Protein AF-0000000066793832 (afdb_homodimer)

InterPro domains:
  IPR001433 Oxidoreductase FAD/NAD(P)-binding [PF00175] (1006-1115)
  IPR003374 ApbE-like superfamily [G3DSA:3.10.520.10] (37-363)
  IPR003374 ApbE-like superfamily [SSF143631] (43-341)
  IPR003953 FAD-dependent oxidoreductase 2, FAD-binding domain [PF00890] (384-854)
  IPR008333 Flavoprotein pyridine nucleotide cytochrome reductase-like, FAD-binding domain [PF00970] (902-981)
  IPR010960 Flavocytochrome c [TIGR01813] (384-866)
  IPR017927 FAD-binding domain, ferredoxin reductase-type [PS51384] (882-987)
  IPR017938 Riboflavin synthase-like beta-barrel [SSF63380] (889-982)
  IPR024932 Flavin transferase ApbE [PF02424] (70-334)
  IPR027477 Succinate dehydrogenase/fumarate reductase flavoprotein, catalytic domain superfamily [G3DSA:3.90.700.10] (637-801)
  IPR027477 Succinate dehydrogenase/fumarate reductase flavoprotein, catalytic domain superfamily [SSF56425] (640-804)
  IPR036188 FAD/NAD(P)-binding domain superfamily [G3DSA:3.50.50.60] (383-868)
  IPR036188 FAD/NAD(P)-binding domain superfamily [SSF51905] (378-875)
  IPR039261 Ferredoxin-NADP reductase (FNR), nucleotide-binding domain [G3DSA:3.40.50.80] (995-1128)
  IPR039261 Ferredoxin-NADP reductase (FNR), nucleotide-binding domain [SSF52343] (1002-1129)
  IPR050315 FAD-dependent oxidoreductase 2 [PTHR43400] (371-875)

Structure (mmCIF, N/CA/C/O backbone):
data_AF-0000000066793832-model_v1
#
loop_
_entity.id
_entity.type
_entity.pdbx_description
1 polymer 'fumarate reductase (NADH)'
#
loop_
_atom_site.group_PDB
_atom_site.id
_atom_site.type_symbol
_atom_site.label_atom_id
_atom_site.label_alt_id
_atom_site.label_comp_id
_atom_site.label_asym_id
_atom_site.label_entity_id
_atom_site.label_seq_id
_atom_site.pdbx_PDB_ins_code
_atom_site.Cartn_x
_atom_site.Cartn_y
_atom_site.Cartn_z
_atom_site.occupancy
_atom_site.B_iso_or_equiv
_atom_site.auth_seq_id
_atom_site.auth_comp_id
_atom_site.auth_asym_id
_atom_site.auth_atom_id
_atom_site.pdbx_PDB_model_num
ATOM 1 N N . MET A 1 1 ? -27.625 8.453 -8.961 1 19.08 1 MET A N 1
ATOM 2 C CA . MET A 1 1 ? -26.625 9.492 -8.75 1 19.08 1 MET A CA 1
ATOM 3 C C . MET A 1 1 ? -25.297 8.875 -8.312 1 19.08 1 MET A C 1
ATOM 5 O O . MET A 1 1 ? -25.25 8.141 -7.32 1 19.08 1 MET A O 1
ATOM 9 N N . VAL A 1 2 ? -24.359 8.586 -9.266 1 25.36 2 VAL A N 1
ATOM 10 C CA . VAL A 1 2 ? -23.109 7.848 -9.172 1 25.36 2 VAL A CA 1
ATOM 11 C C . VAL A 1 2 ? -22.25 8.438 -8.062 1 25.36 2 VAL A C 1
ATOM 13 O O . VAL A 1 2 ? -22.047 9.656 -8 1 25.36 2 VAL A O 1
ATOM 16 N N . ASP A 1 3 ? -22.203 7.953 -6.996 1 28.23 3 ASP A N 1
ATOM 17 C CA . ASP A 1 3 ? -21.391 8.445 -5.898 1 28.23 3 ASP A CA 1
ATOM 18 C C . ASP A 1 3 ? -20.047 8.977 -6.414 1 28.23 3 ASP A C 1
ATOM 20 O O . ASP A 1 3 ? -19.578 8.547 -7.469 1 28.23 3 ASP A O 1
ATOM 24 N N . GLY A 1 4 ? -19.797 10.164 -6.488 1 30.3 4 GLY A N 1
ATOM 25 C CA . GLY A 1 4 ? -18.625 10.82 -7.039 1 30.3 4 GLY A CA 1
ATOM 26 C C . GLY A 1 4 ? -17.391 9.938 -7.035 1 30.3 4 GLY A C 1
ATOM 27 O O . GLY A 1 4 ? -16.344 10.32 -7.566 1 30.3 4 GLY A O 1
ATOM 28 N N . ARG A 1 5 ? -17.172 9.188 -6 1 33.66 5 ARG A N 1
ATOM 29 C CA . ARG A 1 5 ? -15.984 8.336 -5.98 1 33.66 5 ARG A CA 1
ATOM 30 C C . ARG A 1 5 ? -16.141 7.148 -6.93 1 33.66 5 ARG A C 1
ATOM 32 O O . ARG A 1 5 ? -15.258 6.297 -7.023 1 33.66 5 ARG A O 1
ATOM 39 N N . SER A 1 6 ? -17.391 6.359 -6.961 1 34.69 6 SER A N 1
ATOM 40 C CA . SER A 1 6 ? -17.469 5.062 -7.625 1 34.69 6 SER A CA 1
ATOM 41 C C . SER A 1 6 ? -17.547 5.223 -9.141 1 34.69 6 SER A C 1
ATOM 43 O O . SER A 1 6 ? -18.266 6.098 -9.641 1 34.69 6 SER A O 1
ATOM 45 N N . SER A 1 7 ? -16.641 4.801 -9.742 1 38.62 7 SER A N 1
ATOM 46 C CA . SER A 1 7 ? -16.562 4.539 -11.172 1 38.62 7 SER A CA 1
ATOM 47 C C . SER A 1 7 ? -17.859 3.91 -11.688 1 38.62 7 SER A C 1
ATOM 49 O O . SER A 1 7 ? -18.578 3.262 -10.93 1 38.62 7 SER A O 1
ATOM 51 N N . ALA A 1 8 ? -18.359 4.309 -12.812 1 42.06 8 ALA A N 1
ATOM 52 C CA . ALA A 1 8 ? -19.469 4 -13.703 1 42.06 8 ALA A CA 1
ATOM 53 C C . ALA A 1 8 ? -19.578 2.5 -13.961 1 42.06 8 ALA A C 1
ATOM 55 O O . ALA A 1 8 ? -20.438 2.051 -14.719 1 42.06 8 ALA A O 1
ATOM 56 N N . SER A 1 9 ? -18.703 1.705 -13.484 1 43.22 9 SER A N 1
ATOM 57 C CA . SER A 1 9 ? -18.641 0.469 -14.258 1 43.22 9 SER A CA 1
ATOM 58 C C . SER A 1 9 ? -19.734 -0.501 -13.844 1 43.22 9 SER A C 1
ATOM 60 O O . SER A 1 9 ? -19.844 -1.6 -14.391 1 43.22 9 SER A O 1
ATOM 62 N N . ILE A 1 10 ? -20.906 -0.179 -13.469 1 51.84 10 ILE A N 1
ATOM 63 C CA . ILE A 1 10 ? -21.734 -1.341 -13.164 1 51.84 10 ILE A CA 1
ATOM 64 C C . ILE A 1 10 ? -22.719 -1.585 -14.297 1 51.84 10 ILE A C 1
ATOM 66 O O . ILE A 1 10 ? -23.359 -0.648 -14.789 1 51.84 10 ILE A O 1
ATOM 70 N N . VAL A 1 11 ? -22.453 -2.645 -15.109 1 49.75 11 VAL A N 1
ATOM 71 C CA . VAL A 1 11 ? -23.484 -3 -16.078 1 49.75 11 VAL A CA 1
ATOM 72 C C . VAL A 1 11 ? -24.594 -3.799 -15.391 1 49.75 11 VAL A C 1
ATOM 74 O O . VAL A 1 11 ? -24.312 -4.797 -14.719 1 49.75 11 VAL A O 1
ATOM 77 N N . ALA A 1 12 ? -25.672 -3.111 -15.43 1 54.78 12 ALA A N 1
ATOM 78 C CA . ALA A 1 12 ? -26.875 -3.766 -14.922 1 54.78 12 ALA A CA 1
ATOM 79 C C . ALA A 1 12 ? -27.391 -4.816 -15.906 1 54.78 12 ALA A C 1
ATOM 81 O O . ALA A 1 12 ? -27.359 -4.602 -17.125 1 54.78 12 ALA A O 1
ATOM 82 N N . VAL A 1 13 ? -27.359 -6.203 -15.594 1 52.56 13 VAL A N 1
ATOM 83 C CA . VAL A 1 13 ? -27.938 -7.34 -16.297 1 52.56 13 VAL A CA 1
ATOM 84 C C . VAL A 1 13 ? -29.469 -7.219 -16.297 1 52.56 13 VAL A C 1
ATOM 86 O O . VAL A 1 13 ? -30.062 -6.812 -15.305 1 52.56 13 VAL A O 1
ATOM 89 N N . ASP A 1 14 ? -30.062 -7.309 -17.562 1 59.12 14 ASP A N 1
ATOM 90 C CA . ASP A 1 14 ? -31.5 -7.547 -17.625 1 59.12 14 ASP A CA 1
ATOM 91 C C . ASP A 1 14 ? -31.859 -8.906 -17.031 1 59.12 14 ASP A C 1
ATOM 93 O O . ASP A 1 14 ? -31.609 -9.945 -17.641 1 59.12 14 ASP A O 1
ATOM 97 N N . PRO A 1 15 ? -32.438 -8.984 -15.945 1 71.38 15 PRO A N 1
ATOM 98 C CA . PRO A 1 15 ? -32.688 -10.25 -15.234 1 71.38 15 PRO A CA 1
ATOM 99 C C . PRO A 1 15 ? -33.562 -11.219 -16.016 1 71.38 15 PRO A C 1
ATOM 101 O O . PRO A 1 15 ? -33.281 -12.414 -16.062 1 71.38 15 PRO A O 1
ATOM 104 N N . GLU A 1 16 ? -34.625 -10.789 -16.688 1 70.5 16 GLU A N 1
ATOM 105 C CA . GLU A 1 16 ? -35.531 -11.656 -17.406 1 70.5 16 GLU A CA 1
ATOM 106 C C . GLU A 1 16 ? -34.875 -12.297 -18.625 1 70.5 16 GLU A C 1
ATOM 108 O O . GLU A 1 16 ? -35 -13.5 -18.859 1 70.5 16 GLU A O 1
ATOM 113 N N . ARG A 1 17 ? -34.219 -11.57 -19.328 1 69.06 17 ARG A N 1
ATOM 114 C CA . ARG A 1 17 ? -33.5 -12.086 -20.5 1 69.06 17 ARG A CA 1
ATOM 115 C C . ARG A 1 17 ? -32.438 -13.086 -20.109 1 69.06 17 ARG A C 1
ATOM 117 O O . ARG A 1 17 ? -32.281 -14.133 -20.734 1 69.06 17 ARG A O 1
ATOM 124 N N . ALA A 1 18 ? -31.781 -12.734 -19.141 1 72.12 18 ALA A N 1
ATOM 125 C CA . ALA A 1 18 ? -30.719 -13.609 -18.672 1 72.12 18 ALA A CA 1
ATOM 126 C C . ALA A 1 18 ? -31.266 -14.969 -18.234 1 72.12 18 ALA A C 1
ATOM 128 O O . ALA A 1 18 ? -30.688 -16.016 -18.547 1 72.12 18 ALA A O 1
ATOM 129 N N . ALA A 1 19 ? -32.375 -14.938 -17.562 1 75.81 19 ALA A N 1
ATOM 130 C CA . ALA A 1 19 ? -33 -16.172 -17.094 1 75.81 19 ALA A CA 1
ATOM 131 C C . ALA A 1 19 ? -33.438 -17.031 -18.266 1 75.81 19 ALA A C 1
ATOM 133 O O . ALA A 1 19 ? -33.25 -18.25 -18.266 1 75.81 19 ALA A O 1
ATOM 134 N N . ARG A 1 20 ? -34 -16.406 -19.188 1 73.5 20 ARG A N 1
ATOM 135 C CA . ARG A 1 20 ? -34.5 -17.125 -20.359 1 73.5 20 ARG A CA 1
ATOM 136 C C . ARG A 1 20 ? -33.375 -17.75 -21.141 1 73.5 20 ARG A C 1
ATOM 138 O O . ARG A 1 20 ? -33.469 -18.906 -21.578 1 73.5 20 ARG A O 1
ATOM 145 N N . GLU A 1 21 ? -32.344 -17.047 -21.375 1 73.19 21 GLU A N 1
ATOM 146 C CA . GLU A 1 21 ? -31.203 -17.531 -22.141 1 73.19 21 GLU A CA 1
ATOM 147 C C . GLU A 1 21 ? -30.5 -18.688 -21.422 1 73.19 21 GLU A C 1
ATOM 149 O O . GLU A 1 21 ? -30.094 -19.656 -22.062 1 73.19 21 GLU A O 1
ATOM 154 N N . ARG A 1 22 ? -30.438 -18.547 -20.219 1 74.81 22 ARG A N 1
ATOM 155 C CA . ARG A 1 22 ? -29.797 -19.609 -19.438 1 74.81 22 ARG A CA 1
ATOM 156 C C . ARG A 1 22 ? -30.625 -20.891 -19.484 1 74.81 22 ARG A C 1
ATOM 158 O O . ARG A 1 22 ? -30.094 -21.984 -19.609 1 74.81 22 ARG A O 1
ATOM 165 N N . ASP A 1 23 ? -31.922 -20.719 -19.312 1 77.19 23 ASP A N 1
ATOM 166 C CA . ASP A 1 23 ? -32.812 -21.875 -19.359 1 77.19 23 ASP A CA 1
ATOM 167 C C . ASP A 1 23 ? -32.75 -22.547 -20.719 1 77.19 23 ASP A C 1
ATOM 169 O O . ASP A 1 23 ? -32.688 -23.781 -20.812 1 77.19 23 ASP A O 1
ATOM 173 N N . ALA A 1 24 ? -32.75 -21.75 -21.703 1 74.69 24 ALA A N 1
ATOM 174 C CA . ALA A 1 24 ? -32.688 -22.281 -23.062 1 74.69 24 ALA A CA 1
ATOM 175 C C . ALA A 1 24 ? -31.391 -23.016 -23.312 1 74.69 24 ALA A C 1
ATOM 177 O O . ALA A 1 24 ? -31.375 -24.094 -23.891 1 74.69 24 ALA A O 1
ATOM 178 N N . ALA A 1 25 ? -30.328 -22.469 -22.953 1 73.62 25 ALA A N 1
ATOM 179 C CA . ALA A 1 25 ? -29.016 -23.094 -23.109 1 73.62 25 ALA A CA 1
ATOM 180 C C . ALA A 1 25 ? -28.938 -24.406 -22.328 1 73.62 25 ALA A C 1
ATOM 182 O O . ALA A 1 25 ? -28.359 -25.391 -22.828 1 73.62 25 ALA A O 1
ATOM 183 N N . ALA A 1 26 ? -29.469 -24.391 -21.172 1 75.88 26 ALA A N 1
ATOM 184 C CA . ALA A 1 26 ? -29.469 -25.594 -20.344 1 75.88 26 ALA A CA 1
ATOM 185 C C . ALA A 1 26 ? -30.266 -26.719 -21.016 1 75.88 26 ALA A C 1
ATOM 187 O O . ALA A 1 26 ? -29.797 -27.859 -21.062 1 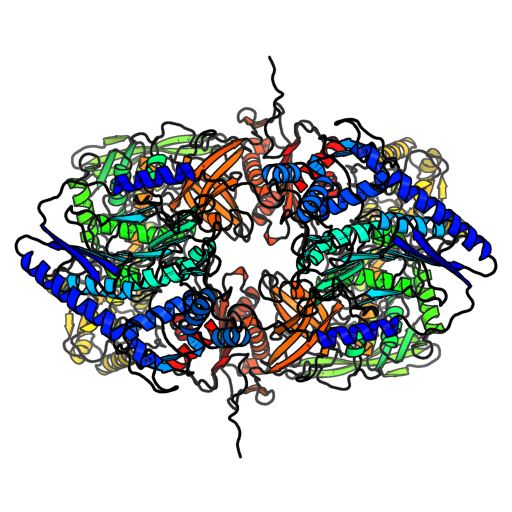75.88 26 ALA A O 1
ATOM 188 N N . ARG A 1 27 ? -31.422 -26.453 -21.453 1 74.06 27 ARG A N 1
ATOM 189 C CA . ARG A 1 27 ? -32.281 -27.453 -22.078 1 74.06 27 ARG A CA 1
ATOM 190 C C . ARG A 1 27 ? -31.625 -28.016 -23.344 1 74.06 27 ARG A C 1
ATOM 192 O O . ARG A 1 27 ? -31.75 -29.219 -23.625 1 74.06 27 ARG A O 1
ATOM 199 N N . ALA A 1 28 ? -30.922 -27.172 -24.047 1 71 28 ALA A N 1
ATOM 200 C CA . ALA A 1 28 ? -30.219 -27.609 -25.25 1 71 28 ALA A CA 1
ATOM 201 C C . ALA A 1 28 ? -29.125 -28.625 -24.906 1 71 28 ALA A C 1
ATOM 203 O O . ALA A 1 28 ? -28.906 -29.594 -25.625 1 71 28 ALA A O 1
ATOM 204 N N . LEU A 1 29 ? -28.422 -28.406 -23.844 1 70.94 29 LEU A N 1
ATOM 205 C CA . LEU A 1 29 ? -27.312 -29.266 -23.438 1 70.94 29 LEU A CA 1
ATOM 206 C C . LEU A 1 29 ? -27.844 -30.578 -22.875 1 70.94 29 LEU A C 1
ATOM 208 O O . LEU A 1 29 ? -27.156 -31.609 -22.969 1 70.94 29 LEU A O 1
ATOM 212 N N . LEU A 1 30 ? -29.016 -30.609 -22.203 1 70.62 30 LEU A N 1
ATOM 213 C CA . LEU A 1 30 ? -29.562 -31.797 -21.562 1 70.62 30 LEU A CA 1
ATOM 214 C C . LEU A 1 30 ? -30.188 -32.719 -22.594 1 70.62 30 LEU A C 1
ATOM 216 O O . LEU A 1 30 ? -30.328 -33.938 -22.344 1 70.62 30 LEU A O 1
ATOM 220 N N . GLN A 1 31 ? -30.828 -32.312 -23.688 1 58.56 31 GLN A N 1
ATOM 221 C CA . GLN A 1 31 ? -31.578 -33.094 -24.641 1 58.56 31 GLN A CA 1
ATOM 222 C C . GLN A 1 31 ? -30.672 -34.125 -25.328 1 58.56 31 GLN A C 1
ATOM 224 O O . GLN A 1 31 ? -29.438 -34.094 -25.156 1 58.56 31 GLN A O 1
ATOM 229 N N . ASP A 1 32 ? -30.484 -34.281 -26.938 1 49.19 32 ASP A N 1
ATOM 230 C CA . ASP A 1 32 ? -30.969 -35.219 -27.953 1 49.19 32 ASP A CA 1
ATOM 231 C C . ASP A 1 32 ? -29.875 -36.219 -28.328 1 49.19 32 ASP A C 1
ATOM 233 O O . ASP A 1 32 ? -29.969 -36.875 -29.375 1 49.19 32 ASP A O 1
ATOM 237 N N . SER A 1 33 ? -28.891 -36.594 -27.516 1 48.62 33 SER A N 1
ATOM 238 C CA . SER A 1 33 ? -28.062 -37.375 -28.422 1 48.62 33 SER A CA 1
ATOM 239 C C . SER A 1 33 ? -28.594 -38.812 -28.531 1 48.62 33 SER A C 1
ATOM 241 O O . SER A 1 33 ? -29.25 -39.312 -27.609 1 48.62 33 SER A O 1
ATOM 243 N N . PRO A 1 34 ? -28.547 -39.375 -29.641 1 49.44 34 PRO A N 1
ATOM 244 C CA . PRO A 1 34 ? -28.969 -40.75 -29.938 1 49.44 34 PRO A CA 1
ATOM 245 C C . PRO A 1 34 ? -28.266 -41.781 -29.078 1 49.44 34 PRO A C 1
ATOM 247 O O . PRO A 1 34 ? -27.109 -41.594 -28.672 1 49.44 34 PRO A O 1
ATOM 250 N N . LEU A 1 35 ? -29 -42.75 -28.438 1 49.69 35 LEU A N 1
ATOM 251 C CA . LEU A 1 35 ? -28.641 -43.875 -27.578 1 49.69 35 LEU A CA 1
ATOM 252 C C . LEU A 1 35 ? -27.656 -44.812 -28.266 1 49.69 35 LEU A C 1
ATOM 254 O O . LEU A 1 35 ? -27.875 -45.188 -29.422 1 49.69 35 LEU A O 1
ATOM 258 N N . HIS A 1 36 ? -26.422 -44.781 -27.922 1 54.53 36 HIS A N 1
ATOM 259 C CA . HIS A 1 36 ? -25.516 -45.844 -28.359 1 54.53 36 HIS A CA 1
ATOM 260 C C . HIS A 1 36 ? -25.891 -47.188 -27.719 1 54.53 36 HIS A C 1
ATOM 262 O O . HIS A 1 36 ? -26.734 -47.219 -26.812 1 54.53 36 HIS A O 1
ATOM 268 N N . THR A 1 37 ? -25.109 -48.344 -28.109 1 57.62 37 THR A N 1
ATOM 269 C CA . THR A 1 37 ? -25.25 -49.781 -27.938 1 57.62 37 THR A CA 1
ATOM 270 C C . THR A 1 37 ? -25.047 -50.156 -26.469 1 57.62 37 THR A C 1
ATOM 272 O O . THR A 1 37 ? -25.109 -51.344 -26.141 1 57.62 37 THR A O 1
ATOM 275 N N . THR A 1 38 ? -24.703 -49.375 -25.484 1 65.5 38 THR A N 1
ATOM 276 C CA . THR A 1 38 ? -24.453 -49.812 -24.109 1 65.5 38 THR A CA 1
ATOM 277 C C . THR A 1 38 ? -25.734 -49.812 -23.312 1 65.5 38 THR A C 1
ATOM 279 O O . THR A 1 38 ? -26.688 -49.094 -23.625 1 65.5 38 THR A O 1
ATOM 282 N N . MET A 1 39 ? -25.766 -50.938 -22.375 1 82.56 39 MET A N 1
ATOM 283 C CA . MET A 1 39 ? -26.938 -51.094 -21.531 1 82.56 39 MET A CA 1
ATOM 284 C C . MET A 1 39 ? -26.797 -50.312 -20.234 1 82.56 39 MET A C 1
ATOM 286 O O . MET A 1 39 ? -25.688 -50.188 -19.703 1 82.56 39 MET A O 1
ATOM 290 N N . GLN A 1 40 ? -27.828 -49.625 -19.812 1 89.94 40 GLN A N 1
ATOM 291 C CA . GLN A 1 40 ? -27.875 -48.844 -18.594 1 89.94 40 GLN A CA 1
ATOM 292 C C . GLN A 1 40 ? -28.859 -49.438 -17.594 1 89.94 40 GLN A C 1
ATOM 294 O O . GLN A 1 40 ? -30.016 -49.688 -17.922 1 89.94 40 GLN A O 1
ATOM 299 N N . TYR A 1 41 ? -28.328 -49.75 -16.406 1 91.69 41 TYR A N 1
ATOM 300 C CA . TYR A 1 41 ? -29.203 -50.062 -15.273 1 91.69 41 TYR A CA 1
ATOM 301 C C . TYR A 1 41 ? -29.609 -48.781 -14.555 1 91.69 41 TYR A C 1
ATOM 303 O O . TYR A 1 41 ? -28.766 -47.969 -14.188 1 91.69 41 TYR A O 1
ATOM 311 N N . ALA A 1 42 ? -30.875 -48.562 -14.422 1 92.44 42 ALA A N 1
ATOM 312 C CA . ALA A 1 42 ? -31.391 -47.375 -13.727 1 92.44 42 ALA A CA 1
ATOM 313 C C . ALA A 1 42 ? -32.375 -47.781 -12.641 1 92.44 42 ALA A C 1
ATOM 315 O O . ALA A 1 42 ? -33.219 -48.656 -12.844 1 92.44 42 ALA A O 1
ATOM 316 N N . THR A 1 43 ? -32.25 -47.281 -11.414 1 92.12 43 THR A N 1
ATOM 317 C CA . THR A 1 43 ? -33.188 -47.469 -10.312 1 92.12 43 THR A CA 1
ATOM 318 C C . THR A 1 43 ? -33.406 -46.156 -9.57 1 92.12 43 THR A C 1
ATOM 320 O O . THR A 1 43 ? -32.562 -45.25 -9.617 1 92.12 43 THR A O 1
ATOM 323 N N . SER A 1 44 ? -34.562 -45.938 -9.094 1 92.44 44 SER A N 1
ATOM 324 C CA . SER A 1 44 ? -34.938 -44.75 -8.328 1 92.44 44 SER A CA 1
ATOM 325 C C . SER A 1 44 ? -35.906 -45.094 -7.195 1 92.44 44 SER A C 1
ATOM 327 O O . SER A 1 44 ? -36.531 -46.156 -7.215 1 92.44 44 SER A O 1
ATOM 329 N N . GLY A 1 45 ? -35.969 -44.344 -6.18 1 90.25 45 GLY A N 1
ATOM 330 C CA . GLY A 1 45 ? -36.844 -44.562 -5.043 1 90.25 45 GLY A CA 1
ATOM 331 C C . GLY A 1 45 ? -36.719 -43.469 -3.984 1 90.25 45 GLY A C 1
ATOM 332 O O . GLY A 1 45 ? -36.25 -42.375 -4.273 1 90.25 45 GLY A O 1
ATOM 333 N N . LEU A 1 46 ? -37.312 -43.75 -2.881 1 88.12 46 LEU A N 1
ATOM 334 C CA . LEU A 1 46 ? -37.281 -42.875 -1.711 1 88.12 46 LEU A CA 1
ATOM 335 C C . LEU A 1 46 ? -36.594 -43.562 -0.537 1 88.12 46 LEU A C 1
ATOM 337 O O . LEU A 1 46 ? -36.938 -44.688 -0.181 1 88.12 46 LEU A O 1
ATOM 341 N N . GLU A 1 47 ? -35.625 -42.938 -0.094 1 84.44 47 GLU A N 1
ATOM 342 C CA . GLU A 1 47 ? -34.938 -43.469 1.089 1 84.44 47 GLU A CA 1
ATOM 343 C C . GLU A 1 47 ? -34.781 -42.375 2.15 1 84.44 47 GLU A C 1
ATOM 345 O O . GLU A 1 47 ? -34.281 -41.281 1.857 1 84.44 47 GLU A O 1
ATOM 350 N N . LEU A 1 48 ? -35.188 -42.656 3.377 1 87.25 48 LEU A N 1
ATOM 351 C CA . LEU A 1 48 ? -35.156 -41.688 4.48 1 87.25 48 LEU A CA 1
ATOM 352 C C . LEU A 1 48 ? -35.812 -40.375 4.086 1 87.25 48 LEU A C 1
ATOM 354 O O . LEU A 1 48 ? -35.281 -39.312 4.332 1 87.25 48 LEU A O 1
ATOM 358 N N . THR A 1 49 ? -36.781 -40.469 3.266 1 78.19 49 THR A N 1
ATOM 359 C CA . THR A 1 49 ? -37.688 -39.406 2.826 1 78.19 49 THR A CA 1
ATOM 360 C C . THR A 1 49 ? -37.031 -38.531 1.783 1 78.19 49 THR A C 1
ATOM 362 O O . THR A 1 49 ? -37.438 -37.375 1.563 1 78.19 49 THR A O 1
ATOM 365 N N . VAL A 1 50 ? -35.969 -39 1.224 1 88.81 50 VAL A N 1
ATOM 366 C CA . VAL A 1 50 ? -35.25 -38.25 0.208 1 88.81 50 VAL A CA 1
ATOM 367 C C . VAL A 1 50 ? -35.188 -39.062 -1.088 1 88.81 50 VAL A C 1
ATOM 369 O O . VAL A 1 50 ? -34.844 -40.25 -1.079 1 88.81 50 VAL A O 1
ATOM 372 N N . PRO A 1 51 ? -35.594 -38.562 -2.145 1 91.31 51 PRO A N 1
ATOM 373 C CA . PRO A 1 51 ? -35.562 -39.281 -3.42 1 91.31 51 PRO A CA 1
ATOM 374 C C . PRO A 1 51 ? -34.125 -39.562 -3.898 1 91.31 51 PRO A C 1
ATOM 376 O O . PRO A 1 51 ? -33.219 -38.75 -3.672 1 91.31 51 PRO A O 1
ATOM 379 N N . TYR A 1 52 ? -33.906 -40.719 -4.543 1 94.75 52 TYR A N 1
ATOM 380 C CA . TYR A 1 52 ? -32.594 -41.031 -5.117 1 94.75 52 TYR A CA 1
ATOM 381 C C . TYR A 1 52 ? -32.75 -41.594 -6.527 1 94.75 52 TYR A C 1
ATOM 383 O O . TYR A 1 52 ? -33.812 -42.031 -6.918 1 94.75 52 TYR A O 1
ATOM 391 N N . ALA A 1 53 ? -31.719 -41.469 -7.344 1 95.12 53 ALA A N 1
ATOM 392 C CA . ALA A 1 53 ? -31.609 -42.031 -8.68 1 95.12 53 ALA A CA 1
ATOM 393 C C . ALA A 1 53 ? -30.203 -42.562 -8.938 1 95.12 53 ALA A C 1
ATOM 395 O O . ALA A 1 53 ? -29.219 -41.906 -8.641 1 95.12 53 ALA A O 1
ATOM 396 N N . LEU A 1 54 ? -30.094 -43.812 -9.344 1 96.25 54 LEU A N 1
ATOM 397 C CA . LEU A 1 54 ? -28.828 -44.438 -9.664 1 96.25 54 LEU A CA 1
ATOM 398 C C . LEU A 1 54 ? -28.812 -44.938 -11.102 1 96.25 54 LEU A C 1
ATOM 400 O O . LEU A 1 54 ? -29.797 -45.531 -11.57 1 96.25 54 LEU A O 1
ATOM 404 N N . LYS A 1 55 ? -27.781 -44.625 -11.82 1 95.12 55 LYS A N 1
ATOM 405 C CA . LYS A 1 55 ? -27.562 -45.125 -13.172 1 95.12 55 LYS A CA 1
ATOM 406 C C . LYS A 1 55 ? -26.172 -45.75 -13.297 1 95.12 55 LYS A C 1
ATOM 408 O O . LYS A 1 55 ? -25.172 -45.156 -12.883 1 95.12 55 LYS A O 1
ATOM 413 N N . VAL A 1 56 ? -26.109 -47 -13.797 1 95.56 56 VAL A N 1
ATOM 414 C CA . VAL A 1 56 ? -24.859 -47.719 -14.023 1 95.56 56 VAL A CA 1
ATOM 415 C C . VAL A 1 56 ? -24.812 -48.219 -15.469 1 95.56 56 VAL A C 1
ATOM 417 O O . VAL A 1 56 ? -25.719 -48.938 -15.922 1 95.56 56 VAL A O 1
ATOM 420 N N . VAL A 1 57 ? -23.828 -47.781 -16.156 1 94.06 57 VAL A N 1
ATOM 421 C CA . VAL A 1 57 ? -23.641 -48.219 -17.531 1 94.06 57 VAL A CA 1
ATOM 422 C C . VAL A 1 57 ? -22.688 -49.438 -17.578 1 94.06 57 VAL A C 1
ATOM 424 O O . VAL A 1 57 ? -21.594 -49.375 -17 1 94.06 57 VAL A O 1
ATOM 427 N N . ALA A 1 58 ? -23.141 -50.5 -18.125 1 91.31 58 ALA A N 1
ATOM 428 C CA . ALA A 1 58 ? -22.344 -51.719 -18.203 1 91.31 58 ALA A CA 1
ATOM 429 C C . ALA A 1 58 ? -22.531 -52.406 -19.562 1 91.31 58 ALA A C 1
ATOM 431 O O . ALA A 1 58 ? -23.438 -52.062 -20.312 1 91.31 58 ALA A O 1
ATOM 432 N N . SER A 1 59 ? -21.609 -53.312 -19.875 1 87.56 59 SER A N 1
ATOM 433 C CA . SER A 1 59 ? -21.719 -54.125 -21.078 1 87.56 59 SER A CA 1
ATOM 434 C C . SER A 1 59 ? -22.766 -55.219 -20.906 1 87.56 59 SER A C 1
ATOM 436 O O . SER A 1 59 ? -23.172 -55.531 -19.781 1 87.56 59 SER A O 1
ATOM 438 N N . ALA A 1 60 ? -23.156 -55.844 -22.016 1 83.62 60 ALA A N 1
ATOM 439 C CA . ALA A 1 60 ? -24.188 -56.875 -22.016 1 83.62 60 ALA A CA 1
ATOM 440 C C . ALA A 1 60 ? -23.766 -58.094 -21.172 1 83.62 60 ALA A C 1
ATOM 442 O O . ALA A 1 60 ? -24.578 -58.688 -20.484 1 83.62 60 ALA A O 1
ATOM 443 N N . ASP A 1 61 ? -22.453 -58.344 -21.188 1 88 61 ASP A N 1
ATOM 444 C CA . ASP A 1 61 ? -21.938 -59.531 -20.5 1 88 61 ASP A CA 1
ATOM 445 C C . ASP A 1 61 ? -21.875 -59.312 -18.984 1 88 61 ASP A C 1
ATOM 447 O O . ASP A 1 61 ? -21.938 -60.25 -18.203 1 88 61 ASP A O 1
ATOM 451 N N . THR A 1 62 ? -21.781 -58.062 -18.547 1 91.25 62 THR A N 1
ATOM 452 C CA . THR A 1 62 ? -21.594 -57.75 -17.125 1 91.25 62 THR A CA 1
ATOM 453 C C . THR A 1 62 ? -22.828 -57.062 -16.562 1 91.25 62 THR A C 1
ATOM 455 O O . THR A 1 62 ? -22.828 -56.625 -15.406 1 91.25 62 THR A O 1
ATOM 458 N N . PHE A 1 63 ? -23.828 -56.969 -17.328 1 91.81 63 PHE A N 1
ATOM 459 C CA . PHE A 1 63 ? -25.016 -56.188 -16.969 1 91.81 63 PHE A CA 1
ATOM 460 C C . PHE A 1 63 ? -25.672 -56.719 -15.719 1 91.81 63 PHE A C 1
ATOM 462 O O . PHE A 1 63 ? -26.047 -55.969 -14.812 1 91.81 63 PHE A O 1
ATOM 469 N N . ASP A 1 64 ? -25.891 -58.062 -15.617 1 91.12 64 ASP A N 1
ATOM 470 C CA . ASP A 1 64 ? -26.531 -58.656 -14.461 1 91.12 64 ASP A CA 1
ATOM 471 C C . ASP A 1 64 ? -25.688 -58.5 -13.203 1 91.12 64 ASP A C 1
ATOM 473 O O . ASP A 1 64 ? -26.219 -58.281 -12.117 1 91.12 64 ASP A O 1
ATOM 477 N N . ARG A 1 65 ? -24.5 -58.594 -13.406 1 94.44 65 ARG A N 1
ATOM 478 C CA . ARG A 1 65 ? -23.609 -58.375 -12.281 1 94.44 65 ARG A CA 1
ATOM 479 C C . ARG A 1 65 ? -23.672 -56.938 -11.805 1 94.44 65 ARG A C 1
ATOM 481 O O . ARG A 1 65 ? -23.609 -56.656 -10.609 1 94.44 65 ARG A O 1
ATOM 488 N N . ALA A 1 66 ? -23.719 -56 -12.75 1 94.88 66 ALA A N 1
ATOM 489 C CA . ALA A 1 66 ? -23.844 -54.594 -12.422 1 94.88 66 ALA A CA 1
ATOM 490 C C . ALA A 1 66 ? -25.078 -54.312 -11.57 1 94.88 66 ALA A C 1
ATOM 492 O O . ALA A 1 66 ? -25.031 -53.531 -10.625 1 94.88 66 ALA A O 1
ATOM 493 N N . LYS A 1 67 ? -26.125 -54.906 -11.891 1 94.38 67 LYS A N 1
ATOM 494 C CA . LYS A 1 67 ? -27.391 -54.75 -11.156 1 94.38 67 LYS A CA 1
ATOM 495 C C . LYS A 1 67 ? -27.25 -55.312 -9.734 1 94.38 67 LYS A C 1
ATOM 497 O O . LYS A 1 67 ? -27.688 -54.656 -8.773 1 94.38 67 LYS A O 1
ATOM 502 N N . GLU A 1 68 ? -26.672 -56.438 -9.641 1 94.88 68 GLU A N 1
ATOM 503 C CA . GLU A 1 68 ? -26.484 -57.062 -8.336 1 94.88 68 GLU A CA 1
ATOM 504 C C . GLU A 1 68 ? -25.594 -56.219 -7.438 1 94.88 68 GLU A C 1
ATOM 506 O O . GLU A 1 68 ? -25.891 -56.031 -6.262 1 94.88 68 GLU A O 1
ATOM 511 N N . VAL A 1 69 ? -24.531 -55.812 -8.023 1 96.38 69 VAL A N 1
ATOM 512 C CA . VAL A 1 69 ? -23.594 -55 -7.281 1 96.38 69 VAL A CA 1
ATOM 513 C C . VAL A 1 69 ? -24.266 -53.688 -6.848 1 96.38 69 VAL A C 1
ATOM 515 O O . VAL A 1 69 ? -24.109 -53.25 -5.703 1 96.38 69 VAL A O 1
ATOM 518 N N . ALA A 1 70 ? -24.969 -53 -7.738 1 96.62 70 ALA A N 1
ATOM 519 C CA . ALA A 1 70 ? -25.656 -51.75 -7.449 1 96.62 70 ALA A CA 1
ATOM 520 C C . ALA A 1 70 ? -26.641 -51.938 -6.301 1 96.62 70 ALA A C 1
ATOM 522 O O . ALA A 1 70 ? -26.688 -51.094 -5.379 1 96.62 70 ALA A O 1
ATOM 523 N N . ASP A 1 71 ? -27.438 -52.969 -6.324 1 94.81 71 ASP A N 1
ATOM 524 C CA . ASP A 1 71 ? -28.438 -53.219 -5.297 1 94.81 71 ASP A CA 1
ATOM 525 C C . ASP A 1 71 ? -27.781 -53.5 -3.943 1 94.81 71 ASP A C 1
ATOM 527 O O . ASP A 1 71 ? -28.266 -53.031 -2.91 1 94.81 71 ASP A O 1
ATOM 531 N N . GLU A 1 72 ? -26.766 -54.219 -4.012 1 96.31 72 GLU A N 1
ATOM 532 C CA . GLU A 1 72 ? -26.062 -54.531 -2.775 1 96.31 72 GLU A CA 1
ATOM 533 C C . GLU A 1 72 ? -25.438 -53.281 -2.166 1 96.31 72 GLU A C 1
ATOM 535 O O . GLU A 1 72 ? -25.531 -53.062 -0.956 1 96.31 72 GLU A O 1
ATOM 540 N N . VAL A 1 73 ? -24.797 -52.531 -3.002 1 97.56 73 VAL A N 1
ATOM 541 C CA . VAL A 1 73 ? -24.141 -51.312 -2.529 1 97.56 73 VAL A CA 1
ATOM 542 C C . VAL A 1 73 ? -25.188 -50.375 -1.965 1 97.56 73 VAL A C 1
ATOM 544 O O . VAL A 1 73 ? -24.953 -49.719 -0.939 1 97.56 73 VAL A O 1
ATOM 547 N N . LEU A 1 74 ? -26.312 -50.188 -2.607 1 96.69 74 LEU A N 1
ATOM 548 C CA . LEU A 1 74 ? -27.375 -49.312 -2.135 1 96.69 74 LEU A CA 1
ATOM 549 C C . LEU A 1 74 ? -27.906 -49.781 -0.778 1 96.69 74 LEU A C 1
ATOM 551 O O . LEU A 1 74 ? -28.156 -48.938 0.107 1 96.69 74 LEU A O 1
ATOM 555 N N . ARG A 1 75 ? -28.094 -51.062 -0.633 1 94.94 75 ARG A N 1
ATOM 556 C CA . ARG A 1 75 ? -28.562 -51.625 0.638 1 94.94 75 ARG A CA 1
ATOM 557 C C . ARG A 1 75 ? -27.594 -51.281 1.767 1 94.94 75 ARG A C 1
ATOM 559 O O . ARG A 1 75 ? -28 -50.844 2.846 1 94.94 75 ARG A O 1
ATOM 566 N N . CYS A 1 76 ? -26.375 -51.5 1.458 1 96.62 76 CYS A N 1
ATOM 567 C CA . CYS A 1 76 ? -25.359 -51.188 2.453 1 96.62 76 CYS A CA 1
ATOM 568 C C . CYS A 1 76 ? -25.328 -49.719 2.758 1 96.62 76 CYS A C 1
ATOM 570 O O . CYS A 1 76 ? -25.141 -49.312 3.908 1 96.62 76 CYS A O 1
ATOM 572 N N . ALA A 1 77 ? -25.438 -48.938 1.716 1 97.5 77 ALA A N 1
ATOM 573 C CA . ALA A 1 77 ? -25.422 -47.469 1.866 1 97.5 77 ALA A CA 1
ATOM 574 C C . ALA A 1 77 ? -26.562 -47 2.773 1 97.5 77 ALA A C 1
ATOM 576 O O . ALA A 1 77 ? -26.359 -46.125 3.625 1 97.5 77 ALA A O 1
ATOM 577 N N . TRP A 1 78 ? -27.719 -47.531 2.633 1 96.38 78 TRP A N 1
ATOM 578 C CA . TRP A 1 78 ? -28.875 -47.156 3.439 1 96.38 78 TRP A CA 1
ATOM 579 C C . TRP A 1 78 ? -28.688 -47.562 4.895 1 96.38 78 TRP A C 1
ATOM 581 O O . TRP A 1 78 ? -29.078 -46.844 5.812 1 96.38 78 TRP A O 1
ATOM 591 N N . GLN A 1 79 ? -28.141 -48.688 5.035 1 95.25 79 GLN A N 1
ATOM 592 C CA . GLN A 1 79 ? -27.859 -49.156 6.387 1 95.25 79 GLN A CA 1
ATOM 593 C C . GLN A 1 79 ? -26.859 -48.219 7.086 1 95.25 79 GLN A C 1
ATOM 595 O O . GLN A 1 79 ? -27.031 -47.875 8.25 1 95.25 79 GLN A O 1
ATOM 600 N N . LEU A 1 80 ? -25.875 -47.969 6.367 1 96.5 80 LEU A N 1
ATOM 601 C CA . LEU A 1 80 ? -24.859 -47.062 6.891 1 96.5 80 LEU A CA 1
ATOM 602 C C . LEU A 1 80 ? -25.469 -45.719 7.246 1 96.5 80 LEU A C 1
ATOM 604 O O . LEU A 1 80 ? -25.188 -45.188 8.312 1 96.5 80 LEU A O 1
ATOM 608 N N . ALA A 1 81 ? -26.234 -45.125 6.363 1 96.31 81 ALA A N 1
ATOM 609 C CA . ALA A 1 81 ? -26.891 -43.812 6.582 1 96.31 81 ALA A CA 1
ATOM 610 C C . ALA A 1 81 ? -27.75 -43.844 7.84 1 96.31 81 ALA A C 1
ATOM 612 O O . ALA A 1 81 ? -27.719 -42.906 8.641 1 96.31 81 ALA A O 1
ATOM 613 N N . ASP A 1 82 ? -28.438 -44.906 8.062 1 95.06 82 ASP A N 1
ATOM 614 C CA . ASP A 1 82 ? -29.422 -45 9.148 1 95.06 82 ASP A CA 1
ATOM 615 C C . ASP A 1 82 ? -28.734 -45.312 10.469 1 95.06 82 ASP A C 1
ATOM 617 O O . ASP A 1 82 ? -29.062 -44.75 11.508 1 95.06 82 ASP A O 1
ATOM 621 N N . THR A 1 83 ? -27.766 -46.188 10.469 1 95.75 83 THR A N 1
ATOM 622 C CA . THR A 1 83 ? -27.219 -46.719 11.711 1 95.75 83 THR A CA 1
ATOM 623 C C . THR A 1 83 ? -26.078 -45.844 12.211 1 95.75 83 THR A C 1
ATOM 625 O O . THR A 1 83 ? -25.75 -45.875 13.398 1 95.75 83 THR A O 1
ATOM 628 N N . VAL A 1 84 ? -25.5 -45.094 11.359 1 96.81 84 VAL A N 1
ATOM 629 C CA . VAL A 1 84 ? -24.312 -44.375 11.781 1 96.81 84 VAL A CA 1
ATOM 630 C C . VAL A 1 84 ? -24.594 -42.875 11.758 1 96.81 84 VAL A C 1
ATOM 632 O O . VAL A 1 84 ? -24.266 -42.156 12.703 1 96.81 84 VAL A O 1
ATOM 635 N N . LEU A 1 85 ? -25.25 -42.312 10.719 1 95.62 85 LEU A N 1
ATOM 636 C CA . LEU A 1 85 ? -25.219 -40.875 10.461 1 95.62 85 LEU A CA 1
ATOM 637 C C . LEU A 1 85 ? -26.578 -40.25 10.703 1 95.62 85 LEU A C 1
ATOM 639 O O . LEU A 1 85 ? -26.719 -39 10.719 1 95.62 85 LEU A O 1
ATOM 643 N N . ASN A 1 86 ? -27.625 -40.938 10.938 1 92.75 86 ASN A N 1
ATOM 644 C CA . ASN A 1 86 ? -28.984 -40.438 11.094 1 92.75 86 ASN A CA 1
ATOM 645 C C . ASN A 1 86 ? -29.25 -39.969 12.516 1 92.75 86 ASN A C 1
ATOM 647 O O . ASN A 1 86 ? -29.406 -40.781 13.43 1 92.75 86 ASN A O 1
ATOM 651 N N . SER A 1 87 ? -29.391 -38.719 12.695 1 88.5 87 SER A N 1
ATOM 652 C CA . SER A 1 87 ? -29.625 -38.125 14.023 1 88.5 87 SER A CA 1
ATOM 653 C C . SER A 1 87 ? -31.047 -38.375 14.492 1 88.5 87 SER A C 1
ATOM 655 O O . SER A 1 87 ? -31.344 -38.219 15.68 1 88.5 87 SER A O 1
ATOM 657 N N . PHE A 1 88 ? -31.938 -38.812 13.625 1 87.06 88 PHE A N 1
ATOM 658 C CA . PHE A 1 88 ? -33.344 -39.062 13.977 1 87.06 88 PHE A CA 1
ATOM 659 C C . PHE A 1 88 ? -33.531 -40.5 14.469 1 87.06 88 PHE A C 1
ATOM 661 O O . PHE A 1 88 ? -34.531 -40.812 15.07 1 87.06 88 PHE A O 1
ATOM 668 N N . ASN A 1 89 ? -32.531 -41.312 14.125 1 93.06 89 ASN A N 1
ATOM 669 C CA . ASN A 1 89 ? -32.5 -42.656 14.68 1 93.06 89 ASN A CA 1
ATOM 670 C C . ASN A 1 89 ? -31.812 -42.688 16.047 1 93.06 89 ASN A C 1
ATOM 672 O O . ASN A 1 89 ? -30.594 -42.5 16.141 1 93.06 89 ASN A O 1
ATOM 676 N N . PRO A 1 90 ? -32.531 -42.906 17.047 1 92.44 90 PRO A N 1
ATOM 677 C CA . PRO A 1 90 ? -31.969 -42.844 18.406 1 92.44 90 PRO A CA 1
ATOM 678 C C . PRO A 1 90 ? -30.875 -43.906 18.625 1 92.44 90 PRO A C 1
ATOM 680 O O . PRO A 1 90 ? -30.062 -43.75 19.531 1 92.44 90 PRO A O 1
ATOM 683 N N . ASN A 1 91 ? -30.844 -44.906 17.797 1 93.56 91 ASN A N 1
ATOM 684 C CA . ASN A 1 91 ? -29.875 -45.969 17.969 1 93.56 91 ASN A CA 1
ATOM 685 C C . ASN A 1 91 ? -28.656 -45.781 17.078 1 93.56 91 ASN A C 1
ATOM 687 O O . ASN A 1 91 ? -27.734 -46.594 17.078 1 93.56 91 ASN A O 1
ATOM 691 N N . SER A 1 92 ? -28.688 -44.781 16.328 1 96.06 92 SER A N 1
ATOM 692 C CA . SER A 1 92 ? -27.547 -44.531 15.438 1 96.06 92 SER A CA 1
ATOM 693 C C . SER A 1 92 ? -26.312 -44.125 16.234 1 96.06 92 SER A C 1
ATOM 695 O O . SER A 1 92 ? -26.406 -43.719 17.391 1 96.06 92 SER A O 1
ATOM 697 N N . GLU A 1 93 ? -25.156 -44.219 15.641 1 97.06 93 GLU A N 1
ATOM 698 C CA . GLU A 1 93 ? -23.891 -43.875 16.297 1 97.06 93 GLU A CA 1
ATOM 699 C C . GLU A 1 93 ? -23.859 -42.375 16.672 1 97.06 93 GLU A C 1
ATOM 701 O O . GLU A 1 93 ? -23.422 -42.031 17.766 1 97.06 93 GLU A O 1
ATOM 706 N N . VAL A 1 94 ? -24.297 -41.5 15.789 1 95.81 94 VAL A N 1
ATOM 707 C CA . VAL A 1 94 ? -24.266 -40.062 16.016 1 95.81 94 VAL A CA 1
ATOM 708 C C . VAL A 1 94 ? -25.188 -39.719 17.203 1 95.81 94 VAL A C 1
ATOM 710 O O . VAL A 1 94 ? -24.844 -38.844 18.016 1 95.81 94 VAL A O 1
ATOM 713 N N . SER A 1 95 ? -26.359 -40.375 17.297 1 94.5 95 SER A N 1
ATOM 714 C CA . SER A 1 95 ? -27.266 -40.156 18.422 1 94.5 95 SER A CA 1
ATOM 715 C C . SER A 1 95 ? -26.672 -40.656 19.719 1 94.5 95 SER A C 1
ATOM 717 O O . SER A 1 95 ? -26.875 -40.031 20.781 1 94.5 95 SER A O 1
ATOM 719 N N . LEU A 1 96 ? -25.984 -41.688 19.625 1 94.88 96 LEU A N 1
ATOM 720 C CA . LEU A 1 96 ? -25.312 -42.219 20.797 1 94.88 96 LEU A CA 1
ATOM 721 C C . LEU A 1 96 ? -24.281 -41.25 21.328 1 94.88 96 LEU A C 1
ATOM 723 O O . LEU A 1 96 ? -24.172 -41.031 22.547 1 94.88 96 LEU A O 1
ATOM 727 N N . VAL A 1 97 ? -23.5 -40.688 20.5 1 95.62 97 VAL A N 1
ATOM 728 C CA . VAL A 1 97 ? -22.484 -39.688 20.875 1 95.62 97 VAL A CA 1
ATOM 729 C C . VAL A 1 97 ? -23.156 -38.531 21.609 1 95.62 97 VAL A C 1
ATOM 731 O O . VAL A 1 97 ? -22.578 -37.969 22.547 1 95.62 97 VAL A O 1
ATOM 734 N N . GLY A 1 98 ? -24.359 -38.156 21.203 1 93.25 98 GLY A N 1
ATOM 735 C CA . GLY A 1 98 ? -25.094 -37.031 21.781 1 93.25 98 GLY A CA 1
ATOM 736 C C . GLY A 1 98 ? -25.688 -37.344 23.141 1 93.25 98 GLY A C 1
ATOM 737 O O . GLY A 1 98 ? -26.125 -36.438 23.859 1 93.25 98 GLY A O 1
ATOM 738 N N . ARG A 1 99 ? -25.625 -38.625 23.562 1 92.06 99 ARG A N 1
ATOM 739 C CA . ARG A 1 99 ? -26.234 -39.031 24.828 1 92.06 99 ARG A CA 1
ATOM 740 C C . ARG A 1 99 ? -25.188 -39.531 25.812 1 92.06 99 ARG A C 1
ATOM 742 O O . ARG A 1 99 ? -25.5 -39.719 27 1 92.06 99 ARG A O 1
ATOM 749 N N . LEU A 1 100 ? -24.047 -39.594 25.406 1 94.19 100 LEU A N 1
ATOM 750 C CA . LEU A 1 100 ? -22.984 -40.062 26.297 1 94.19 100 LEU A CA 1
ATOM 751 C C . LEU A 1 100 ? -22.75 -39.094 27.438 1 94.19 100 LEU A C 1
ATOM 753 O O . LEU A 1 100 ? -22.984 -37.875 27.281 1 94.19 100 LEU A O 1
ATOM 757 N N . PRO A 1 101 ? -22.312 -39.562 28.578 1 94.62 101 PRO A N 1
ATOM 758 C CA . PRO A 1 101 ? -21.922 -38.625 29.641 1 94.62 101 PRO A CA 1
ATOM 759 C C . PRO A 1 101 ? -20.766 -37.719 29.25 1 94.62 101 PRO A C 1
ATOM 761 O O . PRO A 1 101 ? -19.906 -38.094 28.453 1 94.62 101 PRO A O 1
ATOM 764 N N . VAL A 1 102 ? -20.812 -36.531 29.812 1 95.69 102 VAL A N 1
ATOM 765 C CA . VAL A 1 102 ? -19.797 -35.531 29.531 1 95.69 102 VAL A CA 1
ATOM 766 C C . VAL A 1 102 ? -18.422 -36.094 29.859 1 95.69 102 VAL A C 1
ATOM 768 O O . VAL A 1 102 ? -18.219 -36.688 30.922 1 95.69 102 VAL A O 1
ATOM 771 N N . GLY A 1 103 ? -17.531 -36.062 28.938 1 94.31 103 GLY A N 1
ATOM 772 C CA . GLY A 1 103 ? -16.141 -36.5 29.172 1 94.31 103 GLY A CA 1
ATOM 773 C C . GLY A 1 103 ? -15.867 -37.906 28.688 1 94.31 103 GLY A C 1
ATOM 774 O O . GLY A 1 103 ? -14.703 -38.281 28.5 1 94.31 103 GLY A O 1
ATOM 775 N N . GLN A 1 104 ? -16.969 -38.75 28.516 1 95.81 104 GLN A N 1
ATOM 776 C CA . GLN A 1 104 ? -16.766 -40.125 28.094 1 95.81 104 GLN A CA 1
ATOM 777 C C . GLN A 1 104 ? -16.359 -40.188 26.625 1 95.81 104 GLN A C 1
ATOM 779 O O . GLN A 1 104 ? -17.047 -39.625 25.75 1 95.81 104 GLN A O 1
ATOM 784 N N . LYS A 1 105 ? -15.297 -40.906 26.344 1 96.31 105 LYS A N 1
ATOM 785 C CA . LYS A 1 105 ? -14.75 -41 24.984 1 96.31 105 LYS A CA 1
ATOM 786 C C . LYS A 1 105 ? -15.453 -42.094 24.203 1 96.31 105 LYS A C 1
ATOM 788 O O . LYS A 1 105 ? -15.695 -43.188 24.734 1 96.31 105 LYS A O 1
ATOM 793 N N . HIS A 1 106 ? -15.883 -41.812 23.062 1 97.12 106 HIS A N 1
ATOM 794 C CA . HIS A 1 106 ? -16.438 -42.781 22.109 1 97.12 106 HIS A CA 1
ATOM 795 C C . HIS A 1 106 ? -15.484 -43.031 20.953 1 97.12 106 HIS A C 1
ATOM 797 O O . HIS A 1 106 ? -14.984 -42.094 20.328 1 97.12 106 HIS A O 1
ATOM 803 N N . GLN A 1 107 ? -15.25 -44.281 20.734 1 97.25 107 GLN A N 1
ATOM 804 C CA . GLN A 1 107 ? -14.461 -44.656 19.562 1 97.25 107 GLN A CA 1
ATOM 805 C C . GLN A 1 107 ? -15.281 -44.531 18.281 1 97.25 107 GLN A C 1
ATOM 807 O O . GLN A 1 107 ? -16.203 -45.344 18.047 1 97.25 107 GLN A O 1
ATOM 812 N N . MET A 1 108 ? -14.93 -43.625 17.422 1 97.44 108 MET A N 1
ATOM 813 C CA . MET A 1 108 ? -15.719 -43.406 16.219 1 97.44 108 MET A CA 1
ATOM 814 C C . MET A 1 108 ? -15.508 -44.531 15.211 1 97.44 108 MET A C 1
ATOM 816 O O . MET A 1 108 ? -14.391 -45.031 15.047 1 97.44 108 MET A O 1
ATOM 820 N N . SER A 1 109 ? -16.594 -44.906 14.578 1 96.94 109 SER A N 1
ATOM 821 C CA . SER A 1 109 ? -16.469 -45.781 13.406 1 96.94 109 SER A CA 1
ATOM 822 C C . SER A 1 109 ? -15.734 -45.062 12.266 1 96.94 109 SER A C 1
ATOM 824 O O . SER A 1 109 ? -15.609 -43.844 12.281 1 96.94 109 SER A O 1
ATOM 826 N N . ALA A 1 110 ? -15.242 -45.844 11.32 1 95.5 110 ALA A N 1
ATOM 827 C CA . ALA A 1 110 ? -14.5 -45.281 10.211 1 95.5 110 ALA A CA 1
ATOM 828 C C . ALA A 1 110 ? -15.344 -44.25 9.453 1 95.5 110 ALA A C 1
ATOM 830 O O . ALA A 1 110 ? -14.867 -43.156 9.141 1 95.5 110 ALA A O 1
ATOM 831 N N . PRO A 1 111 ? -16.625 -44.531 9.172 1 96.38 111 PRO A N 1
ATOM 832 C CA . PRO A 1 111 ? -17.453 -43.531 8.477 1 96.38 111 PRO A CA 1
ATOM 833 C C . PRO A 1 111 ? -17.656 -42.25 9.289 1 96.38 111 PRO A C 1
ATOM 835 O O . PRO A 1 111 ? -17.516 -41.156 8.75 1 96.38 111 PRO A O 1
ATOM 838 N N . LEU A 1 112 ? -17.938 -42.375 10.547 1 97.12 112 LEU A N 1
ATOM 839 C CA . LEU A 1 112 ? -18.141 -41.219 11.367 1 97.12 112 LEU A CA 1
ATOM 840 C C . LEU A 1 112 ? -16.859 -40.375 11.477 1 97.12 112 LEU A C 1
ATOM 842 O O . LEU A 1 112 ? -16.922 -39.156 11.469 1 97.12 112 LEU A O 1
ATOM 846 N N . LYS A 1 113 ? -15.766 -41.094 11.641 1 97.06 113 LYS A N 1
ATOM 847 C CA . LYS A 1 113 ? -14.477 -40.375 11.703 1 97.06 113 LYS A CA 1
ATOM 848 C C . LYS A 1 113 ? -14.234 -39.562 10.438 1 97.06 113 LYS A C 1
ATOM 850 O O . LYS A 1 113 ? -13.781 -38.406 10.523 1 97.06 113 LYS A O 1
ATOM 855 N N . ARG A 1 114 ? -14.508 -40.094 9.281 1 96.44 114 ARG A N 1
ATOM 856 C CA . ARG A 1 114 ? -14.336 -39.406 8.016 1 96.44 114 ARG A CA 1
ATOM 857 C C . ARG A 1 114 ? -15.25 -38.188 7.934 1 96.44 114 ARG A C 1
ATOM 859 O O . ARG A 1 114 ? -14.844 -37.125 7.473 1 96.44 114 ARG A O 1
ATOM 866 N N . VAL A 1 115 ? -16.453 -38.375 8.32 1 97.62 115 VAL A N 1
ATOM 867 C CA . VAL A 1 115 ? -17.438 -37.281 8.266 1 97.62 115 VAL A CA 1
ATOM 868 C C . VAL A 1 115 ? -17.031 -36.156 9.219 1 97.62 115 VAL A C 1
ATOM 870 O O . VAL A 1 115 ? -17.094 -35 8.867 1 97.62 115 VAL A O 1
ATOM 873 N N . MET A 1 116 ? -16.594 -36.531 10.398 1 96.81 116 MET A N 1
ATOM 874 C CA . MET A 1 116 ? -16.203 -35.531 11.383 1 96.81 116 MET A CA 1
ATOM 875 C C . MET A 1 116 ? -14.945 -34.781 10.93 1 96.81 116 MET A C 1
ATOM 877 O O . MET A 1 116 ? -14.789 -33.594 11.195 1 96.81 116 MET A O 1
ATOM 881 N N . ALA A 1 117 ? -14.07 -35.5 10.297 1 96.06 117 ALA A N 1
ATOM 882 C CA . ALA A 1 117 ? -12.891 -34.844 9.727 1 96.06 117 ALA A CA 1
ATOM 883 C C . ALA A 1 117 ? -13.289 -33.781 8.711 1 96.06 117 ALA A C 1
ATOM 885 O O . ALA A 1 117 ? -12.695 -32.719 8.664 1 96.06 117 ALA A O 1
ATOM 886 N N . CYS A 1 118 ? -14.211 -34.125 7.887 1 97.19 118 CYS A N 1
ATOM 887 C CA . CYS A 1 118 ? -14.734 -33.156 6.922 1 97.19 118 CYS A CA 1
ATOM 888 C C . CYS A 1 118 ? -15.352 -31.953 7.629 1 97.19 118 CYS A C 1
ATOM 890 O O . CYS A 1 118 ? -15.086 -30.812 7.262 1 97.19 118 CYS A O 1
ATOM 892 N N . CYS A 1 119 ? -16.125 -32.188 8.664 1 97 119 CYS A N 1
ATOM 893 C CA . CYS A 1 119 ? -16.766 -31.141 9.414 1 97 119 CYS A CA 1
ATOM 894 C C . CYS A 1 119 ? -15.742 -30.203 10.031 1 97 119 CYS A C 1
ATOM 896 O O . CYS A 1 119 ? -15.898 -28.969 9.969 1 97 119 CYS A O 1
ATOM 898 N N . GLN A 1 120 ? -14.812 -30.797 10.594 1 94.75 120 GLN A N 1
ATOM 899 C CA . GLN A 1 120 ? -13.766 -29.969 11.211 1 94.75 120 GLN A CA 1
ATOM 900 C C . GLN A 1 120 ? -13.062 -29.109 10.172 1 94.75 120 GLN A C 1
ATOM 902 O O . GLN A 1 120 ? -12.82 -27.922 10.414 1 94.75 120 GLN A O 1
ATOM 907 N N . ARG A 1 121 ? -12.688 -29.641 9.086 1 94.44 121 ARG A N 1
ATOM 908 C CA . ARG A 1 121 ? -11.984 -28.922 8.031 1 94.44 121 ARG A CA 1
ATOM 909 C C . ARG A 1 121 ? -12.828 -27.766 7.504 1 94.44 121 ARG A C 1
ATOM 911 O O . ARG A 1 121 ? -12.336 -26.656 7.332 1 94.44 121 ARG A O 1
ATOM 918 N N . VAL A 1 122 ? -14.062 -28 7.227 1 96.75 122 VAL A N 1
ATOM 919 C CA . VAL A 1 122 ? -14.938 -26.984 6.668 1 96.75 122 VAL A CA 1
ATOM 920 C C . VAL A 1 122 ? -15.266 -25.938 7.738 1 96.75 122 VAL A C 1
ATOM 922 O O . VAL A 1 122 ? -15.398 -24.75 7.434 1 96.75 122 VAL A O 1
ATOM 925 N N . TYR A 1 123 ? -15.453 -26.391 9.023 1 94.75 123 TYR A N 1
ATOM 926 C CA . TYR A 1 123 ? -15.617 -25.453 10.133 1 94.75 123 TYR A CA 1
ATOM 927 C C . TYR A 1 123 ? -14.484 -24.438 10.164 1 94.75 123 TYR A C 1
ATOM 929 O O . TYR A 1 123 ? -14.727 -23.234 10.242 1 94.75 123 TYR A O 1
ATOM 937 N N . ASN A 1 124 ? -13.258 -24.875 10.039 1 90.38 124 ASN A N 1
ATOM 938 C CA . ASN A 1 124 ? -12.078 -24.016 10.055 1 90.38 124 ASN A CA 1
ATOM 939 C C . ASN A 1 124 ? -12.039 -23.109 8.836 1 90.38 124 ASN A C 1
ATOM 941 O O . ASN A 1 124 ? -11.797 -21.906 8.961 1 90.38 124 ASN A O 1
ATOM 945 N N . SER A 1 125 ? -12.273 -23.641 7.691 1 92.94 125 SER A N 1
ATOM 946 C CA . SER A 1 125 ? -12.188 -22.891 6.445 1 92.94 125 SER A CA 1
ATOM 947 C C . SER A 1 125 ? -13.273 -21.812 6.367 1 92.94 125 SER A C 1
ATOM 949 O O . SER A 1 125 ? -13.086 -20.781 5.734 1 92.94 125 SER A O 1
ATOM 951 N N . SER A 1 126 ? -14.414 -22.078 7.016 1 94.19 126 SER A N 1
ATOM 952 C CA . SER A 1 126 ? -15.547 -21.156 6.945 1 94.19 126 SER A CA 1
ATOM 953 C C . SER A 1 126 ? -15.547 -20.203 8.133 1 94.19 126 SER A C 1
ATOM 955 O O . SER A 1 126 ? -16.531 -19.484 8.344 1 94.19 126 SER A O 1
ATOM 957 N N . ALA A 1 127 ? -14.578 -20.25 8.883 1 87.31 127 ALA A N 1
ATOM 958 C CA . ALA A 1 127 ? -14.445 -19.391 10.062 1 87.31 127 ALA A CA 1
ATOM 959 C C . ALA A 1 127 ? -15.617 -19.594 11.023 1 87.31 127 ALA A C 1
ATOM 961 O O . ALA A 1 127 ? -16.188 -18.625 11.531 1 87.31 127 ALA A O 1
ATOM 962 N N . GLY A 1 128 ? -16.109 -20.844 11.094 1 89.56 128 GLY A N 1
ATOM 963 C CA . GLY A 1 128 ? -17.078 -21.219 12.109 1 89.56 128 GLY A CA 1
ATOM 964 C C . GLY A 1 128 ? -18.516 -21.141 11.633 1 89.56 128 GLY A C 1
ATOM 965 O O . GLY A 1 128 ? -19.438 -21.484 12.367 1 89.56 128 GLY A O 1
ATOM 966 N N . CYS A 1 129 ? -18.703 -20.75 10.406 1 91.19 129 CYS A N 1
ATOM 967 C CA . CYS A 1 129 ? -20.094 -20.609 9.969 1 91.19 129 CYS A CA 1
ATOM 968 C C . CYS A 1 129 ? -20.734 -21.984 9.781 1 91.19 129 CYS A C 1
ATOM 970 O O . CYS A 1 129 ? -21.922 -22.172 10.094 1 91.19 129 CYS A O 1
ATOM 972 N N . PHE A 1 130 ? -20.016 -22.953 9.195 1 95.06 130 PHE A N 1
ATOM 973 C CA . PHE A 1 130 ? -20.484 -24.344 9.148 1 95.06 130 PHE A CA 1
ATOM 974 C C . PHE A 1 130 ? -20.156 -25.062 10.453 1 95.06 130 PHE A C 1
ATOM 976 O O . PHE A 1 130 ? -19 -25.359 10.727 1 95.06 130 PHE A O 1
ATOM 983 N N . ASP A 1 131 ? -21.203 -25.391 11.234 1 94.88 131 ASP A N 1
ATOM 984 C CA . ASP A 1 131 ? -21 -25.953 12.562 1 94.88 131 ASP A CA 1
ATOM 985 C C . ASP A 1 131 ? -22.062 -27.016 12.875 1 94.88 131 ASP A C 1
ATOM 987 O O . ASP A 1 131 ? -23.219 -26.688 13.117 1 94.88 131 ASP A O 1
ATOM 991 N N . PRO A 1 132 ? -21.641 -28.25 12.859 1 95.06 132 PRO A N 1
ATOM 992 C CA . PRO A 1 132 ? -22.594 -29.328 13.102 1 95.06 132 PRO A CA 1
ATOM 993 C C . PRO A 1 132 ? -23.062 -29.391 14.555 1 95.06 132 PRO A C 1
ATOM 995 O O . PRO A 1 132 ? -23.984 -30.125 14.875 1 95.06 132 PRO A O 1
ATOM 998 N N . SER A 1 133 ? -22.516 -28.578 15.438 1 94.69 133 SER A N 1
ATOM 999 C CA . SER A 1 133 ? -22.844 -28.625 16.859 1 94.69 133 SER A CA 1
ATOM 1000 C C . SER A 1 133 ? -23.969 -27.656 17.188 1 94.69 133 SER A C 1
ATOM 1002 O O . SER A 1 133 ? -24.344 -27.516 18.359 1 94.69 133 SER A O 1
ATOM 1004 N N . THR A 1 134 ? -24.562 -27.047 16.25 1 92.88 134 THR A N 1
ATOM 1005 C CA . THR A 1 134 ? -25.562 -26.016 16.516 1 92.88 134 THR A CA 1
ATOM 1006 C C . THR A 1 134 ? -26.953 -26.625 16.594 1 92.88 134 THR A C 1
ATOM 1008 O O . THR A 1 134 ? -27.953 -25.906 16.594 1 92.88 134 THR A O 1
ATOM 1011 N N . ALA A 1 135 ? -27.094 -27.922 16.641 1 90.62 135 ALA A N 1
ATOM 1012 C CA . ALA A 1 135 ? -28.375 -28.625 16.625 1 90.62 135 ALA A CA 1
ATOM 1013 C C . ALA A 1 135 ? -29.297 -28.141 17.75 1 90.62 135 ALA A C 1
ATOM 1015 O O . ALA A 1 135 ? -30.469 -27.859 17.516 1 90.62 135 ALA A O 1
ATOM 1016 N N . PRO A 1 136 ? -28.781 -27.953 18.984 1 91.62 136 PRO A N 1
ATOM 1017 C CA . PRO A 1 136 ? -29.656 -27.469 20.047 1 91.62 136 PRO A CA 1
ATOM 1018 C C . PRO A 1 136 ? -30.172 -26.047 19.797 1 91.62 136 PRO A C 1
ATOM 1020 O O . PRO A 1 136 ? -31.312 -25.734 20.141 1 91.62 136 PRO A O 1
ATOM 1023 N N . VAL A 1 137 ? -29.344 -25.234 19.312 1 93.38 137 VAL A N 1
ATOM 1024 C CA . VAL A 1 137 ? -29.703 -23.859 19.031 1 93.38 137 VAL A CA 1
ATOM 1025 C C . VAL A 1 137 ? -30.781 -23.812 17.953 1 93.38 137 VAL A C 1
ATOM 1027 O O . VAL A 1 137 ? -31.797 -23.125 18.094 1 93.38 137 VAL A O 1
ATOM 1030 N N . ALA A 1 138 ? -30.547 -24.531 16.859 1 91 138 ALA A N 1
ATOM 1031 C CA . ALA A 1 138 ? -31.5 -24.594 15.75 1 91 138 ALA A CA 1
ATOM 1032 C C . ALA A 1 138 ? -32.844 -25.125 16.219 1 91 138 ALA A C 1
ATOM 1034 O O . ALA A 1 138 ? -33.906 -24.641 15.812 1 91 138 ALA A O 1
ATOM 1035 N N . LYS A 1 139 ? -32.844 -26.141 17.031 1 90.31 139 LYS A N 1
ATOM 1036 C CA . LYS A 1 139 ? -34.062 -26.703 17.562 1 90.31 139 LYS A CA 1
ATOM 1037 C C . LYS A 1 139 ? -34.844 -25.672 18.406 1 90.31 139 LYS A C 1
ATOM 1039 O O . LYS A 1 139 ? -36.031 -25.516 18.25 1 90.31 139 LYS A O 1
ATOM 1044 N N . ALA A 1 140 ? -34.094 -25 19.234 1 92.75 140 ALA A N 1
ATOM 1045 C CA . ALA A 1 140 ? -34.719 -23.984 20.078 1 92.75 140 ALA A CA 1
ATOM 1046 C C . ALA A 1 140 ? -35.344 -22.875 19.219 1 92.75 140 ALA A C 1
ATOM 1048 O O . ALA A 1 140 ? -36.438 -22.422 19.5 1 92.75 140 ALA A O 1
ATOM 1049 N N . LEU A 1 141 ? -34.688 -22.469 18.25 1 91.81 141 LEU A N 1
ATOM 1050 C CA . LEU A 1 141 ? -35.156 -21.406 17.359 1 91.81 141 LEU A CA 1
ATOM 1051 C C . LEU A 1 141 ? -36.375 -21.875 16.578 1 91.81 141 LEU A C 1
ATOM 1053 O O . LEU A 1 141 ? -37.312 -21.078 16.328 1 91.81 141 LEU A O 1
ATOM 1057 N N . ARG A 1 142 ? -36.375 -23.141 16.156 1 90.19 142 ARG A N 1
ATOM 1058 C CA . ARG A 1 142 ? -37.531 -23.703 15.461 1 90.19 142 ARG A CA 1
ATOM 1059 C C . ARG A 1 142 ? -38.75 -23.719 16.359 1 90.19 142 ARG A C 1
ATOM 1061 O O . ARG A 1 142 ? -39.875 -23.406 15.914 1 90.19 142 ARG A O 1
ATOM 1068 N N . GLU A 1 143 ? -38.531 -24.062 17.562 1 90 143 GLU A N 1
ATOM 1069 C CA . GLU A 1 143 ? -39.625 -24.078 18.516 1 90 143 GLU A CA 1
ATOM 1070 C C . GLU A 1 143 ? -40.188 -22.688 18.766 1 90 143 GLU A C 1
ATOM 1072 O O . GLU A 1 143 ? -41.406 -22.5 18.875 1 90 143 GLU A O 1
ATOM 1077 N N . ILE A 1 144 ? -39.312 -21.844 18.828 1 89 144 ILE A N 1
ATOM 1078 C CA . ILE A 1 144 ? -39.719 -20.453 19.016 1 89 144 ILE A CA 1
ATOM 1079 C C . ILE A 1 144 ? -40.531 -19.984 17.797 1 89 144 ILE A C 1
ATOM 1081 O O . ILE A 1 144 ? -41.562 -19.297 17.953 1 89 144 ILE A O 1
ATOM 1085 N N . ALA A 1 145 ? -40.094 -20.359 16.656 1 87 145 ALA A N 1
ATOM 1086 C CA . ALA A 1 145 ? -40.781 -19.984 15.43 1 87 145 ALA A CA 1
ATOM 1087 C C . ALA A 1 145 ? -42.188 -20.578 15.383 1 87 145 ALA A C 1
ATOM 1089 O O . ALA A 1 145 ? -43.094 -19.984 14.82 1 87 145 ALA A O 1
ATOM 1090 N N . LEU A 1 146 ? -42.312 -21.734 16.047 1 86.38 146 LEU A N 1
ATOM 1091 C CA . LEU A 1 146 ? -43.594 -22.438 16.031 1 86.38 146 LEU A CA 1
ATOM 1092 C C . LEU A 1 146 ? -44.469 -21.969 17.188 1 86.38 146 LEU A C 1
ATOM 1094 O O . LEU A 1 146 ? -45.562 -22.5 17.391 1 86.38 146 LEU A O 1
ATOM 1098 N N . GLY A 1 147 ? -44 -21.062 18.016 1 82.12 147 GLY A N 1
ATOM 1099 C CA . GLY A 1 147 ? -44.906 -20.422 18.984 1 82.12 147 GLY A CA 1
ATOM 1100 C C . GLY A 1 147 ? -44.375 -20.5 20.406 1 82.12 147 GLY A C 1
ATOM 1101 O O . GLY A 1 147 ? -44.969 -19.906 21.312 1 82.12 147 GLY A O 1
ATOM 1102 N N . LYS A 1 148 ? -43.312 -21.109 20.609 1 85.56 148 LYS A N 1
ATOM 1103 C CA . LYS A 1 148 ? -42.781 -21.188 21.969 1 85.56 148 LYS A CA 1
ATOM 1104 C C . LYS A 1 148 ? -42.219 -19.844 22.422 1 85.56 148 LYS A C 1
ATOM 1106 O O . LYS A 1 148 ? -41.688 -19.078 21.594 1 85.56 148 LYS A O 1
ATOM 1111 N N . GLU A 1 149 ? -42.281 -19.578 23.688 1 82 149 GLU A N 1
ATOM 1112 C CA . GLU A 1 149 ? -41.812 -18.312 24.25 1 82 149 GLU A CA 1
ATOM 1113 C C . GLU A 1 149 ? -40.281 -18.188 24.109 1 82 149 GLU A C 1
ATOM 1115 O O . GLU A 1 149 ? -39.562 -19.156 24.312 1 82 149 GLU A O 1
ATOM 1120 N N . ARG A 1 150 ? -39.938 -17.016 23.656 1 82.31 150 ARG A N 1
ATOM 1121 C CA . ARG A 1 150 ? -38.531 -16.734 23.438 1 82.31 150 ARG A CA 1
ATOM 1122 C C . ARG A 1 150 ? -37.844 -16.328 24.734 1 82.31 150 ARG A C 1
ATOM 1124 O O . ARG A 1 150 ? -38.281 -15.375 25.391 1 82.31 150 ARG A O 1
ATOM 1131 N N . ASN A 1 151 ? -36.906 -17.141 25.203 1 80.56 151 ASN A N 1
ATOM 1132 C CA . ASN A 1 151 ? -36.031 -16.812 26.328 1 80.56 151 ASN A CA 1
ATOM 1133 C C . ASN A 1 151 ? -34.625 -16.422 25.859 1 80.56 151 ASN A C 1
ATOM 1135 O O . ASN A 1 151 ? -33.781 -17.281 25.625 1 80.56 151 ASN A O 1
ATOM 1139 N N . ASN A 1 152 ? -34.406 -15.141 25.844 1 75.75 152 ASN A N 1
ATOM 1140 C CA . ASN A 1 152 ? -33.156 -14.609 25.266 1 75.75 152 ASN A CA 1
ATOM 1141 C C . ASN A 1 152 ? -31.938 -15.055 26.047 1 75.75 152 ASN A C 1
ATOM 1143 O O . ASN A 1 152 ? -30.891 -15.32 25.469 1 75.75 152 ASN A O 1
ATOM 1147 N N . ALA A 1 153 ? -32.031 -15.023 27.391 1 75.38 153 ALA A N 1
ATOM 1148 C CA . ALA A 1 153 ? -30.906 -15.43 28.219 1 75.38 153 ALA A CA 1
ATOM 1149 C C . ALA A 1 153 ? -30.5 -16.875 27.938 1 75.38 153 ALA A C 1
ATOM 1151 O O . ALA A 1 153 ? -29.312 -17.172 27.812 1 75.38 153 ALA A O 1
ATOM 1152 N N . CYS A 1 154 ? -31.516 -17.641 27.812 1 81 154 CYS A N 1
ATOM 1153 C CA . CYS A 1 154 ? -31.281 -19.047 27.531 1 81 154 CYS A CA 1
ATOM 1154 C C . CYS A 1 154 ? -30.688 -19.234 26.141 1 81 154 CYS A C 1
ATOM 1156 O O . CYS A 1 154 ? -29.766 -20.016 25.938 1 81 154 CYS A O 1
ATOM 1158 N N . LEU A 1 155 ? -31.188 -18.547 25.266 1 86.38 155 LEU A N 1
ATOM 1159 C CA . LEU A 1 155 ? -30.734 -18.641 23.891 1 86.38 155 LEU A CA 1
ATOM 1160 C C . LEU A 1 155 ? -29.297 -18.156 23.75 1 86.38 155 LEU A C 1
ATOM 1162 O O . LEU A 1 155 ? -28.5 -18.75 23.016 1 86.38 155 LEU A O 1
ATOM 1166 N N . GLU A 1 156 ? -28.969 -17.156 24.406 1 85.19 156 GLU A N 1
ATOM 1167 C CA . GLU A 1 156 ? -27.594 -16.641 24.391 1 85.19 156 GLU A CA 1
ATOM 1168 C C . GLU A 1 156 ? -26.625 -17.641 25 1 85.19 156 GLU A C 1
ATOM 1170 O O . GLU A 1 156 ? -25.516 -17.828 24.484 1 85.19 156 GLU A O 1
ATOM 1175 N N . ALA A 1 157 ? -27.031 -18.203 26.078 1 86.56 157 ALA A N 1
ATOM 1176 C CA . ALA A 1 157 ? -26.203 -19.203 26.719 1 86.56 157 ALA A CA 1
ATOM 1177 C C . ALA A 1 157 ? -25.969 -20.406 25.797 1 86.56 157 ALA A C 1
ATOM 1179 O O . ALA A 1 157 ? -24.859 -20.922 25.719 1 86.56 157 ALA A O 1
ATOM 1180 N N . LEU A 1 158 ? -27.016 -20.844 25.172 1 90.62 158 LEU A N 1
ATOM 1181 C CA . LEU A 1 158 ? -26.922 -21.969 24.234 1 90.62 158 LEU A CA 1
ATOM 1182 C C . LEU A 1 158 ? -26.016 -21.625 23.062 1 90.62 158 LEU A C 1
ATOM 1184 O O . LEU A 1 158 ? -25.203 -22.469 22.641 1 90.62 158 LEU A O 1
ATOM 1188 N N . THR A 1 159 ? -26.172 -20.453 22.562 1 89.5 159 THR A N 1
ATOM 1189 C CA . THR A 1 159 ? -25.391 -20.031 21.391 1 89.5 159 THR A CA 1
ATOM 1190 C C . THR A 1 159 ? -23.906 -19.969 21.734 1 89.5 159 THR A C 1
ATOM 1192 O O . THR A 1 159 ? -23.062 -20.266 20.891 1 89.5 159 THR A O 1
ATOM 1195 N N . GLN A 1 160 ? -23.562 -19.609 22.875 1 85.81 160 GLN A N 1
ATOM 1196 C CA . GLN A 1 160 ? -22.172 -19.516 23.297 1 85.81 160 GLN A CA 1
ATOM 1197 C C . GLN A 1 160 ? -21.578 -20.891 23.562 1 85.81 160 GLN A C 1
ATOM 1199 O O . GLN A 1 160 ? -20.422 -21.141 23.25 1 85.81 160 GLN A O 1
ATOM 1204 N N . ALA A 1 161 ? -22.375 -21.766 24.016 1 90.94 161 ALA A N 1
ATOM 1205 C CA . ALA A 1 161 ? -21.906 -23.094 24.422 1 90.94 161 ALA A CA 1
ATOM 1206 C C . ALA A 1 161 ? -21.844 -24.047 23.234 1 90.94 161 ALA A C 1
ATOM 1208 O O . ALA A 1 161 ? -20.953 -24.891 23.172 1 90.94 161 ALA A O 1
ATOM 1209 N N . CYS A 1 162 ? -22.734 -23.906 22.328 1 92.94 162 CYS A N 1
ATOM 1210 C CA . CYS A 1 162 ? -22.922 -24.922 21.312 1 92.94 162 CYS A CA 1
ATOM 1211 C C . CYS A 1 162 ? -22.156 -24.578 20.031 1 92.94 162 CYS A C 1
ATOM 1213 O O . CYS A 1 162 ? -22.766 -24.406 18.969 1 92.94 162 CYS A O 1
ATOM 1215 N N . THR A 1 163 ? -20.906 -24.516 20.078 1 93.06 163 THR A N 1
ATOM 1216 C CA . THR A 1 163 ? -19.969 -24.5 18.953 1 93.06 163 THR A CA 1
ATOM 1217 C C . THR A 1 163 ? -19.094 -25.734 18.969 1 93.06 163 THR A C 1
ATOM 1219 O O . THR A 1 163 ? -18.922 -26.375 20 1 93.06 163 THR A O 1
ATOM 1222 N N . LEU A 1 164 ? -18.562 -26.031 17.812 1 93.69 164 LEU A N 1
ATOM 1223 C CA . LEU A 1 164 ? -17.828 -27.297 17.672 1 93.69 164 LEU A CA 1
ATOM 1224 C C . LEU A 1 164 ? -16.703 -27.375 18.688 1 93.69 164 LEU A C 1
ATOM 1226 O O . LEU A 1 164 ? -16.594 -28.359 19.422 1 93.69 164 LEU A O 1
ATOM 1230 N N . PRO A 1 165 ? -15.844 -26.328 18.828 1 89.38 165 PRO A N 1
ATOM 1231 C CA . PRO A 1 165 ? -14.742 -26.422 19.781 1 89.38 165 PRO A CA 1
ATOM 1232 C C . PRO A 1 165 ? -15.227 -26.406 21.234 1 89.38 165 PRO A C 1
ATOM 1234 O O . PRO A 1 165 ? -14.57 -26.984 22.109 1 89.38 165 PRO A O 1
ATOM 1237 N N . ASN A 1 166 ? -16.391 -25.812 21.562 1 93 166 ASN A N 1
ATOM 1238 C CA . ASN A 1 166 ? -16.906 -25.719 22.938 1 93 166 ASN A CA 1
ATOM 1239 C C . ASN A 1 166 ? -17.75 -26.938 23.297 1 93 166 ASN A C 1
ATOM 1241 O O . ASN A 1 166 ? -18 -27.188 24.469 1 93 166 ASN A O 1
ATOM 1245 N N . SER A 1 167 ? -18.188 -27.688 22.344 1 95.44 167 SER A N 1
ATOM 1246 C CA . SER A 1 167 ? -19.109 -28.797 22.594 1 95.44 167 SER A CA 1
ATOM 1247 C C . SER A 1 167 ? -18.391 -30.125 22.641 1 95.44 167 SER A C 1
ATOM 1249 O O . SER A 1 167 ? -18.844 -31.062 23.312 1 95.44 167 SER A O 1
ATOM 1251 N N . PHE A 1 168 ? -17.25 -30.234 21.891 1 96 168 PHE A N 1
ATOM 1252 C CA . PHE A 1 168 ? -16.672 -31.562 21.75 1 96 168 PHE A CA 1
ATOM 1253 C C . PHE A 1 168 ? -15.148 -31.5 21.844 1 96 168 PHE A C 1
ATOM 1255 O O . PHE A 1 168 ? -14.539 -30.484 21.484 1 96 168 PHE A O 1
ATOM 1262 N N . VAL A 1 169 ? -14.555 -32.531 22.312 1 94.81 169 VAL A N 1
ATOM 1263 C CA . VAL A 1 169 ? -13.133 -32.844 22.156 1 94.81 169 VAL A CA 1
ATOM 1264 C C . VAL A 1 169 ? -12.953 -33.969 21.141 1 94.81 169 VAL A C 1
ATOM 1266 O O . VAL A 1 169 ? -13.469 -35.062 21.328 1 94.81 169 VAL A O 1
ATOM 1269 N N . ILE A 1 170 ? -12.391 -33.625 20.062 1 94.94 170 ILE A N 1
ATOM 1270 C CA . ILE A 1 170 ? -12.211 -34.594 18.984 1 94.94 170 ILE A CA 1
ATOM 1271 C C . ILE A 1 170 ? -10.727 -34.875 18.781 1 94.94 170 ILE A C 1
ATOM 1273 O O . ILE A 1 170 ? -9.93 -33.969 18.594 1 94.94 170 ILE A O 1
ATOM 1277 N N . ASP A 1 171 ? -10.336 -36.094 18.844 1 93.88 171 ASP A N 1
ATOM 1278 C CA . ASP A 1 171 ? -8.984 -36.562 18.562 1 93.88 171 ASP A CA 1
ATOM 1279 C C . ASP A 1 171 ? -8.977 -37.469 17.344 1 93.88 171 ASP A C 1
ATOM 1281 O O . ASP A 1 171 ? -9.289 -38.656 17.438 1 93.88 171 ASP A O 1
ATOM 1285 N N . PHE A 1 172 ? -8.609 -37.062 16.281 1 90.81 172 PHE A N 1
ATOM 1286 C CA . PHE A 1 172 ? -8.68 -37.844 15.047 1 90.81 172 PHE A CA 1
ATOM 1287 C C . PHE A 1 172 ? -7.586 -38.906 15 1 90.81 172 PHE A C 1
ATOM 1289 O O . PHE A 1 172 ? -7.734 -39.906 14.32 1 90.81 172 PHE A O 1
ATOM 1296 N N . GLU A 1 173 ? -6.504 -38.656 15.688 1 87.5 173 GLU A N 1
ATOM 1297 C CA . GLU A 1 173 ? -5.453 -39.656 15.758 1 87.5 173 GLU A CA 1
ATOM 1298 C C . GLU A 1 173 ? -5.91 -40.875 16.562 1 87.5 173 GLU A C 1
ATOM 1300 O O . GLU A 1 173 ? -5.766 -42 16.109 1 87.5 173 GLU A O 1
ATOM 1305 N N . ALA A 1 174 ? -6.523 -40.562 17.719 1 92.38 174 ALA A N 1
ATOM 1306 C CA . ALA A 1 174 ? -7.039 -41.656 18.562 1 92.38 174 ALA A CA 1
ATOM 1307 C C . ALA A 1 174 ? -8.391 -42.125 18.047 1 92.38 174 ALA A C 1
ATOM 1309 O O . ALA A 1 174 ? -8.844 -43.219 18.406 1 92.38 174 ALA A O 1
ATOM 1310 N N . GLY A 1 175 ? -9.016 -41.25 17.188 1 95.25 175 GLY A N 1
ATOM 1311 C CA . GLY A 1 175 ? -10.336 -41.562 16.656 1 95.25 175 GLY A CA 1
ATOM 1312 C C . GLY A 1 175 ? -11.445 -41.469 17.672 1 95.25 175 GLY A C 1
ATOM 1313 O O . GLY A 1 175 ? -12.406 -42.25 17.641 1 95.25 175 GLY A O 1
ATOM 1314 N N . THR A 1 176 ? -11.297 -40.594 18.641 1 96.75 176 THR A N 1
ATOM 1315 C CA . THR A 1 176 ? -12.281 -40.531 19.703 1 96.75 176 THR A CA 1
ATOM 1316 C C . THR A 1 176 ? -12.984 -39.156 19.703 1 96.75 176 THR A C 1
ATOM 1318 O O . THR A 1 176 ? -12.445 -38.188 19.172 1 96.75 176 THR A O 1
ATOM 1321 N N . ILE A 1 177 ? -14.148 -39.125 20.219 1 97.25 177 ILE A N 1
ATOM 1322 C CA . ILE A 1 177 ? -14.945 -37.906 20.391 1 97.25 177 ILE A CA 1
ATOM 1323 C C . ILE A 1 177 ? -15.641 -37.938 21.75 1 97.25 177 ILE A C 1
ATOM 1325 O O . ILE A 1 177 ? -16.062 -39 22.219 1 97.25 177 ILE A O 1
ATOM 1329 N N . SER A 1 178 ? -15.656 -36.875 22.484 1 97 178 SER A N 1
ATOM 1330 C CA . SER A 1 178 ? -16.344 -36.75 23.766 1 97 178 SER A CA 1
ATOM 1331 C C . SER A 1 178 ? -17.047 -35.406 23.891 1 97 178 SER A C 1
ATOM 1333 O O . SER A 1 178 ? -16.625 -34.406 23.297 1 97 178 SER A O 1
ATOM 1335 N N . ARG A 1 179 ? -18.109 -35.406 24.656 1 96.12 179 ARG A N 1
ATOM 1336 C CA . ARG A 1 179 ? -18.875 -34.188 24.891 1 96.12 179 ARG A CA 1
ATOM 1337 C C . ARG A 1 179 ? -18.234 -33.344 26 1 96.12 179 ARG A C 1
ATOM 1339 O O . ARG A 1 179 ? -17.734 -33.875 26.984 1 96.12 179 ARG A O 1
ATOM 1346 N N . LYS A 1 180 ? -18.281 -32.062 25.922 1 95.25 180 LYS A N 1
ATOM 1347 C CA . LYS A 1 180 ? -17.734 -31.156 26.922 1 95.25 180 LYS A CA 1
ATOM 1348 C C . LYS A 1 180 ? -18.828 -30.641 27.859 1 95.25 180 LYS A C 1
ATOM 1350 O O . LYS A 1 180 ? -18.531 -30.141 28.938 1 95.25 180 LYS A O 1
ATOM 1355 N N . HIS A 1 181 ? -20.109 -30.641 27.438 1 94.69 181 HIS A N 1
ATOM 1356 C CA . HIS A 1 181 ? -21.25 -30.25 28.266 1 94.69 181 HIS A CA 1
ATOM 1357 C C . HIS A 1 181 ? -22.484 -31.062 27.922 1 94.69 181 HIS A C 1
ATOM 1359 O O . HIS A 1 181 ? -22.516 -31.781 26.922 1 94.69 181 HIS A O 1
ATOM 1365 N N . GLU A 1 182 ? -23.578 -30.969 28.656 1 92.19 182 GLU A N 1
ATOM 1366 C CA . GLU A 1 182 ? -24.75 -31.844 28.594 1 92.19 182 GLU A CA 1
ATOM 1367 C C . GLU A 1 182 ? -25.578 -31.578 27.344 1 92.19 182 GLU A C 1
ATOM 1369 O O . GLU A 1 182 ? -26.266 -32.469 26.844 1 92.19 182 GLU A O 1
ATOM 1374 N N . HIS A 1 183 ? -25.453 -30.453 26.75 1 92.88 183 HIS A N 1
ATOM 1375 C CA . HIS A 1 183 ? -26.297 -30.078 25.625 1 92.88 183 HIS A CA 1
ATOM 1376 C C . HIS A 1 183 ? -25.594 -30.375 24.297 1 92.88 183 HIS A C 1
ATOM 1378 O O . HIS A 1 183 ? -26.188 -30.219 23.234 1 92.88 183 HIS A O 1
ATOM 1384 N N . ALA A 1 184 ? -24.391 -30.844 24.391 1 95.44 184 ALA A N 1
ATOM 1385 C CA . ALA A 1 184 ? -23.609 -31.078 23.172 1 95.44 184 ALA A CA 1
ATOM 1386 C C . ALA A 1 184 ? -24.219 -32.188 22.328 1 95.44 184 ALA A C 1
ATOM 1388 O O . ALA A 1 184 ? -24.406 -33.312 22.797 1 95.44 184 ALA A O 1
ATOM 1389 N N . SER A 1 185 ? -24.656 -31.922 21.125 1 94.06 185 SER A N 1
ATOM 1390 C CA . SER A 1 185 ? -25.188 -32.875 20.141 1 94.06 185 SER A CA 1
ATOM 1391 C C . SER A 1 185 ? -24.797 -32.469 18.719 1 94.06 185 SER A C 1
ATOM 1393 O O . SER A 1 185 ? -24.422 -31.328 18.469 1 94.06 185 SER A O 1
ATOM 1395 N N . LEU A 1 186 ? -24.859 -33.438 17.812 1 94.69 186 LEU A N 1
ATOM 1396 C CA . LEU A 1 186 ? -24.422 -33.219 16.438 1 94.69 186 LEU A CA 1
ATOM 1397 C C . LEU A 1 186 ? -25.594 -33.281 15.469 1 94.69 186 LEU A C 1
ATOM 1399 O O . LEU A 1 186 ? -26.5 -34.094 15.648 1 94.69 186 LEU A O 1
ATOM 1403 N N . ASP A 1 187 ? -25.609 -32.406 14.562 1 91.19 187 ASP A N 1
ATOM 1404 C CA . ASP A 1 187 ? -26.453 -32.5 13.375 1 91.19 187 ASP A CA 1
ATOM 1405 C C . ASP A 1 187 ? -25.609 -32.594 12.102 1 91.19 187 ASP A C 1
ATOM 1407 O O . ASP A 1 187 ? -24.938 -31.625 11.727 1 91.19 187 ASP A O 1
ATOM 1411 N N . LEU A 1 188 ? -25.719 -33.688 11.422 1 94.31 188 LEU A N 1
ATOM 1412 C CA . LEU A 1 188 ? -24.875 -33.938 10.266 1 94.31 188 LEU A CA 1
ATOM 1413 C C . LEU A 1 188 ? -25.656 -33.812 8.969 1 94.31 188 LEU A C 1
ATOM 1415 O O . LEU A 1 188 ? -25.266 -34.344 7.938 1 94.31 188 LEU A O 1
ATOM 1419 N N . GLY A 1 189 ? -26.734 -33.094 8.938 1 89.25 189 GLY A N 1
ATOM 1420 C CA . GLY A 1 189 ? -27.594 -32.938 7.777 1 89.25 189 GLY A CA 1
ATOM 1421 C C . GLY A 1 189 ? -26.906 -32.281 6.609 1 89.25 189 GLY A C 1
ATOM 1422 O O . GLY A 1 189 ? -27.25 -32.531 5.453 1 89.25 189 GLY A O 1
ATOM 1423 N N . GLY A 1 190 ? -25.922 -31.469 6.812 1 92.06 190 GLY A N 1
ATOM 1424 C CA . GLY A 1 190 ? -25.25 -30.719 5.758 1 92.06 190 GLY A CA 1
ATOM 1425 C C . GLY A 1 190 ? -24.078 -31.453 5.16 1 92.06 190 GLY A C 1
ATOM 1426 O O . GLY A 1 190 ? -23.375 -30.922 4.301 1 92.06 190 GLY A O 1
ATOM 1427 N N . VAL A 1 191 ? -23.812 -32.781 5.539 1 95.44 191 VAL A N 1
ATOM 1428 C CA . VAL A 1 191 ? -22.625 -33.469 5.07 1 95.44 191 VAL A CA 1
ATOM 1429 C C . VAL A 1 191 ? -22.922 -34.938 4.848 1 95.44 191 VAL A C 1
ATOM 1431 O O . VAL A 1 191 ? -22.297 -35.594 4.02 1 95.44 191 VAL A O 1
ATOM 1434 N N . SER A 1 192 ? -23.922 -35.531 5.484 1 94.81 192 SER A N 1
ATOM 1435 C CA . SER A 1 192 ? -24.172 -36.969 5.512 1 94.81 192 SER A CA 1
ATOM 1436 C C . SER A 1 192 ? -24.609 -37.469 4.141 1 94.81 192 SER A C 1
ATOM 1438 O O . SER A 1 192 ? -24.172 -38.562 3.703 1 94.81 192 SER A O 1
ATOM 1440 N N . LYS A 1 193 ? -25.469 -36.781 3.473 1 95.06 193 LYS A N 1
ATOM 1441 C CA . LYS A 1 193 ? -25.922 -37.219 2.152 1 95.06 193 LYS A CA 1
ATOM 1442 C C . LYS A 1 193 ? -24.75 -37.312 1.175 1 95.06 193 LYS A C 1
ATOM 1444 O O . LYS A 1 193 ? -24.641 -38.25 0.416 1 95.06 193 LYS A O 1
ATOM 1449 N N . GLY A 1 194 ? -23.938 -36.219 1.206 1 97.56 194 GLY A N 1
ATOM 1450 C CA . GLY A 1 194 ? -22.766 -36.219 0.343 1 97.56 194 GLY A CA 1
ATOM 1451 C C . GLY A 1 194 ? -21.859 -37.406 0.579 1 97.56 194 GLY A C 1
ATOM 1452 O O . GLY A 1 194 ? -21.297 -37.969 -0.368 1 97.56 194 GLY A O 1
ATOM 1453 N N . TYR A 1 195 ? -21.688 -37.781 1.816 1 97.81 195 TYR A N 1
ATOM 1454 C CA . TYR A 1 195 ? -20.844 -38.938 2.143 1 97.81 195 TYR A CA 1
ATOM 1455 C C . TYR A 1 195 ? -21.406 -40.219 1.533 1 97.81 195 TYR A C 1
ATOM 1457 O O . TYR A 1 195 ? -20.656 -41.031 1.006 1 97.81 195 TYR A O 1
ATOM 1465 N N . ILE A 1 196 ? -22.688 -40.406 1.685 1 97.5 196 ILE A N 1
ATOM 1466 C CA . ILE A 1 196 ? -23.328 -41.594 1.182 1 97.5 196 ILE A CA 1
ATOM 1467 C C . ILE A 1 196 ? -23.219 -41.656 -0.34 1 97.5 196 ILE A C 1
ATOM 1469 O O . ILE A 1 196 ? -23.016 -42.719 -0.914 1 97.5 196 ILE A O 1
ATOM 1473 N N . VAL A 1 197 ? -23.344 -40.5 -0.971 1 98.19 197 VAL A N 1
ATOM 1474 C CA . VAL A 1 197 ? -23.188 -40.438 -2.418 1 98.19 197 VAL A CA 1
ATOM 1475 C C . VAL A 1 197 ? -21.781 -40.875 -2.797 1 98.19 197 VAL A C 1
ATOM 1477 O O . VAL A 1 197 ? -21.594 -41.688 -3.727 1 98.19 197 VAL A O 1
ATOM 1480 N N . ASP A 1 198 ? -20.75 -40.375 -2.145 1 98.06 198 ASP A N 1
ATOM 1481 C CA . ASP A 1 198 ? -19.375 -40.812 -2.381 1 98.06 198 ASP A CA 1
ATOM 1482 C C . ASP A 1 198 ? -19.203 -42.312 -2.154 1 98.06 198 ASP A C 1
ATOM 1484 O O . ASP A 1 198 ? -18.531 -43 -2.93 1 98.06 198 ASP A O 1
ATOM 1488 N N . TYR A 1 199 ? -19.828 -42.812 -1.069 1 97.94 199 TYR A N 1
ATOM 1489 C CA . TYR A 1 199 ? -19.75 -44.219 -0.716 1 97.94 199 TYR A CA 1
ATOM 1490 C C . TYR A 1 199 ? -20.266 -45.094 -1.847 1 97.94 199 TYR A C 1
ATOM 1492 O O . TYR A 1 199 ? -19.641 -46.094 -2.221 1 97.94 199 TYR A O 1
ATOM 1500 N N . VAL A 1 200 ? -21.359 -44.719 -2.398 1 98 200 VAL A N 1
ATOM 1501 C CA . VAL A 1 200 ? -22.016 -45.531 -3.441 1 98 200 VAL A CA 1
ATOM 1502 C C . VAL A 1 200 ? -21.125 -45.562 -4.684 1 98 200 VAL A C 1
ATOM 1504 O O . VAL A 1 200 ? -20.844 -46.656 -5.211 1 98 200 VAL A O 1
ATOM 1507 N N . ILE A 1 201 ? -20.688 -44.438 -5.156 1 98.12 201 ILE A N 1
ATOM 1508 C CA . ILE A 1 201 ? -19.875 -44.344 -6.367 1 98.12 201 ILE A CA 1
ATOM 1509 C C . ILE A 1 201 ? -18.562 -45.094 -6.164 1 98.12 201 ILE A C 1
ATOM 1511 O O . ILE A 1 201 ? -18.156 -45.875 -7.02 1 98.12 201 ILE A O 1
ATOM 1515 N N . ASP A 1 202 ? -17.906 -44.938 -5.07 1 97.19 202 ASP A N 1
ATOM 1516 C CA . ASP A 1 202 ? -16.609 -45.531 -4.809 1 97.19 202 ASP A CA 1
ATOM 1517 C C . ASP A 1 202 ? -16.703 -47.062 -4.758 1 97.19 202 ASP A C 1
ATOM 1519 O O . ASP A 1 202 ? -15.805 -47.75 -5.25 1 97.19 202 ASP A O 1
ATOM 1523 N N . ASN A 1 203 ? -17.734 -47.562 -4.125 1 97.38 203 ASN A N 1
ATOM 1524 C CA . ASN A 1 203 ? -17.859 -49 -3.973 1 97.38 203 ASN A CA 1
ATOM 1525 C C . ASN A 1 203 ? -18.281 -49.688 -5.281 1 97.38 203 ASN A C 1
ATOM 1527 O O . ASN A 1 203 ? -17.859 -50.812 -5.566 1 97.38 203 ASN A O 1
ATOM 1531 N N . ILE A 1 204 ? -19.125 -48.969 -6.023 1 97.5 204 ILE A N 1
ATOM 1532 C CA . ILE A 1 204 ? -19.484 -49.531 -7.328 1 97.5 204 ILE A CA 1
ATOM 1533 C C . ILE A 1 204 ? -18.25 -49.5 -8.242 1 97.5 204 ILE A C 1
ATOM 1535 O O . ILE A 1 204 ? -18 -50.469 -8.977 1 97.5 204 ILE A O 1
ATOM 1539 N N . ASN A 1 205 ? -17.5 -48.438 -8.273 1 96.75 205 ASN A N 1
ATOM 1540 C CA . ASN A 1 205 ? -16.25 -48.375 -9.023 1 96.75 205 ASN A CA 1
ATOM 1541 C C . ASN A 1 205 ? -15.258 -49.438 -8.586 1 96.75 205 ASN A C 1
ATOM 1543 O O . ASN A 1 205 ? -14.586 -50.062 -9.414 1 96.75 205 ASN A O 1
ATOM 1547 N N . ALA A 1 206 ? -15.156 -49.656 -7.273 1 95 206 ALA A N 1
ATOM 1548 C CA . ALA A 1 206 ? -14.25 -50.656 -6.727 1 95 206 ALA A CA 1
ATOM 1549 C C . ALA A 1 206 ? -14.633 -52.062 -7.199 1 95 206 ALA A C 1
ATOM 1551 O O . ALA A 1 206 ? -13.773 -52.938 -7.328 1 95 206 ALA A O 1
ATOM 1552 N N . ALA A 1 207 ? -15.953 -52.219 -7.477 1 95.31 207 ALA A N 1
ATOM 1553 C CA . ALA A 1 207 ? -16.453 -53.5 -7.941 1 95.31 207 ALA A CA 1
ATOM 1554 C C . ALA A 1 207 ? -16.219 -53.656 -9.438 1 95.31 207 ALA A C 1
ATOM 1556 O O . ALA A 1 207 ? -16.547 -54.719 -10.008 1 95.31 207 ALA A O 1
ATOM 1557 N N . GLY A 1 208 ? -15.672 -52.594 -10.055 1 92.81 208 GLY A N 1
ATOM 1558 C CA . GLY A 1 208 ? -15.234 -52.781 -11.43 1 92.81 208 GLY A CA 1
ATOM 1559 C C . GLY A 1 208 ? -16.078 -52 -12.422 1 92.81 208 GLY A C 1
ATOM 1560 O O . GLY A 1 208 ? -15.836 -52.062 -13.633 1 92.81 208 GLY A O 1
ATOM 1561 N N . PHE A 1 209 ? -17.094 -51.312 -12.016 1 94.5 209 PHE A N 1
ATOM 1562 C CA . PHE A 1 209 ? -17.953 -50.531 -12.891 1 94.5 209 PHE A CA 1
ATOM 1563 C C . PHE A 1 209 ? -17.609 -49.062 -12.797 1 94.5 209 PHE A C 1
ATOM 1565 O O . PHE A 1 209 ? -17.828 -48.406 -11.766 1 94.5 209 PHE A O 1
ATOM 1572 N N . GLN A 1 210 ? -17.188 -48.469 -13.93 1 93.94 210 GLN A N 1
ATOM 1573 C CA . GLN A 1 210 ? -16.609 -47.125 -13.883 1 93.94 210 GLN A CA 1
ATOM 1574 C C . GLN A 1 210 ? -17.625 -46.094 -14.359 1 93.94 210 GLN A C 1
ATOM 1576 O O . GLN A 1 210 ? -17.469 -44.906 -14.078 1 93.94 210 GLN A O 1
ATOM 1581 N N . ASN A 1 211 ? -18.656 -46.406 -15.07 1 95.38 211 ASN A N 1
ATOM 1582 C CA . ASN A 1 211 ? -19.641 -45.5 -15.594 1 95.38 211 ASN A CA 1
ATOM 1583 C C . ASN A 1 211 ? -20.891 -45.469 -14.727 1 95.38 211 ASN A C 1
ATOM 1585 O O . ASN A 1 211 ? -21.828 -46.219 -14.953 1 95.38 211 ASN A O 1
ATOM 1589 N N . VAL A 1 212 ? -20.891 -44.594 -13.75 1 96.81 212 VAL A N 1
ATOM 1590 C CA . VAL A 1 212 ? -21.938 -44.594 -12.742 1 96.81 212 VAL A CA 1
ATOM 1591 C C . VAL A 1 212 ? -22.391 -43.156 -12.445 1 96.81 212 VAL A C 1
ATOM 1593 O O . VAL A 1 212 ? -21.562 -42.25 -12.438 1 96.81 212 VAL A O 1
ATOM 1596 N N . PHE A 1 213 ? -23.625 -42.906 -12.32 1 96.81 213 PHE A N 1
ATOM 1597 C CA . PHE A 1 213 ? -24.219 -41.656 -11.844 1 96.81 213 PHE A CA 1
ATOM 1598 C C . PHE A 1 213 ? -25.156 -41.938 -10.672 1 96.81 213 PHE A C 1
ATOM 1600 O O . PHE A 1 213 ? -26.016 -42.812 -10.742 1 96.81 213 PHE A O 1
ATOM 1607 N N . PHE A 1 214 ? -25.031 -41.25 -9.562 1 97.62 214 PHE A N 1
ATOM 1608 C CA . PHE A 1 214 ? -25.906 -41.406 -8.406 1 97.62 214 PHE A CA 1
ATOM 1609 C C . PHE A 1 214 ? -26.312 -40.062 -7.844 1 97.62 214 PHE A C 1
ATOM 1611 O O . PHE A 1 214 ? -25.469 -39.188 -7.645 1 97.62 214 PHE A O 1
ATOM 1618 N N . ASP A 1 215 ? -27.531 -39.875 -7.648 1 96.38 215 ASP A N 1
ATOM 1619 C CA . ASP A 1 215 ? -28.125 -38.656 -7.066 1 96.38 215 ASP A CA 1
ATOM 1620 C C . ASP A 1 215 ? -28.984 -39 -5.852 1 96.38 215 ASP A C 1
ATOM 1622 O O . ASP A 1 215 ? -29.766 -39.969 -5.883 1 96.38 215 ASP A O 1
ATOM 1626 N N . TRP A 1 216 ? -28.781 -38.344 -4.789 1 96.12 216 TRP A N 1
ATOM 1627 C CA . TRP A 1 216 ? -29.609 -38.5 -3.596 1 96.12 216 TRP A CA 1
ATOM 1628 C C . TRP A 1 216 ? -29.984 -37.125 -3.025 1 96.12 216 TRP A C 1
ATOM 1630 O O . TRP A 1 216 ? -29.156 -36.469 -2.404 1 96.12 216 TRP A O 1
ATOM 1640 N N . GLY A 1 217 ? -31.203 -36.688 -3.219 1 90.44 217 GLY A N 1
ATOM 1641 C CA . GLY A 1 217 ? -31.703 -35.406 -2.686 1 90.44 217 GLY A CA 1
ATOM 1642 C C . GLY A 1 217 ? -31.062 -34.188 -3.32 1 90.44 217 GLY A C 1
ATOM 1643 O O . GLY A 1 217 ? -30.844 -33.188 -2.646 1 90.44 217 GLY A O 1
ATOM 1644 N N . GLY A 1 218 ? -30.578 -34.281 -4.422 1 88.5 218 GLY A N 1
ATOM 1645 C CA . GLY A 1 218 ? -29.984 -33.125 -5.09 1 88.5 218 GLY A CA 1
ATOM 1646 C C . GLY A 1 218 ? -28.469 -33.156 -5.047 1 88.5 218 GLY A C 1
ATOM 1647 O O . GLY A 1 218 ? -27.812 -32.406 -5.781 1 88.5 218 GLY A O 1
ATOM 1648 N N . ASP A 1 219 ? -27.859 -33.969 -4.207 1 94.81 219 ASP A N 1
ATOM 1649 C CA . ASP A 1 219 ? -26.406 -34.188 -4.184 1 94.81 219 ASP A CA 1
ATOM 1650 C C . ASP A 1 219 ? -26.016 -35.344 -5.102 1 94.81 219 ASP A C 1
ATOM 1652 O O . ASP A 1 219 ? -26.609 -36.438 -5.023 1 94.81 219 ASP A O 1
ATOM 1656 N N . CYS A 1 220 ? -25.141 -35.094 -5.973 1 97.12 220 CYS A N 1
ATOM 1657 C CA . CYS A 1 220 ? -24.859 -36.156 -6.934 1 97.12 220 CYS A CA 1
ATOM 1658 C C . CYS A 1 220 ? -23.375 -36.219 -7.234 1 97.12 220 CYS A C 1
ATOM 1660 O O . CYS A 1 220 ? -22.625 -35.281 -6.941 1 97.12 220 CYS A O 1
ATOM 1662 N N . ARG A 1 221 ? -22.922 -37.312 -7.703 1 98.06 221 ARG A N 1
ATOM 1663 C CA . ARG A 1 221 ? -21.594 -37.562 -8.219 1 98.06 221 ARG A CA 1
ATOM 1664 C C . ARG A 1 221 ? -21.641 -38.562 -9.383 1 98.06 221 ARG A C 1
ATOM 1666 O O . ARG A 1 221 ? -22.531 -39.406 -9.445 1 98.06 221 ARG A O 1
ATOM 1673 N N . ALA A 1 222 ? -20.781 -38.312 -10.312 1 97.44 222 ALA A N 1
ATOM 1674 C CA . ALA A 1 222 ? -20.703 -39.188 -11.477 1 97.44 222 ALA A CA 1
ATOM 1675 C C . ALA A 1 222 ? -19.266 -39.625 -11.758 1 97.44 222 ALA A C 1
ATOM 1677 O O . ALA A 1 222 ? -18.328 -38.875 -11.461 1 97.44 222 ALA A O 1
ATOM 1678 N N . SER A 1 223 ? -19.141 -40.812 -12.234 1 96.19 223 SER A N 1
ATOM 1679 C CA . SER A 1 223 ? -17.859 -41.312 -12.719 1 96.19 223 SER A CA 1
ATOM 1680 C C . SER A 1 223 ? -17.969 -41.875 -14.133 1 96.19 223 SER A C 1
ATOM 1682 O O . SER A 1 223 ? -19.016 -42.406 -14.516 1 96.19 223 SER A O 1
ATOM 1684 N N . GLY A 1 224 ? -16.969 -41.594 -14.914 1 92.38 224 GLY A N 1
ATOM 1685 C CA . GLY A 1 224 ? -16.938 -42.125 -16.266 1 92.38 224 GLY A CA 1
ATOM 1686 C C . GLY A 1 224 ? -17.875 -41.375 -17.219 1 92.38 224 GLY A C 1
ATOM 1687 O O . GLY A 1 224 ? -18 -40.156 -17.141 1 92.38 224 GLY A O 1
ATOM 1688 N N . MET A 1 225 ? -18.438 -42.188 -18.172 1 91.19 225 MET A N 1
ATOM 1689 C CA . MET A 1 225 ? -19.281 -41.625 -19.219 1 91.19 225 MET A CA 1
ATOM 1690 C C . MET A 1 225 ? -20.703 -42.188 -19.156 1 91.19 225 MET A C 1
ATOM 1692 O O . MET A 1 225 ? -20.906 -43.25 -18.578 1 91.19 225 MET A O 1
ATOM 1696 N N . ASN A 1 226 ? -21.562 -41.5 -19.703 1 89.06 226 ASN A N 1
ATOM 1697 C CA . ASN A 1 226 ? -22.938 -42 -19.766 1 89.06 226 ASN A CA 1
ATOM 1698 C C . ASN A 1 226 ? -23.109 -43.031 -20.891 1 89.06 226 ASN A C 1
ATOM 1700 O O . ASN A 1 226 ? -22.141 -43.438 -21.516 1 89.06 226 ASN A O 1
ATOM 1704 N N . ALA A 1 227 ? -24.344 -43.469 -21 1 86.31 227 ALA A N 1
ATOM 1705 C CA . ALA A 1 227 ? -24.625 -44.562 -21.953 1 86.31 227 ALA A CA 1
ATOM 1706 C C . ALA A 1 227 ? -24.375 -44.094 -23.391 1 86.31 227 ALA A C 1
ATOM 1708 O O . ALA A 1 227 ? -24.219 -44.938 -24.281 1 86.31 227 ALA A O 1
ATOM 1709 N N . ARG A 1 228 ? -24.234 -42.781 -23.578 1 82.75 228 ARG A N 1
ATOM 1710 C CA . ARG A 1 228 ? -23.969 -42.219 -24.891 1 82.75 228 ARG A CA 1
ATOM 1711 C C . ARG A 1 228 ? -22.469 -41.969 -25.078 1 82.75 228 ARG A C 1
ATOM 1713 O O . ARG A 1 228 ? -22.062 -41.375 -26.078 1 82.75 228 ARG A O 1
ATOM 1720 N N . ASN A 1 229 ? -21.781 -42.281 -24.188 1 82.94 229 ASN A N 1
ATOM 1721 C CA . ASN A 1 229 ? -20.328 -42.094 -24.203 1 82.94 229 ASN A CA 1
ATOM 1722 C C . ASN A 1 229 ? -19.953 -40.625 -24.172 1 82.94 229 ASN A C 1
ATOM 1724 O O . ASN A 1 229 ? -19.047 -40.219 -24.891 1 82.94 229 ASN A O 1
ATOM 1728 N N . THR A 1 230 ? -20.719 -39.906 -23.516 1 83.94 230 THR A N 1
ATOM 1729 C CA . THR A 1 230 ? -20.438 -38.5 -23.219 1 83.94 230 THR A CA 1
ATOM 1730 C C . THR A 1 230 ? -20.391 -38.25 -21.719 1 83.94 230 THR A C 1
ATOM 1732 O O . THR A 1 230 ? -20.891 -39.062 -20.938 1 83.94 230 THR A O 1
ATOM 1735 N N . PRO A 1 231 ? -19.812 -37.188 -21.391 1 87 231 PRO A N 1
ATOM 1736 C CA . PRO A 1 231 ? -19.797 -36.875 -19.953 1 87 231 PRO A CA 1
ATOM 1737 C C . PRO A 1 231 ? -21.188 -36.719 -19.375 1 87 231 PRO A C 1
ATOM 1739 O O . PRO A 1 231 ? -22.109 -36.281 -20.078 1 87 231 PRO A O 1
ATOM 1742 N N . TRP A 1 232 ? -21.328 -37.094 -18.125 1 92.5 232 TRP A N 1
ATOM 1743 C CA . TRP A 1 232 ? -22.578 -36.844 -17.406 1 92.5 232 TRP A CA 1
ATOM 1744 C C . TRP A 1 232 ? -22.875 -35.375 -17.281 1 92.5 232 TRP A C 1
ATOM 1746 O O . TRP A 1 232 ? -21.969 -34.562 -17.094 1 92.5 232 TRP A O 1
ATOM 1756 N N . VAL A 1 233 ? -24.109 -34.969 -17.484 1 91.06 233 VAL A N 1
ATOM 1757 C CA . VAL A 1 233 ? -24.5 -33.562 -17.359 1 91.06 233 VAL A CA 1
ATOM 1758 C C . VAL A 1 233 ? -25.656 -33.438 -16.359 1 91.06 233 VAL A C 1
ATOM 1760 O O . VAL A 1 233 ? -26.516 -34.312 -16.281 1 91.06 233 VAL A O 1
ATOM 1763 N N . VAL A 1 234 ? -25.594 -32.438 -15.539 1 91.75 234 VAL A N 1
ATOM 1764 C CA . VAL A 1 234 ? -26.609 -32.188 -14.531 1 91.75 234 VAL A CA 1
ATOM 1765 C C . VAL A 1 234 ? -27.125 -30.734 -14.664 1 91.75 234 VAL A C 1
ATOM 1767 O O . VAL A 1 234 ? -26.344 -29.812 -14.836 1 91.75 234 VAL A O 1
ATOM 1770 N N . GLY A 1 235 ? -28.453 -30.578 -14.617 1 90.56 235 GLY A N 1
ATOM 1771 C CA . GLY A 1 235 ? -29.047 -29.25 -14.617 1 90.56 235 GLY A CA 1
ATOM 1772 C C . GLY A 1 235 ? -29.266 -28.688 -13.227 1 90.56 235 GLY A C 1
ATOM 1773 O O . GLY A 1 235 ? -29.625 -29.438 -12.305 1 90.56 235 GLY A O 1
ATOM 1774 N N . ILE A 1 236 ? -29.016 -27.453 -12.992 1 93.31 236 ILE A N 1
ATOM 1775 C CA . ILE A 1 236 ? -29.297 -26.734 -11.758 1 93.31 236 ILE A CA 1
ATOM 1776 C C . ILE A 1 236 ? -30.594 -25.938 -11.898 1 93.31 236 ILE A C 1
ATOM 1778 O O . ILE A 1 236 ? -30.672 -25 -12.695 1 93.31 236 ILE A O 1
ATOM 1782 N N . THR A 1 237 ? -31.5 -26.234 -11.086 1 91.06 237 THR A N 1
ATOM 1783 C CA . THR A 1 237 ? -32.844 -25.641 -11.188 1 91.06 237 THR A CA 1
ATOM 1784 C C . THR A 1 237 ? -32.844 -24.25 -10.555 1 91.06 237 THR A C 1
ATOM 1786 O O . THR A 1 237 ? -32.156 -24 -9.57 1 91.06 237 THR A O 1
ATOM 1789 N N . ARG A 1 238 ? -33.688 -23.375 -11.109 1 91.19 238 ARG A N 1
ATOM 1790 C CA . ARG A 1 238 ? -33.875 -22.016 -10.578 1 91.19 238 ARG A CA 1
ATOM 1791 C C . ARG A 1 238 ? -34.75 -22.031 -9.344 1 91.19 238 ARG A C 1
ATOM 1793 O O . ARG A 1 238 ? -35.844 -22.578 -9.367 1 91.19 238 ARG A O 1
ATOM 1800 N N . PRO A 1 239 ? -34.312 -21.391 -8.25 1 92.94 239 PRO A N 1
ATOM 1801 C CA . PRO A 1 239 ? -35.188 -21.266 -7.082 1 92.94 239 PRO A CA 1
ATOM 1802 C C . PRO A 1 239 ? -36.438 -20.422 -7.363 1 92.94 239 PRO A C 1
ATOM 1804 O O . PRO A 1 239 ? -36.375 -19.453 -8.109 1 92.94 239 PRO A O 1
ATOM 1807 N N . PRO A 1 240 ? -37.5 -20.781 -6.684 1 91.31 240 PRO A N 1
ATOM 1808 C CA . PRO A 1 240 ? -38.719 -19.984 -6.875 1 91.31 240 PRO A CA 1
ATOM 1809 C C . PRO A 1 240 ? -38.594 -18.578 -6.316 1 91.31 240 PRO A C 1
ATOM 1811 O O . PRO A 1 240 ? -37.781 -18.328 -5.426 1 91.31 240 PRO A O 1
ATOM 1814 N N . SER A 1 241 ? -39.438 -17.703 -6.824 1 89 241 SER A N 1
ATOM 1815 C CA . SER A 1 241 ? -39.531 -16.359 -6.262 1 89 241 SER A CA 1
ATOM 1816 C C . SER A 1 241 ? -40.125 -16.391 -4.863 1 89 241 SER A C 1
ATOM 1818 O O . SER A 1 241 ? -40.719 -17.391 -4.453 1 89 241 SER A O 1
ATOM 1820 N N . LEU A 1 242 ? -40 -15.328 -4.121 1 88.31 242 LEU A N 1
ATOM 1821 C CA . LEU A 1 242 ? -40.438 -15.297 -2.732 1 88.31 242 LEU A CA 1
ATOM 1822 C C . LEU A 1 242 ? -41.938 -15.57 -2.633 1 88.31 242 LEU A C 1
ATOM 1824 O O . LEU A 1 242 ? -42.375 -16.203 -1.682 1 88.31 242 LEU A O 1
ATOM 1828 N N . ASP A 1 243 ? -42.625 -15.109 -3.625 1 84.38 243 ASP A N 1
ATOM 1829 C CA . ASP A 1 243 ? -44.094 -15.25 -3.615 1 84.38 243 ASP A CA 1
ATOM 1830 C C . ASP A 1 243 ? -44.5 -16.672 -3.963 1 84.38 243 ASP A C 1
ATOM 1832 O O . ASP A 1 243 ? -45.625 -17.078 -3.684 1 84.38 243 ASP A O 1
ATOM 1836 N N . MET A 1 244 ? -43.562 -17.422 -4.477 1 89.44 244 MET A N 1
ATOM 1837 C CA . MET A 1 244 ? -43.906 -18.766 -4.949 1 89.44 244 MET A CA 1
ATOM 1838 C C . MET A 1 244 ? -43.281 -19.828 -4.039 1 89.44 244 MET A C 1
ATOM 1840 O O . MET A 1 244 ? -43.25 -21 -4.391 1 89.44 244 MET A O 1
ATOM 1844 N N . LEU A 1 245 ? -42.844 -19.469 -2.938 1 90.88 245 LEU A N 1
ATOM 1845 C CA . LEU A 1 245 ? -42.156 -20.391 -2.045 1 90.88 245 LEU A CA 1
ATOM 1846 C C . LEU A 1 245 ? -43.125 -21.438 -1.506 1 90.88 245 LEU A C 1
ATOM 1848 O O . LEU A 1 245 ? -42.781 -22.609 -1.371 1 90.88 245 LEU A O 1
ATOM 1852 N N . ARG A 1 246 ? -44.281 -21.016 -1.246 1 85.88 246 ARG A N 1
ATOM 1853 C CA . ARG A 1 246 ? -45.281 -21.938 -0.683 1 85.88 246 ARG A CA 1
ATOM 1854 C C . ARG A 1 246 ? -45.781 -22.906 -1.741 1 85.88 246 ARG A C 1
ATOM 1856 O O . ARG A 1 246 ? -46.094 -24.062 -1.438 1 85.88 246 ARG A O 1
ATOM 1863 N N . ASN A 1 247 ? -45.875 -22.328 -2.967 1 84.5 247 ASN A N 1
ATOM 1864 C CA . ASN A 1 247 ? -46.344 -23.125 -4.102 1 84.5 247 ASN A CA 1
ATOM 1865 C C . ASN A 1 247 ? -45.406 -22.984 -5.297 1 84.5 247 ASN A C 1
ATOM 1867 O O . ASN A 1 247 ? -45.688 -22.234 -6.23 1 84.5 247 ASN A O 1
ATOM 1871 N N . PRO A 1 248 ? -44.406 -23.797 -5.215 1 85.25 248 PRO A N 1
ATOM 1872 C CA . PRO A 1 248 ? -43.438 -23.656 -6.305 1 85.25 248 PRO A CA 1
ATOM 1873 C C . PRO A 1 248 ? -44 -24.125 -7.648 1 85.25 248 PRO A C 1
ATOM 1875 O O . PRO A 1 248 ? -44.906 -24.953 -7.695 1 85.25 248 PRO A O 1
ATOM 1878 N N . PRO A 1 249 ? -43.469 -23.562 -8.656 1 78.94 249 PRO A N 1
ATOM 1879 C CA . PRO A 1 249 ? -43.938 -23.953 -9.984 1 78.94 249 PRO A CA 1
ATOM 1880 C C . PRO A 1 249 ? -43.688 -25.438 -10.289 1 78.94 249 PRO A C 1
ATOM 1882 O O . PRO A 1 249 ? -42.688 -26 -9.844 1 78.94 249 PRO A O 1
ATOM 1885 N N . LYS A 1 250 ? -44.688 -26 -11.117 1 76.94 250 LYS A N 1
ATOM 1886 C CA . LYS A 1 250 ? -44.625 -27.406 -11.484 1 76.94 250 LYS A CA 1
ATOM 1887 C C . LYS A 1 250 ? -43.5 -27.656 -12.484 1 76.94 250 LYS A C 1
ATOM 1889 O O . LYS A 1 250 ? -42.812 -28.672 -12.406 1 76.94 250 LYS A O 1
ATOM 1894 N N . GLU A 1 251 ? -43.312 -26.672 -13.406 1 77.25 251 GLU A N 1
ATOM 1895 C CA . GLU A 1 251 ? -42.219 -26.781 -14.375 1 77.25 251 GLU A CA 1
ATOM 1896 C C . GLU A 1 251 ? -41 -25.984 -13.914 1 77.25 251 GLU A C 1
ATOM 1898 O O . GLU A 1 251 ? -41.062 -24.781 -13.695 1 77.25 251 GLU A O 1
ATOM 1903 N N . ALA A 1 252 ? -39.906 -26.812 -13.805 1 78.25 252 ALA A N 1
ATOM 1904 C CA . ALA A 1 252 ? -38.688 -26.203 -13.289 1 78.25 252 ALA A CA 1
ATOM 1905 C C . ALA A 1 252 ? -37.938 -25.469 -14.398 1 78.25 252 ALA A C 1
ATOM 1907 O O . ALA A 1 252 ? -37.938 -25.906 -15.547 1 78.25 252 ALA A O 1
ATOM 1908 N N . SER A 1 253 ? -37.469 -24.266 -14.172 1 86.62 253 SER A N 1
ATOM 1909 C CA . SER A 1 253 ? -36.469 -23.562 -15 1 86.62 253 SER A CA 1
ATOM 1910 C C . SER A 1 253 ? -35.062 -23.766 -14.477 1 86.62 253 SER A C 1
ATOM 1912 O O . SER A 1 253 ? -34.875 -24.109 -13.305 1 86.62 253 SER A O 1
ATOM 1914 N N . TYR A 1 254 ? -34.062 -23.719 -15.43 1 89.94 254 TYR A N 1
ATOM 1915 C CA . TYR A 1 254 ? -32.688 -24 -15.055 1 89.94 254 TYR A CA 1
ATOM 1916 C C . TYR A 1 254 ? -31.844 -22.734 -15.07 1 89.94 254 TYR A C 1
ATOM 1918 O O . TYR A 1 254 ? -32.031 -21.859 -15.922 1 89.94 254 TYR A O 1
ATOM 1926 N N . ILE A 1 255 ? -30.969 -22.625 -14.203 1 89.81 255 ILE A N 1
ATOM 1927 C CA . ILE A 1 255 ? -30.062 -21.5 -14.195 1 89.81 255 ILE A CA 1
ATOM 1928 C C . ILE A 1 255 ? -28.75 -21.875 -14.898 1 89.81 255 ILE A C 1
ATOM 1930 O O . ILE A 1 255 ? -28.016 -21 -15.359 1 89.81 255 ILE A O 1
ATOM 1934 N N . SER A 1 256 ? -28.391 -23.219 -14.938 1 90.12 256 SER A N 1
ATOM 1935 C CA . SER A 1 256 ? -27.156 -23.672 -15.57 1 90.12 256 SER A CA 1
ATOM 1936 C C . SER A 1 256 ? -27.172 -25.188 -15.773 1 90.12 256 SER A C 1
ATOM 1938 O O . SER A 1 256 ? -28 -25.891 -15.203 1 90.12 256 SER A O 1
ATOM 1940 N N . VAL A 1 257 ? -26.281 -25.625 -16.609 1 89.44 257 VAL A N 1
ATOM 1941 C CA . VAL A 1 257 ? -25.984 -27.047 -16.781 1 89.44 257 VAL A CA 1
ATOM 1942 C C . VAL A 1 257 ? -24.5 -27.297 -16.578 1 89.44 257 VAL A C 1
ATOM 1944 O O . VAL A 1 257 ? -23.656 -26.547 -17.078 1 89.44 257 VAL A O 1
ATOM 1947 N N . ILE A 1 258 ? -24.203 -28.297 -15.836 1 91.56 258 ILE A N 1
ATOM 1948 C CA . ILE A 1 258 ? -22.812 -28.578 -15.492 1 91.56 258 ILE A CA 1
ATOM 1949 C C . ILE A 1 258 ? -22.453 -30 -15.867 1 91.56 258 ILE A C 1
ATOM 1951 O O . ILE A 1 258 ? -23.234 -30.922 -15.648 1 91.56 258 ILE A O 1
ATOM 1955 N N . SER A 1 259 ? -21.359 -30.188 -16.516 1 91.62 259 SER A N 1
ATOM 1956 C CA . SER A 1 259 ? -20.844 -31.531 -16.812 1 91.62 259 SER A CA 1
ATOM 1957 C C . SER A 1 259 ? -20.031 -32.062 -15.633 1 91.62 259 SER A C 1
ATOM 1959 O O . SER A 1 259 ? -19.328 -31.312 -14.953 1 91.62 259 SER A O 1
ATOM 1961 N N . LEU A 1 260 ? -20.109 -33.344 -15.367 1 94.44 260 LEU A N 1
ATOM 1962 C CA . LEU A 1 260 ? -19.375 -34 -14.289 1 94.44 260 LEU A CA 1
ATOM 1963 C C . LEU A 1 260 ? -18.391 -35.031 -14.844 1 94.44 260 LEU A C 1
ATOM 1965 O O . LEU A 1 260 ? -18.797 -36 -15.461 1 94.44 260 LEU A O 1
ATOM 1969 N N . ASP A 1 261 ? -17.156 -34.812 -14.727 1 91.56 261 ASP A N 1
ATOM 1970 C CA . ASP A 1 261 ? -16.078 -35.75 -15.102 1 91.56 261 ASP A CA 1
ATOM 1971 C C . ASP A 1 261 ? -15.375 -36.281 -13.859 1 91.56 261 ASP A C 1
ATOM 1973 O O . ASP A 1 261 ? -14.312 -35.781 -13.477 1 91.56 261 ASP A O 1
ATOM 1977 N N . ASN A 1 262 ? -15.977 -37.438 -13.336 1 93.62 262 ASN A N 1
ATOM 1978 C CA . ASN A 1 262 ? -15.516 -37.969 -12.047 1 93.62 262 ASN A CA 1
ATOM 1979 C C . ASN A 1 262 ? -15.555 -36.875 -10.969 1 93.62 262 ASN A C 1
ATOM 1981 O O . ASN A 1 262 ? -14.555 -36.625 -10.289 1 93.62 262 ASN A O 1
ATOM 1985 N N . GLU A 1 263 ? -16.641 -36.188 -10.945 1 96.69 263 GLU A N 1
ATOM 1986 C CA . GLU A 1 263 ? -16.859 -35.031 -10.062 1 96.69 263 GLU A CA 1
ATOM 1987 C C . GLU A 1 263 ? -18.234 -35.094 -9.414 1 96.69 263 GLU A C 1
ATOM 1989 O O . GLU A 1 263 ? -19.062 -35.938 -9.766 1 96.69 263 GLU A O 1
ATOM 1994 N N . ALA A 1 264 ? -18.422 -34.25 -8.422 1 98.12 264 ALA A N 1
ATOM 1995 C CA . ALA A 1 264 ? -19.672 -34.219 -7.664 1 98.12 264 ALA A CA 1
ATOM 1996 C C . ALA A 1 264 ? -20.281 -32.812 -7.711 1 98.12 264 ALA A C 1
ATOM 1998 O O . ALA A 1 264 ? -19.594 -31.844 -8.078 1 98.12 264 ALA A O 1
ATOM 1999 N N . LEU A 1 265 ? -21.516 -32.719 -7.469 1 97.62 265 LEU A N 1
ATOM 2000 C CA . LEU A 1 265 ? -22.25 -31.453 -7.359 1 97.62 265 LEU A CA 1
ATOM 2001 C C . LEU A 1 265 ? -23.25 -31.5 -6.211 1 97.62 265 LEU A C 1
ATOM 2003 O O . LEU A 1 265 ? -23.984 -32.469 -6.07 1 97.62 265 LEU A O 1
ATOM 2007 N N . ALA A 1 266 ? -23.219 -30.547 -5.367 1 97.88 266 ALA A N 1
ATOM 2008 C CA . ALA A 1 266 ? -24.188 -30.422 -4.281 1 97.88 266 ALA A CA 1
ATOM 2009 C C . ALA A 1 266 ? -24.766 -29.016 -4.219 1 97.88 266 ALA A C 1
ATOM 2011 O O . ALA A 1 266 ? -24.094 -28.047 -4.562 1 97.88 266 ALA A O 1
ATOM 2012 N N . THR A 1 267 ? -26.016 -28.922 -3.758 1 95.94 267 THR A N 1
ATOM 2013 C CA . THR A 1 267 ? -26.719 -27.641 -3.764 1 95.94 267 THR A CA 1
ATOM 2014 C C . THR A 1 267 ? -27.391 -27.375 -2.418 1 95.94 267 THR A C 1
ATOM 2016 O O . THR A 1 267 ? -27.938 -28.297 -1.805 1 95.94 267 THR A O 1
ATOM 2019 N N . SER A 1 268 ? -27.266 -26.203 -1.896 1 95.38 268 SER A N 1
ATOM 2020 C CA . SER A 1 268 ? -27.984 -25.703 -0.736 1 95.38 268 SER A CA 1
ATOM 2021 C C . SER A 1 268 ? -28.766 -24.422 -1.076 1 95.38 268 SER A C 1
ATOM 2023 O O . SER A 1 268 ? -28.344 -23.641 -1.919 1 95.38 268 SER A O 1
ATOM 2025 N N . GLY A 1 269 ? -30 -24.266 -0.436 1 93.81 269 GLY A N 1
ATOM 2026 C CA . GLY A 1 269 ? -30.812 -23.094 -0.763 1 93.81 269 GLY A CA 1
ATOM 2027 C C . GLY A 1 269 ? -31.828 -22.766 0.308 1 93.81 269 GLY A C 1
ATOM 2028 O O . GLY A 1 269 ? -31.922 -23.453 1.323 1 93.81 269 GLY A O 1
ATOM 2029 N N . ASP A 1 270 ? -32.625 -21.734 0.058 1 94.5 270 ASP A N 1
ATOM 2030 C CA . ASP A 1 270 ? -33.594 -21.234 1.047 1 94.5 270 ASP A CA 1
ATOM 2031 C C . ASP A 1 270 ? -35.031 -21.578 0.652 1 94.5 270 ASP A C 1
ATOM 2033 O O . ASP A 1 270 ? -35.969 -20.922 1.087 1 94.5 270 ASP A O 1
ATOM 2037 N N . TYR A 1 271 ? -35.281 -22.531 -0.142 1 92.75 271 TYR A N 1
ATOM 2038 C CA . TYR A 1 271 ? -36.625 -22.75 -0.705 1 92.75 271 TYR A CA 1
ATOM 2039 C C . TYR A 1 271 ? -37.094 -24.156 -0.386 1 92.75 271 TYR A C 1
ATOM 2041 O O . TYR A 1 271 ? -38.219 -24.516 -0.73 1 92.75 271 TYR A O 1
ATOM 2049 N N . GLU A 1 272 ? -36.281 -24.875 0.28 1 87.94 272 GLU A N 1
ATOM 2050 C CA . GLU A 1 272 ? -36.688 -26.219 0.658 1 87.94 272 GLU A CA 1
ATOM 2051 C C . GLU A 1 272 ? -36.812 -26.359 2.172 1 87.94 272 GLU A C 1
ATOM 2053 O O . GLU A 1 272 ? -36.125 -25.672 2.922 1 87.94 272 GLU A O 1
ATOM 2058 N N . ASN A 1 273 ? -37.688 -27.234 2.625 1 85.44 273 ASN A N 1
ATOM 2059 C CA . ASN A 1 273 ? -37.875 -27.562 4.035 1 85.44 273 ASN A CA 1
ATOM 2060 C C . ASN A 1 273 ? -38.125 -26.297 4.863 1 85.44 273 ASN A C 1
ATOM 2062 O O . ASN A 1 273 ? -37.469 -26.062 5.871 1 85.44 273 ASN A O 1
ATOM 2066 N N . LEU A 1 274 ? -39.062 -25.547 4.445 1 91.62 274 LEU A N 1
ATOM 2067 C CA . LEU A 1 274 ? -39.375 -24.281 5.09 1 91.62 274 LEU A CA 1
ATOM 2068 C C . LEU A 1 274 ? -40.344 -24.484 6.246 1 91.62 274 LEU A C 1
ATOM 2070 O O . LEU A 1 274 ? -41.188 -25.375 6.195 1 91.62 274 LEU A O 1
ATOM 2074 N N . ILE A 1 275 ? -40.094 -23.688 7.199 1 89.31 275 ILE A N 1
ATOM 2075 C CA . ILE A 1 275 ? -41.062 -23.609 8.297 1 89.31 275 ILE A CA 1
ATOM 2076 C C . ILE A 1 275 ? -41.719 -22.234 8.305 1 89.31 275 ILE A C 1
ATOM 2078 O O . ILE A 1 275 ? -41.062 -21.219 7.988 1 89.31 275 ILE A O 1
ATOM 2082 N N . TYR A 1 276 ? -42.938 -22.266 8.625 1 90 276 TYR A N 1
ATOM 2083 C CA . TYR A 1 276 ? -43.656 -20.984 8.648 1 90 276 TYR A CA 1
ATOM 2084 C C . TYR A 1 276 ? -44 -20.578 10.078 1 90 276 TYR A C 1
ATOM 2086 O O . TYR A 1 276 ? -44.531 -21.391 10.852 1 90 276 TYR A O 1
ATOM 2094 N N . THR A 1 277 ? -43.656 -19.438 10.359 1 88.44 277 THR A N 1
ATOM 2095 C CA . THR A 1 277 ? -43.938 -18.906 11.688 1 88.44 277 THR A CA 1
ATOM 2096 C C . THR A 1 277 ? -45.438 -18.688 11.891 1 88.44 277 THR A C 1
ATOM 2098 O O . THR A 1 277 ? -46.219 -18.875 10.961 1 88.44 277 THR A O 1
ATOM 2101 N N . ALA A 1 278 ? -45.656 -18.25 13.117 1 76 278 ALA A N 1
ATOM 2102 C CA . ALA A 1 278 ? -47.062 -17.969 13.453 1 76 278 ALA A CA 1
ATOM 2103 C C . ALA A 1 278 ? -47.625 -16.859 12.578 1 76 278 ALA A C 1
ATOM 2105 O O . ALA A 1 278 ? -48.812 -16.875 12.242 1 76 278 ALA A O 1
ATOM 2106 N N . ASP A 1 279 ? -46.75 -15.961 12.133 1 74.88 279 ASP A N 1
ATOM 2107 C CA . ASP A 1 279 ? -47.188 -14.867 11.266 1 74.88 279 ASP A CA 1
ATOM 2108 C C . ASP A 1 279 ? -47 -15.234 9.789 1 74.88 279 ASP A C 1
ATOM 2110 O O . ASP A 1 279 ? -46.969 -14.352 8.93 1 74.88 279 ASP A O 1
ATOM 2114 N N . ASP A 1 280 ? -46.812 -16.438 9.586 1 81.19 280 ASP A N 1
ATOM 2115 C CA . ASP A 1 280 ? -46.781 -17.031 8.258 1 81.19 280 ASP A CA 1
ATOM 2116 C C . ASP A 1 280 ? -45.562 -16.562 7.469 1 81.19 280 ASP A C 1
ATOM 2118 O O . ASP A 1 280 ? -45.656 -16.281 6.273 1 81.19 280 ASP A O 1
ATOM 2122 N N . LYS A 1 281 ? -44.562 -16.219 8.125 1 85.81 281 LYS A N 1
ATOM 2123 C CA . LYS A 1 281 ? -43.281 -15.883 7.477 1 85.81 281 LYS A CA 1
ATOM 2124 C C . LYS A 1 281 ? -42.406 -17.109 7.32 1 85.81 281 LYS A C 1
ATOM 2126 O O . LYS A 1 281 ? -42.25 -17.906 8.258 1 85.81 281 LYS A O 1
ATOM 2131 N N . PRO A 1 282 ? -41.875 -17.344 6.141 1 91 282 PRO A N 1
ATOM 2132 C CA . PRO A 1 282 ? -41.062 -18.531 5.91 1 91 282 PRO A CA 1
ATOM 2133 C C . PRO A 1 282 ? -39.688 -18.422 6.57 1 91 282 PRO A C 1
ATOM 2135 O O . PRO A 1 282 ? -39.062 -17.359 6.57 1 91 282 PRO A O 1
ATOM 2138 N N . LEU A 1 283 ? -39.25 -19.516 7.168 1 92.88 283 LEU A N 1
ATOM 2139 C CA . LEU A 1 283 ? -37.906 -19.672 7.742 1 92.88 283 LEU A CA 1
ATOM 2140 C C . LEU A 1 283 ? -37.25 -20.953 7.25 1 92.88 283 LEU A C 1
ATOM 2142 O O . LEU A 1 283 ? -37.906 -21.969 7.094 1 92.88 283 LEU A O 1
ATOM 2146 N N . THR A 1 284 ? -36 -20.812 7.059 1 91.75 284 THR A N 1
ATOM 2147 C CA . THR A 1 284 ? -35.281 -22.016 6.684 1 91.75 284 THR A CA 1
ATOM 2148 C C . THR A 1 284 ? -34.844 -22.812 7.926 1 91.75 284 THR A C 1
ATOM 2150 O O . THR A 1 284 ? -35 -22.328 9.047 1 91.75 284 THR A O 1
ATOM 2153 N N . CYS A 1 285 ? -34.281 -23.938 7.695 1 88.06 285 CYS A N 1
ATOM 2154 C CA . CYS A 1 285 ? -33.781 -24.766 8.797 1 88.06 285 CYS A CA 1
ATOM 2155 C C . CYS A 1 285 ? -32.312 -24.5 9.062 1 88.06 285 CYS A C 1
ATOM 2157 O O . CYS A 1 285 ? -31.734 -25.047 10 1 88.06 285 CYS A O 1
ATOM 2159 N N . THR A 1 286 ? -31.734 -23.625 8.352 1 91.44 286 THR A N 1
ATOM 2160 C CA . THR A 1 286 ? -30.312 -23.344 8.461 1 91.44 286 THR A CA 1
ATOM 2161 C C . THR A 1 286 ? -30.078 -22.203 9.461 1 91.44 286 THR A C 1
ATOM 2163 O O . THR A 1 286 ? -30.734 -21.172 9.414 1 91.44 286 THR A O 1
ATOM 2166 N N . TYR A 1 287 ? -29.172 -22.359 10.32 1 90.94 287 TYR A N 1
ATOM 2167 C CA . TYR A 1 287 ? -28.812 -21.422 11.383 1 90.94 287 TYR A CA 1
ATOM 2168 C C . TYR A 1 287 ? -27.766 -20.422 10.906 1 90.94 287 TYR A C 1
ATOM 2170 O O . TYR A 1 287 ? -26.734 -20.812 10.383 1 90.94 287 TYR A O 1
ATOM 2178 N N . ASP A 1 288 ? -28.094 -19.156 11.102 1 88.5 288 ASP A N 1
ATOM 2179 C CA . ASP A 1 288 ? -27.156 -18.078 10.852 1 88.5 288 ASP A CA 1
ATOM 2180 C C . ASP A 1 288 ? -26.344 -17.75 12.094 1 88.5 288 ASP A C 1
ATOM 2182 O O . ASP A 1 288 ? -26.859 -17.156 13.047 1 88.5 288 ASP A O 1
ATOM 2186 N N . TRP A 1 289 ? -25.078 -17.938 12.039 1 83.31 289 TRP A N 1
ATOM 2187 C CA . TRP A 1 289 ? -24.203 -17.812 13.203 1 83.31 289 TRP A CA 1
ATOM 2188 C C . TRP A 1 289 ? -23.984 -16.359 13.57 1 83.31 289 TRP A C 1
ATOM 2190 O O . TRP A 1 289 ? -23.719 -16.031 14.734 1 83.31 289 TRP A O 1
ATOM 2200 N N . LYS A 1 290 ? -24 -15.453 12.594 1 78.75 290 LYS A N 1
ATOM 2201 C CA . LYS A 1 290 ? -23.75 -14.039 12.859 1 78.75 290 LYS A CA 1
ATOM 2202 C C . LYS A 1 290 ? -25 -13.359 13.422 1 78.75 290 LYS A C 1
ATOM 2204 O O . LYS A 1 290 ? -24.906 -12.609 14.398 1 78.75 290 LYS A O 1
ATOM 2209 N N . ALA A 1 291 ? -26.188 -13.711 12.836 1 79.75 291 ALA A N 1
ATOM 2210 C CA . ALA A 1 291 ? -27.438 -13.078 13.25 1 79.75 291 ALA A CA 1
ATOM 2211 C C . ALA A 1 291 ? -28.047 -13.812 14.445 1 79.75 291 ALA A C 1
ATOM 2213 O O . ALA A 1 291 ? -28.938 -13.281 15.117 1 79.75 291 ALA A O 1
ATOM 2214 N N . LYS A 1 292 ? -27.625 -15.039 14.711 1 85.06 292 LYS A N 1
ATOM 2215 C CA . LYS A 1 292 ? -28.141 -15.898 15.781 1 85.06 292 LYS A CA 1
ATOM 2216 C C . LYS A 1 292 ? -29.625 -16.156 15.609 1 85.06 292 LYS A C 1
ATOM 2218 O O . LYS A 1 292 ? -30.391 -16.078 16.578 1 85.06 292 LYS A O 1
ATOM 2223 N N . GLU A 1 293 ? -29.984 -16.312 14.383 1 88.94 293 GLU A N 1
ATOM 2224 C CA . GLU A 1 293 ? -31.344 -16.656 13.977 1 88.94 293 GLU A CA 1
ATOM 2225 C C . GLU A 1 293 ? -31.344 -17.641 12.805 1 88.94 293 GLU A C 1
ATOM 2227 O O . GLU A 1 293 ? -30.281 -17.938 12.242 1 88.94 293 GLU A O 1
ATOM 2232 N N . LEU A 1 294 ? -32.5 -18.25 12.594 1 91.5 294 LEU A N 1
ATOM 2233 C CA . LEU A 1 294 ? -32.625 -19.047 11.375 1 91.5 294 LEU A CA 1
ATOM 2234 C C . LEU A 1 294 ? -32.688 -18.141 10.141 1 91.5 294 LEU A C 1
ATOM 2236 O O . LEU A 1 294 ? -33.25 -17.047 10.18 1 91.5 294 LEU A O 1
ATOM 2240 N N . MET A 1 295 ? -32.062 -18.594 9.102 1 91.75 295 MET A N 1
ATOM 2241 C CA . MET A 1 295 ? -31.969 -17.812 7.875 1 91.75 295 MET A CA 1
ATOM 2242 C C . MET A 1 295 ? -33.375 -17.562 7.297 1 91.75 295 MET A C 1
ATOM 2244 O O . MET A 1 295 ? -34.219 -18.438 7.363 1 91.75 295 MET A O 1
ATOM 2248 N N . LYS A 1 296 ? -33.562 -16.375 6.773 1 90.81 296 LYS A N 1
ATOM 2249 C CA . LYS A 1 296 ? -34.812 -15.977 6.141 1 90.81 296 LYS A CA 1
ATOM 2250 C C . LYS A 1 296 ? -34.625 -15.75 4.645 1 90.81 296 LYS A C 1
ATOM 2252 O O . LYS A 1 296 ? -33.656 -15.133 4.223 1 90.81 296 LYS A O 1
ATOM 2257 N N . PRO A 1 297 ? -35.562 -16.391 3.863 1 92.44 297 PRO A N 1
ATOM 2258 C CA . PRO A 1 297 ? -35.5 -16.062 2.438 1 92.44 297 PRO A CA 1
ATOM 2259 C C . PRO A 1 297 ? -35.625 -14.562 2.172 1 92.44 297 PRO A C 1
ATOM 2261 O O . PRO A 1 297 ? -36.406 -13.883 2.84 1 92.44 297 PRO A O 1
ATOM 2264 N N . SER A 1 298 ? -34.844 -14.078 1.317 1 88.44 298 SER A N 1
ATOM 2265 C CA . SER A 1 298 ? -34.906 -12.656 0.995 1 88.44 298 SER A CA 1
ATOM 2266 C C . SER A 1 298 ? -34.531 -12.414 -0.469 1 88.44 298 SER A C 1
ATOM 2268 O O . SER A 1 298 ? -34.094 -13.32 -1.162 1 88.44 298 SER A O 1
ATOM 2270 N N . GLN A 1 299 ? -34.781 -11.18 -0.86 1 84.56 299 GLN A N 1
ATOM 2271 C CA . GLN A 1 299 ? -34.5 -10.797 -2.238 1 84.56 299 GLN A CA 1
ATOM 2272 C C . GLN A 1 299 ? -33 -10.539 -2.445 1 84.56 299 GLN A C 1
ATOM 2274 O O . GLN A 1 299 ? -32.469 -10.836 -3.512 1 84.56 299 GLN A O 1
ATOM 2279 N N . SER A 1 300 ? -32.344 -10.031 -1.468 1 83.56 300 SER A N 1
ATOM 2280 C CA . SER A 1 300 ? -31 -9.5 -1.646 1 83.56 300 SER A CA 1
ATOM 2281 C C . SER A 1 300 ? -29.953 -10.5 -1.181 1 83.56 300 SER A C 1
ATOM 2283 O O . SER A 1 300 ? -28.781 -10.375 -1.529 1 83.56 300 SER A O 1
ATOM 2285 N N . ASN A 1 301 ? -30.375 -11.523 -0.449 1 89.56 301 ASN A N 1
ATOM 2286 C CA . ASN A 1 301 ? -29.406 -12.523 0.014 1 89.56 301 ASN A CA 1
ATOM 2287 C C . ASN A 1 301 ? -29.344 -13.719 -0.935 1 89.56 301 ASN A C 1
ATOM 2289 O O . ASN A 1 301 ? -30.172 -13.852 -1.832 1 89.56 301 ASN A O 1
ATOM 2293 N N . ILE A 1 302 ? -28.391 -14.578 -0.726 1 94.88 302 ILE A N 1
ATOM 2294 C CA . ILE A 1 302 ? -28.188 -15.766 -1.546 1 94.88 302 ILE A CA 1
ATOM 2295 C C . ILE A 1 302 ? -29.391 -16.703 -1.398 1 94.88 302 ILE A C 1
ATOM 2297 O O . ILE A 1 302 ? -29.797 -17.016 -0.28 1 94.88 302 ILE A O 1
ATOM 2301 N N . ALA A 1 303 ? -29.922 -17.125 -2.5 1 96 303 ALA A N 1
ATOM 2302 C CA . ALA A 1 303 ? -31.062 -18.031 -2.504 1 96 303 ALA A CA 1
ATOM 2303 C C . ALA A 1 303 ? -30.609 -19.484 -2.691 1 96 303 ALA A C 1
ATOM 2305 O O . ALA A 1 303 ? -31.297 -20.422 -2.27 1 96 303 ALA A O 1
ATOM 2306 N N . GLN A 1 304 ? -29.469 -19.609 -3.371 1 95.62 304 GLN A N 1
ATOM 2307 C CA . GLN A 1 304 ? -29 -20.953 -3.688 1 95.62 304 GLN A CA 1
ATOM 2308 C C . GLN A 1 304 ? -27.5 -20.953 -3.982 1 95.62 304 GLN A C 1
ATOM 2310 O O . GLN A 1 304 ? -26.984 -20.016 -4.594 1 95.62 304 GLN A O 1
ATOM 2315 N N . VAL A 1 305 ? -26.797 -22 -3.609 1 97.5 305 VAL A N 1
ATOM 2316 C CA . VAL A 1 305 ? -25.391 -22.219 -3.955 1 97.5 305 VAL A CA 1
ATOM 2317 C C . VAL A 1 305 ? -25.188 -23.672 -4.375 1 97.5 305 VAL A C 1
ATOM 2319 O O . VAL A 1 305 ? -25.609 -24.594 -3.666 1 97.5 305 VAL A O 1
ATOM 2322 N N . SER A 1 306 ? -24.625 -23.906 -5.492 1 97.5 306 SER A N 1
ATOM 2323 C CA . SER A 1 306 ? -24.172 -25.219 -5.957 1 97.5 306 SER A CA 1
ATOM 2324 C C . SER A 1 306 ? -22.656 -25.281 -6.043 1 97.5 306 SER A C 1
ATOM 2326 O O . SER A 1 306 ? -22.016 -24.375 -6.602 1 97.5 306 SER A O 1
ATOM 2328 N N . VAL A 1 307 ? -22.047 -26.297 -5.492 1 98.12 307 VAL A N 1
ATOM 2329 C CA . VAL A 1 307 ? -20.609 -26.438 -5.492 1 98.12 307 VAL A CA 1
ATOM 2330 C C . VAL A 1 307 ? -20.203 -27.719 -6.223 1 98.12 307 VAL A C 1
ATOM 2332 O O . VAL A 1 307 ? -20.734 -28.797 -5.93 1 98.12 307 VAL A O 1
ATOM 2335 N N . LYS A 1 308 ? -19.375 -27.609 -7.227 1 97.81 308 LYS A N 1
ATOM 2336 C CA . LYS A 1 308 ? -18.781 -28.734 -7.938 1 97.81 308 LYS A CA 1
ATOM 2337 C C . LYS A 1 308 ? -17.422 -29.109 -7.34 1 97.81 308 LYS A C 1
ATOM 2339 O O . LYS A 1 308 ? -16.547 -28.25 -7.219 1 97.81 308 LYS A O 1
ATOM 2344 N N . CYS A 1 309 ? -17.266 -30.344 -6.945 1 97.75 309 CYS A N 1
ATOM 2345 C CA . CYS A 1 309 ? -16.094 -30.812 -6.227 1 97.75 309 CYS A CA 1
ATOM 2346 C C . CYS A 1 309 ? -15.742 -32.25 -6.625 1 97.75 309 CYS A C 1
ATOM 2348 O O . CYS A 1 309 ? -16.547 -32.938 -7.254 1 97.75 309 CYS A O 1
ATOM 2350 N N . TYR A 1 310 ? -14.492 -32.719 -6.301 1 96.75 310 TYR A N 1
ATOM 2351 C CA . TYR A 1 310 ? -14.125 -34.094 -6.531 1 96.75 310 TYR A CA 1
ATOM 2352 C C . TYR A 1 310 ? -14.898 -35.031 -5.613 1 96.75 310 TYR A C 1
ATOM 2354 O O . TYR A 1 310 ? -15.125 -36.219 -5.949 1 96.75 310 TYR A O 1
ATOM 2362 N N . SER A 1 311 ? -15.367 -34.5 -4.453 1 97.5 311 SER A N 1
ATOM 2363 C CA . SER A 1 311 ? -16.094 -35.25 -3.449 1 97.5 311 SER A CA 1
ATOM 2364 C C . SER A 1 311 ? -17.484 -34.656 -3.191 1 97.5 311 SER A C 1
ATOM 2366 O O . SER A 1 311 ? -17.609 -33.438 -3.041 1 97.5 311 SER A O 1
ATOM 2368 N N . ALA A 1 312 ? -18.453 -35.562 -3.164 1 98.19 312 ALA A N 1
ATOM 2369 C CA . ALA A 1 312 ? -19.812 -35.094 -2.865 1 98.19 312 ALA A CA 1
ATOM 2370 C C . ALA A 1 312 ? -19.922 -34.656 -1.406 1 98.19 312 ALA A C 1
ATOM 2372 O O . ALA A 1 312 ? -20.656 -33.719 -1.088 1 98.19 312 ALA A O 1
ATOM 2373 N N . MET A 1 313 ? -19.266 -35.312 -0.563 1 98.12 313 MET A N 1
ATOM 2374 C CA . MET A 1 313 ? -19.266 -35 0.856 1 98.12 313 MET A CA 1
ATOM 2375 C C . MET A 1 313 ? -18.812 -33.562 1.076 1 98.12 313 MET A C 1
ATOM 2377 O O . MET A 1 313 ? -19.484 -32.781 1.74 1 98.12 313 MET A O 1
ATOM 2381 N N . TYR A 1 314 ? -17.656 -33.25 0.511 1 98.12 314 TYR A N 1
ATOM 2382 C CA . TYR A 1 314 ? -17.125 -31.891 0.674 1 98.12 314 TYR A CA 1
ATOM 2383 C C . TYR A 1 314 ? -17.953 -30.875 -0.08 1 98.12 314 TYR A C 1
ATOM 2385 O O . TYR A 1 314 ? -18.141 -29.734 0.383 1 98.12 314 TYR A O 1
ATOM 2393 N N . ALA A 1 315 ? -18.469 -31.219 -1.233 1 98.38 315 ALA A N 1
ATOM 2394 C CA . ALA A 1 315 ? -19.359 -30.328 -1.957 1 98.38 315 ALA A CA 1
ATOM 2395 C C . ALA A 1 315 ? -20.578 -29.969 -1.109 1 98.38 315 ALA A C 1
ATOM 2397 O O . ALA A 1 315 ? -21 -28.812 -1.087 1 98.38 315 ALA A O 1
ATOM 2398 N N . ASP A 1 316 ? -21.141 -30.953 -0.481 1 97.69 316 ASP A N 1
ATOM 2399 C CA . ASP A 1 316 ? -22.328 -30.781 0.359 1 97.69 316 ASP A CA 1
ATOM 2400 C C . ASP A 1 316 ? -22.047 -29.828 1.52 1 97.69 316 ASP A C 1
ATOM 2402 O O . ASP A 1 316 ? -22.766 -28.859 1.718 1 97.69 316 ASP A O 1
ATOM 2406 N N . ALA A 1 317 ? -21 -30.094 2.199 1 97.94 317 ALA A N 1
ATOM 2407 C CA . ALA A 1 317 ? -20.625 -29.25 3.336 1 97.94 317 ALA A CA 1
ATOM 2408 C C . ALA A 1 317 ? -20.328 -27.828 2.891 1 97.94 317 ALA A C 1
ATOM 2410 O O . ALA A 1 317 ? -20.75 -26.875 3.537 1 97.94 317 ALA A O 1
ATOM 2411 N N . LEU A 1 318 ? -19.562 -27.672 1.814 1 98.06 318 LEU A N 1
ATOM 2412 C CA . LEU A 1 318 ? -19.156 -26.344 1.329 1 98.06 318 LEU A CA 1
ATOM 2413 C C . LEU A 1 318 ? -20.359 -25.578 0.782 1 98.06 318 LEU A C 1
ATOM 2415 O O . LEU A 1 318 ? -20.422 -24.359 0.901 1 98.06 318 LEU A O 1
ATOM 2419 N N . ALA A 1 319 ? -21.281 -26.266 0.178 1 97.69 319 ALA A N 1
ATOM 2420 C CA . ALA A 1 319 ? -22.484 -25.609 -0.307 1 97.69 319 ALA A CA 1
ATOM 2421 C C . ALA A 1 319 ? -23.266 -24.969 0.843 1 97.69 319 ALA A C 1
ATOM 2423 O O . ALA A 1 319 ? -23.734 -23.844 0.736 1 97.69 319 ALA A O 1
ATOM 2424 N N . THR A 1 320 ? -23.422 -25.703 1.874 1 95.62 320 THR A N 1
ATOM 2425 C CA . THR A 1 320 ? -24.125 -25.188 3.049 1 95.62 320 THR A CA 1
ATOM 2426 C C . THR A 1 320 ? -23.375 -24.016 3.658 1 95.62 320 THR A C 1
ATOM 2428 O O . THR A 1 320 ? -23.969 -22.984 3.982 1 95.62 320 THR A O 1
ATOM 2431 N N . ALA A 1 321 ? -22.047 -24.203 3.818 1 96.38 321 ALA A N 1
ATOM 2432 C CA . ALA A 1 321 ? -21.234 -23.125 4.355 1 96.38 321 ALA A CA 1
ATOM 2433 C C . ALA A 1 321 ? -21.375 -21.859 3.518 1 96.38 321 ALA A C 1
ATOM 2435 O O . ALA A 1 321 ? -21.516 -20.75 4.062 1 96.38 321 ALA A O 1
ATOM 2436 N N . CYS A 1 322 ? -21.328 -22 2.238 1 96.94 322 CYS A N 1
ATOM 2437 C CA . CYS A 1 322 ? -21.422 -20.875 1.316 1 96.94 322 CYS A CA 1
ATOM 2438 C C . CYS A 1 322 ? -22.781 -20.219 1.394 1 96.94 322 CYS A C 1
ATOM 2440 O O . CYS A 1 322 ? -22.891 -18.984 1.319 1 96.94 322 CYS A O 1
ATOM 2442 N N . PHE A 1 323 ? -23.828 -21 1.605 1 94.56 323 PHE A N 1
ATOM 2443 C CA . PHE A 1 323 ? -25.188 -20.469 1.725 1 94.56 323 PHE A CA 1
ATOM 2444 C C . PHE A 1 323 ? -25.312 -19.562 2.936 1 94.56 323 PHE A C 1
ATOM 2446 O O . PHE A 1 323 ? -25.953 -18.516 2.865 1 94.56 323 PHE A O 1
ATOM 2453 N N . ILE A 1 324 ? -24.594 -19.891 3.869 1 93.81 324 ILE A N 1
ATOM 2454 C CA . ILE A 1 324 ? -24.672 -19.141 5.113 1 93.81 324 ILE A CA 1
ATOM 2455 C C . ILE A 1 324 ? -23.922 -17.812 4.969 1 93.81 324 ILE A C 1
ATOM 2457 O O . ILE A 1 324 ? -24.203 -16.844 5.68 1 93.81 324 ILE A O 1
ATOM 2461 N N . LYS A 1 325 ? -22.859 -17.609 4.117 1 90.31 325 LYS A N 1
ATOM 2462 C CA . LYS A 1 325 ? -22.031 -16.422 3.938 1 90.31 325 LYS A CA 1
ATOM 2463 C C . LYS A 1 325 ? -22.875 -15.258 3.414 1 90.31 325 LYS A C 1
ATOM 2465 O O . LYS A 1 325 ? -22.531 -14.094 3.623 1 90.31 325 LYS A O 1
ATOM 2470 N N . ARG A 1 326 ? -24.047 -15.391 2.809 1 86.12 326 ARG A N 1
ATOM 2471 C CA . ARG A 1 326 ? -25.047 -14.414 2.383 1 86.12 326 ARG A CA 1
ATOM 2472 C C . ARG A 1 326 ? -24.531 -13.562 1.234 1 86.12 326 ARG A C 1
ATOM 2474 O O . ARG A 1 326 ? -25.281 -12.82 0.604 1 86.12 326 ARG A O 1
ATOM 2481 N N . ASP A 1 327 ? -23.172 -13.555 0.971 1 91 327 ASP A N 1
ATOM 2482 C CA . ASP A 1 327 ? -22.531 -12.656 0.011 1 91 327 ASP A CA 1
ATOM 2483 C C . ASP A 1 327 ? -21.688 -13.445 -0.992 1 91 327 ASP A C 1
ATOM 2485 O O . ASP A 1 327 ? -20.797 -14.188 -0.604 1 91 327 ASP A O 1
ATOM 2489 N N . PRO A 1 328 ? -21.984 -13.172 -2.309 1 93.44 328 PRO A N 1
ATOM 2490 C CA . PRO A 1 328 ? -21.219 -13.898 -3.33 1 93.44 328 PRO A CA 1
ATOM 2491 C C . PRO A 1 328 ? -19.719 -13.68 -3.211 1 93.44 328 PRO A C 1
ATOM 2493 O O . PRO A 1 328 ? -18.938 -14.586 -3.492 1 93.44 328 PRO A O 1
ATOM 2496 N N . ALA A 1 329 ? -19.266 -12.5 -2.877 1 92.69 329 ALA A N 1
ATOM 2497 C CA . ALA A 1 329 ? -17.844 -12.227 -2.73 1 92.69 329 ALA A CA 1
ATOM 2498 C C . ALA A 1 329 ? -17.234 -13.086 -1.625 1 92.69 329 ALA A C 1
ATOM 2500 O O . ALA A 1 329 ? -16.109 -13.562 -1.754 1 92.69 329 ALA A O 1
ATOM 2501 N N . LYS A 1 330 ? -17.938 -13.289 -0.542 1 94.44 330 LYS A N 1
ATOM 2502 C CA . LYS A 1 330 ? -17.469 -14.117 0.56 1 94.44 330 LYS A CA 1
ATOM 2503 C C . LYS A 1 330 ? -17.406 -15.594 0.158 1 94.44 330 LYS A C 1
ATOM 2505 O O . LYS A 1 330 ? -16.547 -16.328 0.621 1 94.44 330 LYS A O 1
ATOM 2510 N N . VAL A 1 331 ? -18.359 -15.992 -0.659 1 96.5 331 VAL A N 1
ATOM 2511 C CA . VAL A 1 331 ? -18.344 -17.359 -1.187 1 96.5 331 VAL A CA 1
ATOM 2512 C C . VAL A 1 331 ? -17.078 -17.578 -2.012 1 96.5 331 VAL A C 1
ATOM 2514 O O . VAL A 1 331 ? -16.406 -18.594 -1.85 1 96.5 331 VAL A O 1
ATOM 2517 N N . ARG A 1 332 ? -16.781 -16.656 -2.891 1 95.38 332 ARG A N 1
ATOM 2518 C CA . ARG A 1 332 ? -15.578 -16.75 -3.709 1 95.38 332 ARG A CA 1
ATOM 2519 C C . ARG A 1 332 ? -14.336 -16.859 -2.836 1 95.38 332 ARG A C 1
ATOM 2521 O O . ARG A 1 332 ? -13.477 -17.719 -3.072 1 95.38 332 ARG A O 1
ATOM 2528 N N . GLN A 1 333 ? -14.273 -15.984 -1.859 1 93.19 333 GLN A N 1
ATOM 2529 C CA . GLN A 1 333 ? -13.109 -15.969 -0.981 1 93.19 333 GLN A CA 1
ATOM 2530 C C . GLN A 1 333 ? -12.938 -17.312 -0.272 1 93.19 333 GLN A C 1
ATOM 2532 O O . GLN A 1 333 ? -11.82 -17.812 -0.138 1 93.19 333 GLN A O 1
ATOM 2537 N N . LEU A 1 334 ? -14.031 -17.891 0.165 1 95.25 334 LEU A N 1
ATOM 2538 C CA . LEU A 1 334 ? -13.984 -19.188 0.832 1 95.25 334 LEU A CA 1
ATOM 2539 C C . LEU A 1 334 ? -13.539 -20.281 -0.132 1 95.25 334 LEU A C 1
ATOM 2541 O O . LEU A 1 334 ? -12.609 -21.031 0.168 1 95.25 334 LEU A O 1
ATOM 2545 N N . LEU A 1 335 ? -14.117 -20.297 -1.264 1 96.81 335 LEU A N 1
ATOM 2546 C CA . LEU A 1 335 ? -13.906 -21.406 -2.184 1 96.81 335 LEU A CA 1
ATOM 2547 C C . LEU A 1 335 ? -12.578 -21.266 -2.916 1 96.81 335 LEU A C 1
ATOM 2549 O O . LEU A 1 335 ? -12.055 -22.234 -3.449 1 96.81 335 LEU A O 1
ATOM 2553 N N . ASP A 1 336 ? -12.016 -20.094 -3.01 1 93.12 336 ASP A N 1
ATOM 2554 C CA . ASP A 1 336 ? -10.688 -19.906 -3.576 1 93.12 336 ASP A CA 1
ATOM 2555 C C . ASP A 1 336 ? -9.641 -20.703 -2.799 1 93.12 336 ASP A C 1
ATOM 2557 O O . ASP A 1 336 ? -8.641 -21.156 -3.367 1 93.12 336 ASP A O 1
ATOM 2561 N N . GLY A 1 337 ? -9.93 -20.969 -1.535 1 91.31 337 GLY A N 1
ATOM 2562 C CA . GLY A 1 337 ? -9.016 -21.75 -0.712 1 91.31 337 GLY A CA 1
ATOM 2563 C C . GLY A 1 337 ? -9.086 -23.234 -0.998 1 91.31 337 GLY A C 1
ATOM 2564 O O . GLY A 1 337 ? -8.227 -24 -0.55 1 91.31 337 GLY A O 1
ATOM 2565 N N . TRP A 1 338 ? -9.977 -23.641 -1.841 1 95.69 338 TRP A N 1
ATOM 2566 C CA . TRP A 1 338 ? -10.195 -25.062 -2.104 1 95.69 338 TRP A CA 1
ATOM 2567 C C . TRP A 1 338 ? -9.82 -25.406 -3.541 1 95.69 338 TRP A C 1
ATOM 2569 O O . TRP A 1 338 ? -10.117 -26.516 -4.016 1 95.69 338 TRP A O 1
ATOM 2579 N N . ARG A 1 339 ? -9.102 -24.609 -4.336 1 93.44 339 ARG A N 1
ATOM 2580 C CA . ARG A 1 339 ? -8.797 -24.812 -5.75 1 93.44 339 ARG A CA 1
ATOM 2581 C C . ARG A 1 339 ? -7.727 -25.875 -5.941 1 93.44 339 ARG A C 1
ATOM 2583 O O . ARG A 1 339 ? -7.691 -26.547 -6.977 1 93.44 339 ARG A O 1
ATOM 2590 N N . TYR A 1 340 ? -6.871 -26.047 -5.047 1 91.56 340 TYR A N 1
ATOM 2591 C CA . TYR A 1 340 ? -5.695 -26.875 -5.301 1 91.56 340 TYR A CA 1
ATOM 2592 C C . TYR A 1 340 ? -5.426 -27.812 -4.129 1 91.56 340 TYR A C 1
ATOM 2594 O O . TYR A 1 340 ? -4.27 -28.031 -3.75 1 91.56 340 TYR A O 1
ATOM 2602 N N . VAL A 1 341 ? -6.52 -28.359 -3.604 1 92.94 341 VAL A N 1
ATOM 2603 C CA . VAL A 1 341 ? -6.414 -29.312 -2.508 1 92.94 341 VAL A CA 1
ATOM 2604 C C . VAL A 1 341 ? -6.969 -30.672 -2.949 1 92.94 341 VAL A C 1
ATOM 2606 O O . VAL A 1 341 ? -7.395 -30.828 -4.098 1 92.94 341 VAL A O 1
ATOM 2609 N N . ARG A 1 342 ? -6.863 -31.641 -2.135 1 92.56 342 ARG A N 1
ATOM 2610 C CA . ARG A 1 342 ? -7.281 -33 -2.443 1 92.56 342 ARG A CA 1
ATOM 2611 C C . ARG A 1 342 ? -8.727 -33.062 -2.93 1 92.56 342 ARG A C 1
ATOM 2613 O O . ARG A 1 342 ? -9.031 -33.688 -3.943 1 92.56 342 ARG A O 1
ATOM 2620 N N . ASP A 1 343 ? -9.609 -32.406 -2.072 1 94.62 343 ASP A N 1
ATOM 2621 C CA . ASP A 1 343 ? -11.016 -32.312 -2.436 1 94.62 343 ASP A CA 1
ATOM 2622 C C . ASP A 1 343 ? -11.305 -30.984 -3.162 1 94.62 343 ASP A C 1
ATOM 2624 O O . ASP A 1 343 ? -12.055 -30.141 -2.664 1 94.62 343 ASP A O 1
ATOM 2628 N N . THR A 1 344 ? -10.758 -30.922 -4.387 1 95.94 344 THR A N 1
ATOM 2629 C CA . THR A 1 344 ? -10.695 -29.672 -5.152 1 95.94 344 THR A CA 1
ATOM 2630 C C . THR A 1 344 ? -12.086 -29.219 -5.574 1 95.94 344 THR A C 1
ATOM 2632 O O . THR A 1 344 ? -12.875 -30.016 -6.094 1 95.94 344 THR A O 1
ATOM 2635 N N . VAL A 1 345 ? -12.367 -27.969 -5.27 1 97.25 345 VAL A N 1
ATOM 2636 C CA . VAL A 1 345 ? -13.539 -27.328 -5.859 1 97.25 345 VAL A CA 1
ATOM 2637 C C . VAL A 1 345 ? -13.219 -26.891 -7.285 1 97.25 345 VAL A C 1
ATOM 2639 O O . VAL A 1 345 ? -12.258 -26.156 -7.516 1 97.25 345 VAL A O 1
ATOM 2642 N N . ARG A 1 346 ? -14.055 -27.328 -8.211 1 95.44 346 ARG A N 1
ATOM 2643 C CA . ARG A 1 346 ? -13.758 -27.094 -9.625 1 95.44 346 ARG A CA 1
ATOM 2644 C C . ARG A 1 346 ? -14.633 -25.969 -10.188 1 95.44 346 ARG A C 1
ATOM 2646 O O . ARG A 1 346 ? -14.281 -25.359 -11.195 1 95.44 346 ARG A O 1
ATOM 2653 N N . ASP A 1 347 ? -15.727 -25.781 -9.562 1 95.69 347 ASP A N 1
ATOM 2654 C CA . ASP A 1 347 ? -16.656 -24.75 -10.008 1 95.69 347 ASP A CA 1
ATOM 2655 C C . ASP A 1 347 ? -17.766 -24.516 -8.977 1 95.69 347 ASP A C 1
ATOM 2657 O O . ASP A 1 347 ? -17.859 -25.266 -8 1 95.69 347 ASP A O 1
ATOM 2661 N N . TYR A 1 348 ? -18.516 -23.453 -9.125 1 97.44 348 TYR A N 1
ATOM 2662 C CA . TYR A 1 348 ? -19.703 -23.219 -8.312 1 97.44 348 TYR A CA 1
ATOM 2663 C C . TYR A 1 348 ? -20.672 -22.297 -9.016 1 97.44 348 TYR A C 1
ATOM 2665 O O . TYR A 1 348 ? -20.328 -21.656 -10.016 1 97.44 348 TYR A O 1
ATOM 2673 N N . ARG A 1 349 ? -21.984 -22.297 -8.562 1 96.12 349 ARG A N 1
ATOM 2674 C CA . ARG A 1 349 ? -23 -21.328 -8.93 1 96.12 349 ARG A CA 1
ATOM 2675 C C . ARG A 1 349 ? -23.656 -20.719 -7.695 1 96.12 349 ARG A C 1
ATOM 2677 O O . ARG A 1 349 ? -24.047 -21.438 -6.777 1 96.12 349 ARG A O 1
ATOM 2684 N N . VAL A 1 350 ? -23.656 -19.391 -7.652 1 96.69 350 VAL A N 1
ATOM 2685 C CA . VAL A 1 350 ? -24.359 -18.672 -6.594 1 96.69 350 VAL A CA 1
ATOM 2686 C C . VAL A 1 350 ? -25.484 -17.828 -7.195 1 96.69 350 VAL A C 1
ATOM 2688 O O . VAL A 1 350 ? -25.266 -17.031 -8.094 1 96.69 350 VAL A O 1
ATOM 2691 N N . TYR A 1 351 ? -26.688 -18.031 -6.695 1 95.31 351 TYR A N 1
ATOM 2692 C C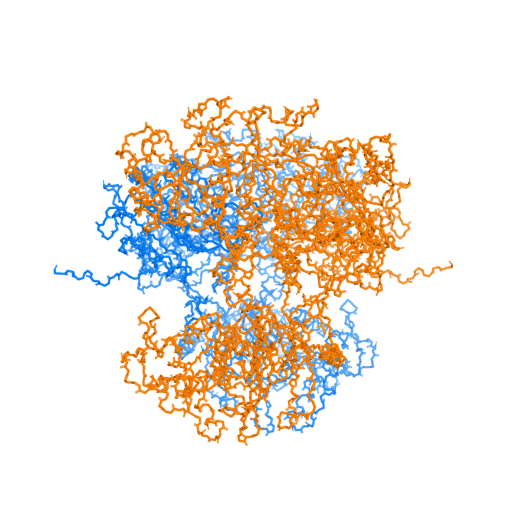A . TYR A 1 351 ? -27.859 -17.359 -7.242 1 95.31 351 TYR A CA 1
ATOM 2693 C C . TYR A 1 351 ? -28.469 -16.406 -6.223 1 95.31 351 TYR A C 1
ATOM 2695 O O . TYR A 1 351 ? -28.719 -16.781 -5.082 1 95.31 351 TYR A O 1
ATOM 2703 N N . VAL A 1 352 ? -28.656 -15.164 -6.605 1 92.38 352 VAL A N 1
ATOM 2704 C CA . VAL A 1 352 ? -29.375 -14.141 -5.844 1 92.38 352 VAL A CA 1
ATOM 2705 C C . VAL A 1 352 ? -30.594 -13.68 -6.621 1 92.38 352 VAL A C 1
ATOM 2707 O O . VAL A 1 352 ? -30.5 -13.352 -7.809 1 92.38 352 VAL A O 1
ATOM 2710 N N . ARG A 1 353 ? -31.75 -13.641 -5.988 1 89.94 353 ARG A N 1
ATOM 2711 C CA . ARG A 1 353 ? -33 -13.297 -6.664 1 89.94 353 ARG A CA 1
ATOM 2712 C C . ARG A 1 353 ? -32.938 -11.883 -7.219 1 89.94 353 ARG A C 1
ATOM 2714 O O . ARG A 1 353 ? -33.406 -11.633 -8.336 1 89.94 353 ARG A O 1
ATOM 2721 N N . GLU A 1 354 ? -32.344 -11.023 -6.371 1 85.12 354 GLU A N 1
ATOM 2722 C CA . GLU A 1 354 ? -32.25 -9.625 -6.797 1 85.12 354 GLU A CA 1
ATOM 2723 C C . GLU A 1 354 ? -31.391 -9.5 -8.062 1 85.12 354 GLU A C 1
ATOM 2725 O O . GLU A 1 354 ? -30.25 -9.961 -8.102 1 85.12 354 GLU A O 1
ATOM 2730 N N . ASN A 1 355 ? -31.922 -8.961 -9.188 1 78.31 355 ASN A N 1
ATOM 2731 C CA . ASN A 1 355 ? -31.266 -8.695 -10.469 1 78.31 355 ASN A CA 1
ATOM 2732 C C . ASN A 1 355 ? -30.875 -9.992 -11.172 1 78.31 355 ASN A C 1
ATOM 2734 O O . ASN A 1 355 ? -30.062 -9.984 -12.094 1 78.31 355 ASN A O 1
ATOM 2738 N N . GLU A 1 356 ? -31.453 -11.164 -10.641 1 86.75 356 GLU A N 1
ATOM 2739 C CA . GLU A 1 356 ? -31.156 -12.461 -11.258 1 86.75 356 GLU A CA 1
ATOM 2740 C C . GLU A 1 356 ? -29.656 -12.688 -11.375 1 86.75 356 GLU A C 1
ATOM 2742 O O . GLU A 1 356 ? -29.156 -12.984 -12.469 1 86.75 356 GLU A O 1
ATOM 2747 N N . ARG A 1 357 ? -28.969 -12.469 -10.352 1 88.62 357 ARG A N 1
ATOM 2748 C CA . ARG A 1 357 ? -27.516 -12.547 -10.336 1 88.62 357 ARG A CA 1
ATOM 2749 C C . ARG A 1 357 ? -27.031 -13.984 -10.188 1 88.62 357 ARG A C 1
ATOM 2751 O O . ARG A 1 357 ? -27.453 -14.695 -9.273 1 88.62 357 ARG A O 1
ATOM 2758 N N . VAL A 1 358 ? -26.234 -14.453 -11.102 1 92.69 358 VAL A N 1
ATOM 2759 C CA . VAL A 1 358 ? -25.625 -15.773 -11.039 1 92.69 358 VAL A CA 1
ATOM 2760 C C . VAL A 1 358 ? -24.109 -15.648 -11.062 1 92.69 358 VAL A C 1
ATOM 2762 O O . VAL A 1 358 ? -23.531 -15.273 -12.086 1 92.69 358 VAL A O 1
ATOM 2765 N N . ALA A 1 359 ? -23.484 -16 -10 1 93.69 359 ALA A N 1
ATOM 2766 C CA . ALA A 1 359 ? -22.031 -15.969 -9.922 1 93.69 359 ALA A CA 1
ATOM 2767 C C . ALA A 1 359 ? -21.438 -17.359 -10.164 1 93.69 359 ALA A C 1
ATOM 2769 O O . ALA A 1 359 ? -22 -18.359 -9.727 1 93.69 359 ALA A O 1
ATOM 2770 N N . LYS A 1 360 ? -20.391 -17.453 -10.883 1 93.44 360 LYS A N 1
ATOM 2771 C CA . LYS A 1 360 ? -19.656 -18.688 -11.117 1 93.44 360 LYS A CA 1
ATOM 2772 C C . LYS A 1 360 ? -18.172 -18.5 -10.797 1 93.44 360 LYS A C 1
ATOM 2774 O O . LYS A 1 360 ? -17.703 -17.391 -10.578 1 93.44 360 LYS A O 1
ATOM 2779 N N . MET A 1 361 ? -17.5 -19.578 -10.766 1 94.5 361 MET A N 1
ATOM 2780 C CA . MET A 1 361 ? -16.062 -19.547 -10.477 1 94.5 361 MET A CA 1
ATOM 2781 C C . MET A 1 361 ? -15.297 -18.906 -11.625 1 94.5 361 MET A C 1
ATOM 2783 O O . MET A 1 361 ? -15.547 -19.219 -12.789 1 94.5 361 MET A O 1
ATOM 2787 N N . PHE A 1 362 ? -14.43 -18.016 -11.289 1 91.44 362 PHE A N 1
ATOM 2788 C CA . PHE A 1 362 ? -13.555 -17.406 -12.289 1 91.44 362 PHE A CA 1
ATOM 2789 C C . PHE A 1 362 ? -12.398 -18.328 -12.617 1 91.44 362 PHE A C 1
ATOM 2791 O O . PHE A 1 362 ? -11.531 -18.594 -11.773 1 91.44 362 PHE A O 1
ATOM 2798 N N . GLU A 1 363 ? -12.43 -18.812 -13.812 1 88.81 363 GLU A N 1
ATOM 2799 C CA . GLU A 1 363 ? -11.328 -19.672 -14.234 1 88.81 363 GLU A CA 1
ATOM 2800 C C . GLU A 1 363 ? -10.117 -18.844 -14.656 1 88.81 363 GLU A C 1
ATOM 2802 O O . GLU A 1 363 ? -10.203 -18.047 -15.586 1 88.81 363 GLU A O 1
ATOM 2807 N N . ILE A 1 364 ? -9.062 -19.078 -14.07 1 88 364 ILE A N 1
ATOM 2808 C CA . ILE A 1 364 ? -7.859 -18.281 -14.273 1 88 364 ILE A CA 1
ATOM 2809 C C . ILE A 1 364 ? -7.082 -18.828 -15.469 1 88 364 ILE A C 1
ATOM 2811 O O . ILE A 1 364 ? -6.984 -20.031 -15.664 1 88 364 ILE A O 1
ATOM 2815 N N . ALA A 1 365 ? -6.488 -17.859 -16.297 1 91.38 365 ALA A N 1
ATOM 2816 C CA . ALA A 1 365 ? -5.574 -18.125 -17.406 1 91.38 365 ALA A CA 1
ATOM 2817 C C . ALA A 1 365 ? -6.238 -19 -18.469 1 91.38 365 ALA A C 1
ATOM 2819 O O . ALA A 1 365 ? -5.609 -19.906 -19.016 1 91.38 365 ALA A O 1
ATOM 2820 N N . THR A 1 366 ? -7.508 -18.766 -18.672 1 88.31 366 THR A N 1
ATOM 2821 C CA . THR A 1 366 ? -8.227 -19.594 -19.625 1 88.31 366 THR A CA 1
ATOM 2822 C C . THR A 1 366 ? -9.094 -18.75 -20.547 1 88.31 366 THR A C 1
ATOM 2824 O O . THR A 1 366 ? -9.656 -17.734 -20.125 1 88.31 366 THR A O 1
ATOM 2827 N N . GLU A 1 367 ? -9.047 -19.125 -21.766 1 92 367 GLU A N 1
ATOM 2828 C CA . GLU A 1 367 ? -10.008 -18.656 -22.766 1 92 367 GLU A CA 1
ATOM 2829 C C . GLU A 1 367 ? -11.078 -19.703 -23.047 1 92 367 GLU A C 1
ATOM 2831 O O . GLU A 1 367 ? -10.789 -20.75 -23.625 1 92 367 GLU A O 1
ATOM 2836 N N . ASP A 1 368 ? -12.273 -19.422 -22.672 1 87.38 368 ASP A N 1
ATOM 2837 C CA . ASP A 1 368 ? -13.297 -20.438 -22.875 1 87.38 368 ASP A CA 1
ATOM 2838 C C . ASP A 1 368 ? -13.633 -20.594 -24.359 1 87.38 368 ASP A C 1
ATOM 2840 O O . ASP A 1 368 ? -13.203 -19.797 -25.188 1 87.38 368 ASP A O 1
ATOM 2844 N N . ALA A 1 369 ? -14.336 -21.578 -24.672 1 87.44 369 ALA A N 1
ATOM 2845 C CA . ALA A 1 369 ? -14.594 -21.969 -26.062 1 87.44 369 ALA A CA 1
ATOM 2846 C C . ALA A 1 369 ? -15.383 -20.891 -26.797 1 87.44 369 ALA A C 1
ATOM 2848 O O . ALA A 1 369 ? -15.133 -20.625 -27.984 1 87.44 369 ALA A O 1
ATOM 2849 N N . GLU A 1 370 ? -16.266 -20.281 -26.125 1 86.5 370 GLU A N 1
ATOM 2850 C CA . GLU A 1 370 ? -17.078 -19.25 -26.766 1 86.5 370 GLU A CA 1
ATOM 2851 C C . GLU A 1 370 ? -16.25 -18.016 -27.094 1 86.5 370 GLU A C 1
ATOM 2853 O O . GLU A 1 370 ? -16.391 -17.438 -28.172 1 86.5 370 GLU A O 1
ATOM 2858 N N . MET A 1 371 ? -15.508 -17.625 -26.156 1 92.75 371 MET A N 1
ATOM 2859 C CA . MET A 1 371 ? -14.648 -16.469 -26.375 1 92.75 371 MET A CA 1
ATOM 2860 C C . MET A 1 371 ? -13.625 -16.734 -27.469 1 92.75 371 MET A C 1
ATOM 2862 O O . MET A 1 371 ? -13.312 -15.852 -28.266 1 92.75 371 MET A O 1
ATOM 2866 N N . ARG A 1 372 ? -13.102 -17.922 -27.469 1 94.62 372 ARG A N 1
ATOM 2867 C CA . ARG A 1 372 ? -12.164 -18.297 -28.516 1 94.62 372 ARG A CA 1
ATOM 2868 C C . ARG A 1 372 ? -12.82 -18.234 -29.891 1 94.62 372 ARG A C 1
ATOM 2870 O O . ARG A 1 372 ? -12.234 -17.703 -30.844 1 94.62 372 ARG A O 1
ATOM 2877 N N . LYS A 1 373 ? -14 -18.766 -29.984 1 93.81 373 LYS A N 1
ATOM 2878 C CA . LYS A 1 373 ? -14.742 -18.719 -31.234 1 93.81 373 LYS A CA 1
ATOM 2879 C C . LYS A 1 373 ? -14.961 -17.297 -31.703 1 93.81 373 LYS A C 1
ATOM 2881 O O . LYS A 1 373 ? -14.789 -16.984 -32.875 1 93.81 373 LYS A O 1
ATOM 2886 N N . ARG A 1 374 ? -15.25 -16.469 -30.766 1 92.75 374 ARG A N 1
ATOM 2887 C CA . ARG A 1 374 ? -15.453 -15.062 -31.094 1 92.75 374 ARG A CA 1
ATOM 2888 C C . ARG A 1 374 ? -14.141 -14.414 -31.531 1 92.75 374 ARG A C 1
ATOM 2890 O O . ARG A 1 374 ? -14.117 -13.617 -32.469 1 92.75 374 ARG A O 1
ATOM 2897 N N . ARG A 1 375 ? -13.164 -14.734 -30.828 1 95.56 375 ARG A N 1
ATOM 2898 C CA . ARG A 1 375 ? -11.867 -14.125 -31.094 1 95.56 375 ARG A CA 1
ATOM 2899 C C . ARG A 1 375 ? -11.383 -14.453 -32.5 1 95.56 375 ARG A C 1
ATOM 2901 O O . ARG A 1 375 ? -10.836 -13.602 -33.188 1 95.56 375 ARG A O 1
ATOM 2908 N N . ILE A 1 376 ? -11.586 -15.711 -33 1 95.44 376 ILE A N 1
ATOM 2909 C CA . ILE A 1 376 ? -11 -16.141 -34.25 1 95.44 376 ILE A CA 1
ATOM 2910 C C . ILE A 1 376 ? -12.031 -16.016 -35.375 1 95.44 376 ILE A C 1
ATOM 2912 O O . ILE A 1 376 ? -11.828 -16.516 -36.469 1 95.44 376 ILE A O 1
ATOM 2916 N N . SER A 1 377 ? -13.141 -15.445 -35.125 1 92.88 377 SER A N 1
ATOM 2917 C CA . SER A 1 377 ? -14.234 -15.359 -36.094 1 92.88 377 SER A CA 1
ATOM 2918 C C . SER A 1 377 ? -13.82 -14.57 -37.312 1 92.88 377 SER A C 1
ATOM 2920 O O . SER A 1 377 ? -14.297 -14.844 -38.438 1 92.88 377 SER A O 1
ATOM 2922 N N . ASN A 1 378 ? -12.906 -13.641 -37.156 1 93.06 378 ASN A N 1
ATOM 2923 C CA . ASN A 1 378 ? -12.492 -12.805 -38.25 1 93.06 378 ASN A CA 1
ATOM 2924 C C . ASN A 1 378 ? -11.141 -13.234 -38.812 1 93.06 378 ASN A C 1
ATOM 2926 O O . ASN A 1 378 ? -10.516 -12.5 -39.594 1 93.06 378 ASN A O 1
ATOM 2930 N N . THR A 1 379 ? -10.703 -14.367 -38.438 1 94.81 379 THR A N 1
ATOM 2931 C CA . THR A 1 379 ? -9.43 -14.906 -38.875 1 94.81 379 THR A CA 1
ATOM 2932 C C . THR A 1 379 ? -9.578 -15.562 -40.25 1 94.81 379 THR A C 1
ATOM 2934 O O . THR A 1 379 ? -10.539 -16.312 -40.5 1 94.81 379 THR A O 1
ATOM 2937 N N . LEU A 1 380 ? -8.664 -15.195 -41.156 1 93.88 380 LEU A N 1
ATOM 2938 C CA . LEU A 1 380 ? -8.586 -15.852 -42.438 1 93.88 380 LEU A CA 1
ATOM 2939 C C . LEU A 1 380 ? -7.648 -17.047 -42.406 1 93.88 380 LEU A C 1
ATOM 2941 O O . LEU A 1 380 ? -6.707 -17.078 -41.594 1 93.88 380 LEU A O 1
ATOM 2945 N N . PRO A 1 381 ? -7.895 -18.047 -43.219 1 91.94 381 PRO A N 1
ATOM 2946 C CA . PRO A 1 381 ? -6.992 -19.203 -43.188 1 91.94 381 PRO A CA 1
ATOM 2947 C C . PRO A 1 381 ? -5.566 -18.828 -43.594 1 91.94 381 PRO A C 1
ATOM 2949 O O . PRO A 1 381 ? -5.348 -18.312 -44.719 1 91.94 381 PRO A O 1
ATOM 2952 N N . ALA A 1 382 ? -4.68 -19.156 -42.844 1 95.88 382 ALA A N 1
ATOM 2953 C CA . ALA A 1 382 ? -3.268 -18.875 -43.094 1 95.88 382 ALA A CA 1
ATOM 2954 C C . ALA A 1 382 ? -2.5 -20.141 -43.438 1 95.88 382 ALA A C 1
ATOM 2956 O O . ALA A 1 382 ? -2.928 -21.25 -43.094 1 95.88 382 ALA A O 1
ATOM 2957 N N . ARG A 1 383 ? -1.433 -19.953 -44.156 1 97.75 383 ARG A N 1
ATOM 2958 C CA . ARG A 1 383 ? -0.435 -21 -44.344 1 97.75 383 ARG A CA 1
ATOM 2959 C C . ARG A 1 383 ? 0.706 -20.844 -43.344 1 97.75 383 ARG A C 1
ATOM 2961 O O . ARG A 1 383 ? 1.408 -19.828 -43.344 1 97.75 383 ARG A O 1
ATOM 2968 N N . VAL A 1 384 ? 0.799 -21.859 -42.5 1 98.69 384 VAL A N 1
ATOM 2969 C CA . VAL A 1 384 ? 1.819 -21.812 -41.438 1 98.69 384 VAL A CA 1
ATOM 2970 C C . VAL A 1 384 ? 2.85 -22.922 -41.688 1 98.69 384 VAL A C 1
ATOM 2972 O O . VAL A 1 384 ? 2.49 -24.078 -41.938 1 98.69 384 VAL A O 1
ATOM 2975 N N . ILE A 1 385 ? 4.129 -22.562 -41.688 1 98.81 385 ILE A N 1
ATOM 2976 C CA . ILE A 1 385 ? 5.203 -23.547 -41.781 1 98.81 385 ILE A CA 1
ATOM 2977 C C . ILE A 1 385 ? 5.82 -23.75 -40.406 1 98.81 385 ILE A C 1
ATOM 2979 O O . ILE A 1 385 ? 6.191 -22.781 -39.719 1 98.81 385 ILE A O 1
ATOM 2983 N N . VAL A 1 386 ? 5.832 -24.969 -39.938 1 98.88 386 VAL A N 1
ATOM 2984 C CA . VAL A 1 386 ? 6.508 -25.344 -38.719 1 98.88 386 VAL A CA 1
ATOM 2985 C C . VAL A 1 386 ? 7.812 -26.062 -39.031 1 98.88 386 VAL A C 1
ATOM 2987 O O . VAL A 1 386 ? 7.805 -27.094 -39.719 1 98.88 386 VAL A O 1
ATOM 2990 N N . VAL A 1 387 ? 8.969 -25.547 -38.562 1 98.81 387 VAL A N 1
ATOM 2991 C CA . VAL A 1 387 ? 10.273 -26.141 -38.812 1 98.81 387 VAL A CA 1
ATOM 2992 C C . VAL A 1 387 ? 10.734 -26.922 -37.594 1 98.81 387 VAL A C 1
ATOM 2994 O O . VAL A 1 387 ? 11.148 -26.344 -36.594 1 98.81 387 VAL A O 1
ATOM 2997 N N . GLY A 1 388 ? 10.734 -28.234 -37.688 1 98.44 388 GLY A N 1
ATOM 2998 C CA . GLY A 1 388 ? 11.062 -29.141 -36.594 1 98.44 388 GLY A CA 1
ATOM 2999 C C . GLY A 1 388 ? 9.867 -29.953 -36.094 1 98.44 388 GLY A C 1
ATOM 3000 O O . GLY A 1 388 ? 8.812 -29.391 -35.781 1 98.44 388 GLY A O 1
ATOM 3001 N N . GLY A 1 389 ? 10.039 -31.203 -36.062 1 98.06 389 GLY A N 1
ATOM 3002 C CA . GLY A 1 389 ? 8.953 -32.094 -35.719 1 98.06 389 GLY A CA 1
ATOM 3003 C C . GLY A 1 389 ? 9.086 -32.688 -34.312 1 98.06 389 GLY A C 1
ATOM 3004 O O . GLY A 1 389 ? 8.758 -33.844 -34.062 1 98.06 389 GLY A O 1
ATOM 3005 N N . GLY A 1 390 ? 9.664 -31.922 -33.375 1 98.06 390 GLY A N 1
ATOM 3006 C CA . GLY A 1 390 ? 9.633 -32.281 -31.953 1 98.06 390 GLY A CA 1
ATOM 3007 C C . GLY A 1 390 ? 8.312 -31.922 -31.281 1 98.06 390 GLY A C 1
ATOM 3008 O O . GLY A 1 390 ? 7.336 -31.609 -31.953 1 98.06 390 GLY A O 1
ATOM 3009 N N . LEU A 1 391 ? 8.312 -31.984 -29.953 1 98.56 391 LEU A N 1
ATOM 3010 C CA . LEU A 1 391 ? 7.082 -31.734 -29.203 1 98.56 391 LEU A CA 1
ATOM 3011 C C . LEU A 1 391 ? 6.59 -30.312 -29.438 1 98.56 391 LEU A C 1
ATOM 3013 O O . LEU A 1 391 ? 5.387 -30.078 -29.562 1 98.56 391 LEU A O 1
ATOM 3017 N N . ALA A 1 392 ? 7.508 -29.344 -29.453 1 98.75 392 ALA A N 1
ATOM 3018 C CA . ALA A 1 392 ? 7.125 -27.953 -29.703 1 98.75 392 ALA A CA 1
ATOM 3019 C C . ALA A 1 392 ? 6.461 -27.797 -31.062 1 98.75 392 ALA A C 1
ATOM 3021 O O . ALA A 1 392 ? 5.434 -27.125 -31.188 1 98.75 392 ALA A O 1
ATOM 3022 N N . GLY A 1 393 ? 7.059 -28.406 -32.062 1 98.81 393 GLY A N 1
ATOM 3023 C CA . GLY A 1 393 ? 6.52 -28.312 -33.406 1 98.81 393 GLY A CA 1
ATOM 3024 C C . GLY A 1 393 ? 5.156 -28.969 -33.562 1 98.81 393 GLY A C 1
ATOM 3025 O O . GLY A 1 393 ? 4.258 -28.406 -34.188 1 98.81 393 GLY A O 1
ATOM 3026 N N . LEU A 1 394 ? 5.016 -30.125 -33.031 1 98.75 394 LEU A N 1
ATOM 3027 C CA . LEU A 1 394 ? 3.734 -30.812 -33.094 1 98.75 394 LEU A CA 1
ATOM 3028 C C . LEU A 1 394 ? 2.658 -30.062 -32.344 1 98.75 394 LEU A C 1
ATOM 3030 O O . LEU A 1 394 ? 1.508 -29.984 -32.781 1 98.75 394 LEU A O 1
ATOM 3034 N N . SER A 1 395 ? 3.016 -29.578 -31.141 1 98.81 395 SER A N 1
ATOM 3035 C CA . SER A 1 395 ? 2.07 -28.766 -30.375 1 98.81 395 SER A CA 1
ATOM 3036 C C . SER A 1 395 ? 1.615 -27.547 -31.172 1 98.81 395 SER A C 1
ATOM 3038 O O . SER A 1 395 ? 0.425 -27.234 -31.188 1 98.81 395 SER A O 1
ATOM 3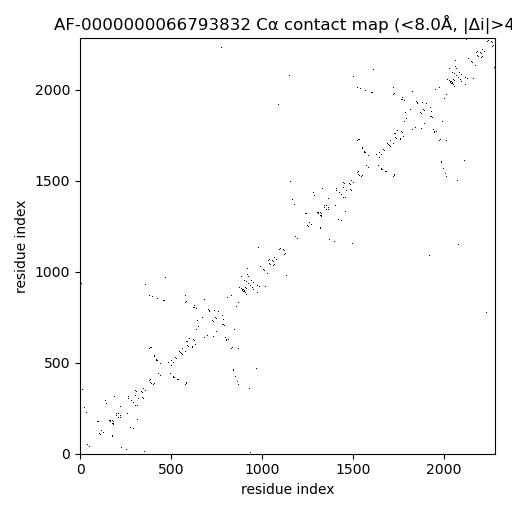040 N N . ALA A 1 396 ? 2.568 -26.891 -31.781 1 98.88 396 ALA A N 1
ATOM 3041 C CA . ALA A 1 396 ? 2.262 -25.719 -32.594 1 98.88 396 ALA A CA 1
ATOM 3042 C C . ALA A 1 396 ? 1.368 -26.094 -33.781 1 98.88 396 ALA A C 1
ATOM 3044 O O . ALA A 1 396 ? 0.4 -25.391 -34.062 1 98.88 396 ALA A O 1
ATOM 3045 N N . ALA A 1 397 ? 1.703 -27.172 -34.438 1 98.81 397 ALA A N 1
ATOM 3046 C CA . ALA A 1 397 ? 0.969 -27.594 -35.625 1 98.81 397 ALA A CA 1
ATOM 3047 C C . ALA A 1 397 ? -0.48 -27.938 -35.281 1 98.81 397 ALA A C 1
ATOM 3049 O O . ALA A 1 397 ? -1.402 -27.516 -36 1 98.81 397 ALA A O 1
ATOM 3050 N N . ILE A 1 398 ? -0.671 -28.688 -34.25 1 98.62 398 ILE A N 1
ATOM 3051 C CA . ILE A 1 398 ? -2.006 -29.094 -33.844 1 98.62 398 ILE A CA 1
ATOM 3052 C C . ILE A 1 398 ? -2.844 -27.875 -33.469 1 98.62 398 ILE A C 1
ATOM 3054 O O . ILE A 1 398 ? -4.004 -27.766 -33.875 1 98.62 398 ILE A O 1
ATOM 3058 N N . GLU A 1 399 ? -2.213 -26.984 -32.688 1 97.94 399 GLU A N 1
ATOM 3059 C CA . GLU A 1 399 ? -2.932 -25.781 -32.281 1 97.94 399 GLU A CA 1
ATOM 3060 C C . GLU A 1 399 ? -3.279 -24.922 -33.5 1 97.94 399 GLU A C 1
ATOM 3062 O O . GLU A 1 399 ? -4.383 -24.375 -33.594 1 97.94 399 GLU A O 1
ATOM 3067 N N . ALA A 1 400 ? -2.318 -24.703 -34.406 1 98.31 400 ALA A N 1
ATOM 3068 C CA . ALA A 1 400 ? -2.543 -23.906 -35.625 1 98.31 400 ALA A CA 1
ATOM 3069 C C . ALA A 1 400 ? -3.678 -24.484 -36.438 1 98.31 400 ALA A C 1
ATOM 3071 O O . ALA A 1 400 ? -4.531 -23.75 -36.938 1 98.31 400 ALA A O 1
ATOM 3072 N N . ALA A 1 401 ? -3.641 -25.766 -36.625 1 97.56 401 ALA A N 1
ATOM 3073 C CA . ALA A 1 401 ? -4.703 -26.438 -37.375 1 97.56 401 ALA A CA 1
ATOM 3074 C C . ALA A 1 401 ? -6.059 -26.219 -36.719 1 97.56 401 ALA A C 1
ATOM 3076 O O . ALA A 1 401 ? -7.07 -26.031 -37.375 1 97.56 401 ALA A O 1
ATOM 3077 N N . GLY A 1 402 ? -6.059 -26.281 -35.406 1 93.88 402 GLY A N 1
ATOM 3078 C CA . GLY A 1 402 ? -7.277 -26.062 -34.656 1 93.88 402 GLY A CA 1
ATOM 3079 C C . GLY A 1 402 ? -7.859 -24.672 -34.844 1 93.88 402 GLY A C 1
ATOM 3080 O O . GLY A 1 402 ? -9.062 -24.469 -34.688 1 93.88 402 GLY A O 1
ATOM 3081 N N . CYS A 1 403 ? -7.012 -23.766 -35.219 1 93.75 403 CYS A N 1
ATOM 3082 C CA . CYS A 1 403 ? -7.461 -22.391 -35.438 1 93.75 403 CYS A CA 1
ATOM 3083 C C . CYS A 1 403 ? -7.82 -22.172 -36.906 1 93.75 403 CYS A C 1
ATOM 3085 O O . CYS A 1 403 ? -8.133 -21.062 -37.312 1 93.75 403 CYS A O 1
ATOM 3087 N N . GLY A 1 404 ? -7.668 -23.188 -37.719 1 92.12 404 GLY A N 1
ATOM 3088 C CA . GLY A 1 404 ? -8.148 -23.141 -39.094 1 92.12 404 GLY A CA 1
ATOM 3089 C C . GLY A 1 404 ? -7.039 -22.969 -40.125 1 92.12 404 GLY A C 1
ATOM 3090 O O . GLY A 1 404 ? -7.301 -22.812 -41.312 1 92.12 404 GLY A O 1
ATOM 3091 N N . ALA A 1 405 ? -5.812 -23.078 -39.719 1 97.25 405 ALA A N 1
ATOM 3092 C CA . ALA A 1 405 ? -4.688 -22.875 -40.625 1 97.25 405 ALA A CA 1
ATOM 3093 C C . ALA A 1 405 ? -4.371 -24.156 -41.406 1 97.25 405 ALA A C 1
ATOM 3095 O O . ALA A 1 405 ? -4.77 -25.25 -41 1 97.25 405 ALA A O 1
ATOM 3096 N N . GLN A 1 406 ? -3.766 -23.938 -42.531 1 97.44 406 GLN A N 1
ATOM 3097 C CA . GLN A 1 406 ? -3.064 -25.016 -43.219 1 97.44 406 GLN A CA 1
ATOM 3098 C C . GLN A 1 406 ? -1.593 -25.062 -42.812 1 97.44 406 GLN A C 1
ATOM 3100 O O . GLN A 1 406 ? -0.881 -24.062 -42.938 1 97.44 406 GLN A O 1
ATOM 3105 N N . VAL A 1 407 ? -1.184 -26.281 -42.375 1 98.75 407 VAL A N 1
ATOM 3106 C CA . VAL A 1 407 ? 0.138 -26.359 -41.781 1 98.75 407 VAL A CA 1
ATOM 3107 C C . VAL A 1 407 ? 1.039 -27.281 -42.594 1 98.75 407 VAL A C 1
ATOM 3109 O O . VAL A 1 407 ? 0.604 -28.344 -43.031 1 98.75 407 VAL A O 1
ATOM 3112 N N . VAL A 1 408 ? 2.264 -26.828 -42.875 1 98.44 408 VAL A N 1
ATOM 3113 C CA . VAL A 1 408 ? 3.332 -27.672 -43.375 1 98.44 408 VAL A CA 1
ATOM 3114 C C . VAL A 1 408 ? 4.41 -27.859 -42.312 1 98.44 408 VAL A C 1
ATOM 3116 O O . VAL A 1 408 ? 5.039 -26.875 -41.906 1 98.44 408 VAL A O 1
ATOM 3119 N N . LEU A 1 409 ? 4.516 -29.078 -41.812 1 98.62 409 LEU A N 1
ATOM 3120 C CA . LEU A 1 409 ? 5.531 -29.391 -40.812 1 98.62 409 LEU A CA 1
ATOM 3121 C C . LEU A 1 409 ? 6.762 -30.016 -41.469 1 98.62 409 LEU A C 1
ATOM 3123 O O . LEU A 1 409 ? 6.664 -31.062 -42.125 1 98.62 409 LEU A O 1
ATOM 3127 N N . MET A 1 410 ? 7.938 -29.359 -41.344 1 98.06 410 MET A N 1
ATOM 3128 C CA . MET A 1 410 ? 9.172 -29.797 -41.969 1 98.06 410 MET A CA 1
ATOM 3129 C C . MET A 1 410 ? 10.141 -30.375 -40.938 1 98.06 410 MET A C 1
ATOM 3131 O O . MET A 1 410 ? 10.438 -29.734 -39.938 1 98.06 410 MET A O 1
ATOM 3135 N N . GLU A 1 411 ? 10.555 -31.578 -41.156 1 97.5 411 GLU A N 1
ATOM 3136 C CA . GLU A 1 411 ? 11.516 -32.281 -40.312 1 97.5 411 GLU A CA 1
ATOM 3137 C C . GLU A 1 411 ? 12.719 -32.75 -41.094 1 97.5 411 GLU A C 1
ATOM 3139 O O . GLU A 1 411 ? 12.562 -33.406 -42.125 1 97.5 411 GLU A O 1
ATOM 3144 N N . LYS A 1 412 ? 13.945 -32.375 -40.594 1 96.12 412 LYS A N 1
ATOM 3145 C CA . LYS A 1 412 ? 15.133 -32.719 -41.375 1 96.12 412 LYS A CA 1
ATOM 3146 C C . LYS A 1 412 ? 15.469 -34.188 -41.219 1 96.12 412 LYS A C 1
ATOM 3148 O O . LYS A 1 412 ? 16.125 -34.781 -42.094 1 96.12 412 LYS A O 1
ATOM 3153 N N . GLU A 1 413 ? 15.047 -34.875 -40.188 1 95.94 413 GLU A N 1
ATOM 3154 C CA . GLU A 1 413 ? 15.289 -36.312 -39.969 1 95.94 413 GLU A CA 1
ATOM 3155 C C . GLU A 1 413 ? 14.234 -37.156 -40.656 1 95.94 413 GLU A C 1
ATOM 3157 O O . GLU A 1 413 ? 13.219 -36.656 -41.125 1 95.94 413 GLU A O 1
ATOM 3162 N N . ALA A 1 414 ? 14.422 -38.469 -40.688 1 94.62 414 ALA A N 1
ATOM 3163 C CA . ALA A 1 414 ? 13.531 -39.406 -41.375 1 94.62 414 ALA A CA 1
ATOM 3164 C C . ALA A 1 414 ? 12.273 -39.656 -40.531 1 94.62 414 ALA A C 1
ATOM 3166 O O . ALA A 1 414 ? 11.25 -40.094 -41.094 1 94.62 414 ALA A O 1
ATOM 3167 N N . LYS A 1 415 ? 12.383 -39.375 -39.25 1 95.06 415 LYS A N 1
ATOM 3168 C CA . LYS A 1 415 ? 11.258 -39.562 -38.375 1 95.06 415 LYS A CA 1
ATOM 3169 C C . LYS A 1 415 ? 11.062 -38.344 -37.469 1 95.06 415 LYS A C 1
ATOM 3171 O O . LYS A 1 415 ? 12.016 -37.594 -37.188 1 95.06 415 LYS A O 1
ATOM 3176 N N . LEU A 1 416 ? 9.812 -38.188 -37.062 1 96.19 416 LEU A N 1
ATOM 3177 C CA . LEU A 1 416 ? 9.508 -37.125 -36.094 1 96.19 416 LEU A CA 1
ATOM 3178 C C . LEU A 1 416 ? 9.977 -37.531 -34.688 1 96.19 416 LEU A C 1
ATOM 3180 O O . LEU A 1 416 ? 10.188 -38.688 -34.406 1 96.19 416 LEU A O 1
ATOM 3184 N N . GLY A 1 417 ? 10.172 -36.562 -33.812 1 93.75 417 GLY A N 1
ATOM 3185 C CA . GLY A 1 417 ? 10.391 -36.844 -32.406 1 93.75 417 GLY A CA 1
ATOM 3186 C C . GLY A 1 417 ? 11.57 -36.062 -31.828 1 93.75 417 GLY A C 1
ATOM 3187 O O . GLY A 1 417 ? 11.461 -35.469 -30.75 1 93.75 417 GLY A O 1
ATOM 3188 N N . GLY A 1 418 ? 12.727 -36.188 -32.469 1 92.38 418 GLY A N 1
ATOM 3189 C CA . GLY A 1 418 ? 13.914 -35.5 -31.984 1 92.38 418 GLY A CA 1
ATOM 3190 C C . GLY A 1 418 ? 14.242 -35.844 -30.531 1 92.38 418 GLY A C 1
ATOM 3191 O O . GLY A 1 418 ? 14.07 -37 -30.109 1 92.38 418 GLY A O 1
ATOM 3192 N N . ASN A 1 419 ? 14.758 -34.875 -29.75 1 93.69 419 ASN A N 1
ATOM 3193 C CA . ASN A 1 419 ? 15.156 -35.094 -28.375 1 93.69 419 ASN A CA 1
ATOM 3194 C C . ASN A 1 419 ? 13.945 -35.219 -27.453 1 93.69 419 ASN A C 1
ATOM 3196 O O . ASN A 1 419 ? 14.047 -35.719 -26.344 1 93.69 419 ASN A O 1
ATOM 3200 N N . SER A 1 420 ? 12.75 -34.75 -27.891 1 96.31 420 SER A N 1
ATOM 3201 C CA . SER A 1 420 ? 11.531 -34.875 -27.094 1 96.31 420 SER A CA 1
ATOM 3202 C C . SER A 1 420 ? 11.164 -36.312 -26.859 1 96.31 420 SER A C 1
ATOM 3204 O O . SER A 1 420 ? 10.734 -36.688 -25.766 1 96.31 420 SER A O 1
ATOM 3206 N N . ALA A 1 421 ? 11.391 -37.094 -27.828 1 94.12 421 ALA A N 1
ATOM 3207 C CA . ALA A 1 421 ? 11.07 -38.5 -27.734 1 94.12 421 ALA A CA 1
ATOM 3208 C C . ALA A 1 421 ? 12.016 -39.219 -26.766 1 94.12 421 ALA A C 1
ATOM 3210 O O . ALA A 1 421 ? 11.672 -40.25 -26.203 1 94.12 421 ALA A O 1
ATOM 3211 N N . LYS A 1 422 ? 13.148 -38.656 -26.531 1 90.69 422 LYS A N 1
ATOM 3212 C CA . LYS A 1 422 ? 14.164 -39.25 -25.672 1 90.69 422 LYS A CA 1
ATOM 3213 C C . LYS A 1 422 ? 13.977 -38.844 -24.219 1 90.69 422 LYS A C 1
ATOM 3215 O O . LYS A 1 422 ? 14.562 -39.438 -23.312 1 90.69 422 LYS A O 1
ATOM 3220 N N . ALA A 1 423 ? 13.094 -37.844 -24.031 1 89.62 423 ALA A N 1
ATOM 3221 C CA . ALA A 1 423 ? 12.875 -37.375 -22.672 1 89.62 423 ALA A CA 1
ATOM 3222 C C . ALA A 1 423 ? 12.234 -38.438 -21.797 1 89.62 423 ALA A C 1
ATOM 3224 O O . ALA A 1 423 ? 11.352 -39.156 -22.25 1 89.62 423 ALA A O 1
ATOM 3225 N N . THR A 1 424 ? 12.695 -38.531 -20.547 1 83.88 424 THR A N 1
ATOM 3226 C CA . THR A 1 424 ? 12.219 -39.656 -19.75 1 83.88 424 THR A CA 1
ATOM 3227 C C . THR A 1 424 ? 11.805 -39.219 -18.359 1 83.88 424 THR A C 1
ATOM 3229 O O . THR A 1 424 ? 11.188 -39.969 -17.609 1 83.88 424 THR A O 1
ATOM 3232 N N . SER A 1 425 ? 12.062 -38.031 -17.938 1 86.94 425 SER A N 1
ATOM 3233 C CA . SER A 1 425 ? 11.812 -37.688 -16.547 1 86.94 425 SER A CA 1
ATOM 3234 C C . SER A 1 425 ? 10.383 -37.156 -16.359 1 86.94 425 SER A C 1
ATOM 3236 O O . SER A 1 425 ? 9.828 -37.25 -15.266 1 86.94 425 SER A O 1
ATOM 3238 N N . GLY A 1 426 ? 9.797 -36.531 -17.344 1 93.31 426 GLY A N 1
ATOM 3239 C CA . GLY A 1 426 ? 8.414 -36.094 -17.219 1 93.31 426 GLY A CA 1
ATOM 3240 C C . GLY A 1 426 ? 8.195 -34.625 -17.547 1 93.31 426 GLY A C 1
ATOM 3241 O O . GLY A 1 426 ? 9.109 -33.969 -18.031 1 93.31 426 GLY A O 1
ATOM 3242 N N . ILE A 1 427 ? 6.984 -34.188 -17.391 1 97.62 427 ILE A N 1
ATOM 3243 C CA . ILE A 1 427 ? 6.555 -32.812 -17.703 1 97.62 427 ILE A CA 1
ATOM 3244 C C . ILE A 1 427 ? 5.957 -32.156 -16.469 1 97.62 427 ILE A C 1
ATOM 3246 O O . ILE A 1 427 ? 5.207 -32.812 -15.719 1 97.62 427 ILE A O 1
ATOM 3250 N N . ASN A 1 428 ? 6.363 -30.922 -16.172 1 98.19 428 ASN A N 1
ATOM 3251 C CA . ASN A 1 428 ? 5.941 -30.25 -14.953 1 98.19 428 ASN A CA 1
ATOM 3252 C C . ASN A 1 428 ? 4.555 -29.625 -15.109 1 98.19 428 ASN A C 1
ATOM 3254 O O . ASN A 1 428 ? 4.141 -29.297 -16.219 1 98.19 428 ASN A O 1
ATOM 3258 N N . GLY A 1 429 ? 3.832 -29.5 -14.008 1 97.81 429 GLY A N 1
ATOM 3259 C CA . GLY A 1 429 ? 2.578 -28.781 -13.875 1 97.81 429 GLY A CA 1
ATOM 3260 C C . GLY A 1 429 ? 2.088 -28.688 -12.445 1 97.81 429 GLY A C 1
ATOM 3261 O O . GLY A 1 429 ? 2.258 -29.625 -11.664 1 97.81 429 GLY A O 1
ATOM 3262 N N . TRP A 1 430 ? 1.534 -27.547 -12.109 1 96.94 430 TRP A N 1
ATOM 3263 C CA . TRP A 1 430 ? 0.932 -27.438 -10.781 1 96.94 430 TRP A CA 1
ATOM 3264 C C . TRP A 1 430 ? -0.579 -27.266 -10.883 1 96.94 430 TRP A C 1
ATOM 3266 O O . TRP A 1 430 ? -1.092 -26.844 -11.93 1 96.94 430 TRP A O 1
ATOM 3276 N N . GLY A 1 431 ? -1.261 -27.625 -9.844 1 94.75 431 GLY A N 1
ATOM 3277 C CA . GLY A 1 431 ? -2.709 -27.5 -9.812 1 94.75 431 GLY A CA 1
ATOM 3278 C C . GLY A 1 431 ? -3.424 -28.562 -10.625 1 94.75 431 GLY A C 1
ATOM 3279 O O . GLY A 1 431 ? -4.453 -28.281 -11.242 1 94.75 431 GLY A O 1
ATOM 3280 N N . THR A 1 432 ? -2.859 -29.75 -10.68 1 95.88 432 THR A N 1
ATOM 3281 C CA . THR A 1 432 ? -3.416 -30.812 -11.508 1 95.88 432 THR A CA 1
ATOM 3282 C C . THR A 1 432 ? -4.195 -31.812 -10.656 1 95.88 432 THR A C 1
ATOM 3284 O O . THR A 1 432 ? -4.066 -31.828 -9.43 1 95.88 432 THR A O 1
ATOM 3287 N N . ARG A 1 433 ? -4.996 -32.625 -11.25 1 94.12 433 ARG A N 1
ATOM 3288 C CA . ARG A 1 433 ? -5.758 -33.656 -10.57 1 94.12 433 ARG A CA 1
ATOM 3289 C C . ARG A 1 433 ? -4.828 -34.688 -9.93 1 94.12 433 ARG A C 1
ATOM 3291 O O . ARG A 1 433 ? -5.117 -35.219 -8.852 1 94.12 433 ARG A O 1
ATOM 3298 N N . ALA A 1 434 ? -3.736 -35.031 -10.617 1 95.5 434 ALA A N 1
ATOM 3299 C CA . ALA A 1 434 ? -2.76 -35.969 -10.07 1 95.5 434 ALA A CA 1
ATOM 3300 C C . ALA A 1 434 ? -2.203 -35.469 -8.742 1 95.5 434 ALA A C 1
ATOM 3302 O O . ALA A 1 434 ? -2.062 -36.25 -7.793 1 95.5 434 ALA A O 1
ATOM 3303 N N . GLN A 1 435 ? -1.851 -34.219 -8.703 1 96.12 435 GLN A N 1
ATOM 3304 C CA . GLN A 1 435 ? -1.347 -33.656 -7.461 1 96.12 435 GLN A CA 1
ATOM 3305 C C . GLN A 1 435 ? -2.41 -33.688 -6.367 1 96.12 435 GLN A C 1
ATOM 3307 O O . GLN A 1 435 ? -2.113 -34.031 -5.219 1 96.12 435 GLN A O 1
ATOM 3312 N N . ALA A 1 436 ? -3.607 -33.312 -6.719 1 94.81 436 ALA A N 1
ATOM 3313 C CA . ALA A 1 436 ? -4.711 -33.312 -5.758 1 94.81 436 ALA A CA 1
ATOM 3314 C C . ALA A 1 436 ? -4.926 -34.719 -5.168 1 94.81 436 ALA A C 1
ATOM 3316 O O . ALA A 1 436 ? -5.07 -34.875 -3.953 1 94.81 436 ALA A O 1
ATOM 3317 N N . LYS A 1 437 ? -4.977 -35.688 -5.977 1 92.5 437 LYS A N 1
ATOM 3318 C CA . LYS A 1 437 ? -5.191 -37.062 -5.543 1 92.5 437 LYS A CA 1
ATOM 3319 C C . LYS A 1 437 ? -4.082 -37.5 -4.598 1 92.5 437 LYS A C 1
ATOM 3321 O O . LYS A 1 437 ? -4.324 -38.312 -3.691 1 92.5 437 LYS A O 1
ATOM 3326 N N . ALA A 1 438 ? -2.92 -37 -4.859 1 93.69 438 ALA A N 1
ATOM 3327 C CA . ALA A 1 438 ? -1.778 -37.344 -4.023 1 93.69 438 ALA A CA 1
ATOM 3328 C C . ALA A 1 438 ? -1.655 -36.406 -2.83 1 93.69 438 ALA A C 1
ATOM 3330 O O . ALA A 1 438 ? -0.705 -36.5 -2.051 1 93.69 438 ALA A O 1
ATOM 3331 N N . SER A 1 439 ? -2.562 -35.438 -2.629 1 93.12 439 SER A N 1
ATOM 3332 C CA . SER A 1 439 ? -2.598 -34.469 -1.544 1 93.12 439 SER A CA 1
ATOM 3333 C C . SER A 1 439 ? -1.339 -33.594 -1.534 1 93.12 439 SER A C 1
ATOM 3335 O O . SER A 1 439 ? -0.766 -33.344 -0.474 1 93.12 439 SER A O 1
ATOM 3337 N N . ILE A 1 440 ? -0.863 -33.312 -2.748 1 93.38 440 ILE A N 1
ATOM 3338 C CA . ILE A 1 440 ? 0.293 -32.438 -2.881 1 93.38 440 ILE A CA 1
ATOM 3339 C C . ILE A 1 440 ? -0.174 -30.984 -3.018 1 93.38 440 ILE A C 1
ATOM 3341 O O . ILE A 1 440 ? -0.889 -30.641 -3.963 1 93.38 440 ILE A O 1
ATOM 3345 N N . VAL A 1 441 ? 0.225 -30.172 -2.01 1 89.19 441 VAL A N 1
ATOM 3346 C CA . VAL A 1 441 ? -0.094 -28.75 -2.068 1 89.19 441 VAL A CA 1
ATOM 3347 C C . VAL A 1 441 ? 0.989 -28 -2.852 1 89.19 441 VAL A C 1
ATOM 3349 O O . VAL A 1 441 ? 2.16 -28.016 -2.467 1 89.19 441 VAL A O 1
ATOM 3352 N N . ASP A 1 442 ? 0.664 -27.406 -3.996 1 94.25 442 ASP A N 1
ATOM 3353 C CA . ASP A 1 442 ? 1.561 -26.672 -4.883 1 94.25 442 ASP A CA 1
ATOM 3354 C C . ASP A 1 442 ? 0.929 -25.359 -5.332 1 94.25 442 ASP A C 1
ATOM 3356 O O . ASP A 1 442 ? -0.082 -24.922 -4.773 1 94.25 442 ASP A O 1
ATOM 3360 N N . GLY A 1 443 ? 1.599 -24.625 -6.145 1 93.62 443 GLY A N 1
ATOM 3361 C CA . GLY A 1 443 ? 1.113 -23.359 -6.656 1 93.62 443 GLY A CA 1
ATOM 3362 C C . GLY A 1 443 ? 2.125 -22.641 -7.531 1 93.62 443 GLY A C 1
ATOM 3363 O O . GLY A 1 443 ? 3.301 -23.016 -7.562 1 93.62 443 GLY A O 1
ATOM 3364 N N . GLY A 1 444 ? 1.575 -21.609 -8.195 1 95.44 444 GLY A N 1
ATOM 3365 C CA . GLY A 1 444 ? 2.43 -20.859 -9.094 1 95.44 444 GLY A CA 1
ATOM 3366 C C . GLY A 1 444 ? 3.604 -20.203 -8.383 1 95.44 444 GLY A C 1
ATOM 3367 O O . GLY A 1 444 ? 4.703 -20.125 -8.938 1 95.44 444 GLY A O 1
ATOM 3368 N N . LYS A 1 445 ? 3.344 -19.766 -7.164 1 94.81 445 LYS A N 1
ATOM 3369 C CA . LYS A 1 445 ? 4.391 -19.062 -6.43 1 94.81 445 LYS A CA 1
ATOM 3370 C C . LYS A 1 445 ? 5.574 -19.984 -6.148 1 94.81 445 LYS A C 1
ATOM 3372 O O . LYS A 1 445 ? 6.73 -19.562 -6.195 1 94.81 445 LYS A O 1
ATOM 3377 N N . TYR A 1 446 ? 5.324 -21.266 -5.852 1 96.06 446 TYR A N 1
ATOM 3378 C CA . TYR A 1 446 ? 6.395 -22.234 -5.602 1 96.06 446 TYR A CA 1
ATOM 3379 C C . TYR A 1 446 ? 7.129 -22.578 -6.891 1 96.06 446 TYR A C 1
ATOM 3381 O O . TYR A 1 446 ? 8.359 -22.609 -6.922 1 96.06 446 TYR A O 1
ATOM 3389 N N . PHE A 1 447 ? 6.312 -22.812 -7.934 1 97.5 447 PHE A N 1
ATOM 3390 C CA . PHE A 1 447 ? 6.875 -23.203 -9.227 1 97.5 447 PHE A CA 1
ATOM 3391 C C . PHE A 1 447 ? 7.73 -22.078 -9.797 1 97.5 447 PHE A C 1
ATOM 3393 O O . PHE A 1 447 ? 8.844 -22.312 -10.266 1 97.5 447 PHE A O 1
ATOM 3400 N N . GLU A 1 448 ? 7.25 -20.875 -9.781 1 97.75 448 GLU A N 1
ATOM 3401 C CA . GLU A 1 448 ? 7.98 -19.734 -10.297 1 97.75 448 GLU A CA 1
ATOM 3402 C C . GLU A 1 448 ? 9.258 -19.484 -9.492 1 97.75 448 GLU A C 1
ATOM 3404 O O . GLU A 1 448 ? 10.32 -19.234 -10.07 1 97.75 448 GLU A O 1
ATOM 3409 N N . ARG A 1 449 ? 9.117 -19.5 -8.188 1 97.19 449 ARG A N 1
ATOM 3410 C CA . ARG A 1 449 ? 10.289 -19.328 -7.336 1 97.19 449 ARG A CA 1
ATOM 3411 C C . ARG A 1 449 ? 11.352 -20.375 -7.652 1 97.19 449 ARG A C 1
ATOM 3413 O O . ARG A 1 449 ? 12.539 -20.047 -7.738 1 97.19 449 ARG A O 1
ATOM 3420 N N . ASP A 1 450 ? 10.953 -21.703 -7.809 1 97.19 450 ASP A N 1
ATOM 3421 C CA . ASP A 1 450 ? 11.906 -22.75 -8.133 1 97.19 450 ASP A CA 1
ATOM 3422 C C . ASP A 1 450 ? 12.578 -22.5 -9.477 1 97.19 450 ASP A C 1
ATOM 3424 O O . ASP A 1 450 ? 13.766 -22.781 -9.648 1 97.19 450 ASP A O 1
ATOM 3428 N N . THR A 1 451 ? 11.812 -22.016 -10.398 1 98.06 451 THR A N 1
ATOM 3429 C CA . THR A 1 451 ? 12.344 -21.703 -11.719 1 98.06 451 THR A CA 1
ATOM 3430 C C . THR A 1 451 ? 13.336 -20.547 -11.648 1 98.06 451 THR A C 1
ATOM 3432 O O . THR A 1 451 ? 14.414 -20.609 -12.258 1 98.06 451 THR A O 1
ATOM 3435 N N . TYR A 1 452 ? 13.016 -19.484 -10.891 1 97.25 452 TYR A N 1
ATOM 3436 C CA . TYR A 1 452 ? 13.914 -18.344 -10.719 1 97.25 452 TYR A CA 1
ATOM 3437 C C . TYR A 1 452 ? 15.203 -18.781 -10.023 1 97.25 452 TYR A C 1
ATOM 3439 O O . TYR A 1 452 ? 16.297 -18.359 -10.414 1 97.25 452 TYR A O 1
ATOM 3447 N N . LYS A 1 453 ? 15.031 -19.547 -8.961 1 96.31 453 LYS A N 1
ATOM 3448 C CA . LYS A 1 453 ? 16.203 -20.016 -8.219 1 96.31 453 LYS A CA 1
ATOM 3449 C C . LYS A 1 453 ? 17.141 -20.812 -9.102 1 96.31 453 LYS A C 1
ATOM 3451 O O . LYS A 1 453 ? 18.359 -20.641 -9.047 1 96.31 453 LYS A O 1
ATOM 3456 N N . SER A 1 454 ? 16.562 -21.688 -9.914 1 96.81 454 SER A N 1
ATOM 3457 C CA . SER A 1 454 ? 17.359 -22.5 -10.844 1 96.81 454 SER A CA 1
ATOM 3458 C C . SER A 1 454 ? 18.031 -21.609 -11.891 1 96.81 454 SER A C 1
ATOM 3460 O O . SER A 1 454 ? 19.125 -21.953 -12.383 1 96.81 454 SER A O 1
ATOM 3462 N N . GLY A 1 455 ? 17.453 -20.516 -12.25 1 97.06 455 GLY A N 1
ATOM 3463 C CA . GLY A 1 455 ? 17.922 -19.672 -13.344 1 97.06 455 GLY A CA 1
ATOM 3464 C C . GLY A 1 455 ? 18.922 -18.625 -12.914 1 97.06 455 GLY A C 1
ATOM 3465 O O . GLY A 1 455 ? 19.406 -17.844 -13.742 1 97.06 455 GLY A O 1
ATOM 3466 N N . ILE A 1 456 ? 19.359 -18.578 -11.609 1 95.62 456 ILE A N 1
ATOM 3467 C CA . ILE A 1 456 ? 20.312 -17.594 -11.117 1 95.62 456 ILE A CA 1
ATOM 3468 C C . ILE A 1 456 ? 21.594 -17.656 -11.953 1 95.62 456 ILE A C 1
ATOM 3470 O O . ILE A 1 456 ? 22.078 -18.734 -12.297 1 95.62 456 ILE A O 1
ATOM 3474 N N . GLY A 1 457 ? 22.094 -16.5 -12.312 1 94.69 457 GLY A N 1
ATOM 3475 C CA . GLY A 1 457 ? 23.297 -16.406 -13.125 1 94.69 457 GLY A CA 1
ATOM 3476 C C . GLY A 1 457 ? 23 -16.156 -14.594 1 94.69 457 GLY A C 1
ATOM 3477 O O . GLY A 1 457 ? 23.922 -15.867 -15.367 1 94.69 457 GLY A O 1
ATOM 3478 N N . GLY A 1 458 ? 21.672 -16.297 -14.969 1 96.62 458 GLY A N 1
ATOM 3479 C CA . GLY A 1 458 ? 21.234 -16 -16.328 1 96.62 458 GLY A CA 1
ATOM 3480 C C . GLY A 1 458 ? 20.078 -15.023 -16.391 1 96.62 458 GLY A C 1
ATOM 3481 O O . GLY A 1 458 ? 19.859 -14.258 -15.445 1 96.62 458 GLY A O 1
ATOM 3482 N N . ASN A 1 459 ? 19.453 -15.047 -17.578 1 94.31 459 ASN A N 1
ATOM 3483 C CA . ASN A 1 459 ? 18.344 -14.125 -17.797 1 94.31 459 ASN A CA 1
ATOM 3484 C C . ASN A 1 459 ? 17 -14.859 -17.812 1 94.31 459 ASN A C 1
ATOM 3486 O O . ASN A 1 459 ? 16.656 -15.523 -18.797 1 94.31 459 ASN A O 1
ATOM 3490 N N . THR A 1 460 ? 16.297 -14.711 -16.75 1 95.81 460 THR A N 1
ATOM 3491 C CA . THR A 1 460 ? 14.945 -15.25 -16.672 1 95.81 460 THR A CA 1
ATOM 3492 C C . THR A 1 460 ? 13.914 -14.133 -16.781 1 95.81 460 THR A C 1
ATOM 3494 O O . THR A 1 460 ? 13.805 -13.289 -15.891 1 95.81 460 THR A O 1
ATOM 3497 N N . ASP A 1 461 ? 13.203 -14.094 -17.844 1 95 461 ASP A N 1
ATOM 3498 C CA . ASP A 1 461 ? 12.156 -13.094 -18.016 1 95 461 ASP A CA 1
ATOM 3499 C C . ASP A 1 461 ? 10.922 -13.445 -17.188 1 95 461 ASP A C 1
ATOM 3501 O O . ASP A 1 461 ? 10.32 -14.5 -17.375 1 95 461 ASP A O 1
ATOM 3505 N N . PRO A 1 462 ? 10.523 -12.555 -16.281 1 94.94 462 PRO A N 1
ATOM 3506 C CA . PRO A 1 462 ? 9.406 -12.859 -15.391 1 94.94 462 PRO A CA 1
ATOM 3507 C C . PRO A 1 462 ? 8.102 -13.141 -16.141 1 94.94 462 PRO A C 1
ATOM 3509 O O . PRO A 1 462 ? 7.289 -13.945 -15.695 1 94.94 462 PRO A O 1
ATOM 3512 N N . ALA A 1 463 ? 7.84 -12.469 -17.219 1 95.44 463 ALA A N 1
ATOM 3513 C CA . ALA A 1 463 ? 6.605 -12.68 -17.969 1 95.44 463 ALA A CA 1
ATOM 3514 C C . ALA A 1 463 ? 6.586 -14.055 -18.625 1 95.44 463 ALA A C 1
ATOM 3516 O O . ALA A 1 463 ? 5.539 -14.703 -18.688 1 95.44 463 ALA A O 1
ATOM 3517 N N . LEU A 1 464 ? 7.727 -14.492 -19.156 1 97.12 464 LEU A N 1
ATOM 3518 C CA . LEU A 1 464 ? 7.824 -15.82 -19.75 1 97.12 464 LEU A CA 1
ATOM 3519 C C . LEU A 1 464 ? 7.617 -16.906 -18.703 1 97.12 464 LEU A C 1
ATOM 3521 O O . LEU A 1 464 ? 6.887 -17.875 -18.938 1 97.12 464 LEU A O 1
ATOM 3525 N N . VAL A 1 465 ? 8.234 -16.719 -17.547 1 97.5 465 VAL A N 1
ATOM 3526 C CA . VAL A 1 465 ? 8.133 -17.703 -16.469 1 97.5 465 VAL A CA 1
ATOM 3527 C C . VAL A 1 465 ? 6.691 -17.766 -15.969 1 97.5 465 VAL A C 1
ATOM 3529 O O . VAL A 1 465 ? 6.164 -18.859 -15.719 1 97.5 465 VAL A O 1
ATOM 3532 N N . LYS A 1 466 ? 6.09 -16.641 -15.828 1 96.88 466 LYS A N 1
ATOM 3533 C CA . LYS A 1 466 ? 4.703 -16.609 -15.375 1 96.88 466 LYS A CA 1
ATOM 3534 C C . LYS A 1 466 ? 3.783 -17.312 -16.375 1 96.88 466 LYS A C 1
ATOM 3536 O O . LYS A 1 466 ? 2.891 -18.062 -15.969 1 96.88 466 LYS A O 1
ATOM 3541 N N . THR A 1 467 ? 3.955 -17.031 -17.609 1 97.31 467 THR A N 1
ATOM 3542 C CA . THR A 1 467 ? 3.158 -17.688 -18.641 1 97.31 467 THR A CA 1
ATOM 3543 C C . THR A 1 467 ? 3.35 -19.203 -18.594 1 97.31 467 THR A C 1
ATOM 3545 O O . THR A 1 467 ? 2.377 -19.953 -18.625 1 97.31 467 THR A O 1
ATOM 3548 N N . LEU A 1 468 ? 4.602 -19.594 -18.469 1 97.88 468 LEU A N 1
ATOM 3549 C CA . LEU A 1 468 ? 4.906 -21.016 -18.359 1 97.88 468 LEU A CA 1
ATOM 3550 C C . LEU A 1 468 ? 4.191 -21.641 -17.156 1 97.88 468 LEU A C 1
ATOM 3552 O O . LEU A 1 468 ? 3.578 -22.703 -17.281 1 97.88 468 LEU A O 1
ATOM 3556 N N . SER A 1 469 ? 4.273 -20.953 -16.078 1 97.44 469 SER A N 1
ATOM 3557 C CA . SER A 1 469 ? 3.688 -21.422 -14.828 1 97.44 469 SER A CA 1
ATOM 3558 C C . SER A 1 469 ? 2.166 -21.484 -14.922 1 97.44 469 SER A C 1
ATOM 3560 O O . SER A 1 469 ? 1.572 -22.547 -14.695 1 97.44 469 SER A O 1
ATOM 3562 N N . MET A 1 470 ? 1.569 -20.469 -15.375 1 96.31 470 MET A N 1
ATOM 3563 C CA . MET A 1 470 ? 0.114 -20.344 -15.352 1 96.31 470 MET A CA 1
ATOM 3564 C C . MET A 1 470 ? -0.526 -21.297 -16.359 1 96.31 470 MET A C 1
ATOM 3566 O O . MET A 1 470 ? -1.646 -21.766 -16.141 1 96.31 470 MET A O 1
ATOM 3570 N N . LYS A 1 471 ? 0.186 -21.641 -17.375 1 97.06 471 LYS A N 1
ATOM 3571 C CA . LYS A 1 471 ? -0.38 -22.484 -18.422 1 97.06 471 LYS A CA 1
ATOM 3572 C C . LYS A 1 471 ? -0.002 -23.953 -18.219 1 97.06 471 LYS A C 1
ATOM 3574 O O . LYS A 1 471 ? -0.408 -24.812 -19 1 97.06 471 LYS A O 1
ATOM 3579 N N . SER A 1 472 ? 0.688 -24.266 -17.156 1 97.5 472 SER A N 1
ATOM 3580 C CA . SER A 1 472 ? 1.224 -25.609 -16.953 1 97.5 472 SER A CA 1
ATOM 3581 C C . SER A 1 472 ? 0.105 -26.625 -16.766 1 97.5 472 SER A C 1
ATOM 3583 O O . SER A 1 472 ? 0.15 -27.719 -17.312 1 97.5 472 SER A O 1
ATOM 3585 N N . ALA A 1 473 ? -0.888 -26.281 -15.969 1 95.88 473 ALA A N 1
ATOM 3586 C CA . ALA A 1 473 ? -1.999 -27.203 -15.742 1 95.88 473 ALA A CA 1
ATOM 3587 C C . ALA A 1 473 ? -2.77 -27.453 -17.031 1 95.88 473 ALA A C 1
ATOM 3589 O O . ALA A 1 473 ? -3.199 -28.578 -17.297 1 95.88 473 ALA A O 1
ATOM 3590 N N . ASP A 1 474 ? -2.961 -26.422 -17.781 1 95.12 474 ASP A N 1
ATOM 3591 C CA . ASP A 1 474 ? -3.646 -26.547 -19.062 1 95.12 474 ASP A CA 1
ATOM 3592 C C . ASP A 1 474 ? -2.863 -27.438 -20.016 1 95.12 474 ASP A C 1
ATOM 3594 O O . ASP A 1 474 ? -3.453 -28.188 -20.797 1 95.12 474 ASP A O 1
ATOM 3598 N N . ALA A 1 475 ? -1.574 -27.312 -20 1 97.5 475 ALA A N 1
ATOM 3599 C CA . ALA A 1 475 ? -0.724 -28.156 -20.828 1 97.5 475 ALA A CA 1
ATOM 3600 C C . ALA A 1 475 ? -0.904 -29.641 -20.469 1 97.5 475 ALA A C 1
ATOM 3602 O O . ALA A 1 475 ? -1.032 -30.484 -21.359 1 97.5 475 ALA A O 1
ATOM 3603 N N . ILE A 1 476 ? -0.898 -29.906 -19.188 1 97.5 476 ILE A N 1
ATOM 3604 C CA . ILE A 1 476 ? -1.1 -31.281 -18.719 1 97.5 476 ILE A CA 1
ATOM 3605 C C . ILE A 1 476 ? -2.48 -31.766 -19.141 1 97.5 476 ILE A C 1
ATOM 3607 O O . ILE A 1 476 ? -2.621 -32.906 -19.641 1 97.5 476 ILE A O 1
ATOM 3611 N N . GLY A 1 477 ? -3.451 -30.922 -18.953 1 94.56 477 GLY A N 1
ATOM 3612 C CA . GLY A 1 477 ? -4.805 -31.281 -19.359 1 94.56 477 GLY A CA 1
ATOM 3613 C C . GLY A 1 477 ? -4.934 -31.531 -20.844 1 94.56 477 GLY A C 1
ATOM 3614 O O . GLY A 1 477 ? -5.648 -32.438 -21.266 1 94.56 477 GLY A O 1
ATOM 3615 N N . TRP A 1 478 ? -4.309 -30.75 -21.641 1 96 478 TRP A N 1
ATOM 3616 C CA . TRP A 1 478 ? -4.336 -30.875 -23.094 1 96 478 TRP A CA 1
ATOM 3617 C C . TRP A 1 478 ? -3.746 -32.219 -23.516 1 96 478 TRP A C 1
ATOM 3619 O O . TRP A 1 478 ? -4.34 -32.938 -24.328 1 96 478 TRP A O 1
ATOM 3629 N N . LEU A 1 479 ? -2.619 -32.594 -23 1 97.81 479 LEU A N 1
ATOM 3630 C CA . LEU A 1 479 ? -1.988 -33.844 -23.328 1 97.81 479 LEU A CA 1
ATOM 3631 C C . LEU A 1 479 ? -2.861 -35.031 -22.875 1 97.81 479 LEU A C 1
ATOM 3633 O O . LEU A 1 479 ? -2.994 -36 -23.594 1 97.81 479 LEU A O 1
ATOM 3637 N N . THR A 1 480 ? -3.406 -34.906 -21.703 1 95.44 480 THR A N 1
ATOM 3638 C CA . THR A 1 480 ? -4.273 -35.938 -21.172 1 95.44 480 THR A CA 1
ATOM 3639 C C . THR A 1 480 ? -5.508 -36.125 -22.047 1 95.44 480 THR A C 1
ATOM 3641 O O . THR A 1 480 ? -5.973 -37.25 -22.25 1 95.44 480 THR A O 1
ATOM 3644 N N . SER A 1 481 ? -6.039 -35.062 -22.531 1 92.06 481 SER A N 1
ATOM 3645 C CA . SER A 1 481 ? -7.223 -35.125 -23.391 1 92.06 481 SER A CA 1
ATOM 3646 C C . SER A 1 481 ? -6.93 -35.844 -24.703 1 92.06 481 SER A C 1
ATOM 3648 O O . SER A 1 481 ? -7.84 -36.375 -25.328 1 92.06 481 SER A O 1
ATOM 3650 N N . LEU A 1 482 ? -5.711 -35.812 -25.109 1 95.31 482 LEU A N 1
ATOM 3651 C CA . LEU A 1 482 ? -5.309 -36.5 -26.328 1 95.31 482 LEU A CA 1
ATOM 3652 C C . LEU A 1 482 ? -4.996 -37.969 -26.047 1 95.31 482 LEU A C 1
ATOM 3654 O O . LEU A 1 482 ? -4.762 -38.75 -26.969 1 95.31 482 LEU A O 1
ATOM 3658 N N . GLY A 1 483 ? -4.918 -38.25 -24.719 1 92.69 483 GLY A N 1
ATOM 3659 C CA . GLY A 1 483 ? -4.793 -39.688 -24.391 1 92.69 483 GLY A CA 1
ATOM 3660 C C . GLY A 1 483 ? -3.516 -40 -23.641 1 92.69 483 GLY A C 1
ATOM 3661 O O . GLY A 1 483 ? -3.238 -41.156 -23.359 1 92.69 483 GLY A O 1
ATOM 3662 N N . VAL A 1 484 ? -2.656 -39.062 -23.328 1 95.56 484 VAL A N 1
ATOM 3663 C CA . VAL A 1 484 ? -1.428 -39.344 -22.578 1 95.56 484 VAL A CA 1
ATOM 3664 C C . VAL A 1 484 ? -1.748 -39.5 -21.094 1 95.56 484 VAL A C 1
ATOM 3666 O O . VAL A 1 484 ? -2.305 -38.594 -20.469 1 95.56 484 VAL A O 1
ATOM 3669 N N . PRO A 1 485 ? -1.481 -40.594 -20.453 1 93.94 485 PRO A N 1
ATOM 3670 C CA . PRO A 1 485 ? -1.825 -40.812 -19.047 1 93.94 485 PRO A CA 1
ATOM 3671 C C . PRO A 1 485 ? -0.813 -40.188 -18.094 1 93.94 485 PRO A C 1
ATOM 3673 O O . PRO A 1 485 ? 0.069 -40.875 -17.578 1 93.94 485 PRO A O 1
ATOM 3676 N N . LEU A 1 486 ? -0.91 -39 -17.734 1 95.38 486 LEU A N 1
ATOM 3677 C CA . LEU A 1 486 ? 0.008 -38.281 -16.875 1 95.38 486 LEU A CA 1
ATOM 3678 C C . LEU A 1 486 ? -0.464 -38.312 -15.422 1 95.38 486 LEU A C 1
ATOM 3680 O O . LEU A 1 486 ? -0.791 -37.25 -14.852 1 95.38 486 LEU A O 1
ATOM 3684 N N . THR A 1 487 ? -0.4 -39.5 -14.719 1 93.12 487 THR A N 1
ATOM 3685 C CA . THR A 1 487 ? -1.05 -39.656 -13.43 1 93.12 487 THR A CA 1
ATOM 3686 C C . THR A 1 487 ? -0.018 -39.938 -12.336 1 93.12 487 THR A C 1
ATOM 3688 O O . THR A 1 487 ? -0.351 -39.938 -11.148 1 93.12 487 THR A O 1
ATOM 3691 N N . VAL A 1 488 ? 1.256 -40.188 -12.688 1 91.38 488 VAL A N 1
ATOM 3692 C CA . VAL A 1 488 ? 2.309 -40.469 -11.719 1 91.38 488 VAL A CA 1
ATOM 3693 C C . VAL A 1 488 ? 3.168 -39.219 -11.531 1 91.38 488 VAL A C 1
ATOM 3695 O O . VAL A 1 488 ? 3.461 -38.5 -12.5 1 91.38 488 VAL A O 1
ATOM 3698 N N . LEU A 1 489 ? 3.543 -39 -10.258 1 92.25 489 LEU A N 1
ATOM 3699 C CA . LEU A 1 489 ? 4.297 -37.781 -9.961 1 92.25 489 LEU A CA 1
ATOM 3700 C C . LEU A 1 489 ? 5.668 -38.125 -9.391 1 92.25 489 LEU A C 1
ATOM 3702 O O . LEU A 1 489 ? 5.816 -39.094 -8.641 1 92.25 489 LEU A O 1
ATOM 3706 N N . SER A 1 490 ? 6.656 -37.344 -9.75 1 91.44 490 SER A N 1
ATOM 3707 C CA . SER A 1 490 ? 8 -37.375 -9.18 1 91.44 490 SER A CA 1
ATOM 3708 C C . SER A 1 490 ? 8.484 -35.969 -8.812 1 91.44 490 SER A C 1
ATOM 3710 O O . SER A 1 490 ? 8 -35 -9.359 1 91.44 490 SER A O 1
ATOM 3712 N N . GLN A 1 491 ? 9.312 -35.906 -7.805 1 92.94 491 GLN A N 1
ATOM 3713 C CA . GLN A 1 491 ? 9.992 -34.656 -7.477 1 92.94 491 GLN A CA 1
ATOM 3714 C C . GLN A 1 491 ? 11.453 -34.719 -7.934 1 92.94 491 GLN A C 1
ATOM 3716 O O . GLN A 1 491 ? 12.242 -35.5 -7.43 1 92.94 491 GLN A O 1
ATOM 3721 N N . LEU A 1 492 ? 11.781 -33.844 -8.867 1 94.62 492 LEU A N 1
ATOM 3722 C CA . LEU A 1 492 ? 13.141 -33.812 -9.406 1 94.62 492 LEU A CA 1
ATOM 3723 C C . LEU A 1 492 ? 13.992 -32.781 -8.664 1 94.62 492 LEU A C 1
ATOM 3725 O O . LEU A 1 492 ? 13.492 -32.094 -7.77 1 94.62 492 LEU A O 1
ATOM 3729 N N . GLY A 1 493 ? 15.32 -32.781 -9.023 1 92.94 493 GLY A N 1
ATOM 3730 C CA . GLY A 1 493 ? 16.25 -31.875 -8.375 1 92.94 493 GLY A CA 1
ATOM 3731 C C . GLY A 1 493 ? 15.875 -30.422 -8.555 1 92.94 493 GLY A C 1
ATOM 3732 O O . GLY A 1 493 ? 15.492 -30.016 -9.648 1 92.94 493 GLY A O 1
ATOM 3733 N N . GLY A 1 494 ? 15.945 -29.688 -7.469 1 93.5 494 GLY A N 1
ATOM 3734 C CA . GLY A 1 494 ? 15.695 -28.266 -7.5 1 93.5 494 GLY A CA 1
ATOM 3735 C C . GLY A 1 494 ? 14.242 -27.906 -7.219 1 93.5 494 GLY A C 1
ATOM 3736 O O . GLY A 1 494 ? 13.938 -26.75 -6.91 1 93.5 494 GLY A O 1
ATOM 3737 N N . HIS A 1 495 ? 13.336 -28.875 -7.285 1 94.94 495 HIS A N 1
ATOM 3738 C CA . HIS A 1 495 ? 11.922 -28.609 -7.031 1 94.94 495 HIS A CA 1
ATOM 3739 C C . HIS A 1 495 ? 11.625 -28.578 -5.535 1 94.94 495 HIS A C 1
ATOM 3741 O O . HIS A 1 495 ? 12.203 -29.344 -4.766 1 94.94 495 HIS A O 1
ATOM 3747 N N . SER A 1 496 ? 10.766 -27.688 -5.188 1 92.06 496 SER A N 1
ATOM 3748 C CA . SER A 1 496 ? 10.32 -27.625 -3.799 1 92.06 496 SER A CA 1
ATOM 3749 C C . SER A 1 496 ? 9.078 -28.484 -3.58 1 92.06 496 SER A C 1
ATOM 3751 O O . SER A 1 496 ? 8.727 -28.797 -2.439 1 92.06 496 SER A O 1
ATOM 3753 N N . ARG A 1 497 ? 8.43 -28.844 -4.703 1 93.38 497 ARG A N 1
ATOM 3754 C CA . ARG A 1 497 ? 7.215 -29.656 -4.652 1 93.38 497 ARG A CA 1
ATOM 3755 C C . ARG A 1 497 ? 7.25 -30.766 -5.703 1 93.38 497 ARG A C 1
ATOM 3757 O O . ARG A 1 497 ? 7.926 -30.625 -6.727 1 93.38 497 ARG A O 1
ATOM 3764 N N . LYS A 1 498 ? 6.535 -31.797 -5.387 1 94 498 LYS A N 1
ATOM 3765 C CA . LYS A 1 498 ? 6.355 -32.875 -6.363 1 94 498 LYS A CA 1
ATOM 3766 C C . LYS A 1 498 ? 5.387 -32.438 -7.465 1 94 498 LYS A 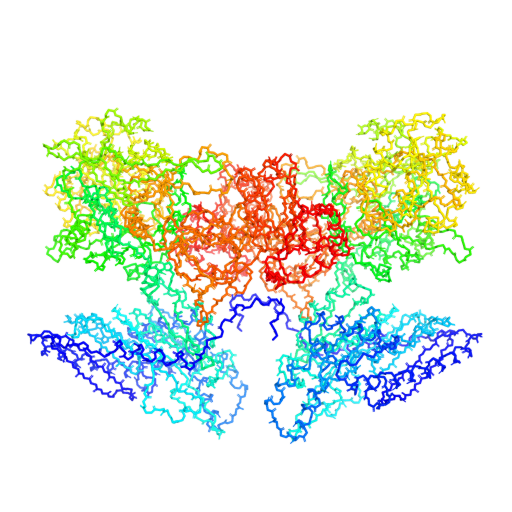C 1
ATOM 3768 O O . LYS A 1 498 ? 4.172 -32.406 -7.246 1 94 498 LYS A O 1
ATOM 3773 N N . ARG A 1 499 ? 5.93 -32.188 -8.758 1 96.88 499 ARG A N 1
ATOM 3774 C CA . ARG A 1 499 ? 5.023 -31.672 -9.773 1 96.88 499 ARG A CA 1
ATOM 3775 C C . ARG A 1 499 ? 5.379 -32.219 -11.148 1 96.88 499 ARG A C 1
ATOM 3777 O O . ARG A 1 499 ? 4.75 -31.875 -12.148 1 96.88 499 ARG A O 1
ATOM 3784 N N . THR A 1 500 ? 6.383 -33.125 -11.258 1 96.88 500 THR A N 1
ATOM 3785 C CA . THR A 1 500 ? 6.75 -33.688 -12.547 1 96.88 500 THR A CA 1
ATOM 3786 C C . THR A 1 500 ? 5.883 -34.906 -12.867 1 96.88 500 THR A C 1
ATOM 3788 O O . THR A 1 500 ? 5.965 -35.938 -12.188 1 96.88 500 THR A O 1
ATOM 3791 N N . HIS A 1 501 ? 5.09 -34.812 -13.875 1 96.69 501 HIS A N 1
ATOM 3792 C CA . HIS A 1 501 ? 4.117 -35.812 -14.25 1 96.69 501 HIS A CA 1
ATOM 3793 C C . HIS A 1 501 ? 4.734 -36.844 -15.195 1 96.69 501 HIS A C 1
ATOM 3795 O O . HIS A 1 501 ? 5.488 -36.5 -16.109 1 96.69 501 HIS A O 1
ATOM 3801 N N . ARG A 1 502 ? 4.465 -38.031 -14.969 1 93.12 502 ARG A N 1
ATOM 3802 C CA . ARG A 1 502 ? 4.887 -39.188 -15.773 1 93.12 502 ARG A CA 1
ATOM 3803 C C . ARG A 1 502 ? 3.719 -40.125 -16.031 1 93.12 502 ARG A C 1
ATOM 3805 O O . ARG A 1 502 ? 2.598 -39.875 -15.594 1 93.12 502 ARG A O 1
ATOM 3812 N N . ALA A 1 503 ? 3.973 -41.125 -16.844 1 90.69 503 ALA A N 1
ATOM 3813 C CA . ALA A 1 503 ? 2.979 -42.156 -17.141 1 90.69 503 ALA A CA 1
ATOM 3814 C C . ALA A 1 503 ? 3.227 -43.406 -16.312 1 90.69 503 ALA A C 1
ATOM 3816 O O . ALA A 1 503 ? 4.375 -43.812 -16.078 1 90.69 503 ALA A O 1
ATOM 3817 N N . PRO A 1 504 ? 2.164 -44.031 -15.836 1 87.19 504 PRO A N 1
ATOM 3818 C CA . PRO A 1 504 ? 2.34 -45.312 -15.156 1 87.19 504 PRO A CA 1
ATOM 3819 C C . PRO A 1 504 ? 2.701 -46.438 -16.125 1 87.19 504 PRO A C 1
ATOM 3821 O O . PRO A 1 504 ? 2.408 -46.344 -17.328 1 87.19 504 PRO A O 1
ATOM 3824 N N . ASP A 1 505 ? 3.336 -47.469 -15.523 1 82.94 505 ASP A N 1
ATOM 3825 C CA . ASP A 1 505 ? 3.57 -48.656 -16.328 1 82.94 505 ASP A CA 1
ATOM 3826 C C . ASP A 1 505 ? 2.252 -49.25 -16.812 1 82.94 505 ASP A C 1
ATOM 3828 O O . ASP A 1 505 ? 1.215 -49.094 -16.172 1 82.94 505 ASP A O 1
ATOM 3832 N N . LYS A 1 506 ? 2.348 -49.875 -17.938 1 83 506 LYS A N 1
ATOM 3833 C CA . LYS A 1 506 ? 1.17 -50.594 -18.391 1 83 506 LYS A CA 1
ATOM 3834 C C . LYS A 1 506 ? 0.841 -51.75 -17.422 1 83 506 LYS A C 1
ATOM 3836 O O . LYS A 1 506 ? 1.685 -52.156 -16.625 1 83 506 LYS A O 1
ATOM 3841 N N . LYS A 1 507 ? -0.375 -52.281 -17.516 1 79 507 LYS A N 1
ATOM 3842 C CA . LYS A 1 507 ? -0.846 -53.375 -16.641 1 79 507 LYS A CA 1
ATOM 3843 C C . LYS A 1 507 ? 0.019 -54.625 -16.797 1 79 507 LYS A C 1
ATOM 3845 O O . LYS A 1 507 ? 0.224 -55.344 -15.828 1 79 507 LYS A O 1
ATOM 3850 N N . ASP A 1 508 ? 0.567 -54.75 -17.969 1 79.56 508 ASP A N 1
ATOM 3851 C CA . ASP A 1 508 ? 1.374 -55.938 -18.234 1 79.56 508 ASP A CA 1
ATOM 3852 C C . ASP A 1 508 ? 2.822 -55.719 -17.797 1 79.56 508 ASP A C 1
ATOM 3854 O O . ASP A 1 508 ? 3.674 -56.594 -18.016 1 79.56 508 ASP A O 1
ATOM 3858 N N . GLY A 1 509 ? 3.072 -54.562 -17.219 1 72.94 509 GLY A N 1
ATOM 3859 C CA . GLY A 1 509 ? 4.402 -54.281 -16.703 1 72.94 509 GLY A CA 1
ATOM 3860 C C . GLY A 1 509 ? 5.289 -53.562 -17.703 1 72.94 509 GLY A C 1
ATOM 3861 O O . GLY A 1 509 ? 6.402 -53.156 -17.359 1 72.94 509 GLY A O 1
ATOM 3862 N N . THR A 1 510 ? 4.824 -53.375 -18.891 1 78.5 510 THR A N 1
ATOM 3863 C CA . THR A 1 510 ? 5.609 -52.688 -19.891 1 78.5 510 THR A CA 1
ATOM 3864 C C . THR A 1 510 ? 5.785 -51.219 -19.516 1 78.5 510 THR A C 1
ATOM 3866 O O . THR A 1 510 ? 4.809 -50.531 -19.219 1 78.5 510 THR A O 1
ATOM 3869 N N . PRO A 1 511 ? 7.082 -50.781 -19.531 1 79.19 511 PRO A N 1
ATOM 3870 C CA . PRO A 1 511 ? 7.297 -49.375 -19.203 1 79.19 511 PRO A CA 1
ATOM 3871 C C . PRO A 1 511 ? 6.777 -48.438 -20.297 1 79.19 511 PRO A C 1
ATOM 3873 O O . PRO A 1 511 ? 6.754 -48.812 -21.469 1 79.19 511 PRO A O 1
ATOM 3876 N N . LEU A 1 512 ? 6.289 -47.344 -19.969 1 85.19 512 LEU A N 1
ATOM 3877 C CA . LEU A 1 512 ? 5.871 -46.312 -20.906 1 85.19 512 LEU A CA 1
ATOM 3878 C C . LEU A 1 512 ? 6.805 -45.094 -20.844 1 85.19 512 LEU A C 1
ATOM 3880 O O . LEU A 1 512 ? 6.574 -44.188 -20.047 1 85.19 512 LEU A O 1
ATOM 3884 N N . PRO A 1 513 ? 7.859 -45.094 -21.703 1 87.12 513 PRO A N 1
ATOM 3885 C CA . PRO A 1 513 ? 8.695 -43.906 -21.719 1 87.12 513 PRO A CA 1
ATOM 3886 C C . PRO A 1 513 ? 7.902 -42.625 -22.062 1 87.12 513 PRO A C 1
ATOM 3888 O O . PRO A 1 513 ? 7.305 -42.531 -23.125 1 87.12 513 PRO A O 1
ATOM 3891 N N . ILE A 1 514 ? 7.918 -41.719 -21.281 1 90.25 514 ILE A N 1
ATOM 3892 C CA . ILE A 1 514 ? 6.98 -40.594 -21.297 1 90.25 514 ILE A CA 1
ATOM 3893 C C . ILE A 1 514 ? 7.188 -39.781 -22.578 1 90.25 514 ILE A C 1
ATOM 3895 O O . ILE A 1 514 ? 6.219 -39.406 -23.234 1 90.25 514 ILE A O 1
ATOM 3899 N N . GLY A 1 515 ? 8.5 -39.406 -22.938 1 93.5 515 GLY A N 1
ATOM 3900 C CA . GLY A 1 515 ? 8.758 -38.625 -24.141 1 93.5 515 GLY A CA 1
ATOM 3901 C C . GLY A 1 515 ? 8.242 -39.281 -25.406 1 93.5 515 GLY A C 1
ATOM 3902 O O . GLY A 1 515 ? 7.594 -38.656 -26.234 1 93.5 515 GLY A O 1
ATOM 3903 N N . PHE A 1 516 ? 8.531 -40.562 -25.531 1 93.56 516 PHE A N 1
ATOM 3904 C CA . PHE A 1 516 ? 8.094 -41.312 -26.688 1 93.56 516 PHE A CA 1
ATOM 3905 C C . PHE A 1 516 ? 6.574 -41.438 -26.719 1 93.56 516 PHE A C 1
ATOM 3907 O O . PHE A 1 516 ? 5.957 -41.312 -27.781 1 93.56 516 PHE A O 1
ATOM 3914 N N . THR A 1 517 ? 5.965 -41.688 -25.562 1 94.75 517 THR A N 1
ATOM 3915 C CA . THR A 1 517 ? 4.516 -41.812 -25.469 1 94.75 517 THR A CA 1
ATOM 3916 C C . THR A 1 517 ? 3.822 -40.531 -25.906 1 94.75 517 THR A C 1
ATOM 3918 O O . THR A 1 517 ? 2.848 -40.562 -26.656 1 94.75 517 THR A O 1
ATOM 3921 N N . ILE A 1 518 ? 4.297 -39.406 -25.453 1 97.19 518 ILE A N 1
ATOM 3922 C CA . ILE A 1 518 ? 3.738 -38.094 -25.844 1 97.19 518 ILE A CA 1
ATOM 3923 C C . ILE A 1 518 ? 3.863 -37.906 -27.344 1 97.19 518 ILE A C 1
ATOM 3925 O O . ILE A 1 518 ? 2.883 -37.594 -28.031 1 97.19 518 ILE A O 1
ATOM 3929 N N . MET A 1 519 ? 5.102 -38.156 -27.875 1 97.44 519 MET A N 1
ATOM 3930 C CA . MET A 1 519 ? 5.375 -37.938 -29.281 1 97.44 519 MET A CA 1
ATOM 3931 C C . MET A 1 519 ? 4.523 -38.844 -30.156 1 97.44 519 MET A C 1
ATOM 3933 O O . MET A 1 519 ? 3.939 -38.406 -31.141 1 97.44 519 MET A O 1
ATOM 3937 N N . LYS A 1 520 ? 4.418 -40.062 -29.75 1 96.62 520 LYS A N 1
ATOM 3938 C CA . LYS A 1 520 ? 3.645 -41.031 -30.516 1 96.62 520 LYS A CA 1
ATOM 3939 C C . LYS A 1 520 ? 2.162 -40.688 -30.516 1 96.62 520 LYS A C 1
ATOM 3941 O O . LYS A 1 520 ? 1.503 -40.75 -31.562 1 96.62 520 LYS A O 1
ATOM 3946 N N . THR A 1 521 ? 1.672 -40.375 -29.406 1 97.12 521 THR A N 1
ATOM 3947 C CA . THR A 1 521 ? 0.268 -40 -29.281 1 97.12 521 THR A CA 1
ATOM 3948 C C . THR A 1 521 ? -0.052 -38.781 -30.172 1 97.12 521 THR A C 1
ATOM 3950 O O . THR A 1 521 ? -1.064 -38.781 -30.875 1 97.12 521 THR A O 1
ATOM 3953 N N . LEU A 1 522 ? 0.806 -37.781 -30.156 1 98.19 522 LEU A N 1
ATOM 3954 C CA . LEU A 1 522 ? 0.572 -36.562 -30.953 1 98.19 522 LEU A CA 1
ATOM 3955 C C . LEU A 1 522 ? 0.708 -36.875 -32.438 1 98.19 522 LEU A C 1
ATOM 3957 O O . LEU A 1 522 ? -0.083 -36.375 -33.25 1 98.19 522 LEU A O 1
ATOM 3961 N N . GLU A 1 523 ? 1.768 -37.625 -32.781 1 97.69 523 GLU A N 1
ATOM 3962 C CA . GLU A 1 523 ? 1.949 -38 -34.188 1 97.69 523 GLU A CA 1
ATOM 3963 C C . GLU A 1 523 ? 0.74 -38.75 -34.719 1 97.69 523 GLU A C 1
ATOM 3965 O O . GLU A 1 523 ? 0.269 -38.5 -35.812 1 97.69 523 GLU A O 1
ATOM 3970 N N . ASP A 1 524 ? 0.233 -39.688 -33.906 1 97.44 524 ASP A N 1
ATOM 3971 C CA . ASP A 1 524 ? -0.94 -40.469 -34.312 1 97.44 524 ASP A CA 1
ATOM 3972 C C . ASP A 1 524 ? -2.16 -39.562 -34.5 1 97.44 524 ASP A C 1
ATOM 3974 O O . ASP A 1 524 ? -2.957 -39.75 -35.406 1 97.44 524 ASP A O 1
ATOM 3978 N N . HIS A 1 525 ? -2.268 -38.656 -33.625 1 97.31 525 HIS A N 1
ATOM 3979 C CA . HIS A 1 525 ? -3.377 -37.719 -33.719 1 97.31 525 HIS A CA 1
ATOM 3980 C C . HIS A 1 525 ? -3.299 -36.906 -35 1 97.31 525 HIS A C 1
ATOM 3982 O O . HIS A 1 525 ? -4.312 -36.688 -35.688 1 97.31 525 HIS A O 1
ATOM 3988 N N . VAL A 1 526 ? -2.09 -36.406 -35.375 1 97.69 526 VAL A N 1
ATOM 3989 C CA . VAL A 1 526 ? -1.894 -35.625 -36.562 1 97.69 526 VAL A CA 1
ATOM 3990 C C . VAL A 1 526 ? -2.17 -36.469 -37.812 1 97.69 526 VAL A C 1
ATOM 3992 O O . VAL A 1 526 ? -2.92 -36.031 -38.688 1 97.69 526 VAL A O 1
ATOM 3995 N N . ARG A 1 527 ? -1.61 -37.625 -37.906 1 96.81 527 ARG A N 1
ATOM 3996 C CA . ARG A 1 527 ? -1.733 -38.5 -39.062 1 96.81 527 ARG A CA 1
ATOM 3997 C C . ARG A 1 527 ? -3.143 -39.062 -39.188 1 96.81 527 ARG A C 1
ATOM 3999 O O . ARG A 1 527 ? -3.646 -39.281 -40.281 1 96.81 527 ARG A O 1
ATOM 4006 N N . GLY A 1 528 ? -3.756 -39.25 -38.062 1 96 528 GLY A N 1
ATOM 4007 C CA . GLY A 1 528 ? -5.078 -39.844 -38.062 1 96 528 GLY A CA 1
ATOM 4008 C C . GLY A 1 528 ? -6.199 -38.844 -38.188 1 96 528 GLY A C 1
ATOM 4009 O O . GLY A 1 528 ? -7.117 -39.031 -39 1 96 528 GLY A O 1
ATOM 4010 N N . ASN A 1 529 ? -6.148 -37.844 -37.438 1 94.12 529 ASN A N 1
ATOM 4011 C CA . ASN A 1 529 ? -7.293 -36.938 -37.312 1 94.12 529 ASN A CA 1
ATOM 4012 C C . ASN A 1 529 ? -7.066 -35.625 -38.062 1 94.12 529 ASN A C 1
ATOM 4014 O O . ASN A 1 529 ? -8.023 -34.938 -38.406 1 94.12 529 ASN A O 1
ATOM 4018 N N . LEU A 1 530 ? -5.824 -35.25 -38.344 1 96.75 530 LEU A N 1
ATOM 4019 C CA . LEU A 1 530 ? -5.574 -33.906 -38.875 1 96.75 530 LEU A CA 1
ATOM 4020 C C . LEU A 1 530 ? -4.793 -33.969 -40.156 1 96.75 530 LEU A C 1
ATOM 4022 O O . LEU A 1 530 ? -4.141 -33 -40.562 1 96.75 530 LEU A O 1
ATOM 4026 N N . SER A 1 531 ? -4.785 -35.031 -40.812 1 94.31 531 SER A N 1
ATOM 4027 C CA . SER A 1 531 ? -4.016 -35.25 -42.031 1 94.31 531 SER A CA 1
ATOM 4028 C C . SER A 1 531 ? -4.477 -34.281 -43.125 1 94.31 531 SER A C 1
ATOM 4030 O O . SER A 1 531 ? -3.711 -33.969 -44.031 1 94.31 531 SER A O 1
ATOM 4032 N N . GLY A 1 532 ? -5.688 -33.812 -43.062 1 94.25 532 GLY A N 1
ATOM 4033 C CA . GLY A 1 532 ? -6.203 -32.875 -44.062 1 94.25 532 GLY A CA 1
ATOM 4034 C C . GLY A 1 532 ? -5.691 -31.453 -43.844 1 94.25 532 GLY A C 1
ATOM 4035 O O . GLY A 1 532 ? -5.691 -30.656 -44.812 1 94.25 532 GLY A O 1
ATOM 4036 N N . ARG A 1 533 ? -5.207 -31.125 -42.719 1 96.56 533 ARG A N 1
ATOM 4037 C CA . ARG A 1 533 ? -4.809 -29.766 -42.406 1 96.56 533 ARG A CA 1
ATOM 4038 C C . ARG A 1 533 ? -3.303 -29.672 -42.188 1 96.56 533 ARG A C 1
ATOM 4040 O O . ARG A 1 533 ? -2.717 -28.594 -42.312 1 96.56 533 ARG A O 1
ATOM 4047 N N . ILE A 1 534 ? -2.693 -30.781 -41.812 1 98.44 534 ILE A N 1
ATOM 4048 C CA . ILE A 1 534 ? -1.264 -30.781 -41.531 1 98.44 534 ILE A CA 1
ATOM 4049 C C . ILE A 1 534 ? -0.542 -31.719 -42.5 1 98.44 534 ILE A C 1
ATOM 4051 O O . ILE A 1 534 ? -0.821 -32.906 -42.531 1 98.44 534 ILE A O 1
ATOM 4055 N N . THR A 1 535 ? 0.341 -31.141 -43.281 1 97.81 535 THR A N 1
ATOM 4056 C CA . THR A 1 535 ? 1.213 -31.922 -44.156 1 97.81 535 THR A CA 1
ATOM 4057 C C . THR A 1 535 ? 2.598 -32.094 -43.531 1 97.81 535 THR A C 1
ATOM 4059 O O . THR A 1 535 ? 3.266 -31.094 -43.219 1 97.81 535 THR A O 1
ATOM 4062 N N . ILE A 1 536 ? 3.039 -33.344 -43.312 1 97.81 536 ILE A N 1
ATOM 4063 C CA . ILE A 1 536 ? 4.352 -33.625 -42.75 1 97.81 536 ILE A CA 1
ATOM 4064 C C . ILE A 1 536 ? 5.355 -33.906 -43.875 1 97.81 536 ILE A C 1
ATOM 4066 O O . ILE A 1 536 ? 5.113 -34.75 -44.719 1 97.81 536 ILE A O 1
ATOM 4070 N N . MET A 1 537 ? 6.445 -33.094 -43.875 1 96.44 537 MET A N 1
ATOM 4071 C CA . MET A 1 537 ? 7.551 -33.312 -44.812 1 96.44 537 MET A CA 1
ATOM 4072 C C . MET A 1 537 ? 8.812 -33.75 -44.062 1 96.44 537 MET A C 1
ATOM 4074 O O . MET A 1 537 ? 9.523 -32.906 -43.5 1 96.44 537 MET A O 1
ATOM 4078 N N . GLU A 1 538 ? 9.148 -35.031 -44.125 1 95.69 538 GLU A N 1
ATOM 4079 C CA . GLU A 1 538 ? 10.359 -35.594 -43.5 1 95.69 538 GLU A CA 1
ATOM 4080 C C . GLU A 1 538 ? 11.555 -35.469 -44.438 1 95.69 538 GLU A C 1
ATOM 4082 O O . GLU A 1 538 ? 11.383 -35.219 -45.656 1 95.69 538 GLU A O 1
ATOM 4087 N N . ASN A 1 539 ? 12.781 -35.625 -43.969 1 94.81 539 ASN A N 1
ATOM 4088 C CA . ASN A 1 539 ? 14.008 -35.5 -44.75 1 94.81 539 ASN A CA 1
ATOM 4089 C C . ASN A 1 539 ? 14.07 -34.156 -45.5 1 94.81 539 ASN A C 1
ATOM 4091 O O . ASN A 1 539 ? 14.469 -34.094 -46.656 1 94.81 539 ASN A O 1
ATOM 4095 N N . CYS A 1 540 ? 13.586 -33.188 -44.875 1 95.12 540 CYS A N 1
ATOM 4096 C CA . CYS A 1 540 ? 13.531 -31.828 -45.406 1 95.12 540 CYS A CA 1
ATOM 4097 C C . CYS A 1 540 ? 14.273 -30.844 -44.5 1 95.12 540 CYS A C 1
ATOM 4099 O O . CYS A 1 540 ? 13.914 -30.672 -43.344 1 95.12 540 CYS A O 1
ATOM 4101 N N . SER A 1 541 ? 15.32 -30.203 -45 1 95.75 541 SER A N 1
ATOM 4102 C CA . SER A 1 541 ? 16.125 -29.266 -44.25 1 95.75 541 SER A CA 1
ATOM 4103 C C . SER A 1 541 ? 15.906 -27.828 -44.719 1 95.75 541 SER A C 1
ATOM 4105 O O . SER A 1 541 ? 16.172 -27.516 -45.875 1 95.75 541 SER A O 1
ATOM 4107 N N . VAL A 1 542 ? 15.398 -26.984 -43.812 1 97.88 542 VAL A N 1
ATOM 4108 C CA . VAL A 1 542 ? 15.234 -25.562 -44.156 1 97.88 542 VAL A CA 1
ATOM 4109 C C . VAL A 1 542 ? 16.594 -24.859 -44.094 1 97.88 542 VAL A C 1
ATOM 4111 O O . VAL A 1 542 ? 17.312 -24.984 -43.094 1 97.88 542 VAL A O 1
ATOM 4114 N N . THR A 1 543 ? 16.922 -24.047 -45.094 1 95.81 543 THR A N 1
ATOM 4115 C CA . THR A 1 543 ? 18.266 -23.5 -45.219 1 95.81 543 THR A CA 1
ATOM 4116 C C . THR A 1 543 ? 18.25 -21.969 -45.062 1 95.81 543 THR A C 1
ATOM 4118 O O . THR A 1 543 ? 19.266 -21.359 -44.75 1 95.81 543 THR A O 1
ATOM 4121 N N . SER A 1 544 ? 17.078 -21.422 -45.344 1 97.12 544 SER A N 1
ATOM 4122 C CA . SER A 1 544 ? 16.984 -19.984 -45.188 1 97.12 544 SER A CA 1
ATOM 4123 C C . SER A 1 544 ? 15.539 -19.547 -44.969 1 97.12 544 SER A C 1
ATOM 4125 O O . SER A 1 544 ? 14.609 -20.25 -45.375 1 97.12 544 SER A O 1
ATOM 4127 N N . LEU A 1 545 ? 15.43 -18.391 -44.281 1 98.44 545 LEU A N 1
ATOM 4128 C CA . LEU A 1 545 ? 14.141 -17.734 -44.156 1 98.44 545 LEU A CA 1
ATOM 4129 C C . LEU A 1 545 ? 13.984 -16.641 -45.219 1 98.44 545 LEU A C 1
ATOM 4131 O O . LEU A 1 545 ? 14.875 -15.812 -45.375 1 98.44 545 LEU A O 1
ATOM 4135 N N . LEU A 1 546 ? 12.891 -16.672 -45.906 1 98.12 546 LEU A N 1
ATOM 4136 C CA . LEU A 1 546 ? 12.57 -15.594 -46.844 1 98.12 546 LEU A CA 1
ATOM 4137 C C . LEU A 1 546 ? 11.977 -14.406 -46.094 1 98.12 546 LEU A C 1
ATOM 4139 O O . LEU A 1 546 ? 11.188 -14.578 -45.156 1 98.12 546 LEU A O 1
ATOM 4143 N N . SER A 1 547 ? 12.469 -13.188 -46.406 1 97.44 547 SER A N 1
ATOM 4144 C CA . SER A 1 547 ? 11.992 -12.039 -45.625 1 97.44 547 SER A CA 1
ATOM 4145 C C . SER A 1 547 ? 11.961 -10.781 -46.5 1 97.44 547 SER A C 1
ATOM 4147 O O . SER A 1 547 ? 12.625 -10.711 -47.531 1 97.44 547 SER A O 1
ATOM 4149 N N . GLU A 1 548 ? 11.117 -9.883 -46.094 1 96.31 548 GLU A N 1
ATOM 4150 C CA . GLU A 1 548 ? 11.055 -8.516 -46.625 1 96.31 548 GLU A CA 1
ATOM 4151 C C . GLU A 1 548 ? 11.375 -7.492 -45.531 1 96.31 548 GLU A C 1
ATOM 4153 O O . GLU A 1 548 ? 11.031 -7.688 -44.375 1 96.31 548 GLU A O 1
ATOM 4158 N N . THR A 1 549 ? 12.102 -6.488 -45.875 1 93.75 549 THR A N 1
ATOM 4159 C CA . THR A 1 549 ? 12.469 -5.441 -44.938 1 93.75 549 THR A CA 1
ATOM 4160 C C . THR A 1 549 ? 11.844 -4.109 -45.344 1 93.75 549 THR A C 1
ATOM 4162 O O . THR A 1 549 ? 11.859 -3.74 -46.5 1 93.75 549 THR A O 1
ATOM 4165 N N . LYS A 1 550 ? 11.234 -3.545 -44.344 1 89.94 550 LYS A N 1
ATOM 4166 C CA . LYS A 1 550 ? 10.68 -2.205 -44.531 1 89.94 550 LYS A CA 1
ATOM 4167 C C . LYS A 1 550 ? 11.203 -1.245 -43.469 1 89.94 550 LYS A C 1
ATOM 4169 O O . LYS A 1 550 ? 11.469 -1.65 -42.312 1 89.94 550 LYS A O 1
ATOM 4174 N N . GLU A 1 551 ? 11.445 -0.029 -43.875 1 86.44 551 GLU A N 1
ATOM 4175 C CA . GLU A 1 551 ? 11.859 1 -42.906 1 86.44 551 GLU A CA 1
ATOM 4176 C C . GLU A 1 551 ? 10.664 1.796 -42.406 1 86.44 551 GLU A C 1
ATOM 4178 O O . GLU A 1 551 ? 9.844 2.273 -43.188 1 86.44 551 GLU A O 1
ATOM 4183 N N . ARG A 1 552 ? 10.57 2.01 -41.094 1 78.75 552 ARG A N 1
ATOM 4184 C CA . ARG A 1 552 ? 9.508 2.811 -40.469 1 78.75 552 ARG A CA 1
ATOM 4185 C C . ARG A 1 552 ? 9.867 4.293 -40.5 1 78.75 552 ARG A C 1
ATOM 4187 O O . ARG A 1 552 ? 11.031 4.656 -40.688 1 78.75 552 ARG A O 1
ATOM 4194 N N . PRO A 1 553 ? 8.844 5.059 -40.375 1 71.62 553 PRO A N 1
ATOM 4195 C CA . PRO A 1 553 ? 9.109 6.496 -40.406 1 71.62 553 PRO A CA 1
ATOM 4196 C C . PRO A 1 553 ? 10.094 6.938 -39.312 1 71.62 553 PRO A C 1
ATOM 4198 O O . PRO A 1 553 ? 10.766 7.961 -39.469 1 71.62 553 PRO A O 1
ATOM 4201 N N . ASP A 1 554 ? 10.203 6.199 -38.281 1 70.75 554 ASP A N 1
ATOM 4202 C CA . ASP A 1 554 ? 11.109 6.566 -37.188 1 70.75 554 ASP A CA 1
ATOM 4203 C C . ASP A 1 554 ? 12.523 6.059 -37.469 1 70.75 554 ASP A C 1
ATOM 4205 O O . ASP A 1 554 ? 13.422 6.262 -36.656 1 70.75 554 ASP A O 1
ATOM 4209 N N . GLY A 1 555 ? 12.742 5.418 -38.562 1 71.5 555 GLY A N 1
ATOM 4210 C CA . GLY A 1 555 ? 14.062 4.961 -38.938 1 71.5 555 GLY A CA 1
ATOM 4211 C C . GLY A 1 555 ? 14.336 3.523 -38.562 1 71.5 555 GLY A C 1
ATOM 4212 O O . GLY A 1 555 ? 15.367 2.957 -38.938 1 71.5 555 GLY A O 1
ATOM 4213 N N . THR A 1 556 ? 13.383 2.92 -37.906 1 77.38 556 THR A N 1
ATOM 4214 C CA . THR A 1 556 ? 13.617 1.546 -37.469 1 77.38 556 THR A CA 1
ATOM 4215 C C . THR A 1 556 ? 13.258 0.56 -38.594 1 77.38 556 THR A C 1
ATOM 4217 O O . THR A 1 556 ? 12.344 0.809 -39.375 1 77.38 556 THR A O 1
ATOM 4220 N N . LYS A 1 557 ? 14.094 -0.496 -38.656 1 84.56 557 LYS A N 1
ATOM 4221 C CA . LYS A 1 557 ? 13.875 -1.54 -39.656 1 84.56 557 LYS A CA 1
ATOM 4222 C C . LYS A 1 557 ? 12.844 -2.555 -39.156 1 84.56 557 LYS A C 1
ATOM 4224 O O . LYS A 1 557 ? 12.867 -2.969 -38 1 84.56 557 LYS A O 1
ATOM 4229 N N . GLN A 1 558 ? 11.914 -2.84 -40.062 1 89.94 558 GLN A N 1
ATOM 4230 C CA . GLN A 1 558 ? 10.93 -3.891 -39.812 1 89.94 558 GLN A CA 1
ATOM 4231 C C . GLN A 1 558 ? 11.125 -5.059 -40.781 1 89.94 558 GLN A C 1
ATOM 4233 O O . GLN A 1 558 ? 11.172 -4.867 -42 1 89.94 558 GLN A O 1
ATOM 4238 N N . ILE A 1 559 ? 11.312 -6.246 -40.188 1 95.31 559 ILE A N 1
ATOM 4239 C CA . ILE A 1 559 ? 11.523 -7.445 -41 1 95.31 559 ILE A CA 1
ATOM 4240 C C . ILE A 1 559 ? 10.289 -8.344 -40.906 1 95.31 559 ILE A C 1
ATOM 4242 O O . ILE A 1 559 ? 9.758 -8.586 -39.844 1 95.31 559 ILE A O 1
ATOM 4246 N N . ARG A 1 560 ? 9.82 -8.805 -42.094 1 96.81 560 ARG A N 1
ATOM 4247 C CA . ARG A 1 560 ? 8.695 -9.734 -42.188 1 96.81 560 ARG A CA 1
ATOM 4248 C C . ARG A 1 560 ? 9.094 -11.016 -42.906 1 96.81 560 ARG A C 1
ATOM 4250 O O . ARG A 1 560 ? 9.562 -10.969 -44.031 1 96.81 560 ARG A O 1
ATOM 4257 N N . VAL A 1 561 ? 8.93 -12.109 -42.219 1 98.44 561 VAL A N 1
ATOM 4258 C CA . VAL A 1 561 ? 9.203 -13.406 -42.844 1 98.44 561 VAL A CA 1
ATOM 4259 C C . VAL A 1 561 ? 8.039 -13.812 -43.75 1 98.44 561 VAL A C 1
ATOM 4261 O O . VAL A 1 561 ? 6.875 -13.711 -43.344 1 98.44 561 VAL A O 1
ATOM 4264 N N . THR A 1 562 ? 8.375 -14.352 -44.969 1 97.88 562 THR A N 1
ATOM 4265 C CA . THR A 1 562 ? 7.34 -14.625 -45.969 1 97.88 562 THR A CA 1
ATOM 4266 C C . THR A 1 562 ? 7.41 -16.078 -46.438 1 97.88 562 THR A C 1
ATOM 4268 O O . THR A 1 562 ? 6.648 -16.5 -47.312 1 97.88 562 THR A O 1
ATOM 4271 N N . GLY A 1 563 ? 8.312 -16.781 -45.906 1 98 563 GLY A N 1
ATOM 4272 C CA . GLY A 1 563 ? 8.445 -18.188 -46.312 1 98 563 GLY A CA 1
ATOM 4273 C C . GLY A 1 563 ? 9.797 -18.766 -45.969 1 98 563 GLY A C 1
ATOM 4274 O O . GLY A 1 563 ? 10.523 -18.234 -45.125 1 98 563 GLY A O 1
ATOM 4275 N N . VAL A 1 564 ? 10.047 -20.016 -46.594 1 98.5 564 VAL A N 1
ATOM 4276 C CA . VAL A 1 564 ? 11.32 -20.672 -46.344 1 98.5 564 VAL A CA 1
ATOM 4277 C C . VAL A 1 564 ? 11.906 -21.234 -47.625 1 98.5 564 VAL A C 1
ATOM 4279 O O . VAL A 1 564 ? 11.18 -21.453 -48.594 1 98.5 564 VAL A O 1
ATOM 4282 N N . GLU A 1 565 ? 13.219 -21.266 -47.625 1 97.69 565 GLU A N 1
ATOM 4283 C CA . GLU A 1 565 ? 13.969 -22.078 -48.594 1 97.69 565 GLU A CA 1
ATOM 4284 C C . GLU A 1 565 ? 14.414 -23.391 -47.938 1 97.69 565 GLU A C 1
ATOM 4286 O O . GLU A 1 565 ? 14.852 -23.422 -46.781 1 97.69 565 GLU A O 1
ATOM 4291 N N . PHE A 1 566 ? 14.188 -24.562 -48.625 1 97 566 PHE A N 1
ATOM 4292 C CA . PHE A 1 566 ? 14.555 -25.844 -48.062 1 97 566 PHE A CA 1
ATOM 4293 C C . PHE A 1 566 ? 15.125 -26.781 -49.125 1 97 566 PHE A C 1
ATOM 4295 O O . PHE A 1 566 ? 15.023 -26.5 -50.312 1 97 566 PHE A O 1
ATOM 4302 N N . THR A 1 567 ? 15.859 -27.781 -48.656 1 95.31 567 THR A N 1
ATOM 4303 C CA . THR A 1 567 ? 16.391 -28.859 -49.5 1 95.31 567 THR A CA 1
ATOM 4304 C C . THR A 1 567 ? 15.797 -30.203 -49.094 1 95.31 567 THR A C 1
ATOM 4306 O O . THR A 1 567 ? 15.609 -30.469 -47.906 1 95.31 567 THR A O 1
ATOM 4309 N N . GLN A 1 568 ? 15.352 -30.906 -50.031 1 88.19 568 GLN A N 1
ATOM 4310 C CA . GLN A 1 568 ? 14.883 -32.281 -49.781 1 88.19 568 GLN A CA 1
ATOM 4311 C C . GLN A 1 568 ? 15.82 -33.281 -50.438 1 88.19 568 GLN A C 1
ATOM 4313 O O . GLN A 1 568 ? 16.406 -33.031 -51.469 1 88.19 568 GLN A O 1
ATOM 4318 N N . ALA A 1 569 ? 16.031 -34.406 -49.812 1 76.38 569 ALA A N 1
ATOM 4319 C CA . ALA A 1 569 ? 16.938 -35.438 -50.344 1 76.38 569 ALA A CA 1
ATOM 4320 C C . ALA A 1 569 ? 16.734 -35.625 -51.844 1 76.38 569 ALA A C 1
ATOM 4322 O O . ALA A 1 569 ? 15.625 -35.906 -52.312 1 76.38 569 ALA A O 1
ATOM 4323 N N . GLY A 1 570 ? 17.797 -35.5 -52.594 1 69.88 570 GLY A N 1
ATOM 4324 C CA . GLY A 1 570 ? 17.859 -35.781 -54.031 1 69.88 570 GLY A CA 1
ATOM 4325 C C . GLY A 1 570 ? 17.344 -34.656 -54.875 1 69.88 570 GLY A C 1
ATOM 4326 O O . GLY A 1 570 ? 17.422 -34.688 -56.094 1 69.88 570 GLY A O 1
ATOM 4327 N N . SER A 1 571 ? 16.719 -33.625 -54.156 1 78.38 571 SER A N 1
ATOM 4328 C CA . SER A 1 571 ? 16.188 -32.531 -54.969 1 78.38 571 SER A CA 1
ATOM 4329 C C . SER A 1 571 ? 16.922 -31.234 -54.688 1 78.38 571 SER A C 1
ATOM 4331 O O . SER A 1 571 ? 17.625 -31.125 -53.656 1 78.38 571 SER A O 1
ATOM 4333 N N . GLY A 1 572 ? 17.109 -30.266 -55.562 1 82.25 572 GLY A N 1
ATOM 4334 C CA . GLY A 1 572 ? 17.734 -28.969 -55.438 1 82.25 572 GLY A CA 1
ATOM 4335 C C . GLY A 1 572 ? 16.984 -28.047 -54.469 1 82.25 572 GLY A C 1
ATOM 4336 O O . GLY A 1 572 ? 16.047 -28.484 -53.812 1 82.25 572 GLY A O 1
ATOM 4337 N N . LYS A 1 573 ? 17.391 -26.859 -54.188 1 91.12 573 LYS A N 1
ATOM 4338 C CA . LYS A 1 573 ? 16.781 -25.828 -53.375 1 91.12 573 LYS A CA 1
ATOM 4339 C C . LYS A 1 573 ? 15.414 -25.438 -53.875 1 91.12 573 LYS A C 1
ATOM 4341 O O . LYS A 1 573 ? 15.227 -25.266 -55.094 1 91.12 573 LYS A O 1
ATOM 4346 N N . THR A 1 574 ? 14.43 -25.484 -53 1 94.19 574 THR A N 1
ATOM 4347 C CA . THR A 1 574 ? 13.062 -25.078 -53.312 1 94.19 574 THR A CA 1
ATOM 4348 C C . THR A 1 574 ? 12.547 -24.078 -52.281 1 94.19 574 THR A C 1
ATOM 4350 O O . THR A 1 574 ? 13.047 -24.016 -51.156 1 94.19 574 THR A O 1
ATOM 4353 N N . THR A 1 575 ? 11.609 -23.266 -52.719 1 95.69 575 THR A N 1
ATOM 4354 C CA . THR A 1 575 ? 11.031 -22.266 -51.812 1 95.69 575 THR A CA 1
ATOM 4355 C C . THR A 1 575 ? 9.531 -22.5 -51.656 1 95.69 575 THR A C 1
ATOM 4357 O O . THR A 1 575 ? 8.867 -23 -52.562 1 95.69 575 THR A O 1
ATOM 4360 N N . ILE A 1 576 ? 9.016 -22.219 -50.5 1 96.38 576 ILE A N 1
ATOM 4361 C CA . ILE A 1 576 ? 7.582 -22.203 -50.219 1 96.38 576 ILE A CA 1
ATOM 4362 C C . ILE A 1 576 ? 7.219 -20.953 -49.438 1 96.38 576 ILE A C 1
ATOM 4364 O O . ILE A 1 576 ? 7.93 -20.578 -48.5 1 96.38 576 ILE A O 1
ATOM 4368 N N . LEU A 1 577 ? 6.215 -20.281 -49.938 1 97.06 577 LEU A N 1
ATOM 4369 C CA . LEU A 1 577 ? 5.746 -19.078 -49.25 1 97.06 577 LEU A CA 1
ATOM 4370 C C . LEU A 1 577 ? 4.801 -19.422 -48.094 1 97.06 577 LEU A C 1
ATOM 4372 O O . LEU A 1 577 ? 4.137 -20.469 -48.125 1 97.06 577 LEU A O 1
ATOM 4376 N N . ALA A 1 578 ? 4.82 -18.625 -47.094 1 98.06 578 ALA A N 1
ATOM 4377 C CA . ALA A 1 578 ? 3.955 -18.797 -45.906 1 98.06 578 ALA A CA 1
ATOM 4378 C C . ALA A 1 578 ? 3.596 -17.453 -45.312 1 98.06 578 ALA A C 1
ATOM 4380 O O . ALA A 1 578 ? 4.281 -16.453 -45.531 1 98.06 578 ALA A O 1
ATOM 4381 N N . ASP A 1 579 ? 2.459 -17.438 -44.625 1 97.81 579 ASP A N 1
ATOM 4382 C CA . ASP A 1 579 ? 2.043 -16.234 -43.906 1 97.81 579 ASP A CA 1
ATOM 4383 C C . ASP A 1 579 ? 2.779 -16.109 -42.594 1 97.81 579 ASP A C 1
ATOM 4385 O O . ASP A 1 579 ? 2.953 -15.008 -42.062 1 97.81 579 ASP A O 1
ATOM 4389 N N . ALA A 1 580 ? 3.189 -17.234 -42 1 98.5 580 ALA A N 1
ATOM 4390 C CA . ALA A 1 580 ? 3.969 -17.281 -40.75 1 98.5 580 ALA A CA 1
ATOM 4391 C C . ALA A 1 580 ? 4.855 -18.531 -40.719 1 98.5 580 ALA A C 1
ATOM 4393 O O . ALA A 1 580 ? 4.531 -19.547 -41.344 1 98.5 580 ALA A O 1
ATOM 4394 N N . VAL A 1 581 ? 5.98 -18.406 -40 1 98.88 581 VAL A N 1
ATOM 4395 C CA . VAL A 1 581 ? 6.906 -19.516 -39.781 1 98.88 581 VAL A CA 1
ATOM 4396 C C . VAL A 1 581 ? 7.168 -19.688 -38.281 1 98.88 581 VAL A C 1
ATOM 4398 O O . VAL A 1 581 ? 7.332 -18.703 -37.562 1 98.88 581 VAL A O 1
ATOM 4401 N N . ILE A 1 582 ? 7.074 -20.938 -37.812 1 98.94 582 ILE A N 1
ATOM 4402 C CA . ILE A 1 582 ? 7.395 -21.266 -36.406 1 98.94 582 ILE A CA 1
ATOM 4403 C C . ILE A 1 582 ? 8.672 -22.094 -36.375 1 98.94 582 ILE A C 1
ATOM 4405 O O . ILE A 1 582 ? 8.742 -23.172 -36.938 1 98.94 582 ILE A O 1
ATOM 4409 N N . LEU A 1 583 ? 9.695 -21.594 -35.719 1 98.88 583 LEU A N 1
ATOM 4410 C CA . LEU A 1 583 ? 10.922 -22.344 -35.5 1 98.88 583 LEU A CA 1
ATOM 4411 C C . LEU A 1 583 ? 10.812 -23.219 -34.281 1 98.88 583 LEU A C 1
ATOM 4413 O O . LEU A 1 583 ? 10.602 -22.719 -33.156 1 98.88 583 LEU A O 1
ATOM 4417 N N . ALA A 1 584 ? 10.867 -24.469 -34.375 1 98.75 584 ALA A N 1
ATOM 4418 C CA . ALA A 1 584 ? 10.852 -25.469 -33.312 1 98.75 584 ALA A CA 1
ATOM 4419 C C . ALA A 1 584 ? 11.945 -26.516 -33.531 1 98.75 584 ALA A C 1
ATOM 4421 O O . ALA A 1 584 ? 11.695 -27.719 -33.469 1 98.75 584 ALA A O 1
ATOM 4422 N N . THR A 1 585 ? 13.211 -26.078 -33.75 1 98.19 585 THR A N 1
ATOM 4423 C CA . THR A 1 585 ? 14.281 -26.922 -34.281 1 98.19 585 THR A CA 1
ATOM 4424 C C . THR A 1 585 ? 15.141 -27.5 -33.156 1 98.19 585 THR A C 1
ATOM 4426 O O . THR A 1 585 ? 16.078 -28.266 -33.406 1 98.19 585 THR A O 1
ATOM 4429 N N . GLY A 1 586 ? 14.852 -27.141 -31.891 1 97.12 586 GLY A N 1
ATOM 4430 C CA . GLY A 1 586 ? 15.711 -27.562 -30.797 1 97.12 586 GLY A CA 1
ATOM 4431 C C . GLY A 1 586 ? 16.953 -26.703 -30.656 1 97.12 586 GLY A C 1
ATOM 4432 O O . GLY A 1 586 ? 17.062 -25.641 -31.281 1 97.12 586 GLY A O 1
ATOM 4433 N N . GLY A 1 587 ? 17.891 -27.188 -29.797 1 97.44 587 GLY A N 1
ATOM 4434 C CA . GLY A 1 587 ? 19.062 -26.391 -29.469 1 97.44 587 GLY A CA 1
ATOM 4435 C C . GLY A 1 587 ? 20.312 -26.828 -30.203 1 97.44 587 GLY A C 1
ATOM 4436 O O . GLY A 1 587 ? 20.234 -27.281 -31.359 1 97.44 587 GLY A O 1
ATOM 4437 N N . PHE A 1 588 ? 21.469 -26.531 -29.578 1 98.12 588 PHE A N 1
ATOM 4438 C CA . PHE A 1 588 ? 22.734 -26.781 -30.25 1 98.12 588 PHE A CA 1
ATOM 4439 C C . PHE A 1 588 ? 23.656 -27.625 -29.359 1 98.12 588 PHE A C 1
ATOM 4441 O O . PHE A 1 588 ? 24.859 -27.438 -29.359 1 98.12 588 PHE A O 1
ATOM 4448 N N . SER A 1 589 ? 23.062 -28.531 -28.641 1 96.75 589 SER A N 1
ATOM 4449 C CA . SER A 1 589 ? 23.75 -29.344 -27.641 1 96.75 589 SER A CA 1
ATOM 4450 C C . SER A 1 589 ? 24.672 -30.359 -28.297 1 96.75 589 SER A C 1
ATOM 4452 O O . SER A 1 589 ? 25.516 -30.969 -27.625 1 96.75 589 SER A O 1
ATOM 4454 N N . ASN A 1 590 ? 24.547 -30.641 -29.562 1 97.06 590 ASN A N 1
ATOM 4455 C CA . ASN A 1 590 ? 25.406 -31.547 -30.312 1 97.06 590 ASN A CA 1
ATOM 4456 C C . ASN A 1 590 ? 25.875 -30.906 -31.625 1 97.06 590 ASN A C 1
ATOM 4458 O O . ASN A 1 590 ? 25.906 -31.578 -32.656 1 97.06 590 ASN A O 1
ATOM 4462 N N . ASP A 1 591 ? 26.125 -29.672 -31.562 1 96.62 591 ASP A N 1
ATOM 4463 C CA . ASP A 1 591 ? 26.531 -28.922 -32.75 1 96.62 591 ASP A CA 1
ATOM 4464 C C . ASP A 1 591 ? 28.016 -29.125 -33.031 1 96.62 591 ASP A C 1
ATOM 4466 O O . ASP A 1 591 ? 28.875 -28.484 -32.438 1 96.62 591 ASP A O 1
ATOM 4470 N N . LYS A 1 592 ? 28.312 -29.938 -34 1 92.75 592 LYS A N 1
ATOM 4471 C CA . LYS A 1 592 ? 29.688 -30.219 -34.406 1 92.75 592 LYS A CA 1
ATOM 4472 C C . LYS A 1 592 ? 29.953 -29.688 -35.812 1 92.75 592 LYS A C 1
ATOM 4474 O O . LYS A 1 592 ? 30.938 -30.078 -36.469 1 92.75 592 LYS A O 1
ATOM 4479 N N . THR A 1 593 ? 29.141 -28.875 -36.219 1 94.25 593 THR A N 1
ATOM 4480 C CA . THR A 1 593 ? 29.281 -28.297 -37.562 1 94.25 593 THR A CA 1
ATOM 4481 C C . THR A 1 593 ? 30.406 -27.25 -37.562 1 94.25 593 THR A C 1
ATOM 4483 O O . THR A 1 593 ? 30.984 -26.953 -36.531 1 94.25 593 THR A O 1
ATOM 4486 N N . ALA A 1 594 ? 30.672 -26.688 -38.781 1 93.25 594 ALA A N 1
ATOM 4487 C CA . ALA A 1 594 ? 31.766 -25.734 -38.938 1 93.25 594 ALA A CA 1
ATOM 4488 C C . ALA A 1 594 ? 31.438 -24.422 -38.219 1 93.25 594 ALA A C 1
ATOM 4490 O O . ALA A 1 594 ? 32.344 -23.766 -37.688 1 93.25 594 ALA A O 1
ATOM 4491 N N . ASP A 1 595 ? 30.281 -24.047 -38.188 1 95.44 595 ASP A N 1
ATOM 4492 C CA . ASP A 1 595 ? 29.844 -22.844 -37.5 1 95.44 595 ASP A CA 1
ATOM 4493 C C . ASP A 1 595 ? 29.141 -23.203 -36.188 1 95.44 595 ASP A C 1
ATOM 4495 O O . ASP A 1 595 ? 28.094 -22.625 -35.844 1 95.44 595 ASP A O 1
ATOM 4499 N N . SER A 1 596 ? 29.781 -23.984 -35.438 1 96.88 596 SER A N 1
ATOM 4500 C CA . SER A 1 596 ? 29.203 -24.547 -34.219 1 96.88 596 SER A CA 1
ATOM 4501 C C . SER A 1 596 ? 28.922 -23.469 -33.188 1 96.88 596 SER A C 1
ATOM 4503 O O . SER A 1 596 ? 29.828 -22.734 -32.781 1 96.88 596 SER A O 1
ATOM 4505 N N . LEU A 1 597 ? 27.641 -23.391 -32.781 1 97.94 597 LEU A N 1
ATOM 4506 C CA . LEU A 1 597 ? 27.234 -22.484 -31.703 1 97.94 597 LEU A CA 1
ATOM 4507 C C . LEU A 1 597 ? 27.828 -22.922 -30.359 1 97.94 597 LEU A C 1
ATOM 4509 O O . LEU A 1 597 ? 28.125 -22.078 -29.516 1 97.94 597 LEU A O 1
ATOM 4513 N N . LEU A 1 598 ? 27.969 -24.234 -30.141 1 97.5 598 LEU A N 1
ATOM 4514 C CA . LEU A 1 598 ? 28.547 -24.766 -28.906 1 97.5 598 LEU A CA 1
ATOM 4515 C C . LEU A 1 598 ? 30 -24.328 -28.766 1 97.5 598 LEU A C 1
ATOM 4517 O O . LEU A 1 598 ? 30.422 -23.891 -27.703 1 97.5 598 LEU A O 1
ATOM 4521 N N . ARG A 1 599 ? 30.75 -24.438 -29.781 1 96.88 599 ARG A N 1
ATOM 4522 C CA . ARG A 1 599 ? 32.156 -24.047 -29.766 1 96.88 599 ARG A CA 1
ATOM 4523 C C . ARG A 1 599 ? 32.312 -22.547 -29.578 1 96.88 599 ARG A C 1
ATOM 4525 O O . ARG A 1 599 ? 33.219 -22.078 -28.891 1 96.88 599 ARG A O 1
ATOM 4532 N N . GLU A 1 600 ? 31.453 -21.891 -30.172 1 97.25 600 GLU A N 1
ATOM 4533 C CA . GLU A 1 600 ? 31.516 -20.422 -30.125 1 97.25 600 GLU A CA 1
ATOM 4534 C C . GLU A 1 600 ? 31.188 -19.906 -28.734 1 97.25 600 GLU A C 1
ATOM 4536 O O . GLU A 1 600 ? 31.875 -19.016 -28.219 1 97.25 600 GLU A O 1
ATOM 4541 N N . HIS A 1 601 ? 30.172 -20.438 -28.094 1 97.38 601 HIS A N 1
ATOM 4542 C CA . HIS A 1 601 ? 29.625 -19.797 -26.906 1 97.38 601 HIS A CA 1
ATOM 4543 C C . HIS A 1 601 ? 30 -20.562 -25.641 1 97.38 601 HIS A C 1
ATOM 4545 O O . HIS A 1 601 ? 30 -20 -24.547 1 97.38 601 HIS A O 1
ATOM 4551 N N . ALA A 1 602 ? 30.266 -21.828 -25.781 1 96.81 602 ALA A N 1
ATOM 4552 C CA . ALA A 1 602 ? 30.641 -22.656 -24.625 1 96.81 602 ALA A CA 1
ATOM 4553 C C . ALA A 1 602 ? 31.781 -23.609 -24.984 1 96.81 602 ALA A C 1
ATOM 4555 O O . ALA A 1 602 ? 31.641 -24.828 -24.844 1 96.81 602 ALA A O 1
ATOM 4556 N N . PRO A 1 603 ? 32.906 -23.062 -25.297 1 95.94 603 PRO A N 1
ATOM 4557 C CA . PRO A 1 603 ? 34.031 -23.891 -25.75 1 95.94 603 PRO A CA 1
ATOM 4558 C C . PRO A 1 603 ? 34.531 -24.875 -24.703 1 95.94 603 PRO A C 1
ATOM 4560 O O . PRO A 1 603 ? 35 -25.953 -25.031 1 95.94 603 PRO A O 1
ATOM 4563 N N . HIS A 1 604 ? 34.375 -24.578 -23.453 1 94.25 604 HIS A N 1
ATOM 4564 C CA . HIS A 1 604 ? 34.875 -25.422 -22.375 1 94.25 604 HIS A CA 1
ATOM 4565 C C . HIS A 1 604 ? 34.062 -26.703 -22.25 1 94.25 604 HIS A C 1
ATOM 4567 O O . HIS A 1 604 ? 34.5 -27.656 -21.578 1 94.25 604 HIS A O 1
ATOM 4573 N N . LEU A 1 605 ? 32.906 -26.844 -22.969 1 94.94 605 LEU A N 1
ATOM 4574 C CA . LEU A 1 605 ? 32 -27.984 -22.812 1 94.94 605 LEU A CA 1
ATOM 4575 C C . LEU A 1 605 ? 32.062 -28.891 -24.047 1 94.94 605 LEU A C 1
ATOM 4577 O O . LEU A 1 605 ? 31.484 -29.969 -24.062 1 94.94 605 LEU A O 1
ATOM 4581 N N . VAL A 1 606 ? 32.781 -28.547 -25.031 1 92.69 606 VAL A N 1
ATOM 4582 C CA . VAL A 1 606 ? 32.75 -29.203 -26.328 1 92.69 606 VAL A CA 1
ATOM 4583 C C . VAL A 1 606 ? 33.188 -30.656 -26.188 1 92.69 606 VAL A C 1
ATOM 4585 O O . VAL A 1 606 ? 32.719 -31.516 -26.938 1 92.69 606 VAL A O 1
ATOM 4588 N N . ASN A 1 607 ? 34.031 -30.969 -25.172 1 91 607 ASN A N 1
ATOM 4589 C CA . ASN A 1 607 ? 34.594 -32.312 -25.047 1 91 607 ASN A CA 1
ATOM 4590 C C . ASN A 1 607 ? 33.75 -33.188 -24.125 1 91 607 ASN A C 1
ATOM 4592 O O . ASN A 1 607 ? 34.062 -34.375 -23.953 1 91 607 ASN A O 1
ATOM 4596 N N . PHE A 1 608 ? 32.688 -32.719 -23.609 1 95.62 608 PHE A N 1
ATOM 4597 C CA . PHE A 1 608 ? 31.797 -33.531 -22.797 1 95.62 608 PHE A CA 1
ATOM 4598 C C . PHE A 1 608 ? 30.922 -34.406 -23.672 1 95.62 608 PHE A C 1
ATOM 4600 O O . PHE A 1 608 ? 30.594 -34.062 -24.812 1 95.62 608 PHE A O 1
ATOM 4607 N N . PRO A 1 609 ? 30.625 -35.594 -23.219 1 96 609 PRO A N 1
ATOM 4608 C CA . PRO A 1 609 ? 29.594 -36.375 -23.938 1 96 609 PRO A CA 1
ATOM 4609 C C . PRO A 1 609 ? 28.234 -35.688 -23.906 1 96 609 PRO A C 1
ATOM 4611 O O . PRO A 1 609 ? 28.016 -34.75 -23.125 1 96 609 PRO A O 1
ATOM 4614 N N . THR A 1 610 ? 27.344 -36.062 -24.812 1 96.5 610 THR A N 1
ATOM 4615 C CA . THR A 1 610 ? 26.016 -35.469 -24.875 1 96.5 610 THR A CA 1
ATOM 4616 C C . THR A 1 610 ? 24.938 -36.562 -24.859 1 96.5 610 THR A C 1
ATOM 4618 O O . THR A 1 610 ? 25.234 -37.75 -25.141 1 96.5 610 THR A O 1
ATOM 4621 N N . THR A 1 611 ? 23.797 -36.219 -24.359 1 95.25 611 THR A N 1
ATOM 4622 C CA . THR A 1 611 ? 22.656 -37.125 -24.422 1 95.25 611 THR A CA 1
ATOM 4623 C C . THR A 1 611 ? 21.781 -36.812 -25.641 1 95.25 611 THR A C 1
ATOM 4625 O O . THR A 1 611 ? 20.734 -37.438 -25.828 1 95.25 611 THR A O 1
ATOM 4628 N N . ASN A 1 612 ? 22.141 -35.844 -26.453 1 96.31 612 ASN A N 1
ATOM 4629 C CA . ASN A 1 612 ? 21.344 -35.406 -27.594 1 96.31 612 ASN A CA 1
ATOM 4630 C C . ASN A 1 612 ? 21.703 -36.156 -28.859 1 96.31 612 ASN A C 1
ATOM 4632 O O . ASN A 1 612 ? 22.812 -36.719 -28.969 1 96.31 612 ASN A O 1
ATOM 4636 N N . GLY A 1 613 ? 20.766 -36.25 -29.797 1 93.5 613 GLY A N 1
ATOM 4637 C CA . GLY A 1 613 ? 21.031 -36.812 -31.109 1 93.5 613 GLY A CA 1
ATOM 4638 C C . GLY A 1 613 ? 21.859 -35.875 -32 1 93.5 613 GLY A C 1
ATOM 4639 O O . GLY A 1 613 ? 22.016 -34.688 -31.688 1 93.5 613 GLY A O 1
ATOM 4640 N N . PRO A 1 614 ? 22.438 -36.406 -33.031 1 93.38 614 PRO A N 1
ATOM 4641 C CA . PRO A 1 614 ? 23.312 -35.625 -33.906 1 93.38 614 PRO A CA 1
ATOM 4642 C C . PRO A 1 614 ? 22.578 -34.5 -34.625 1 93.38 614 PRO A C 1
ATOM 4644 O O . PRO A 1 614 ? 23.203 -33.625 -35.188 1 93.38 614 PRO A O 1
ATOM 4647 N N . TRP A 1 615 ? 21.266 -34.531 -34.562 1 93.88 615 TRP A N 1
ATOM 4648 C CA . TRP A 1 615 ? 20.453 -33.531 -35.25 1 93.88 615 TRP A CA 1
ATOM 4649 C C . TRP A 1 615 ? 20.422 -32.219 -34.469 1 93.88 615 TRP A C 1
ATOM 4651 O O . TRP A 1 615 ? 19.984 -31.188 -35 1 93.88 615 TRP A O 1
ATOM 4661 N N . ALA A 1 616 ? 20.828 -32.156 -33.219 1 96.62 616 ALA A N 1
ATOM 4662 C CA . ALA A 1 616 ? 20.766 -30.938 -32.406 1 96.62 616 ALA A CA 1
ATOM 4663 C C . ALA A 1 616 ? 21.891 -29.969 -32.75 1 96.62 616 ALA A C 1
ATOM 4665 O O . ALA A 1 616 ? 22.781 -29.719 -31.938 1 96.62 616 ALA A O 1
ATOM 4666 N N . THR A 1 617 ? 21.812 -29.328 -33.938 1 97 617 THR A N 1
ATOM 4667 C CA . THR A 1 617 ? 22.906 -28.531 -34.469 1 97 617 THR A CA 1
ATOM 4668 C C . THR A 1 617 ? 22.578 -27.031 -34.406 1 97 617 THR A C 1
ATOM 4670 O O . THR A 1 617 ? 23.312 -26.203 -34.938 1 97 617 THR A O 1
ATOM 4673 N N . GLY A 1 618 ? 21.469 -26.656 -33.812 1 97.88 618 GLY A N 1
ATOM 4674 C CA . GLY A 1 618 ? 21.125 -25.25 -33.594 1 97.88 618 GLY A CA 1
ATOM 4675 C C . GLY A 1 618 ? 20.703 -24.547 -34.875 1 97.88 618 GLY A C 1
ATOM 4676 O O . GLY A 1 618 ? 20.859 -23.328 -35 1 97.88 618 GLY A O 1
ATOM 4677 N N . ASP A 1 619 ? 20.078 -25.234 -35.812 1 97.69 619 ASP A N 1
ATOM 4678 C CA . ASP A 1 619 ? 19.766 -24.703 -37.156 1 97.69 619 ASP A CA 1
ATOM 4679 C C . ASP A 1 619 ? 18.828 -23.5 -37.062 1 97.69 619 ASP A C 1
ATOM 4681 O O . ASP A 1 619 ? 19.016 -22.5 -37.75 1 97.69 619 ASP A O 1
ATOM 4685 N N . GLY A 1 620 ? 17.766 -23.656 -36.25 1 98.38 620 GLY A N 1
ATOM 4686 C CA . GLY A 1 620 ? 16.812 -22.562 -36.125 1 98.38 620 GLY A CA 1
ATOM 4687 C C . GLY A 1 620 ? 17.438 -21.297 -35.562 1 98.38 620 GLY A C 1
ATOM 4688 O O . GLY A 1 620 ? 17.094 -20.203 -36 1 98.38 620 GLY A O 1
ATOM 4689 N N . VAL A 1 621 ? 18.297 -21.438 -34.531 1 98.44 621 VAL A N 1
ATOM 4690 C CA . VAL A 1 621 ? 18.984 -20.297 -33.938 1 98.44 621 VAL A CA 1
ATOM 4691 C C . VAL A 1 621 ? 19.844 -19.594 -35 1 98.44 621 VAL A C 1
ATOM 4693 O O . VAL A 1 621 ? 19.828 -18.375 -35.125 1 98.44 621 VAL A O 1
ATOM 4696 N N . LYS A 1 622 ? 20.531 -20.391 -35.812 1 98.19 622 LYS A N 1
ATOM 4697 C CA . LYS A 1 622 ? 21.375 -19.859 -36.906 1 98.19 622 LYS A CA 1
ATOM 4698 C C . LYS A 1 622 ? 20.547 -19.125 -37.938 1 98.19 622 LYS A C 1
ATOM 4700 O O . LYS A 1 622 ? 20.938 -18.047 -38.406 1 98.19 622 LYS A O 1
ATOM 4705 N N . LEU A 1 623 ? 19.406 -19.703 -38.344 1 98.19 623 LEU A N 1
ATOM 4706 C CA . LEU A 1 623 ? 18.5 -19.078 -39.281 1 98.19 623 LEU A CA 1
ATOM 4707 C C . LEU A 1 623 ? 18.031 -17.719 -38.781 1 98.19 623 LEU A C 1
ATOM 4709 O O . LEU A 1 623 ? 18.094 -16.734 -39.531 1 98.19 623 LEU A O 1
ATOM 4713 N N . ALA A 1 624 ? 17.578 -17.641 -37.531 1 98.19 624 ALA A N 1
ATOM 4714 C CA . ALA A 1 624 ? 17.031 -16.422 -36.969 1 98.19 624 ALA A CA 1
ATOM 4715 C C . ALA A 1 624 ? 18.125 -15.383 -36.75 1 98.19 624 ALA A C 1
ATOM 4717 O O . ALA A 1 624 ? 17.891 -14.18 -36.906 1 98.19 624 ALA A O 1
ATOM 4718 N N . GLN A 1 625 ? 19.281 -15.875 -36.312 1 96.69 625 GLN A N 1
ATOM 4719 C CA . GLN A 1 625 ? 20.406 -14.984 -36.094 1 96.69 625 GLN A CA 1
ATOM 4720 C C . GLN A 1 625 ? 20.766 -14.211 -37.344 1 96.69 625 GLN A C 1
ATOM 4722 O O . GLN A 1 625 ? 21.094 -13.023 -37.281 1 96.69 625 GLN A O 1
ATOM 4727 N N . ARG A 1 626 ? 20.688 -14.812 -38.5 1 96.06 626 ARG A N 1
ATOM 4728 C CA . ARG A 1 626 ? 21 -14.188 -39.781 1 96.06 626 ARG A CA 1
ATOM 4729 C C . ARG A 1 626 ? 20 -13.07 -40.094 1 96.06 626 ARG A C 1
ATOM 4731 O O . ARG A 1 626 ? 20.344 -12.117 -40.812 1 96.06 626 ARG A O 1
ATOM 4738 N N . LEU A 1 627 ? 18.828 -13.18 -39.531 1 95.19 627 LEU A N 1
ATOM 4739 C CA . LEU A 1 627 ? 17.797 -12.164 -39.75 1 95.19 627 LEU A CA 1
ATOM 4740 C C . LEU A 1 627 ? 17.891 -11.062 -38.688 1 95.19 627 LEU A C 1
ATOM 4742 O O . LEU A 1 627 ? 17.109 -10.117 -38.719 1 95.19 627 LEU A O 1
ATOM 4746 N N . GLY A 1 628 ? 18.781 -11.234 -37.75 1 93.31 628 GLY A N 1
ATOM 4747 C CA . GLY A 1 628 ? 18.984 -10.203 -36.75 1 93.31 628 GLY A CA 1
ATOM 4748 C C . GLY A 1 628 ? 18.25 -10.484 -35.469 1 93.31 628 GLY A C 1
ATOM 4749 O O . GLY A 1 628 ? 18.031 -9.578 -34.656 1 93.31 628 GLY A O 1
ATOM 4750 N N . ALA A 1 629 ? 17.891 -11.695 -35.156 1 96 629 ALA A N 1
ATOM 4751 C CA . ALA A 1 629 ? 17.203 -12.07 -33.906 1 96 629 ALA A CA 1
ATOM 4752 C C . ALA A 1 629 ? 18.078 -11.828 -32.688 1 96 629 ALA A C 1
ATOM 4754 O O . ALA A 1 629 ? 19.297 -12.062 -32.75 1 96 629 ALA A O 1
ATOM 4755 N N . GLN A 1 630 ? 17.516 -11.305 -31.625 1 94.88 630 GLN A N 1
ATOM 4756 C CA . GLN A 1 630 ? 18.203 -11.164 -30.344 1 94.88 630 GLN A CA 1
ATOM 4757 C C . GLN A 1 630 ? 18.391 -12.523 -29.672 1 94.88 630 GLN A C 1
ATOM 4759 O O . GLN A 1 630 ? 17.438 -13.266 -29.484 1 94.88 630 GLN A O 1
ATOM 4764 N N . LEU A 1 631 ? 19.625 -12.883 -29.391 1 96.81 631 LEU A N 1
ATOM 4765 C CA . LEU A 1 631 ? 19.938 -14.109 -28.656 1 96.81 631 LEU A CA 1
ATOM 4766 C C . LEU A 1 631 ? 20.188 -13.82 -27.188 1 96.81 631 LEU A C 1
ATOM 4768 O O . LEU A 1 631 ? 20.594 -12.719 -26.828 1 96.81 631 LEU A O 1
ATOM 4772 N N . VAL A 1 632 ? 19.859 -14.789 -26.406 1 96.75 632 VAL A N 1
ATOM 4773 C CA . VAL A 1 632 ? 20.047 -14.617 -24.969 1 96.75 632 VAL A CA 1
ATOM 4774 C C . VAL A 1 632 ? 20.641 -15.883 -24.359 1 96.75 632 VAL A C 1
ATOM 4776 O O . VAL A 1 632 ? 20.375 -16.984 -24.828 1 96.75 632 VAL A O 1
ATOM 4779 N N . ASP A 1 633 ? 21.578 -15.789 -23.438 1 97.69 633 ASP A N 1
ATOM 4780 C CA . ASP A 1 633 ? 22.125 -16.828 -22.578 1 97.69 633 ASP A CA 1
ATOM 4781 C C . ASP A 1 633 ? 22.781 -17.938 -23.406 1 97.69 633 ASP A C 1
ATOM 4783 O O . ASP A 1 633 ? 22.656 -19.125 -23.094 1 97.69 633 ASP A O 1
ATOM 4787 N N . MET A 1 634 ? 23.484 -17.531 -24.406 1 97.81 634 MET A N 1
ATOM 4788 C CA . MET A 1 634 ? 24.078 -18.5 -25.328 1 97.81 634 MET A CA 1
ATOM 4789 C C . MET A 1 634 ? 25.188 -19.281 -24.656 1 97.81 634 MET A C 1
ATOM 4791 O O . MET A 1 634 ? 25.484 -20.422 -25.047 1 97.81 634 MET A O 1
ATOM 4795 N N . ASP A 1 635 ? 25.75 -18.703 -23.641 1 97.56 635 ASP A N 1
ATOM 4796 C CA . ASP A 1 635 ? 26.844 -19.344 -22.922 1 97.56 635 ASP A CA 1
ATOM 4797 C C . ASP A 1 635 ? 26.312 -20.266 -21.828 1 97.56 635 ASP A C 1
ATOM 4799 O O . ASP A 1 635 ? 27.078 -20.922 -21.125 1 97.56 635 ASP A O 1
ATOM 4803 N N . LYS A 1 636 ? 25.047 -20.375 -21.625 1 98.06 636 LYS A N 1
ATOM 4804 C CA . LYS A 1 636 ? 24.438 -21.203 -20.594 1 98.06 636 LYS A CA 1
ATOM 4805 C C . LYS A 1 636 ? 24 -22.562 -21.141 1 98.06 636 LYS A C 1
ATOM 4807 O O . LYS A 1 636 ? 22.938 -22.672 -21.734 1 98.06 636 LYS A O 1
ATOM 4812 N N . VAL A 1 637 ? 24.781 -23.594 -20.953 1 97.69 637 VAL A N 1
ATOM 4813 C CA . VAL A 1 637 ? 24.547 -24.969 -21.406 1 97.69 637 VAL A CA 1
ATOM 4814 C C . VAL A 1 637 ? 24.5 -25.891 -20.188 1 97.69 637 VAL A C 1
ATOM 4816 O O . VAL A 1 637 ? 25.391 -25.859 -19.344 1 97.69 637 VAL A O 1
ATOM 4819 N N . GLN A 1 638 ? 23.531 -26.719 -20.156 1 96.81 638 GLN A N 1
ATOM 4820 C CA . GLN A 1 638 ? 23.312 -27.531 -18.969 1 96.81 638 GLN A CA 1
ATOM 4821 C C . GLN A 1 638 ? 23.969 -28.906 -19.109 1 96.81 638 GLN A C 1
ATOM 4823 O O . GLN A 1 638 ? 23.812 -29.562 -20.141 1 96.81 638 GLN A O 1
ATOM 4828 N N . LEU A 1 639 ? 24.688 -29.297 -18.078 1 96.75 639 LEU A N 1
ATOM 4829 C CA . LEU A 1 639 ? 25.156 -30.672 -17.891 1 96.75 639 LEU A CA 1
ATOM 4830 C C . LEU A 1 639 ? 24.188 -31.453 -17.016 1 96.75 639 LEU A C 1
ATOM 4832 O O . LEU A 1 639 ? 23.844 -31.016 -15.922 1 96.75 639 LEU A O 1
ATOM 4836 N N . HIS A 1 640 ? 23.672 -32.5 -17.578 1 96.62 640 HIS A N 1
ATOM 4837 C CA . HIS A 1 640 ? 22.922 -33.438 -16.75 1 96.62 640 HIS A CA 1
ATOM 4838 C C . HIS A 1 640 ? 23.844 -34.375 -15.992 1 96.62 640 HIS A C 1
ATOM 4840 O O . HIS A 1 640 ? 24.766 -34.938 -16.578 1 96.62 640 HIS A O 1
ATOM 4846 N N . PRO A 1 641 ? 23.625 -34.594 -14.742 1 96.75 641 PRO A N 1
ATOM 4847 C CA . PRO A 1 641 ? 24.562 -35.375 -13.93 1 96.75 641 PRO A CA 1
ATOM 4848 C C . PRO A 1 641 ? 24.531 -36.875 -14.258 1 96.75 641 PRO A C 1
ATOM 4850 O O . PRO A 1 641 ? 25.484 -37.594 -13.969 1 96.75 641 PRO A O 1
ATOM 4853 N N . THR A 1 642 ? 23.438 -37.312 -14.867 1 96.06 642 THR A N 1
ATOM 4854 C CA . THR A 1 642 ? 23.25 -38.75 -14.961 1 96.06 642 THR A CA 1
ATOM 4855 C C . THR A 1 642 ? 23.281 -39.219 -16.406 1 96.06 642 THR A C 1
ATOM 4857 O O . THR A 1 642 ? 22.328 -39.844 -16.891 1 96.06 642 THR A O 1
ATOM 4860 N N . GLY A 1 643 ? 24.344 -38.938 -17.125 1 95.75 643 GLY A N 1
ATOM 4861 C CA . GLY A 1 643 ? 24.641 -39.688 -18.344 1 95.75 643 GLY A CA 1
ATOM 4862 C C . GLY A 1 643 ? 25.141 -41.094 -18.078 1 95.75 643 GLY A C 1
ATOM 4863 O O . GLY A 1 643 ? 26.125 -41.281 -17.359 1 95.75 643 GLY A O 1
ATOM 4864 N N . LEU A 1 644 ? 24.516 -42.125 -18.625 1 96.62 644 LEU A N 1
ATOM 4865 C CA . LEU A 1 644 ? 24.859 -43.5 -18.297 1 96.62 644 LEU A CA 1
ATOM 4866 C C . LEU A 1 644 ? 26.047 -43.969 -19.125 1 96.62 644 LEU A C 1
ATOM 4868 O O . LEU A 1 644 ? 26.016 -43.938 -20.359 1 96.62 644 LEU A O 1
ATOM 4872 N N . ILE A 1 645 ? 27.047 -44.438 -18.453 1 96.44 645 ILE A N 1
ATOM 4873 C CA . ILE A 1 645 ? 28.219 -44.969 -19.125 1 96.44 645 ILE A CA 1
ATOM 4874 C C . ILE A 1 645 ? 27.984 -46.469 -19.422 1 96.44 645 ILE A C 1
ATOM 4876 O O . ILE A 1 645 ? 27.688 -47.25 -18.516 1 96.44 645 ILE A O 1
ATOM 4880 N N . ASN A 1 646 ? 28.047 -46.781 -20.625 1 95.19 646 ASN A N 1
ATOM 4881 C CA . ASN A 1 646 ? 28.047 -48.188 -21.016 1 95.19 646 ASN A CA 1
ATOM 4882 C C . ASN A 1 646 ? 29.422 -48.812 -20.844 1 95.19 646 ASN A C 1
ATOM 4884 O O . ASN A 1 646 ? 30.359 -48.438 -21.578 1 95.19 646 ASN A O 1
ATOM 4888 N N . PRO A 1 647 ? 29.516 -49.75 -19.953 1 92.81 647 PRO A N 1
ATOM 4889 C CA . PRO A 1 647 ? 30.828 -50.344 -19.703 1 92.81 647 PRO A CA 1
ATOM 4890 C C . PRO A 1 647 ? 31.406 -51 -20.969 1 92.81 647 PRO A C 1
ATOM 4892 O O . PRO A 1 647 ? 32.625 -51.094 -21.094 1 92.81 647 PRO A O 1
ATOM 4895 N N . LYS A 1 648 ? 30.625 -51.344 -21.922 1 93.56 648 LYS A N 1
ATOM 4896 C CA . LYS A 1 648 ? 31.094 -51.969 -23.156 1 93.56 648 LYS A CA 1
ATOM 4897 C C . LYS A 1 648 ? 31.594 -50.938 -24.156 1 93.56 648 LYS A C 1
ATOM 4899 O O . LYS A 1 648 ? 32.312 -51.281 -25.094 1 93.56 648 LYS A O 1
ATOM 4904 N N . ASP A 1 649 ? 31.188 -49.75 -23.953 1 94.81 649 ASP A N 1
ATOM 4905 C CA . ASP A 1 649 ? 31.594 -48.656 -24.828 1 94.81 649 ASP A CA 1
ATOM 4906 C C . ASP A 1 649 ? 31.703 -47.344 -24.062 1 94.81 649 ASP A C 1
ATOM 4908 O O . ASP A 1 649 ? 30.969 -46.375 -24.344 1 94.81 649 ASP A O 1
ATOM 4912 N N . PRO A 1 650 ? 32.594 -47.281 -23.141 1 95.19 650 PRO A N 1
ATOM 4913 C CA . PRO A 1 650 ? 32.656 -46.156 -22.203 1 95.19 650 PRO A CA 1
ATOM 4914 C C . PRO A 1 650 ? 33.031 -44.844 -22.906 1 95.19 650 PRO A C 1
ATOM 4916 O O . PRO A 1 650 ? 32.688 -43.75 -22.422 1 95.19 650 PRO A O 1
ATOM 4919 N N . ALA A 1 651 ? 33.688 -44.844 -24.031 1 94.5 651 ALA A N 1
ATOM 4920 C CA . ALA A 1 651 ? 34.188 -43.656 -24.688 1 94.5 651 ALA A CA 1
ATOM 4921 C C . ALA A 1 651 ? 33.125 -43.094 -25.656 1 94.5 651 ALA A C 1
ATOM 4923 O O . ALA A 1 651 ? 33.344 -42.031 -26.266 1 94.5 651 ALA A O 1
ATOM 4924 N N . ASN A 1 652 ? 32.031 -43.781 -25.766 1 94.5 652 ASN A N 1
ATOM 4925 C CA . ASN A 1 652 ? 30.984 -43.281 -26.656 1 94.5 652 ASN A CA 1
ATOM 4926 C C . ASN A 1 652 ? 30.641 -41.812 -26.344 1 94.5 652 ASN A C 1
ATOM 4928 O O . ASN A 1 652 ? 30.297 -41.5 -25.219 1 94.5 652 ASN A O 1
ATOM 4932 N N . PRO A 1 653 ? 30.719 -40.938 -27.328 1 92.88 653 PRO A N 1
ATOM 4933 C CA . PRO A 1 653 ? 30.438 -39.531 -27.078 1 92.88 653 PRO A CA 1
ATOM 4934 C C . PRO A 1 653 ? 28.953 -39.25 -26.828 1 92.88 653 PRO A C 1
ATOM 4936 O O . PRO A 1 653 ? 28.594 -38.188 -26.344 1 92.88 653 PRO A O 1
ATOM 4939 N N . THR A 1 654 ? 28.109 -40.125 -27.219 1 93.56 654 THR A N 1
ATOM 4940 C CA . THR A 1 654 ? 26.688 -40.031 -26.938 1 93.56 654 THR A CA 1
ATOM 4941 C C . THR A 1 654 ? 26.281 -41 -25.828 1 93.56 654 THR A C 1
ATOM 4943 O O . THR A 1 654 ? 26.406 -42.219 -25.984 1 93.56 654 THR A O 1
ATOM 4946 N N . LYS A 1 655 ? 25.828 -40.469 -24.734 1 94.94 655 LYS A N 1
ATOM 4947 C CA . LYS A 1 655 ? 25.422 -41.281 -23.594 1 94.94 655 LYS A CA 1
ATOM 4948 C C . LYS A 1 655 ? 23.906 -41.438 -23.562 1 94.94 655 LYS A C 1
ATOM 4950 O O . LYS A 1 655 ? 23.156 -40.594 -24.047 1 94.94 655 LYS A O 1
ATOM 4955 N N . PHE A 1 656 ? 23.484 -42.562 -23.016 1 92.94 656 PHE A N 1
ATOM 4956 C CA . PHE A 1 656 ? 22.078 -42.719 -22.688 1 92.94 656 PHE A CA 1
ATOM 4957 C C . PHE A 1 656 ? 21.719 -41.875 -21.453 1 92.94 656 PHE A C 1
ATOM 4959 O O . PHE A 1 656 ? 22.484 -41.812 -20.5 1 92.94 656 PHE A O 1
ATOM 4966 N N . LEU A 1 657 ? 20.641 -41.281 -21.562 1 92.12 657 LEU A N 1
ATOM 4967 C CA . LEU A 1 657 ? 20.188 -40.438 -20.438 1 92.12 657 LEU A CA 1
ATOM 4968 C C . LEU A 1 657 ? 19.625 -41.312 -19.328 1 92.12 657 LEU A C 1
ATOM 4970 O O . LEU A 1 657 ? 18.734 -42.125 -19.547 1 92.12 657 LEU A O 1
ATOM 4974 N N . GLY A 1 658 ? 20.297 -41.281 -18.156 1 92.12 658 GLY A N 1
ATOM 4975 C CA . GLY A 1 658 ? 19.609 -41.75 -16.953 1 92.12 658 GLY A CA 1
ATOM 4976 C C . GLY A 1 658 ? 18.609 -40.719 -16.438 1 92.12 658 GLY A C 1
ATOM 4977 O O . GLY A 1 658 ? 18.984 -39.625 -16.016 1 92.12 658 GLY A O 1
ATOM 4978 N N . PRO A 1 659 ? 17.312 -41.062 -16.484 1 89.94 659 PRO A N 1
ATOM 4979 C CA . PRO A 1 659 ? 16.312 -40.094 -16.047 1 89.94 659 PRO A CA 1
ATOM 4980 C C . PRO A 1 659 ? 16.609 -39.531 -14.648 1 89.94 659 PRO A C 1
ATOM 4982 O O . PRO A 1 659 ? 17.047 -40.281 -13.766 1 89.94 659 PRO A O 1
ATOM 4985 N N . GLU A 1 660 ? 16.375 -38.25 -14.523 1 91.94 660 GLU A N 1
ATOM 4986 C CA . GLU A 1 660 ? 16.547 -37.656 -13.203 1 91.94 660 GLU A CA 1
ATOM 4987 C C . GLU A 1 660 ? 15.617 -38.281 -12.18 1 91.94 660 GLU A C 1
ATOM 4989 O O . GLU A 1 660 ? 15.859 -38.219 -10.969 1 91.94 660 GLU A O 1
ATOM 4994 N N . ALA A 1 661 ? 14.633 -38.906 -12.664 1 88.88 661 ALA A N 1
ATOM 4995 C CA . ALA A 1 661 ? 13.711 -39.656 -11.812 1 88.88 661 ALA A CA 1
ATOM 4996 C C . ALA A 1 661 ? 14.43 -40.781 -11.062 1 88.88 661 ALA A C 1
ATOM 4998 O O . ALA A 1 661 ? 13.953 -41.25 -10.023 1 88.88 661 ALA A O 1
ATOM 4999 N N . LEU A 1 662 ? 15.609 -41.219 -11.547 1 92.69 662 LEU A N 1
ATOM 5000 C CA . LEU A 1 662 ? 16.406 -42.188 -10.797 1 92.69 662 LEU A CA 1
ATOM 5001 C C . LEU A 1 662 ? 16.781 -41.625 -9.422 1 92.69 662 LEU A C 1
ATOM 5003 O O . LEU A 1 662 ? 16.562 -42.281 -8.406 1 92.69 662 LEU A O 1
ATOM 5007 N N . ARG A 1 663 ? 17.297 -40.469 -9.469 1 94.25 663 ARG A N 1
ATOM 5008 C CA . ARG A 1 663 ? 17.625 -39.781 -8.219 1 94.25 663 ARG A CA 1
ATOM 5009 C C . ARG A 1 663 ? 16.359 -39.344 -7.477 1 94.25 663 ARG A C 1
ATOM 5011 O O . ARG A 1 663 ? 16.312 -39.438 -6.246 1 94.25 663 ARG A O 1
ATOM 5018 N N . GLY A 1 664 ? 15.367 -38.938 -8.211 1 91.31 664 GLY A N 1
ATOM 5019 C CA . GLY A 1 664 ? 14.094 -38.531 -7.629 1 91.31 664 GLY A CA 1
ATOM 5020 C C . GLY A 1 664 ? 13.367 -39.656 -6.945 1 91.31 664 GLY A C 1
ATOM 5021 O O . GLY A 1 664 ? 12.484 -39.438 -6.121 1 91.31 664 GLY A O 1
ATOM 5022 N N . SER A 1 665 ? 13.789 -40.906 -7.258 1 91.56 665 SER A N 1
ATOM 5023 C CA . SER A 1 665 ? 13.164 -42.062 -6.68 1 91.56 665 SER A CA 1
ATOM 5024 C C . SER A 1 665 ? 13.992 -42.656 -5.539 1 91.56 665 SER A C 1
ATOM 5026 O O . SER A 1 665 ? 13.625 -43.656 -4.934 1 91.56 665 SER A O 1
ATOM 5028 N N . GLY A 1 666 ? 15.156 -42.062 -5.289 1 93.56 666 GLY A N 1
ATOM 5029 C CA . GLY A 1 666 ? 15.922 -42.469 -4.121 1 93.56 666 GLY A CA 1
ATOM 5030 C C . GLY A 1 666 ? 17.344 -42.906 -4.457 1 93.56 666 GLY A C 1
ATOM 5031 O O . GLY A 1 666 ? 18.094 -43.312 -3.578 1 93.56 666 GLY A O 1
ATOM 5032 N N . GLY A 1 667 ? 17.75 -42.75 -5.695 1 95.5 667 GLY A N 1
ATOM 5033 C CA . GLY A 1 667 ? 19.125 -43.031 -6.051 1 95.5 667 GLY A CA 1
ATOM 5034 C C . GLY A 1 667 ? 20.125 -42.125 -5.344 1 95.5 667 GLY A C 1
ATOM 5035 O O . GLY A 1 667 ? 19.906 -40.938 -5.238 1 95.5 667 GLY A O 1
ATOM 5036 N N . VAL A 1 668 ? 21.188 -42.75 -4.793 1 96.94 668 VAL A N 1
ATOM 5037 C CA . VAL A 1 668 ? 22.219 -41.969 -4.125 1 96.94 668 VAL A CA 1
ATOM 5038 C C . VAL A 1 668 ? 23.531 -42.031 -4.922 1 96.94 668 VAL A C 1
ATOM 5040 O O . VAL A 1 668 ? 23.766 -43 -5.637 1 96.94 668 VAL A O 1
ATOM 5043 N N . LEU A 1 669 ? 24.328 -41.031 -4.879 1 97.88 669 LEU A N 1
ATOM 5044 C CA . LEU A 1 669 ? 25.594 -40.969 -5.582 1 97.88 669 LEU A CA 1
ATOM 5045 C C . LEU A 1 669 ? 26.766 -41.219 -4.625 1 97.88 669 LEU A C 1
ATOM 5047 O O . LEU A 1 669 ? 26.891 -40.531 -3.607 1 97.88 669 LEU A O 1
ATOM 5051 N N . LEU A 1 670 ? 27.547 -42.188 -4.949 1 97.88 670 LEU A N 1
ATOM 5052 C CA . LEU A 1 670 ? 28.734 -42.5 -4.164 1 97.88 670 LEU A CA 1
ATOM 5053 C C . LEU A 1 670 ? 30 -42.25 -4.977 1 97.88 670 LEU A C 1
ATOM 5055 O O . LEU A 1 670 ? 30 -42.438 -6.199 1 97.88 670 LEU A O 1
ATOM 5059 N N . ASN A 1 671 ? 31.062 -41.875 -4.293 1 97.75 671 ASN A N 1
ATOM 5060 C CA . ASN A 1 671 ? 32.344 -41.719 -4.945 1 97.75 671 ASN A CA 1
ATOM 5061 C C . ASN A 1 671 ? 33.188 -42.969 -4.816 1 97.75 671 ASN A C 1
ATOM 5063 O O . ASN A 1 671 ? 32.719 -44 -4.359 1 97.75 671 ASN A O 1
ATOM 5067 N N . LYS A 1 672 ? 34.438 -42.938 -5.223 1 96.56 672 LYS A N 1
ATOM 5068 C CA . LYS A 1 672 ? 35.344 -44.094 -5.25 1 96.56 672 LYS A CA 1
ATOM 5069 C C . LYS A 1 672 ? 35.656 -44.562 -3.838 1 96.56 672 LYS A C 1
ATOM 5071 O O . LYS A 1 672 ? 36.156 -45.656 -3.65 1 96.56 672 LYS A O 1
ATOM 5076 N N . GLN A 1 673 ? 35.344 -43.719 -2.848 1 96.38 673 GLN A N 1
ATOM 5077 C CA . GLN A 1 673 ? 35.594 -44.062 -1.454 1 96.38 673 GLN A CA 1
ATOM 5078 C C . GLN A 1 673 ? 34.344 -44.625 -0.792 1 96.38 673 GLN A C 1
ATOM 5080 O O . GLN A 1 673 ? 34.312 -44.875 0.412 1 96.38 673 GLN A O 1
ATOM 5085 N N . GLY A 1 674 ? 33.281 -44.781 -1.598 1 96.88 674 GLY A N 1
ATOM 5086 C CA . GLY A 1 674 ? 32.031 -45.281 -1.056 1 96.88 674 GLY A CA 1
ATOM 5087 C C . GLY A 1 674 ? 31.281 -44.281 -0.21 1 96.88 674 GLY A C 1
ATOM 5088 O O . GLY A 1 674 ? 30.453 -44.656 0.612 1 96.88 674 GLY A O 1
ATOM 5089 N N . LYS A 1 675 ? 31.609 -43 -0.426 1 96.69 675 LYS A N 1
ATOM 5090 C CA . LYS A 1 675 ? 31.031 -41.938 0.386 1 96.69 675 LYS A CA 1
ATOM 5091 C C . LYS A 1 675 ? 30.078 -41.062 -0.439 1 96.69 675 LYS A C 1
ATOM 5093 O O . LYS A 1 675 ? 30.312 -40.844 -1.625 1 96.69 675 LYS A O 1
ATOM 5098 N N . ARG A 1 676 ? 28.984 -40.594 0.181 1 96.31 676 ARG A N 1
ATOM 5099 C CA . ARG A 1 676 ? 28.109 -39.594 -0.433 1 96.31 676 ARG A CA 1
ATOM 5100 C C . ARG A 1 676 ? 28.734 -38.219 -0.395 1 96.31 676 ARG A C 1
ATOM 5102 O O . ARG A 1 676 ? 29.422 -37.875 0.568 1 96.31 676 ARG A O 1
ATOM 5109 N N . PHE A 1 677 ? 28.453 -37.312 -1.344 1 96.25 677 PHE A N 1
ATOM 5110 C CA . PHE A 1 677 ? 29.203 -36.062 -1.426 1 96.25 677 PHE A CA 1
ATOM 5111 C C . PHE A 1 677 ? 28.281 -34.906 -1.835 1 96.25 677 PHE A C 1
ATOM 5113 O O . PHE A 1 677 ? 28.719 -33.75 -1.893 1 96.25 677 PHE A O 1
ATOM 5120 N N . VAL A 1 678 ? 26.969 -35.156 -2.123 1 96.62 678 VAL A N 1
ATOM 5121 C CA . VAL A 1 678 ? 26.094 -34.094 -2.586 1 96.62 678 VAL A CA 1
ATOM 5122 C C . VAL A 1 678 ? 24.641 -34.469 -2.312 1 96.62 678 VAL A C 1
ATOM 5124 O O . VAL A 1 678 ? 24.328 -35.625 -2.092 1 96.62 678 VAL A O 1
ATOM 5127 N N . ASN A 1 679 ? 23.781 -33.469 -2.182 1 95.5 679 ASN A N 1
ATOM 5128 C CA . ASN A 1 679 ? 22.344 -33.656 -2.258 1 95.5 679 ASN A CA 1
ATOM 5129 C C . ASN A 1 679 ? 21.906 -34.062 -3.67 1 95.5 679 ASN A C 1
ATOM 5131 O O . ASN A 1 679 ? 21.922 -33.219 -4.574 1 95.5 679 ASN A O 1
ATOM 5135 N N . GLU A 1 680 ? 21.547 -35.312 -3.826 1 96.38 680 GLU A N 1
ATOM 5136 C CA . GLU A 1 680 ? 21.234 -35.844 -5.148 1 96.38 680 GLU A CA 1
ATOM 5137 C C . GLU A 1 680 ? 20.062 -35.094 -5.789 1 96.38 680 GLU A C 1
ATOM 5139 O O . GLU A 1 680 ? 19.844 -35.188 -6.996 1 96.38 680 GLU A O 1
ATOM 5144 N N . LEU A 1 681 ? 19.297 -34.344 -5.012 1 94.44 681 LEU A N 1
ATOM 5145 C CA . LEU A 1 681 ? 18.125 -33.625 -5.535 1 94.44 681 LEU A CA 1
ATOM 5146 C C . LEU A 1 681 ? 18.344 -32.125 -5.566 1 94.44 681 LEU A C 1
ATOM 5148 O O . LEU A 1 681 ? 17.391 -31.359 -5.562 1 94.44 681 LEU A O 1
ATOM 5152 N N . ASP A 1 682 ? 19.609 -31.719 -5.508 1 94.69 682 ASP A N 1
ATOM 5153 C CA . ASP A 1 682 ? 19.938 -30.312 -5.746 1 94.69 682 ASP A CA 1
ATOM 5154 C C . ASP A 1 682 ? 19.891 -29.984 -7.234 1 94.69 682 ASP A C 1
ATOM 5156 O O . ASP A 1 682 ? 19.531 -30.844 -8.055 1 94.69 682 ASP A O 1
ATOM 5160 N N . LEU A 1 683 ? 20.125 -28.766 -7.605 1 94.62 683 LEU A N 1
ATOM 5161 C CA . LEU A 1 683 ? 20.141 -28.328 -8.992 1 94.62 683 LEU A CA 1
ATOM 5162 C C . LEU A 1 683 ? 21.109 -29.172 -9.82 1 94.62 683 LEU A C 1
ATOM 5164 O O . LEU A 1 683 ? 22.172 -29.578 -9.32 1 94.62 683 LEU A O 1
ATOM 5168 N N . ARG A 1 684 ? 20.75 -29.375 -11.039 1 95.06 684 ARG A N 1
ATOM 5169 C CA . ARG A 1 684 ? 21.594 -30.172 -11.93 1 95.06 684 ARG A CA 1
ATOM 5170 C C . ARG A 1 684 ? 23.016 -29.609 -12 1 95.06 684 ARG A C 1
ATOM 5172 O O . ARG A 1 684 ? 23.984 -30.359 -12.031 1 95.06 684 ARG A O 1
ATOM 5179 N N . SER A 1 685 ? 23.109 -28.297 -12.016 1 94.44 685 SER A N 1
ATOM 5180 C CA . SER A 1 685 ? 24.406 -27.656 -12.07 1 94.44 685 SER A CA 1
ATOM 5181 C C . SER A 1 685 ? 25.25 -27.969 -10.836 1 94.44 685 SER A C 1
ATOM 5183 O O . SER A 1 685 ? 26.453 -28.219 -10.938 1 94.44 685 SER A O 1
ATOM 5185 N N . VAL A 1 686 ? 24.625 -28.016 -9.695 1 95.56 686 VAL A N 1
ATOM 5186 C CA . VAL A 1 686 ? 25.297 -28.281 -8.43 1 95.56 686 VAL A CA 1
ATOM 5187 C C . VAL A 1 686 ? 25.75 -29.734 -8.375 1 95.56 686 VAL A C 1
ATOM 5189 O O . VAL A 1 686 ? 26.891 -30.031 -8.008 1 95.56 686 VAL A O 1
ATOM 5192 N N . VAL A 1 687 ? 24.922 -30.672 -8.789 1 97.12 687 VAL A N 1
ATOM 5193 C CA . VAL A 1 687 ? 25.219 -32.094 -8.734 1 97.12 687 VAL A CA 1
ATOM 5194 C C . VAL A 1 687 ? 26.312 -32.438 -9.75 1 97.12 687 VAL A C 1
ATOM 5196 O O . VAL A 1 687 ? 27.234 -33.188 -9.445 1 97.12 687 VAL A O 1
ATOM 5199 N N . SER A 1 688 ? 26.219 -31.906 -10.945 1 97.44 688 SER A N 1
ATOM 5200 C CA . SER A 1 688 ? 27.234 -32.125 -11.977 1 97.44 688 SER A CA 1
ATOM 5201 C C . SER A 1 688 ? 28.609 -31.625 -11.516 1 97.44 688 SER A C 1
ATOM 5203 O O . SER A 1 688 ? 29.609 -32.312 -11.688 1 97.44 688 SER A O 1
ATOM 5205 N N . LYS A 1 689 ? 28.594 -30.438 -10.992 1 96.56 689 LYS A N 1
ATOM 5206 C CA . LYS A 1 689 ? 29.844 -29.891 -10.484 1 96.56 689 LYS A CA 1
ATOM 5207 C C . LYS A 1 689 ? 30.422 -30.75 -9.375 1 96.56 689 LYS A C 1
ATOM 5209 O O . LYS A 1 689 ? 31.641 -30.984 -9.328 1 96.56 689 LYS A O 1
ATOM 5214 N N . ALA A 1 690 ? 29.609 -31.234 -8.5 1 97.38 690 ALA A N 1
ATOM 5215 C CA . ALA A 1 690 ? 30.047 -32.062 -7.387 1 97.38 690 ALA A CA 1
ATOM 5216 C C . ALA A 1 690 ? 30.672 -33.375 -7.891 1 97.38 690 ALA A C 1
ATOM 5218 O O . ALA A 1 690 ? 31.672 -33.844 -7.328 1 97.38 690 ALA A O 1
ATOM 5219 N N . ILE A 1 691 ? 30.125 -34 -8.961 1 97.88 691 ILE A N 1
ATOM 5220 C CA . ILE A 1 691 ? 30.672 -35.219 -9.547 1 97.88 691 ILE A CA 1
ATOM 5221 C C . ILE A 1 691 ? 32.062 -34.938 -10.117 1 97.88 691 ILE A C 1
ATOM 5223 O O . ILE A 1 691 ? 33 -35.719 -9.867 1 97.88 691 ILE A O 1
ATOM 5227 N N . MET A 1 692 ? 32.188 -33.875 -10.805 1 96.88 692 MET A N 1
ATOM 5228 C CA . MET A 1 692 ? 33.469 -33.5 -11.414 1 96.88 692 MET A CA 1
ATOM 5229 C C . MET A 1 692 ? 34.531 -33.25 -10.352 1 96.88 692 MET A C 1
ATOM 5231 O O . MET A 1 692 ? 35.719 -33.594 -10.531 1 96.88 692 MET A O 1
ATOM 5235 N N . GLU A 1 693 ? 34.125 -32.719 -9.281 1 96.38 693 GLU A N 1
ATOM 5236 C CA . GLU A 1 693 ? 35.031 -32.312 -8.219 1 96.38 693 GLU A CA 1
ATOM 5237 C C . GLU A 1 693 ? 35.594 -33.531 -7.477 1 96.38 693 GLU A C 1
ATOM 5239 O O . GLU A 1 693 ? 36.594 -33.438 -6.762 1 96.38 693 GLU A O 1
ATOM 5244 N N . GLN A 1 694 ? 34.906 -34.688 -7.668 1 95.94 694 GLN A N 1
ATOM 5245 C CA . GLN A 1 694 ? 35.406 -35.906 -7.051 1 95.94 694 GLN A CA 1
ATOM 5246 C C . GLN A 1 694 ? 36.719 -36.344 -7.719 1 95.94 694 GLN A C 1
ATOM 5248 O O . GLN A 1 694 ? 37.5 -37.062 -7.125 1 95.94 694 GLN A O 1
ATOM 5253 N N . GLY A 1 695 ? 36.938 -36.031 -9.016 1 94.19 695 GLY A N 1
ATOM 5254 C CA . GLY A 1 695 ? 38.188 -36.25 -9.711 1 94.19 695 GLY A CA 1
ATOM 5255 C C . GLY A 1 695 ? 38.406 -37.688 -10.141 1 94.19 695 GLY A C 1
ATOM 5256 O O . GLY A 1 695 ? 39.5 -38.062 -10.492 1 94.19 695 GLY A O 1
ATOM 5257 N N . ALA A 1 696 ? 37.344 -38.531 -10.164 1 95.25 696 ALA A N 1
ATOM 5258 C CA . ALA A 1 696 ? 37.469 -39.938 -10.578 1 95.25 696 ALA A CA 1
ATOM 5259 C C . ALA A 1 696 ? 37.094 -40.094 -12.047 1 95.25 696 ALA A C 1
ATOM 5261 O O . ALA A 1 696 ? 35.938 -39.812 -12.438 1 95.25 696 ALA A O 1
ATOM 5262 N N . GLU A 1 697 ? 38 -40.531 -12.836 1 95.69 697 GLU A N 1
ATOM 5263 C CA . GLU A 1 697 ? 37.75 -40.781 -14.25 1 95.69 697 GLU A CA 1
ATOM 5264 C C . GLU A 1 697 ? 37.375 -42.25 -14.5 1 95.69 697 GLU A C 1
ATOM 5266 O O . GLU A 1 697 ? 38 -43.156 -13.953 1 95.69 697 GLU A O 1
ATOM 5271 N N . TYR A 1 698 ? 36.312 -42.469 -15.281 1 96.12 698 TYR A N 1
ATOM 5272 C CA . TYR A 1 698 ? 35.969 -43.844 -15.641 1 96.12 698 TYR A CA 1
ATOM 5273 C C . TYR A 1 698 ? 36.938 -44.438 -16.641 1 96.12 698 TYR A C 1
ATOM 5275 O O . TYR A 1 698 ? 37.25 -43.812 -17.656 1 96.12 698 TYR A O 1
ATOM 5283 N N . PRO A 1 699 ? 37.406 -45.625 -16.406 1 94 699 PRO A N 1
ATOM 5284 C CA . PRO A 1 699 ? 38.438 -46.219 -17.281 1 94 699 PRO A CA 1
ATOM 5285 C C . PRO A 1 699 ? 37.969 -46.375 -18.719 1 94 699 PRO A C 1
ATOM 5287 O O . PRO A 1 699 ? 36.875 -46.906 -18.969 1 94 699 PRO A O 1
ATOM 5290 N N . GLY A 1 700 ? 38.781 -45.906 -19.656 1 94.12 700 GLY A N 1
ATOM 5291 C CA . GLY A 1 700 ? 38.531 -46.062 -21.078 1 94.12 700 GLY A CA 1
ATOM 5292 C C . GLY A 1 700 ? 37.469 -45.094 -21.609 1 94.12 700 GLY A C 1
ATOM 5293 O O . GLY A 1 700 ? 37.031 -45.25 -22.734 1 94.12 700 GLY A O 1
ATOM 5294 N N . SER A 1 701 ? 37.094 -44.156 -20.812 1 93.12 701 SER A N 1
ATOM 5295 C CA . SER A 1 701 ? 36 -43.281 -21.188 1 93.12 701 SER A CA 1
ATOM 5296 C C . SER A 1 701 ? 36.469 -42.062 -21.922 1 93.12 701 SER A C 1
ATOM 5298 O O . SER A 1 701 ? 35.688 -41.25 -22.438 1 93.12 701 SER A O 1
ATOM 5300 N N . GLY A 1 702 ? 37.719 -41.844 -22.109 1 88.88 702 GLY A N 1
ATOM 5301 C CA . GLY A 1 702 ? 38.25 -40.656 -22.75 1 88.88 702 GLY A CA 1
ATOM 5302 C C . GLY A 1 702 ? 38.125 -39.406 -21.906 1 88.88 702 GLY A C 1
ATOM 5303 O O . GLY A 1 702 ? 37.875 -38.312 -22.422 1 88.88 702 GLY A O 1
ATOM 5304 N N . GLY A 1 703 ? 38.125 -39.5 -20.516 1 91.12 703 GLY A N 1
ATOM 5305 C CA . GLY A 1 703 ? 38.188 -38.344 -19.641 1 91.12 703 GLY A CA 1
ATOM 5306 C C . GLY A 1 703 ? 36.875 -38.094 -18.922 1 91.12 703 GLY A C 1
ATOM 5307 O O . GLY A 1 703 ? 36.719 -37.031 -18.281 1 91.12 703 GLY A O 1
ATOM 5308 N N . SER A 1 704 ? 35.906 -38.969 -18.922 1 95.19 704 SER A N 1
ATOM 5309 C CA . SER A 1 704 ? 34.625 -38.75 -18.25 1 95.19 704 SER A CA 1
ATOM 5310 C C . SER A 1 704 ? 34.719 -39 -16.75 1 95.19 704 SER A C 1
ATOM 5312 O O . SER A 1 704 ? 35.031 -40.094 -16.312 1 95.19 704 SER A O 1
ATOM 5314 N N . MET A 1 705 ? 34.562 -37.844 -16 1 96.62 705 MET A N 1
ATOM 5315 C CA . MET A 1 705 ? 34.438 -38 -14.562 1 96.62 705 MET A CA 1
ATOM 5316 C C . MET A 1 705 ? 33.125 -38.688 -14.211 1 96.62 705 MET A C 1
ATOM 5318 O O . MET A 1 705 ? 32.094 -38.469 -14.883 1 96.62 705 MET A O 1
ATOM 5322 N N . PHE A 1 706 ? 33.156 -39.594 -13.211 1 97.69 706 PHE A N 1
ATOM 5323 C CA . PHE A 1 706 ? 31.922 -40.344 -13.008 1 97.69 706 PHE A CA 1
ATOM 5324 C C . PHE A 1 706 ? 31.672 -40.594 -11.523 1 97.69 706 PHE A C 1
ATOM 5326 O O . PHE A 1 706 ? 32.531 -40.312 -10.695 1 97.69 706 PHE A O 1
ATOM 5333 N N . ALA A 1 707 ? 30.484 -41 -11.125 1 98.25 707 ALA A N 1
ATOM 5334 C CA . ALA A 1 707 ? 30.031 -41.438 -9.805 1 98.25 707 ALA A CA 1
ATOM 5335 C C . ALA A 1 707 ? 29.156 -42.688 -9.914 1 98.25 707 ALA A C 1
ATOM 5337 O O . ALA A 1 707 ? 28.734 -43.031 -11.008 1 98.25 707 ALA A O 1
ATOM 5338 N N . TYR A 1 708 ? 29.016 -43.406 -8.805 1 98 708 TYR A N 1
ATOM 5339 C CA . TYR A 1 708 ? 28.125 -44.562 -8.734 1 98 708 TYR A CA 1
ATOM 5340 C C . TYR A 1 708 ? 26.734 -44.156 -8.297 1 98 708 TYR A C 1
ATOM 5342 O O . TYR A 1 708 ? 26.547 -43.594 -7.223 1 98 708 TYR A O 1
ATOM 5350 N N . CYS A 1 709 ? 25.781 -44.312 -9.164 1 98.19 709 CYS A N 1
ATOM 5351 C CA . CYS A 1 709 ? 24.391 -44.125 -8.773 1 98.19 709 CYS A CA 1
ATOM 5352 C C . CYS A 1 709 ? 23.781 -45.406 -8.25 1 98.19 709 CYS A C 1
ATOM 5354 O O . CYS A 1 709 ? 23.609 -46.375 -9.008 1 98.19 709 CYS A O 1
ATOM 5356 N N . VAL A 1 710 ? 23.422 -45.469 -7 1 97.75 710 VAL A N 1
ATOM 5357 C CA . VAL A 1 710 ? 23.062 -46.688 -6.324 1 97.75 710 VAL A CA 1
ATOM 5358 C C . VAL A 1 710 ? 21.578 -46.656 -5.949 1 97.75 710 VAL A C 1
ATOM 5360 O O . VAL A 1 710 ? 21.125 -45.719 -5.277 1 97.75 710 VAL A O 1
ATOM 5363 N N . LEU A 1 711 ? 20.812 -47.625 -6.367 1 97 711 LEU A N 1
ATOM 5364 C CA . LEU A 1 711 ? 19.422 -47.812 -6.008 1 97 711 LEU A CA 1
ATOM 5365 C C . LEU A 1 711 ? 19.219 -49.125 -5.23 1 97 711 LEU A C 1
ATOM 5367 O O . LEU A 1 711 ? 19.859 -50.125 -5.539 1 97 711 LEU A O 1
ATOM 5371 N N . ASN A 1 712 ? 18.375 -49.094 -4.242 1 96.12 712 ASN A N 1
ATOM 5372 C CA . ASN A 1 712 ? 17.938 -50.344 -3.631 1 96.12 712 ASN A CA 1
ATOM 5373 C C . ASN A 1 712 ? 16.578 -50.781 -4.172 1 96.12 712 ASN A C 1
ATOM 5375 O O . ASN A 1 712 ? 16.094 -50.219 -5.16 1 96.12 712 ASN A O 1
ATOM 5379 N N . ALA A 1 713 ? 15.922 -51.75 -3.6 1 94.06 713 ALA A N 1
ATOM 5380 C CA . ALA A 1 713 ? 14.656 -52.312 -4.078 1 94.06 713 ALA A CA 1
ATOM 5381 C C . ALA A 1 713 ? 13.531 -51.281 -3.963 1 94.06 713 ALA A C 1
ATOM 5383 O O . ALA A 1 713 ? 12.656 -51.188 -4.832 1 94.06 713 ALA A O 1
ATOM 5384 N N . ALA A 1 714 ? 13.602 -50.562 -2.904 1 93.94 714 ALA A N 1
ATOM 5385 C CA . ALA A 1 714 ? 12.578 -49.531 -2.686 1 93.94 714 ALA A CA 1
ATOM 5386 C C . ALA A 1 714 ? 12.648 -48.438 -3.748 1 93.94 714 ALA A C 1
ATOM 5388 O O . ALA A 1 714 ? 11.625 -48 -4.262 1 93.94 714 ALA A O 1
ATOM 5389 N N . ALA A 1 715 ? 13.859 -48 -4.02 1 94 715 ALA A N 1
ATOM 5390 C CA . ALA A 1 715 ? 14.062 -47 -5.047 1 94 715 ALA A CA 1
ATOM 5391 C C . ALA A 1 715 ? 13.664 -47.531 -6.422 1 94 715 ALA A C 1
ATOM 5393 O O . ALA A 1 715 ? 13.102 -46.781 -7.234 1 94 715 ALA A O 1
ATOM 5394 N N . GLN A 1 716 ? 13.977 -48.719 -6.668 1 92.81 716 GLN A N 1
ATOM 5395 C CA . GLN A 1 716 ? 13.602 -49.344 -7.934 1 92.81 716 GLN A CA 1
ATOM 5396 C C . GLN A 1 716 ? 12.086 -49.344 -8.117 1 92.81 716 GLN A C 1
ATOM 5398 O O . GLN A 1 716 ? 11.594 -49.062 -9.219 1 92.81 716 GLN A O 1
ATOM 5403 N N . LYS A 1 717 ? 11.422 -49.688 -7.121 1 88.56 717 LYS A N 1
ATOM 5404 C CA . LYS A 1 717 ? 9.969 -49.719 -7.168 1 88.56 717 LYS A CA 1
ATOM 5405 C C . LYS A 1 717 ? 9.391 -48.344 -7.477 1 88.56 717 LYS A C 1
ATOM 5407 O O . LYS A 1 717 ? 8.453 -48.219 -8.266 1 88.56 717 LYS A O 1
ATOM 5412 N N . LEU A 1 718 ? 9.961 -47.375 -6.848 1 87.81 718 LEU A N 1
ATOM 5413 C CA . LEU A 1 718 ? 9.484 -46.031 -7.07 1 87.81 718 LEU A CA 1
ATOM 5414 C C . LEU A 1 718 ? 9.789 -45.562 -8.492 1 87.81 718 LEU A C 1
ATOM 5416 O O . LEU A 1 718 ? 9.008 -44.812 -9.086 1 87.81 718 LEU A O 1
ATOM 5420 N N . PHE A 1 719 ? 10.961 -45.938 -9.047 1 87.69 719 PHE A N 1
ATOM 5421 C CA . PHE A 1 719 ? 11.352 -45.594 -10.406 1 87.69 719 PHE A CA 1
ATOM 5422 C C . PHE A 1 719 ? 10.5 -46.344 -11.422 1 87.69 719 PHE A C 1
ATOM 5424 O O . PHE A 1 719 ? 10.188 -45.812 -12.492 1 87.69 719 PHE A O 1
ATOM 5431 N N . GLY A 1 720 ? 10.133 -47.5 -11.133 1 85.25 720 GLY A N 1
ATOM 5432 C CA . GLY A 1 720 ? 9.453 -48.438 -12.016 1 85.25 720 GLY A CA 1
ATOM 5433 C C . GLY A 1 720 ? 10.297 -49.656 -12.344 1 85.25 720 GLY A C 1
ATOM 5434 O O . GLY A 1 720 ? 11.328 -49.531 -13 1 85.25 720 GLY A O 1
ATOM 5435 N N . VAL A 1 721 ? 9.828 -50.688 -11.938 1 88.12 721 VAL A N 1
ATOM 5436 C CA . VAL A 1 721 ? 10.594 -51.938 -12.055 1 88.12 721 VAL A CA 1
ATOM 5437 C C . VAL A 1 721 ? 10.836 -52.25 -13.523 1 88.12 721 VAL A C 1
ATOM 5439 O O . VAL A 1 721 ? 11.961 -52.562 -13.922 1 88.12 721 VAL A O 1
ATOM 5442 N N . SER A 1 722 ? 9.852 -52.062 -14.289 1 86 722 SER A N 1
ATOM 5443 C CA . SER A 1 722 ? 9.984 -52.375 -15.703 1 86 722 SER A CA 1
ATOM 5444 C C . SER A 1 722 ? 10.898 -51.375 -16.422 1 86 722 SER A C 1
ATOM 5446 O O . SER A 1 722 ? 11.68 -51.781 -17.281 1 86 722 SER A O 1
ATOM 5448 N N . SER A 1 723 ? 10.75 -50.188 -16.094 1 86.06 723 SER A N 1
ATOM 5449 C CA . SER A 1 723 ? 11.617 -49.188 -16.656 1 86.06 723 SER A CA 1
ATOM 5450 C C . SER A 1 723 ? 13.078 -49.438 -16.312 1 86.06 723 SER A C 1
ATOM 5452 O O . SER A 1 723 ? 13.961 -49.344 -17.172 1 86.06 723 SER A O 1
ATOM 5454 N N . HIS A 1 724 ? 13.32 -49.781 -15.086 1 89.5 724 HIS A N 1
ATOM 5455 C CA . HIS A 1 724 ? 14.68 -50.094 -14.641 1 89.5 724 HIS A CA 1
ATOM 5456 C C . HIS A 1 724 ? 15.234 -51.312 -15.367 1 89.5 724 HIS A C 1
ATOM 5458 O O . HIS A 1 724 ? 16.406 -51.344 -15.742 1 89.5 724 HIS A O 1
ATOM 5464 N N . GLU A 1 725 ? 14.391 -52.312 -15.516 1 89 725 GLU A N 1
ATOM 5465 C CA . GLU A 1 725 ? 14.82 -53.531 -16.156 1 89 725 GLU A CA 1
ATOM 5466 C C . GLU A 1 725 ? 15.188 -53.312 -17.625 1 89 725 GLU A C 1
ATOM 5468 O O . GLU A 1 725 ? 16.078 -53.969 -18.156 1 89 725 GLU A O 1
ATOM 5473 N N . PHE A 1 726 ? 14.523 -52.375 -18.156 1 84.81 726 PHE A N 1
ATOM 5474 C CA . PHE A 1 726 ? 14.891 -52 -19.516 1 84.81 726 PHE A CA 1
ATOM 5475 C C . PHE A 1 726 ? 16.328 -51.5 -19.578 1 84.81 726 PHE A C 1
ATOM 5477 O O . PHE A 1 726 ? 17.125 -51.969 -20.391 1 84.81 726 PHE A O 1
ATOM 5484 N N . TYR A 1 727 ? 16.75 -50.594 -18.703 1 89.38 727 TYR A N 1
ATOM 5485 C CA . TYR A 1 727 ? 18.094 -50.062 -18.656 1 89.38 727 TYR A CA 1
ATOM 5486 C C . TYR A 1 727 ? 19.109 -51.094 -18.219 1 89.38 727 TYR A C 1
ATOM 5488 O O . TYR A 1 727 ? 20.234 -51.156 -18.734 1 89.38 727 TYR A O 1
ATOM 5496 N N . TRP A 1 728 ? 18.656 -51.969 -17.375 1 92.31 728 TRP A N 1
ATOM 5497 C CA . TRP A 1 728 ? 19.547 -52.938 -16.766 1 92.31 728 TRP A CA 1
ATOM 5498 C C . TRP A 1 728 ? 19.719 -54.156 -17.672 1 92.31 728 TRP A C 1
ATOM 5500 O O . TRP A 1 728 ? 20.812 -54.375 -18.203 1 92.31 728 TRP A O 1
ATOM 5510 N N . LYS A 1 729 ? 18.641 -54.781 -17.984 1 90.81 729 LYS A N 1
ATOM 5511 C CA . LYS A 1 729 ? 18.703 -56.062 -18.656 1 90.81 729 LYS A CA 1
ATOM 5512 C C . LYS A 1 729 ? 18.797 -55.875 -20.172 1 90.81 729 LYS A C 1
ATOM 5514 O O . LYS A 1 729 ? 19.547 -56.594 -20.844 1 90.81 729 LYS A O 1
ATOM 5519 N N . LYS A 1 730 ? 18.094 -55 -20.641 1 86.88 730 LYS A N 1
ATOM 5520 C CA . LYS A 1 730 ? 18.062 -54.812 -22.094 1 86.88 730 LYS A CA 1
ATOM 5521 C C . LYS A 1 730 ? 19.266 -54 -22.578 1 86.88 730 LYS A C 1
ATOM 5523 O O . LYS A 1 730 ? 19.859 -54.344 -23.594 1 86.88 730 LYS A O 1
ATOM 5528 N N . MET A 1 731 ? 19.656 -53.062 -21.875 1 90.75 731 MET A N 1
ATOM 5529 C CA . MET A 1 731 ? 20.688 -52.156 -22.375 1 90.75 731 MET A CA 1
ATOM 5530 C C . MET A 1 731 ? 22.016 -52.406 -21.688 1 90.75 731 MET A C 1
ATOM 5532 O O . MET A 1 731 ? 23.062 -51.969 -22.141 1 90.75 731 MET A O 1
ATOM 5536 N N . GLY A 1 732 ? 21.984 -53.094 -20.547 1 92.5 732 GLY A N 1
ATOM 5537 C CA . GLY A 1 732 ? 23.203 -53.469 -19.828 1 92.5 732 GLY A CA 1
ATOM 5538 C C . GLY A 1 732 ? 23.859 -52.281 -19.125 1 92.5 732 GLY A C 1
ATOM 5539 O O . GLY A 1 732 ? 25.094 -52.25 -18.984 1 92.5 732 GLY A O 1
ATOM 5540 N N . LEU A 1 733 ? 23.078 -51.344 -18.609 1 95.56 733 LEU A N 1
ATOM 5541 C CA . LEU A 1 733 ? 23.641 -50.094 -18.094 1 95.56 733 LEU A CA 1
ATOM 5542 C C . LEU A 1 733 ? 23.672 -50.125 -16.578 1 95.56 733 LEU A C 1
ATOM 5544 O O . LEU A 1 733 ? 24.109 -49.125 -15.953 1 95.56 733 LEU A O 1
ATOM 5548 N N . PHE A 1 734 ? 23.25 -51.219 -15.922 1 96.5 734 PHE A N 1
ATOM 5549 C CA . PHE A 1 734 ? 23.312 -51.375 -14.477 1 96.5 734 PHE A CA 1
ATOM 5550 C C . PHE A 1 734 ? 24.047 -52.656 -14.109 1 96.5 734 PHE A C 1
ATOM 5552 O O . PHE A 1 734 ? 24.109 -53.594 -14.906 1 96.5 734 PHE A O 1
ATOM 5559 N N . VAL A 1 735 ? 24.625 -52.656 -12.945 1 96.44 735 VAL A N 1
ATOM 5560 C CA . VAL A 1 735 ? 25.234 -53.844 -12.336 1 96.44 735 VAL A CA 1
ATOM 5561 C C . VAL A 1 735 ? 24.547 -54.125 -11 1 96.44 735 VAL A C 1
ATOM 5563 O O . VAL A 1 735 ? 24.312 -53.219 -10.195 1 96.44 735 VAL A O 1
ATOM 5566 N N . LYS A 1 736 ? 24.172 -55.375 -10.82 1 96.75 736 LYS A N 1
ATOM 5567 C CA . LYS A 1 736 ? 23.516 -55.75 -9.578 1 96.75 736 LYS A CA 1
ATOM 5568 C C . LYS A 1 736 ? 24.531 -56.219 -8.531 1 96.75 736 LYS A C 1
ATOM 5570 O O . LYS A 1 736 ? 25.469 -56.969 -8.844 1 96.75 736 LYS A O 1
ATOM 5575 N N . ALA A 1 737 ? 24.469 -55.656 -7.355 1 97.5 737 ALA A N 1
ATOM 5576 C CA . ALA A 1 737 ? 25.203 -56.094 -6.172 1 97.5 737 ALA A CA 1
ATOM 5577 C C . ALA A 1 737 ? 24.25 -56.656 -5.121 1 97.5 737 ALA A C 1
ATOM 5579 O O . ALA A 1 737 ? 23.406 -55.906 -4.574 1 97.5 737 ALA A O 1
ATOM 5580 N N . ASP A 1 738 ? 24.422 -57.875 -4.73 1 96.31 738 ASP A N 1
ATOM 5581 C CA . ASP A 1 738 ? 23.453 -58.562 -3.879 1 96.31 738 ASP A CA 1
ATOM 5582 C C . ASP A 1 738 ? 23.594 -58.125 -2.424 1 96.31 738 ASP A C 1
ATOM 5584 O O . ASP A 1 738 ? 22.609 -58.062 -1.685 1 96.31 738 ASP A O 1
ATOM 5588 N N . THR A 1 739 ? 24.875 -57.844 -2.064 1 95.69 739 THR A N 1
ATOM 5589 C CA . THR A 1 739 ? 25.141 -57.469 -0.682 1 95.69 739 THR A CA 1
ATOM 5590 C C . THR A 1 739 ? 25.969 -56.188 -0.625 1 95.69 739 THR A C 1
ATOM 5592 O O . THR A 1 739 ? 26.516 -55.75 -1.64 1 95.69 739 THR A O 1
ATOM 5595 N N . MET A 1 740 ? 26.031 -55.688 0.522 1 95.56 740 MET A N 1
ATOM 5596 C CA . MET A 1 740 ? 26.859 -54.5 0.741 1 95.56 740 MET A CA 1
ATOM 5597 C C . MET A 1 740 ? 28.328 -54.781 0.432 1 95.56 740 MET A C 1
ATOM 5599 O O . MET A 1 740 ? 29.047 -53.938 -0.073 1 95.56 740 MET A O 1
ATOM 5603 N N . ARG A 1 741 ? 28.719 -56.031 0.723 1 95.94 741 ARG A N 1
ATOM 5604 C CA . ARG A 1 741 ? 30.094 -56.469 0.413 1 95.94 741 ARG A CA 1
ATOM 5605 C C . ARG A 1 741 ? 30.328 -56.469 -1.093 1 95.94 741 ARG A C 1
ATOM 5607 O O . ARG A 1 741 ? 31.391 -56.031 -1.556 1 95.94 741 ARG A O 1
ATOM 5614 N N . ASP A 1 742 ? 29.328 -56.906 -1.807 1 97.44 742 ASP A N 1
ATOM 5615 C CA . ASP A 1 742 ? 29.422 -56.906 -3.264 1 97.44 742 ASP A CA 1
ATOM 5616 C C . ASP A 1 742 ? 29.5 -55.5 -3.803 1 97.44 742 ASP A C 1
ATOM 5618 O O . ASP A 1 742 ? 30.188 -55.219 -4.789 1 97.44 742 ASP A O 1
ATOM 5622 N N . LEU A 1 743 ? 28.75 -54.594 -3.18 1 97.75 743 LEU A N 1
ATOM 5623 C CA . LEU A 1 743 ? 28.75 -53.188 -3.584 1 97.75 743 LEU A CA 1
ATOM 5624 C C . LEU A 1 743 ? 30.109 -52.562 -3.35 1 97.75 743 LEU A C 1
ATOM 5626 O O . LEU A 1 743 ? 30.625 -51.844 -4.211 1 97.75 743 LEU A O 1
ATOM 5630 N N . ALA A 1 744 ? 30.688 -52.844 -2.215 1 97.75 744 ALA A N 1
ATOM 5631 C CA . ALA A 1 744 ? 32.031 -52.344 -1.898 1 97.75 744 ALA A CA 1
ATOM 5632 C C . ALA A 1 744 ? 33.062 -52.844 -2.891 1 97.75 744 ALA A C 1
ATOM 5634 O O . ALA A 1 744 ? 33.969 -52.125 -3.297 1 97.75 744 ALA A O 1
ATOM 5635 N N . ALA A 1 745 ? 32.906 -54.125 -3.225 1 97.06 745 ALA A N 1
ATOM 5636 C CA . ALA A 1 745 ? 33.812 -54.75 -4.188 1 97.06 745 ALA A CA 1
ATOM 5637 C C . ALA A 1 745 ? 33.688 -54.094 -5.559 1 97.06 745 ALA A C 1
ATOM 5639 O O . ALA A 1 745 ? 34.688 -53.875 -6.246 1 97.06 745 ALA A O 1
ATOM 5640 N N . LEU A 1 746 ? 32.469 -53.844 -5.918 1 96.44 746 LEU A N 1
ATOM 5641 C CA . LEU A 1 746 ? 32.219 -53.188 -7.195 1 96.44 746 LEU A CA 1
ATOM 5642 C C . LEU A 1 746 ? 32.844 -51.812 -7.234 1 96.44 746 LEU A C 1
ATOM 5644 O O . LEU A 1 746 ? 33.375 -51.406 -8.25 1 96.44 746 LEU A O 1
ATOM 5648 N N . ILE A 1 747 ? 32.719 -51.031 -6.168 1 97 747 ILE A N 1
ATOM 5649 C CA . ILE A 1 747 ? 33.25 -49.688 -6.078 1 97 747 ILE A CA 1
ATOM 5650 C C . ILE A 1 747 ? 34.781 -49.719 -5.918 1 97 747 ILE A C 1
ATOM 5652 O O . ILE A 1 747 ? 35.469 -48.812 -6.391 1 97 747 ILE A O 1
ATOM 5656 N N . GLY A 1 748 ? 35.312 -50.812 -5.301 1 95.5 748 GLY A N 1
ATOM 5657 C CA . GLY A 1 748 ? 36.719 -50.938 -5.031 1 95.5 748 GLY A CA 1
ATOM 5658 C C . GLY A 1 748 ? 37.156 -50.219 -3.773 1 95.5 748 GLY A C 1
ATOM 5659 O O . GLY A 1 748 ? 38.25 -49.594 -3.75 1 95.5 748 GLY A O 1
ATOM 5660 N N . CYS A 1 749 ? 36.281 -50.188 -2.781 1 96.06 749 CYS A N 1
ATOM 5661 C CA . CYS A 1 749 ? 36.594 -49.5 -1.525 1 96.06 749 CYS A CA 1
ATOM 5662 C C . CYS A 1 749 ? 36.375 -50.438 -0.337 1 96.06 749 CYS A C 1
ATOM 5664 O O . CYS A 1 749 ? 35.812 -51.531 -0.492 1 96.06 749 CYS A O 1
ATOM 5666 N N . PRO A 1 750 ? 36.781 -49.969 0.889 1 96.31 750 PRO A N 1
ATOM 5667 C CA . PRO A 1 750 ? 36.562 -50.812 2.076 1 96.31 750 PRO A CA 1
ATOM 5668 C C . PRO A 1 750 ? 35.062 -50.906 2.428 1 96.31 750 PRO A C 1
ATOM 5670 O O . PRO A 1 750 ? 34.312 -49.938 2.305 1 96.31 750 PRO A O 1
ATOM 5673 N N . VAL A 1 751 ? 34.719 -52.156 2.805 1 96.56 751 VAL A N 1
ATOM 5674 C CA . VAL A 1 751 ? 33.344 -52.438 3.139 1 96.56 751 VAL A CA 1
ATOM 5675 C C . VAL A 1 751 ? 32.875 -51.5 4.27 1 96.56 751 VAL A C 1
ATOM 5677 O O . VAL A 1 751 ? 31.734 -51.094 4.301 1 96.56 751 VAL A O 1
ATOM 5680 N N . GLU A 1 752 ? 33.781 -51.094 5.141 1 95.94 752 GLU A N 1
ATOM 5681 C CA . GLU A 1 752 ? 33.469 -50.219 6.281 1 95.94 752 GLU A CA 1
ATOM 5682 C C . GLU A 1 752 ? 33 -48.844 5.828 1 95.94 752 GLU A C 1
ATOM 5684 O O . GLU A 1 752 ? 32.125 -48.219 6.453 1 95.94 752 GLU A O 1
ATOM 5689 N N . SER A 1 753 ? 33.562 -48.438 4.793 1 96.38 753 SER A N 1
ATOM 5690 C CA . SER A 1 753 ? 33.219 -47.094 4.277 1 96.38 753 SER A CA 1
ATOM 5691 C C . SER A 1 753 ? 31.797 -47.062 3.752 1 96.38 753 SER A C 1
ATOM 5693 O O . SER A 1 753 ? 31.031 -46.156 4.059 1 96.38 753 SER A O 1
ATOM 5695 N N . VAL A 1 754 ? 31.422 -48.062 2.982 1 96.88 754 VAL A N 1
ATOM 5696 C CA . VAL A 1 754 ? 30.078 -48.156 2.43 1 96.88 754 VAL A CA 1
ATOM 5697 C C . VAL A 1 754 ? 29.062 -48.375 3.557 1 96.88 754 VAL A C 1
ATOM 5699 O O . VAL A 1 754 ? 27.969 -47.812 3.529 1 96.88 754 VAL A O 1
ATOM 5702 N N . GLN A 1 755 ? 29.484 -49.156 4.504 1 96.31 755 GLN A N 1
ATOM 5703 C CA . GLN A 1 755 ? 28.625 -49.406 5.645 1 96.31 755 GLN A CA 1
ATOM 5704 C C . GLN A 1 755 ? 28.312 -48.156 6.418 1 96.31 755 GLN A C 1
ATOM 5706 O O . GLN A 1 755 ? 27.156 -47.875 6.742 1 96.31 755 GLN A O 1
ATOM 5711 N N . GLN A 1 756 ? 29.297 -47.406 6.684 1 95.88 756 GLN A N 1
ATOM 5712 C CA . GLN A 1 756 ? 29.109 -46.125 7.402 1 95.88 756 GLN A CA 1
ATOM 5713 C C . GLN A 1 756 ? 28.188 -45.188 6.629 1 95.88 756 GLN A C 1
ATOM 5715 O O . GLN A 1 756 ? 27.312 -44.562 7.207 1 95.88 756 GLN A O 1
ATOM 5720 N N . THR A 1 757 ? 28.453 -45.094 5.348 1 96.19 757 THR A N 1
ATOM 5721 C CA . THR A 1 757 ? 27.672 -44.219 4.484 1 96.19 757 THR A CA 1
ATOM 5722 C C . THR A 1 757 ? 26.203 -44.625 4.465 1 96.19 757 THR A C 1
ATOM 5724 O O . THR A 1 757 ? 25.312 -43.781 4.645 1 96.19 757 THR A O 1
ATOM 5727 N N . LEU A 1 758 ? 25.922 -45.875 4.305 1 96.5 758 LEU A N 1
ATOM 5728 C CA . LEU A 1 758 ? 24.562 -46.375 4.152 1 96.5 758 LEU A CA 1
ATOM 5729 C C . LEU A 1 758 ? 23.828 -46.375 5.492 1 96.5 758 LEU A C 1
ATOM 5731 O O . LEU A 1 758 ? 22.609 -46.156 5.543 1 96.5 758 LEU A O 1
ATOM 5735 N N . GLU A 1 759 ? 24.516 -46.594 6.578 1 95.81 759 GLU A N 1
ATOM 5736 C CA . GLU A 1 759 ? 23.906 -46.531 7.906 1 95.81 759 GLU A CA 1
ATOM 5737 C C . GLU A 1 759 ? 23.484 -45.094 8.25 1 95.81 759 GLU A C 1
ATOM 5739 O O . GLU A 1 759 ? 22.391 -44.906 8.797 1 95.81 759 GLU A O 1
ATOM 5744 N N . GLU A 1 760 ? 24.375 -44.25 7.945 1 94.5 760 GLU A N 1
ATOM 5745 C CA . GLU A 1 760 ? 24.047 -42.844 8.188 1 94.5 760 GLU A CA 1
ATOM 5746 C C . GLU A 1 760 ? 22.844 -42.406 7.355 1 94.5 760 GLU A C 1
ATOM 5748 O O . GLU A 1 760 ? 21.969 -41.688 7.848 1 94.5 760 GLU A O 1
ATOM 5753 N N . TYR A 1 761 ? 22.812 -42.75 6.113 1 94.94 761 TYR A N 1
ATOM 5754 C CA . TYR A 1 761 ? 21.703 -42.375 5.234 1 94.94 761 TYR A CA 1
ATOM 5755 C C . TYR A 1 761 ? 20.406 -43.031 5.695 1 94.94 761 TYR A C 1
ATOM 5757 O O . TYR A 1 761 ? 19.344 -42.406 5.629 1 94.94 761 TYR A O 1
ATOM 5765 N N . GLU A 1 762 ? 20.5 -44.25 6.098 1 95.06 762 GLU A N 1
ATOM 5766 C CA . GLU A 1 762 ? 19.328 -44.969 6.602 1 95.06 762 GLU A CA 1
ATOM 5767 C C . GLU A 1 762 ? 18.734 -44.281 7.824 1 95.06 762 GLU A C 1
ATOM 5769 O O . GLU A 1 762 ? 17.516 -44.156 7.938 1 95.06 762 GLU A O 1
ATOM 5774 N N . ARG A 1 763 ? 19.562 -43.875 8.672 1 92.56 763 ARG A N 1
ATOM 5775 C CA . ARG A 1 763 ? 19.125 -43.156 9.867 1 92.56 763 ARG A CA 1
ATOM 5776 C C . ARG A 1 763 ? 18.422 -41.875 9.508 1 92.56 763 ARG A C 1
ATOM 5778 O O . ARG A 1 763 ? 17.344 -41.594 10.016 1 92.56 763 ARG A O 1
ATOM 5785 N N . LEU A 1 764 ? 19.016 -41.125 8.648 1 89.31 764 LEU A N 1
ATOM 5786 C CA . LEU A 1 764 ? 18.484 -39.812 8.258 1 89.31 764 LEU A CA 1
ATOM 5787 C C . LEU A 1 764 ? 17.188 -39.969 7.473 1 89.31 764 LEU A C 1
ATOM 5789 O O . LEU A 1 764 ? 16.234 -39.188 7.68 1 89.31 764 LEU A O 1
ATOM 5793 N N . SER A 1 765 ? 17.125 -40.844 6.555 1 91.44 765 SER A N 1
ATOM 5794 C CA . SER A 1 765 ? 15.945 -41.062 5.711 1 91.44 765 SER A CA 1
ATOM 5795 C C . SER A 1 765 ? 14.766 -41.594 6.523 1 91.44 765 SER A C 1
ATOM 5797 O O . SER A 1 765 ? 13.609 -41.281 6.227 1 91.44 765 SER A O 1
ATOM 5799 N N . THR A 1 766 ? 15.07 -42.312 7.484 1 89.19 766 THR A N 1
ATOM 5800 C CA . THR A 1 766 ? 14.016 -42.844 8.359 1 89.19 766 THR A CA 1
ATOM 5801 C C . THR A 1 766 ? 13.461 -41.719 9.242 1 89.19 766 THR A C 1
ATOM 5803 O O . THR A 1 766 ? 12.242 -41.594 9.391 1 89.19 766 THR A O 1
ATOM 5806 N N . SER A 1 767 ? 14.398 -40.938 9.758 1 80.56 767 SER A N 1
ATOM 5807 C CA . SER A 1 767 ? 13.969 -39.875 10.656 1 80.56 767 SER A CA 1
ATOM 5808 C C . SER A 1 767 ? 13.562 -38.625 9.883 1 80.56 767 SER A C 1
ATOM 5810 O O . SER A 1 767 ? 13.016 -37.688 10.461 1 80.56 767 SER A O 1
ATOM 5812 N N . GLN A 1 768 ? 13.805 -38.688 8.602 1 79.81 768 GLN A N 1
ATOM 5813 C CA . GLN A 1 768 ? 13.484 -37.562 7.73 1 79.81 768 GLN A CA 1
ATOM 5814 C C . GLN A 1 768 ? 14.156 -36.281 8.219 1 79.81 768 GLN A C 1
ATOM 5816 O O . GLN A 1 768 ? 13.508 -35.25 8.312 1 79.81 768 GLN A O 1
ATOM 5821 N N . ARG A 1 769 ? 15.367 -36.312 8.609 1 78.69 769 ARG A N 1
ATOM 5822 C CA . ARG A 1 769 ? 16.156 -35.188 9.062 1 78.69 769 ARG A CA 1
ATOM 5823 C C . ARG A 1 769 ? 17.125 -34.719 7.977 1 78.69 769 ARG A C 1
ATOM 5825 O O . ARG A 1 769 ? 17.547 -35.531 7.141 1 78.69 769 ARG A O 1
ATOM 5832 N N . SER A 1 770 ? 17.453 -33.469 8.078 1 83.5 770 SER A N 1
ATOM 5833 C CA . SER A 1 770 ? 18.375 -32.906 7.098 1 83.5 770 SER A CA 1
ATOM 5834 C C . SER A 1 770 ? 19.797 -33.469 7.297 1 83.5 770 SER A C 1
ATOM 5836 O O . SER A 1 770 ? 20.25 -33.625 8.43 1 83.5 770 SER A O 1
ATOM 5838 N N . CYS A 1 771 ? 20.422 -33.75 6.176 1 88.38 771 CYS A N 1
ATOM 5839 C CA . CYS A 1 771 ? 21.797 -34.188 6.223 1 88.38 771 CYS A CA 1
ATOM 5840 C C . CYS A 1 771 ? 22.75 -33.031 6.527 1 88.38 771 CYS A C 1
ATOM 5842 O O . CYS A 1 771 ? 22.734 -32.031 5.832 1 88.38 771 CYS A O 1
ATOM 5844 N N . PRO A 1 772 ? 23.438 -33.062 7.516 1 82.31 772 PRO A N 1
ATOM 5845 C CA . PRO A 1 772 ? 24.328 -31.953 7.887 1 82.31 772 PRO A CA 1
ATOM 5846 C C . PRO A 1 772 ? 25.438 -31.719 6.863 1 82.31 772 PRO A C 1
ATOM 5848 O O . PRO A 1 772 ? 25.969 -30.625 6.77 1 82.31 772 PRO A O 1
ATOM 5851 N N . ILE A 1 773 ? 25.734 -32.781 6.117 1 84.81 773 ILE A N 1
ATOM 5852 C CA . ILE A 1 773 ? 26.859 -32.719 5.195 1 84.81 773 ILE A CA 1
ATOM 5853 C C . ILE A 1 773 ? 26.391 -32.188 3.844 1 84.81 773 ILE A C 1
ATOM 5855 O O . ILE A 1 773 ? 26.969 -31.234 3.301 1 84.81 773 ILE A O 1
ATOM 5859 N N . THR A 1 774 ? 25.297 -32.781 3.32 1 90.94 774 THR A N 1
ATOM 5860 C CA . THR A 1 774 ? 24.875 -32.438 1.968 1 90.94 774 THR A CA 1
ATOM 5861 C C . THR A 1 774 ? 23.672 -31.484 2 1 90.94 774 THR A C 1
ATOM 5863 O O . THR A 1 774 ? 23.266 -30.969 0.963 1 90.94 774 THR A O 1
ATOM 5866 N N . ARG A 1 775 ? 23.062 -31.328 3.16 1 82.69 775 ARG A N 1
ATOM 5867 C CA . ARG A 1 775 ? 21.891 -30.484 3.373 1 82.69 775 ARG A CA 1
ATOM 5868 C C . ARG A 1 775 ? 20.656 -31.078 2.691 1 82.69 775 ARG A C 1
ATOM 5870 O O . ARG A 1 775 ? 19.703 -30.359 2.414 1 82.69 775 ARG A O 1
ATOM 5877 N N . LYS A 1 776 ? 20.719 -32.375 2.357 1 90.5 776 LYS A N 1
ATOM 5878 C CA . LYS A 1 776 ? 19.547 -33.062 1.813 1 90.5 776 LYS A CA 1
ATOM 5879 C C . LYS A 1 776 ? 18.422 -33.156 2.846 1 90.5 776 LYS A C 1
ATOM 5881 O O . LYS A 1 776 ? 18.672 -33.438 4.016 1 90.5 776 LYS A O 1
ATOM 5886 N N . SER A 1 777 ? 17.203 -32.812 2.402 1 85.25 777 SER A N 1
ATOM 5887 C CA . SER A 1 777 ? 16.094 -32.844 3.34 1 85.25 777 SER A CA 1
ATOM 5888 C C . SER A 1 777 ? 14.922 -33.656 2.795 1 85.25 777 SER A C 1
ATOM 5890 O O . SER A 1 777 ? 13.938 -33.875 3.5 1 85.25 777 SER A O 1
ATOM 5892 N N . VAL A 1 778 ? 14.984 -34.094 1.565 1 87 778 VAL A N 1
ATOM 5893 C CA . VAL A 1 778 ? 13.922 -34.875 0.946 1 87 778 VAL A CA 1
ATOM 5894 C C . VAL A 1 778 ? 14.43 -36.281 0.644 1 87 778 VAL A C 1
ATOM 5896 O O . VAL A 1 778 ? 15.422 -36.469 -0.068 1 87 778 VAL A O 1
ATOM 5899 N N . TYR A 1 779 ? 13.82 -37.281 1.226 1 91.5 779 TYR A N 1
ATOM 5900 C CA . TYR A 1 779 ? 14.172 -38.688 1.035 1 91.5 779 TYR A CA 1
ATOM 5901 C C . TYR A 1 779 ? 13.023 -39.469 0.402 1 91.5 779 TYR A C 1
ATOM 5903 O O . TYR A 1 779 ? 12.094 -39.875 1.095 1 91.5 779 TYR A O 1
ATOM 5911 N N . PRO A 1 780 ? 13.102 -39.719 -0.875 1 89.44 780 PRO A N 1
ATOM 5912 C CA . PRO A 1 780 ? 12 -40.406 -1.543 1 89.44 780 PRO A CA 1
ATOM 5913 C C . PRO A 1 780 ? 11.742 -41.812 -0.968 1 89.44 780 PRO A C 1
ATOM 5915 O O . PRO A 1 780 ? 10.617 -42.281 -1.024 1 89.44 780 PRO A O 1
ATOM 5918 N N . CYS A 1 781 ? 12.82 -42.438 -0.433 1 91.44 781 CYS A N 1
ATOM 5919 C CA . CYS A 1 781 ? 12.719 -43.719 0.231 1 91.44 781 CYS A CA 1
ATOM 5920 C C . CYS A 1 781 ? 13.867 -43.938 1.211 1 91.44 781 CYS A C 1
ATOM 5922 O O . CYS A 1 781 ? 14.773 -43.094 1.297 1 91.44 781 CYS A O 1
ATOM 5924 N N . VAL A 1 782 ? 13.75 -45.062 1.972 1 93.69 782 VAL A N 1
ATOM 5925 C CA . VAL A 1 782 ? 14.82 -45.438 2.891 1 93.69 782 VAL A CA 1
ATOM 5926 C C . VAL A 1 782 ? 15.805 -46.375 2.191 1 93.69 782 VAL A C 1
ATOM 5928 O O . VAL A 1 782 ? 15.398 -47.344 1.563 1 93.69 782 VAL A O 1
ATOM 5931 N N . LEU A 1 783 ? 17 -45.969 2.1 1 92.94 783 LEU A N 1
ATOM 5932 C CA . LEU A 1 783 ? 18.094 -46.781 1.568 1 92.94 783 LEU A CA 1
ATOM 5933 C C . LEU A 1 783 ? 19.094 -47.125 2.662 1 92.94 783 LEU A C 1
ATOM 5935 O O . LEU A 1 783 ? 19.672 -46.25 3.291 1 92.94 783 LEU A O 1
ATOM 5939 N N . GLY A 1 784 ? 19.234 -48.469 2.963 1 93.69 784 GLY A N 1
ATOM 5940 C CA . GLY A 1 784 ? 20.094 -48.906 4.055 1 93.69 784 GLY A CA 1
ATOM 5941 C C . GLY A 1 784 ? 21.094 -49.969 3.639 1 93.69 784 GLY A C 1
ATOM 5942 O O . GLY A 1 784 ? 21.562 -49.969 2.502 1 93.69 784 GLY A O 1
ATOM 5943 N N . THR A 1 785 ? 21.484 -50.844 4.602 1 94.31 785 THR A N 1
ATOM 5944 C CA . THR A 1 785 ? 22.594 -51.781 4.414 1 94.31 785 THR A CA 1
ATOM 5945 C C . THR A 1 785 ? 22.094 -53.125 3.855 1 94.31 785 THR A C 1
ATOM 5947 O O . THR A 1 785 ? 22.891 -54 3.564 1 94.31 785 THR A O 1
ATOM 5950 N N . LYS A 1 786 ? 20.844 -53.156 3.621 1 92.94 786 LYS A N 1
ATOM 5951 C CA . LYS A 1 786 ? 20.281 -54.406 3.082 1 92.94 786 LYS A CA 1
ATOM 5952 C C . LYS A 1 786 ? 20.109 -54.312 1.568 1 92.94 786 LYS A C 1
ATOM 5954 O O . LYS A 1 786 ? 19.406 -53.438 1.072 1 92.94 786 LYS A O 1
ATOM 5959 N N . GLY A 1 787 ? 20.875 -55.125 0.803 1 90.56 787 GLY A N 1
ATOM 5960 C CA . GLY A 1 787 ? 20.688 -55.219 -0.639 1 90.56 787 GLY A CA 1
ATOM 5961 C C . GLY A 1 787 ? 19.422 -55.906 -1.05 1 90.56 787 GLY A C 1
ATOM 5962 O O . GLY A 1 787 ? 18.578 -56.219 -0.208 1 90.56 787 GLY A O 1
ATOM 5963 N N . PRO A 1 788 ? 19.297 -56.25 -2.35 1 95.88 788 PRO A N 1
ATOM 5964 C CA . PRO A 1 788 ? 20.25 -56 -3.438 1 95.88 788 PRO A CA 1
ATOM 5965 C C . PRO A 1 788 ? 20.328 -54.531 -3.824 1 95.88 788 PRO A C 1
ATOM 5967 O O . PRO A 1 788 ? 19.438 -53.75 -3.471 1 95.88 788 PRO A O 1
ATOM 5970 N N . TYR A 1 789 ? 21.422 -54.125 -4.414 1 97.62 789 TYR A N 1
ATOM 5971 C CA . TYR A 1 789 ? 21.656 -52.812 -4.965 1 97.62 789 TYR A CA 1
ATOM 5972 C C . TYR A 1 789 ? 21.812 -52.875 -6.48 1 97.62 789 TYR A C 1
ATOM 5974 O O . TYR A 1 789 ? 22.328 -53.844 -7.023 1 97.62 789 TYR A O 1
ATOM 5982 N N . TYR A 1 790 ? 21.312 -51.938 -7.148 1 97.38 790 TYR A N 1
ATOM 5983 C CA . TYR A 1 790 ? 21.484 -51.719 -8.578 1 97.38 790 TYR A CA 1
ATOM 5984 C C . TYR A 1 790 ? 22.328 -50.469 -8.852 1 97.38 790 TYR A C 1
ATOM 5986 O O . TYR A 1 790 ? 21.953 -49.375 -8.445 1 97.38 790 TYR A O 1
ATOM 5994 N N . VAL A 1 791 ? 23.438 -50.688 -9.531 1 97.81 791 VAL A N 1
ATOM 5995 C CA . VAL A 1 791 ? 24.422 -49.594 -9.609 1 97.81 791 VAL A CA 1
ATOM 5996 C C . VAL A 1 791 ? 24.609 -49.188 -11.07 1 97.81 791 VAL A C 1
ATOM 5998 O O . VAL A 1 791 ? 24.859 -50.031 -11.93 1 97.81 791 VAL A O 1
ATOM 6001 N N . ALA A 1 792 ? 24.422 -47.938 -11.383 1 97.44 792 ALA A N 1
ATOM 6002 C CA . ALA A 1 792 ? 24.766 -47.344 -12.68 1 97.44 792 ALA A CA 1
ATOM 6003 C C . ALA A 1 792 ? 25.984 -46.438 -12.57 1 97.44 792 ALA A C 1
ATOM 6005 O O . ALA A 1 792 ? 26.219 -45.844 -11.523 1 97.44 792 ALA A O 1
ATOM 6006 N N . PHE A 1 793 ? 26.812 -46.375 -13.586 1 97.56 793 PHE A N 1
ATOM 6007 C CA . PHE A 1 793 ? 27.906 -45.438 -13.703 1 97.56 793 PHE A CA 1
ATOM 6008 C C . PHE A 1 793 ? 27.484 -44.188 -14.461 1 97.56 793 PHE A C 1
ATOM 6010 O O . PHE A 1 793 ? 27.094 -44.281 -15.633 1 97.56 793 PHE A O 1
ATOM 6017 N N . VAL A 1 794 ? 27.516 -43.062 -13.734 1 98.06 794 VAL A N 1
ATOM 6018 C CA . VAL A 1 794 ? 26.922 -41.875 -14.328 1 98.06 794 VAL A CA 1
ATOM 6019 C C . VAL A 1 794 ? 27.984 -40.812 -14.508 1 98.06 794 VAL A C 1
ATOM 6021 O O . VAL A 1 794 ? 28.906 -40.688 -13.695 1 98.06 794 VAL A O 1
ATOM 6024 N N . THR A 1 795 ? 27.906 -39.969 -15.562 1 97.69 795 THR A N 1
ATOM 6025 C CA . THR A 1 795 ? 28.828 -38.875 -15.867 1 97.69 795 THR A CA 1
ATOM 6026 C C . THR A 1 795 ? 28.062 -37.656 -16.344 1 97.69 795 THR A C 1
ATOM 6028 O O . THR A 1 795 ? 27.047 -37.781 -17.016 1 97.69 795 THR A O 1
ATOM 6031 N N . PRO A 1 796 ? 28.484 -36.438 -15.875 1 97.56 796 PRO A N 1
ATOM 6032 C CA . PRO A 1 796 ? 27.875 -35.25 -16.422 1 97.56 796 PRO A CA 1
ATOM 6033 C C . PRO A 1 796 ? 27.953 -35.188 -17.938 1 97.56 796 PRO A C 1
ATOM 6035 O O . PRO A 1 796 ? 29.016 -35.406 -18.516 1 97.56 796 PRO A O 1
ATOM 6038 N N . SER A 1 797 ? 26.844 -34.906 -18.609 1 97.38 797 SER A N 1
ATOM 6039 C CA . SER A 1 797 ? 26.75 -34.875 -20.062 1 97.38 797 SER A CA 1
ATOM 6040 C C . SER A 1 797 ? 25.906 -33.688 -20.547 1 97.38 797 SER A C 1
ATOM 6042 O O . SER A 1 797 ? 24.922 -33.344 -19.906 1 97.38 797 SER A O 1
ATOM 6044 N N . ILE A 1 798 ? 26.297 -33.094 -21.656 1 97.31 798 ILE A N 1
ATOM 6045 C CA . ILE A 1 798 ? 25.531 -32 -22.219 1 97.31 798 ILE A CA 1
ATOM 6046 C C . ILE A 1 798 ? 24.109 -32.469 -22.531 1 97.31 798 ILE A C 1
ATOM 6048 O O . ILE A 1 798 ? 23.906 -33.469 -23.203 1 97.31 798 ILE A O 1
ATOM 6052 N N . HIS A 1 799 ? 23.156 -31.672 -22.016 1 95.94 799 HIS A N 1
ATOM 6053 C CA . HIS A 1 799 ? 21.781 -32.156 -22.094 1 95.94 799 HIS A CA 1
ATOM 6054 C C . HIS A 1 799 ? 20.859 -31.109 -22.703 1 95.94 799 HIS A C 1
ATOM 6056 O O . HIS A 1 799 ? 19.875 -31.453 -23.359 1 95.94 799 HIS A O 1
ATOM 6062 N N . TYR A 1 800 ? 21.078 -29.875 -22.438 1 96.56 800 TYR A N 1
ATOM 6063 C CA . TYR A 1 800 ? 20.156 -28.812 -22.812 1 96.56 800 TYR A CA 1
ATOM 6064 C C . TYR A 1 800 ? 20.875 -27.484 -23 1 96.56 800 TYR A C 1
ATOM 6066 O O . TYR A 1 800 ? 21.859 -27.203 -22.297 1 96.56 800 TYR A O 1
ATOM 6074 N N . THR A 1 801 ? 20.453 -26.672 -23.922 1 97.88 801 THR A N 1
ATOM 6075 C CA . THR A 1 801 ? 20.969 -25.312 -24.078 1 97.88 801 THR A CA 1
ATOM 6076 C C . THR A 1 801 ? 19.906 -24.297 -23.656 1 97.88 801 THR A C 1
ATOM 6078 O O . THR A 1 801 ? 18.875 -24.156 -24.312 1 97.88 801 THR A O 1
ATOM 6081 N N . MET A 1 802 ? 20.188 -23.516 -22.578 1 97.75 802 MET A N 1
ATOM 6082 C CA . MET A 1 802 ? 19.219 -22.531 -22.078 1 97.75 802 MET A CA 1
ATOM 6083 C C . MET A 1 802 ? 19.109 -21.344 -23.016 1 97.75 802 MET A C 1
ATOM 6085 O O . MET A 1 802 ? 18.078 -20.672 -23.062 1 97.75 802 MET A O 1
ATOM 6089 N N . GLY A 1 803 ? 20.141 -21.078 -23.734 1 97 803 GLY A N 1
ATOM 6090 C CA . GLY A 1 803 ? 20.188 -19.922 -24.625 1 97 803 GLY A CA 1
ATOM 6091 C C . GLY A 1 803 ? 19.562 -20.188 -25.969 1 97 803 GLY A C 1
ATOM 6092 O O . GLY A 1 803 ? 19.562 -21.328 -26.453 1 97 803 GLY A O 1
ATOM 6093 N N . GLY A 1 804 ? 19.094 -19.188 -26.641 1 98 804 GLY A N 1
ATOM 6094 C CA . GLY A 1 804 ? 18.469 -19.203 -27.953 1 98 804 GLY A CA 1
ATOM 6095 C C . GLY A 1 804 ? 17.859 -17.859 -28.328 1 98 804 GLY A C 1
ATOM 6096 O O . GLY A 1 804 ? 18.281 -16.812 -27.828 1 98 804 GLY A O 1
ATOM 6097 N N . CYS A 1 805 ? 16.938 -17.938 -29.266 1 98 805 CYS A N 1
ATOM 6098 C CA . CYS A 1 805 ? 16.234 -16.734 -29.703 1 98 805 CYS A CA 1
ATOM 6099 C C . CYS A 1 805 ? 15.352 -16.188 -28.594 1 98 805 CYS A C 1
ATOM 6101 O O . CYS A 1 805 ? 14.523 -16.906 -28.031 1 98 805 CYS A O 1
ATOM 6103 N N . LEU A 1 806 ? 15.562 -14.914 -28.312 1 95.94 806 LEU A N 1
ATOM 6104 C CA . LEU A 1 806 ? 14.656 -14.289 -27.359 1 95.94 806 LEU A CA 1
ATOM 6105 C C . LEU A 1 806 ? 13.242 -14.219 -27.922 1 95.94 806 LEU A C 1
ATOM 6107 O O . LEU A 1 806 ? 13.047 -13.852 -29.078 1 95.94 806 LEU A O 1
ATOM 6111 N N . ILE A 1 807 ? 12.281 -14.602 -27.109 1 96.62 807 ILE A N 1
ATOM 6112 C CA . ILE A 1 807 ? 10.891 -14.508 -27.547 1 96.62 807 ILE A CA 1
ATOM 6113 C C . ILE A 1 807 ? 10.078 -13.695 -26.547 1 96.62 807 ILE A C 1
ATOM 6115 O O . ILE A 1 807 ? 10.492 -13.531 -25.391 1 96.62 807 ILE A O 1
ATOM 6119 N N . SER A 1 808 ? 8.938 -13.148 -27.016 1 95.56 808 SER A N 1
ATOM 6120 C CA . SER A 1 808 ? 7.922 -12.602 -26.125 1 95.56 808 SER A CA 1
ATOM 6121 C C . SER A 1 808 ? 7.027 -13.695 -25.562 1 95.56 808 SER A C 1
ATOM 6123 O O . SER A 1 808 ? 7.066 -14.836 -26.031 1 95.56 808 SER A O 1
ATOM 6125 N N . PRO A 1 809 ? 6.164 -13.43 -24.578 1 96.5 809 PRO A N 1
ATOM 6126 C CA . PRO A 1 809 ? 5.227 -14.422 -24.047 1 96.5 809 PRO A CA 1
ATOM 6127 C C . PRO A 1 809 ? 4.191 -14.867 -25.078 1 96.5 809 PRO A C 1
ATOM 6129 O O . PRO A 1 809 ? 3.459 -15.836 -24.844 1 96.5 809 PRO A O 1
ATOM 6132 N N . SER A 1 810 ? 4.203 -14.227 -26.25 1 97 810 SER A N 1
ATOM 6133 C CA . SER A 1 810 ? 3.371 -14.656 -27.359 1 97 810 SER A CA 1
ATOM 6134 C C . SER A 1 810 ? 4.188 -15.43 -28.391 1 97 810 SER A C 1
ATOM 6136 O O . SER A 1 810 ? 3.76 -15.594 -29.531 1 97 810 SER A O 1
ATOM 6138 N N . ALA A 1 811 ? 5.383 -15.766 -28.031 1 98.06 811 ALA A N 1
ATOM 6139 C CA . ALA A 1 811 ? 6.27 -16.641 -28.797 1 98.06 811 ALA A CA 1
ATOM 6140 C C . ALA A 1 811 ? 6.828 -15.938 -30.016 1 98.06 811 ALA A C 1
ATOM 6142 O O . ALA A 1 811 ? 7.223 -16.594 -31 1 98.06 811 ALA A O 1
ATOM 6143 N N . GLU A 1 812 ? 6.828 -14.641 -30.062 1 97.69 812 GLU A N 1
ATOM 6144 C CA . GLU A 1 812 ? 7.387 -13.852 -31.156 1 97.69 812 GLU A CA 1
ATOM 6145 C C . GLU A 1 812 ? 8.898 -13.688 -31.016 1 97.69 812 GLU A C 1
ATOM 6147 O O . GLU A 1 812 ? 9.367 -13.172 -30 1 97.69 812 GLU A O 1
ATOM 6152 N N . ILE A 1 813 ? 9.633 -14.047 -31.984 1 97.69 813 ILE A N 1
ATOM 6153 C CA . ILE A 1 813 ? 11.078 -13.867 -31.922 1 97.69 813 ILE A CA 1
ATOM 6154 C C . ILE A 1 813 ? 11.422 -12.391 -32.062 1 97.69 813 ILE A C 1
ATOM 6156 O O . ILE A 1 813 ? 10.93 -11.703 -32.969 1 97.69 813 ILE A O 1
ATOM 6160 N N . GLN A 1 814 ? 12.219 -11.922 -31.156 1 95 814 GLN A N 1
ATOM 6161 C CA . GLN A 1 814 ? 12.508 -10.5 -31.047 1 95 814 GLN A CA 1
ATOM 6162 C C . GLN A 1 814 ? 13.773 -10.141 -31.812 1 95 814 GLN A C 1
ATOM 6164 O O . GLN A 1 814 ? 14.703 -10.945 -31.906 1 95 814 GLN A O 1
ATOM 6169 N N . MET A 1 815 ? 13.781 -8.992 -32.25 1 92.19 815 MET A N 1
ATOM 6170 C CA . MET A 1 815 ? 14.969 -8.469 -32.938 1 92.19 815 MET A CA 1
ATOM 6171 C C . MET A 1 815 ? 15.922 -7.812 -31.938 1 92.19 815 MET A C 1
ATOM 6173 O O . MET A 1 815 ? 15.5 -7.367 -30.859 1 92.19 815 MET A O 1
ATOM 6177 N N . LYS A 1 816 ? 17.203 -7.766 -32.25 1 85.19 816 LYS A N 1
ATOM 6178 C CA . LYS A 1 816 ? 18.203 -7.074 -31.438 1 85.19 816 LYS A CA 1
ATOM 6179 C C . LYS A 1 816 ? 17.922 -5.574 -31.375 1 85.19 816 LYS A C 1
ATOM 6181 O O . LYS A 1 816 ? 17.547 -4.969 -32.406 1 85.19 816 LYS A O 1
ATOM 6186 N N . ASN A 1 817 ? 17.766 -5.105 -30.094 1 65.44 817 ASN A N 1
ATOM 6187 C CA . ASN A 1 817 ? 17.438 -3.695 -29.906 1 65.44 817 ASN A CA 1
ATOM 6188 C C . ASN A 1 817 ? 18.594 -2.787 -30.328 1 65.44 817 ASN A C 1
ATOM 6190 O O . ASN A 1 817 ? 19.656 -2.787 -29.688 1 65.44 817 ASN A O 1
ATOM 6194 N N . THR A 1 818 ? 18.797 -2.414 -31.594 1 55.12 818 THR A N 1
ATOM 6195 C CA . THR A 1 818 ? 19.859 -1.5 -31.969 1 55.12 818 THR A CA 1
ATOM 6196 C C . THR A 1 818 ? 19.5 -0.059 -31.641 1 55.12 818 THR A C 1
ATOM 6198 O O . THR A 1 818 ? 20.344 0.828 -31.641 1 55.12 818 THR A O 1
ATOM 6201 N N . SER A 1 819 ? 18.266 0.258 -31.734 1 51.34 819 SER A N 1
ATOM 6202 C CA . SER A 1 819 ? 17.922 1.669 -31.609 1 51.34 819 SER A CA 1
ATOM 6203 C C . SER A 1 819 ? 17.641 2.043 -30.156 1 51.34 819 SER A C 1
ATOM 6205 O O . SER A 1 819 ? 17.391 1.172 -29.328 1 51.34 819 SER A O 1
ATOM 6207 N N . SER A 1 820 ? 18.078 3.326 -29.875 1 45.88 820 SER A N 1
ATOM 6208 C CA . SER A 1 820 ? 17.875 4.102 -28.656 1 45.88 820 SER A CA 1
ATOM 6209 C C . SER A 1 820 ? 16.453 3.973 -28.141 1 45.88 820 SER A C 1
ATOM 6211 O O . SER A 1 820 ? 15.914 4.906 -27.531 1 45.88 820 SER A O 1
ATOM 6213 N N . ARG A 1 821 ? 15.906 2.984 -28.672 1 47.47 821 ARG A N 1
ATOM 6214 C CA . ARG A 1 821 ? 14.516 3.016 -28.266 1 47.47 821 ARG A CA 1
ATOM 6215 C C . ARG A 1 821 ? 14.398 3.094 -26.734 1 47.47 821 ARG A C 1
ATOM 6217 O O . ARG A 1 821 ? 15.297 2.658 -26.016 1 47.47 821 ARG A O 1
ATOM 6224 N N . ALA A 1 822 ? 13.289 3.596 -26.281 1 49.34 822 ALA A N 1
ATOM 6225 C CA . ALA A 1 822 ? 12.789 4.078 -25 1 49.34 822 ALA A CA 1
ATOM 6226 C C . ALA A 1 822 ? 12.875 2.99 -23.938 1 49.34 822 ALA A C 1
ATOM 6228 O O . ALA A 1 822 ? 12.672 1.81 -24.219 1 49.34 822 ALA A O 1
ATOM 6229 N N . PRO A 1 823 ? 13.547 3.193 -22.984 1 45.88 823 PRO A N 1
ATOM 6230 C CA . PRO A 1 823 ? 13.656 2.324 -21.812 1 45.88 823 PRO A CA 1
ATOM 6231 C C . PRO A 1 823 ? 12.453 1.396 -21.641 1 45.88 823 PRO A C 1
ATOM 6233 O O . PRO A 1 823 ? 12.57 0.342 -21.016 1 45.88 823 PRO A O 1
ATOM 6236 N N . LEU A 1 824 ? 11.344 1.754 -22.172 1 53.5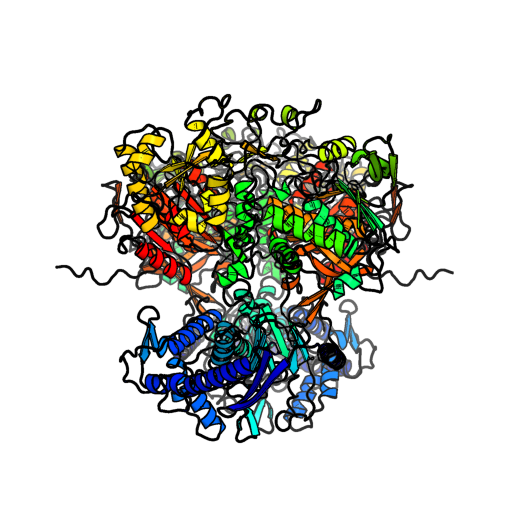6 824 LEU A N 1
ATOM 6237 C CA . LEU A 1 824 ? 10.188 0.955 -21.797 1 53.56 824 LEU A CA 1
ATOM 6238 C C . LEU A 1 824 ? 9.711 0.101 -22.969 1 53.56 824 LEU A C 1
ATOM 6240 O O . LEU A 1 824 ? 8.664 -0.552 -22.875 1 53.56 824 LEU A O 1
ATOM 6244 N N . SER A 1 825 ? 10.414 0.247 -24.266 1 53.88 825 SER A N 1
ATOM 6245 C CA . SER A 1 825 ? 9.836 -0.511 -25.359 1 53.88 825 SER A CA 1
ATOM 6246 C C . SER A 1 825 ? 10.336 -1.95 -25.375 1 53.88 825 SER A C 1
ATOM 6248 O O . SER A 1 825 ? 11.539 -2.193 -25.5 1 53.88 825 SER A O 1
ATOM 6250 N N . HIS A 1 826 ? 9.586 -2.92 -24.859 1 58.34 826 HIS A N 1
ATOM 6251 C CA . HIS A 1 826 ? 10.039 -4.289 -24.656 1 58.34 826 HIS A CA 1
ATOM 6252 C C . HIS A 1 826 ? 9.766 -5.156 -25.891 1 58.34 826 HIS A C 1
ATOM 6254 O O . HIS A 1 826 ? 10.195 -6.309 -25.953 1 58.34 826 HIS A O 1
ATOM 6260 N N . SER A 1 827 ? 9.078 -4.641 -26.984 1 71.19 827 SER A N 1
ATOM 6261 C CA . SER A 1 827 ? 8.781 -5.688 -27.953 1 71.19 827 SER A CA 1
ATOM 6262 C C . SER A 1 827 ? 9.117 -5.246 -29.375 1 71.19 827 SER A C 1
ATOM 6264 O O . SER A 1 827 ? 8.594 -4.238 -29.859 1 71.19 827 SER A O 1
ATOM 6266 N N . ASN A 1 828 ? 10.133 -5.766 -30.031 1 84.38 828 ASN A N 1
ATOM 6267 C CA . ASN A 1 828 ? 10.5 -5.609 -31.438 1 84.38 828 ASN A CA 1
ATOM 6268 C C . ASN A 1 828 ? 10.555 -6.953 -32.156 1 84.38 828 ASN A C 1
ATOM 6270 O O . ASN A 1 828 ? 11.633 -7.434 -32.5 1 84.38 828 ASN A O 1
ATOM 6274 N N . PRO A 1 829 ? 9.391 -7.402 -32.531 1 93.88 829 PRO A N 1
ATOM 6275 C CA . PRO A 1 829 ? 9.344 -8.75 -33.125 1 93.88 829 PRO A CA 1
ATOM 6276 C C . PRO A 1 829 ? 9.734 -8.766 -34.594 1 93.88 829 PRO A C 1
ATOM 6278 O O . PRO A 1 829 ? 9.562 -7.762 -35.281 1 93.88 829 PRO A O 1
ATOM 6281 N N . ILE A 1 830 ? 10.367 -9.812 -35.031 1 96.5 830 ILE A N 1
ATOM 6282 C CA . ILE A 1 830 ? 10.398 -10.148 -36.469 1 96.5 830 ILE A CA 1
ATOM 6283 C C . ILE A 1 830 ? 9.016 -10.633 -36.906 1 96.5 830 ILE A C 1
ATOM 6285 O O . ILE A 1 830 ? 8.562 -11.703 -36.5 1 96.5 830 ILE A O 1
ATOM 6289 N N . LEU A 1 831 ? 8.383 -9.867 -37.781 1 96.81 831 LEU A N 1
ATOM 6290 C CA . LEU A 1 831 ? 6.98 -10.102 -38.094 1 96.81 831 LEU A CA 1
ATOM 6291 C C . LEU A 1 831 ? 6.805 -11.438 -38.812 1 96.81 831 LEU A C 1
ATOM 6293 O O . LEU A 1 831 ? 7.543 -11.742 -39.75 1 96.81 831 LEU A O 1
ATOM 6297 N N . GLY A 1 832 ? 5.898 -12.25 -38.281 1 98 832 GLY A N 1
ATOM 6298 C CA . GLY A 1 832 ? 5.578 -13.523 -38.906 1 98 832 GLY A CA 1
ATOM 6299 C C . GLY A 1 832 ? 6.52 -14.641 -38.5 1 98 832 GLY A C 1
ATOM 6300 O O . GLY A 1 832 ? 6.453 -15.742 -39.031 1 98 832 GLY A O 1
ATOM 6301 N N . LEU A 1 833 ? 7.434 -14.391 -37.625 1 98.62 833 LEU A N 1
ATOM 6302 C CA . LEU A 1 833 ? 8.367 -15.398 -37.125 1 98.62 833 LEU A CA 1
ATOM 6303 C C . LEU A 1 833 ? 8.141 -15.688 -35.656 1 98.62 833 LEU A C 1
ATOM 6305 O O . LEU A 1 833 ? 8.227 -14.789 -34.812 1 98.62 833 LEU A O 1
ATOM 6309 N N . PHE A 1 834 ? 7.812 -16.922 -35.406 1 98.75 834 PHE A N 1
ATOM 6310 C CA . PHE A 1 834 ? 7.562 -17.375 -34.062 1 98.75 834 PHE A CA 1
ATOM 6311 C C . PHE A 1 834 ? 8.539 -18.469 -33.656 1 98.75 834 PHE A C 1
ATOM 6313 O O . PHE A 1 834 ? 9.203 -19.062 -34.5 1 98.75 834 PHE A O 1
ATOM 6320 N N . GLY A 1 835 ? 8.734 -18.672 -32.375 1 98.75 835 GLY A N 1
ATOM 6321 C CA . GLY A 1 835 ? 9.617 -19.703 -31.859 1 98.75 835 GLY A CA 1
ATOM 6322 C C . GLY A 1 835 ? 9.062 -20.438 -30.656 1 98.75 835 GLY A C 1
ATOM 6323 O O . GLY A 1 835 ? 8.359 -19.828 -29.828 1 98.75 835 GLY A O 1
ATOM 6324 N N . ALA A 1 836 ? 9.383 -21.719 -30.516 1 98.75 836 ALA A N 1
ATOM 6325 C CA . ALA A 1 836 ? 8.977 -22.531 -29.375 1 98.75 836 ALA A CA 1
ATOM 6326 C C . ALA A 1 836 ? 9.961 -23.672 -29.141 1 98.75 836 ALA A C 1
ATOM 6328 O O . ALA A 1 836 ? 10.477 -24.25 -30.094 1 98.75 836 ALA A O 1
ATOM 6329 N N . GLY A 1 837 ? 10.156 -23.984 -27.859 1 98 837 GLY A N 1
ATOM 6330 C CA . GLY A 1 837 ? 11.07 -25.062 -27.5 1 98 837 GLY A CA 1
ATOM 6331 C C . GLY A 1 837 ? 12.5 -24.578 -27.297 1 98 837 GLY A C 1
ATOM 6332 O O . GLY A 1 837 ? 12.734 -23.391 -27.062 1 98 837 GLY A O 1
ATOM 6333 N N . GLU A 1 838 ? 13.445 -25.5 -27.484 1 97.88 838 GLU A N 1
ATOM 6334 C CA . GLU A 1 838 ? 14.828 -25.25 -27.094 1 97.88 838 GLU A CA 1
ATOM 6335 C C . GLU A 1 838 ? 15.508 -24.266 -28.047 1 97.88 838 GLU A C 1
ATOM 6337 O O . GLU A 1 838 ? 16.594 -23.75 -27.734 1 97.88 838 GLU A O 1
ATOM 6342 N N . VAL A 1 839 ? 14.883 -23.953 -29.188 1 98.5 839 VAL A N 1
ATOM 6343 C CA . VAL A 1 839 ? 15.414 -22.938 -30.094 1 98.5 839 VAL A CA 1
ATOM 6344 C C . VAL A 1 839 ? 15.336 -21.562 -29.438 1 98.5 839 VAL A C 1
ATOM 6346 O O . VAL A 1 839 ? 16.062 -20.641 -29.828 1 98.5 839 VAL A O 1
ATOM 6349 N N . THR A 1 840 ? 14.531 -21.406 -28.422 1 98.31 840 THR A N 1
ATOM 6350 C CA . THR A 1 840 ? 14.273 -20.125 -27.781 1 98.31 840 THR A CA 1
ATOM 6351 C C . THR A 1 840 ? 15.039 -20 -26.469 1 98.31 840 THR A C 1
ATOM 6353 O O . THR A 1 840 ? 15.57 -21 -25.969 1 98.31 840 THR A O 1
ATOM 6356 N N . GLY A 1 841 ? 15.188 -18.781 -25.969 1 96.62 841 GLY A N 1
ATOM 6357 C CA . GLY A 1 841 ? 15.766 -18.453 -24.672 1 96.62 841 GLY A CA 1
ATOM 6358 C C . GLY A 1 841 ? 14.945 -17.438 -23.906 1 96.62 841 GLY A C 1
ATOM 6359 O O . GLY A 1 841 ? 14.008 -16.844 -24.438 1 96.62 841 GLY A O 1
ATOM 6360 N N . GLY A 1 842 ? 15.289 -17.359 -22.609 1 95.12 842 GLY A N 1
ATOM 6361 C CA . GLY A 1 842 ? 14.664 -16.344 -21.781 1 95.12 842 GLY A CA 1
ATOM 6362 C C . GLY A 1 842 ? 13.906 -16.922 -20.594 1 95.12 842 GLY A C 1
ATOM 6363 O O . GLY A 1 842 ? 13.633 -16.203 -19.625 1 95.12 842 GLY A O 1
ATOM 6364 N N . VAL A 1 843 ? 13.602 -18.188 -20.562 1 96.19 843 VAL A N 1
ATOM 6365 C CA . VAL A 1 843 ? 12.781 -18.797 -19.516 1 96.19 843 VAL A CA 1
ATOM 6366 C C . VAL A 1 843 ? 13.68 -19.344 -18.406 1 96.19 843 VAL A C 1
ATOM 6368 O O . VAL A 1 843 ? 13.438 -19.094 -17.234 1 96.19 843 VAL A O 1
ATOM 6371 N N . HIS A 1 844 ? 14.82 -19.984 -18.766 1 97.62 844 HIS A N 1
ATOM 6372 C CA . HIS A 1 844 ? 15.5 -20.859 -17.812 1 97.62 844 HIS A CA 1
ATOM 6373 C C . HIS A 1 844 ? 16.734 -20.188 -17.219 1 97.62 844 HIS A C 1
ATOM 6375 O O . HIS A 1 844 ? 17.25 -20.641 -16.188 1 97.62 844 HIS A O 1
ATOM 6381 N N . GLY A 1 845 ? 17.203 -19.172 -17.781 1 96.62 845 GLY A N 1
ATOM 6382 C CA . GLY A 1 845 ? 18.359 -18.453 -17.234 1 96.62 845 GLY A CA 1
ATOM 6383 C C . GLY A 1 845 ? 19.594 -19.312 -17.141 1 96.62 845 GLY A C 1
ATOM 6384 O O . GLY A 1 845 ? 20 -19.953 -18.109 1 96.62 845 GLY A O 1
ATOM 6385 N N . GLY A 1 846 ? 20.203 -19.516 -15.953 1 96.62 846 GLY A N 1
ATOM 6386 C CA . GLY A 1 846 ? 21.484 -20.156 -15.758 1 96.62 846 GLY A CA 1
ATOM 6387 C C . GLY A 1 846 ? 21.391 -21.672 -15.734 1 96.62 846 GLY A C 1
ATOM 6388 O O . GLY A 1 846 ? 22.391 -22.359 -15.945 1 96.62 846 GLY A O 1
ATOM 6389 N N . ASN A 1 847 ? 20.219 -22.156 -15.484 1 96.69 847 ASN A N 1
ATOM 6390 C CA . ASN A 1 847 ? 19.953 -23.594 -15.367 1 96.69 847 ASN A CA 1
ATOM 6391 C C . ASN A 1 847 ? 18.484 -23.906 -15.555 1 96.69 847 ASN A C 1
ATOM 6393 O O . ASN A 1 847 ? 17.609 -23.125 -15.164 1 96.69 847 ASN A O 1
ATOM 6397 N N . ARG A 1 848 ? 18.297 -25.047 -16.188 1 96.12 848 ARG A N 1
ATOM 6398 C CA . ARG A 1 848 ? 16.906 -25.453 -16.422 1 96.12 848 ARG A CA 1
ATOM 6399 C C . ARG A 1 848 ? 16.422 -26.422 -15.352 1 96.12 848 ARG A C 1
ATOM 6401 O O . ARG A 1 848 ? 17.125 -27.391 -15.039 1 96.12 848 ARG A O 1
ATOM 6408 N N . LEU A 1 849 ? 15.25 -26.172 -14.859 1 95.38 849 LEU A N 1
ATOM 6409 C CA . LEU A 1 849 ? 14.594 -27.094 -13.93 1 95.38 849 LEU A CA 1
ATOM 6410 C C . LEU A 1 849 ? 14.078 -28.328 -14.656 1 95.38 849 LEU A C 1
ATOM 6412 O O . LEU A 1 849 ? 13.453 -28.219 -15.719 1 95.38 849 LEU A O 1
ATOM 6416 N N . GLY A 1 850 ? 14.352 -29.469 -14.078 1 94.69 850 GLY A N 1
ATOM 6417 C CA . GLY A 1 850 ? 13.891 -30.688 -14.711 1 94.69 850 GLY A CA 1
ATOM 6418 C C . GLY A 1 850 ? 12.398 -30.703 -14.984 1 94.69 850 GLY A C 1
ATOM 6419 O O . GLY A 1 850 ? 11.609 -30.266 -14.141 1 94.69 850 GLY A O 1
ATOM 6420 N N . GLY A 1 851 ? 12.016 -31.109 -16.203 1 95.75 851 GLY A N 1
ATOM 6421 C CA . GLY A 1 851 ? 10.609 -31.203 -16.594 1 95.75 851 GLY A CA 1
ATOM 6422 C C . GLY A 1 851 ? 10.109 -29.953 -17.312 1 95.75 851 GLY A C 1
ATOM 6423 O O . GLY A 1 851 ? 9.062 -30 -17.969 1 95.75 851 GLY A O 1
ATOM 6424 N N . ASN A 1 852 ? 10.82 -28.828 -17.234 1 97.56 852 ASN A N 1
ATOM 6425 C CA . ASN A 1 852 ? 10.391 -27.562 -17.828 1 97.56 852 ASN A CA 1
ATOM 6426 C C . ASN A 1 852 ? 10.57 -27.562 -19.344 1 97.56 852 ASN A C 1
ATOM 6428 O O . ASN A 1 852 ? 9.961 -26.766 -20.047 1 97.56 852 ASN A O 1
ATOM 6432 N N . SER A 1 853 ? 11.453 -28.469 -19.875 1 96.5 853 SER A N 1
ATOM 6433 C CA . SER A 1 853 ? 11.68 -28.5 -21.312 1 96.5 853 SER A CA 1
ATOM 6434 C C . SER A 1 853 ? 10.43 -28.969 -22.062 1 96.5 853 SER A C 1
ATOM 6436 O O . SER A 1 853 ? 9.969 -28.312 -22.984 1 96.5 853 SER A O 1
ATOM 6438 N N . LEU A 1 854 ? 9.891 -30.109 -21.625 1 97.62 854 LEU A N 1
ATOM 6439 C CA . LEU A 1 854 ? 8.672 -30.594 -22.266 1 97.62 854 LEU A CA 1
ATOM 6440 C C . LEU A 1 854 ? 7.527 -29.609 -22.062 1 97.62 854 LEU A C 1
ATOM 6442 O O . LEU A 1 854 ? 6.723 -29.391 -22.984 1 97.62 854 LEU A O 1
ATOM 6446 N N . LEU A 1 855 ? 7.488 -29.047 -20.875 1 98.38 855 LEU A N 1
ATOM 6447 C CA . LEU A 1 855 ? 6.418 -28.094 -20.578 1 98.38 855 LEU A CA 1
ATOM 6448 C C . LEU A 1 855 ? 6.492 -26.891 -21.5 1 98.38 855 LEU A C 1
ATOM 6450 O O . LEU A 1 855 ? 5.477 -26.453 -22.047 1 98.38 855 LEU A O 1
ATOM 6454 N N . GLU A 1 856 ? 7.684 -26.328 -21.625 1 98.25 856 GLU A N 1
ATOM 6455 C CA . GLU A 1 856 ? 7.836 -25.141 -22.484 1 98.25 856 GLU A CA 1
ATOM 6456 C C . GLU A 1 856 ? 7.461 -25.453 -23.922 1 98.25 856 GLU A C 1
ATOM 6458 O O . GLU A 1 856 ? 6.902 -24.609 -24.625 1 98.25 856 GLU A O 1
ATOM 6463 N N . CYS A 1 857 ? 7.809 -26.688 -24.359 1 98.56 857 CYS A N 1
ATOM 6464 C CA . CYS A 1 857 ? 7.453 -27.094 -25.719 1 98.56 857 CYS A CA 1
ATOM 6465 C C . CYS A 1 857 ? 5.945 -27.031 -25.922 1 98.56 857 CYS A C 1
ATOM 6467 O O . CYS A 1 857 ? 5.477 -26.469 -26.922 1 98.56 857 CYS A O 1
ATOM 6469 N N . VAL A 1 858 ? 5.227 -27.547 -24.969 1 98.62 858 VAL A N 1
ATOM 6470 C CA . VAL A 1 858 ? 3.775 -27.609 -25.125 1 98.62 858 VAL A CA 1
ATOM 6471 C C . VAL A 1 858 ? 3.184 -26.203 -25 1 98.62 858 VAL A C 1
ATOM 6473 O O . VAL A 1 858 ? 2.389 -25.781 -25.844 1 98.62 858 VAL A O 1
ATOM 6476 N N . VAL A 1 859 ? 3.586 -25.453 -23.938 1 98.44 859 VAL A N 1
ATOM 6477 C CA . VAL A 1 859 ? 2.996 -24.156 -23.641 1 98.44 859 VAL A CA 1
ATOM 6478 C C . VAL A 1 859 ? 3.281 -23.172 -24.766 1 98.44 859 VAL A C 1
ATOM 6480 O O . VAL A 1 859 ? 2.357 -22.641 -25.391 1 98.44 859 VAL A O 1
ATOM 6483 N N . PHE A 1 860 ? 4.523 -22.984 -25.094 1 98.69 860 PHE A N 1
ATOM 6484 C CA . PHE A 1 860 ? 4.867 -21.969 -26.094 1 98.69 860 PHE A CA 1
ATOM 6485 C C . PHE A 1 860 ? 4.641 -22.5 -27.5 1 98.69 860 PHE A C 1
ATOM 6487 O O . PHE A 1 860 ? 4.457 -21.719 -28.438 1 98.69 860 PHE A O 1
ATOM 6494 N N . GLY A 1 861 ? 4.695 -23.875 -27.703 1 98.88 861 GLY A N 1
ATOM 6495 C CA . GLY A 1 861 ? 4.27 -24.422 -28.984 1 98.88 861 GLY A CA 1
ATOM 6496 C C . GLY A 1 861 ? 2.83 -24.094 -29.328 1 98.88 861 GLY A C 1
ATOM 6497 O O . GLY A 1 861 ? 2.539 -23.641 -30.438 1 98.88 861 GLY A O 1
ATOM 6498 N N . ARG A 1 862 ? 1.987 -24.281 -28.375 1 98.44 862 ARG A N 1
ATOM 6499 C CA . ARG A 1 862 ? 0.573 -24 -28.594 1 98.44 862 ARG A CA 1
ATOM 6500 C C . ARG A 1 862 ? 0.342 -22.5 -28.781 1 98.44 862 ARG A C 1
ATOM 6502 O O . ARG A 1 862 ? -0.47 -22.094 -29.625 1 98.44 862 ARG A O 1
ATOM 6509 N N . ILE A 1 863 ? 1.035 -21.672 -28 1 98.31 863 ILE A N 1
ATOM 6510 C CA . ILE A 1 863 ? 0.904 -20.219 -28.141 1 98.31 863 ILE A CA 1
ATOM 6511 C C . ILE A 1 863 ? 1.372 -19.781 -29.531 1 98.31 863 ILE A C 1
ATOM 6513 O O . ILE A 1 863 ? 0.703 -19 -30.203 1 98.31 863 ILE A O 1
ATOM 6517 N N . ALA A 1 864 ? 2.555 -20.328 -29.984 1 98.81 864 ALA A N 1
ATOM 6518 C CA . ALA A 1 864 ? 3.068 -20.016 -31.312 1 98.81 864 ALA A CA 1
ATOM 6519 C C . ALA A 1 864 ? 2.076 -20.438 -32.406 1 98.81 864 ALA A C 1
ATOM 6521 O O . ALA A 1 864 ? 1.856 -19.703 -33.375 1 98.81 864 ALA A O 1
ATOM 6522 N N . GLY A 1 865 ? 1.529 -21.625 -32.25 1 98.75 865 GLY A N 1
ATOM 6523 C CA . GLY A 1 865 ? 0.54 -22.094 -33.219 1 98.75 865 GLY A CA 1
ATOM 6524 C C . GLY A 1 865 ? -0.673 -21.188 -33.312 1 98.75 865 GLY A C 1
ATOM 6525 O O . GLY A 1 865 ? -1.137 -20.875 -34.406 1 98.75 865 GLY A O 1
ATOM 6526 N N . ASP A 1 866 ? -1.166 -20.812 -32.156 1 97.75 866 ASP A N 1
ATOM 6527 C CA . ASP A 1 866 ? -2.324 -19.922 -32.094 1 97.75 866 ASP A CA 1
ATOM 6528 C C . ASP A 1 866 ? -2.023 -18.578 -32.75 1 97.75 866 ASP A C 1
ATOM 6530 O O . ASP A 1 866 ? -2.797 -18.109 -33.562 1 97.75 866 ASP A O 1
ATOM 6534 N N . ARG A 1 867 ? -0.914 -17.969 -32.438 1 98 867 ARG A N 1
ATOM 6535 C CA . ARG A 1 867 ? -0.558 -16.625 -32.938 1 98 867 ARG A CA 1
ATOM 6536 C C . ARG A 1 867 ? -0.25 -16.656 -34.406 1 98 867 ARG A C 1
ATOM 6538 O O . ARG A 1 867 ? -0.603 -15.719 -35.156 1 98 867 ARG A O 1
ATOM 6545 N N . ALA A 1 868 ? 0.427 -17.719 -34.844 1 98.56 868 ALA A N 1
ATOM 6546 C CA . ALA A 1 868 ? 0.77 -17.859 -36.25 1 98.56 868 ALA A CA 1
ATOM 6547 C C . ALA A 1 868 ? -0.481 -18.047 -37.094 1 98.56 868 ALA A C 1
ATOM 6549 O O . ALA A 1 868 ? -0.593 -17.5 -38.188 1 98.56 868 ALA A O 1
ATOM 6550 N N . SER A 1 869 ? -1.389 -18.797 -36.625 1 97.75 869 SER A N 1
ATOM 6551 C CA . SER A 1 869 ? -2.574 -19.156 -37.406 1 97.75 869 SER A CA 1
ATOM 6552 C C . SER A 1 869 ? -3.541 -17.969 -37.5 1 97.75 869 SER A C 1
ATOM 6554 O O . SER A 1 869 ? -4.348 -17.906 -38.438 1 97.75 869 SER A O 1
ATOM 6556 N N . THR A 1 870 ? -3.48 -17.047 -36.625 1 96.75 870 THR A N 1
ATOM 6557 C CA . THR A 1 870 ? -4.426 -15.93 -36.594 1 96.75 870 THR A CA 1
ATOM 6558 C C . THR A 1 870 ? -3.791 -14.664 -37.156 1 96.75 870 THR A C 1
ATOM 6560 O O . THR A 1 870 ? -4.312 -13.562 -36.938 1 96.75 870 THR A O 1
ATOM 6563 N N . ILE A 1 871 ? -2.721 -14.797 -37.812 1 96.88 871 ILE A N 1
ATOM 6564 C CA . ILE A 1 871 ? -1.931 -13.656 -38.25 1 96.88 871 ILE A CA 1
ATOM 6565 C C . ILE A 1 871 ? -2.676 -12.914 -39.344 1 96.88 871 ILE A C 1
ATOM 6567 O O . ILE A 1 871 ? -2.555 -11.688 -39.469 1 96.88 871 ILE A O 1
ATOM 6571 N N . LEU A 1 872 ? -3.494 -13.602 -40.219 1 95.56 872 LEU A N 1
ATOM 6572 C CA . LEU A 1 872 ? -4.281 -12.984 -41.25 1 95.56 872 LEU A CA 1
ATOM 6573 C C . LEU A 1 872 ? -5.688 -12.656 -40.781 1 95.56 872 LEU A C 1
ATOM 6575 O O . LEU A 1 872 ? -6.41 -13.539 -40.312 1 95.56 872 LEU A O 1
ATOM 6579 N N . GLN A 1 873 ? -6.039 -11.414 -40.875 1 96.38 873 GLN A N 1
ATOM 6580 C CA . GLN A 1 873 ? -7.332 -10.961 -40.375 1 96.38 873 GLN A CA 1
ATOM 6581 C C . GLN A 1 873 ? -8.109 -10.219 -41.469 1 96.38 873 GLN A C 1
ATOM 6583 O O . GLN A 1 873 ? -7.52 -9.617 -42.375 1 96.38 873 GLN A O 1
ATOM 6588 N N . ARG A 1 874 ? -9.391 -10.188 -41.312 1 94.56 874 ARG A N 1
ATOM 6589 C CA . ARG A 1 874 ? -10.266 -9.508 -42.281 1 94.56 874 ARG A CA 1
ATOM 6590 C C . ARG A 1 874 ? -10.094 -7.992 -42.188 1 94.56 874 ARG A C 1
ATOM 6592 O O . ARG A 1 874 ? -10.258 -7.289 -43.188 1 94.56 874 ARG A O 1
ATOM 6599 N N . LYS A 1 875 ? -9.844 -7.582 -41 1 93.94 875 LYS A N 1
ATOM 6600 C CA . LYS A 1 875 ? -9.664 -6.152 -40.75 1 93.94 875 LYS A CA 1
ATOM 6601 C C . LYS A 1 875 ? -8.258 -5.852 -40.25 1 93.94 875 LYS A C 1
ATOM 6603 O O . LYS A 1 875 ? -7.672 -6.645 -39.5 1 93.94 875 LYS A O 1
ATOM 6608 N N . SER A 1 876 ? -7.828 -4.715 -40.656 1 93.5 876 SER A N 1
ATOM 6609 C CA . SER A 1 876 ? -6.504 -4.305 -40.188 1 93.5 876 SER A CA 1
ATOM 6610 C C . SER A 1 876 ? -6.539 -3.787 -38.75 1 93.5 876 SER A C 1
ATOM 6612 O O . SER A 1 876 ? -5.527 -3.828 -38.062 1 93.5 876 SER A O 1
ATOM 6614 N N . SER A 1 877 ? -7.691 -3.242 -38.375 1 95.75 877 SER A N 1
ATOM 6615 C CA . SER A 1 877 ? -7.883 -2.781 -37 1 95.75 877 SER A CA 1
ATOM 6616 C C . SER A 1 877 ? -8.625 -3.822 -36.188 1 95.75 877 SER A C 1
ATOM 6618 O O . SER A 1 877 ? -9.586 -4.426 -36.656 1 95.75 877 SER A O 1
ATOM 6620 N N . ALA A 1 878 ? -8.164 -4.031 -35 1 97.12 878 ALA A N 1
ATOM 6621 C CA . ALA A 1 878 ? -8.719 -5.09 -34.156 1 97.12 878 ALA A CA 1
ATOM 6622 C C . ALA A 1 878 ? -9.953 -4.605 -33.406 1 97.12 878 ALA A C 1
ATOM 6624 O O . ALA A 1 878 ? -10.953 -5.324 -33.281 1 97.12 878 ALA A O 1
ATOM 6625 N N . LEU A 1 879 ? -9.914 -3.363 -32.812 1 97.5 879 LEU A N 1
ATOM 6626 C CA . LEU A 1 879 ? -11 -2.9 -31.969 1 97.5 879 LEU A CA 1
ATOM 6627 C C . LEU A 1 879 ? -12.031 -2.123 -32.781 1 97.5 879 LEU A C 1
ATOM 6629 O O . LEU A 1 879 ? -11.711 -1.545 -33.812 1 97.5 879 LEU A O 1
ATOM 6633 N N . SER A 1 880 ? -13.25 -2.16 -32.281 1 94.94 880 SER A N 1
ATOM 6634 C CA . SER A 1 880 ? -14.391 -1.473 -32.875 1 94.94 880 SER A CA 1
ATOM 6635 C C . SER A 1 880 ? -15.062 -0.535 -31.891 1 94.94 880 SER A C 1
ATOM 6637 O O . SER A 1 880 ? -15 -0.767 -30.672 1 94.94 880 SER A O 1
ATOM 6639 N N . PHE A 1 881 ? -15.641 0.56 -32.406 1 93.94 881 PHE A N 1
ATOM 6640 C CA . PHE A 1 881 ? -16.359 1.493 -31.547 1 93.94 881 PHE A CA 1
ATOM 6641 C C . PHE A 1 881 ? -17.766 0.971 -31.234 1 93.94 881 PHE A C 1
ATOM 6643 O O . PHE A 1 881 ? -18.438 1.485 -30.344 1 93.94 881 PHE A O 1
ATOM 6650 N N . LYS A 1 882 ? -18.156 -0.087 -31.828 1 91.75 882 LYS A N 1
ATOM 6651 C CA . LYS A 1 882 ? -19.547 -0.541 -31.734 1 91.75 882 LYS A CA 1
ATOM 6652 C C . LYS A 1 882 ? -19.625 -1.925 -31.094 1 91.75 882 LYS A C 1
ATOM 6654 O O . LYS A 1 882 ? -20.547 -2.207 -30.344 1 91.75 882 LYS A O 1
ATOM 6659 N N . VAL A 1 883 ? -18.688 -2.756 -31.484 1 93.25 883 VAL A N 1
ATOM 6660 C CA . VAL A 1 883 ? -18.781 -4.148 -31.062 1 93.25 883 VAL A CA 1
ATOM 6661 C C . VAL A 1 883 ? -17.625 -4.496 -30.141 1 93.25 883 VAL A C 1
ATOM 6663 O O . VAL A 1 883 ? -16.516 -3.953 -30.281 1 93.25 883 VAL A O 1
ATOM 6666 N N . TRP A 1 884 ? -17.891 -5.398 -29.188 1 95 884 TRP A N 1
ATOM 6667 C CA . TRP A 1 884 ? -16.859 -5.883 -28.281 1 95 884 TRP A CA 1
ATOM 6668 C C . TRP A 1 884 ? -15.961 -6.895 -28.969 1 95 884 TRP A C 1
ATOM 6670 O O . TRP A 1 884 ? -16.438 -7.738 -29.734 1 95 884 TRP A O 1
ATOM 6680 N N . THR A 1 885 ? -14.664 -6.773 -28.75 1 96.81 885 THR A N 1
ATOM 6681 C CA . THR A 1 885 ? -13.664 -7.676 -29.312 1 96.81 885 THR A CA 1
ATOM 6682 C C . THR A 1 885 ? -12.984 -8.484 -28.203 1 96.81 885 THR A C 1
ATOM 6684 O O . THR A 1 885 ? -12.578 -7.93 -27.188 1 96.81 885 THR A O 1
ATOM 6687 N N . THR A 1 886 ? -12.852 -9.828 -28.453 1 97.06 886 THR A N 1
ATOM 6688 C CA . THR A 1 886 ? -12.164 -10.672 -27.484 1 97.06 886 THR A CA 1
ATOM 6689 C C . THR A 1 886 ? -10.648 -10.531 -27.625 1 97.06 886 THR A C 1
ATOM 6691 O O . THR A 1 886 ? -10.109 -10.656 -28.719 1 97.06 886 THR A O 1
ATOM 6694 N N . VAL A 1 887 ? -9.992 -10.188 -26.531 1 97.69 887 VAL A N 1
ATOM 6695 C CA . VAL A 1 887 ? -8.539 -10.125 -26.469 1 97.69 887 VAL A CA 1
ATOM 6696 C C . VAL A 1 887 ? -8.023 -11.031 -25.359 1 97.69 887 VAL A C 1
ATOM 6698 O O . VAL A 1 887 ? -8.781 -11.406 -24.453 1 97.69 887 VAL A O 1
ATOM 6701 N N . VAL A 1 888 ? -6.789 -11.422 -25.406 1 97.88 888 VAL A N 1
ATOM 6702 C CA . VAL A 1 888 ? -6.23 -12.367 -24.453 1 97.88 888 VAL A CA 1
ATOM 6703 C C . VAL A 1 888 ? -5.035 -11.734 -23.734 1 97.88 888 VAL A C 1
ATOM 6705 O O . VAL A 1 888 ? -4.152 -11.164 -24.391 1 97.88 888 VAL A O 1
ATOM 6708 N N . LEU A 1 889 ? -5.023 -11.812 -22.422 1 97.38 889 LEU A N 1
ATOM 6709 C CA . LEU A 1 889 ? -3.922 -11.273 -21.641 1 97.38 889 LEU A CA 1
ATOM 6710 C C . LEU A 1 889 ? -2.637 -12.055 -21.891 1 97.38 889 LEU A C 1
ATOM 6712 O O . LEU A 1 889 ? -2.588 -13.266 -21.672 1 97.38 889 LEU A O 1
ATOM 6716 N N . ARG A 1 890 ? -1.696 -11.352 -22.359 1 95.75 890 ARG A N 1
ATOM 6717 C CA . ARG A 1 890 ? -0.414 -11.922 -22.781 1 95.75 890 ARG A CA 1
ATOM 6718 C C . ARG A 1 890 ? 0.569 -11.945 -21.609 1 95.75 890 ARG A C 1
ATOM 6720 O O . ARG A 1 890 ? 1.344 -12.891 -21.469 1 95.75 890 ARG A O 1
ATOM 6727 N N . GLU A 1 891 ? 0.66 -10.859 -20.969 1 94.94 891 GLU A N 1
ATOM 6728 C CA . GLU A 1 891 ? 1.61 -10.766 -19.859 1 94.94 891 GLU A CA 1
ATOM 6729 C C . GLU A 1 891 ? 1.222 -9.656 -18.891 1 94.94 891 GLU A C 1
ATOM 6731 O O . GLU A 1 891 ? 0.449 -8.758 -19.25 1 94.94 891 GLU A O 1
ATOM 6736 N N . VAL A 1 892 ? 1.716 -9.867 -17.703 1 92.81 892 VAL A N 1
ATOM 6737 C CA . VAL A 1 892 ? 1.554 -8.883 -16.625 1 92.81 892 VAL A CA 1
ATOM 6738 C C . VAL A 1 892 ? 2.924 -8.438 -16.125 1 92.81 892 VAL A C 1
ATOM 6740 O O . VAL A 1 892 ? 3.787 -9.273 -15.836 1 92.81 892 VAL A O 1
ATOM 6743 N N . ARG A 1 893 ? 3.18 -7.188 -16.109 1 90.62 893 ARG A N 1
ATOM 6744 C CA . ARG A 1 893 ? 4.395 -6.633 -15.523 1 90.62 893 ARG A CA 1
ATOM 6745 C C . ARG A 1 893 ? 4.07 -5.703 -14.359 1 90.62 893 ARG A C 1
ATOM 6747 O O . ARG A 1 893 ? 3.162 -4.875 -14.461 1 90.62 893 ARG A O 1
ATOM 6754 N N . GLU A 1 894 ? 4.688 -5.922 -13.242 1 87.69 894 GLU A N 1
ATOM 6755 C CA . GLU A 1 894 ? 4.371 -5.148 -12.039 1 87.69 894 GLU A CA 1
ATOM 6756 C C . GLU A 1 894 ? 5.613 -4.93 -11.18 1 87.69 894 GLU A C 1
ATOM 6758 O O . GLU A 1 894 ? 6.594 -5.66 -11.305 1 87.69 894 GLU A O 1
ATOM 6763 N N . GLY A 1 895 ? 5.613 -3.824 -10.328 1 77 895 GLY A N 1
ATOM 6764 C CA . GLY A 1 895 ? 6.688 -3.527 -9.398 1 77 895 GLY A CA 1
ATOM 6765 C C . GLY A 1 895 ? 7.895 -2.893 -10.062 1 77 895 GLY A C 1
ATOM 6766 O O . GLY A 1 895 ? 7.891 -2.65 -11.266 1 77 895 GLY A O 1
ATOM 6767 N N . GLY A 1 896 ? 8.859 -2.533 -9.352 1 78.56 896 GLY A N 1
ATOM 6768 C CA . GLY A 1 896 ? 10.094 -1.96 -9.859 1 78.56 896 GLY A CA 1
ATOM 6769 C C . GLY A 1 896 ? 9.898 -0.612 -10.523 1 78.56 896 GLY A C 1
ATOM 6770 O O . GLY A 1 896 ? 9.336 0.309 -9.922 1 78.56 896 GLY A O 1
ATOM 6771 N N . VAL A 1 897 ? 10.102 -0.606 -11.812 1 79.5 897 VAL A N 1
ATOM 6772 C CA . VAL A 1 897 ? 10.102 0.642 -12.57 1 79.5 897 VAL A CA 1
ATOM 6773 C C . VAL A 1 897 ? 8.664 1.093 -12.828 1 79.5 897 VAL A C 1
ATOM 6775 O O . VAL A 1 897 ? 8.414 2.273 -13.078 1 79.5 897 VAL A O 1
ATOM 6778 N N . TYR A 1 898 ? 7.699 0.158 -12.656 1 86.62 898 TYR A N 1
ATOM 6779 C CA . TYR A 1 898 ? 6.305 0.474 -12.953 1 86.62 898 TYR A CA 1
ATOM 6780 C C . TYR A 1 898 ? 5.625 1.111 -11.75 1 86.62 898 TYR A C 1
ATOM 6782 O O . TYR A 1 898 ? 4.574 1.743 -11.883 1 86.62 898 TYR A O 1
ATOM 6790 N N . GLY A 1 899 ? 6.316 0.992 -10.594 1 82.81 899 GLY A N 1
ATOM 6791 C CA . GLY A 1 899 ? 5.77 1.599 -9.391 1 82.81 899 GLY A CA 1
ATOM 6792 C C . GLY A 1 899 ? 5.047 0.607 -8.5 1 82.81 899 GLY A C 1
ATOM 6793 O O . GLY A 1 899 ? 4.52 -0.398 -8.977 1 82.81 899 GLY A O 1
ATOM 6794 N N . ALA A 1 900 ? 4.945 0.904 -7.203 1 78 900 ALA A N 1
ATOM 6795 C CA . ALA A 1 900 ? 4.27 0.067 -6.215 1 78 900 ALA A CA 1
ATOM 6796 C C . ALA A 1 900 ? 2.77 0.012 -6.477 1 78 900 ALA A C 1
ATOM 6798 O O . ALA A 1 900 ? 2.129 1.047 -6.676 1 78 900 ALA A O 1
ATOM 6799 N N . GLY A 1 901 ? 2.219 -1.155 -6.555 1 79.94 901 GLY A N 1
ATOM 6800 C CA . GLY A 1 901 ? 0.788 -1.352 -6.719 1 79.94 901 GLY A CA 1
ATOM 6801 C C . GLY A 1 901 ? 0.323 -1.206 -8.156 1 79.94 901 GLY A C 1
ATOM 6802 O O . GLY A 1 901 ? -0.858 -1.394 -8.453 1 79.94 901 GLY A O 1
ATOM 6803 N N . SER A 1 902 ? 1.238 -0.828 -9.062 1 87.94 902 SER A N 1
ATOM 6804 C CA . SER A 1 902 ? 0.884 -0.65 -10.469 1 87.94 902 SER A CA 1
ATOM 6805 C C . SER A 1 902 ? 1.131 -1.926 -11.266 1 87.94 902 SER A C 1
ATOM 6807 O O . SER A 1 902 ? 2.105 -2.641 -11.023 1 87.94 902 SER A O 1
ATOM 6809 N N . ARG A 1 903 ? 0.193 -2.211 -12.211 1 90.12 903 ARG A N 1
ATOM 6810 C CA . ARG A 1 903 ? 0.283 -3.363 -13.102 1 90.12 903 ARG A CA 1
ATOM 6811 C C . ARG A 1 903 ? 0.107 -2.943 -14.555 1 90.12 903 ARG A C 1
ATOM 6813 O O . ARG A 1 903 ? -0.82 -2.201 -14.883 1 90.12 903 ARG A O 1
ATOM 6820 N N . VAL A 1 904 ? 0.999 -3.354 -15.32 1 93.38 904 VAL A N 1
ATOM 6821 C CA . VAL A 1 904 ? 0.833 -3.209 -16.766 1 93.38 904 VAL A CA 1
ATOM 6822 C C . VAL A 1 904 ? 0.33 -4.523 -17.359 1 93.38 904 VAL A C 1
ATOM 6824 O O . VAL A 1 904 ? 0.982 -5.562 -17.234 1 93.38 904 VAL A O 1
ATOM 6827 N N . LEU A 1 905 ? -0.867 -4.441 -17.844 1 96 905 LEU A N 1
ATOM 6828 C CA . LEU A 1 905 ? -1.457 -5.598 -18.516 1 96 905 LEU A CA 1
ATOM 6829 C C . LEU A 1 905 ? -1.328 -5.477 -20.031 1 96 905 LEU A C 1
ATOM 6831 O O . LEU A 1 905 ? -1.813 -4.508 -20.625 1 96 905 LEU A O 1
ATOM 6835 N N . ARG A 1 906 ? -0.658 -6.289 -20.688 1 96.38 906 ARG A N 1
ATOM 6836 C CA . ARG A 1 906 ? -0.528 -6.336 -22.141 1 96.38 906 ARG A CA 1
ATOM 6837 C C . ARG A 1 906 ? -1.418 -7.426 -22.734 1 96.38 906 ARG A C 1
ATOM 6839 O O . ARG A 1 906 ? -1.302 -8.594 -22.375 1 96.38 906 ARG A O 1
ATOM 6846 N N . PHE A 1 907 ? -2.232 -7.074 -23.625 1 97.88 907 PHE A N 1
ATOM 6847 C CA . PHE A 1 907 ? -3.164 -8 -24.266 1 97.88 907 PHE A CA 1
ATOM 6848 C C . PHE A 1 907 ? -2.766 -8.266 -25.703 1 97.88 907 PHE A C 1
ATOM 6850 O O . PHE A 1 907 ? -2.273 -7.363 -26.391 1 97.88 907 PHE A O 1
ATOM 6857 N N . ASN A 1 908 ? -3.012 -9.5 -26.172 1 97.75 908 ASN A N 1
ATOM 6858 C CA . ASN A 1 908 ? -2.951 -9.82 -27.594 1 97.75 908 ASN A CA 1
ATOM 6859 C C . ASN A 1 908 ? -4.23 -9.406 -28.312 1 97.75 908 ASN A C 1
ATOM 6861 O O . ASN A 1 908 ? -5.328 -9.812 -27.922 1 97.75 908 ASN A O 1
ATOM 6865 N N . LEU A 1 909 ? -4 -8.633 -29.312 1 98 909 LEU A N 1
ATOM 6866 C CA . LEU A 1 909 ? -5.105 -8.484 -30.266 1 98 909 LEU A CA 1
ATOM 6867 C C . LEU A 1 909 ? -5.352 -9.781 -31.016 1 98 909 LEU A C 1
ATOM 6869 O O . LEU A 1 909 ? -4.512 -10.688 -31 1 98 909 LEU A O 1
ATOM 6873 N N . PRO A 1 910 ? -6.504 -9.938 -31.625 1 97.25 910 PRO A N 1
ATOM 6874 C CA . PRO A 1 910 ? -6.77 -11.203 -32.312 1 97.25 910 PRO A CA 1
ATOM 6875 C C . PRO A 1 910 ? -5.684 -11.578 -33.312 1 97.25 910 PRO A C 1
ATOM 6877 O O . PRO A 1 910 ? -5.273 -12.734 -33.375 1 97.25 910 PRO A O 1
ATOM 6880 N N . GLY A 1 911 ? -5.227 -10.648 -34.062 1 96.88 911 GLY A N 1
ATOM 6881 C CA . GLY A 1 911 ? -4.16 -10.898 -35.031 1 96.88 911 GLY A CA 1
ATOM 6882 C C . GLY A 1 911 ? -2.836 -10.273 -34.625 1 96.88 911 GLY A C 1
ATOM 6883 O O . GLY A 1 911 ? -2.807 -9.172 -34.062 1 96.88 911 GLY A O 1
ATOM 6884 N N . ALA A 1 912 ? -1.725 -10.93 -34.969 1 95.75 912 ALA A N 1
ATOM 6885 C CA . ALA A 1 912 ? -0.393 -10.484 -34.562 1 95.75 912 ALA A CA 1
ATOM 6886 C C . ALA A 1 912 ? 0.027 -9.242 -35.344 1 95.75 912 ALA A C 1
ATOM 6888 O O . ALA A 1 912 ? 0.937 -8.516 -34.938 1 95.75 912 ALA A O 1
ATOM 6889 N N . LEU A 1 913 ? -0.607 -8.945 -36.469 1 96 913 LEU A N 1
ATOM 6890 C CA . LEU A 1 913 ? -0.213 -7.82 -37.281 1 96 913 LEU A CA 1
ATOM 6891 C C . LEU A 1 913 ? -1.288 -6.738 -37.281 1 96 913 LEU A C 1
ATOM 6893 O O . LEU A 1 913 ? -1.204 -5.766 -38.031 1 96 913 LEU A O 1
ATOM 6897 N N . GLN A 1 914 ? -2.234 -6.852 -36.438 1 96.69 914 GLN A N 1
ATOM 6898 C CA . GLN A 1 914 ? -3.305 -5.863 -36.375 1 96.69 914 GLN A CA 1
ATOM 6899 C C . GLN A 1 914 ? -2.891 -4.668 -35.531 1 96.69 914 GLN A C 1
ATOM 6901 O O . GLN A 1 914 ? -2.127 -4.812 -34.562 1 96.69 914 GLN A O 1
ATOM 6906 N N . ARG A 1 915 ? -3.377 -3.572 -35.906 1 96.19 915 ARG A N 1
ATOM 6907 C CA . ARG A 1 915 ? -3.324 -2.396 -35.062 1 96.19 915 ARG A CA 1
ATOM 6908 C C . ARG A 1 915 ? -4.566 -2.309 -34.156 1 96.19 915 ARG A C 1
ATOM 6910 O O . ARG A 1 915 ? -5.555 -3.004 -34.406 1 96.19 915 ARG A O 1
ATOM 6917 N N . SER A 1 916 ? -4.496 -1.509 -33.125 1 96.81 916 SER A N 1
ATOM 6918 C CA . SER A 1 916 ? -5.641 -1.379 -32.25 1 96.81 916 SER A CA 1
ATOM 6919 C C . SER A 1 916 ? -6.824 -0.722 -32.938 1 96.81 916 SER A C 1
ATOM 6921 O O . SER A 1 916 ? -7.973 -1.104 -32.719 1 96.81 916 SER A O 1
ATOM 6923 N N . GLY A 1 917 ? -6.559 0.232 -33.844 1 96.31 917 GLY A N 1
ATOM 6924 C CA . GLY A 1 917 ? -7.598 1.025 -34.5 1 96.31 917 GLY A CA 1
ATOM 6925 C C . GLY A 1 917 ? -7.867 2.338 -33.781 1 96.31 917 GLY A C 1
ATOM 6926 O O . GLY A 1 917 ? -8.688 3.139 -34.25 1 96.31 917 GLY A O 1
ATOM 6927 N N . LEU A 1 918 ? -7.156 2.637 -32.75 1 96.31 918 LEU A N 1
ATOM 6928 C CA . LEU A 1 918 ? -7.301 3.863 -31.969 1 96.31 918 LEU A CA 1
ATOM 6929 C C . LEU A 1 918 ? -6.359 4.945 -32.5 1 96.31 918 LEU A C 1
ATOM 6931 O O . LEU A 1 918 ? -5.328 4.645 -33.094 1 96.31 918 LEU A O 1
ATOM 6935 N N . SER A 1 919 ? -6.75 6.18 -32.281 1 94.75 919 SER A N 1
ATOM 6936 C CA . SER A 1 919 ? -5.844 7.309 -32.469 1 94.75 919 SER A CA 1
ATOM 6937 C C . SER A 1 919 ? -5.141 7.664 -31.156 1 94.75 919 SER A C 1
ATOM 6939 O O . SER A 1 919 ? -5.547 7.215 -30.078 1 94.75 919 SER A O 1
ATOM 6941 N N . LEU A 1 920 ? -4.07 8.438 -31.344 1 95.69 920 LEU A N 1
ATOM 6942 C CA . LEU A 1 920 ? -3.348 8.891 -30.156 1 95.69 920 LEU A CA 1
ATOM 6943 C C . LEU A 1 920 ? -4.258 9.695 -29.234 1 95.69 920 LEU A C 1
ATOM 6945 O O . LEU A 1 920 ? -4.867 10.68 -29.672 1 95.69 920 LEU A O 1
ATOM 6949 N N . GLY A 1 921 ? -4.406 9.273 -27.984 1 95.5 921 GLY A N 1
ATOM 6950 C CA . GLY A 1 921 ? -5.211 9.992 -27.016 1 95.5 921 GLY A CA 1
ATOM 6951 C C . GLY A 1 921 ? -6.57 9.367 -26.781 1 95.5 921 GLY A C 1
ATOM 6952 O O . GLY A 1 921 ? -7.266 9.727 -25.828 1 95.5 921 GLY A O 1
ATOM 6953 N N . GLN A 1 922 ? -6.945 8.359 -27.578 1 95.31 922 GLN A N 1
ATOM 6954 C CA . GLN A 1 922 ? -8.211 7.66 -27.375 1 95.31 922 GLN A CA 1
ATOM 6955 C C . GLN A 1 922 ? -8.062 6.547 -26.344 1 95.31 922 GLN A C 1
ATOM 6957 O O . GLN A 1 922 ? -6.953 6.117 -26.047 1 95.31 922 GLN A O 1
ATOM 6962 N N . PHE A 1 923 ? -9.211 6.148 -25.703 1 96 923 PHE A N 1
ATOM 6963 C CA . PHE A 1 923 ? -9.156 5.141 -24.641 1 96 923 PHE A CA 1
ATOM 6964 C C . PHE A 1 923 ? -10.047 3.955 -24.984 1 96 923 PHE A C 1
ATOM 6966 O O . PHE A 1 923 ? -10.594 3.875 -26.094 1 96 923 PHE A O 1
ATOM 6973 N N . ILE A 1 924 ? -10.055 2.918 -24.125 1 96.38 924 ILE A N 1
ATOM 6974 C CA . ILE A 1 924 ? -10.812 1.7 -24.391 1 96.38 924 ILE A CA 1
ATOM 6975 C C . ILE A 1 924 ? -11.734 1.403 -23.203 1 96.38 924 ILE A C 1
ATOM 6977 O O . ILE A 1 924 ? -11.516 1.911 -22.094 1 96.38 924 ILE A O 1
ATOM 6981 N N . ALA A 1 925 ? -12.797 0.678 -23.516 1 94.62 925 ALA A N 1
ATOM 6982 C CA . ALA A 1 925 ? -13.602 0.013 -22.484 1 94.62 925 ALA A CA 1
ATOM 6983 C C . ALA A 1 925 ? -13.242 -1.467 -22.391 1 94.62 925 ALA A C 1
ATOM 6985 O O . ALA A 1 925 ? -12.977 -2.119 -23.406 1 94.62 925 ALA A O 1
ATOM 6986 N N . ILE A 1 926 ? -13.117 -1.992 -21.25 1 95.19 926 ILE A N 1
ATOM 6987 C CA . ILE A 1 926 ? -12.867 -3.406 -21 1 95.19 926 ILE A CA 1
ATOM 6988 C C . ILE A 1 926 ? -13.969 -3.977 -20.109 1 95.19 926 ILE A C 1
ATOM 6990 O O . ILE A 1 926 ? -14.445 -3.303 -19.203 1 95.19 926 ILE A O 1
ATOM 6994 N N . ARG A 1 927 ? -14.453 -5.129 -20.391 1 92.75 927 ARG A N 1
ATOM 6995 C CA . ARG A 1 927 ? -15.492 -5.699 -19.547 1 92.75 927 ARG A CA 1
ATOM 6996 C C . ARG A 1 927 ? -15.234 -7.18 -19.281 1 92.75 927 ARG A C 1
ATOM 6998 O O . ARG A 1 927 ? -14.523 -7.836 -20.047 1 92.75 927 ARG A O 1
ATOM 7005 N N . GLY A 1 928 ? -15.695 -7.703 -18.219 1 88.62 928 GLY A N 1
ATOM 7006 C CA . GLY A 1 928 ? -15.656 -9.086 -17.781 1 88.62 928 GLY A CA 1
ATOM 7007 C C . GLY A 1 928 ? -16.625 -9.383 -16.641 1 88.62 928 GLY A C 1
ATOM 7008 O O . GLY A 1 928 ? -17.219 -8.469 -16.078 1 88.62 928 GLY A O 1
ATOM 7009 N N . ASP A 1 929 ? -16.828 -10.641 -16.391 1 87 929 ASP A N 1
ATOM 7010 C CA . ASP A 1 929 ? -17.734 -11.086 -15.352 1 87 929 ASP A CA 1
ATOM 7011 C C . ASP A 1 929 ? -17 -11.32 -14.031 1 87 929 ASP A C 1
ATOM 7013 O O . ASP A 1 929 ? -15.945 -11.945 -14.008 1 87 929 ASP A O 1
ATOM 7017 N N . TRP A 1 930 ? -17.484 -10.734 -12.992 1 89.75 930 TRP A N 1
ATOM 7018 C CA . TRP A 1 930 ? -16.906 -10.906 -11.656 1 89.75 930 TRP A CA 1
ATOM 7019 C C . TRP A 1 930 ? -18 -11.031 -10.602 1 89.75 930 TRP A C 1
ATOM 7021 O O . TRP A 1 930 ? -18.812 -10.117 -10.438 1 89.75 930 TRP A O 1
ATOM 7031 N N . ASP A 1 931 ? -18.125 -12.18 -9.922 1 90.88 931 ASP A N 1
ATOM 7032 C CA . ASP A 1 931 ? -19.094 -12.461 -8.875 1 90.88 931 ASP A CA 1
ATOM 7033 C C . ASP A 1 931 ? -20.531 -12.266 -9.383 1 90.88 931 ASP A C 1
ATOM 7035 O O . ASP A 1 931 ? -21.375 -11.734 -8.664 1 90.88 931 ASP A O 1
ATOM 7039 N N . GLY A 1 932 ? -20.797 -12.562 -10.617 1 87.69 932 GLY A N 1
ATOM 7040 C CA . GLY A 1 932 ? -22.125 -12.539 -11.188 1 87.69 932 GLY A CA 1
ATOM 7041 C C . GLY A 1 932 ? -22.516 -11.188 -11.742 1 87.69 932 GLY A C 1
ATOM 7042 O O . GLY A 1 932 ? -23.656 -10.984 -12.172 1 87.69 932 GLY A O 1
ATOM 7043 N N . GLN A 1 933 ? -21.547 -10.297 -11.75 1 83.75 933 GLN A N 1
ATOM 7044 C CA . GLN A 1 933 ? -21.781 -8.969 -12.312 1 83.75 933 GLN A CA 1
ATOM 7045 C C . GLN A 1 933 ? -20.828 -8.695 -13.469 1 83.75 933 GLN A C 1
ATOM 7047 O O . GLN A 1 933 ? -19.656 -9.086 -13.43 1 83.75 933 GLN A O 1
ATOM 7052 N N . GLN A 1 934 ? -21.375 -8.094 -14.5 1 85.5 934 GLN A N 1
ATOM 7053 C CA . GLN A 1 934 ? -20.516 -7.66 -15.594 1 85.5 934 GLN A CA 1
ATOM 7054 C C . GLN A 1 934 ? -19.859 -6.312 -15.281 1 85.5 934 GLN A C 1
ATOM 7056 O O . GLN A 1 934 ? -20.562 -5.312 -15.094 1 85.5 934 GLN A O 1
ATOM 7061 N N . LEU A 1 935 ? -18.656 -6.297 -15.18 1 87.31 935 LEU A N 1
ATOM 7062 C CA . LEU A 1 935 ? -17.906 -5.082 -14.883 1 87.31 935 LEU A CA 1
ATOM 7063 C C . LEU A 1 935 ? -17.391 -4.43 -16.172 1 87.31 935 LEU A C 1
ATOM 7065 O O . LEU A 1 935 ? -16.969 -5.121 -17.094 1 87.31 935 LEU A O 1
ATOM 7069 N N . ILE A 1 936 ? -17.547 -3.135 -16.234 1 90.88 936 ILE A N 1
ATOM 7070 C CA . ILE A 1 936 ? -17 -2.371 -17.344 1 90.88 936 ILE A CA 1
ATOM 7071 C C . ILE A 1 936 ? -16.062 -1.283 -16.828 1 90.88 936 ILE A C 1
ATOM 7073 O O . ILE A 1 936 ? -16.422 -0.54 -15.906 1 90.88 936 ILE A O 1
ATOM 7077 N N . GLY A 1 937 ? -14.906 -1.277 -17.266 1 89.62 937 GLY A N 1
ATOM 7078 C CA . GLY A 1 937 ? -13.945 -0.248 -16.922 1 89.62 937 GLY A CA 1
ATOM 7079 C C . GLY A 1 937 ? -13.375 0.467 -18.125 1 89.62 937 GLY A C 1
ATOM 7080 O O . GLY A 1 937 ? -13.484 -0.025 -19.25 1 89.62 937 GLY A O 1
ATOM 7081 N N . TYR A 1 938 ? -12.875 1.647 -17.938 1 91.94 938 TYR A N 1
ATOM 7082 C CA . TYR A 1 938 ? -12.289 2.461 -19 1 91.94 938 TYR A CA 1
ATOM 7083 C C . TYR A 1 938 ? -10.812 2.727 -18.734 1 91.94 938 TYR A C 1
ATOM 7085 O O . TYR A 1 938 ? -10.43 3.082 -17.609 1 91.94 938 TYR A O 1
ATOM 7093 N N . TYR A 1 939 ? -9.992 2.455 -19.703 1 94.06 939 TYR A N 1
ATOM 7094 C CA . TYR A 1 939 ? -8.547 2.615 -19.562 1 94.06 939 TYR A CA 1
ATOM 7095 C C . TYR A 1 939 ? -7.945 3.248 -20.812 1 94.06 939 TYR A C 1
ATOM 7097 O O . TYR A 1 939 ? -8.391 2.977 -21.938 1 94.06 939 TYR A O 1
ATOM 7105 N N . SER A 1 940 ? -6.965 4.113 -20.609 1 95.31 940 SER A N 1
ATOM 7106 C CA . SER A 1 940 ? -6.16 4.598 -21.734 1 95.31 940 SER A CA 1
ATOM 7107 C C . SER A 1 940 ? -4.98 3.674 -22 1 95.31 940 SER A C 1
ATOM 7109 O O . SER A 1 940 ? -4.238 3.314 -21.094 1 95.31 940 SER A O 1
ATOM 7111 N N . PRO A 1 941 ? -4.84 3.268 -23.281 1 96.25 941 PRO A N 1
ATOM 7112 C CA . PRO A 1 941 ? -3.67 2.445 -23.594 1 96.25 941 PRO A CA 1
ATOM 7113 C C . PRO A 1 941 ? -2.354 3.193 -23.406 1 96.25 941 PRO A C 1
ATOM 7115 O O . PRO A 1 941 ? -2.307 4.418 -23.547 1 96.25 941 PRO A O 1
ATOM 7118 N N . ILE A 1 942 ? -1.309 2.475 -23.094 1 94.88 942 ILE A N 1
ATOM 7119 C CA . ILE A 1 942 ? 0.008 3.098 -23.016 1 94.88 942 ILE A CA 1
ATOM 7120 C C . ILE A 1 942 ? 0.841 2.707 -24.234 1 94.88 942 ILE A C 1
ATOM 7122 O O . ILE A 1 942 ? 1.941 3.227 -24.438 1 94.88 942 ILE A O 1
ATOM 7126 N N . THR A 1 943 ? 0.325 1.776 -25.062 1 93.94 943 THR A N 1
ATOM 7127 C CA . THR A 1 943 ? 0.909 1.466 -26.359 1 93.94 943 THR A CA 1
ATOM 7128 C C . THR A 1 943 ? 0.514 2.514 -27.391 1 93.94 943 THR A C 1
ATOM 7130 O O . THR A 1 943 ? -0.486 3.217 -27.219 1 93.94 943 THR A O 1
ATOM 7133 N N . LEU A 1 944 ? 1.249 2.562 -28.438 1 93 944 LEU A N 1
ATOM 7134 C CA . LEU A 1 944 ? 0.959 3.496 -29.516 1 93 944 LEU A CA 1
ATOM 7135 C C . LEU A 1 944 ? -0.045 2.896 -30.5 1 93 944 LEU A C 1
ATOM 7137 O O . LEU A 1 944 ? -0.164 1.674 -30.594 1 93 944 LEU A O 1
ATOM 7141 N N . PRO A 1 945 ? -0.734 3.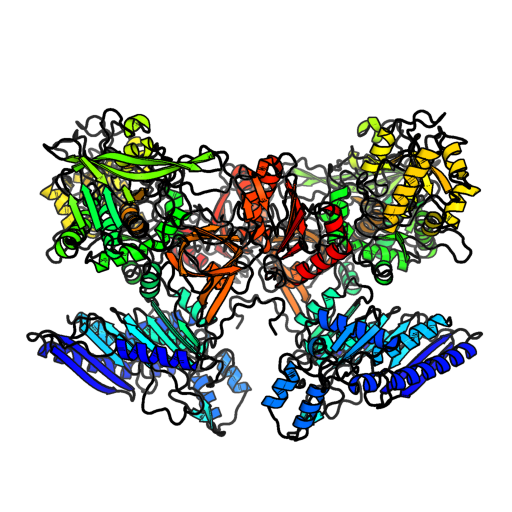73 -31.188 1 92.88 945 PRO A N 1
ATOM 7142 C CA . PRO A 1 945 ? -1.7 3.252 -32.188 1 92.88 945 PRO A CA 1
ATOM 7143 C C . PRO A 1 945 ? -1.057 2.383 -33.25 1 92.88 945 PRO A C 1
ATOM 7145 O O . PRO A 1 945 ? -1.722 1.521 -33.844 1 92.88 945 PRO A O 1
ATOM 7148 N N . ASP A 1 946 ? 0.224 2.535 -33.5 1 88.94 946 ASP A N 1
ATOM 7149 C CA . ASP A 1 946 ? 0.87 1.807 -34.594 1 88.94 946 ASP A CA 1
ATOM 7150 C C . ASP A 1 946 ? 1.578 0.558 -34.062 1 88.94 946 ASP A C 1
ATOM 7152 O O . ASP A 1 946 ? 2.225 -0.159 -34.844 1 88.94 946 ASP A O 1
ATOM 7156 N N . ASP A 1 947 ? 1.535 0.308 -32.812 1 91.44 947 ASP A N 1
ATOM 7157 C CA . ASP A 1 947 ? 2.045 -0.959 -32.312 1 91.44 947 ASP A CA 1
ATOM 7158 C C . ASP A 1 947 ? 1.214 -2.135 -32.812 1 91.44 947 ASP A C 1
ATOM 7160 O O . ASP A 1 947 ? -0.011 -2.037 -32.906 1 91.44 947 ASP A O 1
ATOM 7164 N N . LEU A 1 948 ? 1.896 -3.182 -33.156 1 93.56 948 LEU A N 1
ATOM 7165 C CA . LEU A 1 948 ? 1.207 -4.285 -33.812 1 93.56 948 LEU A CA 1
ATOM 7166 C C . LEU A 1 948 ? 0.927 -5.418 -32.844 1 93.56 948 LEU A C 1
ATOM 7168 O O . LEU A 1 948 ? 1.791 -5.773 -32.031 1 93.56 948 LEU A O 1
ATOM 7172 N N . GLY A 1 949 ? -0.304 -5.934 -32.875 1 95.62 949 GLY A N 1
ATOM 7173 C CA . GLY A 1 949 ? -0.683 -7.207 -32.281 1 95.62 949 GLY A CA 1
ATOM 7174 C C . GLY A 1 949 ? -0.92 -7.133 -30.781 1 95.62 949 GLY A C 1
ATOM 7175 O O . GLY A 1 949 ? -1.184 -8.148 -30.141 1 95.62 949 GLY A O 1
ATOM 7176 N N . MET A 1 950 ? -0.793 -5.914 -30.203 1 96.19 950 MET A N 1
ATOM 7177 C CA . MET A 1 950 ? -0.886 -5.848 -28.75 1 96.19 950 MET A CA 1
ATOM 7178 C C . MET A 1 950 ? -1.482 -4.516 -28.297 1 96.19 950 MET A C 1
ATOM 7180 O O . MET A 1 950 ? -1.538 -3.562 -29.078 1 96.19 950 MET A O 1
ATOM 7184 N N . ILE A 1 951 ? -1.924 -4.457 -27.125 1 97.06 951 ILE A N 1
ATOM 7185 C CA . ILE A 1 951 ? -2.406 -3.246 -26.469 1 97.06 951 ILE A CA 1
ATOM 7186 C C . ILE A 1 951 ? -2.146 -3.33 -24.969 1 97.06 951 ILE A C 1
ATOM 7188 O O . ILE A 1 951 ? -2.467 -4.336 -24.344 1 97.06 951 ILE A O 1
ATOM 7192 N N . ASP A 1 952 ? -1.519 -2.311 -24.359 1 95.62 952 ASP A N 1
ATOM 7193 C CA . ASP A 1 952 ? -1.17 -2.264 -22.938 1 95.62 952 ASP A CA 1
ATOM 7194 C C . ASP A 1 952 ? -2.062 -1.281 -22.188 1 95.62 952 ASP A C 1
ATOM 7196 O O . ASP A 1 952 ? -2.383 -0.206 -22.703 1 95.62 952 ASP A O 1
ATOM 7200 N N . ILE A 1 953 ? -2.473 -1.683 -21.062 1 95.62 953 ILE A N 1
ATOM 7201 C CA . ILE A 1 953 ? -3.141 -0.735 -20.172 1 95.62 953 ILE A CA 1
ATOM 7202 C C . ILE A 1 953 ? -2.424 -0.693 -18.828 1 95.62 953 ILE A C 1
ATOM 7204 O O . ILE A 1 953 ? -1.744 -1.65 -18.453 1 95.62 953 ILE A O 1
ATOM 7208 N N . LEU A 1 954 ? -2.49 0.393 -18.219 1 93.25 954 LEU A N 1
ATOM 7209 C CA . LEU A 1 954 ? -1.978 0.596 -16.859 1 93.25 954 LEU A CA 1
ATOM 7210 C C . LEU A 1 954 ? -3.105 0.537 -15.836 1 93.25 954 LEU A C 1
ATOM 7212 O O . LEU A 1 954 ? -4.094 1.265 -15.953 1 93.25 954 LEU A O 1
ATOM 7216 N N . ALA A 1 955 ? -2.994 -0.383 -14.891 1 90.44 955 ALA A N 1
ATOM 7217 C CA . ALA A 1 955 ? -4 -0.528 -13.836 1 90.44 955 ALA A CA 1
ATOM 7218 C C . ALA A 1 955 ? -3.354 -0.559 -12.461 1 90.44 955 ALA A C 1
ATOM 7220 O O . ALA A 1 955 ? -2.148 -0.792 -12.336 1 90.44 955 ALA A O 1
ATOM 7221 N N . ARG A 1 956 ? -4.098 -0.202 -11.453 1 86.06 956 ARG A N 1
ATOM 7222 C CA . ARG A 1 956 ? -3.637 -0.306 -10.07 1 86.06 956 ARG A CA 1
ATOM 7223 C C . ARG A 1 956 ? -4.32 -1.464 -9.352 1 86.06 956 ARG A C 1
ATOM 7225 O O . ARG A 1 956 ? -5.508 -1.72 -9.562 1 86.06 956 ARG A O 1
ATOM 7232 N N . SER A 1 957 ? -3.58 -2.094 -8.523 1 80.69 957 SER A N 1
ATOM 7233 C CA . SER A 1 957 ? -4.098 -3.252 -7.801 1 80.69 957 SER A CA 1
ATOM 7234 C C . SER A 1 957 ? -4.723 -2.842 -6.469 1 80.69 957 SER A C 1
ATOM 7236 O O . SER A 1 957 ? -5.48 -3.609 -5.871 1 80.69 957 SER A O 1
ATOM 7238 N N . ASP A 1 958 ? -4.496 -1.673 -6.039 1 76.25 958 ASP A N 1
ATOM 7239 C CA . ASP A 1 958 ? -4.895 -1.307 -4.684 1 76.25 958 ASP A CA 1
ATOM 7240 C C . ASP A 1 958 ? -6.051 -0.308 -4.699 1 76.25 958 ASP A C 1
ATOM 7242 O O . ASP A 1 958 ? -6.637 -0.013 -3.656 1 76.25 958 ASP A O 1
ATOM 7246 N N . LYS A 1 959 ? -6.426 0.23 -5.848 1 76.62 959 LYS A N 1
ATOM 7247 C CA . LYS A 1 959 ? -7.488 1.229 -5.918 1 76.62 959 LYS A CA 1
ATOM 7248 C C . LYS A 1 959 ? -8.398 0.986 -7.121 1 76.62 959 LYS A C 1
ATOM 7250 O O . LYS A 1 959 ? -8 0.308 -8.07 1 76.62 959 LYS A O 1
ATOM 7255 N N . GLY A 1 960 ? -9.609 1.391 -7.035 1 75.75 960 GLY A N 1
ATOM 7256 C CA . GLY A 1 960 ? -10.539 1.332 -8.156 1 75.75 960 GLY A CA 1
ATOM 7257 C C . GLY A 1 960 ? -11.648 0.316 -7.957 1 75.75 960 GLY A C 1
ATOM 7258 O O . GLY A 1 960 ? -11.484 -0.649 -7.207 1 75.75 960 GLY A O 1
ATOM 7259 N N . THR A 1 961 ? -12.703 0.469 -8.672 1 76.19 961 THR A N 1
ATOM 7260 C CA . THR A 1 961 ? -13.883 -0.389 -8.57 1 76.19 961 THR A CA 1
ATOM 7261 C C . THR A 1 961 ? -13.602 -1.762 -9.172 1 76.19 961 THR A C 1
ATOM 7263 O O . THR A 1 961 ? -14.219 -2.756 -8.781 1 76.19 961 THR A O 1
ATOM 7266 N N . LEU A 1 962 ? -12.648 -1.805 -10.211 1 87.5 962 LEU A N 1
ATOM 7267 C CA . LEU A 1 962 ? -12.359 -3.062 -10.891 1 87.5 962 LEU A CA 1
ATOM 7268 C C . LEU A 1 962 ? -11.117 -3.723 -10.312 1 87.5 962 LEU A C 1
ATOM 7270 O O . LEU A 1 962 ? -10.609 -4.703 -10.867 1 87.5 962 LEU A O 1
ATOM 7274 N N . ARG A 1 963 ? -10.641 -3.189 -9.203 1 87.06 963 ARG A N 1
ATOM 7275 C CA . ARG A 1 963 ? -9.336 -3.576 -8.688 1 87.06 963 ARG A CA 1
ATOM 7276 C C . ARG A 1 963 ? -9.258 -5.078 -8.445 1 87.06 963 ARG A C 1
ATOM 7278 O O . ARG A 1 963 ? -8.258 -5.719 -8.766 1 87.06 963 ARG A O 1
ATOM 7285 N N . GLU A 1 964 ? -10.305 -5.676 -7.938 1 87.81 964 GLU A N 1
ATOM 7286 C CA . GLU A 1 964 ? -10.258 -7.102 -7.613 1 87.81 964 GLU A CA 1
ATOM 7287 C C . GLU A 1 964 ? -10.188 -7.949 -8.883 1 87.81 964 GLU A C 1
ATOM 7289 O O . GLU A 1 964 ? -9.391 -8.883 -8.961 1 87.81 964 GLU A O 1
ATOM 7294 N N . TRP A 1 965 ? -11.016 -7.633 -9.836 1 90.75 965 TRP A N 1
ATOM 7295 C CA . TRP A 1 965 ? -11.062 -8.398 -11.078 1 90.75 965 TRP A CA 1
ATOM 7296 C C . TRP A 1 965 ? -9.773 -8.234 -11.867 1 90.75 965 TRP A C 1
ATOM 7298 O O . TRP A 1 965 ? -9.18 -9.219 -12.312 1 90.75 965 TRP A O 1
ATOM 7308 N N . ILE A 1 966 ? -9.328 -7.02 -12.016 1 89.69 966 ILE A N 1
ATOM 7309 C CA . ILE A 1 966 ? -8.141 -6.723 -12.805 1 89.69 966 ILE A CA 1
ATOM 7310 C C . ILE A 1 966 ? -6.914 -7.367 -12.164 1 89.69 966 ILE A C 1
ATOM 7312 O O . ILE A 1 966 ? -6.004 -7.824 -12.859 1 89.69 966 ILE A O 1
ATOM 7316 N N . SER A 1 967 ? -6.926 -7.406 -10.805 1 89.94 967 SER A N 1
ATOM 7317 C CA . SER A 1 967 ? -5.809 -8.008 -10.086 1 89.94 967 SER A CA 1
ATOM 7318 C C . SER A 1 967 ? -5.82 -9.523 -10.211 1 89.94 967 SER A C 1
ATOM 7320 O O . SER A 1 967 ? -4.785 -10.172 -10.055 1 89.94 967 SER A O 1
ATOM 7322 N N . ALA A 1 968 ? -6.953 -10.047 -10.523 1 92.44 968 ALA A N 1
ATOM 7323 C CA . ALA A 1 968 ? -7.086 -11.5 -10.609 1 92.44 968 ALA A CA 1
ATOM 7324 C C . ALA A 1 968 ? -6.672 -12.008 -11.984 1 92.44 968 ALA A C 1
ATOM 7326 O O . ALA A 1 968 ? -6.438 -13.203 -12.164 1 92.44 968 ALA A O 1
ATOM 7327 N N . LEU A 1 969 ? -6.527 -11.18 -12.969 1 94.5 969 LEU A N 1
ATOM 7328 C CA . LEU A 1 969 ? -6.203 -11.586 -14.336 1 94.5 969 LEU A CA 1
ATOM 7329 C C . LEU A 1 969 ? -4.781 -12.141 -14.414 1 94.5 969 LEU A C 1
ATOM 7331 O O . LEU A 1 969 ? -3.871 -11.617 -13.773 1 94.5 969 LEU A O 1
ATOM 7335 N N . GLU A 1 970 ? -4.645 -13.211 -15.125 1 95.25 970 GLU A N 1
ATOM 7336 C CA . GLU A 1 970 ? -3.361 -13.859 -15.375 1 95.25 970 GLU A CA 1
ATOM 7337 C C . GLU A 1 970 ? -3.174 -14.156 -16.859 1 95.25 970 GLU A C 1
ATOM 7339 O O . GLU A 1 970 ? -4.145 -14.195 -17.625 1 95.25 970 GLU A O 1
ATOM 7344 N N . PRO A 1 971 ? -1.914 -14.336 -17.312 1 96.5 971 PRO A N 1
ATOM 7345 C CA . PRO A 1 971 ? -1.685 -14.633 -18.719 1 96.5 971 PRO A CA 1
ATOM 7346 C C . PRO A 1 971 ? -2.51 -15.82 -19.219 1 96.5 971 PRO A C 1
ATOM 7348 O O . PRO A 1 971 ? -2.463 -16.906 -18.625 1 96.5 971 PRO A O 1
ATOM 7351 N N . GLY A 1 972 ? -3.217 -15.57 -20.297 1 96.56 972 GLY A N 1
ATOM 7352 C CA . GLY A 1 972 ? -4.102 -16.594 -20.844 1 96.56 972 GLY A CA 1
ATOM 7353 C C . GLY A 1 972 ? -5.57 -16.25 -20.672 1 96.56 972 GLY A C 1
ATOM 7354 O O . GLY A 1 972 ? -6.422 -16.812 -21.359 1 96.56 972 GLY A O 1
ATOM 7355 N N . ASP A 1 973 ? -5.883 -15.273 -19.812 1 96.56 973 ASP A N 1
ATOM 7356 C CA . ASP A 1 973 ? -7.27 -14.867 -19.594 1 96.56 973 ASP A CA 1
ATOM 7357 C C . ASP A 1 973 ? -7.793 -14.07 -20.797 1 96.56 973 ASP A C 1
ATOM 7359 O O . ASP A 1 973 ? -7.07 -13.25 -21.359 1 96.56 973 ASP A O 1
ATOM 7363 N N . ALA A 1 974 ? -9.016 -14.367 -21.203 1 96.81 974 ALA A N 1
ATOM 7364 C CA . ALA A 1 974 ? -9.672 -13.609 -22.266 1 96.81 974 ALA A CA 1
ATOM 7365 C C . ALA A 1 974 ? -10.656 -12.594 -21.688 1 96.81 974 ALA A C 1
ATOM 7367 O O . ALA A 1 974 ? -11.352 -12.883 -20.703 1 96.81 974 ALA A O 1
ATOM 7368 N N . VAL A 1 975 ? -10.625 -11.398 -22.203 1 96.06 975 VAL A N 1
ATOM 7369 C CA . VAL A 1 975 ? -11.57 -10.344 -21.859 1 96.06 975 VAL A CA 1
ATOM 7370 C C . VAL A 1 975 ? -12.086 -9.68 -23.141 1 96.06 975 VAL A C 1
ATOM 7372 O O . VAL A 1 975 ? -11.695 -10.047 -24.25 1 96.06 975 VAL A O 1
ATOM 7375 N N . GLU A 1 976 ? -13.031 -8.797 -22.984 1 96.31 976 GLU A N 1
ATOM 7376 C CA . GLU A 1 976 ? -13.562 -8.086 -24.156 1 96.31 976 GLU A CA 1
ATOM 7377 C C . GLU A 1 976 ? -13.258 -6.594 -24.078 1 96.31 976 GLU A C 1
ATOM 7379 O O . GLU A 1 976 ? -13.305 -6 -23 1 96.31 976 GLU A O 1
ATOM 7384 N N . MET A 1 977 ? -12.875 -6.016 -25.219 1 97.19 977 MET A N 1
ATOM 7385 C CA . MET A 1 977 ? -12.516 -4.602 -25.297 1 97.19 977 MET A CA 1
ATOM 7386 C C . MET A 1 977 ? -13.289 -3.91 -26.422 1 97.19 977 MET A C 1
ATOM 7388 O O . MET A 1 977 ? -13.68 -4.551 -27.391 1 97.19 977 MET A O 1
ATOM 7392 N N . LYS A 1 978 ? -13.516 -2.664 -26.219 1 96.56 978 LYS A N 1
ATOM 7393 C CA . LYS A 1 978 ? -14.156 -1.802 -27.203 1 96.56 978 LYS A CA 1
ATOM 7394 C C . LYS A 1 978 ? -13.461 -0.442 -27.281 1 96.56 978 LYS A C 1
ATOM 7396 O O . LYS A 1 978 ? -13 0.075 -26.266 1 96.56 978 LYS A O 1
ATOM 7401 N N . ALA A 1 979 ? -13.266 0.079 -28.516 1 96.19 979 ALA A N 1
ATOM 7402 C CA . ALA A 1 979 ? -12.688 1.41 -28.688 1 96.19 979 ALA A CA 1
ATOM 7403 C C . ALA A 1 979 ? -13.648 2.49 -28.188 1 96.19 979 ALA A C 1
ATOM 7405 O O . ALA A 1 979 ? -14.867 2.346 -28.312 1 96.19 979 ALA A O 1
ATOM 7406 N N . CYS A 1 980 ? -13.164 3.465 -27.609 1 94.38 980 CYS A N 1
ATOM 7407 C CA . CYS A 1 980 ? -13.93 4.625 -27.141 1 94.38 980 CYS A CA 1
ATOM 7408 C C . CYS A 1 980 ? -13.328 5.918 -27.688 1 94.38 980 CYS A C 1
ATOM 7410 O O . CYS A 1 980 ? -12.305 5.891 -28.375 1 94.38 980 CYS A O 1
ATOM 7412 N N . GLY A 1 981 ? -14.008 7.023 -27.516 1 91.25 981 GLY A N 1
ATOM 7413 C CA . GLY A 1 981 ? -13.547 8.305 -28.031 1 91.25 981 GLY A CA 1
ATOM 7414 C C . GLY A 1 981 ? -12.336 8.844 -27.297 1 91.25 981 GLY A C 1
ATOM 7415 O O . GLY A 1 981 ? -11.445 8.086 -26.922 1 91.25 981 GLY A O 1
ATOM 7416 N N . GLY A 1 982 ? -12.102 10.078 -27.156 1 91.88 982 GLY A N 1
ATOM 7417 C CA . GLY A 1 982 ? -10.992 10.734 -26.484 1 91.88 982 GLY A CA 1
ATOM 7418 C C . GLY A 1 982 ? -10.453 11.922 -27.25 1 91.88 982 GLY A C 1
ATOM 7419 O O . GLY A 1 982 ? -11.203 12.625 -27.922 1 91.88 982 GLY A O 1
ATOM 7420 N N . LEU A 1 983 ? -9.141 12.43 -27.078 1 90.75 983 LEU A N 1
ATOM 7421 C CA . LEU A 1 983 ? -8.523 13.633 -27.625 1 90.75 983 LEU A CA 1
ATOM 7422 C C . LEU A 1 983 ? -8.305 13.484 -29.125 1 90.75 983 LEU A C 1
ATOM 7424 O O . LEU A 1 983 ? -8.586 14.406 -29.891 1 90.75 983 LEU A O 1
ATOM 7428 N N . VAL A 1 984 ? -8.062 12.578 -29.766 1 93.75 984 VAL A N 1
ATOM 7429 C CA . VAL A 1 984 ? -7.633 12.273 -31.125 1 93.75 984 VAL A CA 1
ATOM 7430 C C . VAL A 1 984 ? -6.531 13.242 -31.547 1 93.75 984 VAL A C 1
ATOM 7432 O O . VAL A 1 984 ? -6.809 14.266 -32.188 1 93.75 984 VAL A O 1
ATOM 7435 N N . ILE A 1 985 ? -5.371 13.016 -31.359 1 95.81 985 ILE A N 1
ATOM 7436 C CA . ILE A 1 985 ? -4.203 13.797 -31.75 1 95.81 985 ILE A CA 1
ATOM 7437 C C . ILE A 1 985 ? -3.623 13.25 -33.031 1 95.81 985 ILE A C 1
ATOM 7439 O O . ILE A 1 985 ? -3.104 12.125 -33.062 1 95.81 985 ILE A O 1
ATOM 7443 N N . GLU A 1 986 ? -3.625 14.023 -34.062 1 94.56 986 GLU A N 1
ATOM 7444 C CA . GLU A 1 986 ? -3.137 13.578 -35.344 1 94.56 986 GLU A CA 1
ATOM 7445 C C . GLU A 1 986 ? -1.616 13.688 -35.438 1 94.56 986 GLU A C 1
ATOM 7447 O O . GLU A 1 986 ? -1.037 14.695 -35.031 1 94.56 986 GLU A O 1
ATOM 7452 N N . ARG A 1 987 ? -1.025 12.648 -35.875 1 92 987 ARG A N 1
ATOM 7453 C CA . ARG A 1 987 ? 0.409 12.625 -36.125 1 92 987 ARG A CA 1
ATOM 7454 C C . ARG A 1 987 ? 0.686 12.711 -37.625 1 92 987 ARG A C 1
ATOM 7456 O O . ARG A 1 987 ? 0.555 11.719 -38.344 1 92 987 ARG A O 1
ATOM 7463 N N . ARG A 1 988 ? 1.078 13.797 -38 1 90.06 988 ARG A N 1
ATOM 7464 C CA . ARG A 1 988 ? 1.428 13.977 -39.406 1 90.06 988 ARG A CA 1
ATOM 7465 C C . ARG A 1 988 ? 2.916 13.734 -39.625 1 90.06 988 ARG A C 1
ATOM 7467 O O . ARG A 1 988 ? 3.734 14.633 -39.438 1 90.06 988 ARG A O 1
ATOM 7474 N N . LEU A 1 989 ? 3.211 12.625 -40.094 1 83.12 989 LEU A N 1
ATOM 7475 C CA . LEU A 1 989 ? 4.586 12.164 -40.25 1 83.12 989 LEU A CA 1
ATOM 7476 C C . LEU A 1 989 ? 5.32 12.984 -41.312 1 83.12 989 LEU A C 1
ATOM 7478 O O . LEU A 1 989 ? 6.512 13.273 -41.156 1 83.12 989 LEU A O 1
ATOM 7482 N N . SER A 1 990 ? 4.555 13.438 -42.375 1 80 990 SER A N 1
ATOM 7483 C CA . SER A 1 990 ? 5.168 14.188 -43.469 1 80 990 SER A CA 1
ATOM 7484 C C . SER A 1 990 ? 5.637 15.562 -43 1 80 990 SER A C 1
ATOM 7486 O O . SER A 1 990 ? 6.738 16 -43.344 1 80 990 SER A O 1
ATOM 7488 N N . ASP A 1 991 ? 4.852 16.156 -42.219 1 82.12 991 ASP A N 1
ATOM 7489 C CA . ASP A 1 991 ? 5.145 17.5 -41.719 1 82.12 991 ASP A CA 1
ATOM 7490 C C . ASP A 1 991 ? 5.875 17.438 -40.375 1 82.12 991 ASP A C 1
ATOM 7492 O O . ASP A 1 991 ? 6.402 18.453 -39.906 1 82.12 991 ASP A O 1
ATOM 7496 N N . LYS A 1 992 ? 5.992 16.219 -39.781 1 87.56 992 LYS A N 1
ATOM 7497 C CA . LYS A 1 992 ? 6.691 15.961 -38.531 1 87.56 992 LYS A CA 1
ATOM 7498 C C . LYS A 1 992 ? 6.07 16.75 -37.375 1 87.56 992 LYS A C 1
ATOM 7500 O O . LYS A 1 992 ? 6.785 17.297 -36.531 1 87.56 992 LYS A O 1
ATOM 7505 N N . HIS A 1 993 ? 4.672 17 -37.5 1 91.38 993 HIS A N 1
ATOM 7506 C CA . HIS A 1 993 ? 4.012 17.75 -36.469 1 91.38 993 HIS A CA 1
ATOM 7507 C C . HIS A 1 993 ? 2.777 17.031 -35.938 1 91.38 993 HIS A C 1
ATOM 7509 O O . HIS A 1 993 ? 2.199 16.203 -36.656 1 91.38 993 HIS A O 1
ATOM 7515 N N . PHE A 1 994 ? 2.477 17.344 -34.688 1 95 994 PHE A N 1
ATOM 7516 C CA . PHE A 1 994 ? 1.165 16.984 -34.156 1 95 994 PHE A CA 1
ATOM 7517 C C . PHE A 1 994 ? 0.118 18.016 -34.562 1 95 994 PHE A C 1
ATOM 7519 O O . PHE A 1 994 ? 0.42 19.188 -34.719 1 95 994 PHE A O 1
ATOM 7526 N N . VAL A 1 995 ? -0.983 17.531 -34.906 1 95.31 995 VAL A N 1
ATOM 7527 C CA . VAL A 1 995 ? -2.105 18.406 -35.219 1 95.31 995 VAL A CA 1
ATOM 7528 C C . VAL A 1 995 ? -3.307 18.062 -34.344 1 95.31 995 VAL A C 1
ATOM 7530 O O . VAL A 1 995 ? -3.598 16.891 -34.125 1 95.31 995 VAL A O 1
ATOM 7533 N N . PHE A 1 996 ? -3.906 19.078 -33.812 1 95.38 996 PHE A N 1
ATOM 7534 C CA . PHE A 1 996 ? -5.105 18.906 -33 1 95.38 996 PHE A CA 1
ATOM 7535 C C . PHE A 1 996 ? -6.156 19.953 -33.344 1 95.38 996 PHE A C 1
ATOM 7537 O O . PHE A 1 996 ? -5.898 21.156 -33.25 1 95.38 996 PHE A O 1
ATOM 7544 N N . MET A 1 997 ? -7.277 19.484 -33.75 1 92.19 997 MET A N 1
ATOM 7545 C CA . MET A 1 997 ? -8.375 20.359 -34.156 1 92.19 997 MET A CA 1
ATOM 7546 C C . MET A 1 997 ? -7.895 21.422 -35.125 1 92.19 997 MET A C 1
ATOM 7548 O O . MET A 1 997 ? -8.164 22.609 -34.938 1 92.19 997 MET A O 1
ATOM 7552 N N . GLY A 1 998 ? -7.039 21.031 -35.969 1 89.75 998 GLY A N 1
ATOM 7553 C CA . GLY A 1 998 ? -6.594 21.891 -37.062 1 89.75 998 GLY A CA 1
ATOM 7554 C C . GLY A 1 998 ? -5.395 22.75 -36.688 1 89.75 998 GLY A C 1
ATOM 7555 O O . GLY A 1 998 ? -4.832 23.438 -37.531 1 89.75 998 GLY A O 1
ATOM 7556 N N . HIS A 1 999 ? -4.914 22.719 -35.5 1 94.69 999 HIS A N 1
ATOM 7557 C CA . HIS A 1 999 ? -3.773 23.5 -35.031 1 94.69 999 HIS A CA 1
ATOM 7558 C C . HIS A 1 999 ? -2.5 22.672 -35 1 94.69 999 HIS A C 1
ATOM 7560 O O . HIS A 1 999 ? -2.531 21.5 -34.594 1 94.69 999 HIS A O 1
ATOM 7566 N N . ILE A 1 1000 ? -1.458 23.266 -35.438 1 95.5 1000 ILE A N 1
ATOM 7567 C CA . ILE A 1 1000 ? -0.153 22.641 -35.281 1 95.5 1000 ILE A CA 1
ATOM 7568 C C . ILE A 1 1000 ? 0.296 22.734 -33.812 1 95.5 1000 ILE A C 1
ATOM 7570 O O . ILE A 1 1000 ? 0.292 23.812 -33.25 1 95.5 1000 ILE A O 1
ATOM 7574 N N . ILE A 1 1001 ? 0.675 21.656 -33.281 1 96.44 1001 ILE A N 1
ATOM 7575 C CA . ILE A 1 1001 ? 1.028 21.609 -31.859 1 96.44 1001 ILE A CA 1
ATOM 7576 C C . ILE A 1 1001 ? 2.527 21.359 -31.703 1 96.44 1001 ILE A C 1
ATOM 7578 O O . ILE A 1 1001 ? 3.029 20.297 -32.125 1 96.44 1001 ILE A O 1
ATOM 7582 N N . ASN A 1 1002 ? 3.262 22.281 -31.156 1 95.12 1002 ASN A N 1
ATOM 7583 C CA . ASN A 1 1002 ? 4.68 22.094 -30.875 1 95.12 1002 ASN A CA 1
ATOM 7584 C C . ASN A 1 1002 ? 4.969 22.172 -29.375 1 95.12 1002 ASN A C 1
ATOM 7586 O O . ASN A 1 1002 ? 6.113 22.016 -28.953 1 95.12 1002 ASN A O 1
ATOM 7590 N N . LYS A 1 1003 ? 3.949 22.484 -28.594 1 96.94 1003 LYS A N 1
ATOM 7591 C CA . LYS A 1 1003 ? 4.027 22.453 -27.141 1 96.94 1003 LYS A CA 1
ATOM 7592 C C . LYS A 1 1003 ? 2.924 21.594 -26.531 1 96.94 1003 LYS A C 1
ATOM 7594 O O . LYS A 1 1003 ? 1.771 21.672 -26.969 1 96.94 1003 LYS A O 1
ATOM 7599 N N . LEU A 1 1004 ? 3.332 20.781 -25.547 1 97.5 1004 LEU A N 1
ATOM 7600 C CA . LEU A 1 1004 ? 2.375 19.922 -24.844 1 97.5 1004 LEU A CA 1
ATOM 7601 C C . LEU A 1 1004 ? 2.436 20.141 -23.344 1 97.5 1004 LEU A C 1
ATOM 7603 O O . LEU A 1 1004 ? 3.523 20.234 -22.766 1 97.5 1004 LEU A O 1
ATOM 7607 N N . CYS A 1 1005 ? 1.342 20.375 -22.734 1 98.25 1005 CYS A N 1
ATOM 7608 C CA . CYS A 1 1005 ? 1.225 20.312 -21.281 1 98.25 1005 CYS A CA 1
ATOM 7609 C C . CYS A 1 1005 ? 0.264 19.203 -20.859 1 98.25 1005 CYS A C 1
ATOM 7611 O O . CYS A 1 1005 ? -0.92 19.234 -21.188 1 98.25 1005 CYS A O 1
ATOM 7613 N N . LEU A 1 1006 ? 0.796 18.266 -20.141 1 98.38 1006 LEU A N 1
ATOM 7614 C CA . LEU A 1 1006 ? 0.036 17.094 -19.719 1 98.38 1006 LEU A CA 1
ATOM 7615 C C . LEU A 1 1006 ? -0.212 17.125 -18.203 1 98.38 1006 LEU A C 1
ATOM 7617 O O . LEU A 1 1006 ? 0.735 17.156 -17.422 1 98.38 1006 LEU A O 1
ATOM 7621 N N . ILE A 1 1007 ? -1.46 17.125 -17.828 1 98.5 1007 ILE A N 1
ATOM 7622 C CA . ILE A 1 1007 ? -1.833 17.203 -16.406 1 98.5 1007 ILE A CA 1
ATOM 7623 C C . ILE A 1 1007 ? -2.539 15.906 -16 1 98.5 1007 ILE A C 1
ATOM 7625 O O . ILE A 1 1007 ? -3.596 15.57 -16.547 1 98.5 1007 ILE A O 1
ATOM 7629 N N . ALA A 1 1008 ? -1.928 15.211 -15.016 1 97.69 1008 ALA A N 1
ATOM 7630 C CA . ALA A 1 1008 ? -2.428 13.891 -14.664 1 97.69 1008 ALA A CA 1
ATOM 7631 C C . ALA A 1 1008 ? -2.684 13.781 -13.164 1 97.69 1008 ALA A C 1
ATOM 7633 O O . ALA A 1 1008 ? -1.928 14.328 -12.359 1 97.69 1008 ALA A O 1
ATOM 7634 N N . GLY A 1 1009 ? -3.787 13.102 -12.781 1 95.19 1009 GLY A N 1
ATOM 7635 C CA . GLY A 1 1009 ? -4.074 12.688 -11.414 1 95.19 1009 GLY A CA 1
ATOM 7636 C C . GLY A 1 1009 ? -4.207 11.188 -11.266 1 95.19 1009 GLY A C 1
ATOM 7637 O O . GLY A 1 1009 ? -5.062 10.562 -11.898 1 95.19 1009 GLY A O 1
ATOM 7638 N N . GLY A 1 1010 ? -3.352 10.586 -10.391 1 91.12 1010 GLY A N 1
ATOM 7639 C CA . GLY A 1 1010 ? -3.418 9.148 -10.164 1 91.12 1010 GLY A CA 1
ATOM 7640 C C . GLY A 1 1010 ? -3.195 8.336 -11.422 1 91.12 1010 GLY A C 1
ATOM 7641 O O . GLY A 1 1010 ? -2.193 8.516 -12.117 1 91.12 1010 GLY A O 1
ATOM 7642 N N . THR A 1 1011 ? -4.148 7.539 -11.797 1 88.62 1011 THR A N 1
ATOM 7643 C CA . THR A 1 1011 ? -4.035 6.664 -12.953 1 88.62 1011 THR A CA 1
ATOM 7644 C C . THR A 1 1011 ? -4.266 7.449 -14.25 1 88.62 1011 THR A C 1
ATOM 7646 O O . THR A 1 1011 ? -4.051 6.926 -15.344 1 88.62 1011 THR A O 1
ATOM 7649 N N . GLY A 1 1012 ? -4.633 8.695 -14.086 1 93.75 1012 GLY A N 1
ATOM 7650 C CA . GLY A 1 1012 ? -4.781 9.555 -15.25 1 93.75 1012 GLY A CA 1
ATOM 7651 C C . GLY A 1 1012 ? -3.475 9.797 -15.977 1 93.75 1012 GLY A C 1
ATOM 7652 O O . GLY A 1 1012 ? -3.463 10.391 -17.062 1 93.75 1012 GLY A O 1
ATOM 7653 N N . VAL A 1 1013 ? -2.361 9.219 -15.477 1 95.88 1013 VAL A N 1
ATOM 7654 C CA . VAL A 1 1013 ? -1.054 9.383 -16.109 1 95.88 1013 VAL A CA 1
ATOM 7655 C C . VAL A 1 1013 ? -0.949 8.484 -17.328 1 95.88 1013 VAL A C 1
ATOM 7657 O O . VAL A 1 1013 ? -0.099 8.703 -18.203 1 95.88 1013 VAL A O 1
ATOM 7660 N N . ALA A 1 1014 ? -1.805 7.492 -17.484 1 94.94 1014 ALA A N 1
ATOM 7661 C CA . ALA A 1 1014 ? -1.714 6.477 -18.531 1 94.94 1014 ALA A CA 1
ATOM 7662 C C . ALA A 1 1014 ? -1.74 7.117 -19.922 1 94.94 1014 ALA A C 1
ATOM 7664 O O . ALA A 1 1014 ? -0.833 6.902 -20.719 1 94.94 1014 ALA A O 1
ATOM 7665 N N . PRO A 1 1015 ? -2.758 7.973 -20.25 1 96.69 1015 PRO A N 1
ATOM 7666 C CA . PRO A 1 1015 ? -2.727 8.594 -21.578 1 96.69 1015 PRO A CA 1
ATOM 7667 C C . PRO A 1 1015 ? -1.527 9.523 -21.766 1 96.69 1015 PRO A C 1
ATOM 7669 O O . PRO A 1 1015 ? -1.026 9.672 -22.891 1 96.69 1015 PRO A O 1
ATOM 7672 N N . MET A 1 1016 ? -1.082 10.133 -20.656 1 97.56 1016 MET A N 1
ATOM 7673 C CA . MET A 1 1016 ? 0.076 11.016 -20.734 1 97.56 1016 MET A CA 1
ATOM 7674 C C . MET A 1 1016 ? 1.329 10.242 -21.125 1 97.56 1016 MET A C 1
ATOM 7676 O O . MET A 1 1016 ? 2.16 10.734 -21.891 1 97.56 1016 MET A O 1
ATOM 7680 N N . LEU A 1 1017 ? 1.454 9.023 -20.547 1 95.44 1017 LEU A N 1
ATOM 7681 C CA . LEU A 1 1017 ? 2.598 8.18 -20.891 1 95.44 1017 LEU A CA 1
ATOM 7682 C C . LEU A 1 1017 ? 2.611 7.84 -22.375 1 95.44 1017 LEU A C 1
ATOM 7684 O O . LEU A 1 1017 ? 3.672 7.816 -23 1 95.44 1017 LEU A O 1
ATOM 7688 N N . GLN A 1 1018 ? 1.475 7.559 -22.906 1 95.38 1018 GLN A N 1
ATOM 7689 C CA . GLN A 1 1018 ? 1.374 7.277 -24.328 1 95.38 1018 GLN A CA 1
ATOM 7690 C C . GLN A 1 1018 ? 1.785 8.492 -25.156 1 95.38 1018 GLN A C 1
ATOM 7692 O O . GLN A 1 1018 ? 2.533 8.359 -26.141 1 95.38 1018 GLN A O 1
ATOM 7697 N N . ILE A 1 1019 ? 1.242 9.68 -24.828 1 96.25 1019 ILE A N 1
ATOM 7698 C CA . ILE A 1 1019 ? 1.518 10.914 -25.562 1 96.25 1019 ILE A CA 1
ATOM 7699 C C . ILE A 1 1019 ? 3.004 11.242 -25.469 1 96.25 1019 ILE A C 1
ATOM 7701 O O . ILE A 1 1019 ? 3.619 11.648 -26.453 1 96.25 1019 ILE A O 1
ATOM 7705 N N . ILE A 1 1020 ? 3.578 11.102 -24.281 1 95 1020 ILE A N 1
ATOM 7706 C CA . ILE A 1 1020 ? 5 11.352 -24.078 1 95 1020 ILE A CA 1
ATOM 7707 C C . ILE A 1 1020 ? 5.82 10.422 -24.969 1 95 1020 ILE A C 1
ATOM 7709 O O . ILE A 1 1020 ? 6.789 10.844 -25.609 1 95 1020 ILE A O 1
ATOM 7713 N N . LYS A 1 1021 ? 5.434 9.133 -24.969 1 90.81 1021 LYS A N 1
ATOM 7714 C CA . LYS A 1 1021 ? 6.109 8.164 -25.828 1 90.81 1021 LYS A CA 1
ATOM 7715 C C . LYS A 1 1021 ? 6.066 8.594 -27.281 1 90.81 1021 LYS A C 1
ATOM 7717 O O . LYS A 1 1021 ? 7.082 8.539 -27.984 1 90.81 1021 LYS A O 1
ATOM 7722 N N . ALA A 1 1022 ? 4.926 9.016 -27.75 1 92.25 1022 ALA A N 1
ATOM 7723 C CA . ALA A 1 1022 ? 4.762 9.461 -29.125 1 92.25 1022 ALA A CA 1
ATOM 7724 C C . ALA A 1 1022 ? 5.602 10.711 -29.406 1 92.25 1022 ALA A C 1
ATOM 7726 O O . ALA A 1 1022 ? 6.199 10.844 -30.469 1 92.25 1022 ALA A O 1
ATOM 7727 N N . ALA A 1 1023 ? 5.605 11.609 -28.453 1 91.81 1023 ALA A N 1
ATOM 7728 C CA . ALA A 1 1023 ? 6.301 12.891 -28.594 1 91.81 1023 ALA A CA 1
ATOM 7729 C C . ALA A 1 1023 ? 7.809 12.688 -28.719 1 91.81 1023 ALA A C 1
ATOM 7731 O O . ALA A 1 1023 ? 8.492 13.438 -29.422 1 91.81 1023 ALA A O 1
ATOM 7732 N N . PHE A 1 1024 ? 8.305 11.688 -28.141 1 88.56 1024 PHE A N 1
ATOM 7733 C CA . PHE A 1 1024 ? 9.75 11.516 -28.078 1 88.56 1024 PHE A CA 1
ATOM 7734 C C . PHE A 1 1024 ? 10.227 10.562 -29.172 1 88.56 1024 PHE A C 1
ATOM 7736 O O . PHE A 1 1024 ? 11.406 10.188 -29.203 1 88.56 1024 PHE A O 1
ATOM 7743 N N . MET A 1 1025 ? 9.328 10.211 -29.984 1 85.06 1025 MET A N 1
ATOM 7744 C CA . MET A 1 1025 ? 9.695 9.406 -31.141 1 85.06 1025 MET A CA 1
ATOM 7745 C C . MET A 1 1025 ? 10 10.297 -32.344 1 85.06 1025 MET A C 1
ATOM 7747 O O . MET A 1 1025 ? 9.312 11.297 -32.562 1 85.06 1025 MET A O 1
ATOM 7751 N N . LYS A 1 1026 ? 10.992 9.898 -33.062 1 84.06 1026 LYS A N 1
ATOM 7752 C CA . LYS A 1 1026 ? 11.25 10.578 -34.312 1 84.06 1026 LYS A CA 1
ATOM 7753 C C . LYS A 1 1026 ? 10.086 10.375 -35.281 1 84.06 1026 LYS A C 1
ATOM 7755 O O . LYS A 1 1026 ? 9.477 9.305 -35.312 1 84.06 1026 LYS A O 1
ATOM 7760 N N . PRO A 1 1027 ? 9.734 11.414 -36 1 85.62 1027 PRO A N 1
ATOM 7761 C CA . PRO A 1 1027 ? 10.422 12.695 -36.156 1 85.62 1027 PRO A CA 1
ATOM 7762 C C . PRO A 1 1027 ? 9.867 13.797 -35.281 1 85.62 1027 PRO A C 1
ATOM 7764 O O . PRO A 1 1027 ? 10.312 14.945 -35.375 1 85.62 1027 PRO A O 1
ATOM 7767 N N . PHE A 1 1028 ? 8.977 13.523 -34.5 1 87.62 1028 PHE A N 1
ATOM 7768 C CA . PHE A 1 1028 ? 8.219 14.539 -33.781 1 87.62 1028 PHE A CA 1
ATOM 7769 C C . PHE A 1 1028 ? 9.078 15.219 -32.719 1 87.62 1028 PHE A C 1
ATOM 7771 O O . PHE A 1 1028 ? 8.898 16.406 -32.438 1 87.62 1028 PHE A O 1
ATOM 7778 N N . ILE A 1 1029 ? 10.047 14.531 -32.188 1 87.44 1029 ILE A N 1
ATOM 7779 C CA . ILE A 1 1029 ? 10.914 15.062 -31.141 1 87.44 1029 ILE A CA 1
ATOM 7780 C C . ILE A 1 1029 ? 11.711 16.25 -31.672 1 87.44 1029 ILE A C 1
ATOM 7782 O O . ILE A 1 1029 ? 12.078 17.156 -30.922 1 87.44 1029 ILE A O 1
ATOM 7786 N N . ASP A 1 1030 ? 11.883 16.234 -32.969 1 86.12 1030 ASP A N 1
ATOM 7787 C CA . ASP A 1 1030 ? 12.711 17.266 -33.594 1 86.12 1030 ASP A CA 1
ATOM 7788 C C . ASP A 1 1030 ? 11.953 18.594 -33.688 1 86.12 1030 ASP A C 1
ATOM 7790 O O . ASP A 1 1030 ? 12.562 19.656 -33.688 1 86.12 1030 ASP A O 1
ATOM 7794 N N . THR A 1 1031 ? 10.68 18.547 -33.812 1 89.69 1031 THR A N 1
ATOM 7795 C CA . THR A 1 1031 ? 9.891 19.766 -34.031 1 89.69 1031 THR A CA 1
ATOM 7796 C C . THR A 1 1031 ? 9.219 20.203 -32.75 1 89.69 1031 THR A C 1
ATOM 7798 O O . THR A 1 1031 ? 8.727 21.328 -32.625 1 89.69 1031 THR A O 1
ATOM 7801 N N . LEU A 1 1032 ? 9.25 19.391 -31.766 1 92.06 1032 LEU A N 1
ATOM 7802 C CA . LEU A 1 1032 ? 8.633 19.719 -30.484 1 92.06 1032 LEU A CA 1
ATOM 7803 C C . LEU A 1 1032 ? 9.484 20.719 -29.703 1 92.06 1032 LEU A C 1
ATOM 7805 O O . LEU A 1 1032 ? 10.711 20.578 -29.656 1 92.06 1032 LEU A O 1
ATOM 7809 N N . GLU A 1 1033 ? 8.859 21.719 -29.172 1 94.25 1033 GLU A N 1
ATOM 7810 C CA . GLU A 1 1033 ? 9.562 22.75 -28.406 1 94.25 1033 GLU A CA 1
ATOM 7811 C C . GLU A 1 1033 ? 9.648 22.359 -26.922 1 94.25 1033 GLU A C 1
ATOM 7813 O O . GLU A 1 1033 ? 10.695 22.531 -26.297 1 94.25 1033 GLU A O 1
ATOM 7818 N N . SER A 1 1034 ? 8.508 21.953 -26.391 1 95.19 1034 SER A N 1
ATOM 7819 C CA . SER A 1 1034 ? 8.523 21.625 -24.969 1 95.19 1034 SER A CA 1
ATOM 7820 C C . SER A 1 1034 ? 7.359 20.703 -24.609 1 95.19 1034 SER A C 1
ATOM 7822 O O . SER A 1 1034 ? 6.285 20.781 -25.203 1 95.19 1034 SER A O 1
ATOM 7824 N N . VAL A 1 1035 ? 7.594 19.781 -23.641 1 96.88 1035 VAL A N 1
ATOM 7825 C CA . VAL A 1 1035 ? 6.59 18.906 -23.016 1 96.88 1035 VAL A CA 1
ATOM 7826 C C . VAL A 1 1035 ? 6.641 19.047 -21.5 1 96.88 1035 VAL A C 1
ATOM 7828 O O . VAL A 1 1035 ? 7.668 18.781 -20.875 1 96.88 1035 VAL A O 1
ATOM 7831 N N . HIS A 1 1036 ? 5.539 19.562 -20.938 1 97.56 1036 HIS A N 1
ATOM 7832 C CA . HIS A 1 1036 ? 5.438 19.656 -19.484 1 97.56 1036 HIS A CA 1
ATOM 7833 C C . HIS A 1 1036 ? 4.461 18.625 -18.938 1 97.56 1036 HIS A C 1
ATOM 7835 O O . HIS A 1 1036 ? 3.402 18.391 -19.516 1 97.56 1036 HIS A O 1
ATOM 7841 N N . LEU A 1 1037 ? 4.867 17.938 -17.844 1 98 1037 LEU A N 1
ATOM 7842 C CA . LEU A 1 1037 ? 3.98 17.016 -17.141 1 98 1037 LEU A CA 1
ATOM 7843 C C . LEU A 1 1037 ? 3.754 17.469 -15.703 1 98 1037 LEU A C 1
ATOM 7845 O O . LEU A 1 1037 ? 4.711 17.688 -14.961 1 98 1037 LEU A O 1
ATOM 7849 N N . ILE A 1 1038 ? 2.549 17.719 -15.328 1 98.12 1038 ILE A N 1
ATOM 7850 C CA . ILE A 1 1038 ? 2.15 17.891 -13.938 1 98.12 1038 ILE A CA 1
ATOM 7851 C C . ILE A 1 1038 ? 1.414 16.656 -13.453 1 98.12 1038 ILE A C 1
ATOM 7853 O O . ILE A 1 1038 ? 0.33 16.328 -13.945 1 98.12 1038 ILE A O 1
ATOM 7857 N N . TYR A 1 1039 ? 2.008 15.898 -12.531 1 97.38 1039 TYR A N 1
ATOM 7858 C CA . TYR A 1 1039 ? 1.513 14.602 -12.094 1 97.38 1039 TYR A CA 1
ATOM 7859 C C . TYR A 1 1039 ? 1.191 14.617 -10.609 1 97.38 1039 TYR A C 1
ATOM 7861 O O . TYR A 1 1039 ? 2.096 14.648 -9.766 1 97.38 1039 TYR A O 1
ATOM 7869 N N . ALA A 1 1040 ? -0.117 14.609 -10.297 1 97.56 1040 ALA A N 1
ATOM 7870 C CA . ALA A 1 1040 ? -0.582 14.656 -8.914 1 97.56 1040 ALA A CA 1
ATOM 7871 C C . ALA A 1 1040 ? -0.967 13.266 -8.414 1 97.56 1040 ALA A C 1
ATOM 7873 O O . ALA A 1 1040 ? -1.53 12.461 -9.172 1 97.56 1040 ALA A O 1
ATOM 7874 N N . ALA A 1 1041 ? -0.636 12.93 -7.215 1 94.44 1041 ALA A N 1
ATOM 7875 C CA . ALA A 1 1041 ? -0.994 11.672 -6.566 1 94.44 1041 ALA A CA 1
ATOM 7876 C C . ALA A 1 1041 ? -1.192 11.859 -5.066 1 94.44 1041 ALA A C 1
ATOM 7878 O O . ALA A 1 1041 ? -0.843 12.906 -4.516 1 94.44 1041 ALA A O 1
ATOM 7879 N N . GLU A 1 1042 ? -1.831 10.883 -4.383 1 91.62 1042 GLU A N 1
ATOM 7880 C CA . GLU A 1 1042 ? -2.059 10.945 -2.943 1 91.62 1042 GLU A CA 1
ATOM 7881 C C . GLU A 1 1042 ? -0.747 10.852 -2.172 1 91.62 1042 GLU A C 1
ATOM 7883 O O . GLU A 1 1042 ? -0.506 11.633 -1.248 1 91.62 1042 GLU A O 1
ATOM 7888 N N . ASP A 1 1043 ? 0.082 9.891 -2.506 1 90.5 1043 ASP A N 1
ATOM 7889 C CA . ASP A 1 1043 ? 1.395 9.727 -1.889 1 90.5 1043 ASP A CA 1
ATOM 7890 C C . ASP A 1 1043 ? 2.424 9.234 -2.904 1 90.5 1043 ASP A C 1
ATOM 7892 O O . ASP A 1 1043 ? 2.088 8.984 -4.062 1 90.5 1043 ASP A O 1
ATOM 7896 N N . VAL A 1 1044 ? 3.635 9.141 -2.455 1 89.62 1044 VAL A N 1
ATOM 7897 C CA . VAL A 1 1044 ? 4.754 8.883 -3.355 1 89.62 1044 VAL A CA 1
ATOM 7898 C C . VAL A 1 1044 ? 4.625 7.492 -3.961 1 89.62 1044 VAL A C 1
ATOM 7900 O O . VAL A 1 1044 ? 5.066 7.254 -5.09 1 89.62 1044 VAL A O 1
ATOM 7903 N N . THR A 1 1045 ? 3.965 6.551 -3.273 1 85.19 1045 THR A N 1
ATOM 7904 C CA . THR A 1 1045 ? 3.828 5.18 -3.75 1 85.19 1045 THR A CA 1
ATOM 7905 C C . THR A 1 1045 ? 2.863 5.113 -4.93 1 85.19 1045 THR A C 1
ATOM 7907 O O . THR A 1 1045 ? 2.865 4.137 -5.684 1 85.19 1045 THR A O 1
ATOM 7910 N N . GLU A 1 1046 ? 2.107 6.172 -5.18 1 89.44 1046 GLU A N 1
ATOM 7911 C CA . GLU A 1 1046 ? 1.113 6.176 -6.25 1 89.44 1046 GLU A CA 1
ATOM 7912 C C . GLU A 1 1046 ? 1.68 6.793 -7.523 1 89.44 1046 GLU A C 1
ATOM 7914 O O . GLU A 1 1046 ? 1.039 6.754 -8.578 1 89.44 1046 GLU A O 1
ATOM 7919 N N . LEU A 1 1047 ? 2.896 7.332 -7.422 1 92.44 1047 LEU A N 1
ATOM 7920 C CA . LEU A 1 1047 ? 3.541 7.855 -8.625 1 92.44 1047 LEU A CA 1
ATOM 7921 C C . LEU A 1 1047 ? 4.082 6.727 -9.492 1 92.44 1047 LEU A C 1
ATOM 7923 O O . LEU A 1 1047 ? 5.242 6.328 -9.352 1 92.44 1047 LEU A O 1
ATOM 7927 N N . THR A 1 1048 ? 3.229 6.34 -10.375 1 91.12 1048 THR A N 1
ATOM 7928 C CA . THR A 1 1048 ? 3.613 5.277 -11.297 1 91.12 1048 THR A CA 1
ATOM 7929 C C . THR A 1 1048 ? 4.633 5.781 -12.312 1 91.12 1048 THR A C 1
ATOM 7931 O O . THR A 1 1048 ? 4.539 6.918 -12.781 1 91.12 1048 THR A O 1
ATOM 7934 N N . TYR A 1 1049 ? 5.727 5.035 -12.688 1 91.31 1049 TYR A N 1
ATOM 7935 C CA . TYR A 1 1049 ? 6.762 5.32 -13.672 1 91.31 1049 TYR A CA 1
ATOM 7936 C C . TYR A 1 1049 ? 7.629 6.488 -13.227 1 91.31 1049 TYR A C 1
ATOM 7938 O O . TYR A 1 1049 ? 8.18 7.219 -14.055 1 91.31 1049 TYR A O 1
ATOM 7946 N N . ARG A 1 1050 ? 7.637 6.734 -11.914 1 90.94 1050 ARG A N 1
ATOM 7947 C CA . ARG A 1 1050 ? 8.359 7.887 -11.391 1 90.94 1050 ARG A CA 1
ATOM 7948 C C . ARG A 1 1050 ? 9.805 7.887 -11.867 1 90.94 1050 ARG A C 1
ATOM 7950 O O . ARG A 1 1050 ? 10.305 8.898 -12.367 1 90.94 1050 ARG A O 1
ATOM 7957 N N . GLU A 1 1051 ? 10.539 6.773 -11.781 1 87.69 1051 GLU A N 1
ATOM 7958 C CA . GLU A 1 1051 ? 11.945 6.68 -12.156 1 87.69 1051 GLU A CA 1
ATOM 7959 C C . GLU A 1 1051 ? 12.133 6.844 -13.664 1 87.69 1051 GLU A C 1
ATOM 7961 O O . GLU A 1 1051 ? 13.094 7.465 -14.109 1 87.69 1051 GLU A O 1
ATOM 7966 N N . VAL A 1 1052 ? 11.211 6.32 -14.406 1 88.31 1052 VAL A N 1
ATOM 7967 C CA . VAL A 1 1052 ? 11.258 6.418 -15.859 1 88.31 1052 VAL A CA 1
ATOM 7968 C C . VAL A 1 1052 ? 11.07 7.867 -16.281 1 88.31 1052 VAL A C 1
ATOM 7970 O O . VAL A 1 1052 ? 11.742 8.352 -17.203 1 88.31 1052 VAL A O 1
ATOM 7973 N N . LEU A 1 1053 ? 10.172 8.547 -15.648 1 92.62 1053 LEU A N 1
ATOM 7974 C CA . LEU A 1 1053 ? 9.898 9.945 -15.961 1 92.62 1053 LEU A CA 1
ATOM 7975 C C . LEU A 1 1053 ? 11.086 10.828 -15.578 1 92.62 1053 LEU A C 1
ATOM 7977 O O . LEU A 1 1053 ? 11.398 11.789 -16.281 1 92.62 1053 LEU A O 1
ATOM 7981 N N . GLU A 1 1054 ? 11.742 10.453 -14.477 1 90.31 1054 GLU A N 1
ATOM 7982 C CA . GLU A 1 1054 ? 12.938 11.18 -14.07 1 90.31 1054 GLU A CA 1
ATOM 7983 C C . GLU A 1 1054 ? 14.07 10.977 -15.07 1 90.31 1054 GLU A C 1
ATOM 7985 O O . GLU A 1 1054 ? 14.844 11.898 -15.344 1 90.31 1054 GLU A O 1
ATOM 7990 N N . GLU A 1 1055 ? 14.164 9.758 -15.555 1 85.5 1055 GLU A N 1
ATOM 7991 C CA . GLU A 1 1055 ? 15.188 9.445 -16.562 1 85.5 1055 GLU A CA 1
ATOM 7992 C C . GLU A 1 1055 ? 14.914 10.18 -17.875 1 85.5 1055 GLU A C 1
ATOM 7994 O O . GLU A 1 1055 ? 15.844 10.656 -18.516 1 85.5 1055 GLU A O 1
ATOM 7999 N N . ARG A 1 1056 ? 13.664 10.211 -18.219 1 87.19 1056 ARG A N 1
ATOM 8000 C CA . ARG A 1 1056 ? 13.273 10.922 -19.422 1 87.19 1056 ARG A CA 1
ATOM 8001 C C . ARG A 1 1056 ? 13.617 12.406 -19.328 1 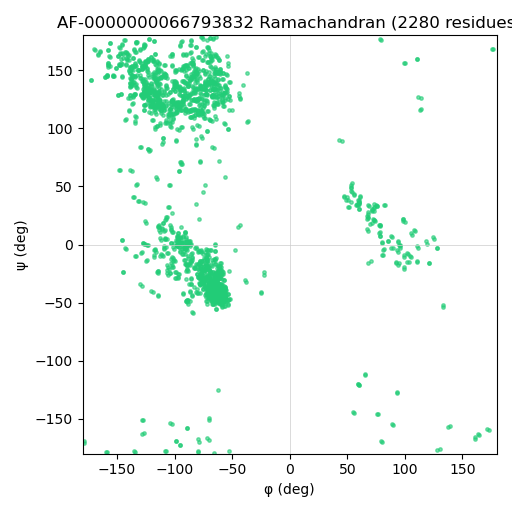87.19 1056 ARG A C 1
ATOM 8003 O O . ARG A 1 1056 ? 14.016 13.023 -20.312 1 87.19 1056 ARG A O 1
ATOM 8010 N N . ARG A 1 1057 ? 13.453 12.969 -18.188 1 88.38 1057 ARG A N 1
ATOM 8011 C CA . ARG A 1 1057 ? 13.812 14.367 -17.953 1 88.38 1057 ARG A CA 1
ATOM 8012 C C . ARG A 1 1057 ? 15.305 14.594 -18.172 1 88.38 1057 ARG A C 1
ATOM 8014 O O . ARG A 1 1057 ? 15.703 15.555 -18.828 1 88.38 1057 ARG A O 1
ATOM 8021 N N . ARG A 1 1058 ? 16.094 13.656 -17.766 1 85.31 1058 ARG A N 1
ATOM 8022 C CA . ARG A 1 1058 ? 17.531 13.781 -17.875 1 85.31 1058 ARG A CA 1
ATOM 8023 C C . ARG A 1 1058 ? 17.984 13.641 -19.328 1 85.31 1058 ARG A C 1
ATOM 8025 O O . ARG A 1 1058 ? 18.891 14.344 -19.781 1 85.31 1058 ARG A O 1
ATOM 8032 N N . GLU A 1 1059 ? 17.203 12.867 -20.078 1 82.5 1059 GLU A N 1
ATOM 8033 C CA . GLU A 1 1059 ? 17.578 12.555 -21.453 1 82.5 1059 GLU A CA 1
ATOM 8034 C C . GLU A 1 1059 ? 17.109 13.633 -22.406 1 82.5 1059 GLU A C 1
ATOM 8036 O O . GLU A 1 1059 ? 17.672 13.812 -23.484 1 82.5 1059 GLU A O 1
ATOM 8041 N N . SER A 1 1060 ? 16.062 14.297 -22.125 1 85.06 1060 SER A N 1
ATOM 8042 C CA . SER A 1 1060 ? 15.422 15.234 -23.031 1 85.06 1060 SER A CA 1
ATOM 8043 C C . SER A 1 1060 ? 16.234 16.516 -23.172 1 85.06 1060 SER A C 1
ATOM 8045 O O . SER A 1 1060 ? 15.977 17.328 -24.078 1 85.06 1060 SER A O 1
ATOM 8047 N N . ARG A 1 1061 ? 17.281 16.812 -22.562 1 77.56 1061 ARG A N 1
ATOM 8048 C CA . ARG A 1 1061 ? 18.156 17.984 -22.625 1 77.56 1061 ARG A CA 1
ATOM 8049 C C . ARG A 1 1061 ? 17.344 19.266 -22.578 1 77.56 1061 ARG A C 1
ATOM 8051 O O . ARG A 1 1061 ? 17.516 20.156 -23.422 1 77.56 1061 ARG A O 1
ATOM 8058 N N . GLY A 1 1062 ? 16.219 19.266 -21.625 1 86.81 1062 GLY A N 1
ATOM 8059 C CA . GLY A 1 1062 ? 15.508 20.484 -21.312 1 86.81 1062 GLY A CA 1
ATOM 8060 C C . GLY A 1 1062 ? 14.141 20.578 -21.969 1 86.81 1062 GLY A C 1
ATOM 8061 O O . GLY A 1 1062 ? 13.336 21.453 -21.625 1 86.81 1062 GLY A O 1
ATOM 8062 N N . LYS A 1 1063 ? 13.789 19.672 -22.906 1 92.06 1063 LYS A N 1
ATOM 8063 C CA . LYS A 1 1063 ? 12.508 19.719 -23.594 1 92.06 1063 LYS A CA 1
ATOM 8064 C C . LYS A 1 1063 ? 11.383 19.172 -22.719 1 92.06 1063 LYS A C 1
ATOM 8066 O O . LYS A 1 1063 ? 10.211 19.484 -22.922 1 92.06 1063 LYS A O 1
ATOM 8071 N N . PHE A 1 1064 ? 11.797 18.266 -21.75 1 94.69 1064 PHE A N 1
ATOM 8072 C CA . PHE A 1 1064 ? 10.797 17.625 -20.891 1 94.69 1064 PHE A CA 1
ATOM 8073 C C . PHE A 1 1064 ? 10.945 18.078 -19.453 1 94.69 1064 PHE A C 1
ATOM 8075 O O . PHE A 1 1064 ? 12.016 17.938 -18.859 1 94.69 1064 PHE A O 1
ATOM 8082 N N . LYS A 1 1065 ? 9.898 18.641 -18.953 1 95.25 1065 LYS A N 1
ATOM 8083 C CA . LYS A 1 1065 ? 9.859 19.016 -17.547 1 95.25 1065 LYS A CA 1
ATOM 8084 C C . LYS A 1 1065 ? 8.727 18.297 -16.812 1 95.25 1065 LYS A C 1
ATOM 8086 O O . LYS A 1 1065 ? 7.633 18.125 -17.375 1 95.25 1065 LYS A O 1
ATOM 8091 N N . LYS A 1 1066 ? 8.977 17.797 -15.633 1 95.56 1066 LYS A N 1
ATOM 8092 C CA . LYS A 1 1066 ? 7.953 17.125 -14.844 1 95.56 1066 LYS A CA 1
ATOM 8093 C C . LYS A 1 1066 ? 7.844 17.719 -13.445 1 95.56 1066 LYS A C 1
ATOM 8095 O O . LYS A 1 1066 ? 8.852 18.125 -12.852 1 95.56 1066 LYS A O 1
ATOM 8100 N N . THR A 1 1067 ? 6.668 17.891 -12.977 1 96 1067 THR A N 1
ATOM 8101 C CA . THR A 1 1067 ? 6.375 18.328 -11.617 1 96 1067 THR A CA 1
ATOM 8102 C C . THR A 1 1067 ? 5.438 17.344 -10.914 1 96 1067 THR A C 1
ATOM 8104 O O . THR A 1 1067 ? 4.32 17.109 -11.375 1 96 1067 THR A O 1
ATOM 8107 N N . PHE A 1 1068 ? 5.883 16.781 -9.805 1 97 1068 PHE A N 1
ATOM 8108 C CA . PHE A 1 1068 ? 5.043 15.906 -9 1 97 1068 PHE A CA 1
ATOM 8109 C C . PHE A 1 1068 ? 4.32 16.688 -7.914 1 97 1068 PHE A C 1
ATOM 8111 O O . PHE A 1 1068 ? 4.898 17.594 -7.312 1 97 1068 PHE A O 1
ATOM 8118 N N . VAL A 1 1069 ? 3.086 16.516 -7.711 1 97.5 1069 VAL A N 1
ATOM 8119 C CA . VAL A 1 1069 ? 2.291 17.125 -6.656 1 97.5 1069 VAL A CA 1
ATOM 8120 C C . VAL A 1 1069 ? 1.696 16.047 -5.754 1 97.5 1069 VAL A C 1
ATOM 8122 O O . VAL A 1 1069 ? 0.945 15.188 -6.219 1 97.5 1069 VAL A O 1
ATOM 8125 N N . LEU A 1 1070 ? 2.049 16.047 -4.48 1 96.19 1070 LEU A N 1
ATOM 8126 C CA . LEU A 1 1070 ? 1.581 15.016 -3.564 1 96.19 1070 LEU A CA 1
ATOM 8127 C C . LEU A 1 1070 ? 0.67 15.609 -2.494 1 96.19 1070 LEU A C 1
ATOM 8129 O O . LEU A 1 1070 ? 0.955 16.672 -1.953 1 96.19 1070 LEU A O 1
ATOM 8133 N N . ASN A 1 1071 ? -0.448 14.93 -2.184 1 94.75 1071 ASN A N 1
ATOM 8134 C CA . ASN A 1 1071 ? -1.31 15.328 -1.077 1 94.75 1071 ASN A CA 1
ATOM 8135 C C . ASN A 1 1071 ? -0.704 14.953 0.271 1 94.75 1071 ASN A C 1
ATOM 8137 O O . ASN A 1 1071 ? -0.888 15.664 1.261 1 94.75 1071 ASN A O 1
ATOM 8141 N N . ARG A 1 1072 ? -0.068 13.805 0.35 1 92.25 1072 ARG A N 1
ATOM 8142 C CA . ARG A 1 1072 ? 0.638 13.336 1.537 1 92.25 1072 ARG A CA 1
ATOM 8143 C C . ARG A 1 1072 ? 2.102 13.039 1.224 1 92.25 1072 ARG A C 1
ATOM 8145 O O . ARG A 1 1072 ? 2.484 11.883 1.05 1 92.25 1072 ARG A O 1
ATOM 8152 N N . PRO A 1 1073 ? 2.922 14.047 1.215 1 94.31 1073 PRO A N 1
ATOM 8153 C CA . PRO A 1 1073 ? 4.332 13.867 0.862 1 94.31 1073 PRO A CA 1
ATOM 8154 C C . PRO A 1 1073 ? 5.133 13.172 1.961 1 94.31 1073 PRO A C 1
ATOM 8156 O O . PRO A 1 1073 ? 4.801 13.297 3.143 1 94.31 1073 PRO A O 1
ATOM 8159 N N . PRO A 1 1074 ? 6.121 12.398 1.591 1 90.88 1074 PRO A N 1
ATOM 8160 C CA . PRO A 1 1074 ? 7.051 11.852 2.578 1 90.88 1074 PRO A CA 1
ATOM 8161 C C . PRO A 1 1074 ? 7.992 12.906 3.156 1 90.88 1074 PRO A C 1
ATOM 8163 O O . PRO A 1 1074 ? 8.039 14.039 2.66 1 90.88 1074 PRO A O 1
ATOM 8166 N N . PRO A 1 1075 ? 8.742 12.578 4.203 1 90.5 1075 PRO A N 1
ATOM 8167 C CA . PRO A 1 1075 ? 9.742 13.516 4.711 1 90.5 1075 PRO A CA 1
ATOM 8168 C C . PRO A 1 1075 ? 10.781 13.898 3.658 1 90.5 1075 PRO A C 1
ATOM 8170 O O . PRO A 1 1075 ? 11.117 13.086 2.797 1 90.5 1075 PRO A O 1
ATOM 8173 N N . LEU A 1 1076 ? 11.211 15.203 3.658 1 93.19 1076 LEU A N 1
ATOM 8174 C CA . LEU A 1 1076 ? 12.273 15.742 2.814 1 93.19 1076 LEU A CA 1
ATOM 8175 C C . LEU A 1 1076 ? 11.773 16 1.399 1 93.19 1076 LEU A C 1
ATOM 8177 O O . LEU A 1 1076 ? 12.562 16.281 0.495 1 93.19 1076 LEU A O 1
ATOM 8181 N N . TRP A 1 1077 ? 10.414 15.852 1.175 1 94.19 1077 TRP A N 1
ATOM 8182 C CA . TRP A 1 1077 ? 9.805 16.172 -0.114 1 94.19 1077 TRP A CA 1
ATOM 8183 C C . TRP A 1 1077 ? 9.914 17.656 -0.418 1 94.19 1077 TRP A C 1
ATOM 8185 O O . TRP A 1 1077 ? 9.68 18.5 0.455 1 94.19 1077 TRP A O 1
ATOM 8195 N N . THR A 1 1078 ? 10.312 18.094 -1.668 1 95.5 1078 THR A N 1
ATOM 8196 C CA . THR A 1 1078 ? 10.531 19.5 -1.963 1 95.5 1078 THR A CA 1
ATOM 8197 C C . THR A 1 1078 ? 9.742 19.922 -3.201 1 95.5 1078 THR A C 1
ATOM 8199 O O . THR A 1 1078 ? 9.82 21.078 -3.631 1 95.5 1078 THR A O 1
ATOM 8202 N N . ASP A 1 1079 ? 8.93 18.969 -3.854 1 94.38 1079 ASP A N 1
ATOM 8203 C CA . ASP A 1 1079 ? 8.133 19.297 -5.035 1 94.38 1079 ASP A CA 1
ATOM 8204 C C . ASP A 1 1079 ? 6.75 19.797 -4.641 1 94.38 1079 ASP A C 1
ATOM 8206 O O . ASP A 1 1079 ? 6.566 20.344 -3.553 1 94.38 1079 ASP A O 1
ATOM 8210 N N . GLY A 1 1080 ? 5.844 19.672 -5.574 1 95 1080 GLY A N 1
ATOM 8211 C CA . GLY A 1 1080 ? 4.512 20.188 -5.324 1 95 1080 GLY A CA 1
ATOM 8212 C C . GLY A 1 1080 ? 3.781 19.453 -4.215 1 95 1080 GLY A C 1
ATOM 8213 O O . GLY A 1 1080 ? 3.988 18.25 -4.02 1 95 1080 GLY A O 1
ATOM 8214 N N . VAL A 1 1081 ? 2.943 20.203 -3.494 1 95.44 1081 VAL A N 1
ATOM 8215 C CA . VAL A 1 1081 ? 2.184 19.625 -2.385 1 95.44 1081 VAL A CA 1
ATOM 8216 C C . VAL A 1 1081 ? 0.726 20.078 -2.473 1 95.44 1081 VAL A C 1
ATOM 8218 O O . VAL A 1 1081 ? 0.44 21.203 -2.896 1 95.44 1081 VAL A O 1
ATOM 8221 N N . GLY A 1 1082 ? -0.125 19.109 -2.064 1 92.62 1082 GLY A N 1
ATOM 8222 C CA . GLY A 1 1082 ? -1.543 19.422 -2.051 1 92.62 1082 GLY A CA 1
ATOM 8223 C C . GLY A 1 1082 ? -2.256 19.031 -3.332 1 92.62 1082 GLY A C 1
ATOM 8224 O O . GLY A 1 1082 ? -2.172 17.891 -3.77 1 92.62 1082 GLY A O 1
ATOM 8225 N N . PHE A 1 1083 ? -2.982 20.062 -3.924 1 90.81 1083 PHE A N 1
ATOM 8226 C CA . PHE A 1 1083 ? -3.721 19.875 -5.164 1 90.81 1083 PHE A CA 1
ATOM 8227 C C . PHE A 1 1083 ? -3.168 20.766 -6.27 1 90.81 1083 PHE A C 1
ATOM 8229 O O . PHE A 1 1083 ? -2.363 21.656 -6.008 1 90.81 1083 PHE A O 1
ATOM 8236 N N . ILE A 1 1084 ? -3.533 20.438 -7.473 1 94.5 1084 ILE A N 1
ATOM 8237 C CA . ILE A 1 1084 ? -3.146 21.297 -8.578 1 94.5 1084 ILE A CA 1
ATOM 8238 C C . ILE A 1 1084 ? -3.963 22.594 -8.531 1 94.5 1084 ILE A C 1
ATOM 8240 O O . ILE A 1 1084 ? -5.102 22.641 -9 1 94.5 1084 ILE A O 1
ATOM 8244 N N . ASP A 1 1085 ? -3.352 23.578 -7.969 1 88.81 1085 ASP A N 1
ATOM 8245 C CA . ASP A 1 1085 ? -4.051 24.844 -7.773 1 88.81 1085 ASP A CA 1
ATOM 8246 C C . ASP A 1 1085 ? -3.527 25.906 -8.734 1 88.81 1085 ASP A C 1
ATOM 8248 O O . ASP A 1 1085 ? -2.768 25.609 -9.656 1 88.81 1085 ASP A O 1
ATOM 8252 N N . ARG A 1 1086 ? -4.039 27.125 -8.625 1 87.31 1086 ARG A N 1
ATOM 8253 C CA . ARG A 1 1086 ? -3.699 28.234 -9.508 1 87.31 1086 ARG A CA 1
ATOM 8254 C C . ARG A 1 1086 ? -2.197 28.5 -9.5 1 87.31 1086 ARG A C 1
ATOM 8256 O O . ARG A 1 1086 ? -1.61 28.812 -10.547 1 87.31 1086 ARG A O 1
ATOM 8263 N N . GLY A 1 1087 ? -1.555 28.344 -8.289 1 85 1087 GLY A N 1
ATOM 8264 C CA . GLY A 1 1087 ? -0.121 28.562 -8.188 1 85 1087 GLY A CA 1
ATOM 8265 C C . GLY A 1 1087 ? 0.696 27.578 -9.008 1 85 1087 GLY A C 1
ATOM 8266 O O . GLY A 1 1087 ? 1.624 27.984 -9.719 1 85 1087 GLY A O 1
ATOM 8267 N N . ILE A 1 1088 ? 0.353 26.344 -8.93 1 91.19 1088 ILE A N 1
ATOM 8268 C CA . ILE A 1 1088 ? 1.065 25.297 -9.656 1 91.19 1088 ILE A CA 1
ATOM 8269 C C . ILE A 1 1088 ? 0.867 25.5 -11.164 1 91.19 1088 ILE A C 1
ATOM 8271 O O . ILE A 1 1088 ? 1.818 25.391 -11.938 1 91.19 1088 ILE A O 1
ATOM 8275 N N . LEU A 1 1089 ? -0.335 25.766 -11.594 1 93.44 1089 LEU A N 1
ATOM 8276 C CA . LEU A 1 1089 ? -0.638 25.922 -13.008 1 93.44 1089 LEU A CA 1
ATOM 8277 C C . LEU A 1 1089 ? 0.084 27.141 -13.586 1 93.44 1089 LEU A C 1
ATOM 8279 O O . LEU A 1 1089 ? 0.647 27.062 -14.68 1 93.44 1089 LEU A O 1
ATOM 8283 N N . THR A 1 1090 ? 0.084 28.234 -12.883 1 87.62 1090 THR A N 1
ATOM 8284 C CA . THR A 1 1090 ? 0.729 29.453 -13.344 1 87.62 1090 THR A CA 1
ATOM 8285 C C . THR A 1 1090 ? 2.234 29.25 -13.484 1 87.62 1090 THR A C 1
ATOM 8287 O O . THR A 1 1090 ? 2.855 29.781 -14.406 1 87.62 1090 THR A O 1
ATOM 8290 N N . ASN A 1 1091 ? 2.793 28.406 -12.617 1 86.19 1091 ASN A N 1
ATOM 8291 C CA . ASN A 1 1091 ? 4.242 28.25 -12.578 1 86.19 1091 ASN A CA 1
ATOM 8292 C C . ASN A 1 1091 ? 4.719 27.156 -13.531 1 86.19 1091 ASN A C 1
ATOM 8294 O O . ASN A 1 1091 ? 5.875 27.156 -13.961 1 86.19 1091 ASN A O 1
ATOM 8298 N N . HIS A 1 1092 ? 3.812 26.234 -13.898 1 92.19 1092 HIS A N 1
ATOM 8299 C CA . HIS A 1 1092 ? 4.367 25.047 -14.539 1 92.19 1092 HIS A CA 1
ATOM 8300 C C . HIS A 1 1092 ? 3.727 24.812 -15.906 1 92.19 1092 HIS A C 1
ATOM 8302 O O . HIS A 1 1092 ? 4.219 24 -16.688 1 92.19 1092 HIS A O 1
ATOM 8308 N N . VAL A 1 1093 ? 2.672 25.453 -16.188 1 94.12 1093 VAL A N 1
ATOM 8309 C CA . VAL A 1 1093 ? 2.117 25.391 -17.531 1 94.12 1093 VAL A CA 1
ATOM 8310 C C . VAL A 1 1093 ? 2.748 26.469 -18.406 1 94.12 1093 VAL A C 1
ATOM 8312 O O . VAL A 1 1093 ? 2.975 27.594 -17.953 1 94.12 1093 VAL A O 1
ATOM 8315 N N . GLN A 1 1094 ? 3.049 26.156 -19.594 1 92.81 1094 GLN A N 1
ATOM 8316 C CA . GLN A 1 1094 ? 3.6 27.141 -20.531 1 92.81 1094 GLN A CA 1
ATOM 8317 C C . GLN A 1 1094 ? 2.621 28.281 -20.766 1 92.81 1094 GLN A C 1
ATOM 8319 O O . GLN A 1 1094 ? 1.413 28.125 -20.578 1 92.81 1094 GLN A O 1
ATOM 8324 N N . PRO A 1 1095 ? 3.094 29.438 -21.219 1 89.44 1095 PRO A N 1
ATOM 8325 C CA . PRO A 1 1095 ? 2.203 30.562 -21.5 1 89.44 1095 PRO A CA 1
ATOM 8326 C C . PRO A 1 1095 ? 1.167 30.25 -22.578 1 89.44 1095 PRO A C 1
ATOM 8328 O O . PRO A 1 1095 ? 1.439 29.453 -23.484 1 89.44 1095 PRO A O 1
ATOM 8331 N N . PRO A 1 1096 ? -0.003 30.844 -22.516 1 92.44 1096 PRO A N 1
ATOM 8332 C CA . PRO A 1 1096 ? -1.062 30.562 -23.484 1 92.44 1096 PRO A CA 1
ATOM 8333 C C . PRO A 1 1096 ? -0.63 30.859 -24.922 1 92.44 1096 PRO A C 1
ATOM 8335 O O . PRO A 1 1096 ? 0.009 31.875 -25.188 1 92.44 1096 PRO A O 1
ATOM 8338 N N . SER A 1 1097 ? -0.848 29.938 -25.828 1 93.81 1097 SER A N 1
ATOM 8339 C CA . SER A 1 1097 ? -0.575 30.062 -27.266 1 93.81 1097 SER A CA 1
ATOM 8340 C C . SER A 1 1097 ? -1.426 29.078 -28.062 1 93.81 1097 SER A C 1
ATOM 8342 O O . SER A 1 1097 ? -1.997 28.141 -27.516 1 93.81 1097 SER A O 1
ATOM 8344 N N . ASP A 1 1098 ? -1.461 29.266 -29.359 1 94.06 1098 ASP A N 1
ATOM 8345 C CA . ASP A 1 1098 ? -2.301 28.438 -30.219 1 94.06 1098 ASP A CA 1
ATOM 8346 C C . ASP A 1 1098 ? -1.547 27.188 -30.688 1 94.06 1098 ASP A C 1
ATOM 8348 O O . ASP A 1 1098 ? -2.109 26.344 -31.391 1 94.06 1098 ASP A O 1
ATOM 8352 N N . ASN A 1 1099 ? -0.354 27.031 -30.312 1 96 1099 ASN A N 1
ATOM 8353 C CA . ASN A 1 1099 ? 0.402 25.828 -30.625 1 96 1099 ASN A CA 1
ATOM 8354 C C . ASN A 1 1099 ? 0.625 24.969 -29.375 1 96 1099 ASN A C 1
ATOM 8356 O O . ASN A 1 1099 ? 1.485 24.094 -29.375 1 96 1099 ASN A O 1
ATOM 8360 N N . LEU A 1 1100 ? -0.103 25.297 -28.25 1 97.12 1100 LEU A N 1
ATOM 8361 C CA . LEU A 1 1100 ? -0.025 24.547 -27 1 97.12 1100 LEU A CA 1
ATOM 8362 C C . LEU A 1 1100 ? -1.29 23.734 -26.781 1 97.12 1100 LEU A C 1
ATOM 8364 O O . LEU A 1 1100 ? -2.393 24.281 -26.734 1 97.12 1100 LEU A O 1
ATOM 8368 N N . LEU A 1 1101 ? -1.121 22.438 -26.703 1 97.62 1101 LEU A N 1
ATOM 8369 C CA . LEU A 1 1101 ? -2.215 21.562 -26.297 1 97.62 1101 LEU A CA 1
ATOM 8370 C C . LEU A 1 1101 ? -2.084 21.172 -24.828 1 97.62 1101 LEU A C 1
ATOM 8372 O O . LEU A 1 1101 ? -1.046 20.656 -24.406 1 97.62 1101 LEU A O 1
ATOM 8376 N N . VAL A 1 1102 ? -3.098 21.469 -24.031 1 98.31 1102 VAL A N 1
ATOM 8377 C CA . VAL A 1 1102 ? -3.158 21.047 -22.641 1 98.31 1102 VAL A CA 1
ATOM 8378 C C . VAL A 1 1102 ? -4.121 19.875 -22.5 1 98.31 1102 VAL A C 1
ATOM 8380 O O . VAL A 1 1102 ? -5.332 20.031 -22.688 1 98.31 1102 VAL A O 1
ATOM 8383 N N . ALA A 1 1103 ? -3.592 18.688 -22.188 1 97.94 1103 ALA A N 1
ATOM 8384 C CA . ALA A 1 1103 ? -4.398 17.484 -21.969 1 97.94 1103 ALA A CA 1
ATOM 8385 C C . ALA A 1 1103 ? -4.516 17.172 -20.484 1 97.94 1103 ALA A C 1
ATOM 8387 O O . ALA A 1 1103 ? -3.521 17.203 -19.75 1 97.94 1103 ALA A O 1
ATOM 8388 N N . ILE A 1 1104 ? -5.758 16.922 -20.016 1 97.81 1104 ILE A N 1
ATOM 8389 C CA . ILE A 1 1104 ? -6.023 16.703 -18.594 1 97.81 1104 ILE A CA 1
ATOM 8390 C C . ILE A 1 1104 ? -6.695 15.352 -18.406 1 97.81 1104 ILE A C 1
ATOM 8392 O O . ILE A 1 1104 ? -7.617 14.992 -19.141 1 97.81 1104 ILE A O 1
ATOM 8396 N N . CYS A 1 1105 ? -6.199 14.539 -17.422 1 96.5 1105 CYS A N 1
ATOM 8397 C CA . CYS A 1 1105 ? -6.848 13.281 -17.078 1 96.5 1105 CYS A CA 1
ATOM 8398 C C . CYS A 1 1105 ? -6.695 12.992 -15.586 1 96.5 1105 CYS A C 1
ATOM 8400 O O . CYS A 1 1105 ? -5.59 13.078 -15.047 1 96.5 1105 CYS A O 1
ATOM 8402 N N . GLY A 1 1106 ? -7.715 12.68 -14.867 1 92.44 1106 GLY A N 1
ATOM 8403 C CA . GLY A 1 1106 ? -7.738 12.406 -13.438 1 92.44 1106 GLY A CA 1
ATOM 8404 C C . GLY A 1 1106 ? -9.133 12.453 -12.844 1 92.44 1106 GLY A C 1
ATOM 8405 O O . GLY A 1 1106 ? -10.125 12.398 -13.57 1 92.44 1106 GLY A O 1
ATOM 8406 N N . PRO A 1 1107 ? -9.25 12.562 -11.555 1 87.31 1107 PRO A N 1
ATOM 8407 C CA . PRO A 1 1107 ? -10.578 12.656 -10.945 1 87.31 1107 PRO A CA 1
ATOM 8408 C C . PRO A 1 1107 ? -11.391 13.844 -11.469 1 87.31 1107 PRO A C 1
ATOM 8410 O O . PRO A 1 1107 ? -10.828 14.914 -11.711 1 87.31 1107 PRO A O 1
ATOM 8413 N N . PRO A 1 1108 ? -12.648 13.742 -11.547 1 84.31 1108 PRO A N 1
ATOM 8414 C CA . PRO A 1 1108 ? -13.5 14.781 -12.133 1 84.31 1108 PRO A CA 1
ATOM 8415 C C . PRO A 1 1108 ? -13.367 16.125 -11.414 1 84.31 1108 PRO A C 1
ATOM 8417 O O . PRO A 1 1108 ? -13.359 17.172 -12.062 1 84.31 1108 PRO A O 1
ATOM 8420 N N . VAL A 1 1109 ? -13.227 16.047 -10.117 1 81.88 1109 VAL A N 1
ATOM 8421 C CA . VAL A 1 1109 ? -13.117 17.281 -9.352 1 81.88 1109 VAL A CA 1
ATOM 8422 C C . VAL A 1 1109 ? -11.852 18.031 -9.758 1 81.88 1109 VAL A C 1
ATOM 8424 O O . VAL A 1 1109 ? -11.875 19.266 -9.922 1 81.88 1109 VAL A O 1
ATOM 8427 N N . MET A 1 1110 ? -10.734 17.375 -9.914 1 91.5 1110 MET A N 1
ATOM 8428 C CA . MET A 1 1110 ? -9.484 17.984 -10.344 1 91.5 1110 MET A CA 1
ATOM 8429 C C . MET A 1 1110 ? -9.609 18.562 -11.75 1 91.5 1110 MET A C 1
ATOM 8431 O O . MET A 1 1110 ? -9.148 19.672 -12.008 1 91.5 1110 MET A O 1
ATOM 8435 N N . GLN A 1 1111 ? -10.266 17.812 -12.664 1 92.75 1111 GLN A N 1
ATOM 8436 C CA . GLN A 1 1111 ? -10.43 18.25 -14.047 1 92.75 1111 GLN A CA 1
ATOM 8437 C C . GLN A 1 1111 ? -11.203 19.562 -14.117 1 92.75 1111 GLN A C 1
ATOM 8439 O O . GLN A 1 1111 ? -10.805 20.484 -14.828 1 92.75 1111 GLN A O 1
ATOM 8444 N N . ARG A 1 1112 ? -12.25 19.641 -13.352 1 87.38 1112 ARG A N 1
ATOM 8445 C CA . ARG A 1 1112 ? -13.102 20.828 -13.352 1 87.38 1112 ARG A CA 1
ATOM 8446 C C . ARG A 1 1112 ? -12.336 22.047 -12.836 1 87.38 1112 ARG A C 1
ATOM 8448 O O . ARG A 1 1112 ? -12.391 23.125 -13.43 1 87.38 1112 ARG A O 1
ATOM 8455 N N . ILE A 1 1113 ? -11.617 21.859 -11.805 1 90.06 1113 ILE A N 1
ATOM 8456 C CA . ILE A 1 1113 ? -10.891 22.953 -11.164 1 90.06 1113 ILE A CA 1
ATOM 8457 C C . ILE A 1 1113 ? -9.766 23.422 -12.078 1 90.06 1113 ILE A C 1
ATOM 8459 O O . ILE A 1 1113 ? -9.562 24.625 -12.25 1 90.06 1113 ILE A O 1
ATOM 8463 N N . VAL A 1 1114 ? -9.031 22.516 -12.68 1 95.44 1114 VAL A N 1
ATOM 8464 C CA . VAL A 1 1114 ? -7.91 22.844 -13.555 1 95.44 1114 VAL A CA 1
ATOM 8465 C C . VAL A 1 1114 ? -8.414 23.578 -14.781 1 95.44 1114 VAL A C 1
ATOM 8467 O O . VAL A 1 1114 ? -7.848 24.609 -15.164 1 95.44 1114 VAL A O 1
ATOM 8470 N N . LYS A 1 1115 ? -9.484 23.125 -15.383 1 94 1115 LYS A N 1
ATOM 8471 C CA . LYS A 1 1115 ? -10.039 23.766 -16.562 1 94 1115 LYS A CA 1
ATOM 8472 C C . LYS A 1 1115 ? -10.523 25.172 -16.25 1 94 1115 LYS A C 1
ATOM 8474 O O . LYS A 1 1115 ? -10.258 26.125 -17 1 94 1115 LYS A O 1
ATOM 8479 N N . ALA A 1 1116 ? -11.211 25.281 -15.133 1 91.19 1116 ALA A N 1
ATOM 8480 C CA . ALA A 1 1116 ? -11.727 26.578 -14.727 1 91.19 1116 ALA A CA 1
ATOM 8481 C C . ALA A 1 1116 ? -10.586 27.562 -14.469 1 91.19 1116 ALA A C 1
ATOM 8483 O O . ALA A 1 1116 ? -10.664 28.734 -14.852 1 91.19 1116 ALA A O 1
ATOM 8484 N N . THR A 1 1117 ? -9.539 27.094 -13.867 1 92.81 1117 THR A N 1
ATOM 8485 C CA . THR A 1 1117 ? -8.398 27.938 -13.547 1 92.81 1117 THR A CA 1
ATOM 8486 C C . THR A 1 1117 ? -7.672 28.359 -14.82 1 92.81 1117 THR A C 1
ATOM 8488 O O . THR A 1 1117 ? -7.293 29.531 -14.961 1 92.81 1117 THR A O 1
ATOM 8491 N N . LEU A 1 1118 ? -7.508 27.453 -15.75 1 95.12 1118 LEU A N 1
ATOM 8492 C CA . LEU A 1 1118 ? -6.82 27.781 -17 1 95.12 1118 LEU A CA 1
ATOM 8493 C C . LEU A 1 1118 ? -7.641 28.75 -17.828 1 95.12 1118 LEU A C 1
ATOM 8495 O O . LEU A 1 1118 ? -7.078 29.594 -18.531 1 95.12 1118 LEU A O 1
ATOM 8499 N N . LYS A 1 1119 ? -8.961 28.641 -17.797 1 93.06 1119 LYS A N 1
ATOM 8500 C CA . LYS A 1 1119 ? -9.828 29.609 -18.469 1 93.06 1119 LYS A CA 1
ATOM 8501 C C . LYS A 1 1119 ? -9.594 31.016 -17.938 1 93.06 1119 LYS A C 1
ATOM 8503 O O . LYS A 1 1119 ? -9.445 31.953 -18.719 1 93.06 1119 LYS A O 1
ATOM 8508 N N . THR A 1 1120 ? -9.469 31.078 -16.609 1 88 1120 THR A N 1
ATOM 8509 C CA . THR A 1 1120 ? -9.266 32.375 -15.984 1 88 1120 THR A CA 1
ATOM 8510 C C . THR A 1 1120 ? -7.871 32.906 -16.281 1 88 1120 THR A C 1
ATOM 8512 O O . THR A 1 1120 ? -7.641 34.125 -16.234 1 88 1120 THR A O 1
ATOM 8515 N N . LEU A 1 1121 ? -6.941 32.062 -16.672 1 87.94 1121 LEU A N 1
ATOM 8516 C CA . LEU A 1 1121 ? -5.57 32.469 -16.969 1 87.94 1121 LEU A CA 1
ATOM 8517 C C . LEU A 1 1121 ? -5.41 32.812 -18.453 1 87.94 1121 LEU A C 1
ATOM 8519 O O . LEU A 1 1121 ? -4.32 33.188 -18.891 1 87.94 1121 LEU A O 1
ATOM 8523 N N . GLY A 1 1122 ? -6.469 32.594 -19.297 1 89.19 1122 GLY A N 1
ATOM 8524 C CA . GLY A 1 1122 ? -6.473 33.094 -20.672 1 89.19 1122 GLY A CA 1
ATOM 8525 C C . GLY A 1 1122 ? -6.082 32.062 -21.688 1 89.19 1122 GLY A C 1
ATOM 8526 O O . GLY A 1 1122 ? -5.723 32.406 -22.828 1 89.19 1122 GLY A O 1
ATOM 8527 N N . TYR A 1 1123 ? -6.176 30.859 -21.375 1 94.44 1123 TYR A N 1
ATOM 8528 C CA . TYR A 1 1123 ? -5.82 29.812 -22.328 1 94.44 1123 TYR A CA 1
ATOM 8529 C C . TYR A 1 1123 ? -6.953 29.594 -23.328 1 94.44 1123 TYR A C 1
ATOM 8531 O O . TYR A 1 1123 ? -8.117 29.859 -23.016 1 94.44 1123 TYR A O 1
ATOM 8539 N N . ASN A 1 1124 ? -6.551 29.156 -24.547 1 94.19 1124 ASN A N 1
ATOM 8540 C CA . ASN A 1 1124 ? -7.531 28.766 -25.547 1 94.19 1124 ASN A CA 1
ATOM 8541 C C . ASN A 1 1124 ? -8.227 27.469 -25.172 1 94.19 1124 ASN A C 1
ATOM 8543 O O . ASN A 1 1124 ? -7.652 26.391 -25.312 1 94.19 1124 ASN A O 1
ATOM 8547 N N . MET A 1 1125 ? -9.461 27.531 -24.781 1 94 1125 MET A N 1
ATOM 8548 C CA . MET A 1 1125 ? -10.156 26.391 -24.188 1 94 1125 MET A CA 1
ATOM 8549 C C . MET A 1 1125 ? -10.445 25.312 -25.219 1 94 1125 MET A C 1
ATOM 8551 O O . MET A 1 1125 ? -10.766 24.172 -24.875 1 94 1125 MET A O 1
ATOM 8555 N N . ASN A 1 1126 ? -10.195 25.609 -26.516 1 92.69 1126 ASN A N 1
ATOM 8556 C CA . ASN A 1 1126 ? -10.266 24.594 -27.547 1 92.69 1126 ASN A CA 1
ATOM 8557 C C . ASN A 1 1126 ? -9.055 23.656 -27.5 1 92.69 1126 ASN A C 1
ATOM 8559 O O . ASN A 1 1126 ? -9.094 22.547 -28.031 1 92.69 1126 ASN A O 1
ATOM 8563 N N . LEU A 1 1127 ? -8.047 24.203 -26.938 1 96.31 1127 LEU A N 1
ATOM 8564 C CA . LEU A 1 1127 ? -6.809 23.438 -26.859 1 96.31 1127 LEU A CA 1
ATOM 8565 C C . LEU A 1 1127 ? -6.547 22.953 -25.438 1 96.31 1127 LEU A C 1
ATOM 8567 O O . LEU A 1 1127 ? -5.457 22.484 -25.125 1 96.31 1127 LEU A O 1
ATOM 8571 N N . VAL A 1 1128 ? -7.496 23.203 -24.516 1 97.25 1128 VAL A N 1
ATOM 8572 C CA . VAL A 1 1128 ? -7.512 22.641 -23.172 1 97.25 1128 VAL A CA 1
ATOM 8573 C C . VAL A 1 1128 ? -8.609 21.578 -23.062 1 97.25 1128 VAL A C 1
ATOM 8575 O O . VAL A 1 1128 ? -9.797 21.922 -22.984 1 97.25 1128 VAL A O 1
ATOM 8578 N N . ARG A 1 1129 ? -8.133 20.266 -23.016 1 95.38 1129 ARG A N 1
ATOM 8579 C CA . ARG A 1 1129 ? -9.117 19.203 -23.125 1 95.38 1129 ARG A CA 1
ATOM 8580 C C . ARG A 1 1129 ? -8.836 18.094 -22.125 1 95.38 1129 ARG A C 1
ATOM 8582 O O . ARG A 1 1129 ? -7.68 17.812 -21.812 1 95.38 1129 ARG A O 1
ATOM 8589 N N . THR A 1 1130 ? -9.961 17.516 -21.656 1 94.88 1130 THR A N 1
ATOM 8590 C CA . THR A 1 1130 ? -9.836 16.281 -20.891 1 94.88 1130 THR A CA 1
ATOM 8591 C C . THR A 1 1130 ? -9.859 15.07 -21.812 1 94.88 1130 THR A C 1
ATOM 8593 O O . THR A 1 1130 ? -10.422 15.125 -22.906 1 94.88 1130 THR A O 1
ATOM 8596 N N . VAL A 1 1131 ? -9.242 14.023 -21.422 1 92.31 1131 VAL A N 1
ATOM 8597 C CA . VAL A 1 1131 ? -9.117 12.828 -22.25 1 92.31 1131 VAL A CA 1
ATOM 8598 C C . VAL A 1 1131 ? -10.5 12.227 -22.5 1 92.31 1131 VAL A C 1
ATOM 8600 O O . VAL A 1 1131 ? -10.766 11.672 -23.562 1 92.31 1131 VAL A O 1
ATOM 8603 N N . ASP A 1 1132 ? -11.406 12.383 -21.531 1 86.5 1132 ASP A N 1
ATOM 8604 C CA . ASP A 1 1132 ? -12.703 11.727 -21.641 1 86.5 1132 ASP A CA 1
ATOM 8605 C C . ASP A 1 1132 ? -13.742 12.656 -22.25 1 86.5 1132 ASP A C 1
ATOM 8607 O O . ASP A 1 1132 ? -14.93 12.328 -22.312 1 86.5 1132 ASP A O 1
ATOM 8611 N N . GLU A 1 1133 ? -13.383 13.875 -22.672 1 81.38 1133 GLU A N 1
ATOM 8612 C CA . GLU A 1 1133 ? -14.336 14.844 -23.203 1 81.38 1133 GLU A CA 1
ATOM 8613 C C . GLU A 1 1133 ? -14.742 14.5 -24.625 1 81.38 1133 GLU A C 1
ATOM 8615 O O . GLU A 1 1133 ? -13.906 14.07 -25.438 1 81.38 1133 GLU A O 1
ATOM 8620 N N . THR A 1 1134 ? -16.125 14.367 -24.875 1 63.09 1134 THR A N 1
ATOM 8621 C CA . THR A 1 1134 ? -16.656 14.109 -26.219 1 63.09 1134 THR A CA 1
ATOM 8622 C C . THR A 1 1134 ? -16.453 15.312 -27.125 1 63.09 1134 THR A C 1
ATOM 8624 O O . THR A 1 1134 ? -16.391 16.453 -26.656 1 63.09 1134 THR A O 1
ATOM 8627 N N . GLU A 1 1135 ? -16.062 15.094 -28.469 1 55 1135 GLU A N 1
ATOM 8628 C CA . GLU A 1 1135 ? -15.859 16.141 -29.453 1 55 1135 GLU A CA 1
ATOM 8629 C C . GLU A 1 1135 ? -16.984 17.172 -29.391 1 55 1135 GLU A C 1
ATOM 8631 O O . GLU A 1 1135 ? -18.141 16.812 -29.219 1 55 1135 GLU A O 1
ATOM 8636 N N . PRO A 1 1136 ? -16.609 18.469 -29.328 1 44.5 1136 PRO A N 1
ATOM 8637 C CA . PRO A 1 1136 ? -17.656 19.469 -29.469 1 44.5 1136 PRO A CA 1
ATOM 8638 C C . PRO A 1 1136 ? -18.5 19.281 -30.719 1 44.5 1136 PRO A C 1
ATOM 8640 O O . PRO A 1 1136 ? -18.016 18.797 -31.734 1 44.5 1136 PRO A O 1
ATOM 8643 N N . SER A 1 1137 ? -19.797 19 -30.656 1 37.59 1137 SER A N 1
ATOM 8644 C CA . SER A 1 1137 ? -20.75 18.875 -31.75 1 37.59 1137 SER A CA 1
ATOM 8645 C C . SER A 1 1137 ? -20.5 19.922 -32.844 1 37.59 1137 SER A C 1
ATOM 8647 O O . SER A 1 1137 ? -21.188 19.953 -33.844 1 37.59 1137 SER A O 1
ATOM 8649 N N . GLY A 1 1138 ? -20 21.141 -32.688 1 33.5 1138 GLY A N 1
ATOM 8650 C CA . GLY A 1 1138 ? -20.266 22.203 -33.656 1 33.5 1138 GLY A CA 1
ATOM 8651 C C . GLY A 1 1138 ? -19.531 22.016 -34.969 1 33.5 1138 GLY A C 1
ATOM 8652 O O . GLY A 1 1138 ? -19.484 22.922 -35.781 1 33.5 1138 GLY A O 1
ATOM 8653 N N . SER A 1 1139 ? -18.641 21.281 -35.281 1 30.38 1139 SER A N 1
ATOM 8654 C CA . SER A 1 1139 ? -18.156 21.5 -36.625 1 30.38 1139 SER A CA 1
ATOM 8655 C C . SER A 1 1139 ? -19.125 20.953 -37.688 1 30.38 1139 SER A C 1
ATOM 8657 O O . SER A 1 1139 ? -19.062 19.781 -38.031 1 30.38 1139 SER A O 1
ATOM 8659 N N . SER A 1 1140 ? -20.438 21.25 -37.5 1 22.81 1140 SER A N 1
ATOM 8660 C CA . SER A 1 1140 ? -21.172 21.312 -38.75 1 22.81 1140 SER A CA 1
ATOM 8661 C C . SER A 1 1140 ? -20.609 22.406 -39.656 1 22.81 1140 SER A C 1
ATOM 8663 O O . SER A 1 1140 ? -20.734 23.594 -39.375 1 22.81 1140 SER A O 1
ATOM 8665 N N . LYS A 1 1141 ? -19.625 22.594 -40.312 1 20.11 1141 LYS A N 1
ATOM 8666 C CA . LYS A 1 1141 ? -19.75 23.297 -41.594 1 20.11 1141 LYS A CA 1
ATOM 8667 C C . LYS A 1 1141 ? -20.781 22.609 -42.5 1 20.11 1141 LYS A C 1
ATOM 8669 O O . LYS A 1 1141 ? -20.953 21.391 -42.438 1 20.11 1141 LYS A O 1
ATOM 8674 N N . ILE A 1 1142 ? -21.125 23.562 -43.5 1 18.66 1142 ILE A N 1
ATOM 8675 C CA . ILE A 1 1142 ? -21.453 23.797 -44.906 1 18.66 1142 ILE A CA 1
ATOM 8676 C C . ILE A 1 1142 ? -20.531 22.984 -45.812 1 18.66 1142 ILE A C 1
ATOM 8678 O O . ILE A 1 1142 ? -19.312 22.984 -45.594 1 18.66 1142 ILE A O 1
ATOM 8682 N N . MET B 1 1 ? -16.125 -14.156 21.312 1 19.06 1 MET B N 1
ATOM 8683 C CA . MET B 1 1 ? -15.211 -14.969 20.516 1 19.06 1 MET B CA 1
ATOM 8684 C C . MET B 1 1 ? -14.492 -14.117 19.469 1 19.06 1 MET B C 1
ATOM 8686 O O . MET B 1 1 ? -15.141 -13.461 18.656 1 19.06 1 MET B O 1
ATOM 8690 N N . VAL B 1 2 ? -13.273 -13.547 19.797 1 26.02 2 VAL B N 1
ATOM 8691 C CA . VAL B 1 2 ? -12.445 -12.57 19.094 1 26.02 2 VAL B CA 1
ATOM 8692 C C . VAL B 1 2 ? -12.18 -13.062 17.672 1 26.02 2 VAL B C 1
ATOM 8694 O O . VAL B 1 2 ? -11.797 -14.219 17.469 1 26.02 2 VAL B O 1
ATOM 8697 N N . ASP B 1 3 ? -12.797 -12.648 16.781 1 28.58 3 ASP B N 1
ATOM 8698 C CA . ASP B 1 3 ? -12.562 -13.055 15.398 1 28.58 3 ASP B CA 1
ATOM 8699 C C . ASP B 1 3 ? -11.078 -13.266 15.125 1 28.58 3 ASP B C 1
ATOM 8701 O O . ASP B 1 3 ? -10.227 -12.695 15.812 1 28.58 3 ASP B O 1
ATOM 8705 N N . GLY B 1 4 ? -10.562 -14.375 14.992 1 30.84 4 GLY B N 1
ATOM 8706 C CA . GLY B 1 4 ? -9.164 -14.758 14.82 1 30.84 4 GLY B CA 1
ATOM 8707 C C . GLY B 1 4 ? -8.312 -13.656 14.227 1 30.84 4 GLY B C 1
ATOM 8708 O O . GLY B 1 4 ? -7.094 -13.797 14.117 1 30.84 4 GLY B O 1
ATOM 8709 N N . ARG B 1 5 ? -8.805 -12.953 13.242 1 33.97 5 ARG B N 1
ATOM 8710 C CA . ARG B 1 5 ? -7.988 -11.898 12.641 1 33.97 5 ARG B CA 1
ATOM 8711 C C . ARG B 1 5 ? -7.848 -10.711 13.594 1 33.97 5 ARG B C 1
ATOM 8713 O O . ARG B 1 5 ? -7.172 -9.727 13.273 1 33.97 5 ARG B O 1
ATOM 8720 N N . SER B 1 6 ? -9.047 -10.086 14.219 1 35.16 6 SER B N 1
ATOM 8721 C CA . SER B 1 6 ? -9.023 -8.812 14.93 1 35.16 6 SER B CA 1
ATOM 8722 C C . SER B 1 6 ? -8.438 -8.969 16.328 1 35.16 6 SER B C 1
ATOM 8724 O O . SER B 1 6 ? -8.758 -9.922 17.031 1 35.16 6 SER B O 1
ATOM 8726 N N . SER B 1 7 ? -7.383 -8.453 16.547 1 38.03 7 SER B N 1
ATOM 8727 C CA . SER B 1 7 ? -6.754 -8.141 17.812 1 38.03 7 SER B CA 1
ATOM 8728 C C . SER B 1 7 ? -7.785 -7.672 18.844 1 38.03 7 SER B C 1
ATOM 8730 O O . SER B 1 7 ? -8.859 -7.191 18.469 1 38.03 7 SER B O 1
ATOM 8732 N N . ALA B 1 8 ? -7.605 -7.953 20.141 1 40.44 8 ALA B N 1
ATOM 8733 C CA . ALA B 1 8 ? -8.188 -7.852 21.484 1 40.44 8 ALA B CA 1
ATOM 8734 C C . ALA B 1 8 ? -8.586 -6.414 21.797 1 40.44 8 ALA B C 1
ATOM 8736 O O . ALA B 1 8 ? -9.156 -6.141 22.859 1 40.44 8 ALA B O 1
ATOM 8737 N N . SER B 1 9 ? -8.094 -5.387 21.234 1 44.81 9 SER B N 1
ATOM 8738 C CA . SER B 1 9 ? -7.91 -4.273 22.156 1 44.81 9 SER B CA 1
ATOM 8739 C C . SER B 1 9 ? -9.227 -3.557 22.422 1 44.81 9 SER B C 1
ATOM 8741 O O . SER B 1 9 ? -9.297 -2.326 22.359 1 44.81 9 SER B O 1
ATOM 8743 N N . ILE B 1 10 ? -10.336 -4.137 22.234 1 52.16 10 ILE B N 1
ATOM 8744 C CA . ILE B 1 10 ? -11.383 -3.148 22.484 1 52.16 10 ILE B CA 1
ATOM 8745 C C . ILE B 1 10 ? -11.711 -3.113 23.984 1 52.16 10 ILE B C 1
ATOM 8747 O O . ILE B 1 10 ? -11.82 -4.16 24.625 1 52.16 10 ILE B O 1
ATOM 8751 N N . VAL B 1 11 ? -11.336 -2.014 24.688 1 50.72 11 VAL B N 1
ATOM 8752 C CA . VAL B 1 11 ? -11.766 -1.846 26.062 1 50.72 11 VAL B CA 1
ATOM 8753 C C . VAL B 1 11 ? -13.219 -1.378 26.094 1 50.72 11 VAL B C 1
ATOM 8755 O O . VAL B 1 11 ? -13.57 -0.38 25.469 1 50.72 11 VAL B O 1
ATOM 8758 N N . ALA B 1 12 ? -13.93 -2.262 26.688 1 54 12 ALA B N 1
ATOM 8759 C CA . ALA B 1 12 ? -15.344 -1.999 26.922 1 54 12 ALA B CA 1
ATOM 8760 C C . ALA B 1 12 ? -15.539 -1.007 28.062 1 54 12 ALA B C 1
ATOM 8762 O O . ALA B 1 12 ? -14.898 -1.123 29.109 1 54 12 ALA B O 1
ATOM 8763 N N . VAL B 1 13 ? -16.016 0.277 27.828 1 53.41 13 VAL B N 1
ATOM 8764 C CA . VAL B 1 13 ? -16.422 1.302 28.797 1 53.41 13 VAL B CA 1
ATOM 8765 C C . VAL B 1 13 ? -17.625 0.813 29.594 1 53.41 13 VAL B C 1
ATOM 8767 O O . VAL B 1 13 ? -18.516 0.156 29.047 1 53.41 13 VAL B O 1
ATOM 8770 N N . ASP B 1 14 ? -17.484 0.86 30.969 1 59.88 14 ASP B N 1
ATOM 8771 C CA . ASP B 1 14 ? -18.688 0.743 31.781 1 59.88 14 ASP B CA 1
ATOM 8772 C C . ASP B 1 14 ? -19.609 1.935 31.562 1 59.88 14 ASP B C 1
ATOM 8774 O O . ASP B 1 14 ? -19.344 3.037 32.031 1 59.88 14 ASP B O 1
ATOM 8778 N N . PRO B 1 15 ? -20.703 1.776 30.969 1 71.94 15 PRO B N 1
ATOM 8779 C CA . PRO B 1 15 ? -21.547 2.9 30.547 1 71.94 15 PRO B CA 1
ATOM 8780 C C . PRO B 1 15 ? -22.109 3.684 31.734 1 71.94 15 PRO B C 1
ATOM 8782 O O . PRO B 1 15 ? -22.141 4.918 31.719 1 71.94 15 PRO B O 1
ATOM 8785 N N . GLU B 1 16 ? -22.531 3.076 32.812 1 70.94 16 GLU B N 1
ATOM 8786 C CA . GLU B 1 16 ? -23.141 3.754 33.969 1 70.94 16 GLU B CA 1
ATOM 8787 C C . GLU B 1 16 ? -22.109 4.609 34.688 1 70.94 16 GLU B C 1
ATOM 8789 O O . GLU B 1 16 ? -22.391 5.758 35.031 1 70.94 16 GLU B O 1
ATOM 8794 N N . ARG B 1 17 ? -21.047 4.102 34.938 1 69.31 17 ARG B N 1
ATOM 8795 C CA . ARG B 1 17 ? -19.984 4.836 35.625 1 69.31 17 ARG B CA 1
ATOM 8796 C C . ARG B 1 17 ? -19.531 6.027 34.781 1 69.31 17 ARG B C 1
ATOM 8798 O O . ARG B 1 17 ? -19.328 7.125 35.312 1 69.31 17 ARG B O 1
ATOM 8805 N N . ALA B 1 18 ? -19.406 5.777 33.594 1 72.44 18 ALA B N 1
ATOM 8806 C CA . ALA B 1 18 ? -18.953 6.844 32.719 1 72.44 18 ALA B CA 1
ATOM 8807 C C . ALA B 1 18 ? -19.953 8.008 32.688 1 72.44 18 ALA B C 1
ATOM 8809 O O . ALA B 1 18 ? -19.547 9.172 32.719 1 72.44 18 ALA B O 1
ATOM 8810 N N . ALA B 1 19 ? -21.188 7.668 32.688 1 76.06 19 ALA B N 1
ATOM 8811 C CA . ALA B 1 19 ? -22.234 8.688 32.656 1 76.06 19 ALA B CA 1
ATOM 8812 C C . ALA B 1 19 ? -22.219 9.5 33.969 1 76.06 19 ALA B C 1
ATOM 8814 O O . ALA B 1 19 ? -22.328 10.727 33.938 1 76.06 19 ALA B O 1
ATOM 8815 N N . ARG B 1 20 ? -22.062 8.852 35 1 74.06 20 ARG B N 1
ATOM 8816 C CA . ARG B 1 20 ? -22.047 9.508 36.312 1 74.06 20 ARG B CA 1
ATOM 8817 C C . ARG B 1 20 ? -20.844 10.43 36.438 1 74.06 20 ARG B C 1
ATOM 8819 O O . ARG B 1 20 ? -20.969 11.555 36.938 1 74.06 20 ARG B O 1
ATOM 8826 N N . GLU B 1 21 ? -19.734 9.992 36.062 1 73.31 21 GLU B N 1
ATOM 8827 C CA . GLU B 1 21 ? -18.5 10.773 36.188 1 73.31 21 GLU B CA 1
ATOM 8828 C C . GLU B 1 21 ? -18.547 12 35.281 1 73.31 21 GLU B C 1
ATOM 8830 O O . GLU B 1 21 ? -18.109 13.086 35.688 1 73.31 21 GLU B O 1
ATOM 8835 N N . ARG B 1 22 ? -19.078 11.797 34.219 1 74.62 22 ARG B N 1
ATOM 8836 C CA . ARG B 1 22 ? -19.188 12.93 33.281 1 74.62 22 ARG B CA 1
ATOM 8837 C C . ARG B 1 22 ? -20.156 13.977 33.812 1 74.62 22 ARG B C 1
ATOM 8839 O O . ARG B 1 22 ? -19.891 15.18 33.719 1 74.62 22 ARG B O 1
ATOM 8846 N N . ASP B 1 23 ? -21.266 13.508 34.312 1 77.25 23 ASP B N 1
ATOM 8847 C CA . ASP B 1 23 ? -22.234 14.43 34.875 1 77.25 23 ASP B CA 1
ATOM 8848 C C . ASP B 1 23 ? -21.656 15.188 36.062 1 77.25 23 ASP B C 1
ATOM 8850 O O . ASP B 1 23 ? -21.844 16.391 36.188 1 77.25 23 ASP B O 1
ATOM 8854 N N . ALA B 1 24 ? -20.969 14.477 36.844 1 74.94 24 ALA B N 1
ATOM 8855 C CA . ALA B 1 24 ? -20.359 15.094 38.031 1 74.94 24 ALA B CA 1
ATOM 8856 C C . ALA B 1 24 ? -19.312 16.125 37.625 1 74.94 24 ALA B C 1
ATOM 8858 O O . ALA B 1 24 ? -19.25 17.219 38.188 1 74.94 24 ALA B O 1
ATOM 8859 N N . ALA B 1 25 ? -18.5 15.828 36.75 1 74.31 25 ALA B N 1
ATOM 8860 C CA . ALA B 1 25 ? -17.469 16.734 36.25 1 74.31 25 ALA B CA 1
ATOM 8861 C C . ALA B 1 25 ? -18.094 17.984 35.625 1 74.31 25 ALA B C 1
ATOM 8863 O O . ALA B 1 25 ? -17.594 19.094 35.812 1 74.31 25 ALA B O 1
ATOM 8864 N N . ALA B 1 26 ? -19.125 17.75 34.906 1 76.06 26 ALA B N 1
ATOM 8865 C CA . ALA B 1 26 ? -19.828 18.875 34.281 1 76.06 26 ALA B CA 1
ATOM 8866 C C . ALA B 1 26 ? -20.406 19.828 35.312 1 76.06 26 ALA B C 1
ATOM 8868 O O . ALA B 1 26 ? -20.266 21.047 35.188 1 76.06 26 ALA B O 1
ATOM 8869 N N . ARG B 1 27 ? -21.047 19.312 36.281 1 74.31 27 ARG B N 1
ATOM 8870 C CA . ARG B 1 27 ? -21.672 20.125 37.312 1 74.31 27 ARG B CA 1
ATOM 8871 C C . ARG B 1 27 ? -20.625 20.906 38.094 1 74.31 27 ARG B C 1
ATOM 8873 O O . ARG B 1 27 ? -20.844 22.062 38.469 1 74.31 27 ARG B O 1
ATOM 8880 N N . ALA B 1 28 ? -19.469 20.312 38.281 1 71.44 28 ALA B N 1
ATOM 8881 C CA . ALA B 1 28 ? -18.375 20.984 38.969 1 71.44 28 ALA B CA 1
ATOM 8882 C C . ALA B 1 28 ? -17.875 22.172 38.188 1 71.44 28 ALA B C 1
ATOM 8884 O O . ALA B 1 28 ? -17.547 23.219 38.75 1 71.44 28 ALA B O 1
ATOM 8885 N N . LEU B 1 29 ? -17.797 22.047 36.938 1 71.62 29 LEU B N 1
ATOM 8886 C CA . LEU B 1 29 ? -17.281 23.094 36.062 1 71.62 29 LEU B CA 1
ATOM 8887 C C . LEU B 1 29 ? -18.297 24.234 35.906 1 71.62 29 LEU B C 1
ATOM 8889 O O . LEU B 1 29 ? -17.922 25.391 35.719 1 71.62 29 LEU B O 1
ATOM 8893 N N . LEU B 1 30 ? -19.578 23.859 35.969 1 70.5 30 LEU B N 1
ATOM 8894 C CA . LEU B 1 30 ? -20.625 24.844 35.781 1 70.5 30 LEU B CA 1
ATOM 8895 C C . LEU B 1 30 ? -20.828 25.672 37.031 1 70.5 30 LEU B C 1
ATOM 8897 O O . LEU B 1 30 ? -21.359 26.781 37 1 70.5 30 LEU B O 1
ATOM 8901 N N . GLN B 1 31 ? -20.547 25.078 38.281 1 62.41 31 GLN B N 1
ATOM 8902 C CA . GLN B 1 31 ? -20.797 25.734 39.562 1 62.41 31 GLN B CA 1
ATOM 8903 C C . GLN B 1 31 ? -19.938 26.984 39.688 1 62.41 31 GLN B C 1
ATOM 8905 O O . GLN B 1 31 ? -18.812 27.047 39.188 1 62.41 31 GLN B O 1
ATOM 8910 N N . ASP B 1 32 ? -20.5 28.109 40.438 1 52.09 32 ASP B N 1
ATOM 8911 C CA . ASP B 1 32 ? -20.625 29.547 40.531 1 52.09 32 ASP B CA 1
ATOM 8912 C C . ASP B 1 32 ? -19.391 30.156 41.188 1 52.09 32 ASP B C 1
ATOM 8914 O O . ASP B 1 32 ? -19 29.766 42.281 1 52.09 32 ASP B O 1
ATOM 8918 N N . SER B 1 33 ? -18.5 30.484 40.406 1 49.72 33 SER B N 1
ATOM 8919 C CA . SER B 1 33 ? -17.547 31.422 41 1 49.72 33 SER B CA 1
ATOM 8920 C C . SER B 1 33 ? -18.234 32.719 41.438 1 49.72 33 SER B C 1
ATOM 8922 O O . SER B 1 33 ? -19.281 33.062 40.875 1 49.72 33 SER B O 1
ATOM 8924 N N . PRO B 1 34 ? -17.797 33.281 42.438 1 49.38 34 PRO B N 1
ATOM 8925 C CA . PRO B 1 34 ? -18.344 34.531 43 1 49.38 34 PRO B CA 1
ATOM 8926 C C . PRO B 1 34 ? -18.344 35.656 41.969 1 49.38 34 PRO B C 1
ATOM 8928 O O . PRO B 1 34 ? -17.5 35.688 41.062 1 49.38 34 PRO B O 1
ATOM 8931 N N . LEU B 1 35 ? -19.516 36.344 41.812 1 48.97 35 LEU B N 1
ATOM 8932 C CA . LEU B 1 35 ? -19.859 37.469 40.938 1 48.97 35 LEU B CA 1
ATOM 8933 C C . LEU B 1 35 ? -18.922 38.656 41.188 1 48.97 35 LEU B C 1
ATOM 8935 O O . LEU B 1 35 ? -18.656 39.031 42.312 1 48.97 35 LEU B O 1
ATOM 8939 N N . HIS B 1 36 ? -18.016 38.875 40.312 1 54.03 36 HIS B N 1
ATOM 8940 C CA . HIS B 1 36 ? -17.281 40.156 40.344 1 54.03 36 HIS B CA 1
ATOM 8941 C C . HIS B 1 36 ? -18.219 41.312 40.031 1 54.03 36 HIS B C 1
ATOM 8943 O O . HIS B 1 36 ? -19.375 41.125 39.656 1 54.03 36 HIS B O 1
ATOM 8949 N N . THR B 1 37 ? -17.594 42.625 40.031 1 57.69 37 THR B N 1
ATOM 8950 C CA . THR B 1 37 ? -18.094 43.969 40.031 1 57.69 37 THR B CA 1
ATOM 8951 C C . THR B 1 37 ? -18.766 44.281 38.688 1 57.69 37 THR B C 1
ATOM 8953 O O . THR B 1 37 ? -19.25 45.406 38.469 1 57.69 37 THR B O 1
ATOM 8956 N N . THR B 1 38 ? -18.812 43.5 37.656 1 65.31 38 THR B N 1
ATOM 8957 C CA . THR B 1 38 ? -19.391 43.844 36.344 1 65.31 38 THR B CA 1
ATOM 8958 C C . THR B 1 38 ? -20.875 43.5 36.312 1 65.31 38 THR B C 1
ATOM 8960 O O . THR B 1 38 ? -21.312 42.562 37 1 65.31 38 THR B O 1
ATOM 8963 N N . MET B 1 39 ? -21.625 44.5 35.656 1 82.38 39 MET B N 1
ATOM 8964 C CA . MET B 1 39 ? -23.078 44.344 35.531 1 82.38 39 MET B CA 1
ATOM 8965 C C . MET B 1 39 ? -23.438 43.5 34.312 1 82.38 39 MET B C 1
ATOM 8967 O O . MET B 1 39 ? -22.75 43.594 33.281 1 82.38 39 MET B O 1
ATOM 8971 N N . GLN B 1 40 ? -24.344 42.594 34.438 1 89.75 40 GLN B N 1
ATOM 8972 C CA . GLN B 1 40 ? -24.828 41.719 33.344 1 89.75 40 GLN B CA 1
ATOM 8973 C C . GLN B 1 40 ? -26.297 42 33.031 1 89.75 40 GLN B C 1
ATOM 8975 O O . GLN B 1 40 ? -27.141 42.031 33.938 1 89.75 40 GLN B O 1
ATOM 8980 N N . TYR B 1 41 ? -26.531 42.375 31.766 1 91.75 41 TYR B N 1
ATOM 8981 C CA . TYR B 1 41 ? -27.891 42.406 31.266 1 91.75 41 TYR B CA 1
ATOM 8982 C C . TYR B 1 41 ? -28.312 41.031 30.766 1 91.75 41 TYR B C 1
ATOM 8984 O O . TYR B 1 41 ? -27.609 40.406 29.984 1 91.75 41 TYR B O 1
ATOM 8992 N N . ALA B 1 42 ? -29.391 40.5 31.281 1 92.44 42 ALA B N 1
ATOM 8993 C CA . ALA B 1 42 ? -29.891 39.188 30.875 1 92.44 42 ALA B CA 1
ATOM 8994 C C . ALA B 1 42 ? -31.359 39.25 30.469 1 92.44 42 ALA B C 1
ATOM 8996 O O . ALA B 1 42 ? -32.156 39.938 31.109 1 92.44 42 ALA B O 1
ATOM 8997 N N . THR B 1 43 ? -31.75 38.719 29.328 1 92.12 43 THR B N 1
ATOM 8998 C CA . THR B 1 43 ? -33.125 38.625 28.875 1 92.12 43 THR B CA 1
ATOM 8999 C C . THR B 1 43 ? -33.406 37.25 28.266 1 92.12 43 THR B C 1
ATOM 9001 O O . THR B 1 43 ? -32.469 36.562 27.828 1 92.12 43 THR B O 1
ATOM 9004 N N . SER B 1 44 ? -34.562 36.719 28.422 1 92.44 44 SER B N 1
ATOM 9005 C CA . SER B 1 44 ? -34.969 35.438 27.891 1 92.44 44 SER B CA 1
ATOM 9006 C C . SER B 1 44 ? -36.438 35.469 27.422 1 92.44 44 SER B C 1
ATOM 9008 O O . SER B 1 44 ? -37.188 36.344 27.828 1 92.44 44 SER B O 1
ATOM 9010 N N . GLY B 1 45 ? -36.812 34.656 26.531 1 90.25 45 GLY B N 1
ATOM 9011 C CA . GLY B 1 45 ? -38.156 34.594 26.016 1 90.25 45 GLY B CA 1
ATOM 9012 C C . GLY B 1 45 ? -38.344 33.5 24.969 1 90.25 45 GLY B C 1
ATOM 9013 O O . GLY B 1 45 ? -37.562 32.562 24.922 1 90.25 45 GLY B O 1
ATOM 9014 N N . LEU B 1 46 ? -39.469 33.531 24.359 1 88.12 46 LEU B N 1
ATOM 9015 C CA . LEU B 1 46 ? -39.844 32.625 23.281 1 88.12 46 LEU B CA 1
ATOM 9016 C C . LEU B 1 46 ? -40.031 33.375 21.969 1 88.12 46 LEU B C 1
ATOM 9018 O O . LEU B 1 46 ? -40.75 34.375 21.906 1 88.12 46 LEU B O 1
ATOM 9022 N N . GLU B 1 47 ? -39.312 32.969 21.062 1 84.44 47 GLU B N 1
ATOM 9023 C CA . GLU B 1 47 ? -39.469 33.531 19.734 1 84.44 47 GLU B CA 1
ATOM 9024 C C . GLU B 1 47 ? -39.625 32.469 18.672 1 84.44 47 GLU B C 1
ATOM 9026 O O . GLU B 1 47 ? -38.812 31.516 18.609 1 84.44 47 GLU B O 1
ATOM 9031 N N . LEU B 1 48 ? -40.625 32.531 17.828 1 87.31 48 LEU B N 1
ATOM 9032 C CA . LEU B 1 48 ? -40.938 31.547 16.812 1 87.31 48 LEU B CA 1
ATOM 9033 C C . LEU B 1 48 ? -41 30.141 17.422 1 87.31 48 LEU B C 1
ATOM 9035 O O . LEU B 1 48 ? -40.438 29.203 16.859 1 87.31 48 LEU B O 1
ATOM 9039 N N . THR B 1 49 ? -41.406 30.062 18.625 1 78.62 49 THR B N 1
ATOM 9040 C CA . THR B 1 49 ? -41.688 28.859 19.391 1 78.62 49 THR B CA 1
ATOM 9041 C C . THR B 1 49 ? -40.375 28.219 19.891 1 78.62 49 THR B C 1
ATOM 9043 O O . THR B 1 49 ? -40.344 27.031 20.234 1 78.62 49 THR B O 1
ATOM 9046 N N . VAL B 1 50 ? -39.344 28.953 19.875 1 88.88 50 VAL B N 1
ATOM 9047 C CA . VAL B 1 50 ? -38.031 28.469 20.328 1 88.88 50 VAL B CA 1
ATOM 9048 C C . VAL B 1 50 ? -37.531 29.359 21.469 1 88.88 50 VAL B C 1
ATOM 9050 O O . VAL B 1 50 ? -37.531 30.594 21.344 1 88.88 50 VAL B O 1
ATOM 9053 N N . PRO B 1 51 ? -37.219 28.859 22.547 1 91.5 51 PRO B N 1
ATOM 9054 C CA . PRO B 1 51 ? -36.688 29.656 23.672 1 91.5 51 PRO B CA 1
ATOM 9055 C C . PRO B 1 51 ? -35.344 30.281 23.375 1 91.5 51 PRO B C 1
ATOM 9057 O O . PRO B 1 51 ? -34.531 29.688 22.672 1 91.5 51 PRO B O 1
ATOM 9060 N N . TYR B 1 52 ? -35.094 31.516 23.875 1 94.88 52 TYR B N 1
ATOM 9061 C CA . TYR B 1 52 ? -33.781 32.156 23.719 1 94.88 52 TYR B CA 1
ATOM 9062 C C . TYR B 1 52 ? -33.312 32.781 25.047 1 94.88 52 TYR B C 1
ATOM 9064 O O . TYR B 1 52 ? -34.125 32.969 25.953 1 94.88 52 TYR B O 1
ATOM 9072 N N . ALA B 1 53 ? -32.031 32.938 25.219 1 95.19 53 ALA B N 1
ATOM 9073 C CA . ALA B 1 53 ? -31.391 33.594 26.344 1 95.19 53 ALA B CA 1
ATOM 9074 C C . ALA B 1 53 ? -30.219 34.469 25.875 1 95.19 53 ALA B C 1
ATOM 9076 O O . ALA B 1 53 ? -29.391 34 25.078 1 95.19 53 ALA B O 1
ATOM 9077 N N . LEU B 1 54 ? -30.203 35.719 26.234 1 96.31 54 LEU B N 1
ATOM 9078 C CA . LEU B 1 54 ? -29.141 36.656 25.906 1 96.31 54 LEU B CA 1
ATOM 9079 C C . LEU B 1 54 ? -28.516 37.25 27.172 1 96.31 54 LEU B C 1
ATOM 9081 O O . LEU B 1 54 ? -29.234 37.594 28.109 1 96.31 54 LEU B O 1
ATOM 9085 N N . LYS B 1 55 ? -27.219 37.188 27.25 1 95.12 55 LYS B N 1
ATOM 9086 C CA . LYS B 1 55 ? -26.453 37.844 28.328 1 95.12 55 LYS B CA 1
ATOM 9087 C C . LYS B 1 55 ? -25.406 38.781 27.766 1 95.12 55 LYS B C 1
ATOM 9089 O O . LYS B 1 55 ? -24.641 38.406 26.859 1 95.12 55 LYS B O 1
ATOM 9094 N N . VAL B 1 56 ? -25.391 40.031 28.25 1 95.56 56 VAL B N 1
ATOM 9095 C CA . VAL B 1 56 ? -24.406 41.031 27.859 1 95.56 56 VAL B CA 1
ATOM 9096 C C . VAL B 1 56 ? -23.734 41.625 29.094 1 95.56 56 VAL B C 1
ATOM 9098 O O . VAL B 1 56 ? -24.422 42.125 29.984 1 95.56 56 VAL B O 1
ATOM 9101 N N . VAL B 1 57 ? -22.469 41.469 29.141 1 94 57 VAL B N 1
ATOM 9102 C CA . VAL B 1 57 ? -21.703 42.031 30.266 1 94 57 VAL B CA 1
ATOM 9103 C C . VAL B 1 57 ? -21.188 43.438 29.875 1 94 57 VAL B C 1
ATOM 9105 O O . VAL B 1 57 ? -20.578 43.594 28.828 1 94 57 VAL B O 1
ATOM 9108 N N . ALA B 1 58 ? -21.531 44.406 30.656 1 91.19 58 ALA B N 1
ATOM 9109 C CA . ALA B 1 58 ? -21.125 45.781 30.406 1 91.19 58 ALA B CA 1
ATOM 9110 C C . ALA B 1 58 ? -20.75 46.5 31.688 1 91.19 58 ALA B C 1
ATOM 9112 O O . ALA B 1 58 ? -21.047 46 32.781 1 91.19 58 ALA B O 1
ATOM 9113 N N . SER B 1 59 ? -20.031 47.625 31.547 1 87.44 59 SER B N 1
ATOM 9114 C CA . SER B 1 59 ? -19.703 48.469 32.688 1 87.44 59 SER B CA 1
ATOM 9115 C C . SER B 1 59 ? -20.906 49.281 33.125 1 87.44 59 SER B C 1
ATOM 9117 O O . SER B 1 59 ? -21.891 49.406 32.406 1 87.44 59 SER B O 1
ATOM 9119 N N . ALA B 1 60 ? -20.812 49.875 34.344 1 83.56 60 ALA B N 1
ATOM 9120 C CA . ALA B 1 60 ? -21.906 50.625 34.906 1 83.56 60 ALA B CA 1
ATOM 9121 C C . ALA B 1 60 ? -22.266 51.844 34.031 1 83.56 60 ALA B C 1
ATOM 9123 O O . ALA B 1 60 ? -23.438 52.188 33.906 1 83.56 60 ALA B O 1
ATOM 9124 N N . ASP B 1 61 ? -21.219 52.406 33.406 1 87.75 61 ASP B N 1
ATOM 9125 C CA . ASP B 1 61 ? -21.422 53.625 32.625 1 87.75 61 ASP B CA 1
ATOM 9126 C C . ASP B 1 61 ? -22.078 53.281 31.281 1 87.75 61 ASP B C 1
ATOM 9128 O O . ASP B 1 61 ? -22.75 54.156 30.688 1 87.75 61 ASP B O 1
ATOM 9132 N N . THR B 1 62 ? -21.938 52.062 30.781 1 91.12 62 THR B N 1
ATOM 9133 C CA . THR B 1 62 ? -22.438 51.719 29.453 1 91.12 62 THR B CA 1
ATOM 9134 C C . THR B 1 62 ? -23.594 50.75 29.547 1 91.12 62 THR B C 1
ATOM 9136 O O . THR B 1 62 ? -24.078 50.25 28.531 1 91.12 62 THR B O 1
ATOM 9139 N N . PHE B 1 63 ? -24.016 50.438 30.703 1 91.75 63 PHE B N 1
ATOM 9140 C CA . PHE B 1 63 ? -24.984 49.406 30.953 1 91.75 63 PHE B CA 1
ATOM 9141 C C . PHE B 1 63 ? -26.297 49.688 30.25 1 91.75 63 PHE B C 1
ATOM 9143 O O . PHE B 1 63 ? -26.891 48.812 29.625 1 91.75 63 PHE B O 1
ATOM 9150 N N . ASP B 1 64 ? -26.844 50.938 30.359 1 91.12 64 ASP B N 1
ATOM 9151 C CA . ASP B 1 64 ? -28.109 51.281 29.734 1 91.12 64 ASP B CA 1
ATOM 9152 C C . ASP B 1 64 ? -28 51.219 28.219 1 91.12 64 ASP B C 1
ATOM 9154 O O . ASP B 1 64 ? -28.953 50.844 27.531 1 91.12 64 ASP B O 1
ATOM 9158 N N . ARG B 1 65 ? -26.938 51.625 27.797 1 94.5 65 ARG B N 1
ATOM 9159 C CA . ARG B 1 65 ? -26.703 51.531 26.344 1 94.5 65 ARG B CA 1
ATOM 9160 C C . ARG B 1 65 ? -26.656 50.094 25.891 1 94.5 65 ARG B C 1
ATOM 9162 O O . ARG B 1 65 ? -27.156 49.75 24.812 1 94.5 65 ARG B O 1
ATOM 9169 N N . ALA B 1 66 ? -26.016 49.219 26.672 1 94.88 66 ALA B N 1
ATOM 9170 C CA . ALA B 1 66 ? -25.953 47.812 26.359 1 94.88 66 ALA B CA 1
ATOM 9171 C C . ALA B 1 66 ? -27.359 47.219 26.25 1 94.88 66 ALA B C 1
ATOM 9173 O O . ALA B 1 66 ? -27.609 46.375 25.359 1 94.88 66 ALA B O 1
ATOM 9174 N N . LYS B 1 67 ? -28.203 47.562 27.078 1 94.44 67 LYS B N 1
ATOM 9175 C CA . LYS B 1 67 ? -29.578 47.062 27.078 1 94.44 67 LYS B CA 1
ATOM 9176 C C . LYS B 1 67 ? -30.312 47.531 25.828 1 94.44 67 LYS B C 1
ATOM 9178 O O . LYS B 1 67 ? -31.016 46.75 25.188 1 94.44 67 LYS B O 1
ATOM 9183 N N . GLU B 1 68 ? -30.141 48.781 25.516 1 94.88 68 GLU B N 1
ATOM 9184 C CA . GLU B 1 68 ? -30.797 49.344 24.344 1 94.88 68 GLU B CA 1
ATOM 9185 C C . GLU B 1 68 ? -30.312 48.656 23.062 1 94.88 68 GLU B C 1
ATOM 9187 O O . GLU B 1 68 ? -31.109 48.312 22.188 1 94.88 68 GLU B O 1
ATOM 9192 N N . VAL B 1 69 ? -29.047 48.531 23 1 96.44 69 VAL B N 1
ATOM 9193 C CA . VAL B 1 69 ? -28.453 47.906 21.828 1 96.44 69 VAL B CA 1
ATOM 9194 C C . VAL B 1 69 ? -28.938 46.469 21.719 1 96.44 69 VAL B C 1
ATOM 9196 O O . VAL B 1 69 ? -29.266 46 20.641 1 96.44 69 VAL B O 1
ATOM 9199 N N . ALA B 1 70 ? -28.906 45.719 22.812 1 96.69 70 ALA B N 1
ATOM 9200 C CA . ALA B 1 70 ? -29.344 44.312 22.844 1 96.69 70 ALA B CA 1
ATOM 9201 C C . ALA B 1 70 ? -30.781 44.188 22.359 1 96.69 70 ALA B C 1
ATOM 9203 O O . ALA B 1 70 ? -31.094 43.312 21.547 1 96.69 70 ALA B O 1
ATOM 9204 N N . ASP B 1 71 ? -31.656 45 22.859 1 94.88 71 ASP B N 1
ATOM 9205 C CA . ASP B 1 71 ? -33.062 44.938 22.5 1 94.88 71 ASP B CA 1
ATOM 9206 C C . ASP B 1 71 ? -33.281 45.281 21.016 1 94.88 71 ASP B C 1
ATOM 9208 O O . ASP B 1 71 ? -34.094 44.625 20.344 1 94.88 71 ASP B O 1
ATOM 9212 N N . GLU B 1 72 ? -32.562 46.219 20.594 1 96.38 72 GLU B N 1
ATOM 9213 C CA . GLU B 1 72 ? -32.656 46.594 19.188 1 96.38 72 GLU B CA 1
ATOM 9214 C C . GLU B 1 72 ? -32.188 45.5 18.281 1 96.38 72 GLU B C 1
ATOM 9216 O O . GLU B 1 72 ? -32.812 45.156 17.266 1 96.38 72 GLU B O 1
ATOM 9221 N N . VAL B 1 73 ? -31.047 44.969 18.625 1 97.56 73 VAL B N 1
ATOM 9222 C CA . VAL B 1 73 ? -30.469 43.906 17.812 1 97.56 73 VAL B CA 1
ATOM 9223 C C . VAL B 1 73 ? -31.406 42.688 17.812 1 97.56 73 VAL B C 1
ATOM 9225 O O . VAL B 1 73 ? -31.578 42.031 16.766 1 97.56 73 VAL B O 1
ATOM 9228 N N . LEU B 1 74 ? -31.969 42.312 18.922 1 96.75 74 LEU B N 1
ATOM 9229 C CA . LEU B 1 74 ? -32.906 41.188 19 1 96.75 74 LEU B CA 1
ATOM 9230 C C . LEU B 1 74 ? -34.125 41.406 18.141 1 96.75 74 LEU B C 1
ATOM 9232 O O . LEU B 1 74 ? -34.594 40.5 17.453 1 96.75 74 LEU B O 1
ATOM 9236 N N . ARG B 1 75 ? -34.656 42.625 18.188 1 95 75 ARG B N 1
ATOM 9237 C CA . ARG B 1 75 ? -35.812 42.969 17.359 1 95 75 ARG B CA 1
ATOM 9238 C C . ARG B 1 75 ? -35.5 42.781 15.883 1 95 75 ARG B C 1
ATOM 9240 O O . ARG B 1 75 ? -36.281 42.188 15.141 1 95 75 ARG B O 1
ATOM 9247 N N . CYS B 1 76 ? -34.375 43.312 15.539 1 96.69 76 CYS B N 1
ATOM 9248 C CA . CYS B 1 76 ? -33.969 43.188 14.148 1 96.69 76 CYS B CA 1
ATOM 9249 C C . CYS B 1 76 ? -33.75 41.719 13.773 1 96.69 76 CYS B C 1
ATOM 9251 O O . CYS B 1 76 ? -34.094 41.281 12.672 1 96.69 76 CYS B O 1
ATOM 9253 N N . ALA B 1 77 ? -33.156 41 14.695 1 97.5 77 ALA B N 1
ATOM 9254 C CA . ALA B 1 77 ? -32.875 39.594 14.461 1 97.5 77 ALA B CA 1
ATOM 9255 C C . ALA B 1 77 ? -34.188 38.812 14.234 1 97.5 77 ALA B C 1
ATOM 9257 O O . ALA B 1 77 ? -34.25 37.938 13.352 1 97.5 77 ALA B O 1
ATOM 9258 N N . TRP B 1 78 ? -35.188 39.062 14.977 1 96.38 78 TRP B N 1
ATOM 9259 C CA . TRP B 1 78 ? -36.469 38.375 14.852 1 96.38 78 TRP B CA 1
ATOM 9260 C C . TRP B 1 78 ? -37.156 38.719 13.531 1 96.38 78 TRP B C 1
ATOM 9262 O O . TRP B 1 78 ? -37.781 37.875 12.891 1 96.38 78 TRP B O 1
ATOM 9272 N N . GLN B 1 79 ? -37.031 39.906 13.188 1 95.31 79 GLN B N 1
ATOM 9273 C CA . GLN B 1 79 ? -37.594 40.344 11.914 1 95.31 79 GLN B CA 1
ATOM 9274 C C . GLN B 1 79 ? -36.906 39.625 10.75 1 95.31 79 GLN B C 1
ATOM 9276 O O . GLN B 1 79 ? -37.562 39.156 9.82 1 95.31 79 GLN B O 1
ATOM 9281 N N . LEU B 1 80 ? -35.656 39.656 10.852 1 96.56 80 LEU B N 1
ATOM 9282 C CA . LEU B 1 80 ? -34.875 39 9.828 1 96.56 80 LEU B CA 1
ATOM 9283 C C . LEU B 1 80 ? -35.25 37.5 9.75 1 96.56 80 LEU B C 1
ATOM 9285 O O . LEU B 1 80 ? -35.438 36.969 8.656 1 96.56 80 LEU B O 1
ATOM 9289 N N . ALA B 1 81 ? -35.312 36.812 10.859 1 96.31 81 ALA B N 1
ATOM 9290 C CA . ALA B 1 81 ? -35.656 35.406 10.922 1 96.31 81 ALA B CA 1
ATOM 9291 C C . ALA B 1 81 ? -37.031 35.125 10.289 1 96.31 81 ALA B C 1
ATOM 9293 O O . ALA B 1 81 ? -37.188 34.188 9.531 1 96.31 81 ALA B O 1
ATOM 9294 N N . ASP B 1 82 ? -37.938 35.969 10.523 1 94.94 82 ASP B N 1
ATOM 9295 C CA . ASP B 1 82 ? -39.312 35.781 10.094 1 94.94 82 ASP B CA 1
ATOM 9296 C C . ASP B 1 82 ? -39.5 36.156 8.633 1 94.94 82 ASP B C 1
ATOM 9298 O O . ASP B 1 82 ? -40.188 35.438 7.879 1 94.94 82 ASP B O 1
ATOM 9302 N N . THR B 1 83 ? -38.906 37.219 8.188 1 95.75 83 THR B N 1
ATOM 9303 C CA . THR B 1 83 ? -39.188 37.781 6.875 1 95.75 83 THR B CA 1
ATOM 9304 C C . THR B 1 83 ? -38.312 37.156 5.805 1 95.75 83 THR B C 1
ATOM 9306 O O . THR B 1 83 ? -38.625 37.156 4.621 1 95.75 83 THR B O 1
ATOM 9309 N N . VAL B 1 84 ? -37.219 36.625 6.195 1 96.81 84 VAL B N 1
ATOM 9310 C CA . VAL B 1 84 ? -36.281 36.156 5.191 1 96.81 84 VAL B CA 1
ATOM 9311 C C . VAL B 1 84 ? -36.156 34.625 5.27 1 96.81 84 VAL B C 1
ATOM 9313 O O . VAL B 1 84 ? -36.219 33.938 4.242 1 96.81 84 VAL B O 1
ATOM 9316 N N . LEU B 1 85 ? -36.062 34 6.453 1 95.62 85 LEU B N 1
ATOM 9317 C CA . LEU B 1 85 ? -35.562 32.625 6.574 1 95.62 85 LEU B CA 1
ATOM 9318 C C . LEU B 1 85 ? -36.688 31.688 7.023 1 95.62 85 LEU B C 1
ATOM 9320 O O . LEU B 1 85 ? -36.5 30.469 7.004 1 95.62 85 LEU B O 1
ATOM 9324 N N . ASN B 1 86 ? -37.812 32.125 7.41 1 92.75 86 ASN B N 1
ATOM 9325 C CA . ASN B 1 86 ? -38.906 31.328 7.941 1 92.75 86 ASN B CA 1
ATOM 9326 C C . ASN B 1 86 ? -39.75 30.719 6.828 1 92.75 86 ASN B C 1
ATOM 9328 O O . ASN B 1 86 ? -40.531 31.406 6.18 1 92.75 86 ASN B O 1
ATOM 9332 N N . SER B 1 87 ? -39.656 29.453 6.66 1 88.38 87 SER B N 1
ATOM 9333 C CA . SER B 1 87 ? -40.375 28.766 5.602 1 88.38 87 SER B CA 1
ATOM 9334 C C . SER B 1 87 ? -41.875 28.641 5.938 1 88.38 87 SER B C 1
ATOM 9336 O O . SER B 1 87 ? -42.688 28.344 5.062 1 88.38 87 SER B O 1
ATOM 9338 N N . PHE B 1 88 ? -42.25 28.938 7.168 1 86.81 88 PHE B N 1
ATOM 9339 C CA . PHE B 1 88 ? -43.656 28.844 7.582 1 86.81 88 PHE B CA 1
ATOM 9340 C C . PHE B 1 88 ? -44.375 30.156 7.355 1 86.81 88 PHE B C 1
ATOM 9342 O O . PHE B 1 88 ? -45.625 30.203 7.402 1 86.81 88 PHE B O 1
ATOM 9349 N N . ASN B 1 89 ? -43.594 31.188 7.176 1 93.06 89 ASN B N 1
ATOM 9350 C CA . ASN B 1 89 ? -44.156 32.469 6.758 1 93.06 89 ASN B CA 1
ATOM 9351 C C . ASN B 1 89 ? -44.281 32.562 5.238 1 93.06 89 ASN B C 1
ATOM 9353 O O . ASN B 1 89 ? -43.281 32.656 4.531 1 93.06 89 ASN B O 1
ATOM 9357 N N . PRO B 1 90 ? -45.469 32.531 4.758 1 92.38 90 PRO B N 1
ATOM 9358 C CA . PRO B 1 90 ? -45.656 32.5 3.305 1 92.38 90 PRO B CA 1
ATOM 9359 C C . PRO B 1 90 ? -45.094 33.719 2.611 1 92.38 90 PRO B C 1
ATOM 9361 O O . PRO B 1 90 ? -44.844 33.719 1.404 1 92.38 90 PRO B O 1
ATOM 9364 N N . ASN B 1 91 ? -44.875 34.781 3.361 1 93.56 91 ASN B N 1
ATOM 9365 C CA . ASN B 1 91 ? -44.406 36.031 2.777 1 93.56 91 ASN B CA 1
ATOM 9366 C C . ASN B 1 91 ? -42.906 36.188 2.924 1 93.56 91 ASN B C 1
ATOM 9368 O O . ASN B 1 91 ? -42.312 37.156 2.473 1 93.56 91 ASN B O 1
ATOM 9372 N N . SER B 1 92 ? -42.312 35.25 3.523 1 96 92 SER B N 1
ATOM 9373 C CA . SER B 1 92 ? -40.875 35.312 3.693 1 96 92 SER B CA 1
ATOM 9374 C C . SER B 1 92 ? -40.125 35.156 2.359 1 96 92 SER B C 1
ATOM 9376 O O . SER B 1 92 ? -40.719 34.656 1.391 1 96 92 SER B O 1
ATOM 9378 N N . GLU B 1 93 ? -38.906 35.562 2.287 1 97.06 93 GLU B N 1
ATOM 9379 C CA . GLU B 1 93 ? -38.125 35.469 1.062 1 97.06 93 GLU B CA 1
ATOM 9380 C C . GLU B 1 93 ? -37.938 34 0.643 1 97.06 93 GLU B C 1
ATOM 9382 O O . GLU B 1 93 ? -38.031 33.688 -0.542 1 97.06 93 GLU B O 1
ATOM 9387 N N . VAL B 1 94 ? -37.656 33.094 1.566 1 95.81 94 VAL B N 1
ATOM 9388 C CA . VAL B 1 94 ? -37.406 31.688 1.268 1 95.81 94 VAL B CA 1
ATOM 9389 C C . VAL B 1 94 ? -38.688 31.062 0.701 1 95.81 94 VAL B C 1
ATOM 9391 O O . VAL B 1 94 ? -38.625 30.25 -0.228 1 95.81 94 VAL B O 1
ATOM 9394 N N . SER B 1 95 ? -39.875 31.438 1.264 1 94.44 95 SER B N 1
ATOM 9395 C CA . SER B 1 95 ? -41.156 30.922 0.754 1 94.44 95 SER B CA 1
ATOM 9396 C C . SER B 1 95 ? -41.438 31.453 -0.647 1 94.44 95 SER B C 1
ATOM 9398 O O . SER B 1 95 ? -42 30.75 -1.482 1 94.44 95 SER B O 1
ATOM 9400 N N . LEU B 1 96 ? -41.031 32.656 -0.852 1 94.88 96 LEU B N 1
ATOM 9401 C CA . LEU B 1 96 ? -41.219 33.25 -2.176 1 94.88 96 LEU B CA 1
ATOM 9402 C C . LEU B 1 96 ? -40.375 32.469 -3.215 1 94.88 96 LEU B C 1
ATOM 9404 O O . LEU B 1 96 ? -40.875 32.188 -4.316 1 94.88 96 LEU B O 1
ATOM 9408 N N . VAL B 1 97 ? -39.188 32.156 -2.932 1 95.56 97 VAL B N 1
ATOM 9409 C CA . VAL B 1 97 ? -38.312 31.406 -3.826 1 95.56 97 VAL B CA 1
ATOM 9410 C C . VAL B 1 97 ? -38.969 30.062 -4.176 1 95.56 97 VAL B C 1
ATOM 9412 O O . VAL B 1 97 ? -38.844 29.594 -5.309 1 95.56 97 VAL B O 1
ATOM 9415 N N . GLY B 1 98 ? -39.688 29.453 -3.229 1 93.19 98 GLY B N 1
ATOM 9416 C CA . GLY B 1 98 ? -40.312 28.172 -3.426 1 93.19 98 GLY B CA 1
ATOM 9417 C C . GLY B 1 98 ? -41.594 28.25 -4.262 1 93.19 98 GLY B C 1
ATOM 9418 O O . GLY B 1 98 ? -42.094 27.234 -4.719 1 93.19 98 GLY B O 1
ATOM 9419 N N . ARG B 1 99 ? -42.031 29.469 -4.582 1 92 99 ARG B N 1
ATOM 9420 C CA . ARG B 1 99 ? -43.281 29.625 -5.324 1 92 99 ARG B CA 1
ATOM 9421 C C . ARG B 1 99 ? -43.031 30.281 -6.68 1 92 99 ARG B C 1
ATOM 9423 O O . ARG B 1 99 ? -43.938 30.344 -7.52 1 92 99 ARG B O 1
ATOM 9430 N N . LEU B 1 100 ? -41.906 30.656 -6.922 1 94.12 100 LEU B N 1
ATOM 9431 C CA . LEU B 1 100 ? -41.562 31.297 -8.195 1 94.12 100 LEU B CA 1
ATOM 9432 C C . LEU B 1 100 ? -41.75 30.312 -9.352 1 94.12 100 LEU B C 1
ATOM 9434 O O . LEU B 1 100 ? -41.562 29.094 -9.172 1 94.12 100 LEU B O 1
ATOM 9438 N N . PRO B 1 101 ? -42.062 30.797 -10.531 1 94.62 101 PRO B N 1
ATOM 9439 C CA . PRO B 1 101 ? -42.062 29.906 -11.695 1 94.62 101 PRO B CA 1
ATOM 9440 C C . PRO B 1 101 ? -40.688 29.312 -12 1 94.62 101 PRO B C 1
ATOM 9442 O O . PRO B 1 101 ? -39.688 29.953 -11.75 1 94.62 101 PRO B O 1
ATOM 9445 N N . VAL B 1 102 ? -40.75 28.125 -12.523 1 95.62 102 VAL B N 1
ATOM 9446 C CA . VAL B 1 102 ? -39.531 27.391 -12.867 1 95.62 102 VAL B CA 1
ATOM 9447 C C . VAL B 1 102 ? -38.688 28.234 -13.82 1 95.62 102 VAL B C 1
ATOM 9449 O O . VAL B 1 102 ? -39.219 28.781 -14.797 1 95.62 102 VAL B O 1
ATOM 9452 N N . GLY B 1 103 ? -37.469 28.484 -13.477 1 94.25 103 GLY B N 1
ATOM 9453 C CA . GLY B 1 103 ? -36.531 29.188 -14.352 1 94.25 103 GLY B CA 1
ATOM 9454 C C . GLY B 1 103 ? -36.406 30.656 -14 1 94.25 103 GLY B C 1
ATOM 9455 O O . GLY B 1 103 ? -35.438 31.297 -14.414 1 94.25 103 GLY B O 1
ATOM 9456 N N . GLN B 1 104 ? -37.438 31.25 -13.234 1 95.75 104 GLN B N 1
ATOM 9457 C CA . GLN B 1 104 ? -37.375 32.656 -12.891 1 95.75 104 GLN B CA 1
ATOM 9458 C C . GLN B 1 104 ? -36.281 32.906 -11.836 1 95.75 104 GLN B C 1
ATOM 9460 O O . GLN B 1 104 ? -36.281 32.281 -10.781 1 95.75 104 GLN B O 1
ATOM 9465 N N . LYS B 1 105 ? -35.406 33.875 -12.094 1 96.25 105 LYS B N 1
ATOM 9466 C CA . LYS B 1 105 ? -34.312 34.188 -11.211 1 96.25 105 LYS B CA 1
ATOM 9467 C C . LYS B 1 105 ? -34.75 35.156 -10.109 1 96.25 105 LYS B C 1
ATOM 9469 O O . LYS B 1 105 ? -35.469 36.125 -10.367 1 96.25 105 LYS B O 1
ATOM 9474 N N . HIS B 1 106 ? -34.469 34.844 -8.938 1 97.06 106 HIS B N 1
ATOM 9475 C CA . HIS B 1 106 ? -34.656 35.719 -7.777 1 97.06 106 HIS B CA 1
ATOM 9476 C C . HIS B 1 106 ? -33.344 36.281 -7.266 1 97.06 106 HIS B C 1
ATOM 9478 O O . HIS B 1 106 ? -32.375 35.5 -7.035 1 97.06 106 HIS B O 1
ATOM 9484 N N . GLN B 1 107 ? -33.312 37.531 -7.102 1 97.25 107 GLN B N 1
ATOM 9485 C CA . GLN B 1 107 ? -32.125 38.156 -6.48 1 97.25 107 GLN B CA 1
ATOM 9486 C C . GLN B 1 107 ? -32.156 37.969 -4.969 1 97.25 107 GLN B C 1
ATOM 9488 O O . GLN B 1 107 ? -32.969 38.531 -4.262 1 97.25 107 GLN B O 1
ATOM 9493 N N . MET B 1 108 ? -31.219 37.219 -4.477 1 97.44 108 MET B N 1
ATOM 9494 C CA . MET B 1 108 ? -31.203 36.875 -3.051 1 97.44 108 MET B CA 1
ATOM 9495 C C . MET B 1 108 ? -30.766 38.094 -2.227 1 97.44 108 MET B C 1
ATOM 9497 O O . MET B 1 108 ? -29.875 38.844 -2.633 1 97.44 108 MET B O 1
ATOM 9501 N N . SER B 1 109 ? -31.422 38.25 -1.11 1 96.94 109 SER B N 1
ATOM 9502 C CA . SER B 1 109 ? -30.922 39.219 -0.12 1 96.94 109 SER B CA 1
ATOM 9503 C C . SER B 1 109 ? -29.578 38.75 0.441 1 96.94 109 SER B C 1
ATOM 9505 O O . SER B 1 109 ? -29.188 37.594 0.301 1 96.94 109 SER B O 1
ATOM 9507 N N . ALA B 1 110 ? -28.859 39.688 1.049 1 95.5 110 ALA B N 1
ATOM 9508 C CA . ALA B 1 110 ? -27.547 39.375 1.589 1 95.5 110 ALA B CA 1
ATOM 9509 C C . ALA B 1 110 ? -27.625 38.25 2.607 1 95.5 110 ALA B C 1
ATOM 9511 O O . ALA B 1 110 ? -26.812 37.312 2.574 1 95.5 110 ALA B O 1
ATOM 9512 N N . PRO B 1 111 ? -28.609 38.25 3.516 1 96.44 111 PRO B N 1
ATOM 9513 C CA . PRO B 1 111 ? -28.719 37.125 4.477 1 96.44 111 PRO B CA 1
ATOM 9514 C C . PRO B 1 111 ? -28.984 35.781 3.805 1 96.44 111 PRO B C 1
ATOM 9516 O O . PRO B 1 111 ? -28.344 34.781 4.133 1 96.44 111 PRO B O 1
ATOM 9519 N N . LEU B 1 112 ? -29.906 35.781 2.883 1 97.12 112 LEU B N 1
ATOM 9520 C CA . LEU B 1 112 ? -30.219 34.531 2.215 1 97.12 112 LEU B CA 1
ATOM 9521 C C . LEU B 1 112 ? -29.031 34 1.424 1 97.12 112 LEU B C 1
ATOM 9523 O O . LEU B 1 112 ? -28.781 32.781 1.379 1 97.12 112 LEU B O 1
ATOM 9527 N N . LYS B 1 113 ? -28.359 34.906 0.759 1 97.06 113 LYS B N 1
ATOM 9528 C CA . LYS B 1 113 ? -27.172 34.531 0.007 1 97.06 113 LYS B CA 1
ATOM 9529 C C . LYS B 1 113 ? -26.141 33.875 0.914 1 97.06 113 LYS B C 1
ATOM 9531 O O . LYS B 1 113 ? -25.531 32.875 0.544 1 97.06 113 LYS B O 1
ATOM 9536 N N . ARG B 1 114 ? -25.891 34.406 2.084 1 96.44 114 ARG B N 1
ATOM 9537 C CA . ARG B 1 114 ? -24.938 33.875 3.039 1 96.44 114 ARG B CA 1
ATOM 9538 C C . ARG B 1 114 ? -25.391 32.469 3.506 1 96.44 114 ARG B C 1
ATOM 9540 O O . ARG B 1 114 ? -24.562 31.562 3.631 1 96.44 114 ARG B O 1
ATOM 9547 N N . VAL B 1 115 ? -26.609 32.344 3.797 1 97.62 115 VAL B N 1
ATOM 9548 C CA . VAL B 1 115 ? -27.156 31.078 4.281 1 97.62 115 VAL B CA 1
ATOM 9549 C C . VAL B 1 115 ? -27.047 30.016 3.188 1 97.62 115 VAL B C 1
ATOM 9551 O O . VAL B 1 115 ? -26.656 28.891 3.453 1 97.62 115 VAL B O 1
ATOM 9554 N N . MET B 1 116 ? -27.375 30.406 1.981 1 96.81 116 MET B N 1
ATOM 9555 C CA . MET B 1 116 ? -27.312 29.453 0.875 1 96.81 116 MET B CA 1
ATOM 9556 C C . MET B 1 116 ? -25.875 29.047 0.58 1 96.81 116 MET B C 1
ATOM 9558 O O . MET B 1 116 ? -25.594 27.906 0.2 1 96.81 116 MET B O 1
ATOM 9562 N N . ALA B 1 117 ? -24.984 30 0.72 1 96.06 117 ALA B N 1
ATOM 9563 C CA . ALA B 1 117 ? -23.578 29.672 0.562 1 96.06 117 ALA B CA 1
ATOM 9564 C C . ALA B 1 117 ? -23.141 28.609 1.578 1 96.06 117 ALA B C 1
ATOM 9566 O O . ALA B 1 117 ? -22.375 27.703 1.251 1 96.06 117 ALA B O 1
ATOM 9567 N N . CYS B 1 118 ? -23.562 28.766 2.775 1 97.12 118 CYS B N 1
ATOM 9568 C CA . CYS B 1 118 ? -23.297 27.781 3.811 1 97.12 118 CYS B CA 1
ATOM 9569 C C . CYS B 1 118 ? -23.875 26.422 3.439 1 97.12 118 CYS B C 1
ATOM 9571 O O . CYS B 1 118 ? -23.203 25.406 3.553 1 97.12 118 CYS B O 1
ATOM 9573 N N . CYS B 1 119 ? -25.094 26.422 2.967 1 97 119 CYS B N 1
ATOM 9574 C CA . CYS B 1 119 ? -25.781 25.188 2.586 1 97 119 CYS B CA 1
ATOM 9575 C C . CYS B 1 119 ? -25.016 24.469 1.478 1 97 119 CYS B C 1
ATOM 9577 O O . CYS B 1 119 ? -24.844 23.25 1.531 1 97 119 CYS B O 1
ATOM 9579 N N . GLN B 1 120 ? -24.672 25.219 0.552 1 94.75 120 GLN B N 1
ATOM 9580 C CA . GLN B 1 120 ? -23.938 24.625 -0.557 1 94.75 120 GLN B CA 1
ATOM 9581 C C . GLN B 1 120 ? -22.625 24 -0.076 1 94.75 120 GLN B C 1
ATOM 9583 O O . GLN B 1 120 ? -22.266 22.891 -0.475 1 94.75 120 GLN B O 1
ATOM 9588 N N . ARG B 1 121 ? -21.875 24.688 0.698 1 94.38 121 ARG B N 1
ATOM 9589 C CA . ARG B 1 121 ? -20.594 24.219 1.198 1 94.38 121 ARG B CA 1
ATOM 9590 C C . ARG B 1 121 ? -20.75 22.953 2.018 1 94.38 121 ARG B C 1
ATOM 9592 O O . ARG B 1 121 ? -20 21.984 1.846 1 94.38 121 ARG B O 1
ATOM 9599 N N . VAL B 1 122 ? -21.688 22.906 2.895 1 96.69 122 VAL B N 1
ATOM 9600 C CA . VAL B 1 122 ? -21.891 21.75 3.76 1 96.69 122 VAL B CA 1
ATOM 9601 C C . VAL B 1 122 ? -22.469 20.594 2.945 1 96.69 122 VAL B C 1
ATOM 9603 O O . VAL B 1 122 ? -22.156 19.438 3.207 1 96.69 122 VAL B O 1
ATOM 9606 N N . TYR B 1 123 ? -23.391 20.906 1.97 1 94.69 123 TYR B N 1
ATOM 9607 C CA . TYR B 1 123 ? -23.875 19.891 1.05 1 94.69 123 TYR B CA 1
ATOM 9608 C C . TYR B 1 123 ? -22.703 19.156 0.383 1 94.69 123 TYR B C 1
ATOM 9610 O O . TYR B 1 123 ? -22.672 17.922 0.356 1 94.69 123 TYR B O 1
ATOM 9618 N N . ASN B 1 124 ? -21.734 19.875 -0.106 1 90.31 124 ASN B N 1
ATOM 9619 C CA . ASN B 1 124 ? -20.562 19.312 -0.772 1 90.31 124 ASN B CA 1
ATOM 9620 C C . ASN B 1 124 ? -19.703 18.516 0.198 1 90.31 124 ASN B C 1
ATOM 9622 O O . ASN B 1 124 ? -19.281 17.391 -0.111 1 90.31 124 ASN B O 1
ATOM 9626 N N . SER B 1 125 ? -19.438 19.047 1.33 1 92.94 125 SER B N 1
ATOM 9627 C CA . SER B 1 125 ? -18.547 18.422 2.307 1 92.94 125 SER B CA 1
ATOM 9628 C C . SER B 1 125 ? -19.172 17.141 2.863 1 92.94 125 SER B C 1
ATOM 9630 O O . SER B 1 125 ? -18.438 16.219 3.246 1 92.94 125 SER B O 1
ATOM 9632 N N . SER B 1 126 ? -20.5 17.094 2.902 1 94.12 126 SER B N 1
ATOM 9633 C CA . SER B 1 126 ? -21.188 15.945 3.482 1 94.12 126 SER B CA 1
ATOM 9634 C C . SER B 1 126 ? -21.578 14.93 2.41 1 94.12 126 SER B C 1
ATOM 9636 O O . SER B 1 126 ? -22.312 13.984 2.678 1 94.12 126 SER B O 1
ATOM 9638 N N . ALA B 1 127 ? -21.172 15.156 1.269 1 87.38 127 ALA B N 1
ATOM 9639 C CA . ALA B 1 127 ? -21.453 14.273 0.141 1 87.38 127 ALA B CA 1
ATOM 9640 C C . ALA B 1 127 ? -22.969 14.148 -0.075 1 87.38 127 ALA B C 1
ATOM 9642 O O . ALA B 1 127 ? -23.469 13.047 -0.294 1 87.38 127 ALA B O 1
ATOM 9643 N N . GLY B 1 128 ? -23.703 15.242 0.199 1 89.75 128 GLY B N 1
ATOM 9644 C CA . GLY B 1 128 ? -25.109 15.328 -0.157 1 89.75 128 GLY B CA 1
ATOM 9645 C C . GLY B 1 128 ? -26.031 14.961 0.985 1 89.75 128 GLY B C 1
ATOM 9646 O O . GLY B 1 128 ? -27.25 15.039 0.85 1 89.75 128 GLY B O 1
ATOM 9647 N N . CYS B 1 129 ? -25.484 14.594 2.105 1 91.06 129 CYS B N 1
ATOM 9648 C CA . CYS B 1 129 ? -26.391 14.172 3.172 1 91.06 129 CYS B CA 1
ATOM 9649 C C . CYS B 1 129 ? -27.141 15.367 3.75 1 91.06 129 CYS B C 1
ATOM 9651 O O . CYS B 1 129 ? -28.312 15.258 4.09 1 91.06 129 CYS B O 1
ATOM 9653 N N . PHE B 1 130 ? -26.484 16.547 3.947 1 94.81 130 PHE B N 1
ATOM 9654 C CA . PHE B 1 130 ? -27.172 17.781 4.309 1 94.81 130 PHE B CA 1
ATOM 9655 C C . PHE B 1 130 ? -27.734 18.453 3.068 1 94.81 130 PHE B C 1
ATOM 9657 O O . PHE B 1 130 ? -26.969 19 2.252 1 94.81 130 PHE B O 1
ATOM 9664 N N . ASP B 1 131 ? -29.062 18.469 2.955 1 94.81 131 ASP B N 1
ATOM 9665 C CA . ASP B 1 131 ? -29.688 18.969 1.745 1 94.81 131 ASP B CA 1
ATOM 9666 C C . ASP B 1 131 ? -30.969 19.75 2.082 1 94.81 131 ASP B C 1
ATOM 9668 O O . ASP B 1 131 ? -31.984 19.141 2.447 1 94.81 131 ASP B O 1
ATOM 9672 N N . PRO B 1 132 ? -30.891 21.031 1.936 1 95 132 PRO B N 1
ATOM 9673 C CA . PRO B 1 132 ? -32.062 21.844 2.279 1 95 132 PRO B CA 1
ATOM 9674 C C . PRO B 1 132 ? -33.188 21.703 1.276 1 95 132 PRO B C 1
ATOM 9676 O O . PRO B 1 132 ? -34.312 22.188 1.522 1 95 132 PRO B O 1
ATOM 9679 N N . SER B 1 133 ? -33 20.984 0.192 1 94.75 133 SER B N 1
ATOM 9680 C CA . SER B 1 133 ? -34.031 20.844 -0.853 1 94.75 133 SER B CA 1
ATOM 9681 C C . SER B 1 133 ? -34.906 19.625 -0.621 1 94.75 133 SER B C 1
ATOM 9683 O O . SER B 1 133 ? -35.781 19.312 -1.438 1 94.75 133 SER B O 1
ATOM 9685 N N . THR B 1 134 ? -34.781 18.969 0.452 1 92.94 134 THR B N 1
ATOM 9686 C CA . THR B 1 134 ? -35.5 17.719 0.684 1 92.94 134 THR B CA 1
ATOM 9687 C C . THR B 1 134 ? -36.844 17.984 1.364 1 92.94 134 THR B C 1
ATOM 9689 O O . THR B 1 134 ? -37.5 17.062 1.832 1 92.94 134 THR B O 1
ATOM 9692 N N . ALA B 1 135 ? -37.281 19.203 1.468 1 90.62 135 ALA B N 1
ATOM 9693 C CA . ALA B 1 135 ? -38.5 19.609 2.176 1 90.62 135 ALA B CA 1
ATOM 9694 C C . ALA B 1 135 ? -39.688 18.844 1.65 1 90.62 135 ALA B C 1
ATOM 9696 O O . ALA B 1 135 ? -40.5 18.312 2.432 1 90.62 135 ALA B O 1
ATOM 9697 N N . PRO B 1 136 ? -39.875 18.703 0.319 1 91.62 136 PRO B N 1
ATOM 9698 C CA . PRO B 1 136 ? -41.031 17.953 -0.177 1 91.62 136 PRO B CA 1
ATOM 9699 C C . PRO B 1 136 ? -41 16.484 0.205 1 91.62 136 PRO B C 1
ATOM 9701 O O . PRO B 1 136 ? -42.031 15.891 0.485 1 91.62 136 PRO B O 1
ATOM 9704 N N . VAL B 1 137 ? -39.875 15.906 0.149 1 93.38 137 VAL B N 1
ATOM 9705 C CA . VAL B 1 137 ? -39.719 14.5 0.496 1 93.38 137 VAL B CA 1
ATOM 9706 C C . VAL B 1 137 ? -40.031 14.289 1.973 1 93.38 137 VAL B C 1
ATOM 9708 O O . VAL B 1 137 ? -40.781 13.367 2.326 1 93.38 137 VAL B O 1
ATOM 9711 N N . ALA B 1 138 ? -39.469 15.117 2.84 1 91.06 138 ALA B N 1
ATOM 9712 C CA . ALA B 1 138 ? -39.688 15.023 4.277 1 91.06 138 ALA B CA 1
ATOM 9713 C C . ALA B 1 138 ? -41.188 15.203 4.594 1 91.06 138 ALA B C 1
ATOM 9715 O O . ALA B 1 138 ? -41.719 14.516 5.461 1 91.06 138 ALA B O 1
ATOM 9716 N N . LYS B 1 139 ? -41.812 16.141 3.953 1 90.38 139 LYS B N 1
ATOM 9717 C CA . LYS B 1 139 ? -43.25 16.359 4.152 1 90.38 139 LYS B CA 1
ATOM 9718 C C . LYS B 1 139 ? -44.062 15.133 3.762 1 90.38 139 LYS B C 1
ATOM 9720 O O . LYS B 1 139 ? -44.969 14.719 4.496 1 90.38 139 LYS B O 1
ATOM 9725 N N . ALA B 1 140 ? -43.719 14.594 2.627 1 92.69 140 ALA B N 1
ATOM 9726 C CA . ALA B 1 140 ? -44.406 13.398 2.162 1 92.69 140 ALA B CA 1
ATOM 9727 C C . ALA B 1 140 ? -44.25 12.25 3.15 1 92.69 140 ALA B C 1
ATOM 9729 O O . ALA B 1 140 ? -45.219 11.531 3.443 1 92.69 140 ALA B O 1
ATOM 9730 N N . LEU B 1 141 ? -43.125 12.062 3.623 1 91.75 141 LEU B N 1
ATOM 9731 C CA . LEU B 1 141 ? -42.812 10.984 4.559 1 91.75 141 LEU B CA 1
ATOM 9732 C C . LEU B 1 141 ? -43.531 11.203 5.883 1 91.75 141 LEU B C 1
ATOM 9734 O O . LEU B 1 141 ? -43.969 10.242 6.52 1 91.75 141 LEU B O 1
ATOM 9738 N N . ARG B 1 142 ? -43.594 12.469 6.312 1 90.25 142 ARG B N 1
ATOM 9739 C CA . ARG B 1 142 ? -44.344 12.797 7.535 1 90.25 142 ARG B CA 1
ATOM 9740 C C . ARG B 1 142 ? -45.812 12.477 7.391 1 90.25 142 ARG B C 1
ATOM 9742 O O . ARG B 1 142 ? -46.438 11.945 8.32 1 90.25 142 ARG B O 1
ATOM 9749 N N . GLU B 1 143 ? -46.312 12.766 6.27 1 89.94 143 GLU B N 1
ATOM 9750 C CA . GLU B 1 143 ? -47.719 12.469 6.016 1 89.94 143 GLU B CA 1
ATOM 9751 C C . GLU B 1 143 ? -48 10.969 6.004 1 89.94 143 GLU B C 1
ATOM 9753 O O . GLU B 1 143 ? -49.031 10.508 6.504 1 89.94 143 GLU B O 1
ATOM 9758 N N . ILE B 1 144 ? -47.094 10.344 5.453 1 88.94 144 ILE B N 1
ATOM 9759 C CA . ILE B 1 144 ? -47.219 8.891 5.422 1 88.94 144 ILE B CA 1
ATOM 9760 C C . ILE B 1 144 ? -47.156 8.336 6.844 1 88.94 144 ILE B C 1
ATOM 9762 O O . ILE B 1 144 ? -47.906 7.426 7.191 1 88.94 144 ILE B O 1
ATOM 9766 N N . ALA B 1 145 ? -46.312 8.867 7.609 1 87.06 145 ALA B N 1
ATOM 9767 C CA . ALA B 1 145 ? -46.156 8.438 8.992 1 87.06 145 ALA B CA 1
ATOM 9768 C C . ALA B 1 145 ? -47.438 8.703 9.789 1 87.06 145 ALA B C 1
ATOM 9770 O O . ALA B 1 145 ? -47.781 7.945 10.703 1 87.06 145 ALA B O 1
ATOM 9771 N N . LEU B 1 146 ? -48.156 9.742 9.352 1 86.31 146 LEU B N 1
ATOM 9772 C CA . LEU B 1 146 ? -49.375 10.133 10.055 1 86.31 146 LEU B CA 1
ATOM 9773 C C . LEU B 1 146 ? -50.562 9.398 9.484 1 86.31 146 LEU B C 1
ATOM 9775 O O . LEU B 1 146 ? -51.719 9.656 9.891 1 86.31 146 LEU B O 1
ATOM 9779 N N . GLY B 1 147 ? -50.406 8.562 8.469 1 81.81 147 GLY B N 1
ATOM 9780 C CA . GLY B 1 147 ? -51.469 7.684 8.062 1 81.81 147 GLY B CA 1
ATOM 9781 C C . GLY B 1 147 ? -51.781 7.773 6.582 1 81.81 147 GLY B C 1
ATOM 9782 O O . GLY B 1 147 ? -52.625 7.012 6.07 1 81.81 147 GLY B O 1
ATOM 9783 N N . LYS B 1 148 ? -51.156 8.602 5.91 1 85.31 148 LYS B N 1
ATOM 9784 C CA . LYS B 1 148 ? -51.406 8.719 4.477 1 85.31 148 LYS B CA 1
ATOM 9785 C C . LYS B 1 148 ? -50.875 7.508 3.721 1 85.31 148 LYS B C 1
ATOM 9787 O O . LYS B 1 148 ? -49.844 6.934 4.117 1 85.31 148 LYS B O 1
ATOM 9792 N N . GLU B 1 149 ? -51.5 7.133 2.65 1 81.56 149 GLU B N 1
ATOM 9793 C CA . GLU B 1 149 ? -51.094 5.977 1.853 1 81.56 149 GLU B CA 1
ATOM 9794 C C . GLU B 1 149 ? -49.75 6.203 1.188 1 81.56 149 GLU B C 1
ATOM 9796 O O . GLU B 1 149 ? -49.469 7.297 0.694 1 81.56 149 GLU B O 1
ATOM 9801 N N . ARG B 1 150 ? -48.969 5.188 1.32 1 82.06 150 ARG B N 1
ATOM 9802 C CA . ARG B 1 150 ? -47.594 5.258 0.766 1 82.06 150 ARG B CA 1
ATOM 9803 C C . ARG B 1 150 ? -47.625 4.93 -0.724 1 82.06 150 ARG B C 1
ATOM 9805 O O . ARG B 1 150 ? -48.062 3.861 -1.13 1 82.06 150 ARG B O 1
ATOM 9812 N N . ASN B 1 151 ? -47.25 5.902 -1.555 1 80.44 151 ASN B N 1
ATOM 9813 C CA . ASN B 1 151 ? -47.031 5.715 -2.984 1 80.44 151 ASN B CA 1
ATOM 9814 C C . ASN B 1 151 ? -45.531 5.684 -3.316 1 80.44 151 ASN B C 1
ATOM 9816 O O . ASN B 1 151 ? -44.938 6.734 -3.49 1 80.44 151 ASN B O 1
ATOM 9820 N N . ASN B 1 152 ? -45.062 4.504 -3.518 1 75.25 152 ASN B N 1
ATOM 9821 C CA . ASN B 1 152 ? -43.625 4.309 -3.676 1 75.25 152 ASN B CA 1
ATOM 9822 C C . ASN B 1 152 ? -43.094 4.973 -4.949 1 75.25 152 ASN B C 1
ATOM 9824 O O . ASN B 1 152 ? -42 5.512 -4.965 1 75.25 152 ASN B O 1
ATOM 9828 N N . ALA B 1 153 ? -43.844 4.84 -6.039 1 75.06 153 ALA B N 1
ATOM 9829 C CA . ALA B 1 153 ? -43.438 5.438 -7.305 1 75.06 153 ALA B CA 1
ATOM 9830 C C . ALA B 1 153 ? -43.281 6.949 -7.176 1 75.06 153 ALA B C 1
ATOM 9832 O O . ALA B 1 153 ? -42.312 7.523 -7.664 1 75.06 153 ALA B O 1
ATOM 9833 N N . CYS B 1 154 ? -44.25 7.457 -6.504 1 80.75 154 CYS B N 1
ATOM 9834 C CA . CYS B 1 154 ? -44.25 8.898 -6.297 1 80.75 154 CYS B CA 1
ATOM 9835 C C . CYS B 1 154 ? -43.094 9.305 -5.387 1 80.75 154 CYS B C 1
ATOM 9837 O O . CYS B 1 154 ? -42.406 10.305 -5.637 1 80.75 154 CYS B O 1
ATOM 9839 N N . LEU B 1 155 ? -42.906 8.578 -4.434 1 86.25 155 LEU B N 1
ATOM 9840 C CA . LEU B 1 155 ? -41.844 8.875 -3.475 1 86.25 155 LEU B CA 1
ATOM 9841 C C . LEU B 1 155 ? -40.469 8.758 -4.129 1 86.25 155 LEU B C 1
ATOM 9843 O O . LEU B 1 155 ? -39.562 9.562 -3.859 1 86.25 155 LEU B O 1
ATOM 9847 N N . GLU B 1 156 ? -40.281 7.812 -4.914 1 85.25 156 GLU B N 1
ATOM 9848 C CA . GLU B 1 156 ? -39.031 7.629 -5.621 1 85.25 156 GLU B CA 1
ATOM 9849 C C . GLU B 1 156 ? -38.75 8.781 -6.586 1 85.25 156 GLU B C 1
ATOM 9851 O O . GLU B 1 156 ? -37.625 9.25 -6.703 1 85.25 156 GLU B O 1
ATOM 9856 N N . ALA B 1 157 ? -39.781 9.156 -7.27 1 86.5 157 ALA B N 1
ATOM 9857 C CA . ALA B 1 157 ? -39.656 10.281 -8.188 1 86.5 157 ALA B CA 1
ATOM 9858 C C . ALA B 1 157 ? -39.25 11.555 -7.441 1 86.5 157 ALA B C 1
ATOM 9860 O O . ALA B 1 157 ? -38.406 12.328 -7.906 1 86.5 157 ALA B O 1
ATOM 9861 N N . LEU B 1 158 ? -39.906 11.789 -6.336 1 90.62 158 LEU B N 1
ATOM 9862 C CA . LEU B 1 158 ? -39.625 12.961 -5.52 1 90.62 158 LEU B CA 1
ATOM 9863 C C . LEU B 1 158 ? -38.188 12.93 -4.996 1 90.62 158 LEU B C 1
ATOM 9865 O O . LEU B 1 158 ? -37.5 13.953 -4.988 1 90.62 158 LEU B O 1
ATOM 9869 N N . THR B 1 159 ? -37.781 11.773 -4.559 1 89.44 159 THR B N 1
ATOM 9870 C CA . THR B 1 159 ? -36.469 11.617 -3.982 1 89.44 159 THR B CA 1
ATOM 9871 C C . THR B 1 159 ? -35.375 11.875 -5.031 1 89.44 159 THR B C 1
ATOM 9873 O O . THR B 1 159 ? -34.312 12.414 -4.719 1 89.44 159 THR B O 1
ATOM 9876 N N . GLN B 1 160 ? -35.594 11.539 -6.199 1 85.88 160 GLN B N 1
ATOM 9877 C CA . GLN B 1 160 ? -34.625 11.734 -7.281 1 85.88 160 GLN B CA 1
ATOM 9878 C C . GLN B 1 160 ? -34.594 13.195 -7.719 1 85.88 160 GLN B C 1
ATOM 9880 O O . GLN B 1 160 ? -33.531 13.727 -8.023 1 85.88 160 GLN B O 1
ATOM 9885 N N . ALA B 1 161 ? -35.688 13.836 -7.648 1 91 161 ALA B N 1
ATOM 9886 C CA . ALA B 1 161 ? -35.812 15.195 -8.164 1 91 161 ALA B CA 1
ATOM 9887 C C . ALA B 1 161 ? -35.375 16.219 -7.117 1 91 161 ALA B C 1
ATOM 9889 O O . ALA B 1 161 ? -34.812 17.266 -7.457 1 91 161 ALA B O 1
ATOM 9890 N N . CYS B 1 162 ? -35.625 15.93 -5.883 1 93 162 CYS B N 1
ATOM 9891 C CA . CYS B 1 162 ? -35.5 16.953 -4.852 1 93 162 CYS B CA 1
ATOM 9892 C C . CYS B 1 162 ? -34.125 16.875 -4.168 1 93 162 CYS B C 1
ATOM 9894 O O . CYS B 1 162 ? -34.062 16.641 -2.961 1 93 162 CYS B O 1
ATOM 9896 N N . THR B 1 163 ? -33.094 17.094 -4.848 1 93.06 163 THR B N 1
ATOM 9897 C CA . THR B 1 163 ? -31.75 17.359 -4.371 1 93.06 163 THR B CA 1
ATOM 9898 C C . THR B 1 163 ? -31.312 18.766 -4.754 1 93.06 163 THR B C 1
ATOM 9900 O O . THR B 1 163 ? -31.844 19.359 -5.695 1 93.06 163 THR B O 1
ATOM 9903 N N . LEU B 1 164 ? -30.359 19.266 -4.012 1 93.62 164 LEU B N 1
ATOM 9904 C CA . LEU B 1 164 ? -29.969 20.656 -4.191 1 93.62 164 LEU B CA 1
ATOM 9905 C C . LEU B 1 164 ? -29.578 20.922 -5.641 1 93.62 164 LEU B C 1
ATOM 9907 O O . LEU B 1 164 ? -30.094 21.844 -6.27 1 93.62 164 LEU B O 1
ATOM 9911 N N . PRO B 1 165 ? -28.703 20.094 -6.258 1 89.31 165 PRO B N 1
ATOM 9912 C CA . PRO B 1 165 ? -28.312 20.375 -7.637 1 89.31 165 PRO B CA 1
ATOM 9913 C C . PRO B 1 165 ? -29.438 20.156 -8.641 1 89.31 165 PRO B C 1
ATOM 9915 O O . PRO B 1 165 ? -29.484 20.797 -9.688 1 89.31 165 PRO B O 1
ATOM 9918 N N . ASN B 1 166 ? -30.438 19.297 -8.352 1 93.06 166 ASN B N 1
ATOM 9919 C CA . ASN B 1 166 ? -31.531 18.984 -9.266 1 93.06 166 ASN B CA 1
ATOM 9920 C C . ASN B 1 166 ? -32.688 19.953 -9.07 1 93.06 166 ASN B C 1
ATOM 9922 O O . ASN B 1 166 ? -33.562 20.047 -9.93 1 93.06 166 ASN B O 1
ATOM 9926 N N . SER B 1 167 ? -32.75 20.641 -7.98 1 95.44 167 SER B N 1
ATOM 9927 C CA . SER B 1 167 ? -33.906 21.484 -7.656 1 95.44 167 SER B CA 1
ATOM 9928 C C . SER B 1 167 ? -33.625 22.953 -7.996 1 95.44 167 SER B C 1
ATOM 9930 O O . SER B 1 167 ? -34.562 23.703 -8.266 1 95.44 167 SER B O 1
ATOM 9932 N N . PHE B 1 168 ? -32.312 23.359 -7.934 1 96 168 PHE B N 1
ATOM 9933 C CA . PHE B 1 168 ? -32.062 24.797 -8.031 1 96 168 PHE B CA 1
ATOM 9934 C C . PHE B 1 168 ? -30.844 25.078 -8.891 1 96 168 PHE B C 1
ATOM 9936 O O . PHE B 1 168 ? -29.922 24.266 -8.945 1 96 168 PHE B O 1
ATOM 9943 N N . VAL B 1 169 ? -30.844 26.172 -9.539 1 94.75 169 VAL B N 1
ATOM 9944 C CA . VAL B 1 169 ? -29.656 26.812 -10.109 1 94.75 169 VAL B CA 1
ATOM 9945 C C . VAL B 1 169 ? -29.234 28 -9.25 1 94.75 169 VAL B C 1
ATOM 9947 O O . VAL B 1 169 ? -30.016 28.953 -9.07 1 94.75 169 VAL B O 1
ATOM 9950 N N . ILE B 1 170 ? -28.141 27.891 -8.648 1 94.88 170 ILE B N 1
ATOM 9951 C CA . ILE B 1 170 ? -27.672 28.938 -7.75 1 94.88 170 ILE B CA 1
ATOM 9952 C C . ILE B 1 170 ? -26.406 29.578 -8.312 1 94.88 170 ILE B C 1
ATOM 9954 O O . ILE B 1 170 ? -25.438 28.875 -8.617 1 94.88 170 ILE B O 1
ATOM 9958 N N . ASP B 1 171 ? -26.406 30.828 -8.492 1 93.88 171 ASP B N 1
ATOM 9959 C CA . ASP B 1 171 ? -25.234 31.609 -8.906 1 93.88 171 ASP B CA 1
ATOM 9960 C C . ASP B 1 171 ? -24.812 32.594 -7.809 1 93.88 171 ASP B C 1
ATOM 9962 O O . ASP B 1 171 ? -25.406 33.656 -7.656 1 93.88 171 ASP B O 1
ATOM 9966 N N . PHE B 1 172 ? -23.891 32.344 -7.117 1 90.69 172 PHE B N 1
ATOM 9967 C CA . PHE B 1 172 ? -23.484 33.156 -5.969 1 90.69 172 PHE B CA 1
ATOM 9968 C C . PHE B 1 172 ? -22.797 34.438 -6.422 1 90.69 172 PHE B C 1
ATOM 9970 O O . PHE B 1 172 ? -22.812 35.438 -5.707 1 90.69 172 PHE B O 1
ATOM 9977 N N . GLU B 1 173 ? -22.203 34.406 -7.57 1 87.19 173 GLU B N 1
ATOM 9978 C CA . GLU B 1 173 ? -21.594 35.625 -8.102 1 87.19 173 GLU B CA 1
ATOM 9979 C C . GLU B 1 173 ? -22.656 36.656 -8.484 1 87.19 173 GLU B C 1
ATOM 9981 O O . GLU B 1 173 ? -22.578 37.812 -8.109 1 87.19 173 GLU B O 1
ATOM 9986 N N . ALA B 1 174 ? -23.688 36.125 -9.195 1 92.38 174 ALA B N 1
ATOM 9987 C CA . ALA B 1 174 ? -24.797 37 -9.586 1 92.38 174 ALA B CA 1
ATOM 9988 C C . ALA B 1 174 ? -25.766 37.188 -8.43 1 92.38 174 ALA B C 1
ATOM 9990 O O . ALA B 1 174 ? -26.578 38.125 -8.438 1 92.38 174 ALA B O 1
ATOM 9991 N N . GLY B 1 175 ? -25.656 36.25 -7.426 1 95.19 175 GLY B N 1
ATOM 9992 C CA . GLY B 1 175 ? -26.547 36.312 -6.273 1 95.19 175 GLY B CA 1
ATOM 9993 C C . GLY B 1 175 ? -27.953 35.875 -6.598 1 95.19 175 GLY B C 1
ATOM 9994 O O . GLY B 1 175 ? -28.922 36.406 -6.023 1 95.19 175 GLY B O 1
ATOM 9995 N N . THR B 1 176 ? -28.125 35 -7.551 1 96.69 176 THR B N 1
ATOM 9996 C CA . THR B 1 176 ? -29.469 34.625 -7.973 1 96.69 176 THR B CA 1
ATOM 9997 C C . THR B 1 176 ? -29.734 33.156 -7.691 1 96.69 176 THR B C 1
ATOM 9999 O O . THR B 1 176 ? -28.797 32.344 -7.574 1 96.69 176 THR B O 1
ATOM 10002 N N . ILE B 1 177 ? -30.969 32.812 -7.535 1 97.25 177 ILE B N 1
ATOM 10003 C CA . ILE B 1 177 ? -31.438 31.438 -7.352 1 97.25 177 ILE B CA 1
ATOM 10004 C C . ILE B 1 177 ? -32.719 31.219 -8.156 1 97.25 177 ILE B C 1
ATOM 10006 O O . ILE B 1 177 ? -33.531 32.125 -8.281 1 97.25 177 ILE B O 1
ATOM 10010 N N . SER B 1 178 ? -32.844 30.125 -8.859 1 97 178 SER B N 1
ATOM 10011 C CA . SER B 1 178 ? -34.031 29.766 -9.609 1 97 178 SER B CA 1
ATOM 10012 C C . SER B 1 178 ? -34.375 28.281 -9.445 1 97 178 SER B C 1
ATOM 10014 O O . SER B 1 178 ? -33.5 27.469 -9.219 1 97 178 SER B O 1
ATOM 10016 N N . ARG B 1 179 ? -35.625 27.984 -9.562 1 96.12 179 ARG B N 1
ATOM 10017 C CA . ARG B 1 179 ? -36.094 26.609 -9.445 1 96.12 179 ARG B CA 1
ATOM 10018 C C . ARG B 1 179 ? -35.938 25.859 -10.773 1 96.12 179 ARG B C 1
ATOM 10020 O O . ARG B 1 179 ? -36.156 26.438 -11.844 1 96.12 179 ARG B O 1
ATOM 10027 N N . LYS B 1 180 ? -35.656 24.625 -10.742 1 95.25 180 LYS B N 1
ATOM 10028 C CA . LYS B 1 180 ? -35.5 23.797 -11.938 1 95.25 180 LYS B CA 1
ATOM 10029 C C . LYS B 1 180 ? -36.781 22.984 -12.219 1 95.25 180 LYS B C 1
ATOM 10031 O O . LYS B 1 180 ? -36.969 22.5 -13.328 1 95.25 180 LYS B O 1
ATOM 10036 N N . HIS B 1 181 ? -37.625 22.719 -11.188 1 94.75 181 HIS B N 1
ATOM 10037 C CA . HIS B 1 181 ? -38.875 22.016 -11.344 1 94.75 181 HIS B CA 1
ATOM 10038 C C . HIS B 1 181 ? -39.938 22.547 -10.383 1 94.75 181 HIS B C 1
ATOM 10040 O O . HIS B 1 181 ? -39.594 23.297 -9.453 1 94.75 181 HIS B O 1
ATOM 10046 N N . GLU B 1 182 ? -41.188 22.172 -10.445 1 92.25 182 GLU B N 1
ATOM 10047 C CA . GLU B 1 182 ? -42.312 22.75 -9.75 1 92.25 182 GLU B CA 1
ATOM 10048 C C . GLU B 1 182 ? -42.312 22.375 -8.266 1 92.25 182 GLU B C 1
ATOM 10050 O O . GLU B 1 182 ? -42.812 23.125 -7.43 1 92.25 182 GLU B O 1
ATOM 10055 N N . HIS B 1 183 ? -41.656 21.344 -7.891 1 92.94 183 HIS B N 1
ATOM 10056 C CA . HIS B 1 183 ? -41.656 20.875 -6.512 1 92.94 183 HIS B CA 1
ATOM 10057 C C . HIS B 1 183 ? -40.5 21.422 -5.719 1 92.94 183 HIS B C 1
ATOM 10059 O O . HIS B 1 183 ? -40.406 21.203 -4.508 1 92.94 183 HIS B O 1
ATOM 10065 N N . ALA B 1 184 ? -39.656 22.141 -6.383 1 95.5 184 ALA B N 1
ATOM 10066 C CA . ALA B 1 184 ? -38.438 22.625 -5.727 1 95.5 184 ALA B CA 1
ATOM 10067 C C . ALA B 1 184 ? -38.781 23.625 -4.617 1 95.5 184 ALA B C 1
ATOM 10069 O O . ALA B 1 184 ? -39.438 24.641 -4.859 1 95.5 184 ALA B O 1
ATOM 10070 N N . SER B 1 185 ? -38.438 23.359 -3.381 1 94.12 185 SER B N 1
ATOM 10071 C CA . SER B 1 185 ? -38.625 24.219 -2.215 1 94.12 185 SER B CA 1
ATOM 10072 C C . SER B 1 185 ? -37.469 24.016 -1.219 1 94.12 185 SER B C 1
ATOM 10074 O O . SER B 1 185 ? -36.781 23 -1.254 1 94.12 185 SER B O 1
ATOM 10076 N N . LEU B 1 186 ? -37.281 25 -0.355 1 94.75 186 LEU B N 1
ATOM 10077 C CA . LEU B 1 186 ? -36.156 24.969 0.585 1 94.75 186 LEU B CA 1
ATOM 10078 C C . LEU B 1 186 ? -36.656 24.844 2.02 1 94.75 186 LEU B C 1
ATOM 10080 O O . LEU B 1 186 ? -37.688 25.422 2.377 1 94.75 186 LEU B O 1
ATOM 10084 N N . ASP B 1 187 ? -36 24.062 2.758 1 91.06 187 ASP B N 1
ATOM 10085 C CA . ASP B 1 187 ? -36.125 24.016 4.215 1 91.06 187 ASP B CA 1
ATOM 10086 C C . ASP B 1 187 ? -34.781 24.391 4.875 1 91.06 187 ASP B C 1
ATOM 10088 O O . ASP B 1 187 ? -33.812 23.641 4.793 1 91.06 187 ASP B O 1
ATOM 10092 N N . LEU B 1 188 ? -34.812 25.484 5.586 1 94.31 188 LEU B N 1
ATOM 10093 C CA . LEU B 1 188 ? -33.562 25.984 6.152 1 94.31 188 LEU B CA 1
ATOM 10094 C C . LEU B 1 188 ? -33.531 25.766 7.664 1 94.31 188 LEU B C 1
ATOM 10096 O O . LEU B 1 188 ? -32.781 26.453 8.375 1 94.31 188 LEU B O 1
ATOM 10100 N N . GLY B 1 189 ? -34.25 24.859 8.203 1 89.19 189 GLY B N 1
ATOM 10101 C CA . GLY B 1 189 ? -34.344 24.594 9.633 1 89.19 189 GLY B CA 1
ATOM 10102 C C . GLY B 1 189 ? -33 24.172 10.242 1 89.19 189 GLY B C 1
ATOM 10103 O O . GLY B 1 189 ? -32.75 24.422 11.422 1 89.19 189 GLY B O 1
ATOM 10104 N N . GLY B 1 190 ? -32.125 23.609 9.516 1 92 190 GLY B N 1
ATOM 10105 C CA . GLY B 1 190 ? -30.844 23.094 10.031 1 92 190 GLY B CA 1
ATOM 10106 C C . GLY B 1 190 ? -29.734 24.125 9.992 1 92 190 GLY B C 1
ATOM 10107 O O . GLY B 1 190 ? -28.594 23.844 10.367 1 92 190 GLY B O 1
ATOM 10108 N N . VAL B 1 191 ? -30.016 25.438 9.602 1 95.38 191 VAL B N 1
ATOM 10109 C CA . VAL B 1 191 ? -28.938 26.406 9.438 1 95.38 191 VAL B CA 1
ATOM 10110 C C . VAL B 1 191 ? -29.422 27.797 9.875 1 95.38 191 VAL B C 1
ATOM 10112 O O . VAL B 1 191 ? -28.625 28.625 10.305 1 95.38 191 VAL B O 1
ATOM 10115 N N . SER B 1 192 ? -30.703 28.109 9.875 1 94.81 192 SER B N 1
ATOM 10116 C CA . SER B 1 192 ? -31.266 29.438 10.062 1 94.81 192 SER B CA 1
ATOM 10117 C C . SER B 1 192 ? -31.047 29.938 11.492 1 94.81 192 SER B C 1
ATOM 10119 O O . SER B 1 192 ? -30.719 31.094 11.711 1 94.81 192 SER B O 1
ATOM 10121 N N . LYS B 1 193 ? -31.25 29.094 12.461 1 95.12 193 LYS B N 1
ATOM 10122 C CA . LYS B 1 193 ? -31.047 29.5 13.852 1 95.12 193 LYS B CA 1
ATOM 10123 C C . LYS B 1 193 ? -29.609 29.922 14.102 1 95.12 193 LYS B C 1
ATOM 10125 O O . LYS B 1 193 ? -29.359 30.938 14.758 1 95.12 193 LYS B O 1
ATOM 10130 N N . GLY B 1 194 ? -28.703 29.062 13.594 1 97.56 194 GLY B N 1
ATOM 10131 C CA . GLY B 1 194 ? -27.297 29.391 13.742 1 97.56 194 GLY B CA 1
ATOM 10132 C C . GLY B 1 194 ? -26.938 30.734 13.141 1 97.56 194 GLY B C 1
ATOM 10133 O O . GLY B 1 194 ? -26.125 31.484 13.711 1 97.56 194 GLY B O 1
ATOM 10134 N N . TYR B 1 195 ? -27.516 31.047 12.023 1 97.81 195 TYR B N 1
ATOM 10135 C CA . TYR B 1 195 ? -27.25 32.344 11.383 1 97.81 195 TYR B CA 1
ATOM 10136 C C . TYR B 1 195 ? -27.703 33.5 12.266 1 97.81 195 TYR B C 1
ATOM 10138 O O . TYR B 1 195 ? -27 34.5 12.383 1 97.81 195 TYR B O 1
ATOM 10146 N N . ILE B 1 196 ? -28.875 33.344 12.805 1 97.5 196 ILE B N 1
ATOM 10147 C CA . ILE B 1 196 ? -29.422 34.406 13.633 1 97.5 196 ILE B CA 1
ATOM 10148 C C . ILE B 1 196 ? -28.562 34.594 14.883 1 97.5 196 ILE B C 1
ATOM 10150 O O . ILE B 1 196 ? -28.359 35.719 15.344 1 97.5 196 ILE B O 1
ATOM 10154 N N . VAL B 1 197 ? -28.094 33.5 15.422 1 98.19 197 VAL B N 1
ATOM 10155 C CA . VAL B 1 197 ? -27.203 33.562 16.578 1 98.19 197 VAL B CA 1
ATOM 10156 C C . VAL B 1 197 ? -25.938 34.344 16.203 1 98.19 197 VAL B C 1
ATOM 10158 O O . VAL B 1 197 ? -25.5 35.219 16.969 1 98.19 197 VAL B O 1
ATOM 10161 N N . ASP B 1 198 ? -25.312 34.062 15.094 1 98.12 198 ASP B N 1
ATOM 10162 C CA . ASP B 1 198 ? -24.141 34.781 14.617 1 98.12 198 ASP B CA 1
ATOM 10163 C C . ASP B 1 198 ? -24.469 36.281 14.438 1 98.12 198 ASP B C 1
ATOM 10165 O O . ASP B 1 198 ? -23.672 37.125 14.797 1 98.12 198 ASP B O 1
ATOM 10169 N N . TYR B 1 199 ? -25.656 36.531 13.852 1 97.94 199 TYR B N 1
ATOM 10170 C CA . TYR B 1 199 ? -26.094 37.906 13.594 1 97.94 199 TYR B CA 1
ATOM 10171 C C . TYR B 1 199 ? -26.156 38.719 14.883 1 97.94 199 TYR B C 1
ATOM 10173 O O . TYR B 1 199 ? -25.672 39.844 14.945 1 97.94 199 TYR B O 1
ATOM 10181 N N . VAL B 1 200 ? -26.703 38.156 15.898 1 98.06 200 VAL B N 1
ATOM 10182 C CA . VAL B 1 200 ? -26.891 38.844 17.172 1 98.06 200 VAL B CA 1
ATOM 10183 C C . VAL B 1 200 ? -25.531 39.156 17.781 1 98.06 200 VAL B C 1
ATOM 10185 O O . VAL B 1 200 ? -25.281 40.312 18.172 1 98.06 200 VAL B O 1
ATOM 10188 N N . ILE B 1 201 ? -24.672 38.188 17.891 1 98.12 201 ILE B N 1
ATOM 10189 C CA . ILE B 1 201 ? -23.359 38.375 18.516 1 98.12 201 ILE B CA 1
ATOM 10190 C C . ILE B 1 201 ? -22.547 39.375 17.719 1 98.12 201 ILE B C 1
ATOM 10192 O O . ILE B 1 201 ? -21.938 40.312 18.297 1 98.12 201 ILE B O 1
ATOM 10196 N N . ASP B 1 202 ? -22.516 39.312 16.438 1 97.19 202 ASP B N 1
ATOM 10197 C CA . ASP B 1 202 ? -21.719 40.188 15.586 1 97.19 202 ASP B CA 1
ATOM 10198 C C . ASP B 1 202 ? -22.172 41.656 15.688 1 97.19 202 ASP B C 1
ATOM 10200 O O . ASP B 1 202 ? -21.344 42.562 15.695 1 97.19 202 ASP B O 1
ATOM 10204 N N . ASN B 1 203 ? -23.469 41.844 15.703 1 97.38 203 ASN B N 1
ATOM 10205 C CA . ASN B 1 203 ? -23.984 43.219 15.719 1 97.38 203 ASN B CA 1
ATOM 10206 C C . ASN B 1 203 ? -23.812 43.844 17.094 1 97.38 203 ASN B C 1
ATOM 10208 O O . ASN B 1 203 ? -23.594 45.062 17.203 1 97.38 203 ASN B O 1
ATOM 10212 N N . ILE B 1 204 ? -23.984 43.031 18.125 1 97.5 204 ILE B N 1
ATOM 10213 C CA . ILE B 1 204 ? -23.734 43.562 19.453 1 97.5 204 ILE B CA 1
ATOM 10214 C C . ILE B 1 204 ? -22.25 43.906 19.609 1 97.5 204 ILE B C 1
ATOM 10216 O O . ILE B 1 204 ? -21.891 44.938 20.172 1 97.5 204 ILE B O 1
ATOM 10220 N N . ASN B 1 205 ? -21.359 43.062 19.188 1 96.69 205 ASN B N 1
ATOM 10221 C CA . ASN B 1 205 ? -19.922 43.312 19.188 1 96.69 205 ASN B CA 1
ATOM 10222 C C . ASN B 1 205 ? -19.578 44.562 18.375 1 96.69 205 ASN B C 1
ATOM 10224 O O . ASN B 1 205 ? -18.734 45.344 18.781 1 96.69 205 ASN B O 1
ATOM 10228 N N . ALA B 1 206 ? -20.219 44.688 17.219 1 94.94 206 ALA B N 1
ATOM 10229 C CA . ALA B 1 206 ? -19.969 45.812 16.344 1 94.94 206 ALA B CA 1
ATOM 10230 C C . ALA B 1 206 ? -20.375 47.125 17.031 1 94.94 206 ALA B C 1
ATOM 10232 O O . ALA B 1 206 ? -19.797 48.188 16.766 1 94.94 206 ALA B O 1
ATOM 10233 N N . ALA B 1 207 ? -21.375 47 17.938 1 95.25 207 ALA B N 1
ATOM 10234 C CA . ALA B 1 207 ? -21.844 48.156 18.672 1 95.25 207 ALA B CA 1
ATOM 10235 C C . ALA B 1 207 ? -20.938 48.469 19.859 1 95.25 207 ALA B C 1
ATOM 10237 O O . ALA B 1 207 ? -21.141 49.469 20.562 1 95.25 207 ALA B O 1
ATOM 10238 N N . GLY B 1 208 ? -19.922 47.625 20.047 1 92.75 208 GLY B N 1
ATOM 10239 C CA . GLY B 1 208 ? -18.891 47.969 21.016 1 92.75 208 GLY B CA 1
ATOM 10240 C C . GLY B 1 208 ? -18.906 47.094 22.25 1 92.75 208 GLY B C 1
ATOM 10241 O O . GLY B 1 208 ? -18.109 47.281 23.156 1 92.75 208 GLY B O 1
ATOM 10242 N N . PHE B 1 209 ? -19.797 46.156 22.375 1 94.44 209 PHE B N 1
ATOM 10243 C CA . PHE B 1 209 ? -19.875 45.281 23.516 1 94.44 209 PHE B CA 1
ATOM 10244 C C . PHE B 1 209 ? -19.297 43.906 23.172 1 94.44 209 PHE B C 1
ATOM 10246 O O . PHE B 1 209 ? -19.859 43.156 22.359 1 94.44 209 PHE B O 1
ATOM 10253 N N . GLN B 1 210 ? -18.234 43.531 23.891 1 93.88 210 GLN B N 1
ATOM 10254 C CA . GLN B 1 210 ? -17.484 42.344 23.484 1 93.88 210 GLN B CA 1
ATOM 10255 C C . GLN B 1 210 ? -17.844 41.125 24.344 1 93.88 210 GLN B C 1
ATOM 10257 O O . GLN B 1 210 ? -17.578 40 23.953 1 93.88 210 GLN B O 1
ATOM 10262 N N . ASN B 1 211 ? -18.406 41.25 25.5 1 95.31 211 ASN B N 1
ATOM 10263 C CA . ASN B 1 211 ? -18.75 40.156 26.391 1 95.31 211 ASN B CA 1
ATOM 10264 C C . ASN B 1 211 ? -20.234 39.781 26.281 1 95.31 211 ASN B C 1
ATOM 10266 O O . ASN B 1 211 ? -21.062 40.344 27 1 95.31 211 ASN B O 1
ATOM 10270 N N . VAL B 1 212 ? -20.516 38.875 25.406 1 96.81 212 VAL B N 1
ATOM 10271 C CA . VAL B 1 212 ? -21.906 38.562 25.062 1 96.81 212 VAL B CA 1
ATOM 10272 C C . VAL B 1 212 ? -22.078 37.062 24.953 1 96.81 212 VAL B C 1
ATOM 10274 O O . VAL B 1 212 ? -21.188 36.344 24.469 1 96.81 212 VAL B O 1
ATOM 10277 N N . PHE B 1 213 ? -23.109 36.5 25.469 1 96.88 213 PHE B N 1
ATOM 10278 C CA . PHE B 1 213 ? -23.562 35.125 25.281 1 96.88 213 PHE B CA 1
ATOM 10279 C C . PHE B 1 213 ? -25 35.094 24.766 1 96.88 213 PHE B C 1
ATOM 10281 O O . PHE B 1 213 ? -25.875 35.781 25.312 1 96.88 213 PHE B O 1
ATOM 10288 N N . PHE B 1 214 ? -25.297 34.406 23.719 1 97.69 214 PHE B N 1
ATOM 10289 C CA . PHE B 1 214 ? -26.656 34.281 23.172 1 97.69 214 PHE B CA 1
ATOM 10290 C C . PHE B 1 214 ? -26.969 32.844 22.812 1 97.69 214 PHE B C 1
ATOM 10292 O O . PHE B 1 214 ? -26.156 32.156 22.172 1 97.69 214 PHE B O 1
ATOM 10299 N N . ASP B 1 215 ? -28.031 32.344 23.25 1 96.44 215 ASP B N 1
ATOM 10300 C CA . ASP B 1 215 ? -28.531 31.016 22.984 1 96.44 215 ASP B CA 1
ATOM 10301 C C . ASP B 1 215 ? -29.938 31.062 22.391 1 96.44 215 ASP B C 1
ATOM 10303 O O . ASP B 1 215 ? -30.797 31.812 22.875 1 96.44 215 ASP B O 1
ATOM 10307 N N . TRP B 1 216 ? -30.172 30.406 21.328 1 96.31 216 TRP B N 1
ATOM 10308 C CA . TRP B 1 216 ? -31.5 30.266 20.75 1 96.31 216 TRP B CA 1
ATOM 10309 C C . TRP B 1 216 ? -31.766 28.812 20.359 1 96.31 216 TRP B C 1
ATOM 10311 O O . TRP B 1 216 ? -31.234 28.312 19.359 1 96.31 216 TRP B O 1
ATOM 10321 N N . GLY B 1 217 ? -32.594 28.125 21.125 1 90.75 217 GLY B N 1
ATOM 10322 C CA . GLY B 1 217 ? -32.969 26.75 20.844 1 90.75 217 GLY B CA 1
ATOM 10323 C C . GLY B 1 217 ? -31.844 25.75 20.984 1 90.75 217 GLY B C 1
ATOM 10324 O O . GLY B 1 217 ? -31.766 24.781 20.234 1 90.75 217 GLY B O 1
ATOM 10325 N N . GLY B 1 218 ? -30.906 26.016 21.703 1 88.75 218 GLY B N 1
ATOM 10326 C CA . GLY B 1 218 ? -29.797 25.094 21.891 1 88.75 218 GLY B CA 1
ATOM 10327 C C . GLY B 1 218 ? -28.562 25.453 21.094 1 88.75 218 GLY B C 1
ATOM 10328 O O . GLY B 1 218 ? -27.469 24.938 21.344 1 88.75 218 GLY B O 1
ATOM 10329 N N . ASP B 1 219 ? -28.672 26.328 20.109 1 94.88 219 ASP B N 1
ATOM 10330 C CA . ASP B 1 219 ? -27.547 26.875 19.359 1 94.88 219 ASP B CA 1
ATOM 10331 C C . ASP B 1 219 ? -27.016 28.156 20.016 1 94.88 219 ASP B C 1
ATOM 10333 O O . ASP B 1 219 ? -27.781 29.062 20.312 1 94.88 219 ASP B O 1
ATOM 10337 N N . CYS B 1 220 ? -25.781 28.156 20.297 1 97.19 220 CYS B N 1
ATOM 10338 C CA . CYS B 1 220 ? -25.297 29.312 21.047 1 97.19 220 CYS B CA 1
ATOM 10339 C C . CYS B 1 220 ? -23.938 29.75 20.531 1 97.19 220 CYS B C 1
ATOM 10341 O O . CYS B 1 220 ? -23.25 29 19.859 1 97.19 220 CYS B O 1
ATOM 10343 N N . ARG B 1 221 ? -23.578 30.938 20.781 1 98.12 221 ARG B N 1
ATOM 10344 C CA . ARG B 1 221 ? -22.266 31.547 20.562 1 98.12 221 ARG B CA 1
ATOM 10345 C C . ARG B 1 221 ? -21.953 32.562 21.641 1 98.12 221 ARG B C 1
ATOM 10347 O O . ARG B 1 221 ? -22.844 33.188 22.203 1 98.12 221 ARG B O 1
ATOM 10354 N N . ALA B 1 222 ? -20.703 32.625 21.984 1 97.44 222 ALA B N 1
ATOM 10355 C CA . ALA B 1 222 ? -20.25 33.562 23 1 97.44 222 ALA B CA 1
ATOM 10356 C C . ALA B 1 222 ? -19.016 34.312 22.531 1 97.44 222 ALA B C 1
ATOM 10358 O O . ALA B 1 222 ? -18.219 33.781 21.766 1 97.44 222 ALA B O 1
ATOM 10359 N N . SER B 1 223 ? -18.938 35.531 22.953 1 96.12 223 SER B N 1
ATOM 10360 C CA . SER B 1 223 ? -17.75 36.344 22.75 1 96.12 223 SER B CA 1
ATOM 10361 C C . SER B 1 223 ? -17.25 36.938 24.062 1 96.12 223 SER B C 1
ATOM 10363 O O . SER B 1 223 ? -18.047 37.25 24.953 1 96.12 223 SER B O 1
ATOM 10365 N N . GLY B 1 224 ? -15.961 36.969 24.203 1 92.31 224 GLY B N 1
ATOM 10366 C CA . GLY B 1 224 ? -15.375 37.594 25.391 1 92.31 224 GLY B CA 1
ATOM 10367 C C . GLY B 1 224 ? -15.5 36.719 26.625 1 92.31 224 GLY B C 1
ATOM 10368 O O . GLY B 1 224 ? -15.344 35.5 26.562 1 92.31 224 GLY B O 1
ATOM 10369 N N . MET B 1 225 ? -15.68 37.438 27.797 1 91.12 225 MET B N 1
ATOM 10370 C CA . MET B 1 225 ? -15.711 36.75 29.094 1 91.12 225 MET B CA 1
ATOM 10371 C C . MET B 1 225 ? -17.047 36.969 29.781 1 91.12 225 MET B C 1
ATOM 10373 O O . MET B 1 225 ? -17.766 37.938 29.453 1 91.12 225 MET B O 1
ATOM 10377 N N . ASN B 1 226 ? -17.344 36.156 30.656 1 88.94 226 ASN B N 1
ATOM 10378 C CA . ASN B 1 226 ? -18.562 36.312 31.438 1 88.94 226 ASN B CA 1
ATOM 10379 C C . ASN B 1 226 ? -18.375 37.344 32.562 1 88.94 226 ASN B C 1
ATOM 10381 O O . ASN B 1 226 ? -17.344 38 32.625 1 88.94 226 ASN B O 1
ATOM 10385 N N . ALA B 1 227 ? -19.438 37.5 33.312 1 86.25 227 ALA B N 1
ATOM 10386 C CA . ALA B 1 227 ? -19.438 38.562 34.344 1 86.25 227 ALA B CA 1
ATOM 10387 C C . ALA B 1 227 ? -18.406 38.281 35.438 1 86.25 227 ALA B C 1
ATOM 10389 O O . ALA B 1 227 ? -18 39.156 36.156 1 86.25 227 ALA B O 1
ATOM 10390 N N . ARG B 1 228 ? -17.875 37.031 35.438 1 82.62 228 ARG B N 1
ATOM 10391 C CA . ARG B 1 228 ? -16.859 36.625 36.375 1 82.62 228 ARG B CA 1
ATOM 10392 C C . ARG B 1 228 ? -15.461 36.75 35.75 1 82.62 228 ARG B C 1
ATOM 10394 O O . ARG B 1 228 ? -14.477 36.344 36.375 1 82.62 228 ARG B O 1
ATOM 10401 N N . ASN B 1 229 ? -15.43 37.156 34.656 1 82.88 229 ASN B N 1
ATOM 10402 C CA . ASN B 1 229 ? -14.18 37.344 33.938 1 82.88 229 ASN B CA 1
ATOM 10403 C C . ASN B 1 229 ? -13.531 36 33.625 1 82.88 229 ASN B C 1
ATOM 10405 O O . ASN B 1 229 ? -12.312 35.844 33.75 1 82.88 229 ASN B O 1
ATOM 10409 N N . THR B 1 230 ? -14.32 35.062 33.406 1 83.75 230 THR B N 1
ATOM 10410 C CA . THR B 1 230 ? -13.914 33.719 32.938 1 83.75 230 THR B CA 1
ATOM 10411 C C . THR B 1 230 ? -14.586 33.406 31.594 1 83.75 230 THR B C 1
ATOM 10413 O O . THR B 1 230 ? -15.578 34.031 31.219 1 83.75 230 THR B O 1
ATOM 10416 N N . PRO B 1 231 ? -14.016 32.469 30.953 1 86.88 231 PRO B N 1
ATOM 10417 C CA . PRO B 1 231 ? -14.656 32.094 29.688 1 86.88 231 PRO B CA 1
ATOM 10418 C C . PRO B 1 231 ? -16.078 31.547 29.891 1 86.88 231 PRO B C 1
ATOM 10420 O O . PRO B 1 231 ? -16.375 30.969 30.938 1 86.88 231 PRO B O 1
ATOM 10423 N N . TRP B 1 232 ? -16.906 31.797 28.922 1 92.38 232 TRP B N 1
ATOM 10424 C CA . TRP B 1 232 ? -18.25 31.25 28.906 1 92.38 232 TRP B CA 1
ATOM 10425 C C . TRP B 1 232 ? -18.203 29.719 28.875 1 92.38 232 TRP B C 1
ATOM 10427 O O . TRP B 1 232 ? -17.359 29.141 28.203 1 92.38 232 TRP B O 1
ATOM 10437 N N . VAL B 1 233 ? -19.047 29.047 29.656 1 91.06 233 VAL B N 1
ATOM 10438 C CA . VAL B 1 233 ? -19.109 27.594 29.656 1 91.06 233 VAL B CA 1
ATOM 10439 C C . VAL B 1 233 ? -20.531 27.141 29.375 1 91.06 233 VAL B C 1
ATOM 10441 O O . VAL B 1 233 ? -21.5 27.781 29.797 1 91.06 233 VAL B O 1
ATOM 10444 N N . VAL B 1 234 ? -20.672 26.109 28.578 1 91.81 234 VAL B N 1
ATOM 10445 C CA . VAL B 1 234 ? -21.969 25.562 28.219 1 91.81 234 VAL B CA 1
ATOM 10446 C C . VAL B 1 234 ? -22 24.062 28.5 1 91.81 234 VAL B C 1
ATOM 10448 O O . VAL B 1 234 ? -21.031 23.359 28.203 1 91.81 234 VAL B O 1
ATOM 10451 N N . GLY B 1 235 ? -23.078 23.594 29.141 1 90.75 235 GLY B N 1
ATOM 10452 C CA . GLY B 1 235 ? -23.266 22.156 29.359 1 90.75 235 GLY B CA 1
ATOM 10453 C C . GLY B 1 235 ? -24.031 21.484 28.234 1 90.75 235 GLY B C 1
ATOM 10454 O O . GLY B 1 235 ? -24.969 22.047 27.688 1 90.75 235 GLY B O 1
ATOM 10455 N N . ILE B 1 236 ? -23.641 20.312 27.828 1 93.38 236 ILE B N 1
ATOM 10456 C CA . ILE B 1 236 ? -24.344 19.469 26.859 1 93.38 236 ILE B CA 1
ATOM 10457 C C . ILE B 1 236 ? -25.156 18.406 27.594 1 93.38 236 ILE B C 1
ATOM 10459 O O . ILE B 1 236 ? -24.609 17.547 28.266 1 93.38 236 ILE B O 1
ATOM 10463 N N . THR B 1 237 ? -26.406 18.438 27.391 1 91.25 237 THR B N 1
ATOM 10464 C CA . THR B 1 237 ? -27.312 17.562 28.109 1 91.25 237 THR B CA 1
ATOM 10465 C C . THR B 1 237 ? -27.328 16.172 27.484 1 91.25 237 THR B C 1
ATOM 10467 O O . THR B 1 237 ? -27.203 16.016 26.266 1 91.25 237 THR B O 1
ATOM 10470 N N . ARG B 1 238 ? -27.531 15.148 28.344 1 91.44 238 ARG B N 1
ATOM 10471 C CA . ARG B 1 238 ? -27.625 13.766 27.891 1 91.44 238 ARG B CA 1
ATOM 10472 C C . ARG B 1 238 ? -29 13.484 27.297 1 91.44 238 ARG B C 1
ATOM 10474 O O . ARG B 1 238 ? -30.031 13.766 27.906 1 91.44 238 ARG B O 1
ATOM 10481 N N . PRO B 1 239 ? -29.062 12.891 26.109 1 93 239 PRO B N 1
ATOM 10482 C CA . PRO B 1 239 ? -30.344 12.492 25.547 1 93 239 PRO B CA 1
ATOM 10483 C C . PRO B 1 239 ? -31.031 11.406 26.375 1 93 239 PRO B C 1
ATOM 10485 O O . PRO B 1 239 ? -30.375 10.523 26.922 1 93 239 PRO B O 1
ATOM 10488 N N . PRO B 1 240 ? -32.344 11.461 26.344 1 91.44 240 PRO B N 1
ATOM 10489 C CA . PRO B 1 240 ? -33.094 10.43 27.078 1 91.44 240 PRO B CA 1
ATOM 10490 C C . PRO B 1 240 ? -32.938 9.047 26.453 1 91.44 240 PRO B C 1
ATOM 10492 O O . PRO B 1 240 ? -32.656 8.93 25.25 1 91.44 240 PRO B O 1
ATOM 10495 N N . SER B 1 241 ? -33.188 8.031 27.266 1 89.19 241 SER B N 1
ATOM 10496 C CA . SER B 1 241 ? -33.219 6.672 26.75 1 89.19 241 SER B CA 1
ATOM 10497 C C . SER B 1 241 ? -34.438 6.461 25.859 1 89.19 241 SER B C 1
ATOM 10499 O O . SER B 1 241 ? -35.375 7.27 25.875 1 89.19 241 SER B O 1
ATOM 10501 N N . LEU B 1 242 ? -34.469 5.422 25.094 1 88.38 242 LEU B N 1
ATOM 10502 C CA . LEU B 1 242 ? -35.531 5.188 24.109 1 88.38 242 LEU B CA 1
ATOM 10503 C C . LEU B 1 242 ? -36.875 5.105 24.812 1 88.38 242 LEU B C 1
ATOM 10505 O O . LEU B 1 242 ? -37.906 5.559 24.266 1 88.38 242 LEU B O 1
ATOM 10509 N N . ASP B 1 243 ? -36.844 4.566 25.984 1 84.81 243 ASP B N 1
ATOM 10510 C CA . ASP B 1 243 ? -38.094 4.367 26.734 1 84.81 243 ASP B CA 1
ATOM 10511 C C . ASP B 1 243 ? -38.594 5.68 27.328 1 84.81 243 ASP B C 1
ATOM 10513 O O . ASP B 1 243 ? -39.781 5.797 27.688 1 84.81 243 ASP B O 1
ATOM 10517 N N . MET B 1 244 ? -37.75 6.652 27.344 1 89.5 244 MET B N 1
ATOM 10518 C CA . MET B 1 244 ? -38.094 7.91 28 1 89.5 244 MET B CA 1
ATOM 10519 C C . MET B 1 244 ? -38.281 9.023 26.969 1 89.5 244 MET B C 1
ATOM 10521 O O . MET B 1 244 ? -38.344 10.203 27.328 1 89.5 244 MET B O 1
ATOM 10525 N N . LEU B 1 245 ? -38.375 8.703 25.766 1 90.94 245 LEU B N 1
ATOM 10526 C CA . LEU B 1 245 ? -38.469 9.711 24.719 1 90.94 245 LEU B CA 1
ATOM 10527 C C . LEU B 1 245 ? -39.812 10.469 24.812 1 90.94 245 LEU B C 1
ATOM 10529 O O . LEU B 1 245 ? -39.844 11.68 24.578 1 90.94 245 LEU B O 1
ATOM 10533 N N . ARG B 1 246 ? -40.812 9.781 25.141 1 85.81 246 ARG B N 1
ATOM 10534 C CA . ARG B 1 246 ? -42.125 10.398 25.219 1 85.81 246 ARG B CA 1
ATOM 10535 C C . ARG B 1 246 ? -42.219 11.297 26.453 1 85.81 246 ARG B C 1
ATOM 10537 O O . ARG B 1 246 ? -42.906 12.336 26.422 1 85.81 246 ARG B O 1
ATOM 10544 N N . ASN B 1 247 ? -41.562 10.797 27.516 1 84.31 247 ASN B N 1
ATOM 10545 C CA . ASN B 1 247 ? -41.562 11.539 28.781 1 84.31 247 ASN B CA 1
ATOM 10546 C C . ASN B 1 247 ? -40.125 11.695 29.312 1 84.31 247 ASN B C 1
ATOM 10548 O O . ASN B 1 247 ? -39.719 10.961 30.219 1 84.31 247 ASN B O 1
ATOM 10552 N N . PRO B 1 248 ? -39.531 12.703 28.781 1 85.31 248 PRO B N 1
ATOM 10553 C CA . PRO B 1 248 ? -38.125 12.875 29.219 1 85.31 248 PRO B CA 1
ATOM 10554 C C . PRO B 1 248 ? -38 13.273 30.688 1 85.31 248 PRO B C 1
ATOM 10556 O O . PRO B 1 248 ? -38.938 13.883 31.234 1 85.31 248 PRO B O 1
ATOM 10559 N N . PRO B 1 249 ? -36.938 12.93 31.234 1 79.38 249 PRO B N 1
ATOM 10560 C CA . PRO B 1 249 ? -36.75 13.289 32.656 1 79.38 249 PRO B CA 1
ATOM 10561 C C . PRO B 1 249 ? -36.719 14.797 32.875 1 79.38 249 PRO B C 1
ATOM 10563 O O . PRO B 1 249 ? -36.25 15.547 32 1 79.38 249 PRO B O 1
ATOM 10566 N N . LYS B 1 250 ? -37.25 15.156 34.125 1 77.44 250 LYS B N 1
ATOM 10567 C CA . LYS B 1 250 ? -37.344 16.562 34.5 1 77.44 250 LYS B CA 1
ATOM 10568 C C . LYS B 1 250 ? -35.969 17.141 34.781 1 77.44 250 LYS B C 1
ATOM 10570 O O . LYS B 1 250 ? -35.656 18.281 34.438 1 77.44 250 LYS B O 1
ATOM 10575 N N . GLU B 1 251 ? -35.094 16.297 35.406 1 77.44 251 GLU B N 1
ATOM 10576 C CA . GLU B 1 251 ? -33.719 16.719 35.688 1 77.44 251 GLU B CA 1
ATOM 10577 C C . GLU B 1 251 ? -32.75 16.219 34.625 1 77.44 251 GLU B C 1
ATOM 10579 O O . GLU B 1 251 ? -32.656 15.008 34.406 1 77.44 251 GLU B O 1
ATOM 10584 N N . ALA B 1 252 ? -32.094 17.25 34.062 1 78.5 252 ALA B N 1
ATOM 10585 C CA . ALA B 1 252 ? -31.219 16.906 32.938 1 78.5 252 ALA B CA 1
ATOM 10586 C C . ALA B 1 252 ? -29.859 16.438 33.469 1 78.5 252 ALA B C 1
ATOM 10588 O O . ALA B 1 252 ? -29.375 16.938 34.469 1 78.5 252 ALA B O 1
ATOM 10589 N N . SER B 1 253 ? -29.297 15.367 32.938 1 86.94 253 SER B N 1
ATOM 10590 C CA . SER B 1 253 ? -27.906 14.961 33.125 1 86.94 253 SER B CA 1
ATOM 10591 C C . SER B 1 253 ? -27.047 15.453 31.953 1 86.94 253 SER B C 1
ATOM 10593 O O . SER B 1 253 ? -27.562 15.742 30.875 1 86.94 253 SER B O 1
ATOM 10595 N N . TYR B 1 254 ? -25.719 15.695 32.281 1 90.19 254 TYR B N 1
ATOM 10596 C CA . TYR B 1 254 ? -24.844 16.266 31.25 1 90.19 254 TYR B CA 1
ATOM 10597 C C . TYR B 1 254 ? -23.844 15.219 30.766 1 90.19 254 TYR B C 1
ATOM 10599 O O . TYR B 1 254 ? -23.375 14.383 31.531 1 90.19 254 TYR B O 1
ATOM 10607 N N . ILE B 1 255 ? -23.516 15.266 29.562 1 90 255 ILE B N 1
ATOM 10608 C CA . ILE B 1 255 ? -22.5 14.375 29.016 1 90 255 ILE B CA 1
ATOM 10609 C C . ILE B 1 255 ? -21.156 15.094 28.984 1 90 255 ILE B C 1
ATOM 10611 O O . ILE B 1 255 ? -20.109 14.453 28.938 1 90 255 ILE B O 1
ATOM 10615 N N . SER B 1 256 ? -21.156 16.484 28.922 1 90.38 256 SER B N 1
ATOM 10616 C CA . SER B 1 256 ? -19.906 17.25 28.859 1 90.38 256 SER B CA 1
ATOM 10617 C C . SER B 1 256 ? -20.156 18.734 29.125 1 90.38 256 SER B C 1
ATOM 10619 O O . SER B 1 256 ? -21.312 19.188 29.109 1 90.38 256 SER B O 1
ATOM 10621 N N . VAL B 1 257 ? -19.109 19.422 29.422 1 89.5 257 VAL B N 1
ATOM 10622 C CA . VAL B 1 257 ? -19.109 20.891 29.516 1 89.5 257 VAL B CA 1
ATOM 10623 C C . VAL B 1 257 ? -18.031 21.453 28.578 1 89.5 257 VAL B C 1
ATOM 10625 O O . VAL B 1 257 ? -16.906 20.953 28.547 1 89.5 257 VAL B O 1
ATOM 10628 N N . ILE B 1 258 ? -18.391 22.453 27.875 1 91.62 258 ILE B N 1
ATOM 10629 C CA . ILE B 1 258 ? -17.484 23.016 26.875 1 91.62 258 ILE B CA 1
ATOM 10630 C C . ILE B 1 258 ? -17.328 24.516 27.109 1 91.62 258 ILE B C 1
ATOM 10632 O O . ILE B 1 258 ? -18.312 25.219 27.375 1 91.62 258 ILE B O 1
ATOM 10636 N N . SER B 1 259 ? -16.141 25 27.125 1 91.62 259 SER B N 1
ATOM 10637 C CA . SER B 1 259 ? -15.875 26.438 27.188 1 91.62 259 SER B CA 1
ATOM 10638 C C . SER B 1 259 ? -15.922 27.062 25.812 1 91.62 259 SER B C 1
ATOM 10640 O O . SER B 1 259 ? -15.508 26.453 24.828 1 91.62 259 SER B O 1
ATOM 10642 N N . LEU B 1 260 ? -16.422 28.281 25.703 1 94.44 260 LEU B N 1
ATOM 10643 C CA . LEU B 1 260 ? -16.5 29 24.438 1 94.44 260 LEU B CA 1
ATOM 10644 C C . LEU B 1 260 ? -15.656 30.266 24.484 1 94.44 260 LEU B C 1
ATOM 10646 O O . LEU B 1 260 ? -15.906 31.172 25.281 1 94.44 260 LEU B O 1
ATOM 10650 N N . ASP B 1 261 ? -14.656 30.344 23.734 1 91.44 261 ASP B N 1
ATOM 10651 C CA . ASP B 1 261 ? -13.789 31.5 23.562 1 91.44 261 ASP B CA 1
ATOM 10652 C C . ASP B 1 261 ? -13.953 32.125 22.172 1 91.44 261 ASP B C 1
ATOM 10654 O O . ASP B 1 261 ? -13.156 31.844 21.281 1 91.44 261 ASP B O 1
ATOM 10658 N N . ASN B 1 262 ? -14.984 33.062 22.094 1 93.44 262 ASN B N 1
ATOM 10659 C CA . ASN B 1 262 ? -15.375 33.562 20.781 1 93.44 262 ASN B CA 1
ATOM 10660 C C . ASN B 1 262 ? -15.711 32.438 19.812 1 93.44 262 ASN B C 1
ATOM 10662 O O . ASN B 1 262 ? -15.164 32.406 18.703 1 93.44 262 ASN B O 1
ATOM 10666 N N . GLU B 1 263 ? -16.469 31.516 20.312 1 96.69 263 GLU B N 1
ATOM 10667 C CA . GLU B 1 263 ? -16.828 30.297 19.594 1 96.69 263 GLU B CA 1
ATOM 10668 C C . GLU B 1 263 ? -18.312 29.984 19.734 1 96.69 263 GLU B C 1
ATOM 10670 O O . GLU B 1 263 ? -19.016 30.656 20.5 1 96.69 263 GLU B O 1
ATOM 10675 N N . ALA B 1 264 ? -18.781 29.062 18.938 1 98.12 264 ALA B N 1
ATOM 10676 C CA . ALA B 1 264 ? -20.188 28.672 18.906 1 98.12 264 ALA B CA 1
ATOM 10677 C C . ALA B 1 264 ? -20.344 27.172 19.172 1 98.12 264 ALA B C 1
ATOM 10679 O O . ALA B 1 264 ? -19.359 26.422 19.078 1 98.12 264 ALA B O 1
ATOM 10680 N N . LEU B 1 265 ? -21.469 26.766 19.594 1 97.69 265 LEU B N 1
ATOM 10681 C CA . LEU B 1 265 ? -21.844 25.375 19.797 1 97.69 265 LEU B CA 1
ATOM 10682 C C . LEU B 1 265 ? -23.266 25.125 19.328 1 97.69 265 LEU B C 1
ATOM 10684 O O . LEU B 1 265 ? -24.188 25.891 19.641 1 97.69 265 LEU B O 1
ATOM 10688 N N . ALA B 1 266 ? -23.438 24.141 18.531 1 97.88 266 ALA B N 1
ATOM 10689 C CA . ALA B 1 266 ? -24.766 23.734 18.078 1 97.88 266 ALA B CA 1
ATOM 10690 C C . ALA B 1 266 ? -24.953 22.219 18.234 1 97.88 266 ALA B C 1
ATOM 10692 O O . ALA B 1 266 ? -24 21.453 18.125 1 97.88 266 ALA B O 1
ATOM 10693 N N . THR B 1 267 ? -26.203 21.797 18.469 1 96.06 267 THR B N 1
ATOM 10694 C CA . THR B 1 267 ? -26.484 20.391 18.75 1 96.06 267 THR B CA 1
ATOM 10695 C C . THR B 1 267 ? -27.672 19.906 17.922 1 96.06 267 THR B C 1
ATOM 10697 O O . THR B 1 267 ? -28.641 20.625 17.734 1 96.06 267 THR B O 1
ATOM 10700 N N . SER B 1 268 ? -27.547 18.75 17.359 1 95.38 268 SER B N 1
ATOM 10701 C CA . SER B 1 268 ? -28.625 18.031 16.703 1 95.38 268 SER B CA 1
ATOM 10702 C C . SER B 1 268 ? -28.812 16.641 17.312 1 95.38 268 SER B C 1
ATOM 10704 O O . SER B 1 268 ? -27.844 16.031 17.766 1 95.38 268 SER B O 1
ATOM 10706 N N . GLY B 1 269 ? -30.125 16.141 17.375 1 93.81 269 GLY B N 1
ATOM 10707 C CA . GLY B 1 269 ? -30.375 14.859 18 1 93.81 269 GLY B CA 1
ATOM 10708 C C . GLY B 1 269 ? -31.688 14.219 17.578 1 93.81 269 GLY B C 1
ATOM 10709 O O . GLY B 1 269 ? -32.438 14.805 16.797 1 93.81 269 GLY B O 1
ATOM 10710 N N . ASP B 1 270 ? -31.984 13.062 18.141 1 94.5 270 ASP B N 1
ATOM 10711 C CA . ASP B 1 270 ? -33.156 12.289 17.75 1 94.5 270 ASP B CA 1
ATOM 10712 C C . ASP B 1 270 ? -34.219 12.328 18.828 1 94.5 270 ASP B C 1
ATOM 10714 O O . ASP B 1 270 ? -35.094 11.438 18.906 1 94.5 270 ASP B O 1
ATOM 10718 N N . TYR B 1 271 ? -34.25 13.242 19.703 1 92.81 271 TYR B N 1
ATOM 10719 C CA . TYR B 1 271 ? -35.125 13.195 20.875 1 92.81 271 TYR B CA 1
ATOM 10720 C C . TYR B 1 271 ? -36.031 14.43 20.938 1 92.81 271 TYR B C 1
ATOM 10722 O O . TYR B 1 271 ? -36.875 14.547 21.828 1 92.81 271 TYR B O 1
ATOM 10730 N N . GLU B 1 272 ? -35.844 15.258 19.984 1 88 272 GLU B N 1
ATOM 10731 C CA . GLU B 1 272 ? -36.688 16.453 19.953 1 88 272 GLU B CA 1
ATOM 10732 C C . GLU B 1 272 ? -37.594 16.438 18.719 1 88 272 GLU B C 1
ATOM 10734 O O . GLU B 1 272 ? -37.25 15.883 17.688 1 88 272 GLU B O 1
ATOM 10739 N N . ASN B 1 273 ? -38.75 17.078 18.828 1 85.56 273 ASN B N 1
ATOM 10740 C CA . ASN B 1 273 ? -39.688 17.25 17.719 1 85.56 273 ASN B CA 1
ATOM 10741 C C . ASN B 1 273 ? -40.031 15.906 17.078 1 85.56 273 ASN B C 1
ATOM 10743 O O . ASN B 1 273 ? -39.938 15.758 15.859 1 85.56 273 ASN B O 1
ATOM 10747 N N . LEU B 1 274 ? -40.406 14.992 17.875 1 91.56 274 LEU B N 1
ATOM 10748 C CA . LEU B 1 274 ? -40.719 13.641 17.406 1 91.56 274 LEU B CA 1
ATOM 10749 C C . LEU B 1 274 ? -42.156 13.539 16.922 1 91.56 274 LEU B C 1
ATOM 10751 O O . LEU B 1 274 ? -43.031 14.219 17.453 1 91.56 274 LEU B O 1
ATOM 10755 N N . ILE B 1 275 ? -42.25 12.75 15.945 1 89.38 275 ILE B N 1
ATOM 10756 C CA . ILE B 1 275 ? -43.594 12.375 15.484 1 89.38 275 ILE B CA 1
ATOM 10757 C C . ILE B 1 275 ? -43.812 10.883 15.734 1 89.38 275 ILE B C 1
ATOM 10759 O O . ILE B 1 275 ? -42.875 10.086 15.609 1 89.38 275 ILE B O 1
ATOM 10763 N N . TYR B 1 276 ? -45 10.617 16.078 1 90 276 TYR B N 1
ATOM 10764 C CA . TYR B 1 276 ? -45.312 9.219 16.344 1 90 276 TYR B CA 1
ATOM 10765 C C . TYR B 1 276 ? -46.25 8.648 15.273 1 90 276 TYR B C 1
ATOM 10767 O O . TYR B 1 276 ? -47.25 9.266 14.914 1 90 276 TYR B O 1
ATOM 10775 N N . THR B 1 277 ? -45.844 7.598 14.789 1 88.31 277 THR B N 1
ATOM 10776 C CA . THR B 1 277 ? -46.625 6.918 13.758 1 88.31 277 THR B CA 1
ATOM 10777 C C . THR B 1 277 ? -47.906 6.355 14.344 1 88.31 277 THR B C 1
ATOM 10779 O O . THR B 1 277 ? -48.125 6.422 15.555 1 88.31 277 THR B O 1
ATOM 10782 N N . ALA B 1 278 ? -48.625 5.793 13.383 1 75.94 278 ALA B N 1
ATOM 10783 C CA . ALA B 1 278 ? -49.875 5.176 13.789 1 75.94 278 ALA B CA 1
ATOM 10784 C C . ALA B 1 278 ? -49.656 4.027 14.766 1 75.94 278 ALA B C 1
ATOM 10786 O O . ALA B 1 278 ? -50.438 3.789 15.664 1 75.94 278 ALA B O 1
ATOM 10787 N N . ASP B 1 279 ? -48.5 3.379 14.641 1 75.12 279 ASP B N 1
ATOM 10788 C CA . ASP B 1 279 ? -48.125 2.277 15.531 1 75.12 279 ASP B CA 1
ATOM 10789 C C . ASP B 1 279 ? -47.344 2.775 16.734 1 75.12 279 ASP B C 1
ATOM 10791 O O . ASP B 1 279 ? -46.656 1.993 17.391 1 75.12 279 ASP B O 1
ATOM 10795 N N . ASP B 1 280 ? -47.344 4.012 16.875 1 81.25 280 ASP B N 1
ATOM 10796 C CA . ASP B 1 280 ? -46.75 4.688 18.031 1 81.25 280 ASP B CA 1
ATOM 10797 C C . ASP B 1 280 ? -45.25 4.555 18.062 1 81.25 280 ASP B C 1
ATOM 10799 O O . ASP B 1 280 ? -44.656 4.344 19.109 1 81.25 280 ASP B O 1
ATOM 10803 N N . LYS B 1 281 ? -44.688 4.426 16.953 1 85.88 281 LYS B N 1
ATOM 10804 C CA . LYS B 1 281 ? -43.219 4.434 16.844 1 85.88 281 LYS B CA 1
ATOM 10805 C C . LYS B 1 281 ? -42.688 5.844 16.609 1 85.88 281 LYS B C 1
ATOM 10807 O O . LYS B 1 281 ? -43.219 6.578 15.766 1 85.88 281 LYS B O 1
ATOM 10812 N N . PRO B 1 282 ? -41.719 6.258 17.359 1 91.06 282 PRO B N 1
ATOM 10813 C CA . PRO B 1 282 ? -41.188 7.617 17.219 1 91.06 282 PRO B CA 1
ATOM 10814 C C . PRO B 1 282 ? -40.375 7.793 15.938 1 91.06 282 PRO B C 1
ATOM 10816 O O . PRO B 1 282 ? -39.625 6.887 15.555 1 91.06 282 PRO B O 1
ATOM 10819 N N . LEU B 1 283 ? -40.562 8.898 15.266 1 92.88 283 LEU B N 1
ATOM 10820 C CA . LEU B 1 283 ? -39.781 9.312 14.102 1 92.88 283 LEU B CA 1
ATOM 10821 C C . LEU B 1 283 ? -39.281 10.742 14.266 1 92.88 283 LEU B C 1
ATOM 10823 O O . LEU B 1 283 ? -40 11.594 14.805 1 92.88 283 LEU B O 1
ATOM 10827 N N . THR B 1 284 ? -38.125 10.922 13.789 1 91.75 284 THR B N 1
ATOM 10828 C CA . THR B 1 284 ? -37.594 12.289 13.805 1 91.75 284 THR B CA 1
ATOM 10829 C C . THR B 1 284 ? -38.062 13.055 12.578 1 91.75 284 THR B C 1
ATOM 10831 O O . THR B 1 284 ? -38.656 12.477 11.664 1 91.75 284 THR B O 1
ATOM 10834 N N . CYS B 1 285 ? -37.719 14.297 12.547 1 88.06 285 CYS B N 1
ATOM 10835 C CA . CYS B 1 285 ? -38.094 15.141 11.406 1 88.06 285 CYS B CA 1
ATOM 10836 C C . CYS B 1 285 ? -36.938 15.195 10.398 1 88.06 285 CYS B C 1
ATOM 10838 O O . CYS B 1 285 ? -37.062 15.812 9.344 1 88.06 285 CYS B O 1
ATOM 10840 N N . THR B 1 286 ? -35.906 14.523 10.672 1 91.44 286 THR B N 1
ATOM 10841 C CA . THR B 1 286 ? -34.719 14.57 9.828 1 91.44 286 THR B CA 1
ATOM 10842 C C . THR B 1 286 ? -34.75 13.461 8.773 1 91.44 286 THR B C 1
ATOM 10844 O O . THR B 1 286 ? -35.031 12.305 9.086 1 91.44 286 THR B O 1
ATOM 10847 N N . TYR B 1 287 ? -34.5 13.773 7.59 1 90.75 287 TYR B N 1
ATOM 10848 C CA . TYR B 1 287 ? -34.531 12.867 6.441 1 90.75 287 TYR B CA 1
ATOM 10849 C C . TYR B 1 287 ? -33.188 12.172 6.25 1 90.75 287 TYR B C 1
ATOM 10851 O O . TYR B 1 287 ? -32.125 12.828 6.195 1 90.75 287 TYR B O 1
ATOM 10859 N N . ASP B 1 288 ? -33.25 10.867 6.176 1 88.44 288 ASP B N 1
ATOM 10860 C CA . ASP B 1 288 ? -32.094 10.039 5.844 1 88.44 288 ASP B CA 1
ATOM 10861 C C . ASP B 1 288 ? -32 9.812 4.34 1 88.44 288 ASP B C 1
ATOM 10863 O O . ASP B 1 288 ? -32.781 9.039 3.771 1 88.44 288 ASP B O 1
ATOM 10867 N N . TRP B 1 289 ? -30.984 10.297 3.723 1 82.38 289 TRP B N 1
ATOM 10868 C CA . TRP B 1 289 ? -30.844 10.281 2.27 1 82.38 289 TRP B CA 1
ATOM 10869 C C . TRP B 1 289 ? -30.5 8.883 1.77 1 82.38 289 TRP B C 1
ATOM 10871 O O . TRP B 1 289 ? -30.812 8.531 0.629 1 82.38 289 TRP B O 1
ATOM 10881 N N . LYS B 1 290 ? -29.781 8.102 2.568 1 78.12 290 LYS B N 1
ATOM 10882 C CA . LYS B 1 290 ? -29.375 6.762 2.15 1 78.12 290 LYS B CA 1
ATOM 10883 C C . LYS B 1 290 ? -30.531 5.77 2.27 1 78.12 290 LYS B C 1
ATOM 10885 O O . LYS B 1 290 ? -30.781 4.98 1.353 1 78.12 290 LYS B O 1
ATOM 10890 N N . ALA B 1 291 ? -31.297 5.891 3.393 1 79.44 291 ALA B N 1
ATOM 10891 C CA . ALA B 1 291 ? -32.406 4.953 3.641 1 79.44 291 ALA B CA 1
ATOM 10892 C C . ALA B 1 291 ? -33.688 5.434 2.98 1 79.44 291 ALA B C 1
ATOM 10894 O O . ALA B 1 291 ? -34.625 4.66 2.83 1 79.44 291 ALA B O 1
ATOM 10895 N N . LYS B 1 292 ? -33.781 6.707 2.596 1 84.56 292 LYS B N 1
ATOM 10896 C CA . LYS B 1 292 ? -34.938 7.336 1.996 1 84.56 292 LYS B CA 1
ATOM 10897 C C . LYS B 1 292 ? -36.156 7.262 2.93 1 84.56 292 LYS B C 1
ATOM 10899 O O . LYS B 1 292 ? -37.25 6.938 2.496 1 84.56 292 LYS B O 1
ATOM 10904 N N . GLU B 1 293 ? -35.844 7.422 4.172 1 89 293 GLU B N 1
ATOM 10905 C CA . GLU B 1 293 ? -36.844 7.473 5.238 1 89 293 GLU B CA 1
ATOM 10906 C C . GLU B 1 293 ? -36.469 8.516 6.293 1 89 293 GLU B C 1
ATOM 10908 O O . GLU B 1 293 ? -35.375 9.086 6.246 1 89 293 GLU B O 1
ATOM 10913 N N . LEU B 1 294 ? -37.469 8.844 7.117 1 91.5 294 LEU B N 1
ATOM 10914 C CA . LEU B 1 294 ? -37.125 9.672 8.273 1 91.5 294 LEU B CA 1
ATOM 10915 C C . LEU B 1 294 ? -36.312 8.875 9.289 1 91.5 294 LEU B C 1
ATOM 10917 O O . LEU B 1 294 ? -36.562 7.684 9.492 1 91.5 294 LEU B O 1
ATOM 10921 N N . MET B 1 295 ? -35.375 9.523 9.891 1 91.75 295 MET B N 1
ATOM 10922 C CA . MET B 1 295 ? -34.5 8.859 10.859 1 91.75 295 MET B CA 1
ATOM 10923 C C . MET B 1 295 ? -35.312 8.344 12.047 1 91.75 295 MET B C 1
ATOM 10925 O O . MET B 1 295 ? -36.25 8.984 12.484 1 91.75 295 MET B O 1
ATOM 10929 N N . LYS B 1 296 ? -34.906 7.188 12.523 1 90.75 296 LYS B N 1
ATOM 10930 C CA . LYS B 1 296 ? -35.531 6.555 13.688 1 90.75 296 LYS B CA 1
ATOM 10931 C C . LYS B 1 296 ? -34.562 6.477 14.859 1 90.75 296 LYS B C 1
ATOM 10933 O O . LYS B 1 296 ? -33.406 6.133 14.68 1 90.75 296 LYS B O 1
ATOM 10938 N N . PRO B 1 297 ? -35.094 6.93 16.047 1 92.38 297 PRO B N 1
ATOM 10939 C CA . PRO B 1 297 ? -34.25 6.715 17.219 1 92.38 297 PRO B CA 1
ATOM 10940 C C . PRO B 1 297 ? -33.875 5.246 17.422 1 92.38 297 PRO B C 1
ATOM 10942 O O . PRO B 1 297 ? -34.719 4.363 17.203 1 92.38 297 PRO B O 1
ATOM 10945 N N . SER B 1 298 ? -32.688 5.016 17.719 1 88.56 298 SER B N 1
ATOM 10946 C CA . SER B 1 298 ? -32.219 3.648 17.938 1 88.56 298 SER B CA 1
ATOM 10947 C C . SER B 1 298 ? -31.125 3.592 18.984 1 88.56 298 SER B C 1
ATOM 10949 O O . SER B 1 298 ? -30.578 4.625 19.391 1 88.56 298 SER B O 1
ATOM 10951 N N . GLN B 1 299 ? -30.828 2.365 19.391 1 84.69 299 GLN B N 1
ATOM 10952 C CA . GLN B 1 299 ? -29.812 2.152 20.391 1 84.69 299 GLN B CA 1
ATOM 10953 C C . GLN B 1 299 ? -28.406 2.26 19.797 1 84.69 299 GLN B C 1
ATOM 10955 O O . GLN B 1 299 ? -27.484 2.744 20.438 1 84.69 299 GLN B O 1
ATOM 10960 N N . SER B 1 300 ? -28.25 1.852 18.578 1 83.5 300 SER B N 1
ATOM 10961 C CA . SER B 1 300 ? -26.922 1.657 18.016 1 83.5 300 SER B CA 1
ATOM 10962 C C . SER B 1 300 ? -26.531 2.84 17.141 1 83.5 300 SER B C 1
ATOM 10964 O O . SER B 1 300 ? -25.344 3.014 16.828 1 83.5 300 SER B O 1
ATOM 10966 N N . ASN B 1 301 ? -27.484 3.695 16.797 1 89.5 301 ASN B N 1
ATOM 10967 C CA . ASN B 1 301 ? -27.156 4.855 15.969 1 89.5 301 ASN B CA 1
ATOM 10968 C C . ASN B 1 301 ? -26.891 6.09 16.828 1 89.5 301 ASN B C 1
ATOM 10970 O O . ASN B 1 301 ? -27.156 6.094 18.031 1 89.5 301 ASN B O 1
ATOM 10974 N N . ILE B 1 302 ? -26.422 7.133 16.219 1 94.81 302 ILE B N 1
ATOM 10975 C CA . ILE B 1 302 ? -26.109 8.391 16.891 1 94.81 302 ILE B CA 1
ATOM 10976 C C . ILE B 1 302 ? -27.391 9.023 17.422 1 94.81 302 ILE B C 1
ATOM 10978 O O . ILE B 1 302 ? -28.375 9.156 16.703 1 94.81 302 ILE B O 1
ATOM 10982 N N . ALA B 1 303 ? -27.359 9.383 18.656 1 96 303 ALA B N 1
ATOM 10983 C CA . ALA B 1 303 ? -28.5 10.008 19.297 1 96 303 ALA B CA 1
ATOM 10984 C C . ALA B 1 303 ? -28.375 11.523 19.312 1 96 303 ALA B C 1
ATOM 10986 O O . ALA B 1 303 ? -29.375 12.242 19.359 1 96 303 ALA B O 1
ATOM 10987 N N . GLN B 1 304 ? -27.109 11.953 19.328 1 95.75 304 GLN B N 1
ATOM 10988 C CA . GLN B 1 304 ? -26.875 13.383 19.453 1 95.75 304 GLN B CA 1
ATOM 10989 C C . GLN B 1 304 ? -25.484 13.75 18.938 1 95.75 304 GLN B C 1
ATOM 10991 O O . GLN B 1 304 ? -24.516 13 19.125 1 95.75 304 GLN B O 1
ATOM 10996 N N . VAL B 1 305 ? -25.312 14.906 18.328 1 97.5 305 VAL B N 1
ATOM 10997 C CA . VAL B 1 305 ? -24.031 15.469 17.922 1 97.5 305 VAL B CA 1
ATOM 10998 C C . VAL B 1 305 ? -23.984 16.953 18.266 1 97.5 305 VAL B C 1
ATOM 11000 O O . VAL B 1 305 ? -24.906 17.703 17.922 1 97.5 305 VAL B O 1
ATOM 11003 N N . SER B 1 306 ? -23 17.391 18.938 1 97.5 306 SER B N 1
ATOM 11004 C CA . SER B 1 306 ? -22.703 18.797 19.188 1 97.5 306 SER B CA 1
ATOM 11005 C C . SER B 1 306 ? -21.406 19.203 18.484 1 97.5 306 SER B C 1
ATOM 11007 O O . SER B 1 306 ? -20.391 18.516 18.594 1 97.5 306 SER B O 1
ATOM 11009 N N . VAL B 1 307 ? -21.422 20.297 17.781 1 98.12 307 VAL B N 1
ATOM 11010 C CA . VAL B 1 307 ? -20.25 20.781 17.047 1 98.12 307 VAL B CA 1
ATOM 11011 C C . VAL B 1 307 ? -19.844 22.156 17.547 1 98.12 307 VAL B C 1
ATOM 11013 O O . VAL B 1 307 ? -20.688 23.062 17.641 1 98.12 307 VAL B O 1
ATOM 11016 N N . LYS B 1 308 ? -18.641 22.312 17.984 1 97.81 308 LYS B N 1
ATOM 11017 C CA . LYS B 1 308 ? -18.047 23.594 18.359 1 97.81 308 LYS B CA 1
ATOM 11018 C C . LYS B 1 308 ? -17.312 24.219 17.172 1 97.81 308 LYS B C 1
ATOM 11020 O O . LYS B 1 308 ? -16.438 23.594 16.578 1 97.81 308 LYS B O 1
ATOM 11025 N N . CYS B 1 309 ? -17.656 25.438 16.828 1 97.69 309 CYS B N 1
ATOM 11026 C CA . CYS B 1 309 ? -17.156 26.109 15.641 1 97.69 309 CYS B CA 1
ATOM 11027 C C . CYS B 1 309 ? -17 27.594 15.891 1 97.69 309 CYS B C 1
ATOM 11029 O O . CYS B 1 309 ? -17.516 28.125 16.875 1 97.69 309 CYS B O 1
ATOM 11031 N N . TYR B 1 310 ? -16.25 28.328 15 1 96.69 310 TYR B N 1
ATOM 11032 C CA . TYR B 1 310 ? -16.141 29.781 15.094 1 96.69 310 TYR B CA 1
ATOM 11033 C C . TYR B 1 310 ? -17.469 30.438 14.75 1 96.69 310 TYR B C 1
ATOM 11035 O O . TYR B 1 310 ? -17.734 31.562 15.195 1 96.69 310 TYR B O 1
ATOM 11043 N N . SER B 1 311 ? -18.328 29.719 13.984 1 97.5 311 SER B N 1
ATOM 11044 C CA . SER B 1 311 ? -19.625 30.219 13.531 1 97.5 311 SER B CA 1
ATOM 11045 C C . SER B 1 311 ? -20.75 29.312 13.984 1 97.5 311 SER B C 1
ATOM 11047 O O . SER B 1 311 ? -20.672 28.094 13.844 1 97.5 311 SER B O 1
ATOM 11049 N N . ALA B 1 312 ? -21.781 29.938 14.508 1 98.19 312 ALA B N 1
ATOM 11050 C CA . ALA B 1 312 ? -22.953 29.156 14.914 1 98.19 312 ALA B CA 1
ATOM 11051 C C . ALA B 1 312 ? -23.688 28.609 13.695 1 98.19 312 ALA B C 1
ATOM 11053 O O . ALA B 1 312 ? -24.25 27.516 13.742 1 98.19 312 ALA B O 1
ATOM 11054 N N . MET B 1 313 ? -23.734 29.359 12.68 1 98.12 313 MET B N 1
ATOM 11055 C CA . MET B 1 313 ? -24.391 28.938 11.445 1 98.12 313 MET B CA 1
ATOM 11056 C C . MET B 1 313 ? -23.781 27.625 10.938 1 98.12 313 MET B C 1
ATOM 11058 O O . MET B 1 313 ? -24.5 26.672 10.664 1 98.12 313 MET B O 1
ATOM 11062 N N . TYR B 1 314 ? -22.469 27.625 10.812 1 98.12 314 TYR B N 1
ATOM 11063 C CA . TYR B 1 314 ? -21.797 26.438 10.32 1 98.12 314 TYR B CA 1
ATOM 11064 C C . TYR B 1 314 ? -21.859 25.297 11.336 1 98.12 314 TYR B C 1
ATOM 11066 O O . TYR B 1 314 ? -21.984 24.125 10.961 1 98.12 314 TYR B O 1
ATOM 11074 N N . ALA B 1 315 ? -21.781 25.609 12.594 1 98.38 315 ALA B N 1
ATOM 11075 C CA . ALA B 1 315 ? -21.938 24.594 13.617 1 98.38 315 ALA B CA 1
ATOM 11076 C C . ALA B 1 315 ? -23.297 23.891 13.492 1 98.38 315 ALA B C 1
ATOM 11078 O O . ALA B 1 315 ? -23.391 22.672 13.617 1 98.38 315 ALA B O 1
ATOM 11079 N N . ASP B 1 316 ? -24.312 24.688 13.297 1 97.69 316 ASP B N 1
ATOM 11080 C CA . ASP B 1 316 ? -25.672 24.188 13.172 1 97.69 316 ASP B CA 1
ATOM 11081 C C . ASP B 1 316 ? -25.812 23.25 11.977 1 97.69 316 ASP B C 1
ATOM 11083 O O . ASP B 1 316 ? -26.297 22.125 12.117 1 97.69 316 ASP B O 1
ATOM 11087 N N . ALA B 1 317 ? -25.359 23.703 10.883 1 97.88 317 ALA B N 1
ATOM 11088 C CA . ALA B 1 317 ? -25.438 22.906 9.664 1 97.88 317 ALA B CA 1
ATOM 11089 C C . ALA B 1 317 ? -24.625 21.609 9.805 1 97.88 317 ALA B C 1
ATOM 11091 O O . ALA B 1 317 ? -25.078 20.547 9.406 1 97.88 317 ALA B O 1
ATOM 11092 N N . LEU B 1 318 ? -23.406 21.688 10.328 1 98.12 318 LEU B N 1
ATOM 11093 C CA . LEU B 1 318 ? -22.531 20.547 10.461 1 98.12 318 LEU B CA 1
ATOM 11094 C C . LEU B 1 318 ? -23.062 19.562 11.492 1 98.12 318 LEU B C 1
ATOM 11096 O O . LEU B 1 318 ? -22.891 18.344 11.352 1 98.12 318 LEU B O 1
ATOM 11100 N N . ALA B 1 319 ? -23.672 20.062 12.531 1 97.69 319 ALA B N 1
ATOM 11101 C CA . ALA B 1 319 ? -24.281 19.172 13.523 1 97.69 319 ALA B CA 1
ATOM 11102 C C . ALA B 1 319 ? -25.359 18.297 12.891 1 97.69 319 ALA B C 1
ATOM 11104 O O . ALA B 1 319 ? -25.438 17.094 13.148 1 97.69 319 ALA B O 1
ATOM 11105 N N . THR B 1 320 ? -26.188 18.906 12.125 1 95.56 320 THR B N 1
ATOM 11106 C CA . THR B 1 320 ? -27.25 18.172 11.445 1 95.56 320 THR B CA 1
ATOM 11107 C C . THR B 1 320 ? -26.656 17.156 10.461 1 95.56 320 THR B C 1
ATOM 11109 O O . THR B 1 320 ? -27.078 16 10.43 1 95.56 320 THR B O 1
ATOM 11112 N N . ALA B 1 321 ? -25.688 17.625 9.664 1 96.38 321 ALA B N 1
ATOM 11113 C CA . ALA B 1 321 ? -25.031 16.734 8.719 1 96.38 321 ALA B CA 1
ATOM 11114 C C . ALA B 1 321 ? -24.438 15.523 9.438 1 96.38 321 ALA B C 1
ATOM 11116 O O . ALA B 1 321 ? -24.578 14.391 8.977 1 96.38 321 ALA B O 1
ATOM 11117 N N . CYS B 1 322 ? -23.781 15.766 10.523 1 96.94 322 CYS B N 1
ATOM 11118 C CA . CYS B 1 322 ? -23.109 14.711 11.289 1 96.94 322 CYS B CA 1
ATOM 11119 C C . CYS B 1 322 ? -24.141 13.742 11.875 1 96.94 322 CYS B C 1
ATOM 11121 O O . CYS B 1 322 ? -23.906 12.531 11.914 1 96.94 322 CYS B O 1
ATOM 11123 N N . PHE B 1 323 ? -25.297 14.258 12.273 1 94.56 323 PHE B N 1
ATOM 11124 C CA . PHE B 1 323 ? -26.359 13.422 12.828 1 94.56 323 PHE B CA 1
ATOM 11125 C C . PHE B 1 323 ? -26.875 12.43 11.797 1 94.56 323 PHE B C 1
ATOM 11127 O O . PHE B 1 323 ? -27.125 11.266 12.117 1 94.56 323 PHE B O 1
ATOM 11134 N N . ILE B 1 324 ? -26.828 12.859 10.641 1 93.75 324 ILE B N 1
ATOM 11135 C CA . ILE B 1 324 ? -27.359 12.023 9.562 1 93.75 324 ILE B CA 1
ATOM 11136 C C . ILE B 1 324 ? -26.344 10.93 9.219 1 93.75 324 ILE B C 1
ATOM 11138 O O . ILE B 1 324 ? -26.719 9.883 8.688 1 93.75 324 ILE B O 1
ATOM 11142 N N . LYS B 1 325 ? -24.984 11.031 9.391 1 90.38 325 LYS B N 1
ATOM 11143 C CA . LYS B 1 325 ? -23.938 10.062 9.055 1 90.38 325 LYS B CA 1
ATOM 11144 C C . LYS B 1 325 ? -24.109 8.773 9.852 1 90.38 325 LYS B C 1
ATOM 11146 O O . LYS B 1 325 ? -23.656 7.711 9.414 1 90.38 325 LYS B O 1
ATOM 11151 N N . ARG B 1 326 ? -24.766 8.688 11.008 1 86.06 326 ARG B N 1
ATOM 11152 C CA . ARG B 1 326 ? -25.156 7.539 11.82 1 86.06 326 ARG B CA 1
ATOM 11153 C C . ARG B 1 326 ? -23.938 6.898 12.469 1 86.06 326 ARG B C 1
ATOM 11155 O O . ARG B 1 326 ? -24.062 6.02 13.328 1 86.06 326 ARG B O 1
ATOM 11162 N N . ASP B 1 327 ? -22.688 7.227 12.016 1 90.88 327 ASP B N 1
ATOM 11163 C CA . ASP B 1 327 ? -21.453 6.566 12.453 1 90.88 327 ASP B CA 1
ATOM 11164 C C . ASP B 1 327 ? -20.422 7.586 12.93 1 90.88 327 ASP B C 1
ATOM 11166 O O . ASP B 1 327 ? -20.047 8.492 12.188 1 90.88 327 ASP B O 1
ATOM 11170 N N . PRO B 1 328 ? -19.938 7.355 14.195 1 93.31 328 PRO B N 1
ATOM 11171 C CA . PRO B 1 328 ? -18.953 8.297 14.727 1 93.31 328 PRO B CA 1
ATOM 11172 C C . PRO B 1 328 ? -17.719 8.422 13.844 1 93.31 328 PRO B C 1
ATOM 11174 O O . PRO B 1 328 ? -17.141 9.508 13.742 1 93.31 328 PRO B O 1
ATOM 11177 N N . ALA B 1 329 ? -17.25 7.359 13.258 1 92.62 329 ALA B N 1
ATOM 11178 C CA . ALA B 1 329 ? -16.078 7.414 12.383 1 92.62 329 ALA B CA 1
ATOM 11179 C C . ALA B 1 329 ? -16.344 8.312 11.18 1 92.62 329 ALA B C 1
ATOM 11181 O O . ALA B 1 329 ? -15.445 9.047 10.742 1 92.62 329 ALA B O 1
ATOM 11182 N N . LYS B 1 330 ? -17.531 8.281 10.633 1 94.44 330 LYS B N 1
ATOM 11183 C CA . LYS B 1 330 ? -17.891 9.125 9.492 1 94.44 330 LYS B CA 1
ATOM 11184 C C . LYS B 1 330 ? -17.984 10.594 9.906 1 94.44 330 LYS B C 1
ATOM 11186 O O . LYS B 1 330 ? -17.672 11.484 9.117 1 94.44 330 LYS B O 1
ATOM 11191 N N . VAL B 1 331 ? -18.438 10.82 11.117 1 96.44 331 VAL B N 1
ATOM 11192 C CA . VAL B 1 331 ? -18.484 12.18 11.648 1 96.44 331 VAL B CA 1
ATOM 11193 C C . VAL B 1 331 ? -17.062 12.742 11.727 1 96.44 331 VAL B C 1
ATOM 11195 O O . VAL B 1 331 ? -16.812 13.875 11.305 1 96.44 331 VAL B O 1
ATOM 11198 N N . ARG B 1 332 ? -16.141 11.969 12.266 1 95.31 332 ARG B N 1
ATOM 11199 C CA . ARG B 1 332 ? -14.75 12.398 12.359 1 95.31 332 ARG B CA 1
ATOM 11200 C C . ARG B 1 332 ? -14.188 12.734 10.984 1 95.31 332 ARG B C 1
ATOM 11202 O O . ARG B 1 332 ? -13.555 13.773 10.805 1 95.31 332 ARG B O 1
ATOM 11209 N N . GLN B 1 333 ? -14.438 11.844 10.055 1 93.19 333 GLN B N 1
ATOM 11210 C CA . GLN B 1 333 ? -13.922 12.031 8.711 1 93.19 333 GLN B CA 1
ATOM 11211 C C . GLN B 1 333 ? -14.453 13.328 8.094 1 93.19 333 GLN B C 1
ATOM 11213 O O . GLN B 1 333 ? -13.711 14.062 7.438 1 93.19 333 GLN B O 1
ATOM 11218 N N . LEU B 1 334 ? -15.711 13.609 8.32 1 95.25 334 LEU B N 1
ATOM 11219 C CA . LEU B 1 334 ? -16.328 14.828 7.809 1 95.25 334 LEU B CA 1
ATOM 11220 C C . LEU B 1 334 ? -15.711 16.062 8.469 1 95.25 334 LEU B C 1
ATOM 11222 O O . LEU B 1 334 ? -15.281 16.984 7.785 1 95.25 334 LEU B O 1
ATOM 11226 N N . LEU B 1 335 ? -15.609 16.016 9.742 1 96.81 335 LEU B N 1
ATOM 11227 C CA . LEU B 1 335 ? -15.227 17.203 10.492 1 96.81 335 LEU B CA 1
ATOM 11228 C C . LEU B 1 335 ? -13.719 17.422 10.438 1 96.81 335 LEU B C 1
ATOM 11230 O O . LEU B 1 335 ? -13.242 18.531 10.68 1 96.81 335 LEU B O 1
ATOM 11234 N N . ASP B 1 336 ? -12.938 16.438 10.156 1 93.12 336 ASP B N 1
ATOM 11235 C CA . ASP B 1 336 ? -11.5 16.594 9.953 1 93.12 336 ASP B CA 1
ATOM 11236 C C . ASP B 1 336 ? -11.219 17.562 8.797 1 93.12 336 ASP B C 1
ATOM 11238 O O . ASP B 1 336 ? -10.203 18.266 8.805 1 93.12 336 ASP B O 1
ATOM 11242 N N . GLY B 1 337 ? -12.164 17.656 7.875 1 91.31 337 GLY B N 1
ATOM 11243 C CA . GLY B 1 337 ? -12.008 18.562 6.754 1 91.31 337 GLY B CA 1
ATOM 11244 C C . GLY B 1 337 ? -12.258 20.016 7.121 1 91.31 337 GLY B C 1
ATOM 11245 O O . GLY B 1 337 ? -11.953 20.922 6.348 1 91.31 337 GLY B O 1
ATOM 11246 N N . TRP B 1 338 ? -12.672 20.266 8.328 1 95.69 338 TRP B N 1
ATOM 11247 C CA . TRP B 1 338 ? -13.047 21.625 8.75 1 95.69 338 TRP B CA 1
ATOM 11248 C C . TRP B 1 338 ? -12.086 22.141 9.812 1 95.69 338 TRP B C 1
ATOM 11250 O O . TRP B 1 338 ? -12.336 23.172 10.438 1 95.69 338 TRP B O 1
ATOM 11260 N N . ARG B 1 339 ? -10.898 21.578 10.062 1 93.44 339 ARG B N 1
ATOM 11261 C CA . ARG B 1 339 ? -9.969 21.938 11.133 1 93.44 339 ARG B CA 1
ATOM 11262 C C . ARG B 1 339 ? -9.227 23.219 10.82 1 93.44 339 ARG B C 1
ATOM 11264 O O . ARG B 1 339 ? -8.828 23.953 11.727 1 93.44 339 ARG B O 1
ATOM 11271 N N . TYR B 1 340 ? -9.031 23.516 9.625 1 91.5 340 TYR B N 1
ATOM 11272 C CA . TYR B 1 340 ? -8.117 24.609 9.289 1 91.5 340 TYR B CA 1
ATOM 11273 C C . TYR B 1 340 ? -8.703 25.5 8.203 1 91.5 340 TYR B C 1
ATOM 11275 O O . TYR B 1 340 ? -7.988 25.953 7.305 1 91.5 340 TYR B O 1
ATOM 11283 N N . VAL B 1 341 ? -10.008 25.75 8.344 1 92.88 341 VAL B N 1
ATOM 11284 C CA . VAL B 1 341 ? -10.703 26.625 7.418 1 92.88 341 VAL B CA 1
ATOM 11285 C C . VAL B 1 341 ? -11.25 27.844 8.164 1 92.88 341 VAL B C 1
ATOM 11287 O O . VAL B 1 341 ? -11.047 27.969 9.375 1 92.88 341 VAL B O 1
ATOM 11290 N N . ARG B 1 342 ? -11.812 28.766 7.484 1 92.5 342 ARG B N 1
ATOM 11291 C CA . ARG B 1 342 ? -12.32 30.016 8.055 1 92.5 342 ARG B CA 1
ATOM 11292 C C . ARG B 1 342 ? -13.273 29.75 9.211 1 92.5 342 ARG B C 1
ATOM 11294 O O . ARG B 1 342 ? -13.156 30.344 10.273 1 92.5 342 ARG B O 1
ATOM 11301 N N . ASP B 1 343 ? -14.289 28.859 8.875 1 94.62 343 ASP B N 1
ATOM 11302 C CA . ASP B 1 343 ? -15.242 28.453 9.898 1 94.62 343 ASP B CA 1
ATOM 11303 C C . ASP B 1 343 ? -14.797 27.156 10.586 1 94.62 343 ASP B C 1
ATOM 11305 O O . ASP B 1 343 ? -15.477 26.125 10.484 1 94.62 343 ASP B O 1
ATOM 11309 N N . THR B 1 344 ? -13.711 27.297 11.352 1 95.88 344 THR B N 1
ATOM 11310 C CA . THR B 1 344 ? -12.977 26.172 11.898 1 95.88 344 THR B CA 1
ATOM 11311 C C . THR B 1 344 ? -13.805 25.438 12.945 1 95.88 344 THR B C 1
ATOM 11313 O O . THR B 1 344 ? -14.375 26.062 13.844 1 95.88 344 THR B O 1
ATOM 11316 N N . VAL B 1 345 ? -13.906 24.141 12.742 1 97.25 345 VAL B N 1
ATOM 11317 C CA . VAL B 1 345 ? -14.43 23.281 13.812 1 97.25 345 VAL B CA 1
ATOM 11318 C C . VAL B 1 345 ? -13.328 23.031 14.844 1 97.25 345 VAL B C 1
ATOM 11320 O O . VAL B 1 345 ? -12.242 22.562 14.508 1 97.25 345 VAL B O 1
ATOM 11323 N N . ARG B 1 346 ? -13.656 23.328 16.094 1 95.44 346 ARG B N 1
ATOM 11324 C CA . ARG B 1 346 ? -12.641 23.281 17.141 1 95.44 346 ARG B CA 1
ATOM 11325 C C . ARG B 1 346 ? -12.812 22.031 18 1 95.44 346 ARG B C 1
ATOM 11327 O O . ARG B 1 346 ? -11.867 21.578 18.656 1 95.44 346 ARG B O 1
ATOM 11334 N N . ASP B 1 347 ? -13.992 21.531 18.016 1 95.75 347 ASP B N 1
ATOM 11335 C CA . ASP B 1 347 ? -14.289 20.344 18.797 1 95.75 347 ASP B CA 1
ATOM 11336 C C . ASP B 1 347 ? -15.68 19.797 18.469 1 95.75 347 ASP B C 1
ATOM 11338 O O . ASP B 1 347 ? -16.438 20.438 17.734 1 95.75 347 ASP B O 1
ATOM 11342 N N . TYR B 1 348 ? -15.984 18.594 18.922 1 97.44 348 TYR B N 1
ATOM 11343 C CA . TYR B 1 348 ? -17.328 18.047 18.812 1 97.44 348 TYR B CA 1
ATOM 11344 C C . TYR B 1 348 ? -17.562 16.969 19.859 1 97.44 348 TYR B C 1
ATOM 11346 O O . TYR B 1 348 ? -16.609 16.5 20.5 1 97.44 348 TYR B O 1
ATOM 11354 N N . ARG B 1 349 ? -18.875 16.625 20.125 1 96.25 349 ARG B N 1
ATOM 11355 C CA . ARG B 1 349 ? -19.312 15.477 20.906 1 96.25 349 ARG B CA 1
ATOM 11356 C C . ARG B 1 349 ? -20.344 14.656 20.141 1 96.25 349 ARG B C 1
ATOM 11358 O O . ARG B 1 349 ? -21.297 15.211 19.594 1 96.25 349 ARG B O 1
ATOM 11365 N N . VAL B 1 350 ? -20.062 13.359 20.031 1 96.69 350 VAL B N 1
ATOM 11366 C CA . VAL B 1 350 ? -21.016 12.422 19.438 1 96.69 350 VAL B CA 1
ATOM 11367 C C . VAL B 1 350 ? -21.453 11.398 20.469 1 96.69 350 VAL B C 1
ATOM 11369 O O . VAL B 1 350 ? -20.609 10.727 21.094 1 96.69 350 VAL B O 1
ATOM 11372 N N . TYR B 1 351 ? -22.75 11.289 20.672 1 95.25 351 TYR B N 1
ATOM 11373 C CA . TYR B 1 351 ? -23.281 10.398 21.703 1 95.25 351 TYR B CA 1
ATOM 11374 C C . TYR B 1 351 ? -24.078 9.258 21.078 1 95.25 351 TYR B C 1
ATOM 11376 O O . TYR B 1 351 ? -24.969 9.5 20.25 1 95.25 351 TYR B O 1
ATOM 11384 N N . VAL B 1 352 ? -23.75 8.039 21.422 1 92.38 352 VAL B N 1
ATOM 11385 C CA . VAL B 1 352 ? -24.5 6.832 21.062 1 92.38 352 VAL B CA 1
ATOM 11386 C C . VAL B 1 352 ? -25 6.148 22.344 1 92.38 352 VAL B C 1
ATOM 11388 O O . VAL B 1 352 ? -24.25 5.941 23.281 1 92.38 352 VAL B O 1
ATOM 11391 N N . ARG B 1 353 ? -26.281 5.809 22.375 1 89.94 353 ARG B N 1
ATOM 11392 C CA . ARG B 1 353 ? -26.891 5.23 23.578 1 89.94 353 ARG B CA 1
ATOM 11393 C C . ARG B 1 353 ? -26.234 3.902 23.938 1 89.94 353 ARG B C 1
ATOM 11395 O O . ARG B 1 353 ? -25.984 3.631 25.109 1 89.94 353 ARG B O 1
ATOM 11402 N N . GLU B 1 354 ? -25.969 3.145 22.844 1 85.25 354 GLU B N 1
ATOM 11403 C CA . GLU B 1 354 ? -25.344 1.843 23.078 1 85.25 354 GLU B CA 1
ATOM 11404 C C . GLU B 1 354 ? -23.969 1.993 23.703 1 85.25 354 GLU B C 1
ATOM 11406 O O . GLU B 1 354 ? -23.109 2.713 23.188 1 85.25 354 GLU B O 1
ATOM 11411 N N . ASN B 1 355 ? -23.688 1.434 24.891 1 78.75 355 ASN B N 1
ATOM 11412 C CA . ASN B 1 355 ? -22.438 1.417 25.625 1 78.75 355 ASN B CA 1
ATOM 11413 C C . ASN B 1 355 ? -22.062 2.811 26.125 1 78.75 355 ASN B C 1
ATOM 11415 O O . ASN B 1 355 ? -20.906 3.051 26.5 1 78.75 355 ASN B O 1
ATOM 11419 N N . GLU B 1 356 ? -23.078 3.787 26.031 1 86.75 356 GLU B N 1
ATOM 11420 C CA . GLU B 1 356 ? -22.828 5.148 26.5 1 86.75 356 GLU B CA 1
ATOM 11421 C C . GLU B 1 356 ? -21.578 5.727 25.859 1 86.75 356 GLU B C 1
ATOM 11423 O O . GLU B 1 356 ? -20.672 6.199 26.547 1 86.75 356 GLU B O 1
ATOM 11428 N N . ARG B 1 357 ? -21.484 5.625 24.594 1 88.75 357 ARG B N 1
ATOM 11429 C CA . ARG B 1 357 ? -20.297 6.031 23.859 1 88.75 357 ARG B CA 1
ATOM 11430 C C . ARG B 1 357 ? -20.312 7.535 23.578 1 88.75 357 ARG B C 1
ATOM 11432 O O . ARG B 1 357 ? -21.297 8.062 23.062 1 88.75 357 ARG B O 1
ATOM 11439 N N . VAL B 1 358 ? -19.281 8.227 23.984 1 92.69 358 VAL B N 1
ATOM 11440 C CA . VAL B 1 358 ? -19.125 9.648 23.703 1 92.69 358 VAL B CA 1
ATOM 11441 C C . VAL B 1 358 ? -17.812 9.875 22.953 1 92.69 358 VAL B C 1
ATOM 11443 O O . VAL B 1 358 ? -16.734 9.719 23.516 1 92.69 358 VAL B O 1
ATOM 11446 N N . ALA B 1 359 ? -17.922 10.289 21.75 1 93.44 359 ALA B N 1
ATOM 11447 C CA . ALA B 1 359 ? -16.75 10.586 20.938 1 93.44 359 ALA B CA 1
ATOM 11448 C C . ALA B 1 359 ? -16.453 12.086 20.922 1 93.44 359 ALA B C 1
ATOM 11450 O O . ALA B 1 359 ? -17.375 12.906 20.891 1 93.44 359 ALA B O 1
ATOM 11451 N N . LYS B 1 360 ? -15.242 12.461 21.016 1 93.44 360 LYS B N 1
ATOM 11452 C CA . LYS B 1 360 ? -14.797 13.852 20.906 1 93.44 360 LYS B CA 1
ATOM 11453 C C . LYS B 1 360 ? -13.695 14 19.859 1 93.44 360 LYS B C 1
ATOM 11455 O O . LYS B 1 360 ? -13.164 13 19.375 1 93.44 360 LYS B O 1
ATOM 11460 N N . MET B 1 361 ? -13.406 15.195 19.562 1 94.5 361 MET B N 1
ATOM 11461 C CA . MET B 1 361 ? -12.359 15.461 18.594 1 94.5 361 MET B CA 1
ATOM 11462 C C . MET B 1 361 ? -10.984 15.094 19.141 1 94.5 361 MET B C 1
ATOM 11464 O O . MET B 1 361 ? -10.672 15.422 20.281 1 94.5 361 MET B O 1
ATOM 11468 N N . PHE B 1 362 ? -10.227 14.406 18.359 1 91.19 362 PHE B N 1
ATOM 11469 C CA . PHE B 1 362 ? -8.852 14.094 18.719 1 91.19 362 PHE B CA 1
ATOM 11470 C C . PHE B 1 362 ? -7.938 15.281 18.469 1 91.19 362 PHE B C 1
ATOM 11472 O O . PHE B 1 362 ? -7.719 15.664 17.312 1 91.19 362 PHE B O 1
ATOM 11479 N N . GLU B 1 363 ? -7.473 15.828 19.531 1 88.62 363 GLU B N 1
ATOM 11480 C CA . GLU B 1 363 ? -6.543 16.953 19.375 1 88.62 363 GLU B CA 1
ATOM 11481 C C . GLU B 1 363 ? -5.133 16.453 19.062 1 88.62 363 GLU B C 1
ATOM 11483 O O . GLU B 1 363 ? -4.543 15.711 19.859 1 88.62 363 GLU B O 1
ATOM 11488 N N . ILE B 1 364 ? -4.617 16.906 18.047 1 87.88 364 ILE B N 1
ATOM 11489 C CA . ILE B 1 364 ? -3.332 16.422 17.562 1 87.88 364 ILE B CA 1
ATOM 11490 C C . ILE B 1 364 ? -2.201 17.188 18.234 1 87.88 364 ILE B C 1
ATOM 11492 O O . ILE B 1 364 ? -2.301 18.406 18.438 1 87.88 364 ILE B O 1
ATOM 11496 N N . ALA B 1 365 ? -1.055 16.438 18.578 1 91.56 365 ALA B N 1
ATOM 11497 C CA . ALA B 1 365 ? 0.206 16.969 19.078 1 91.56 365 ALA B CA 1
ATOM 11498 C C . ALA B 1 365 ? -0.005 17.734 20.391 1 91.56 365 ALA B C 1
ATOM 11500 O O . ALA B 1 365 ? 0.597 18.781 20.609 1 91.56 365 ALA B O 1
ATOM 11501 N N . THR B 1 366 ? -0.908 17.234 21.188 1 88.44 366 THR B N 1
ATOM 11502 C CA . THR B 1 366 ? -1.212 17.938 22.438 1 88.44 366 THR B CA 1
ATOM 11503 C C . THR B 1 366 ? -1.259 16.969 23.609 1 88.44 366 THR B C 1
ATOM 11505 O O . THR B 1 366 ? -1.716 15.828 23.469 1 88.44 366 THR B O 1
ATOM 11508 N N . GLU B 1 367 ? -0.687 17.406 24.672 1 92 367 GLU B N 1
ATOM 11509 C CA . GLU B 1 367 ? -0.865 16.797 25.984 1 92 367 GLU B CA 1
ATOM 11510 C C . GLU B 1 367 ? -1.859 17.578 26.828 1 92 367 GLU B C 1
ATOM 11512 O O . GLU B 1 367 ? -1.571 18.703 27.25 1 92 367 GLU B O 1
ATOM 11517 N N . ASP B 1 368 ? -2.979 17 27.094 1 87.38 368 ASP B N 1
ATOM 11518 C CA . ASP B 1 368 ? -3.967 17.75 27.859 1 87.38 368 ASP B CA 1
ATOM 11519 C C . ASP B 1 368 ? -3.521 17.922 29.312 1 87.38 368 ASP B C 1
ATOM 11521 O O . ASP B 1 368 ? -2.562 17.297 29.75 1 87.38 368 ASP B O 1
ATOM 11525 N N . ALA B 1 369 ? -4.168 18.75 30 1 87.5 369 ALA B N 1
ATOM 11526 C CA . ALA B 1 369 ? -3.762 19.156 31.344 1 87.5 369 ALA B CA 1
ATOM 11527 C C . ALA B 1 369 ? -3.785 17.984 32.312 1 87.5 369 ALA B C 1
ATOM 11529 O O . ALA B 1 369 ? -2.918 17.859 33.188 1 87.5 369 ALA B O 1
ATOM 11530 N N . GLU B 1 370 ? -4.711 17.141 32.156 1 86.56 370 GLU B N 1
ATOM 11531 C CA . GLU B 1 370 ? -4.824 15.992 33.062 1 86.56 370 GLU B CA 1
ATOM 11532 C C . GLU B 1 370 ? -3.682 15 32.844 1 86.56 370 GLU B C 1
ATOM 11534 O O . GLU B 1 370 ? -3.104 14.484 33.781 1 86.56 370 GLU B O 1
ATOM 11539 N N . MET B 1 371 ? -3.441 14.742 31.641 1 92.75 371 MET B N 1
ATOM 11540 C CA . MET B 1 371 ? -2.354 13.82 31.297 1 92.75 371 MET B CA 1
ATOM 11541 C C . MET B 1 371 ? -1.008 14.398 31.734 1 92.75 371 MET B C 1
ATOM 11543 O O . MET B 1 371 ? -0.136 13.664 32.188 1 92.75 371 MET B O 1
ATOM 11547 N N . ARG B 1 372 ? -0.861 15.672 31.531 1 94.69 372 ARG B N 1
ATOM 11548 C CA . ARG B 1 372 ? 0.37 16.328 31.969 1 94.69 372 ARG B CA 1
ATOM 11549 C C . ARG B 1 372 ? 0.546 16.203 33.469 1 94.69 372 ARG B C 1
ATOM 11551 O O . ARG B 1 372 ? 1.642 15.898 33.969 1 94.69 372 ARG B O 1
ATOM 11558 N N . LYS B 1 373 ? -0.513 16.438 34.188 1 93.94 373 LYS B N 1
ATOM 11559 C CA . LYS B 1 373 ? -0.469 16.312 35.656 1 93.94 373 LYS B CA 1
ATOM 11560 C C . LYS B 1 373 ? -0.07 14.906 36.062 1 93.94 373 LYS B C 1
ATOM 11562 O O . LYS B 1 373 ? 0.75 14.734 36.969 1 93.94 373 LYS B O 1
ATOM 11567 N N . ARG B 1 374 ? -0.6 13.984 35.375 1 92.94 374 ARG B N 1
ATOM 11568 C CA . ARG B 1 374 ? -0.266 12.594 35.688 1 92.94 374 ARG B CA 1
ATOM 11569 C C . ARG B 1 374 ? 1.188 12.297 35.312 1 92.94 374 ARG B C 1
ATOM 11571 O O . ARG B 1 374 ? 1.878 11.594 36.062 1 92.94 374 ARG B O 1
ATOM 11578 N N . ARG B 1 375 ? 1.568 12.789 34.25 1 95.56 375 ARG B N 1
ATOM 11579 C CA . ARG B 1 375 ? 2.924 12.516 33.781 1 95.56 375 ARG B CA 1
ATOM 11580 C C . ARG B 1 375 ? 3.961 13.047 34.75 1 95.56 375 ARG B C 1
ATOM 11582 O O . ARG B 1 375 ? 4.969 12.391 35.031 1 95.56 375 ARG B O 1
ATOM 11589 N N . ILE B 1 376 ? 3.75 14.258 35.344 1 95.44 376 ILE B N 1
ATOM 11590 C CA . ILE B 1 376 ? 4.777 14.898 36.156 1 95.44 376 ILE B CA 1
ATOM 11591 C C . ILE B 1 376 ? 4.527 14.602 37.625 1 95.44 376 ILE B C 1
ATOM 11593 O O . ILE B 1 376 ? 5.145 15.219 38.5 1 95.44 376 ILE B O 1
ATOM 11597 N N . SER B 1 377 ? 3.605 13.773 37.938 1 92.88 377 SER B N 1
ATOM 11598 C CA . SER B 1 377 ? 3.217 13.5 39.344 1 92.88 377 SER B CA 1
ATOM 11599 C C . SER B 1 377 ? 4.375 12.906 40.125 1 92.88 377 SER B C 1
ATOM 11601 O O . SER B 1 377 ? 4.488 13.133 41.344 1 92.88 377 SER B O 1
ATOM 11603 N N . ASN B 1 378 ? 5.25 12.203 39.438 1 93.06 378 ASN B N 1
ATOM 11604 C CA . ASN B 1 378 ? 6.359 11.555 40.125 1 93.06 378 ASN B CA 1
ATOM 11605 C C . ASN B 1 378 ? 7.664 12.32 39.938 1 93.06 378 ASN B C 1
ATOM 11607 O O . ASN B 1 378 ? 8.742 11.805 40.219 1 93.06 378 ASN B O 1
ATOM 11611 N N . THR B 1 379 ? 7.566 13.492 39.469 1 94.75 379 THR B N 1
ATOM 11612 C CA . THR B 1 379 ? 8.734 14.336 39.25 1 94.75 379 THR B CA 1
ATOM 11613 C C . THR B 1 379 ? 9.156 15.031 40.531 1 94.75 379 THR B C 1
ATOM 11615 O O . THR B 1 379 ? 8.312 15.547 41.25 1 94.75 379 THR B O 1
ATOM 11618 N N . LEU B 1 380 ? 10.438 14.961 40.781 1 93.94 380 LEU B N 1
ATOM 11619 C CA . LEU B 1 380 ? 11.016 15.695 41.906 1 93.94 380 LEU B CA 1
ATOM 11620 C C . LEU B 1 380 ? 11.5 17.078 41.469 1 93.94 380 LEU B C 1
ATOM 11622 O O . LEU B 1 380 ? 11.867 17.266 40.312 1 93.94 380 LEU B O 1
ATOM 11626 N N . PRO B 1 381 ? 11.469 18.031 42.344 1 92 381 PRO B N 1
ATOM 11627 C CA . PRO B 1 381 ? 11.945 19.359 41.969 1 92 381 PRO B CA 1
ATOM 11628 C C . PRO B 1 381 ? 13.422 19.359 41.562 1 92 381 PRO B C 1
ATOM 11630 O O . PRO B 1 381 ? 14.281 18.984 42.375 1 92 381 PRO B O 1
ATOM 11633 N N . ALA B 1 382 ? 13.695 19.828 40.469 1 95.81 382 ALA B N 1
ATOM 11634 C CA . ALA B 1 382 ? 15.055 19.891 39.938 1 95.81 382 ALA B CA 1
ATOM 11635 C C . ALA B 1 382 ? 15.578 21.328 39.938 1 95.81 382 ALA B C 1
ATOM 11637 O O . ALA B 1 382 ? 14.797 22.281 39.938 1 95.81 382 ALA B O 1
ATOM 11638 N N . ARG B 1 383 ? 16.875 21.422 40 1 97.81 383 ARG B N 1
ATOM 11639 C CA . ARG B 1 383 ? 17.547 22.688 39.688 1 97.81 383 ARG B CA 1
ATOM 11640 C C . ARG B 1 383 ? 18.016 22.734 38.25 1 97.81 383 ARG B C 1
ATOM 11642 O O . ARG B 1 383 ? 18.828 21.906 37.844 1 97.81 383 ARG B O 1
ATOM 11649 N N . VAL B 1 384 ? 17.438 23.703 37.562 1 98.69 384 VAL B N 1
ATOM 11650 C CA . VAL B 1 384 ? 17.75 23.828 36.125 1 98.69 384 VAL B CA 1
ATOM 11651 C C . VAL B 1 384 ? 18.469 25.156 35.875 1 98.69 384 VAL B C 1
ATOM 11653 O O . VAL B 1 384 ? 18.031 26.203 36.375 1 98.69 384 VAL B O 1
ATOM 11656 N N . ILE B 1 385 ? 19.609 25.094 35.219 1 98.81 385 ILE B N 1
ATOM 11657 C CA . ILE B 1 385 ? 20.312 26.312 34.812 1 98.81 385 ILE B CA 1
ATOM 11658 C C . ILE B 1 385 ? 20.062 26.562 33.312 1 98.81 385 ILE B C 1
ATOM 11660 O O . ILE B 1 385 ? 20.266 25.656 32.5 1 98.81 385 ILE B O 1
ATOM 11664 N N . VAL B 1 386 ? 19.562 27.719 33 1 98.88 386 VAL B N 1
ATOM 11665 C CA . VAL B 1 386 ? 19.406 28.156 31.625 1 98.88 386 VAL B CA 1
ATOM 11666 C C . VAL B 1 386 ? 20.469 29.188 31.281 1 98.88 386 VAL B C 1
ATOM 11668 O O . VAL B 1 386 ? 20.594 30.219 31.938 1 98.88 386 VAL B O 1
ATOM 11671 N N . VAL B 1 387 ? 21.312 28.922 30.25 1 98.81 387 VAL B N 1
ATOM 11672 C CA . VAL B 1 387 ? 22.391 29.828 29.844 1 98.81 387 VAL B CA 1
ATOM 11673 C C . VAL B 1 387 ? 21.953 30.609 28.609 1 98.81 387 VAL B C 1
ATOM 11675 O O . VAL B 1 387 ? 21.922 30.078 27.5 1 98.81 387 VAL B O 1
ATOM 11678 N N . GLY B 1 388 ? 21.688 31.875 28.766 1 98.5 388 GLY B N 1
ATOM 11679 C CA . GLY B 1 388 ? 21.203 32.75 27.719 1 98.5 388 GLY B CA 1
ATOM 11680 C C . GLY B 1 388 ? 19.781 33.25 27.969 1 98.5 388 GLY B C 1
ATOM 11681 O O . GLY B 1 388 ? 18.875 32.438 28.203 1 98.5 388 GLY B O 1
ATOM 11682 N N . GLY B 1 389 ? 19.609 34.5 27.938 1 98.06 389 GLY B N 1
ATOM 11683 C CA . GLY B 1 389 ? 18.312 35.094 28.234 1 98.06 389 GLY B CA 1
ATOM 11684 C C . GLY B 1 389 ? 17.578 35.594 27 1 98.06 389 GLY B C 1
ATOM 11685 O O . GLY B 1 389 ? 16.922 36.625 27.047 1 98.06 389 GLY B O 1
ATOM 11686 N N . GLY B 1 390 ? 17.75 34.938 25.859 1 98.06 390 GLY B N 1
ATOM 11687 C CA . GLY B 1 390 ? 16.922 35.156 24.688 1 98.06 390 GLY B CA 1
ATOM 11688 C C . GLY B 1 390 ? 15.57 34.469 24.766 1 98.06 390 GLY B C 1
ATOM 11689 O O . GLY B 1 390 ? 15.18 34 25.812 1 98.06 390 GLY B O 1
ATOM 11690 N N . LEU B 1 391 ? 14.875 34.469 23.625 1 98.56 391 LEU B N 1
ATOM 11691 C CA . LEU B 1 391 ? 13.539 33.875 23.609 1 98.56 391 LEU B CA 1
ATOM 11692 C C . LEU B 1 391 ? 13.578 32.406 23.953 1 98.56 391 LEU B C 1
ATOM 11694 O O . LEU B 1 391 ? 12.703 31.891 24.656 1 98.56 391 LEU B O 1
ATOM 11698 N N . ALA B 1 392 ? 14.562 31.672 23.438 1 98.75 392 ALA B N 1
ATOM 11699 C CA . ALA B 1 392 ? 14.695 30.266 23.75 1 98.75 392 ALA B CA 1
ATOM 11700 C C . ALA B 1 392 ? 14.875 30.047 25.25 1 98.75 392 ALA B C 1
ATOM 11702 O O . ALA B 1 392 ? 14.242 29.156 25.828 1 98.75 392 ALA B O 1
ATOM 11703 N N . GLY B 1 393 ? 15.742 30.828 25.844 1 98.81 393 GLY B N 1
ATOM 11704 C CA . GLY B 1 393 ? 16.016 30.703 27.266 1 98.81 393 GLY B CA 1
ATOM 11705 C C . GLY B 1 393 ? 14.805 31.031 28.125 1 98.81 393 GLY B C 1
ATOM 11706 O O . GLY B 1 393 ? 14.516 30.312 29.094 1 98.81 393 GLY B O 1
ATOM 11707 N N . LEU B 1 394 ? 14.148 32.094 27.812 1 98.75 394 LEU B N 1
ATOM 11708 C CA . LEU B 1 394 ? 12.969 32.469 28.594 1 98.75 394 LEU B CA 1
ATOM 11709 C C . LEU B 1 394 ? 11.859 31.422 28.438 1 98.75 394 LEU B C 1
ATOM 11711 O O . LEU B 1 394 ? 11.148 31.109 29.391 1 98.75 394 LEU B O 1
ATOM 11715 N N . SER B 1 395 ? 11.648 30.969 27.188 1 98.81 395 SER B N 1
ATOM 11716 C CA . SER B 1 395 ? 10.664 29.922 26.969 1 98.81 395 SER B CA 1
ATOM 11717 C C . SER B 1 395 ? 10.977 28.688 27.797 1 98.81 395 SER B C 1
ATOM 11719 O O . SER B 1 395 ? 10.078 28.094 28.406 1 98.81 395 SER B O 1
ATOM 11721 N N . ALA B 1 396 ? 12.234 28.312 27.797 1 98.88 396 ALA B N 1
ATOM 11722 C CA . ALA B 1 396 ? 12.672 27.156 28.578 1 98.88 396 ALA B CA 1
ATOM 11723 C C . ALA B 1 396 ? 12.445 27.375 30.078 1 98.88 396 ALA B C 1
ATOM 11725 O O . ALA B 1 396 ? 11.961 26.5 30.781 1 98.88 396 ALA B O 1
ATOM 11726 N N . ALA B 1 397 ? 12.812 28.547 30.547 1 98.81 397 ALA B N 1
ATOM 11727 C CA . ALA B 1 397 ? 12.711 28.875 31.953 1 98.81 397 ALA B CA 1
ATOM 11728 C C . ALA B 1 397 ? 11.258 28.828 32.438 1 98.81 397 ALA B C 1
ATOM 11730 O O . ALA B 1 397 ? 10.953 28.266 33.469 1 98.81 397 ALA B O 1
ATOM 11731 N N . ILE B 1 398 ? 10.398 29.453 31.688 1 98.62 398 ILE B N 1
ATOM 11732 C CA . ILE B 1 398 ? 8.984 29.531 32.031 1 98.62 398 ILE B CA 1
ATOM 11733 C C . ILE B 1 398 ? 8.398 28.125 32.094 1 98.62 398 ILE B C 1
ATOM 11735 O O . ILE B 1 398 ? 7.668 27.766 33.031 1 98.62 398 ILE B O 1
ATOM 11739 N N . GLU B 1 399 ? 8.719 27.359 31.031 1 97.94 399 GLU B N 1
ATOM 11740 C CA . GLU B 1 399 ? 8.203 25.984 30.984 1 97.94 399 GLU B CA 1
ATOM 11741 C C . GLU B 1 399 ? 8.734 25.156 32.156 1 97.94 399 GLU B C 1
ATOM 11743 O O . GLU B 1 399 ? 7.992 24.375 32.75 1 97.94 399 GLU B O 1
ATOM 11748 N N . ALA B 1 400 ? 10.047 25.234 32.406 1 98.25 400 ALA B N 1
ATOM 11749 C CA . ALA B 1 400 ? 10.656 24.484 33.5 1 98.25 400 ALA B CA 1
ATOM 11750 C C . ALA B 1 400 ? 10.016 24.828 34.844 1 98.25 400 ALA B C 1
ATOM 11752 O O . ALA B 1 400 ? 9.734 23.953 35.656 1 98.25 400 ALA B O 1
ATOM 11753 N N . ALA B 1 401 ? 9.836 26.094 35.062 1 97.5 401 ALA B N 1
ATOM 11754 C CA . ALA B 1 401 ? 9.18 26.547 36.281 1 97.5 401 ALA B CA 1
ATOM 11755 C C . ALA B 1 401 ? 7.77 25.969 36.406 1 97.5 401 ALA B C 1
ATOM 11757 O O . ALA B 1 401 ? 7.324 25.609 37.5 1 97.5 401 ALA B O 1
ATOM 11758 N N . GLY B 1 402 ? 7.094 25.953 35.281 1 93.88 402 GLY B N 1
ATOM 11759 C CA . GLY B 1 402 ? 5.746 25.406 35.25 1 93.88 402 GLY B CA 1
ATOM 11760 C C . GLY B 1 402 ? 5.684 23.938 35.625 1 93.88 402 GLY B C 1
ATOM 11761 O O . GLY B 1 402 ? 4.648 23.453 36.094 1 93.88 402 GLY B O 1
ATOM 11762 N N . CYS B 1 403 ? 6.785 23.266 35.438 1 93.75 403 CYS B N 1
ATOM 11763 C CA . CYS B 1 403 ? 6.852 21.859 35.781 1 93.75 403 CYS B CA 1
ATOM 11764 C C . CYS B 1 403 ? 7.352 21.656 37.219 1 93.75 403 CYS B C 1
ATOM 11766 O O . CYS B 1 403 ? 7.555 20.531 37.656 1 93.75 403 CYS B O 1
ATOM 11768 N N . GLY B 1 404 ? 7.672 22.734 37.875 1 92.06 404 GLY B N 1
ATOM 11769 C CA . GLY B 1 404 ? 7.984 22.656 39.312 1 92.06 404 GLY B CA 1
ATOM 11770 C C . GLY B 1 404 ? 9.461 22.812 39.594 1 92.06 404 GLY B C 1
ATOM 11771 O O . GLY B 1 404 ? 9.891 22.672 40.75 1 92.06 404 GLY B O 1
ATOM 11772 N N . ALA B 1 405 ? 10.25 23.156 38.625 1 97.31 405 ALA B N 1
ATOM 11773 C CA . ALA B 1 405 ? 11.695 23.281 38.844 1 97.31 405 ALA B CA 1
ATOM 11774 C C . ALA B 1 405 ? 12.055 24.656 39.406 1 97.31 405 ALA B C 1
ATOM 11776 O O . ALA B 1 405 ? 11.266 25.594 39.344 1 97.31 405 ALA B O 1
ATOM 11777 N N . GLN B 1 406 ? 13.188 24.656 40.062 1 97.44 406 GLN B N 1
ATOM 11778 C CA . GLN B 1 406 ? 13.859 25.922 40.344 1 97.44 406 GLN B CA 1
ATOM 11779 C C . GLN B 1 406 ? 14.867 26.266 39.25 1 97.44 406 GLN B C 1
ATOM 11781 O O . GLN B 1 406 ? 15.75 25.484 38.938 1 97.44 406 GLN B O 1
ATOM 11786 N N . VAL B 1 407 ? 14.703 27.516 38.75 1 98.75 407 VAL B N 1
ATOM 11787 C CA . VAL B 1 407 ? 15.469 27.859 37.562 1 98.75 407 VAL B CA 1
ATOM 11788 C C . VAL B 1 407 ? 16.422 29.016 37.875 1 98.75 407 VAL B C 1
ATOM 11790 O O . VAL B 1 407 ? 16.031 29.969 38.531 1 98.75 407 VAL B O 1
ATOM 11793 N N . VAL B 1 408 ? 17.672 28.875 37.438 1 98.44 408 VAL B N 1
ATOM 11794 C CA . VAL B 1 408 ? 18.625 29.984 37.406 1 98.44 408 VAL B CA 1
ATOM 11795 C C . VAL B 1 408 ? 18.922 30.344 35.938 1 98.44 408 VAL B C 1
ATOM 11797 O O . VAL B 1 408 ? 19.453 29.516 35.188 1 98.44 408 VAL B O 1
ATOM 11800 N N . LEU B 1 409 ? 18.484 31.516 35.562 1 98.62 409 LEU B N 1
ATOM 11801 C CA . LEU B 1 409 ? 18.75 32 34.188 1 98.62 409 LEU B CA 1
ATOM 11802 C C . LEU B 1 409 ? 19.953 32.938 34.188 1 98.62 409 LEU B C 1
ATOM 11804 O O . LEU B 1 409 ? 19.969 33.938 34.844 1 98.62 409 LEU B O 1
ATOM 11808 N N . MET B 1 410 ? 21 32.562 33.406 1 98.06 410 MET B N 1
ATOM 11809 C CA . MET B 1 410 ? 22.234 33.312 33.344 1 98.06 410 MET B CA 1
ATOM 11810 C C . MET B 1 410 ? 22.391 34.031 32 1 98.06 410 MET B C 1
ATOM 11812 O O . MET B 1 410 ? 22.266 33.406 30.953 1 98.06 410 MET B O 1
ATOM 11816 N N . GLU B 1 411 ? 22.562 35.312 32.062 1 97.5 411 GLU B N 1
ATOM 11817 C CA . GLU B 1 411 ? 22.75 36.156 30.891 1 97.5 411 GLU B CA 1
ATOM 11818 C C . GLU B 1 411 ? 24.047 36.938 30.984 1 97.5 411 GLU B C 1
ATOM 11820 O O . GLU B 1 411 ? 24.297 37.625 32 1 97.5 411 GLU B O 1
ATOM 11825 N N . LYS B 1 412 ? 24.891 36.812 29.891 1 96.12 412 LYS B N 1
ATOM 11826 C CA . LYS B 1 412 ? 26.188 37.469 29.984 1 96.12 412 LYS B CA 1
ATOM 11827 C C . LYS B 1 412 ? 26.062 39 29.781 1 96.12 412 LYS B C 1
ATOM 11829 O O . LYS B 1 412 ? 26.922 39.75 30.25 1 96.12 412 LYS B O 1
ATOM 11834 N N . GLU B 1 413 ? 25.016 39.5 29.141 1 95.94 413 GLU B N 1
ATOM 11835 C CA . GLU B 1 413 ? 24.781 40.906 28.922 1 95.94 413 GLU B CA 1
ATOM 11836 C C . GLU B 1 413 ? 24.062 41.531 30.109 1 95.94 413 GLU B C 1
ATOM 11838 O O . GLU B 1 413 ? 23.578 40.844 31 1 95.94 413 GLU B O 1
ATOM 11843 N N . ALA B 1 414 ? 23.922 42.844 30.125 1 94.56 414 ALA B N 1
ATOM 11844 C CA . ALA B 1 414 ? 23.328 43.594 31.219 1 94.56 414 ALA B CA 1
ATOM 11845 C C . ALA B 1 414 ? 21.797 43.5 31.172 1 94.56 414 ALA B C 1
ATOM 11847 O O . ALA B 1 414 ? 21.141 43.719 32.188 1 94.56 414 ALA B O 1
ATOM 11848 N N . LYS B 1 415 ? 21.312 43.156 30 1 95.06 415 LYS B N 1
ATOM 11849 C CA . LYS B 1 415 ? 19.875 43.031 29.828 1 95.06 415 LYS B CA 1
ATOM 11850 C C . LYS B 1 415 ? 19.531 41.75 29.062 1 95.06 415 LYS B C 1
ATOM 11852 O O . LYS B 1 415 ? 20.344 41.25 28.297 1 95.06 415 LYS B O 1
ATOM 11857 N N . LEU B 1 416 ? 18.312 41.312 29.359 1 96.12 416 LEU B N 1
ATOM 11858 C CA . LEU B 1 416 ? 17.812 40.125 28.625 1 96.12 416 LEU B CA 1
ATOM 11859 C C . LEU B 1 416 ? 17.391 40.531 27.219 1 96.12 416 LEU B C 1
ATOM 11861 O O . LEU B 1 416 ? 17.156 41.688 26.938 1 96.12 416 LEU B O 1
ATOM 11865 N N . GLY B 1 417 ? 17.328 39.594 26.297 1 93.56 417 GLY B N 1
ATOM 11866 C CA . GLY B 1 417 ? 16.719 39.812 24.984 1 93.56 417 GLY B CA 1
ATOM 11867 C C . GLY B 1 417 ? 17.578 39.312 23.844 1 93.56 417 GLY B C 1
ATOM 11868 O O . GLY B 1 417 ? 17.078 38.625 22.938 1 93.56 417 GLY B O 1
ATOM 11869 N N . GLY B 1 418 ? 18.844 39.719 23.797 1 92.31 418 GLY B N 1
ATOM 11870 C CA . GLY B 1 418 ? 19.734 39.312 22.734 1 92.31 418 GLY B CA 1
ATOM 11871 C C . GLY B 1 418 ? 19.188 39.625 21.344 1 92.31 418 GLY B C 1
ATOM 11872 O O . GLY B 1 418 ? 18.547 40.656 21.141 1 92.31 418 GLY B O 1
ATOM 11873 N N . ASN B 1 419 ? 19.438 38.75 20.359 1 93.62 419 ASN B N 1
ATOM 11874 C CA . ASN B 1 419 ? 19 38.969 18.984 1 93.62 419 ASN B CA 1
ATOM 11875 C C . ASN B 1 419 ? 17.516 38.719 18.812 1 93.62 419 ASN B C 1
ATOM 11877 O O . ASN B 1 419 ? 16.906 39.188 17.844 1 93.62 419 ASN B O 1
ATOM 11881 N N . SER B 1 420 ? 16.844 38.031 19.766 1 96.31 420 SER B N 1
ATOM 11882 C CA . SER B 1 420 ? 15.406 37.812 19.734 1 96.31 420 SER B CA 1
ATOM 11883 C C . SER B 1 420 ? 14.648 39.125 19.812 1 96.31 420 SER B C 1
ATOM 11885 O O . SER B 1 420 ? 13.641 39.312 19.125 1 96.31 420 SER B O 1
ATOM 11887 N N . ALA B 1 421 ? 15.141 40 20.578 1 94.25 421 ALA B N 1
ATOM 11888 C CA . ALA B 1 421 ? 14.5 41.281 20.75 1 94.25 421 ALA B CA 1
ATOM 11889 C C . ALA B 1 421 ? 14.625 42.125 19.484 1 94.25 421 ALA B C 1
ATOM 11891 O O . ALA B 1 421 ? 13.805 43.031 19.25 1 94.25 421 ALA B O 1
ATOM 11892 N N . LYS B 1 422 ? 15.57 41.844 18.672 1 90.88 422 LYS B N 1
ATOM 11893 C CA . LYS B 1 422 ? 15.836 42.594 17.453 1 90.88 422 LYS B CA 1
ATOM 11894 C C . LYS B 1 422 ? 15.031 42.031 16.281 1 90.88 422 LYS B C 1
ATOM 11896 O O . LYS B 1 422 ? 14.922 42.688 15.234 1 90.88 422 LYS B O 1
ATOM 11901 N N . ALA B 1 423 ? 14.422 40.875 16.5 1 89.75 423 ALA B N 1
ATOM 11902 C CA . ALA B 1 423 ? 13.664 40.281 15.422 1 89.75 423 ALA B CA 1
ATOM 11903 C C . ALA B 1 423 ? 12.438 41.094 15.062 1 89.75 423 ALA B C 1
ATOM 11905 O O . ALA B 1 423 ? 11.781 41.656 15.945 1 89.75 423 ALA B O 1
ATOM 11906 N N . THR B 1 424 ? 12.164 41.219 13.75 1 83.94 424 THR B N 1
ATOM 11907 C CA . THR B 1 424 ? 11.109 42.156 13.391 1 83.94 424 THR B CA 1
ATOM 11908 C C . THR B 1 424 ? 10.148 41.531 12.383 1 83.94 424 THR B C 1
ATOM 11910 O O . THR B 1 424 ? 9.078 42.094 12.117 1 83.94 424 THR B O 1
ATOM 11913 N N . SER B 1 425 ? 10.414 40.406 11.82 1 87.31 425 SER B N 1
ATOM 11914 C CA . SER B 1 425 ? 9.57 39.906 10.742 1 87.31 425 SER B CA 1
ATOM 11915 C C . SER B 1 425 ? 8.406 39.094 11.281 1 87.31 425 SER B C 1
ATOM 11917 O O . SER B 1 425 ? 7.363 38.969 10.641 1 87.31 425 SER B O 1
ATOM 11919 N N . GLY B 1 426 ? 8.602 38.375 12.375 1 93.44 426 GLY B N 1
ATOM 11920 C CA . GLY B 1 426 ? 7.488 37.656 12.953 1 93.44 426 GLY B CA 1
ATOM 11921 C C . GLY B 1 426 ? 7.816 36.188 13.242 1 93.44 426 GLY B C 1
ATOM 11922 O O . GLY B 1 426 ? 8.969 35.781 13.125 1 93.44 426 GLY B O 1
ATOM 11923 N N . ILE B 1 427 ? 6.824 35.469 13.695 1 97.69 427 ILE B N 1
ATOM 11924 C CA . ILE B 1 427 ? 6.949 34.062 14.102 1 97.69 427 ILE B CA 1
ATOM 11925 C C . ILE B 1 427 ? 5.973 33.219 13.289 1 97.69 427 ILE B C 1
ATOM 11927 O O . ILE B 1 427 ? 4.828 33.594 13.07 1 97.69 427 ILE B O 1
ATOM 11931 N N . ASN B 1 428 ? 6.449 32.094 12.758 1 98.19 428 ASN B N 1
ATOM 11932 C CA . ASN B 1 428 ? 5.633 31.25 11.875 1 98.19 428 ASN B CA 1
ATOM 11933 C C . ASN B 1 428 ? 4.711 30.328 12.68 1 98.19 428 ASN B C 1
ATOM 11935 O O . ASN B 1 428 ? 5.012 29.984 13.82 1 98.19 428 ASN B O 1
ATOM 11939 N N . GLY B 1 429 ? 3.578 29.984 12.086 1 97.81 429 GLY B N 1
ATOM 11940 C CA . GLY B 1 429 ? 2.641 28.984 12.57 1 97.81 429 GLY B CA 1
ATOM 11941 C C . GLY B 1 429 ? 1.524 28.688 11.586 1 97.81 429 GLY B C 1
ATOM 11942 O O . GLY B 1 429 ? 1.053 29.594 10.883 1 97.81 429 GLY B O 1
ATOM 11943 N N . TRP B 1 430 ? 1.155 27.438 11.508 1 96.88 430 TRP B N 1
ATOM 11944 C CA . TRP B 1 430 ? 0.004 27.094 10.672 1 96.88 430 TRP B CA 1
ATOM 11945 C C . TRP B 1 430 ? -1.151 26.578 11.523 1 96.88 430 TRP B C 1
ATOM 11947 O O . TRP B 1 430 ? -0.947 26.141 12.656 1 96.88 430 TRP B O 1
ATOM 11957 N N . GLY B 1 431 ? -2.344 26.703 11.008 1 94.69 431 GLY B N 1
ATOM 11958 C CA . GLY B 1 431 ? -3.529 26.25 11.719 1 94.69 431 GLY B CA 1
ATOM 11959 C C . GLY B 1 431 ? -3.949 27.172 12.844 1 94.69 431 GLY B C 1
ATOM 11960 O O . GLY B 1 431 ? -4.426 26.703 13.883 1 94.69 431 GLY B O 1
ATOM 11961 N N . THR B 1 432 ? -3.723 28.469 12.672 1 95.81 432 THR B N 1
ATOM 11962 C CA . THR B 1 432 ? -4.004 29.422 13.734 1 95.81 432 THR B CA 1
ATOM 11963 C C . THR B 1 432 ? -5.312 30.156 13.469 1 95.81 432 THR B C 1
ATOM 11965 O O . THR B 1 432 ? -5.836 30.125 12.352 1 95.81 432 THR B O 1
ATOM 11968 N N . ARG B 1 433 ? -5.859 30.797 14.438 1 94 433 ARG B N 1
ATOM 11969 C CA . ARG B 1 433 ? -7.082 31.594 14.312 1 94 433 ARG B CA 1
ATOM 11970 C C . ARG B 1 433 ? -6.875 32.75 13.359 1 94 433 ARG B C 1
ATOM 11972 O O . ARG B 1 433 ? -7.785 33.125 12.609 1 94 433 ARG B O 1
ATOM 11979 N N . ALA B 1 434 ? -5.699 33.375 13.406 1 95.38 434 ALA B N 1
ATOM 11980 C CA . ALA B 1 434 ? -5.387 34.469 12.5 1 95.38 434 ALA B CA 1
ATOM 11981 C C . ALA B 1 434 ? -5.488 34.031 11.039 1 95.38 434 ALA B C 1
ATOM 11983 O O . ALA B 1 434 ? -6.035 34.781 10.203 1 95.38 434 ALA B O 1
ATOM 11984 N N . GLN B 1 435 ? -4.93 32.906 10.758 1 96 435 GLN B N 1
ATOM 11985 C CA . GLN B 1 435 ? -5.016 32.375 9.398 1 96 435 GLN B CA 1
ATOM 11986 C C . GLN B 1 435 ? -6.461 32.094 9.008 1 96 435 GLN B C 1
ATOM 11988 O O . GLN B 1 435 ? -6.879 32.406 7.887 1 96 435 GLN B O 1
ATOM 11993 N N . ALA B 1 436 ? -7.195 31.484 9.898 1 94.69 436 ALA B N 1
ATOM 11994 C CA . ALA B 1 436 ? -8.602 31.172 9.633 1 94.69 436 ALA B CA 1
ATOM 11995 C C . ALA B 1 436 ? -9.398 32.438 9.328 1 94.69 436 ALA B C 1
ATOM 11997 O O . ALA B 1 436 ? -10.18 32.469 8.375 1 94.69 436 ALA B O 1
ATOM 11998 N N . LYS B 1 437 ? -9.25 33.406 10.117 1 92.38 437 LYS B N 1
ATOM 11999 C CA . LYS B 1 437 ? -9.961 34.688 9.938 1 92.38 437 LYS B CA 1
ATOM 12000 C C . LYS B 1 437 ? -9.641 35.312 8.586 1 92.38 437 LYS B C 1
ATOM 12002 O O . LYS B 1 437 ? -10.484 35.969 7.984 1 92.38 437 LYS B O 1
ATOM 12007 N N . ALA B 1 438 ? -8.422 35.094 8.18 1 93.69 438 ALA B N 1
ATOM 12008 C CA . ALA B 1 438 ? -7.992 35.656 6.898 1 93.69 438 ALA B CA 1
ATOM 12009 C C . ALA B 1 438 ? -8.281 34.688 5.754 1 93.69 438 ALA B C 1
ATOM 12011 O O . ALA B 1 438 ? -7.918 34.938 4.605 1 93.69 438 ALA B O 1
ATOM 12012 N N . SER B 1 439 ? -8.898 33.531 5.988 1 93.06 439 SER B N 1
ATOM 12013 C CA . SER B 1 439 ? -9.25 32.5 5.02 1 93.06 439 SER B CA 1
ATOM 12014 C C . SER B 1 439 ? -8.016 31.938 4.312 1 93.06 439 SER B C 1
ATOM 12016 O O . SER B 1 439 ? -8.023 31.75 3.096 1 93.06 439 SER B O 1
ATOM 12018 N N . ILE B 1 440 ? -6.938 31.844 5.086 1 93.44 440 ILE B N 1
ATOM 12019 C CA . ILE B 1 440 ? -5.707 31.266 4.555 1 93.44 440 ILE B CA 1
ATOM 12020 C C . ILE B 1 440 ? -5.684 29.766 4.812 1 93.44 440 ILE B C 1
ATOM 12022 O O . ILE B 1 440 ? -5.715 29.328 5.965 1 93.44 440 ILE B O 1
ATOM 12026 N N . VAL B 1 441 ? -5.684 29.016 3.695 1 89.25 441 VAL B N 1
ATOM 12027 C CA . VAL B 1 441 ? -5.582 27.562 3.812 1 89.25 441 VAL B CA 1
ATOM 12028 C C . VAL B 1 441 ? -4.113 27.141 3.883 1 89.25 441 VAL B C 1
ATOM 12030 O O . VAL B 1 441 ? -3.34 27.422 2.963 1 89.25 441 VAL B O 1
ATOM 12033 N N . ASP B 1 442 ? -3.658 26.562 4.98 1 94.25 442 ASP B N 1
ATOM 12034 C CA . ASP B 1 442 ? -2.293 26.125 5.234 1 94.25 442 ASP B CA 1
ATOM 12035 C C . ASP B 1 442 ? -2.281 24.719 5.859 1 94.25 442 ASP B C 1
ATOM 12037 O O . ASP B 1 442 ? -3.301 24.031 5.863 1 94.25 442 ASP B O 1
ATOM 12041 N N . GLY B 1 443 ? -1.147 24.219 6.176 1 93.62 443 GLY B N 1
ATOM 12042 C CA . GLY B 1 443 ? -0.996 22.906 6.781 1 93.62 443 GLY B CA 1
ATOM 12043 C C . GLY B 1 443 ? 0.453 22.5 6.965 1 93.62 443 GLY B C 1
ATOM 12044 O O . GLY B 1 443 ? 1.356 23.125 6.41 1 93.62 443 GLY B O 1
ATOM 12045 N N . GLY B 1 444 ? 0.574 21.422 7.742 1 95.38 444 GLY B N 1
ATOM 12046 C CA . GLY B 1 444 ? 1.915 20.938 8.023 1 95.38 444 GLY B CA 1
ATOM 12047 C C . GLY B 1 444 ? 2.676 20.531 6.773 1 95.38 444 GLY B C 1
ATOM 12048 O O . GLY B 1 444 ? 3.885 20.75 6.68 1 95.38 444 GLY B O 1
ATOM 12049 N N . LYS B 1 445 ? 1.943 19.969 5.84 1 94.81 445 LYS B N 1
ATOM 12050 C CA . LYS B 1 445 ? 2.596 19.484 4.629 1 94.81 445 LYS B CA 1
ATOM 12051 C C . LYS B 1 445 ? 3.221 20.641 3.844 1 94.81 445 LYS B C 1
ATOM 12053 O O . LYS B 1 445 ? 4.301 20.484 3.268 1 94.81 445 LYS B O 1
ATOM 12058 N N . TYR B 1 446 ? 2.559 21.797 3.805 1 96.06 446 TYR B N 1
ATOM 12059 C CA . TYR B 1 446 ? 3.094 22.969 3.107 1 96.06 446 TYR B CA 1
ATOM 12060 C C . TYR B 1 446 ? 4.281 23.547 3.859 1 96.06 446 TYR B C 1
ATOM 12062 O O . TYR B 1 446 ? 5.309 23.875 3.256 1 96.06 446 TYR B O 1
ATOM 12070 N N . PHE B 1 447 ? 4.086 23.672 5.18 1 97.5 447 PHE B N 1
ATOM 12071 C CA . PHE B 1 447 ? 5.121 24.266 6.02 1 97.5 447 PHE B CA 1
ATOM 12072 C C . PHE B 1 447 ? 6.383 23.406 6.008 1 97.5 447 PHE B C 1
ATOM 12074 O O . PHE B 1 447 ? 7.492 23.922 5.855 1 97.5 447 PHE B O 1
ATOM 12081 N N . GLU B 1 448 ? 6.258 22.125 6.156 1 97.75 448 GLU B N 1
ATOM 12082 C CA . GLU B 1 448 ? 7.395 21.219 6.156 1 97.75 448 GLU B CA 1
ATOM 12083 C C . GLU B 1 448 ? 8.102 21.219 4.801 1 97.75 448 GLU B C 1
ATOM 12085 O O . GLU B 1 448 ? 9.328 21.266 4.738 1 97.75 448 GLU B O 1
ATOM 12090 N N . ARG B 1 449 ? 7.305 21.125 3.76 1 97.19 449 ARG B N 1
ATOM 12091 C CA . ARG B 1 449 ? 7.887 21.172 2.422 1 97.19 449 ARG B CA 1
ATOM 12092 C C . ARG B 1 449 ? 8.688 22.453 2.213 1 97.19 449 ARG B C 1
ATOM 12094 O O . ARG B 1 449 ? 9.789 22.422 1.66 1 97.19 449 ARG B O 1
ATOM 12101 N N . ASP B 1 450 ? 8.133 23.656 2.629 1 97.19 450 ASP B N 1
ATOM 12102 C CA . ASP B 1 450 ? 8.836 24.922 2.492 1 97.19 450 ASP B CA 1
ATOM 12103 C C . ASP B 1 450 ? 10.141 24.906 3.287 1 97.19 450 ASP B C 1
ATOM 12105 O O . ASP B 1 450 ? 11.148 25.484 2.848 1 97.19 450 ASP B O 1
ATOM 12109 N N . THR B 1 451 ? 10.094 24.312 4.438 1 98.12 451 THR B N 1
ATOM 12110 C CA . THR B 1 451 ? 11.281 24.234 5.281 1 98.12 451 THR B CA 1
ATOM 12111 C C . THR B 1 451 ? 12.336 23.344 4.637 1 98.12 451 THR B C 1
ATOM 12113 O O . THR B 1 451 ? 13.523 23.688 4.617 1 98.12 451 THR B O 1
ATOM 12116 N N . TYR B 1 452 ? 11.93 22.188 4.082 1 97.31 452 TYR B N 1
ATOM 12117 C CA . TYR B 1 452 ? 12.852 21.281 3.398 1 97.31 452 TYR B CA 1
ATOM 12118 C C . TYR B 1 452 ? 13.461 21.953 2.172 1 97.31 452 TYR B C 1
ATOM 12120 O O . TYR B 1 452 ? 14.664 21.828 1.922 1 97.31 452 TYR B O 1
ATOM 12128 N N . LYS B 1 453 ? 12.594 22.594 1.408 1 96.31 453 LYS B N 1
ATOM 12129 C CA . LYS B 1 453 ? 13.07 23.266 0.199 1 96.31 453 LYS B CA 1
ATOM 12130 C C . LYS B 1 453 ? 14.109 24.328 0.53 1 96.31 453 LYS B C 1
ATOM 12132 O O . LYS B 1 453 ? 15.133 24.438 -0.156 1 96.31 453 LYS B O 1
ATOM 12137 N N . SER B 1 454 ? 13.852 25.109 1.573 1 96.88 454 SER B N 1
ATOM 12138 C CA . SER B 1 454 ? 14.797 26.125 2.016 1 96.88 454 SER B CA 1
ATOM 12139 C C . SER B 1 454 ? 16.094 25.5 2.512 1 96.88 454 SER B C 1
ATOM 12141 O O . SER B 1 454 ? 17.172 26.109 2.4 1 96.88 454 SER B O 1
ATOM 12143 N N . GLY B 1 455 ? 16.062 24.312 3.035 1 97.12 455 GLY B N 1
ATOM 12144 C CA . GLY B 1 455 ? 17.188 23.672 3.688 1 97.12 455 GLY B CA 1
ATOM 12145 C C . GLY B 1 455 ? 18.047 22.859 2.738 1 97.12 455 GLY B C 1
ATOM 12146 O O . GLY B 1 455 ? 19.047 22.25 3.15 1 97.12 455 GLY B O 1
ATOM 12147 N N . ILE B 1 456 ? 17.75 22.828 1.4 1 95.69 456 ILE B N 1
ATOM 12148 C CA . ILE B 1 456 ? 18.516 22.062 0.423 1 95.69 456 ILE B CA 1
ATOM 12149 C C . ILE B 1 456 ? 19.984 22.453 0.492 1 95.69 456 ILE B C 1
ATOM 12151 O O . ILE B 1 456 ? 20.312 23.641 0.613 1 95.69 456 ILE B O 1
ATOM 12155 N N . GLY B 1 457 ? 20.844 21.484 0.48 1 94.81 457 GLY B N 1
ATOM 12156 C CA . GLY B 1 457 ? 22.281 21.719 0.554 1 94.81 457 GLY B CA 1
ATOM 12157 C C . GLY B 1 457 ? 22.844 21.516 1.944 1 94.81 457 GLY B C 1
ATOM 12158 O O . GLY B 1 457 ? 24.078 21.484 2.127 1 94.81 457 GLY B O 1
ATOM 12159 N N . GLY B 1 458 ? 21.906 21.344 2.953 1 96.75 458 GLY B N 1
ATOM 12160 C CA . GLY B 1 458 ? 22.312 21.062 4.32 1 96.75 458 GLY B CA 1
ATOM 12161 C C . GLY B 1 458 ? 21.609 19.844 4.902 1 96.75 458 GLY B C 1
ATOM 12162 O O . GLY B 1 458 ? 21.109 19 4.16 1 96.75 458 GLY B O 1
ATOM 12163 N N . ASN B 1 459 ? 21.703 19.797 6.238 1 94.31 459 ASN B N 1
ATOM 12164 C CA . ASN B 1 459 ? 21.109 18.656 6.938 1 94.31 459 ASN B CA 1
ATOM 12165 C C . ASN B 1 459 ? 19.828 19.062 7.676 1 94.31 459 ASN B C 1
ATOM 12167 O O . ASN B 1 459 ? 19.891 19.688 8.727 1 94.31 459 ASN B O 1
ATOM 12171 N N . THR B 1 460 ? 18.734 18.688 7.109 1 95.75 460 THR B N 1
ATOM 12172 C CA . THR B 1 460 ? 17.453 18.891 7.766 1 95.75 460 THR B CA 1
ATOM 12173 C C . THR B 1 460 ? 16.906 17.578 8.32 1 95.75 460 THR B C 1
ATOM 12175 O O . THR B 1 460 ? 16.562 16.672 7.562 1 95.75 460 THR B O 1
ATOM 12178 N N . ASP B 1 461 ? 16.891 17.453 9.586 1 95 461 ASP B N 1
ATOM 12179 C CA . ASP B 1 461 ? 16.344 16.25 10.203 1 95 461 ASP B CA 1
ATOM 12180 C C . ASP B 1 461 ? 14.812 16.25 10.141 1 95 461 ASP B C 1
ATOM 12182 O O . ASP B 1 461 ? 14.156 17.156 10.672 1 95 461 ASP B O 1
ATOM 12186 N N . PRO B 1 462 ? 14.227 15.219 9.531 1 94.94 462 PRO B N 1
ATOM 12187 C CA . PRO B 1 462 ? 12.773 15.203 9.352 1 94.94 462 PRO B CA 1
ATOM 12188 C C . PRO B 1 462 ? 12.016 15.219 10.68 1 94.94 462 PRO B C 1
ATOM 12190 O O . PRO B 1 462 ? 10.922 15.789 10.766 1 94.94 462 PRO B O 1
ATOM 12193 N N . ALA B 1 463 ? 12.508 14.586 11.695 1 95.44 463 ALA B N 1
ATOM 12194 C CA . ALA B 1 463 ? 11.828 14.555 12.984 1 95.44 463 ALA B CA 1
ATOM 12195 C C . ALA B 1 463 ? 11.82 15.93 13.633 1 95.44 463 ALA B C 1
ATOM 12197 O O . ALA B 1 463 ? 10.836 16.328 14.266 1 95.44 463 ALA B O 1
ATOM 12198 N N . LEU B 1 464 ? 12.93 16.656 13.531 1 97.12 464 LEU B N 1
ATOM 12199 C CA . LEU B 1 464 ? 13.008 18 14.078 1 97.12 464 LEU B CA 1
ATOM 12200 C C . LEU B 1 464 ? 12.047 18.938 13.352 1 97.12 464 LEU B C 1
ATOM 12202 O O . LEU B 1 464 ? 11.344 19.734 13.984 1 97.12 464 LEU B O 1
ATOM 12206 N N . VAL B 1 465 ? 12.016 18.828 12.031 1 97.5 465 VAL B N 1
ATOM 12207 C CA . VAL B 1 465 ? 11.148 19.688 11.219 1 97.5 465 VAL B CA 1
ATOM 12208 C C . VAL B 1 465 ? 9.688 19.375 11.539 1 97.5 465 VAL B C 1
ATOM 12210 O O . VAL B 1 465 ? 8.875 20.297 11.656 1 97.5 465 VAL B O 1
ATOM 12213 N N . LYS B 1 466 ? 9.375 18.141 11.656 1 96.94 466 LYS B N 1
ATOM 12214 C CA . LYS B 1 466 ? 8.008 17.75 11.977 1 96.94 466 LYS B CA 1
ATOM 12215 C C . LYS B 1 466 ? 7.586 18.297 13.344 1 96.94 466 LYS B C 1
ATOM 12217 O O . LYS B 1 466 ? 6.469 18.797 13.508 1 96.94 466 LYS B O 1
ATOM 12222 N N . THR B 1 467 ? 8.43 18.141 14.305 1 97.38 467 THR B N 1
ATOM 12223 C CA . THR B 1 467 ? 8.148 18.672 15.633 1 97.38 467 THR B CA 1
ATOM 12224 C C . THR B 1 467 ? 7.93 20.172 15.586 1 97.38 467 THR B C 1
ATOM 12226 O O . THR B 1 467 ? 6.973 20.688 16.172 1 97.38 467 THR B O 1
ATOM 12229 N N . LEU B 1 468 ? 8.812 20.844 14.875 1 97.88 468 LEU B N 1
ATOM 12230 C CA . LEU B 1 468 ? 8.68 22.297 14.711 1 97.88 468 LEU B CA 1
ATOM 12231 C C . LEU B 1 468 ? 7.328 22.641 14.094 1 97.88 468 LEU B C 1
ATOM 12233 O O . LEU B 1 468 ? 6.641 23.547 14.57 1 97.88 468 LEU B O 1
ATOM 12237 N N . SER B 1 469 ? 6.996 21.906 13.078 1 97.44 469 SER B N 1
ATOM 12238 C CA . SER B 1 469 ? 5.766 22.156 12.336 1 97.44 469 SER B CA 1
ATOM 12239 C C . SER B 1 469 ? 4.539 21.875 13.195 1 97.44 469 SER B C 1
ATOM 12241 O O . SER B 1 469 ? 3.684 22.75 13.375 1 97.44 469 SER B O 1
ATOM 12243 N N . MET B 1 470 ? 4.512 20.781 13.828 1 96.25 470 MET B N 1
ATOM 12244 C CA . MET B 1 470 ? 3.324 20.328 14.547 1 96.25 470 MET B CA 1
ATOM 12245 C C . MET B 1 470 ? 3.086 21.156 15.797 1 96.25 470 MET B C 1
ATOM 12247 O O . MET B 1 470 ? 1.943 21.344 16.219 1 96.25 470 MET B O 1
ATOM 12251 N N . LYS B 1 471 ? 4.121 21.734 16.328 1 97 471 LYS B N 1
ATOM 12252 C CA . LYS B 1 471 ? 3.994 22.5 17.578 1 97 471 LYS B CA 1
ATOM 12253 C C . LYS B 1 471 ? 3.861 23.984 17.297 1 97 471 LYS B C 1
ATOM 12255 O O . LYS B 1 471 ? 3.721 24.781 18.219 1 97 471 LYS B O 1
ATOM 12260 N N . SER B 1 472 ? 3.809 24.375 16.062 1 97.5 472 SER B N 1
ATOM 12261 C CA . SER B 1 472 ? 3.838 25.797 15.695 1 97.5 472 SER B CA 1
ATOM 12262 C C . SER B 1 472 ? 2.574 26.516 16.172 1 97.5 472 SER B C 1
ATOM 12264 O O . SER B 1 472 ? 2.641 27.625 16.688 1 97.5 472 SER B O 1
ATOM 12266 N N . ALA B 1 473 ? 1.43 25.891 15.969 1 95.75 473 ALA B N 1
ATOM 12267 C CA . ALA B 1 473 ? 0.182 26.516 16.406 1 95.75 473 ALA B CA 1
ATOM 12268 C C . ALA B 1 473 ? 0.148 26.672 17.922 1 95.75 473 ALA B C 1
ATOM 12270 O O . ALA B 1 473 ? -0.337 27.672 18.438 1 95.75 473 ALA B O 1
ATOM 12271 N N . ASP B 1 474 ? 0.61 25.672 18.594 1 95.06 474 ASP B N 1
ATOM 12272 C CA . ASP B 1 474 ? 0.672 25.703 20.047 1 95.06 474 ASP B CA 1
ATOM 12273 C C . ASP B 1 474 ? 1.605 26.812 20.531 1 95.06 474 ASP B C 1
ATOM 12275 O O . ASP B 1 474 ? 1.343 27.453 21.547 1 95.06 474 ASP B O 1
ATOM 12279 N N . ALA B 1 475 ? 2.682 27 19.844 1 97.5 475 ALA B N 1
ATOM 12280 C CA . ALA B 1 475 ? 3.615 28.078 20.172 1 97.5 475 ALA B CA 1
ATOM 12281 C C . ALA B 1 475 ? 2.943 29.438 20.062 1 97.5 475 ALA B C 1
ATOM 12283 O O . ALA B 1 475 ? 3.096 30.281 20.938 1 97.5 475 ALA B O 1
ATOM 12284 N N . ILE B 1 476 ? 2.219 29.625 18.969 1 97.44 476 ILE B N 1
ATOM 12285 C CA . ILE B 1 476 ? 1.495 30.875 18.766 1 97.44 476 ILE B CA 1
ATOM 12286 C C . ILE B 1 476 ? 0.457 31.062 19.875 1 97.44 476 ILE B C 1
ATOM 12288 O O . ILE B 1 476 ? 0.333 32.156 20.438 1 97.44 476 ILE B O 1
ATOM 12292 N N . GLY B 1 477 ? -0.241 30 20.156 1 94.5 477 GLY B N 1
ATOM 12293 C CA . GLY B 1 477 ? -1.232 30.047 21.219 1 94.5 477 GLY B CA 1
ATOM 12294 C C . GLY B 1 477 ? -0.635 30.375 22.578 1 94.5 477 GLY B C 1
ATOM 12295 O O . GLY B 1 477 ? -1.227 31.109 23.359 1 94.5 477 GLY B O 1
ATOM 12296 N N . TRP B 1 478 ? 0.474 29.797 22.875 1 96 478 TRP B N 1
ATOM 12297 C CA . TRP B 1 478 ? 1.162 30.016 24.141 1 96 478 TRP B CA 1
ATOM 12298 C C . TRP B 1 478 ? 1.559 31.484 24.312 1 96 478 TRP B C 1
ATOM 12300 O O . TRP B 1 478 ? 1.316 32.094 25.344 1 96 478 TRP B O 1
ATOM 12310 N N . LEU B 1 479 ? 2.135 32.062 23.297 1 97.81 479 LEU B N 1
ATOM 12311 C CA . LEU B 1 479 ? 2.525 33.469 23.344 1 97.81 479 LEU B CA 1
ATOM 12312 C C . LEU B 1 479 ? 1.303 34.375 23.484 1 97.81 479 LEU B C 1
ATOM 12314 O O . LEU B 1 479 ? 1.33 35.344 24.234 1 97.81 479 LEU B O 1
ATOM 12318 N N . THR B 1 480 ? 0.288 34.031 22.75 1 95.44 480 THR B N 1
ATOM 12319 C CA . THR B 1 480 ? -0.943 34.812 22.797 1 95.44 480 THR B CA 1
ATOM 12320 C C . THR B 1 480 ? -1.557 34.75 24.188 1 95.44 480 THR B C 1
ATOM 12322 O O . THR B 1 480 ? -2.098 35.75 24.688 1 95.44 480 THR B O 1
ATOM 12325 N N . SER B 1 481 ? -1.504 33.625 24.828 1 92.19 481 SER B N 1
ATOM 12326 C CA . SER B 1 481 ? -2.061 33.469 26.156 1 92.19 481 SER B CA 1
ATOM 12327 C C . SER B 1 481 ? -1.32 34.344 27.172 1 92.19 481 SER B C 1
ATOM 12329 O O . SER B 1 481 ? -1.873 34.688 28.219 1 92.19 481 SER B O 1
ATOM 12331 N N . LEU B 1 482 ? -0.096 34.625 26.891 1 95.31 482 LEU B N 1
ATOM 12332 C CA . LEU B 1 482 ? 0.697 35.469 27.781 1 95.31 482 LEU B CA 1
ATOM 12333 C C . LEU B 1 482 ? 0.469 36.938 27.469 1 95.31 482 LEU B C 1
ATOM 12335 O O . LEU B 1 482 ? 0.961 37.812 28.188 1 95.31 482 LEU B O 1
ATOM 12339 N N . GLY B 1 483 ? -0.211 37.156 26.328 1 92.69 483 GLY B N 1
ATOM 12340 C CA . GLY B 1 483 ? -0.605 38.531 26.062 1 92.69 483 GLY B CA 1
ATOM 12341 C C . GLY B 1 483 ? -0.001 39.094 24.797 1 92.69 483 GLY B C 1
ATOM 12342 O O . GLY B 1 483 ? -0.187 40.25 24.484 1 92.69 483 GLY B O 1
ATOM 12343 N N . VAL B 1 484 ? 0.76 38.344 24.016 1 95.62 484 VAL B N 1
ATOM 12344 C CA . VAL B 1 484 ? 1.339 38.844 22.781 1 95.62 484 VAL B CA 1
ATOM 12345 C C . VAL B 1 484 ? 0.281 38.844 21.672 1 95.62 484 VAL B C 1
ATOM 12347 O O . VAL B 1 484 ? -0.286 37.781 21.359 1 95.62 484 VAL B O 1
ATOM 12350 N N . PRO B 1 485 ? -0.083 39.906 21.062 1 93.94 485 PRO B N 1
ATOM 12351 C CA . PRO B 1 485 ? -1.135 39.969 20.047 1 93.94 485 PRO B CA 1
ATOM 12352 C C . PRO B 1 485 ? -0.64 39.531 18.672 1 93.94 485 PRO B C 1
ATOM 12354 O O . PRO B 1 485 ? -0.323 40.375 17.828 1 93.94 485 PRO B O 1
ATOM 12357 N N . LEU B 1 486 ? -0.627 38.344 18.344 1 95.38 486 LEU B N 1
ATOM 12358 C CA . LEU B 1 486 ? -0.138 37.781 17.078 1 95.38 486 LEU B CA 1
ATOM 12359 C C . LEU B 1 486 ? -1.277 37.625 16.094 1 95.38 486 LEU B C 1
ATOM 12361 O O . LEU B 1 486 ? -1.604 36.5 15.703 1 95.38 486 LEU B O 1
ATOM 12365 N N . THR B 1 487 ? -1.857 38.75 15.523 1 93.06 487 THR B N 1
ATOM 12366 C CA . THR B 1 487 ? -3.096 38.656 14.758 1 93.06 487 THR B CA 1
ATOM 12367 C C . THR B 1 487 ? -2.861 39.094 13.312 1 93.06 487 THR B C 1
ATOM 12369 O O . THR B 1 487 ? -3.746 38.938 12.461 1 93.06 487 THR B O 1
ATOM 12372 N N . VAL B 1 488 ? -1.688 39.688 12.977 1 91.44 488 VAL B N 1
ATOM 12373 C CA . VAL B 1 488 ? -1.376 40.094 11.625 1 91.44 488 VAL B CA 1
ATOM 12374 C C . VAL B 1 488 ? -0.472 39.094 10.945 1 91.44 488 VAL B C 1
ATOM 12376 O O . VAL B 1 488 ? 0.428 38.531 11.578 1 91.44 488 VAL B O 1
ATOM 12379 N N . LEU B 1 489 ? -0.768 38.875 9.648 1 92.25 489 LEU B N 1
ATOM 12380 C CA . LEU B 1 489 ? -0.015 37.875 8.93 1 92.25 489 LEU B CA 1
ATOM 12381 C C . LEU B 1 489 ? 0.752 38.469 7.762 1 92.25 489 LEU B C 1
ATOM 12383 O O . LEU B 1 489 ? 0.265 39.406 7.109 1 92.25 489 LEU B O 1
ATOM 12387 N N . SER B 1 490 ? 1.931 37.969 7.512 1 91.5 490 SER B N 1
ATOM 12388 C CA . SER B 1 490 ? 2.74 38.281 6.336 1 91.5 490 SER B CA 1
ATOM 12389 C C . SER B 1 490 ? 3.277 37 5.684 1 91.5 490 SER B C 1
ATOM 12391 O O . SER B 1 490 ? 3.393 35.969 6.332 1 91.5 490 SER B O 1
ATOM 12393 N N . GLN B 1 491 ? 3.465 37.062 4.395 1 93 491 GLN B N 1
ATOM 12394 C CA . GLN B 1 491 ? 4.152 36 3.682 1 93 491 GLN B CA 1
ATOM 12395 C C . GLN B 1 491 ? 5.582 36.406 3.332 1 93 491 GLN B C 1
ATOM 12397 O O . GLN B 1 491 ? 5.797 37.312 2.549 1 93 491 GLN B O 1
ATOM 12402 N N . LEU B 1 492 ? 6.535 35.719 3.902 1 94.81 492 LEU B N 1
ATOM 12403 C CA . LEU B 1 492 ? 7.941 36.031 3.672 1 94.81 492 LEU B CA 1
ATOM 12404 C C . LEU B 1 492 ? 8.5 35.188 2.529 1 94.81 492 LEU B C 1
ATOM 12406 O O . LEU B 1 492 ? 7.801 34.344 1.974 1 94.81 492 LEU B O 1
ATOM 12410 N N . GLY B 1 493 ? 9.789 35.5 2.17 1 93.06 493 GLY B N 1
ATOM 12411 C CA . GLY B 1 493 ? 10.438 34.812 1.085 1 93.06 493 GLY B CA 1
ATOM 12412 C C . GLY B 1 493 ? 10.555 33.312 1.337 1 93.06 493 GLY B C 1
ATOM 12413 O O . GLY B 1 493 ? 10.891 32.875 2.445 1 93.06 493 GLY B O 1
ATOM 12414 N N . GLY B 1 494 ? 10.227 32.562 0.325 1 93.69 494 GLY B N 1
ATOM 12415 C CA . GLY B 1 494 ? 10.367 31.109 0.388 1 93.69 494 GLY B CA 1
ATOM 12416 C C . GLY B 1 494 ? 9.102 30.406 0.861 1 93.69 494 GLY B C 1
ATOM 12417 O O . GLY B 1 494 ? 8.953 29.203 0.675 1 93.69 494 GLY B O 1
ATOM 12418 N N . HIS B 1 495 ? 8.164 31.141 1.452 1 95.06 495 HIS B N 1
ATOM 12419 C CA . HIS B 1 495 ? 6.926 30.547 1.939 1 95.06 495 HIS B CA 1
ATOM 12420 C C . HIS B 1 495 ? 5.926 30.344 0.804 1 95.06 495 HIS B C 1
ATOM 12422 O O . HIS B 1 495 ? 5.824 31.188 -0.094 1 95.06 495 HIS B O 1
ATOM 12428 N N . SER B 1 496 ? 5.242 29.25 0.88 1 92.19 496 SER B N 1
ATOM 12429 C CA . SER B 1 496 ? 4.18 29 -0.089 1 92.19 496 SER B CA 1
ATOM 12430 C C . SER B 1 496 ? 2.842 29.547 0.411 1 92.19 496 SER B C 1
ATOM 12432 O O . SER B 1 496 ? 1.896 29.688 -0.367 1 92.19 496 SER B O 1
ATOM 12434 N N . ARG B 1 497 ? 2.797 29.812 1.725 1 93.5 497 ARG B N 1
ATOM 12435 C CA . ARG B 1 497 ? 1.58 30.312 2.354 1 93.5 497 ARG B CA 1
ATOM 12436 C C . ARG B 1 497 ? 1.889 31.469 3.307 1 93.5 497 ARG B C 1
ATOM 12438 O O . ARG B 1 497 ? 3.002 31.562 3.828 1 93.5 497 ARG B O 1
ATOM 12445 N N . LYS B 1 498 ? 0.885 32.281 3.473 1 94.12 498 LYS B N 1
ATOM 12446 C CA . LYS B 1 498 ? 0.985 33.344 4.477 1 94.12 498 LYS B CA 1
ATOM 12447 C C . LYS B 1 498 ? 0.847 32.781 5.887 1 94.12 498 LYS B C 1
ATOM 12449 O O . LYS B 1 498 ? -0.253 32.406 6.312 1 94.12 498 LYS B O 1
ATOM 12454 N N . ARG B 1 499 ? 2.014 32.75 6.691 1 96.88 499 ARG B N 1
ATOM 12455 C CA . ARG B 1 499 ? 1.909 32.094 7.996 1 96.88 499 ARG B CA 1
ATOM 12456 C C . ARG B 1 499 ? 2.779 32.781 9.031 1 96.88 499 ARG B C 1
ATOM 12458 O O . ARG B 1 499 ? 2.846 32.375 10.188 1 96.88 499 ARG B O 1
ATOM 12465 N N . THR B 1 500 ? 3.461 33.906 8.68 1 96.94 500 THR B N 1
ATOM 12466 C CA . THR B 1 500 ? 4.289 34.625 9.633 1 96.94 500 THR B CA 1
ATOM 12467 C C . THR B 1 500 ? 3.449 35.625 10.43 1 96.94 500 THR B C 1
ATOM 12469 O O . THR B 1 500 ? 2.93 36.594 9.875 1 96.94 500 THR B O 1
ATOM 12472 N N . HIS B 1 501 ? 3.332 35.406 11.695 1 96.69 501 HIS B N 1
ATOM 12473 C CA . HIS B 1 501 ? 2.484 36.188 12.586 1 96.69 501 HIS B CA 1
ATOM 12474 C C . HIS B 1 501 ? 3.238 37.406 13.148 1 96.69 501 HIS B C 1
ATOM 12476 O O . HIS B 1 501 ? 4.406 37.281 13.531 1 96.69 501 HIS B O 1
ATOM 12482 N N . ARG B 1 502 ? 2.629 38.469 13.164 1 93.12 502 ARG B N 1
ATOM 12483 C CA . ARG B 1 502 ? 3.125 39.719 13.719 1 93.12 502 ARG B CA 1
ATOM 12484 C C . ARG B 1 502 ? 2.074 40.406 14.594 1 93.12 502 ARG B C 1
ATOM 12486 O O . ARG B 1 502 ? 0.975 39.875 14.766 1 93.12 502 ARG B O 1
ATOM 12493 N N . ALA B 1 503 ? 2.465 41.469 15.227 1 90.81 503 ALA B N 1
ATOM 12494 C CA . ALA B 1 503 ? 1.555 42.281 16.047 1 90.81 503 ALA B CA 1
ATOM 12495 C C . ALA B 1 503 ? 1.054 43.5 15.281 1 90.81 503 ALA B C 1
ATOM 12497 O O . ALA B 1 503 ? 1.807 44.125 14.531 1 90.81 503 ALA B O 1
ATOM 12498 N N . PRO B 1 504 ? -0.21 43.812 15.445 1 87.25 504 PRO B N 1
ATOM 12499 C CA . PRO B 1 504 ? -0.698 45.062 14.852 1 87.25 504 PRO B CA 1
ATOM 12500 C C . PRO B 1 504 ? -0.173 46.281 15.578 1 87.25 504 PRO B C 1
ATOM 12502 O O . PRO B 1 504 ? 0.208 46.219 16.75 1 87.25 504 PRO B O 1
ATOM 12505 N N . ASP B 1 505 ? -0.189 47.406 14.797 1 83.19 505 ASP B N 1
ATOM 12506 C CA . ASP B 1 505 ? 0.134 48.656 15.453 1 83.19 505 ASP B CA 1
ATOM 12507 C C . ASP B 1 505 ? -0.862 48.969 16.578 1 83.19 505 ASP B C 1
ATOM 12509 O O . ASP B 1 505 ? -2.012 48.531 16.531 1 83.19 505 ASP B O 1
ATOM 12513 N N . LYS B 1 506 ? -0.362 49.656 17.531 1 83.12 506 LYS B N 1
ATOM 12514 C CA . LYS B 1 506 ? -1.289 50.125 18.547 1 83.12 506 LYS B CA 1
ATOM 12515 C C . LYS B 1 506 ? -2.314 51.094 17.969 1 83.12 506 LYS B C 1
ATOM 12517 O O . LYS B 1 506 ? -2.107 51.625 16.875 1 83.12 506 LYS B O 1
ATOM 12522 N N . LYS B 1 507 ? -3.404 51.312 18.703 1 78.94 507 LYS B N 1
ATOM 12523 C CA . LYS B 1 507 ? -4.484 52.188 18.25 1 78.94 507 LYS B CA 1
ATOM 12524 C C . LYS B 1 507 ? -3.982 53.625 18.031 1 78.94 507 LYS B C 1
ATOM 12526 O O . LYS B 1 507 ? -4.465 54.312 17.156 1 78.94 507 LYS B O 1
ATOM 12531 N N . ASP B 1 508 ? -2.961 53.969 18.781 1 79.88 508 ASP B N 1
ATOM 12532 C CA . ASP B 1 508 ? -2.439 55.312 18.688 1 79.88 508 ASP B CA 1
ATOM 12533 C C . ASP B 1 508 ? -1.404 55.438 17.578 1 79.88 508 ASP B C 1
ATOM 12535 O O . ASP B 1 508 ? -0.794 56.5 17.391 1 79.88 508 ASP B O 1
ATOM 12539 N N . GLY B 1 509 ? -1.221 54.312 16.875 1 72.81 509 GLY B N 1
ATOM 12540 C CA . GLY B 1 509 ? -0.31 54.344 15.742 1 72.81 509 GLY B CA 1
ATOM 12541 C C . GLY B 1 509 ? 1.1 53.906 16.109 1 72.81 509 GLY B C 1
ATOM 12542 O O . GLY B 1 509 ? 1.951 53.75 15.227 1 72.81 509 GLY B O 1
ATOM 12543 N N . THR B 1 510 ? 1.348 53.688 17.344 1 78.56 510 THR B N 1
ATOM 12544 C CA . THR B 1 510 ? 2.672 53.25 17.766 1 78.56 510 THR B CA 1
ATOM 12545 C C . THR B 1 510 ? 2.975 51.844 17.25 1 78.56 510 THR B C 1
ATOM 12547 O O . THR B 1 510 ? 2.172 50.938 17.438 1 78.56 510 THR B O 1
ATOM 12550 N N . PRO B 1 511 ? 4.156 51.75 16.594 1 79.44 511 PRO B N 1
ATOM 12551 C CA . PRO B 1 511 ? 4.512 50.438 16.109 1 79.44 511 PRO B CA 1
ATOM 12552 C C . PRO B 1 511 ? 4.844 49.469 17.234 1 79.44 511 PRO B C 1
ATOM 12554 O O . PRO B 1 511 ? 5.336 49.875 18.297 1 79.44 511 PRO B O 1
ATOM 12557 N N . LEU B 1 512 ? 4.531 48.25 17.125 1 85.31 512 LEU B N 1
ATOM 12558 C CA . LEU B 1 512 ? 4.895 47.188 18.062 1 85.31 512 LEU B CA 1
ATOM 12559 C C . LEU B 1 512 ? 5.906 46.25 17.453 1 85.31 512 LEU B C 1
ATOM 12561 O O . LEU B 1 512 ? 5.523 45.25 16.844 1 85.31 512 LEU B O 1
ATOM 12565 N N . PRO B 1 513 ? 7.219 46.531 17.656 1 87.25 513 PRO B N 1
ATOM 12566 C CA . PRO B 1 513 ? 8.195 45.562 17.156 1 87.25 513 PRO B CA 1
ATOM 12567 C C . PRO B 1 513 ? 8.008 44.188 17.766 1 87.25 513 PRO B C 1
ATOM 12569 O O . PRO B 1 513 ? 8.078 44.031 18.984 1 87.25 513 PRO B O 1
ATOM 12572 N N . ILE B 1 514 ? 7.848 43.25 17.031 1 90.19 514 ILE B N 1
ATOM 12573 C CA . ILE B 1 514 ? 7.348 41.938 17.469 1 90.19 514 ILE B CA 1
ATOM 12574 C C . ILE B 1 514 ? 8.359 41.281 18.391 1 90.19 514 ILE B C 1
ATOM 12576 O O . ILE B 1 514 ? 7.992 40.719 19.422 1 90.19 514 ILE B O 1
ATOM 12580 N N . GLY B 1 515 ? 9.711 41.25 18.016 1 93.62 515 GLY B N 1
ATOM 12581 C CA . GLY B 1 515 ? 10.719 40.625 18.859 1 93.62 515 GLY B CA 1
ATOM 12582 C C . GLY B 1 515 ? 10.781 41.219 20.25 1 93.62 515 GLY B C 1
ATOM 12583 O O . GLY B 1 515 ? 10.828 40.5 21.25 1 93.62 515 GLY B O 1
ATOM 12584 N N . PHE B 1 516 ? 10.789 42.5 20.266 1 93.75 516 PHE B N 1
ATOM 12585 C CA . PHE B 1 516 ? 10.836 43.219 21.531 1 93.75 516 PHE B CA 1
ATOM 12586 C C . PHE B 1 516 ? 9.57 42.969 22.344 1 93.75 516 PHE B C 1
ATOM 12588 O O . PHE B 1 516 ? 9.633 42.781 23.562 1 93.75 516 PHE B O 1
ATOM 12595 N N . THR B 1 517 ? 8.43 43.031 21.703 1 94.81 517 THR B N 1
ATOM 12596 C CA . THR B 1 517 ? 7.152 42.812 22.375 1 94.81 517 THR B CA 1
ATOM 12597 C C . THR B 1 517 ? 7.105 41.438 23.016 1 94.81 517 THR B C 1
ATOM 12599 O O . THR B 1 517 ? 6.668 41.312 24.172 1 94.81 517 THR B O 1
ATOM 12602 N N . ILE B 1 518 ? 7.527 40.438 22.312 1 97.25 518 ILE B N 1
ATOM 12603 C CA . ILE B 1 518 ? 7.562 39.062 22.844 1 97.25 518 ILE B CA 1
ATOM 12604 C C . ILE B 1 518 ? 8.484 39.031 24.062 1 97.25 518 ILE B C 1
ATOM 12606 O O . ILE B 1 518 ? 8.094 38.531 25.125 1 97.25 518 ILE B O 1
ATOM 12610 N N . MET B 1 519 ? 9.719 39.562 23.891 1 97.5 519 MET B N 1
ATOM 12611 C CA . MET B 1 519 ? 10.719 39.5 24.953 1 97.5 519 MET B CA 1
ATOM 12612 C C . MET B 1 519 ? 10.25 40.25 26.188 1 97.5 519 MET B C 1
ATOM 12614 O O . MET B 1 519 ? 10.383 39.75 27.312 1 97.5 519 MET B O 1
ATOM 12618 N N . LYS B 1 520 ? 9.672 41.375 25.969 1 96.69 520 LYS B N 1
ATOM 12619 C CA . LYS B 1 520 ? 9.211 42.188 27.094 1 96.69 520 LYS B CA 1
ATOM 12620 C C . LYS B 1 520 ? 8.062 41.5 27.828 1 96.69 520 LYS B C 1
ATOM 12622 O O . LYS B 1 520 ? 8.039 41.469 29.062 1 96.69 520 LYS B O 1
ATOM 12627 N N . THR B 1 521 ? 7.156 41 27.109 1 97.19 521 THR B N 1
ATOM 12628 C CA . THR B 1 521 ? 6.02 40.312 27.688 1 97.19 521 THR B CA 1
ATOM 12629 C C . THR B 1 521 ? 6.488 39.125 28.547 1 97.19 521 THR B C 1
ATOM 12631 O O . THR B 1 521 ? 6.012 38.938 29.656 1 97.19 521 THR B O 1
ATOM 12634 N N . LEU B 1 522 ? 7.43 38.344 28.031 1 98.19 522 LEU B N 1
ATOM 12635 C CA . LEU B 1 522 ? 7.926 37.188 28.75 1 98.19 522 LEU B CA 1
ATOM 12636 C C . LEU B 1 522 ? 8.727 37.594 29.984 1 98.19 522 LEU B C 1
ATOM 12638 O O . LEU B 1 522 ? 8.594 37 31.047 1 98.19 522 LEU B O 1
ATOM 12642 N N . GLU B 1 523 ? 9.602 38.594 29.766 1 97.75 523 GLU B N 1
ATOM 12643 C CA . GLU B 1 523 ? 10.383 39.094 30.906 1 97.75 523 GLU B CA 1
ATOM 12644 C C . GLU B 1 523 ? 9.477 39.594 32.031 1 97.75 523 GLU B C 1
ATOM 12646 O O . GLU B 1 523 ? 9.711 39.281 33.188 1 97.75 523 GLU B O 1
ATOM 12651 N N . ASP B 1 524 ? 8.43 40.312 31.672 1 97.44 524 ASP B N 1
ATOM 12652 C CA . ASP B 1 524 ? 7.48 40.812 32.656 1 97.44 524 ASP B CA 1
ATOM 12653 C C . ASP B 1 524 ? 6.77 39.656 33.375 1 97.44 524 ASP B C 1
ATOM 12655 O O . ASP B 1 524 ? 6.539 39.75 34.594 1 97.44 524 ASP B O 1
ATOM 12659 N N . HIS B 1 525 ? 6.457 38.719 32.625 1 97.38 525 HIS B N 1
ATOM 12660 C CA . HIS B 1 525 ? 5.805 37.562 33.219 1 97.38 525 HIS B CA 1
ATOM 12661 C C . HIS B 1 525 ? 6.715 36.875 34.219 1 97.38 525 HIS B C 1
ATOM 12663 O O . HIS B 1 525 ? 6.27 36.469 35.312 1 97.38 525 HIS B O 1
ATOM 12669 N N . VAL B 1 526 ? 8.008 36.688 33.875 1 97.69 526 VAL B N 1
ATOM 12670 C CA . VAL B 1 526 ? 8.969 36.031 34.75 1 97.69 526 VAL B CA 1
ATOM 12671 C C . VAL B 1 526 ? 9.18 36.875 36 1 97.69 526 VAL B C 1
ATOM 12673 O O . VAL B 1 526 ? 9.109 36.344 37.125 1 97.69 526 VAL B O 1
ATOM 12676 N N . ARG B 1 527 ? 9.414 38.125 35.875 1 96.81 527 ARG B N 1
ATOM 12677 C CA . ARG B 1 527 ? 9.711 39.031 37 1 96.81 527 ARG B CA 1
ATOM 12678 C C . ARG B 1 527 ? 8.469 39.25 37.875 1 96.81 527 ARG B C 1
ATOM 12680 O O . ARG B 1 527 ? 8.57 39.438 39.094 1 96.81 527 ARG B O 1
ATOM 12687 N N . GLY B 1 528 ? 7.359 39.25 37.25 1 96.06 528 GLY B N 1
ATOM 12688 C CA . GLY B 1 528 ? 6.121 39.531 37.938 1 96.06 528 GLY B CA 1
ATOM 12689 C C . GLY B 1 528 ? 5.492 38.281 38.562 1 96.06 528 GLY B C 1
ATOM 12690 O O . GLY B 1 528 ? 5.102 38.312 39.75 1 96.06 528 GLY B O 1
ATOM 12691 N N . ASN B 1 529 ? 5.383 37.25 37.844 1 94.19 529 ASN B N 1
ATOM 12692 C CA . ASN B 1 529 ? 4.574 36.125 38.25 1 94.19 529 ASN B CA 1
ATOM 12693 C C . ASN B 1 529 ? 5.449 34.938 38.688 1 94.19 529 ASN B C 1
ATOM 12695 O O . ASN B 1 529 ? 5.004 34.094 39.438 1 94.19 529 ASN B O 1
ATOM 12699 N N . LEU B 1 530 ? 6.711 34.875 38.25 1 96.75 530 LEU B N 1
ATOM 12700 C CA . LEU B 1 530 ? 7.496 33.688 38.5 1 96.75 530 LEU B CA 1
ATOM 12701 C C . LEU B 1 530 ? 8.797 34 39.219 1 96.75 530 LEU B C 1
ATOM 12703 O O . LEU B 1 530 ? 9.758 33.25 39.156 1 96.75 530 LEU B O 1
ATOM 12707 N N . SER B 1 531 ? 8.875 35.094 39.812 1 94.25 531 SER B N 1
ATOM 12708 C CA . SER B 1 531 ? 10.094 35.531 40.5 1 94.25 531 SER B CA 1
ATOM 12709 C C . SER B 1 531 ? 10.5 34.594 41.625 1 94.25 531 SER B C 1
ATOM 12711 O O . SER B 1 531 ? 11.672 34.5 41.969 1 94.25 531 SER B O 1
ATOM 12713 N N . GLY B 1 532 ? 9.578 33.844 42.156 1 94.25 532 GLY B N 1
ATOM 12714 C CA . GLY B 1 532 ? 9.875 32.875 43.188 1 94.25 532 GLY B CA 1
ATOM 12715 C C . GLY B 1 532 ? 10.523 31.609 42.688 1 94.25 532 GLY B C 1
ATOM 12716 O O . GLY B 1 532 ? 11.195 30.891 43.438 1 94.25 532 GLY B O 1
ATOM 12717 N N . ARG B 1 533 ? 10.43 31.312 41.438 1 96.56 533 ARG B N 1
ATOM 12718 C CA . ARG B 1 533 ? 10.914 30.062 40.875 1 96.56 533 ARG B CA 1
ATOM 12719 C C . ARG B 1 533 ? 12.07 30.297 39.906 1 96.56 533 ARG B C 1
ATOM 12721 O O . ARG B 1 533 ? 12.867 29.406 39.656 1 96.56 533 ARG B O 1
ATOM 12728 N N . ILE B 1 534 ? 12.133 31.5 39.375 1 98.44 534 ILE B N 1
ATOM 12729 C CA . ILE B 1 534 ? 13.172 31.812 38.375 1 98.44 534 ILE B CA 1
ATOM 12730 C C . ILE B 1 534 ? 14.047 32.938 38.906 1 98.44 534 ILE B C 1
ATOM 12732 O O . ILE B 1 534 ? 13.562 34.062 39.156 1 98.44 534 ILE B O 1
ATOM 12736 N N . THR B 1 535 ? 15.297 32.656 39.062 1 97.81 535 THR B N 1
ATOM 12737 C CA . THR B 1 535 ? 16.281 33.656 39.406 1 97.81 535 THR B CA 1
ATOM 12738 C C . THR B 1 535 ? 17.078 34.094 38.188 1 97.81 535 THR B C 1
ATOM 12740 O O . THR B 1 535 ? 17.703 33.281 37.531 1 97.81 535 THR B O 1
ATOM 12743 N N . ILE B 1 536 ? 17.047 35.406 37.875 1 97.81 536 ILE B N 1
ATOM 12744 C CA . ILE B 1 536 ? 17.766 35.938 36.719 1 97.81 536 ILE B CA 1
ATOM 12745 C C . ILE B 1 536 ? 19.109 36.531 37.188 1 97.81 536 ILE B C 1
ATOM 12747 O O . ILE B 1 536 ? 19.156 37.344 38.094 1 97.81 536 ILE B O 1
ATOM 12751 N N . MET B 1 537 ? 20.203 36 36.594 1 96.38 537 MET B N 1
ATOM 12752 C CA . MET B 1 537 ? 21.547 36.531 36.844 1 96.38 537 MET B CA 1
ATOM 12753 C C . MET B 1 537 ? 22.109 37.188 35.594 1 96.38 537 MET B C 1
ATOM 12755 O O . MET B 1 537 ? 22.609 36.5 34.688 1 96.38 537 MET B O 1
ATOM 12759 N N . GLU B 1 538 ? 22.094 38.531 35.531 1 95.62 538 GLU B N 1
ATOM 12760 C CA . GLU B 1 538 ? 22.672 39.281 34.438 1 95.62 538 GLU B CA 1
ATOM 12761 C C . GLU B 1 538 ? 24.156 39.531 34.625 1 95.62 538 GLU B C 1
ATOM 12763 O O . GLU B 1 538 ? 24.688 39.344 35.719 1 95.62 538 GLU B O 1
ATOM 12768 N N . ASN B 1 539 ? 24.906 39.938 33.625 1 94.81 539 ASN B N 1
ATOM 12769 C CA . ASN B 1 539 ? 26.344 40.125 33.625 1 94.81 539 ASN B CA 1
ATOM 12770 C C . ASN B 1 539 ? 27.078 38.906 34.156 1 94.81 539 ASN B C 1
ATOM 12772 O O . ASN B 1 539 ? 28.016 39 34.938 1 94.81 539 ASN B O 1
ATOM 12776 N N . CYS B 1 540 ? 26.594 37.781 33.812 1 95.06 540 CYS B N 1
ATOM 12777 C CA . CYS B 1 540 ? 27.141 36.5 34.188 1 95.06 540 CYS B CA 1
ATOM 12778 C C . CYS B 1 540 ? 27.516 35.656 32.969 1 95.06 540 CYS B C 1
ATOM 12780 O O . CYS B 1 540 ? 26.672 35.312 32.156 1 95.06 540 CYS B O 1
ATOM 12782 N N . SER B 1 541 ? 28.797 35.312 32.844 1 95.69 541 SER B N 1
ATOM 12783 C CA . SER B 1 541 ? 29.281 34.531 31.703 1 95.69 541 SER B CA 1
ATOM 12784 C C . SER B 1 541 ? 29.688 33.125 32.125 1 95.69 541 SER B C 1
ATOM 12786 O O . SER B 1 541 ? 30.578 32.969 32.969 1 95.69 541 SER B O 1
ATOM 12788 N N . VAL B 1 542 ? 29 32.125 31.562 1 97.81 542 VAL B N 1
ATOM 12789 C CA . VAL B 1 542 ? 29.359 30.75 31.844 1 97.81 542 VAL B CA 1
ATOM 12790 C C . VAL B 1 542 ? 30.609 30.375 31.047 1 97.81 542 VAL B C 1
ATOM 12792 O O . VAL B 1 542 ? 30.672 30.609 29.828 1 97.81 542 VAL B O 1
ATOM 12795 N N . THR B 1 543 ? 31.609 29.719 31.703 1 95.81 543 THR B N 1
ATOM 12796 C CA . THR B 1 543 ? 32.906 29.5 31.078 1 95.81 543 THR B CA 1
ATOM 12797 C C . THR B 1 543 ? 33.156 28.016 30.844 1 95.81 543 THR B C 1
ATOM 12799 O O . THR B 1 543 ? 33.969 27.641 30.016 1 95.81 543 THR B O 1
ATOM 12802 N N . SER B 1 544 ? 32.438 27.234 31.641 1 97.12 544 SER B N 1
ATOM 12803 C CA . SER B 1 544 ? 32.625 25.797 31.469 1 97.12 544 SER B CA 1
ATOM 12804 C C . SER B 1 544 ? 31.422 25.031 32 1 97.12 544 SER B C 1
ATOM 12806 O O . SER B 1 544 ? 30.688 25.516 32.844 1 97.12 544 SER B O 1
ATOM 12808 N N . LEU B 1 545 ? 31.25 23.844 31.375 1 98.38 545 LEU B N 1
ATOM 12809 C CA . LEU B 1 545 ? 30.281 22.891 31.891 1 98.38 545 LEU B CA 1
ATOM 12810 C C . LEU B 1 545 ? 30.938 21.859 32.812 1 98.38 545 LEU B C 1
ATOM 12812 O O . LEU B 1 545 ? 31.969 21.281 32.438 1 98.38 545 LEU B O 1
ATOM 12816 N N . LEU B 1 546 ? 30.391 21.703 33.969 1 98.12 546 LEU B N 1
ATOM 12817 C CA . LEU B 1 546 ? 30.844 20.625 34.844 1 98.12 546 LEU B CA 1
ATOM 12818 C C . LEU B 1 546 ? 30.25 19.297 34.438 1 98.12 546 LEU B C 1
ATOM 12820 O O . LEU B 1 546 ? 29.078 19.219 34.062 1 98.12 546 LEU B O 1
ATOM 12824 N N . SER B 1 547 ? 31.094 18.234 34.375 1 97.44 547 SER B N 1
ATOM 12825 C CA . SER B 1 547 ? 30.578 16.953 33.875 1 97.44 547 SER B CA 1
ATOM 12826 C C . SER B 1 547 ? 31.281 15.781 34.562 1 97.44 547 SER B C 1
ATOM 12828 O O . SER B 1 547 ? 32.375 15.938 35.094 1 97.44 547 SER B O 1
ATOM 12830 N N . GLU B 1 548 ? 30.578 14.695 34.594 1 96.31 548 GLU B N 1
ATOM 12831 C CA . GLU B 1 548 ? 31.109 13.398 34.969 1 96.31 548 GLU B CA 1
ATOM 12832 C C . GLU B 1 548 ? 31.062 12.406 33.812 1 96.31 548 GLU B C 1
ATOM 12834 O O . GLU B 1 548 ? 30.141 12.438 33 1 96.31 548 GLU B O 1
ATOM 12839 N N . THR B 1 549 ? 32.094 11.617 33.688 1 93.75 549 THR B N 1
ATOM 12840 C CA . THR B 1 549 ? 32.156 10.633 32.625 1 93.75 549 THR B CA 1
ATOM 12841 C C . THR B 1 549 ? 32.125 9.219 33.188 1 93.75 549 THR B C 1
ATOM 12843 O O . THR B 1 549 ? 32.844 8.938 34.188 1 93.75 549 THR B O 1
ATOM 12846 N N . LYS B 1 550 ? 31.266 8.469 32.594 1 90.06 550 LYS B N 1
ATOM 12847 C CA . LYS B 1 550 ? 31.203 7.055 32.969 1 90.06 550 LYS B CA 1
ATOM 12848 C C . LYS B 1 550 ? 31.312 6.176 31.703 1 90.06 550 LYS B C 1
ATOM 12850 O O . LYS B 1 550 ? 30.859 6.559 30.625 1 90.06 550 LYS B O 1
ATOM 12855 N N . GLU B 1 551 ? 32 5.07 31.859 1 86.44 551 GLU B N 1
ATOM 12856 C CA . GLU B 1 551 ? 32.094 4.105 30.766 1 86.44 551 GLU B CA 1
ATOM 12857 C C . GLU B 1 551 ? 31.047 3.021 30.891 1 86.44 551 GLU B C 1
ATOM 12859 O O . GLU B 1 551 ? 30.875 2.42 31.953 1 86.44 551 GLU B O 1
ATOM 12864 N N . ARG B 1 552 ? 30.344 2.705 29.766 1 78.81 552 ARG B N 1
ATOM 12865 C CA . ARG B 1 552 ? 29.344 1.643 29.734 1 78.81 552 ARG B CA 1
ATOM 12866 C C . ARG B 1 552 ? 29.984 0.287 29.484 1 78.81 552 ARG B C 1
ATOM 12868 O O . ARG B 1 552 ? 31.125 0.217 29.016 1 78.81 552 ARG B O 1
ATOM 12875 N N . PRO B 1 553 ? 29.25 -0.707 29.828 1 71.62 553 PRO B N 1
ATOM 12876 C CA . PRO B 1 553 ? 29.828 -2.041 29.625 1 71.62 553 PRO B CA 1
ATOM 12877 C C . PRO B 1 553 ? 30.188 -2.307 28.172 1 71.62 553 PRO B C 1
ATOM 12879 O O . PRO B 1 553 ? 31.062 -3.133 27.891 1 71.62 553 PRO B O 1
ATOM 12882 N N . ASP B 1 554 ? 29.578 -1.623 27.266 1 70.81 554 ASP B N 1
ATOM 12883 C CA . ASP B 1 554 ? 29.859 -1.838 25.859 1 70.81 554 ASP B CA 1
ATOM 12884 C C . ASP B 1 554 ? 31.047 -0.998 25.391 1 70.81 554 ASP B C 1
ATOM 12886 O O . ASP B 1 554 ? 31.422 -1.027 24.219 1 70.81 554 ASP B O 1
ATOM 12890 N N . GLY B 1 555 ? 31.625 -0.254 26.266 1 71.56 555 GLY B N 1
ATOM 12891 C CA . GLY B 1 555 ? 32.812 0.526 25.953 1 71.56 555 GLY B CA 1
ATOM 12892 C C . GLY B 1 555 ? 32.5 1.958 25.562 1 71.56 555 GLY B C 1
ATOM 12893 O O . GLY B 1 555 ? 33.438 2.773 25.406 1 71.56 555 GLY B O 1
ATOM 12894 N N . THR B 1 556 ? 31.25 2.285 25.547 1 77.5 556 THR B N 1
ATOM 12895 C CA . THR B 1 556 ? 30.906 3.643 25.141 1 77.5 556 THR B CA 1
ATOM 12896 C C . THR B 1 556 ? 30.953 4.59 26.344 1 77.5 556 THR B C 1
ATOM 12898 O O . THR B 1 556 ? 30.656 4.184 27.469 1 77.5 556 THR B O 1
ATOM 12901 N N . LYS B 1 557 ? 31.438 5.809 26.062 1 84.69 557 LYS B N 1
ATOM 12902 C CA . LYS B 1 557 ? 31.516 6.832 27.094 1 84.69 557 LYS B CA 1
ATOM 12903 C C . LYS B 1 557 ? 30.188 7.551 27.266 1 84.69 557 LYS B C 1
ATOM 12905 O O . LYS B 1 557 ? 29.516 7.883 26.297 1 84.69 557 LYS B O 1
ATOM 12910 N N . GLN B 1 558 ? 29.797 7.664 28.531 1 90 558 GLN B N 1
ATOM 12911 C CA . GLN B 1 558 ? 28.625 8.438 28.891 1 90 558 GLN B CA 1
ATOM 12912 C C . GLN B 1 558 ? 29 9.68 29.688 1 90 558 GLN B C 1
ATOM 12914 O O . GLN B 1 558 ? 29.703 9.586 30.703 1 90 558 GLN B O 1
ATOM 12919 N N . ILE B 1 559 ? 28.578 10.844 29.188 1 95.31 559 ILE B N 1
ATOM 12920 C CA . ILE B 1 559 ? 28.891 12.109 29.844 1 95.31 559 ILE B CA 1
ATOM 12921 C C . ILE B 1 559 ? 27.625 12.688 30.469 1 95.31 559 ILE B C 1
ATOM 12923 O O . ILE B 1 559 ? 26.562 12.734 29.828 1 95.31 559 ILE B O 1
ATOM 12927 N N . ARG B 1 560 ? 27.734 13.094 31.75 1 96.88 560 ARG B N 1
ATOM 12928 C CA . ARG B 1 560 ? 26.625 13.734 32.469 1 96.88 560 ARG B CA 1
ATOM 12929 C C . ARG B 1 560 ? 27.016 15.125 32.969 1 96.88 560 ARG B C 1
ATOM 12931 O O . ARG B 1 560 ? 28 15.258 33.688 1 96.88 560 ARG B O 1
ATOM 12938 N N . VAL B 1 561 ? 26.281 16.094 32.531 1 98.44 561 VAL B N 1
ATOM 12939 C CA . VAL B 1 561 ? 26.516 17.453 33 1 98.44 561 VAL B CA 1
ATOM 12940 C C . VAL B 1 561 ? 25.922 17.641 34.406 1 98.44 561 VAL B C 1
ATOM 12942 O O . VAL B 1 561 ? 24.781 17.234 34.656 1 98.44 561 VAL B O 1
ATOM 12945 N N . THR B 1 562 ? 26.719 18.328 35.312 1 97.88 562 THR B N 1
ATOM 12946 C CA . THR B 1 562 ? 26.297 18.422 36.719 1 97.88 562 THR B CA 1
ATOM 12947 C C . THR B 1 562 ? 26.25 19.875 37.188 1 97.88 562 THR B C 1
ATOM 12949 O O . THR B 1 562 ? 25.969 20.156 38.344 1 97.88 562 THR B O 1
ATOM 12952 N N . GLY B 1 563 ? 26.562 20.719 36.312 1 98 563 GLY B N 1
ATOM 12953 C CA . GLY B 1 563 ? 26.547 22.141 36.656 1 98 563 GLY B CA 1
ATOM 12954 C C . GLY B 1 563 ? 27.359 23 35.719 1 98 563 GLY B C 1
ATOM 12955 O O . GLY B 1 563 ? 27.672 22.578 34.594 1 98 563 GLY B O 1
ATOM 12956 N N . VAL B 1 564 ? 27.609 24.312 36.219 1 98.44 564 VAL B N 1
ATOM 12957 C CA . VAL B 1 564 ? 28.375 25.234 35.375 1 98.44 564 VAL B CA 1
ATOM 12958 C C . VAL B 1 564 ? 29.375 26 36.219 1 98.44 564 VAL B C 1
ATOM 12960 O O . VAL B 1 564 ? 29.219 26.109 37.438 1 98.44 564 VAL B O 1
ATOM 12963 N N . GLU B 1 565 ? 30.453 26.344 35.562 1 97.62 565 GLU B N 1
ATOM 12964 C CA . GLU B 1 565 ? 31.375 27.359 36.062 1 97.62 565 GLU B CA 1
ATOM 12965 C C . GLU B 1 565 ? 31.109 28.703 35.375 1 97.62 565 GLU B C 1
ATOM 12967 O O . GLU B 1 565 ? 30.891 28.75 34.156 1 97.62 565 GLU B O 1
ATOM 12972 N N . PHE B 1 566 ? 31.016 29.812 36.156 1 97 566 PHE B N 1
ATOM 12973 C CA . PHE B 1 566 ? 30.719 31.109 35.531 1 97 566 PHE B CA 1
ATOM 12974 C C . PHE B 1 566 ? 31.516 32.219 36.219 1 97 566 PHE B C 1
ATOM 12976 O O . PHE B 1 566 ? 32.125 32 37.281 1 97 566 PHE B O 1
ATOM 12983 N N . THR B 1 567 ? 31.656 33.344 35.531 1 95.25 567 THR B N 1
ATOM 12984 C CA . THR B 1 567 ? 32.281 34.562 36.062 1 95.25 567 THR B CA 1
ATOM 12985 C C . THR B 1 567 ? 31.281 35.688 36.094 1 95.25 567 THR B C 1
ATOM 12987 O O . THR B 1 567 ? 30.453 35.844 35.188 1 95.25 567 THR B O 1
ATOM 12990 N N . GLN B 1 568 ? 31.219 36.344 37.156 1 88.25 568 GLN B N 1
ATOM 12991 C CA . GLN B 1 568 ? 30.406 37.531 37.281 1 88.25 568 GLN B CA 1
ATOM 12992 C C . GLN B 1 568 ? 31.266 38.781 37.438 1 88.25 568 GLN B C 1
ATOM 12994 O O . GLN B 1 568 ? 32.344 38.719 38 1 88.25 568 GLN B O 1
ATOM 12999 N N . ALA B 1 569 ? 30.859 39.875 36.875 1 76.38 569 ALA B N 1
ATOM 13000 C CA . ALA B 1 569 ? 31.641 41.125 36.906 1 76.38 569 ALA B CA 1
ATOM 13001 C C . ALA B 1 569 ? 32.219 41.344 38.312 1 76.38 569 ALA B C 1
ATOM 13003 O O . ALA B 1 569 ? 31.469 41.406 39.281 1 76.38 569 ALA B O 1
ATOM 13004 N N . GLY B 1 570 ? 33.5 41.531 38.375 1 69.69 570 GLY B N 1
ATOM 13005 C CA . GLY B 1 570 ? 34.219 41.906 39.594 1 69.69 570 GLY B CA 1
ATOM 13006 C C . GLY B 1 570 ? 34.5 40.75 40.531 1 69.69 570 GLY B C 1
ATOM 13007 O O . GLY B 1 570 ? 35.188 40.875 41.531 1 69.69 570 GLY B O 1
ATOM 13008 N N . SER B 1 571 ? 33.844 39.562 40.156 1 78.25 571 SER B N 1
ATOM 13009 C CA . SER B 1 571 ? 34.062 38.438 41.062 1 78.25 571 SER B CA 1
ATOM 13010 C C . SER B 1 571 ? 34.844 37.312 40.344 1 78.25 571 SER B C 1
ATOM 13012 O O . SER B 1 571 ? 34.906 37.281 39.125 1 78.25 571 SER B O 1
ATOM 13014 N N . GLY B 1 572 ? 35.656 36.469 40.969 1 82.19 572 GLY B N 1
ATOM 13015 C CA . GLY B 1 572 ? 36.406 35.344 40.438 1 82.19 572 GLY B CA 1
ATOM 13016 C C . GLY B 1 572 ? 35.5 34.219 39.969 1 82.19 572 GLY B C 1
ATOM 13017 O O . GLY B 1 572 ? 34.281 34.375 39.906 1 82.19 572 GLY B O 1
ATOM 13018 N N . LYS B 1 573 ? 36 33.156 39.406 1 91.12 573 LYS B N 1
ATOM 13019 C CA . LYS B 1 573 ? 35.281 31.969 38.938 1 91.12 573 LYS B CA 1
ATOM 13020 C C . LYS B 1 573 ? 34.531 31.297 40.062 1 91.12 573 LYS B C 1
ATOM 13022 O O . LYS B 1 573 ? 35.031 31.172 41.188 1 91.12 573 LYS B O 1
ATOM 13027 N N . THR B 1 574 ? 33.219 31.047 39.812 1 94.12 574 THR B N 1
ATOM 13028 C CA . THR B 1 574 ? 32.344 30.359 40.75 1 94.12 574 THR B CA 1
ATOM 13029 C C . THR B 1 574 ? 31.641 29.203 40.094 1 94.12 574 THR B C 1
ATOM 13031 O O . THR B 1 574 ? 31.5 29.172 38.844 1 94.12 574 THR B O 1
ATOM 13034 N N . THR B 1 575 ? 31.281 28.219 40.875 1 95.69 575 THR B N 1
ATOM 13035 C CA . THR B 1 575 ? 30.578 27.047 40.344 1 95.69 575 THR B CA 1
ATOM 13036 C C . THR B 1 575 ? 29.188 26.922 41 1 95.69 575 THR B C 1
ATOM 13038 O O . THR B 1 575 ? 29 27.312 42.125 1 95.69 575 THR B O 1
ATOM 13041 N N . ILE B 1 576 ? 28.25 26.469 40.25 1 96.38 576 ILE B N 1
ATOM 13042 C CA . ILE B 1 576 ? 26.922 26.109 40.75 1 96.38 576 ILE B CA 1
ATOM 13043 C C . ILE B 1 576 ? 26.5 24.75 40.156 1 96.38 576 ILE B C 1
ATOM 13045 O O . ILE B 1 576 ? 26.703 24.484 38.969 1 96.38 576 ILE B O 1
ATOM 13049 N N . LEU B 1 577 ? 26.078 23.891 41.062 1 97.06 577 LEU B N 1
ATOM 13050 C CA . LEU B 1 577 ? 25.625 22.578 40.625 1 97.06 577 LEU B CA 1
ATOM 13051 C C . LEU B 1 577 ? 24.172 22.625 40.156 1 97.06 577 LEU B C 1
ATOM 13053 O O . LEU B 1 577 ? 23.391 23.469 40.594 1 97.06 577 LEU B O 1
ATOM 13057 N N . ALA B 1 578 ? 23.859 21.781 39.219 1 98.06 578 ALA B N 1
ATOM 13058 C CA . ALA B 1 578 ? 22.5 21.672 38.656 1 98.06 578 ALA B CA 1
ATOM 13059 C C . ALA B 1 578 ? 22.203 20.234 38.25 1 98.06 578 ALA B C 1
ATOM 13061 O O . ALA B 1 578 ? 23.109 19.438 38.031 1 98.06 578 ALA B O 1
ATOM 13062 N N . ASP B 1 579 ? 20.922 19.922 38.25 1 97.88 579 ASP B N 1
ATOM 13063 C CA . ASP B 1 579 ? 20.484 18.609 37.75 1 97.88 579 ASP B CA 1
ATOM 13064 C C . ASP B 1 579 ? 20.438 18.578 36.219 1 97.88 579 ASP B C 1
ATOM 13066 O O . ASP B 1 579 ? 20.562 17.516 35.625 1 97.88 579 ASP B O 1
ATOM 13070 N N . ALA B 1 580 ? 20.219 19.719 35.594 1 98.5 580 ALA B N 1
ATOM 13071 C CA . ALA B 1 580 ? 20.219 19.875 34.125 1 98.5 580 ALA B CA 1
ATOM 13072 C C . ALA B 1 580 ? 20.641 21.281 33.719 1 98.5 580 ALA B C 1
ATOM 13074 O O . ALA B 1 580 ? 20.453 22.234 34.5 1 98.5 580 ALA B O 1
ATOM 13075 N N . VAL B 1 581 ? 21.234 21.391 32.531 1 98.88 581 VAL B N 1
ATOM 13076 C CA . VAL B 1 581 ? 21.641 22.656 31.953 1 98.88 581 VAL B CA 1
ATOM 13077 C C . VAL B 1 581 ? 21.047 22.797 30.547 1 98.88 581 VAL B C 1
ATOM 13079 O O . VAL B 1 581 ? 21.031 21.844 29.781 1 98.88 581 VAL B O 1
ATOM 13082 N N . ILE B 1 582 ? 20.422 23.953 30.266 1 98.94 582 ILE B N 1
ATOM 13083 C CA . ILE B 1 582 ? 19.906 24.25 28.938 1 98.94 582 ILE B CA 1
ATOM 13084 C C . ILE B 1 582 ? 20.75 25.359 28.297 1 98.94 582 ILE B C 1
ATOM 13086 O O . ILE B 1 582 ? 20.844 26.453 28.828 1 98.94 582 ILE B O 1
ATOM 13090 N N . LEU B 1 583 ? 21.375 25.062 27.203 1 98.88 583 LEU B N 1
ATOM 13091 C CA . LEU B 1 583 ? 22.109 26.062 26.438 1 98.88 583 LEU B CA 1
ATOM 13092 C C . LEU B 1 583 ? 21.188 26.812 25.484 1 98.88 583 LEU B C 1
ATOM 13094 O O . LEU B 1 583 ? 20.562 26.203 24.609 1 98.88 583 LEU B O 1
ATOM 13098 N N . ALA B 1 584 ? 21 28.031 25.641 1 98.75 584 ALA B N 1
ATOM 13099 C CA . ALA B 1 584 ? 20.219 28.938 24.797 1 98.75 584 ALA B CA 1
ATOM 13100 C C . ALA B 1 584 ? 20.984 30.219 24.484 1 98.75 584 ALA B C 1
ATOM 13102 O O . ALA B 1 584 ? 20.469 31.312 24.641 1 98.75 584 ALA B O 1
ATOM 13103 N N . THR B 1 585 ? 22.234 30.109 23.984 1 98.19 585 THR B N 1
ATOM 13104 C CA . THR B 1 585 ? 23.219 31.203 23.969 1 98.19 585 THR B CA 1
ATOM 13105 C C . THR B 1 585 ? 23.219 31.875 22.594 1 98.19 585 THR B C 1
ATOM 13107 O O . THR B 1 585 ? 23.953 32.844 22.375 1 98.19 585 THR B O 1
ATOM 13110 N N . GLY B 1 586 ? 22.391 31.391 21.641 1 97.12 586 GLY B N 1
ATOM 13111 C CA . GLY B 1 586 ? 22.453 31.938 20.281 1 97.12 586 GLY B CA 1
ATOM 13112 C C . GLY B 1 586 ? 23.594 31.375 19.469 1 97.12 586 GLY B C 1
ATOM 13113 O O . GLY B 1 586 ? 24.25 30.422 19.891 1 97.12 586 GLY B O 1
ATOM 13114 N N . GLY B 1 587 ? 23.828 32.031 18.281 1 97.5 587 GLY B N 1
ATOM 13115 C CA . GLY B 1 587 ? 24.828 31.484 17.359 1 97.5 587 GLY B CA 1
ATOM 13116 C C . GLY B 1 587 ? 26.125 32.25 17.375 1 97.5 587 GLY B C 1
ATOM 13117 O O . GLY B 1 587 ? 26.547 32.75 18.422 1 97.5 587 GLY B O 1
ATOM 13118 N N . PHE B 1 588 ? 26.828 32.188 16.234 1 98.12 588 PHE B N 1
ATOM 13119 C CA . PHE B 1 588 ? 28.172 32.781 16.156 1 98.12 588 PHE B CA 1
ATOM 13120 C C . PHE B 1 588 ? 28.281 33.75 15 1 98.12 588 PHE B C 1
ATOM 13122 O O . PHE B 1 588 ? 29.328 33.844 14.359 1 98.12 588 PHE B O 1
ATOM 13129 N N . SER B 1 589 ? 27.219 34.438 14.75 1 96.81 589 SER B N 1
ATOM 13130 C CA . SER B 1 589 ? 27.094 35.312 13.594 1 96.81 589 SER B CA 1
ATOM 13131 C C . SER B 1 589 ? 27.938 36.562 13.75 1 96.81 589 SER B C 1
ATOM 13133 O O . SER B 1 589 ? 28.156 37.312 12.789 1 96.81 589 SER B O 1
ATOM 13135 N N . ASN B 1 590 ? 28.422 36.875 14.922 1 97.12 590 ASN B N 1
ATOM 13136 C CA . ASN B 1 590 ? 29.312 38 15.188 1 97.12 590 ASN B CA 1
ATOM 13137 C C . ASN B 1 590 ? 30.516 37.594 16.031 1 97.12 590 ASN B C 1
ATOM 13139 O O . ASN B 1 590 ? 30.922 38.312 16.953 1 97.12 590 ASN B O 1
ATOM 13143 N N . ASP B 1 591 ? 30.984 36.438 15.766 1 96.69 591 ASP B N 1
ATOM 13144 C CA . ASP B 1 591 ? 32.094 35.875 16.516 1 96.69 591 ASP B CA 1
ATOM 13145 C C . ASP B 1 591 ? 33.438 36.469 16.031 1 96.69 591 ASP B C 1
ATOM 13147 O O . ASP B 1 591 ? 33.969 36 15.023 1 96.69 591 ASP B O 1
ATOM 13151 N N . LYS B 1 592 ? 33.969 37.375 16.766 1 92.81 592 LYS B N 1
ATOM 13152 C CA . LYS B 1 592 ? 35.25 38 16.422 1 92.81 592 LYS B CA 1
ATOM 13153 C C . LYS B 1 592 ? 36.312 37.625 17.453 1 92.81 592 LYS B C 1
ATOM 13155 O O . LYS B 1 592 ? 37.344 38.281 17.531 1 92.81 592 LYS B O 1
ATOM 13160 N N . THR B 1 593 ? 36.031 36.688 18.172 1 94.31 593 THR B N 1
ATOM 13161 C CA . THR B 1 593 ? 36.969 36.219 19.203 1 94.31 593 THR B CA 1
ATOM 13162 C C . THR B 1 593 ? 38.156 35.5 18.562 1 94.31 593 THR B C 1
ATOM 13164 O O . THR B 1 593 ? 38.156 35.25 17.359 1 94.31 593 THR B O 1
ATOM 13167 N N . ALA B 1 594 ? 39.125 35.094 19.422 1 93.25 594 ALA B N 1
ATOM 13168 C CA . ALA B 1 594 ? 40.312 34.406 18.938 1 93.25 594 ALA B CA 1
ATOM 13169 C C . ALA B 1 594 ? 40 33.031 18.406 1 93.25 594 ALA B C 1
ATOM 13171 O O . ALA B 1 594 ? 40.625 32.562 17.438 1 93.25 594 ALA B O 1
ATOM 13172 N N . ASP B 1 595 ? 39.094 32.375 18.938 1 95.44 595 ASP B N 1
ATOM 13173 C CA . ASP B 1 595 ? 38.656 31.062 18.484 1 95.44 595 ASP B CA 1
ATOM 13174 C C . ASP B 1 595 ? 37.312 31.156 17.75 1 95.44 595 ASP B C 1
ATOM 13176 O O . ASP B 1 595 ? 36.438 30.344 17.953 1 95.44 595 ASP B O 1
ATOM 13180 N N . SER B 1 596 ? 37.281 32.031 16.828 1 96.88 596 SER B N 1
ATOM 13181 C CA . SER B 1 596 ? 36.062 32.375 16.109 1 96.88 596 SER B CA 1
ATOM 13182 C C . SER B 1 596 ? 35.562 31.188 15.297 1 96.88 596 SER B C 1
ATOM 13184 O O . SER B 1 596 ? 36.25 30.656 14.445 1 96.88 596 SER B O 1
ATOM 13186 N N . LEU B 1 597 ? 34.312 30.781 15.602 1 97.94 597 LEU B N 1
ATOM 13187 C CA . LEU B 1 597 ? 33.656 29.734 14.828 1 97.94 597 LEU B CA 1
ATOM 13188 C C . LEU B 1 597 ? 33.344 30.219 13.414 1 97.94 597 LEU B C 1
ATOM 13190 O O . LEU B 1 597 ? 33.344 29.422 12.469 1 97.94 597 LEU B O 1
ATOM 13194 N N . LEU B 1 598 ? 33.031 31.5 13.242 1 97.5 598 LEU B N 1
ATOM 13195 C CA . LEU B 1 598 ? 32.75 32.062 11.93 1 97.5 598 LEU B CA 1
ATOM 13196 C C . LEU B 1 598 ? 34 31.984 11.031 1 97.5 598 LEU B C 1
ATOM 13198 O O . LEU B 1 598 ? 33.875 31.594 9.867 1 97.5 598 LEU B O 1
ATOM 13202 N N . ARG B 1 599 ? 35.125 32.344 11.523 1 96.88 599 ARG B N 1
ATOM 13203 C CA . ARG B 1 599 ? 36.344 32.281 10.758 1 96.88 599 ARG B CA 1
ATOM 13204 C C . ARG B 1 599 ? 36.719 30.844 10.422 1 96.88 599 ARG B C 1
ATOM 13206 O O . ARG B 1 599 ? 37.25 30.578 9.336 1 96.88 599 ARG B O 1
ATOM 13213 N N . GLU B 1 600 ? 36.469 30.047 11.32 1 97.25 600 GLU B N 1
ATOM 13214 C CA . GLU B 1 600 ? 36.844 28.641 11.156 1 97.25 600 GLU B CA 1
ATOM 13215 C C . GLU B 1 600 ? 35.969 27.969 10.094 1 97.25 600 GLU B C 1
ATOM 13217 O O . GLU B 1 600 ? 36.5 27.219 9.25 1 97.25 600 GLU B O 1
ATOM 13222 N N . HIS B 1 601 ? 34.688 28.203 10.109 1 97.38 601 HIS B N 1
ATOM 13223 C CA . HIS B 1 601 ? 33.781 27.375 9.32 1 97.38 601 HIS B CA 1
ATOM 13224 C C . HIS B 1 601 ? 33.281 28.125 8.102 1 97.38 601 HIS B C 1
ATOM 13226 O O . HIS B 1 601 ? 32.844 27.516 7.125 1 97.38 601 HIS B O 1
ATOM 13232 N N . ALA B 1 602 ? 33.25 29.438 8.164 1 96.81 602 ALA B N 1
ATOM 13233 C CA . ALA B 1 602 ? 32.781 30.25 7.043 1 96.81 602 ALA B CA 1
ATOM 13234 C C . ALA B 1 602 ? 33.688 31.453 6.82 1 96.81 602 ALA B C 1
ATOM 13236 O O . ALA B 1 602 ? 33.219 32.594 6.863 1 96.81 602 ALA B O 1
ATOM 13237 N N . PRO B 1 603 ? 34.906 31.219 6.48 1 96 603 PRO B N 1
ATOM 13238 C CA . PRO B 1 603 ? 35.875 32.312 6.363 1 96 603 PRO B CA 1
ATOM 13239 C C . PRO B 1 603 ? 35.531 33.312 5.27 1 96 603 PRO B C 1
ATOM 13241 O O . PRO B 1 603 ? 35.844 34.5 5.383 1 96 603 PRO B O 1
ATOM 13244 N N . HIS B 1 604 ? 34.844 32.906 4.262 1 94.31 604 HIS B N 1
ATOM 13245 C CA . HIS B 1 604 ? 34.5 33.75 3.129 1 94.31 604 HIS B CA 1
ATOM 13246 C C . HIS B 1 604 ? 33.469 34.812 3.518 1 94.31 604 HIS B C 1
ATOM 13248 O O . HIS B 1 604 ? 33.25 35.781 2.795 1 94.31 604 HIS B O 1
ATOM 13254 N N . LEU B 1 605 ? 32.844 34.719 4.742 1 95 605 LEU B N 1
ATOM 13255 C CA . LEU B 1 605 ? 31.766 35.625 5.137 1 95 605 LEU B CA 1
ATOM 13256 C C . LEU B 1 605 ? 32.219 36.594 6.227 1 95 605 LEU B C 1
ATOM 13258 O O . LEU B 1 605 ? 31.5 37.5 6.602 1 95 605 LEU B O 1
ATOM 13262 N N . VAL B 1 606 ? 33.406 36.5 6.68 1 92.75 606 VAL B N 1
ATOM 13263 C CA . VAL B 1 606 ? 33.906 37.188 7.855 1 92.75 606 VAL B CA 1
ATOM 13264 C C . VAL B 1 606 ? 33.844 38.688 7.609 1 92.75 606 VAL B C 1
ATOM 13266 O O . VAL B 1 606 ? 33.625 39.469 8.547 1 92.75 606 VAL B O 1
ATOM 13269 N N . ASN B 1 607 ? 33.938 39.125 6.336 1 91.12 607 ASN B N 1
ATOM 13270 C CA . ASN B 1 607 ? 34.031 40.562 6.027 1 91.12 607 ASN B CA 1
ATOM 13271 C C . ASN B 1 607 ? 32.656 41.156 5.73 1 91.12 607 ASN B C 1
ATOM 13273 O O . ASN B 1 607 ? 32.531 42.375 5.504 1 91.12 607 ASN B O 1
ATOM 13277 N N . PHE B 1 608 ? 31.625 40.438 5.793 1 95.69 608 PHE B N 1
ATOM 13278 C CA . PHE B 1 608 ? 30.281 40.938 5.605 1 95.69 608 PHE B CA 1
ATOM 13279 C C . PHE B 1 608 ? 29.797 41.656 6.863 1 95.69 608 PHE B C 1
ATOM 13281 O O . PHE B 1 608 ? 30.188 41.312 7.977 1 95.69 608 PHE B O 1
ATOM 13288 N N . PRO B 1 609 ? 29.047 42.719 6.699 1 96 609 PRO B N 1
ATOM 13289 C CA . PRO B 1 609 ? 28.391 43.25 7.895 1 96 609 PRO B CA 1
ATOM 13290 C C . PRO B 1 609 ? 27.391 42.281 8.516 1 96 609 PRO B C 1
ATOM 13292 O O . PRO B 1 609 ? 27.047 41.281 7.898 1 96 609 PRO B O 1
ATOM 13295 N N . THR B 1 610 ? 27.047 42.5 9.766 1 96.56 610 THR B N 1
ATOM 13296 C CA . THR B 1 610 ? 26.109 41.625 10.469 1 96.56 610 THR B CA 1
ATOM 13297 C C . THR B 1 610 ? 24.953 42.438 11.07 1 96.56 610 THR B C 1
ATOM 13299 O O . THR B 1 610 ? 25.078 43.656 11.242 1 96.56 610 THR B O 1
ATOM 13302 N N . THR B 1 611 ? 23.844 41.781 11.203 1 95.31 611 THR B N 1
ATOM 13303 C CA . THR B 1 611 ? 22.719 42.406 11.906 1 95.31 611 THR B CA 1
ATOM 13304 C C . THR B 1 611 ? 22.672 41.969 13.367 1 95.31 611 THR B C 1
ATOM 13306 O O . THR B 1 611 ? 21.766 42.344 14.109 1 95.31 611 THR B O 1
ATOM 13309 N N . ASN B 1 612 ? 23.625 41.156 13.812 1 96.31 612 ASN B N 1
ATOM 13310 C CA . ASN B 1 612 ? 23.656 40.625 15.172 1 96.31 612 ASN B CA 1
ATOM 13311 C C . ASN B 1 612 ? 24.422 41.531 16.125 1 96.31 612 ASN B C 1
ATOM 13313 O O . ASN B 1 612 ? 25.266 42.312 15.688 1 96.31 612 ASN B O 1
ATOM 13317 N N . GLY B 1 613 ? 24.094 41.469 17.422 1 93.62 613 GLY B N 1
ATOM 13318 C CA . GLY B 1 613 ? 24.875 42.156 18.438 1 93.62 613 GLY B CA 1
ATOM 13319 C C . GLY B 1 613 ? 26.219 41.5 18.703 1 93.62 613 GLY B C 1
ATOM 13320 O O . GLY B 1 613 ? 26.469 40.375 18.281 1 93.62 613 GLY B O 1
ATOM 13321 N N . PRO B 1 614 ? 27.078 42.219 19.344 1 93.44 614 PRO B N 1
ATOM 13322 C CA . PRO B 1 614 ? 28.438 41.719 19.594 1 93.44 614 PRO B CA 1
ATOM 13323 C C . PRO B 1 614 ? 28.453 40.5 20.5 1 93.44 614 PRO B C 1
ATOM 13325 O O . PRO B 1 614 ? 29.469 39.812 20.609 1 93.44 614 PRO B O 1
ATOM 13328 N N . TRP B 1 615 ? 27.344 40.188 21.141 1 93.88 615 TRP B N 1
ATOM 13329 C CA . TRP B 1 615 ? 27.25 39.094 22.078 1 93.88 615 TRP B CA 1
ATOM 13330 C C . TRP B 1 615 ? 27.141 37.75 21.344 1 93.88 615 TRP B C 1
ATOM 13332 O O . TRP B 1 615 ? 27.281 36.688 21.938 1 93.88 615 TRP B O 1
ATOM 13342 N N . ALA B 1 616 ? 26.859 37.688 20.047 1 96.62 616 ALA B N 1
ATOM 13343 C CA . ALA B 1 616 ? 26.656 36.469 19.297 1 96.62 616 ALA B CA 1
ATOM 13344 C C . ALA B 1 616 ? 28 35.812 18.969 1 96.62 616 ALA B C 1
ATOM 13346 O O . ALA B 1 616 ? 28.391 35.719 17.797 1 96.62 616 ALA B O 1
ATOM 13347 N N . THR B 1 617 ? 28.688 35.25 19.969 1 97.06 617 THR B N 1
ATOM 13348 C CA . THR B 1 617 ? 30.062 34.781 19.828 1 97.06 617 THR B CA 1
ATOM 13349 C C . THR B 1 617 ? 30.094 33.25 19.828 1 97.06 617 THR B C 1
ATOM 13351 O O . THR B 1 617 ? 31.172 32.656 19.844 1 97.06 617 THR B O 1
ATOM 13354 N N . GLY B 1 618 ? 28.969 32.562 19.859 1 97.94 618 GLY B N 1
ATOM 13355 C CA . GLY B 1 618 ? 28.906 31.125 19.766 1 97.94 618 GLY B CA 1
ATOM 13356 C C . GLY B 1 618 ? 29.375 30.422 21.031 1 97.94 618 GLY B C 1
ATOM 13357 O O . GLY B 1 618 ? 29.859 29.281 20.969 1 97.94 618 GLY B O 1
ATOM 13358 N N . ASP B 1 619 ? 29.188 31 22.203 1 97.69 619 ASP B N 1
ATOM 13359 C CA . ASP B 1 619 ? 29.719 30.516 23.469 1 97.69 619 ASP B CA 1
ATOM 13360 C C . ASP B 1 619 ? 29.172 29.125 23.797 1 97.69 619 ASP B C 1
ATOM 13362 O O . ASP B 1 619 ? 29.922 28.234 24.219 1 97.69 619 ASP B O 1
ATOM 13366 N N . GLY B 1 620 ? 27.859 28.969 23.672 1 98.38 620 GLY B N 1
ATOM 13367 C CA . GLY B 1 620 ? 27.25 27.688 23.969 1 98.38 620 GLY B CA 1
ATOM 13368 C C . GLY B 1 620 ? 27.781 26.562 23.078 1 98.38 620 GLY B C 1
ATOM 13369 O O . GLY B 1 620 ? 27.969 25.438 23.547 1 98.38 620 GLY B O 1
ATOM 13370 N N . VAL B 1 621 ? 27.938 26.812 21.766 1 98.44 621 VAL B N 1
ATOM 13371 C CA . VAL B 1 621 ? 28.469 25.828 20.828 1 98.44 621 VAL B CA 1
ATOM 13372 C C . VAL B 1 621 ? 29.875 25.438 21.266 1 98.44 621 VAL B C 1
ATOM 13374 O O . VAL B 1 621 ? 30.219 24.25 21.281 1 98.44 621 VAL B O 1
ATOM 13377 N N . LYS B 1 622 ? 30.688 26.422 21.656 1 98.19 622 LYS B N 1
ATOM 13378 C CA . LYS B 1 622 ? 32.062 26.172 22.109 1 98.19 622 LYS B CA 1
ATOM 13379 C C . LYS B 1 622 ? 32.062 25.328 23.391 1 98.19 622 LYS B C 1
ATOM 13381 O O . LYS B 1 622 ? 32.875 24.422 23.531 1 98.19 622 LYS B O 1
ATOM 13386 N N . LEU B 1 623 ? 31.188 25.656 24.344 1 98.19 623 LEU B N 1
ATOM 13387 C CA . LEU B 1 623 ? 31.078 24.906 25.578 1 98.19 623 LEU B CA 1
ATOM 13388 C C . LEU B 1 623 ? 30.75 23.438 25.312 1 98.19 623 LEU B C 1
ATOM 13390 O O . LEU B 1 623 ? 31.406 22.531 25.844 1 98.19 623 LEU B O 1
ATOM 13394 N N . ALA B 1 624 ? 29.75 23.172 24.469 1 98.19 624 ALA B N 1
ATOM 13395 C CA . ALA B 1 624 ? 29.297 21.828 24.156 1 98.19 624 ALA B CA 1
ATOM 13396 C C . ALA B 1 624 ? 30.344 21.062 23.359 1 98.19 624 ALA B C 1
ATOM 13398 O O . ALA B 1 624 ? 30.5 19.844 23.531 1 98.19 624 ALA B O 1
ATOM 13399 N N . GLN B 1 625 ? 30.938 21.781 22.422 1 96.69 625 GLN B N 1
ATOM 13400 C CA . GLN B 1 625 ? 31.969 21.156 21.594 1 96.69 625 GLN B CA 1
ATOM 13401 C C . GLN B 1 625 ? 33.094 20.578 22.453 1 96.69 625 GLN B C 1
ATOM 13403 O O . GLN B 1 625 ? 33.594 19.5 22.156 1 96.69 625 GLN B O 1
ATOM 13408 N N . ARG B 1 626 ? 33.469 21.219 23.5 1 96 626 ARG B N 1
ATOM 13409 C CA . ARG B 1 626 ? 34.531 20.75 24.406 1 96 626 ARG B CA 1
ATOM 13410 C C . ARG B 1 626 ? 34.125 19.469 25.109 1 96 626 ARG B C 1
ATOM 13412 O O . ARG B 1 626 ? 35 18.656 25.484 1 96 626 ARG B O 1
ATOM 13419 N N . LEU B 1 627 ? 32.844 19.266 25.234 1 95.19 627 LEU B N 1
ATOM 13420 C CA . LEU B 1 627 ? 32.344 18.047 25.875 1 95.19 627 LEU B CA 1
ATOM 13421 C C . LEU B 1 627 ? 32.125 16.938 24.844 1 95.19 627 LEU B C 1
ATOM 13423 O O . LEU B 1 627 ? 31.719 15.836 25.203 1 95.19 627 LEU B O 1
ATOM 13427 N N . GLY B 1 628 ? 32.344 17.25 23.609 1 93.31 628 GLY B N 1
ATOM 13428 C CA . GLY B 1 628 ? 32.25 16.234 22.578 1 93.31 628 GLY B CA 1
ATOM 13429 C C . GLY B 1 628 ? 30.906 16.25 21.859 1 93.31 628 GLY B C 1
ATOM 13430 O O . GLY B 1 628 ? 30.516 15.266 21.219 1 93.31 628 GLY B O 1
ATOM 13431 N N . ALA B 1 629 ? 30.172 17.328 21.859 1 96.06 629 ALA B N 1
ATOM 13432 C CA . ALA B 1 629 ? 28.891 17.438 21.188 1 96.06 629 ALA B CA 1
ATOM 13433 C C . ALA B 1 629 ? 29.047 17.344 19.672 1 96.06 629 ALA B C 1
ATOM 13435 O O . ALA B 1 629 ? 30.016 17.844 19.109 1 96.06 629 ALA B O 1
ATOM 13436 N N . GLN B 1 630 ? 28.141 16.625 19 1 95 630 GLN B N 1
ATOM 13437 C CA . GLN B 1 630 ? 28.094 16.578 17.547 1 95 630 GLN B CA 1
ATOM 13438 C C . GLN B 1 630 ? 27.594 17.891 16.969 1 95 630 GLN B C 1
ATOM 13440 O O . GLN B 1 630 ? 26.531 18.391 17.344 1 95 630 GLN B O 1
ATOM 13445 N N . LEU B 1 631 ? 28.375 18.5 16.109 1 96.88 631 LEU B N 1
ATOM 13446 C CA . LEU B 1 631 ? 27.984 19.719 15.406 1 96.88 631 LEU B CA 1
ATOM 13447 C C . LEU B 1 631 ? 27.516 19.406 13.992 1 96.88 631 LEU B C 1
ATOM 13449 O O . LEU B 1 631 ? 27.938 18.406 13.398 1 96.88 631 LEU B O 1
ATOM 13453 N N . VAL B 1 632 ? 26.609 20.203 13.562 1 96.81 632 VAL B N 1
ATOM 13454 C CA . VAL B 1 632 ? 26.062 19.984 12.227 1 96.81 632 VAL B CA 1
ATOM 13455 C C . VAL B 1 632 ? 25.969 21.328 11.484 1 96.81 632 VAL B C 1
ATOM 13457 O O . VAL B 1 632 ? 25.719 22.359 12.102 1 96.81 632 VAL B O 1
ATOM 13460 N N . ASP B 1 633 ? 26.281 21.406 10.211 1 97.69 633 ASP B N 1
ATOM 13461 C CA . ASP B 1 633 ? 26.047 22.484 9.266 1 97.69 633 ASP B CA 1
ATOM 13462 C C . ASP B 1 633 ? 26.766 23.766 9.711 1 97.69 633 ASP B C 1
ATOM 13464 O O . ASP B 1 633 ? 26.219 24.859 9.586 1 97.69 633 ASP B O 1
ATOM 13468 N N . MET B 1 634 ? 27.953 23.594 10.188 1 97.88 634 MET B N 1
ATOM 13469 C CA . MET B 1 634 ? 28.688 24.719 10.742 1 97.88 634 MET B CA 1
ATOM 13470 C C . MET B 1 634 ? 29.094 25.703 9.641 1 97.88 634 MET B C 1
ATOM 13472 O O . MET B 1 634 ? 29.266 26.891 9.898 1 97.88 634 MET B O 1
ATOM 13476 N N . ASP B 1 635 ? 29.156 25.203 8.445 1 97.62 635 ASP B N 1
ATOM 13477 C CA . ASP B 1 635 ? 29.547 26.047 7.316 1 97.62 635 ASP B CA 1
ATOM 13478 C C . ASP B 1 635 ? 28.328 26.734 6.707 1 97.62 635 ASP B C 1
ATOM 13480 O O . ASP B 1 635 ? 28.469 27.5 5.754 1 97.62 635 ASP B O 1
ATOM 13484 N N . LYS B 1 636 ? 27.172 26.531 7.203 1 98.12 636 LYS B N 1
ATOM 13485 C CA . LYS B 1 636 ? 25.938 27.125 6.672 1 98.12 636 LYS B CA 1
ATOM 13486 C C . LYS B 1 636 ? 25.547 28.375 7.457 1 98.12 636 LYS B C 1
ATOM 13488 O O . LYS B 1 636 ? 24.953 28.281 8.531 1 98.12 636 LYS B O 1
ATOM 13493 N N . VAL B 1 637 ? 25.844 29.547 6.961 1 97.75 637 VAL B N 1
ATOM 13494 C CA . VAL B 1 637 ? 25.562 30.859 7.551 1 97.75 637 VAL B CA 1
ATOM 13495 C C . VAL B 1 637 ? 24.688 31.672 6.602 1 97.75 637 VAL B C 1
ATOM 13497 O O . VAL B 1 637 ? 24.984 31.781 5.41 1 97.75 637 VAL B O 1
ATOM 13500 N N . GLN B 1 638 ? 23.688 32.25 7.117 1 96.94 638 GLN B N 1
ATOM 13501 C CA . GLN B 1 638 ? 22.703 32.906 6.262 1 96.94 638 GLN B CA 1
ATOM 13502 C C . GLN B 1 638 ? 23 34.375 6.137 1 96.94 638 GLN B C 1
ATOM 13504 O O . GLN B 1 638 ? 23.25 35.062 7.137 1 96.94 638 GLN B O 1
ATOM 13509 N N . LEU B 1 639 ? 22.969 34.875 4.914 1 96.81 639 LEU B N 1
ATOM 13510 C CA . LEU B 1 639 ? 22.953 36.312 4.602 1 96.81 639 LEU B CA 1
ATOM 13511 C C . LEU B 1 639 ? 21.531 36.781 4.395 1 96.81 639 LEU B C 1
ATOM 13513 O O . LEU B 1 639 ? 20.781 36.219 3.588 1 96.81 639 LEU B O 1
ATOM 13517 N N . HIS B 1 640 ? 21.141 37.688 5.211 1 96.69 640 HIS B N 1
ATOM 13518 C CA . HIS B 1 640 ? 19.875 38.375 4.957 1 96.69 640 HIS B CA 1
ATOM 13519 C C . HIS B 1 640 ? 20.031 39.469 3.889 1 96.69 640 HIS B C 1
ATOM 13521 O O . HIS B 1 640 ? 20.969 40.25 3.945 1 96.69 640 HIS B O 1
ATOM 13527 N N . PRO B 1 641 ? 19.172 39.562 2.949 1 96.81 641 PRO B N 1
ATOM 13528 C CA . PRO B 1 641 ? 19.344 40.469 1.823 1 96.81 641 PRO B CA 1
ATOM 13529 C C . PRO B 1 641 ? 19.141 41.938 2.219 1 96.81 641 PRO B C 1
ATOM 13531 O O . PRO B 1 641 ? 19.625 42.844 1.529 1 96.81 641 PRO B O 1
ATOM 13534 N N . THR B 1 642 ? 18.438 42.156 3.328 1 96.12 642 THR B N 1
ATOM 13535 C CA . THR B 1 642 ? 18 43.531 3.594 1 96.12 642 THR B CA 1
ATOM 13536 C C . THR B 1 642 ? 18.656 44.062 4.859 1 96.12 642 THR B C 1
ATOM 13538 O O . THR B 1 642 ? 17.969 44.469 5.805 1 96.12 642 THR B O 1
ATOM 13541 N N . GLY B 1 643 ? 19.969 44.094 4.91 1 95.81 643 GLY B N 1
ATOM 13542 C CA . GLY B 1 643 ? 20.656 44.969 5.852 1 95.81 643 GLY B CA 1
ATOM 13543 C C . GLY B 1 643 ? 20.625 46.406 5.457 1 95.81 643 GLY B C 1
ATOM 13544 O O . GLY B 1 643 ? 21.016 46.781 4.344 1 95.81 643 GLY B O 1
ATOM 13545 N N . LEU B 1 644 ? 20.141 47.312 6.309 1 96.69 644 LEU B N 1
ATOM 13546 C CA . LEU B 1 644 ? 19.938 48.719 5.945 1 96.69 644 LEU B CA 1
ATOM 13547 C C . LEU B 1 644 ? 21.234 49.5 6.082 1 96.69 644 LEU B C 1
ATOM 13549 O O . LEU B 1 644 ? 21.844 49.531 7.152 1 96.69 644 LEU B O 1
ATOM 13553 N N . ILE B 1 645 ? 21.609 50.125 5.031 1 96.5 645 ILE B N 1
ATOM 13554 C CA . ILE B 1 645 ? 22.797 51 5.047 1 96.5 645 ILE B CA 1
ATOM 13555 C C . ILE B 1 645 ? 22.406 52.406 5.512 1 96.5 645 ILE B C 1
ATOM 13557 O O . ILE B 1 645 ? 21.516 53.031 4.938 1 96.5 645 ILE B O 1
ATOM 13561 N N . ASN B 1 646 ? 23 52.781 6.531 1 95.25 646 ASN B N 1
ATOM 13562 C CA . ASN B 1 646 ? 22.859 54.188 6.961 1 95.25 646 ASN B CA 1
ATOM 13563 C C . ASN B 1 646 ? 23.781 55.094 6.156 1 95.25 646 ASN B C 1
ATOM 13565 O O . ASN B 1 646 ? 25 55.031 6.273 1 95.25 646 ASN B O 1
ATOM 13569 N N . PRO B 1 647 ? 23.156 55.969 5.414 1 92.94 647 PRO B N 1
ATOM 13570 C CA . PRO B 1 647 ? 23.969 56.844 4.582 1 92.94 647 PRO B CA 1
ATOM 13571 C C . PRO B 1 647 ? 24.953 57.688 5.398 1 92.94 647 PRO B C 1
ATOM 13573 O O . PRO B 1 647 ? 26 58.094 4.887 1 92.94 647 PRO B O 1
ATOM 13576 N N . LYS B 1 648 ? 24.734 57.906 6.637 1 93.56 648 LYS B N 1
ATOM 13577 C CA . LYS B 1 648 ? 25.594 58.688 7.496 1 93.56 648 LYS B CA 1
ATOM 13578 C C . LYS B 1 648 ? 26.766 57.875 8.023 1 93.56 648 LYS B C 1
ATOM 13580 O O . LYS B 1 648 ? 27.766 58.438 8.469 1 93.56 648 LYS B O 1
ATOM 13585 N N . ASP B 1 649 ? 26.609 56.625 7.977 1 94.81 649 ASP B N 1
ATOM 13586 C CA . ASP B 1 649 ? 27.641 55.719 8.453 1 94.81 649 ASP B CA 1
ATOM 13587 C C . ASP B 1 649 ? 27.641 54.406 7.652 1 94.81 649 ASP B C 1
ATOM 13589 O O . ASP B 1 649 ? 27.391 53.344 8.203 1 94.81 649 ASP B O 1
ATOM 13593 N N . PRO B 1 650 ? 27.938 54.5 6.391 1 95.19 650 PRO B N 1
ATOM 13594 C CA . PRO B 1 650 ? 27.781 53.344 5.496 1 95.19 650 PRO B CA 1
ATOM 13595 C C . PRO B 1 650 ? 28.734 52.219 5.82 1 95.19 650 PRO B C 1
ATOM 13597 O O . PRO B 1 650 ? 28.453 51.062 5.52 1 95.19 650 PRO B O 1
ATOM 13600 N N . ALA B 1 651 ? 29.844 52.438 6.445 1 94.5 651 ALA B N 1
ATOM 13601 C CA . ALA B 1 651 ? 30.875 51.438 6.68 1 94.5 651 ALA B CA 1
ATOM 13602 C C . ALA B 1 651 ? 30.641 50.719 8.008 1 94.5 651 ALA B C 1
ATOM 13604 O O . ALA B 1 651 ? 31.375 49.781 8.344 1 94.5 651 ALA B O 1
ATOM 13605 N N . ASN B 1 652 ? 29.609 51.125 8.711 1 94.62 652 ASN B N 1
ATOM 13606 C CA . ASN B 1 652 ? 29.328 50.469 9.977 1 94.62 652 ASN B CA 1
ATOM 13607 C C . ASN B 1 652 ? 29.219 48.938 9.789 1 94.62 652 ASN B C 1
ATOM 13609 O O . ASN B 1 652 ? 28.438 48.469 8.969 1 94.62 652 ASN B O 1
ATOM 13613 N N . PRO B 1 653 ? 29.984 48.188 10.531 1 93 653 PRO B N 1
ATOM 13614 C CA . PRO B 1 653 ? 29.953 46.719 10.367 1 93 653 PRO B CA 1
ATOM 13615 C C . PRO B 1 653 ? 28.656 46.094 10.898 1 93 653 PRO B C 1
ATOM 13617 O O . PRO B 1 653 ? 28.359 44.938 10.602 1 93 653 PRO B O 1
ATOM 13620 N N . THR B 1 654 ? 27.953 46.781 11.711 1 93.69 654 THR B N 1
ATOM 13621 C CA . THR B 1 654 ? 26.656 46.344 12.195 1 93.69 654 THR B CA 1
ATOM 13622 C C . THR B 1 654 ? 25.531 47.125 11.523 1 93.69 654 THR B C 1
ATOM 13624 O O . THR B 1 654 ? 25.438 48.344 11.664 1 93.69 654 THR B O 1
ATOM 13627 N N . LYS B 1 655 ? 24.734 46.406 10.773 1 95 655 LYS B N 1
ATOM 13628 C CA . LYS B 1 655 ? 23.625 47.031 10.062 1 95 655 LYS B CA 1
ATOM 13629 C C . LYS B 1 655 ? 22.312 46.844 10.812 1 95 655 LYS B C 1
ATOM 13631 O O . LYS B 1 655 ? 22.141 45.875 11.547 1 95 655 LYS B O 1
ATOM 13636 N N . PHE B 1 656 ? 21.422 47.812 10.633 1 93 656 PHE B N 1
ATOM 13637 C CA . PHE B 1 656 ? 20.047 47.594 11.086 1 93 656 PHE B CA 1
ATOM 13638 C C . PHE B 1 656 ? 19.312 46.625 10.156 1 93 656 PHE B C 1
ATOM 13640 O O . PHE B 1 656 ? 19.484 46.688 8.938 1 93 656 PHE B O 1
ATOM 13647 N N . LEU B 1 657 ? 18.625 45.781 10.766 1 92.19 657 LEU B N 1
ATOM 13648 C CA . LEU B 1 657 ? 17.875 44.812 9.977 1 92.19 657 LEU B CA 1
ATOM 13649 C C . LEU B 1 657 ? 16.641 45.438 9.352 1 92.19 657 LEU B C 1
ATOM 13651 O O . LEU B 1 657 ? 15.82 46.031 10.062 1 92.19 657 LEU B O 1
ATOM 13655 N N . GLY B 1 658 ? 16.594 45.469 8.008 1 92.12 658 GLY B N 1
ATOM 13656 C CA . GLY B 1 658 ? 15.32 45.688 7.352 1 92.12 658 GLY B CA 1
ATOM 13657 C C . GLY B 1 658 ? 14.445 44.438 7.344 1 92.12 658 GLY B C 1
ATOM 13658 O O . GLY B 1 658 ? 14.797 43.438 6.734 1 92.12 658 GLY B O 1
ATOM 13659 N N . PRO B 1 659 ? 13.32 44.5 8.07 1 90.06 659 PRO B N 1
ATOM 13660 C CA . PRO B 1 659 ? 12.5 43.281 8.148 1 90.06 659 PRO B CA 1
ATOM 13661 C C . PRO B 1 659 ? 12.156 42.719 6.766 1 90.06 659 PRO B C 1
ATOM 13663 O O . PRO B 1 659 ? 11.891 43.5 5.832 1 90.06 659 PRO B O 1
ATOM 13666 N N . GLU B 1 660 ? 12.203 41.406 6.695 1 92.06 660 GLU B N 1
ATOM 13667 C CA . GLU B 1 660 ? 11.797 40.781 5.441 1 92.06 660 GLU B CA 1
ATOM 13668 C C . GLU B 1 660 ? 10.352 41.125 5.086 1 92.06 660 GLU B C 1
ATOM 13670 O O . GLU B 1 660 ? 9.953 41.031 3.924 1 92.06 660 GLU B O 1
ATOM 13675 N N . ALA B 1 661 ? 9.656 41.531 6.043 1 89 661 ALA B N 1
ATOM 13676 C CA . ALA B 1 661 ? 8.281 41.969 5.84 1 89 661 ALA B CA 1
ATOM 13677 C C . ALA B 1 661 ? 8.227 43.156 4.895 1 89 661 ALA B C 1
ATOM 13679 O O . ALA B 1 661 ? 7.191 43.438 4.281 1 89 661 ALA B O 1
ATOM 13680 N N . LEU B 1 662 ? 9.359 43.906 4.734 1 92.69 662 LEU B N 1
ATOM 13681 C CA . LEU B 1 662 ? 9.406 44.969 3.74 1 92.69 662 LEU B CA 1
ATOM 13682 C C . LEU B 1 662 ? 9.133 44.438 2.344 1 92.69 662 LEU B C 1
ATOM 13684 O O . LEU B 1 662 ? 8.281 44.969 1.621 1 92.69 662 LEU B O 1
ATOM 13688 N N . ARG B 1 663 ? 9.852 43.438 2.045 1 94.25 663 ARG B N 1
ATOM 13689 C CA . ARG B 1 663 ? 9.641 42.75 0.762 1 94.25 663 ARG B CA 1
ATOM 13690 C C . ARG B 1 663 ? 8.312 42 0.745 1 94.25 663 ARG B C 1
ATOM 13692 O O . ARG B 1 663 ? 7.621 41.969 -0.276 1 94.25 663 ARG B O 1
ATOM 13699 N N . GLY B 1 664 ? 7.969 41.406 1.854 1 91.5 664 GLY B N 1
ATOM 13700 C CA . GLY B 1 664 ? 6.711 40.688 1.987 1 91.5 664 GLY B CA 1
ATOM 13701 C C . GLY B 1 664 ? 5.492 41.594 1.848 1 91.5 664 GLY B C 1
ATOM 13702 O O . GLY B 1 664 ? 4.391 41.125 1.58 1 91.5 664 GLY B O 1
ATOM 13703 N N . SER B 1 665 ? 5.73 42.906 1.974 1 91.69 665 SER B N 1
ATOM 13704 C CA . SER B 1 665 ? 4.637 43.875 1.876 1 91.69 665 SER B CA 1
ATOM 13705 C C . SER B 1 665 ? 4.613 44.531 0.506 1 91.69 665 SER B C 1
ATOM 13707 O O . SER B 1 665 ? 3.764 45.375 0.243 1 91.69 665 SER B O 1
ATOM 13709 N N . GLY B 1 666 ? 5.578 44.219 -0.338 1 93.62 666 GLY B N 1
ATOM 13710 C CA . GLY B 1 666 ? 5.523 44.719 -1.706 1 93.62 666 GLY B CA 1
ATOM 13711 C C . GLY B 1 666 ? 6.773 45.469 -2.119 1 93.62 666 GLY B C 1
ATOM 13712 O O . GLY B 1 666 ? 6.844 46 -3.227 1 93.62 666 GLY B O 1
ATOM 13713 N N . GLY B 1 667 ? 7.766 45.5 -1.269 1 95.5 667 GLY B N 1
ATOM 13714 C CA . GLY B 1 667 ? 9.023 46.125 -1.651 1 95.5 667 GLY B CA 1
ATOM 13715 C C . GLY B 1 667 ? 9.695 45.438 -2.824 1 95.5 667 GLY B C 1
ATOM 13716 O O . GLY B 1 667 ? 9.75 44.219 -2.883 1 95.5 667 GLY B O 1
ATOM 13717 N N . VAL B 1 668 ? 10.156 46.25 -3.797 1 97 668 VAL B N 1
ATOM 13718 C CA . VAL B 1 668 ? 10.852 45.688 -4.945 1 97 668 VAL B CA 1
ATOM 13719 C C . VAL B 1 668 ? 12.32 46.125 -4.922 1 97 668 VAL B C 1
ATOM 13721 O O . VAL B 1 668 ? 12.664 47.156 -4.359 1 97 668 VAL B O 1
ATOM 13724 N N . LEU B 1 669 ? 13.195 45.312 -5.453 1 97.88 669 LEU B N 1
ATOM 13725 C CA . LEU B 1 669 ? 14.625 45.594 -5.504 1 97.88 669 LEU B CA 1
ATOM 13726 C C . LEU B 1 669 ? 15.039 46.062 -6.898 1 97.88 669 LEU B C 1
ATOM 13728 O O . LEU B 1 669 ? 14.789 45.375 -7.887 1 97.88 669 LEU B O 1
ATOM 13732 N N . LEU B 1 670 ? 15.633 47.219 -6.953 1 97.94 670 LEU B N 1
ATOM 13733 C CA . LEU B 1 670 ? 16.141 47.75 -8.211 1 97.94 670 LEU B CA 1
ATOM 13734 C C . LEU B 1 670 ? 17.656 47.844 -8.18 1 97.94 670 LEU B C 1
ATOM 13736 O O . LEU B 1 670 ? 18.25 48.094 -7.121 1 97.94 670 LEU B O 1
ATOM 13740 N N . ASN B 1 671 ? 18.281 47.688 -9.336 1 97.81 671 ASN B N 1
ATOM 13741 C CA . ASN B 1 671 ? 19.719 47.875 -9.445 1 97.81 671 ASN B CA 1
ATOM 13742 C C . ASN B 1 671 ? 20.062 49.281 -9.906 1 97.81 671 ASN B C 1
ATOM 13744 O O . ASN B 1 671 ? 19.188 50.156 -9.984 1 97.81 671 ASN B O 1
ATOM 13748 N N . LYS B 1 672 ? 21.297 49.562 -10.188 1 96.56 672 LYS B N 1
ATOM 13749 C CA . LYS B 1 672 ? 21.781 50.875 -10.555 1 96.56 672 LYS B CA 1
ATOM 13750 C C . LYS B 1 672 ? 21.234 51.312 -11.906 1 96.56 672 LYS B C 1
ATOM 13752 O O . LYS B 1 672 ? 21.281 52.5 -12.242 1 96.56 672 LYS B O 1
ATOM 13757 N N . GLN B 1 673 ? 20.656 50.344 -12.633 1 96.44 673 GLN B N 1
ATOM 13758 C CA . GLN B 1 673 ? 20.078 50.656 -13.938 1 96.44 673 GLN B CA 1
ATOM 13759 C C . GLN B 1 673 ? 18.562 50.875 -13.828 1 96.44 673 GLN B C 1
ATOM 13761 O O . GLN B 1 673 ? 17.875 51.062 -14.836 1 96.44 673 GLN B O 1
ATOM 13766 N N . GLY B 1 674 ? 18.047 50.844 -12.594 1 96.94 674 GLY B N 1
ATOM 13767 C CA . GLY B 1 674 ? 16.625 51 -12.391 1 96.94 674 GLY B CA 1
ATOM 13768 C C . GLY B 1 674 ? 15.812 49.781 -12.797 1 96.94 674 GLY B C 1
ATOM 13769 O O . GLY B 1 674 ? 14.609 49.906 -13.039 1 96.94 674 GLY B O 1
ATOM 13770 N N . LYS B 1 675 ? 16.484 48.625 -12.852 1 96.62 675 LYS B N 1
ATOM 13771 C CA . LYS B 1 675 ? 15.836 47.406 -13.32 1 96.62 675 LYS B CA 1
ATOM 13772 C C . LYS B 1 675 ? 15.68 46.406 -12.18 1 96.62 675 LYS B C 1
ATOM 13774 O O . LYS B 1 675 ? 16.531 46.312 -11.305 1 96.62 675 LYS B O 1
ATOM 13779 N N . ARG B 1 676 ? 14.57 45.656 -12.18 1 96.38 676 ARG B N 1
ATOM 13780 C CA . ARG B 1 676 ? 14.383 44.531 -11.273 1 96.38 676 ARG B CA 1
ATOM 13781 C C . ARG B 1 676 ? 15.211 43.312 -11.719 1 96.38 676 ARG B C 1
ATOM 13783 O O . ARG B 1 676 ? 15.367 43.062 -12.914 1 96.38 676 ARG B O 1
ATOM 13790 N N . PHE B 1 677 ? 15.672 42.438 -10.828 1 96.31 677 PHE B N 1
ATOM 13791 C CA . PHE B 1 677 ? 16.625 41.406 -11.211 1 96.31 677 PHE B CA 1
ATOM 13792 C C . PHE B 1 677 ? 16.328 40.094 -10.469 1 96.31 677 PHE B C 1
ATOM 13794 O O . PHE B 1 677 ? 16.984 39.094 -10.711 1 96.31 677 PHE B O 1
ATOM 13801 N N . VAL B 1 678 ? 15.344 40.062 -9.539 1 96.62 678 VAL B N 1
ATOM 13802 C CA . VAL B 1 678 ? 15.094 38.844 -8.758 1 96.62 678 VAL B CA 1
ATOM 13803 C C . VAL B 1 678 ? 13.664 38.875 -8.227 1 96.62 678 VAL B C 1
ATOM 13805 O O . VAL B 1 678 ? 13.023 39.906 -8.18 1 96.62 678 VAL B O 1
ATOM 13808 N N . ASN B 1 679 ? 13.125 37.688 -7.977 1 95.5 679 ASN B N 1
ATOM 13809 C CA . ASN B 1 679 ? 11.922 37.562 -7.16 1 95.5 679 ASN B CA 1
ATOM 13810 C C . ASN B 1 679 ? 12.188 37.906 -5.703 1 95.5 679 ASN B C 1
ATOM 13812 O O . ASN B 1 679 ? 12.859 37.156 -4.988 1 95.5 679 ASN B O 1
ATOM 13816 N N . GLU B 1 680 ? 11.68 39.062 -5.305 1 96.38 680 GLU B N 1
ATOM 13817 C CA . GLU B 1 680 ? 11.977 39.594 -3.977 1 96.38 680 GLU B CA 1
ATOM 13818 C C . GLU B 1 680 ? 11.508 38.625 -2.883 1 96.38 680 GLU B C 1
ATOM 13820 O O . GLU B 1 680 ? 11.922 38.75 -1.728 1 96.38 680 GLU B O 1
ATOM 13825 N N . LEU B 1 681 ? 10.648 37.656 -3.199 1 94.5 681 LEU B N 1
ATOM 13826 C CA . LEU B 1 681 ? 10.109 36.75 -2.193 1 94.5 681 LEU B CA 1
ATOM 13827 C C . LEU B 1 681 ? 10.672 35.344 -2.383 1 94.5 681 LEU B C 1
ATOM 13829 O O . LEU B 1 681 ? 10.062 34.375 -1.944 1 94.5 681 LEU B O 1
ATOM 13833 N N . ASP B 1 682 ? 11.773 35.25 -3.102 1 94.75 682 ASP B N 1
ATOM 13834 C CA . ASP B 1 682 ? 12.5 33.969 -3.162 1 94.75 682 ASP B CA 1
ATOM 13835 C C . ASP B 1 682 ? 13.289 33.719 -1.877 1 94.75 682 ASP B C 1
ATOM 13837 O O . ASP B 1 682 ? 13.227 34.531 -0.945 1 94.75 682 ASP B O 1
ATOM 13841 N N . LEU B 1 683 ? 13.961 32.625 -1.761 1 94.81 683 LEU B N 1
ATOM 13842 C CA . LEU B 1 683 ? 14.789 32.312 -0.607 1 94.81 683 LEU B CA 1
ATOM 13843 C C . LEU B 1 683 ? 15.812 33.406 -0.345 1 94.81 683 LEU B C 1
ATOM 13845 O O . LEU B 1 683 ? 16.344 34 -1.284 1 94.81 683 LEU B O 1
ATOM 13849 N N . ARG B 1 684 ? 16.094 33.594 0.896 1 95.25 684 ARG B N 1
ATOM 13850 C CA . ARG B 1 684 ? 17.062 34.625 1.28 1 95.25 684 ARG B CA 1
ATOM 13851 C C . ARG B 1 684 ? 18.406 34.406 0.584 1 95.25 684 ARG B C 1
ATOM 13853 O O . ARG B 1 684 ? 19.047 35.375 0.158 1 95.25 684 ARG B O 1
ATOM 13860 N N . SER B 1 685 ? 18.781 33.156 0.456 1 94.69 685 SER B N 1
ATOM 13861 C CA . SER B 1 685 ? 20.047 32.844 -0.201 1 94.69 685 SER B CA 1
ATOM 13862 C C . SER B 1 685 ? 20.031 33.25 -1.665 1 94.69 685 SER B C 1
ATOM 13864 O O . SER B 1 685 ? 21.016 33.781 -2.178 1 94.69 685 SER B O 1
ATOM 13866 N N . VAL B 1 686 ? 18.922 33.094 -2.318 1 95.69 686 VAL B N 1
ATOM 13867 C CA . VAL B 1 686 ? 18.781 33.438 -3.732 1 95.69 686 VAL B CA 1
ATOM 13868 C C . VAL B 1 686 ? 18.781 34.938 -3.91 1 95.69 686 VAL B C 1
ATOM 13870 O O . VAL B 1 686 ? 19.469 35.469 -4.793 1 95.69 686 VAL B O 1
ATOM 13873 N N . VAL B 1 687 ? 18.094 35.688 -3.064 1 97.25 687 VAL B N 1
ATOM 13874 C CA . VAL B 1 687 ? 17.984 37.125 -3.168 1 97.25 687 VAL B CA 1
ATOM 13875 C C . VAL B 1 687 ? 19.328 37.781 -2.836 1 97.25 687 VAL B C 1
ATOM 13877 O O . VAL B 1 687 ? 19.766 38.719 -3.518 1 97.25 687 VAL B O 1
ATOM 13880 N N . SER B 1 688 ? 19.984 37.312 -1.804 1 97.5 688 SER B N 1
ATOM 13881 C CA . SER B 1 688 ? 21.297 37.844 -1.427 1 97.5 688 SER B CA 1
ATOM 13882 C C . SER B 1 688 ? 22.312 37.656 -2.549 1 97.5 688 SER B C 1
ATOM 13884 O O . SER B 1 688 ? 23.062 38.562 -2.873 1 97.5 688 SER B O 1
ATOM 13886 N N . LYS B 1 689 ? 22.312 36.469 -3.08 1 96.69 689 LYS B N 1
ATOM 13887 C CA . LYS B 1 689 ? 23.219 36.188 -4.191 1 96.69 689 LYS B CA 1
ATOM 13888 C C . LYS B 1 689 ? 22.922 37.094 -5.383 1 96.69 689 LYS B C 1
ATOM 13890 O O . LYS B 1 689 ? 23.844 37.594 -6.027 1 96.69 689 LYS B O 1
ATOM 13895 N N . ALA B 1 690 ? 21.688 37.281 -5.676 1 97.44 690 ALA B N 1
ATOM 13896 C CA . ALA B 1 690 ? 21.297 38.125 -6.801 1 97.44 690 ALA B CA 1
ATOM 13897 C C . ALA B 1 690 ? 21.766 39.562 -6.605 1 97.44 690 ALA B C 1
ATOM 13899 O O . ALA B 1 690 ? 22.188 40.219 -7.562 1 97.44 690 ALA B O 1
ATOM 13900 N N . ILE B 1 691 ? 21.719 40.125 -5.363 1 97.94 691 ILE B N 1
ATOM 13901 C CA . ILE B 1 691 ? 22.188 41.469 -5.059 1 97.94 691 ILE B CA 1
ATOM 13902 C C . ILE B 1 691 ? 23.688 41.562 -5.297 1 97.94 691 ILE B C 1
ATOM 13904 O O . ILE B 1 691 ? 24.156 42.531 -5.938 1 97.94 691 ILE B O 1
ATOM 13908 N N . MET B 1 692 ? 24.406 40.625 -4.852 1 96.88 692 MET B N 1
ATOM 13909 C CA . MET B 1 692 ? 25.859 40.594 -5.004 1 96.88 692 MET B CA 1
ATOM 13910 C C . MET B 1 692 ? 26.25 40.531 -6.477 1 96.88 692 MET B C 1
ATOM 13912 O O . MET B 1 692 ? 27.234 41.125 -6.895 1 96.88 692 MET B O 1
ATOM 13916 N N . GLU B 1 693 ? 25.469 39.844 -7.215 1 96.44 693 GLU B N 1
ATOM 13917 C CA . GLU B 1 693 ? 25.781 39.594 -8.625 1 96.44 693 GLU B CA 1
ATOM 13918 C C . GLU B 1 693 ? 25.578 40.844 -9.453 1 96.44 693 GLU B C 1
ATOM 13920 O O . GLU B 1 693 ? 26.062 40.969 -10.586 1 96.44 693 GLU B O 1
ATOM 13925 N N . GLN B 1 694 ? 24.844 41.844 -8.867 1 96 694 GLN B N 1
ATOM 13926 C CA . GLN B 1 694 ? 24.672 43.094 -9.578 1 96 694 GLN B CA 1
ATOM 13927 C C . GLN B 1 694 ? 25.984 43.875 -9.641 1 96 694 GLN B C 1
ATOM 13929 O O . GLN B 1 694 ? 26.172 44.719 -10.508 1 96 694 GLN B O 1
ATOM 13934 N N . GLY B 1 695 ? 26.906 43.688 -8.664 1 94.25 695 GLY B N 1
ATOM 13935 C CA . GLY B 1 695 ? 28.25 44.25 -8.695 1 94.25 695 GLY B CA 1
ATOM 13936 C C . GLY B 1 695 ? 28.297 45.719 -8.344 1 94.25 695 GLY B C 1
ATOM 13937 O O . GLY B 1 695 ? 29.312 46.375 -8.594 1 94.25 695 GLY B O 1
ATOM 13938 N N . ALA B 1 696 ? 27.25 46.281 -7.723 1 95.31 696 ALA B N 1
ATOM 13939 C CA . ALA B 1 696 ? 27.219 47.688 -7.328 1 95.31 696 ALA B CA 1
ATOM 13940 C C . ALA B 1 696 ? 27.625 47.844 -5.867 1 95.31 696 ALA B C 1
ATOM 13942 O O . ALA B 1 696 ? 26.953 47.344 -4.965 1 95.31 696 ALA B O 1
ATOM 13943 N N . GLU B 1 697 ? 28.703 48.562 -5.645 1 95.75 697 GLU B N 1
ATOM 13944 C CA . GLU B 1 697 ? 29.156 48.812 -4.281 1 95.75 697 GLU B CA 1
ATOM 13945 C C . GLU B 1 697 ? 28.625 50.156 -3.777 1 95.75 697 GLU B C 1
ATOM 13947 O O . GLU B 1 697 ? 28.656 51.156 -4.5 1 95.75 697 GLU B O 1
ATOM 13952 N N . TYR B 1 698 ? 28.109 50.219 -2.549 1 96.19 698 TYR B N 1
ATOM 13953 C CA . TYR B 1 698 ? 27.672 51.469 -1.966 1 96.19 698 TYR B CA 1
ATOM 13954 C C . TYR B 1 698 ? 28.875 52.344 -1.583 1 96.19 698 TYR B C 1
ATOM 13956 O O . TYR B 1 698 ? 29.797 51.875 -0.905 1 96.19 698 TYR B O 1
ATOM 13964 N N . PRO B 1 699 ? 28.859 53.594 -1.937 1 94 699 PRO B N 1
ATOM 13965 C CA . PRO B 1 699 ? 30.016 54.438 -1.68 1 94 699 PRO B CA 1
ATOM 13966 C C . PRO B 1 699 ? 30.328 54.594 -0.191 1 94 699 PRO B C 1
ATOM 13968 O O . PRO B 1 699 ? 29.438 54.844 0.609 1 94 699 PRO B O 1
ATOM 13971 N N . GLY B 1 700 ? 31.578 54.375 0.165 1 94.12 700 GLY B N 1
ATOM 13972 C CA . GLY B 1 700 ? 32.062 54.562 1.527 1 94.12 700 GLY B CA 1
ATOM 13973 C C . GLY B 1 700 ? 31.703 53.438 2.447 1 94.12 700 GLY B C 1
ATOM 13974 O O . GLY B 1 700 ? 31.875 53.5 3.664 1 94.12 700 GLY B O 1
ATOM 13975 N N . SER B 1 701 ? 31.203 52.344 1.899 1 93.19 701 SER B N 1
ATOM 13976 C CA . SER B 1 701 ? 30.672 51.281 2.734 1 93.19 701 SER B CA 1
ATOM 13977 C C . SER B 1 701 ? 31.75 50.25 3.033 1 93.19 701 SER B C 1
ATOM 13979 O O . SER B 1 701 ? 31.531 49.312 3.834 1 93.19 701 SER B O 1
ATOM 13981 N N . GLY B 1 702 ? 32.906 50.344 2.545 1 89 702 GLY B N 1
ATOM 13982 C CA . GLY B 1 702 ? 33.938 49.375 2.744 1 89 702 GLY B CA 1
ATOM 13983 C C . GLY B 1 702 ? 33.688 48.062 2.002 1 89 702 GLY B C 1
ATOM 13984 O O . GLY B 1 702 ? 34.031 47 2.5 1 89 702 GLY B O 1
ATOM 13985 N N . GLY B 1 703 ? 32.969 48.062 0.811 1 91.12 703 GLY B N 1
ATOM 13986 C CA . GLY B 1 703 ? 32.844 46.906 -0.052 1 91.12 703 GLY B CA 1
ATOM 13987 C C . GLY B 1 703 ? 31.453 46.281 -0.02 1 91.12 703 GLY B C 1
ATOM 13988 O O . GLY B 1 703 ? 31.234 45.188 -0.56 1 91.12 703 GLY B O 1
ATOM 13989 N N . SER B 1 704 ? 30.438 46.938 0.539 1 95.19 704 SER B N 1
ATOM 13990 C CA . SER B 1 704 ? 29.078 46.375 0.614 1 95.19 704 SER B CA 1
ATOM 13991 C C . SER B 1 704 ? 28.344 46.531 -0.712 1 95.19 704 SER B C 1
ATOM 13993 O O . SER B 1 704 ? 28.125 47.656 -1.173 1 95.19 704 SER B O 1
ATOM 13995 N N . MET B 1 705 ? 28.094 45.344 -1.34 1 96.62 705 MET B N 1
ATOM 13996 C CA . MET B 1 705 ? 27.203 45.375 -2.5 1 96.62 705 MET B CA 1
ATOM 13997 C C . MET B 1 705 ? 25.781 45.719 -2.082 1 96.62 705 MET B C 1
ATOM 13999 O O . MET B 1 705 ? 25.344 45.312 -1 1 96.62 705 MET B O 1
ATOM 14003 N N . PHE B 1 706 ? 25.094 46.531 -2.908 1 97.69 706 PHE B N 1
ATOM 14004 C CA . PHE B 1 706 ? 23.797 46.969 -2.404 1 97.69 706 PHE B CA 1
ATOM 14005 C C . PHE B 1 706 ? 22.781 47.031 -3.531 1 97.69 706 PHE B C 1
ATOM 14007 O O . PHE B 1 706 ? 23.125 46.906 -4.707 1 97.69 706 PHE B O 1
ATOM 14014 N N . ALA B 1 707 ? 21.5 47.125 -3.244 1 98.25 707 ALA B N 1
ATOM 14015 C CA . ALA B 1 707 ? 20.344 47.344 -4.109 1 98.25 707 ALA B CA 1
ATOM 14016 C C . ALA B 1 707 ? 19.391 48.375 -3.492 1 98.25 707 ALA B C 1
ATOM 14018 O O . ALA B 1 707 ? 19.5 48.688 -2.309 1 98.25 707 ALA B O 1
ATOM 14019 N N . TYR B 1 708 ? 18.531 48.969 -4.32 1 98 708 TYR B N 1
ATOM 14020 C CA . TYR B 1 708 ? 17.5 49.906 -3.855 1 98 708 TYR B CA 1
ATOM 14021 C C . TYR B 1 708 ? 16.203 49.156 -3.539 1 98 708 TYR B C 1
ATOM 14023 O O . TYR B 1 708 ? 15.641 48.469 -4.406 1 98 708 TYR B O 1
ATOM 14031 N N . CYS B 1 709 ? 15.836 49.125 -2.297 1 98.25 709 CYS B N 1
ATOM 14032 C CA . CYS B 1 709 ? 14.531 48.594 -1.93 1 98.25 709 CYS B CA 1
ATOM 14033 C C . CYS B 1 709 ? 13.461 49.688 -1.991 1 98.25 709 CYS B C 1
ATOM 14035 O O . CYS B 1 709 ? 13.477 50.625 -1.191 1 98.25 709 CYS B O 1
ATOM 14037 N N . VAL B 1 710 ? 12.516 49.562 -2.877 1 97.81 710 VAL B N 1
ATOM 14038 C CA . VAL B 1 710 ? 11.578 50.625 -3.184 1 97.81 710 VAL B CA 1
ATOM 14039 C C . VAL B 1 710 ? 10.172 50.219 -2.75 1 97.81 710 VAL B C 1
ATOM 14041 O O . VAL B 1 710 ? 9.664 49.188 -3.146 1 97.81 710 VAL B O 1
ATOM 14044 N N . LEU B 1 711 ? 9.531 51.031 -1.939 1 97 711 LEU B N 1
ATOM 14045 C CA . LEU B 1 711 ? 8.148 50.844 -1.518 1 97 711 LEU B CA 1
ATOM 14046 C C . LEU B 1 711 ? 7.285 52 -2.002 1 97 711 LEU B C 1
ATOM 14048 O O . LEU B 1 711 ? 7.734 53.156 -2.006 1 97 711 LEU B O 1
ATOM 14052 N N . ASN B 1 712 ? 6.086 51.75 -2.406 1 96.12 712 ASN B N 1
ATOM 14053 C CA . ASN B 1 712 ? 5.109 52.812 -2.617 1 96.12 712 ASN B CA 1
ATOM 14054 C C . ASN B 1 712 ? 4.16 52.938 -1.431 1 96.12 712 ASN B C 1
ATOM 14056 O O . ASN B 1 712 ? 4.391 52.344 -0.375 1 96.12 712 ASN B O 1
ATOM 14060 N N . ALA B 1 713 ? 3.104 53.688 -1.53 1 94.06 713 ALA B N 1
ATOM 14061 C CA . ALA B 1 713 ? 2.174 53.938 -0.436 1 94.06 713 ALA B CA 1
ATOM 14062 C C . ALA B 1 713 ? 1.427 52.688 -0.033 1 94.06 713 ALA B C 1
ATOM 14064 O O . ALA B 1 713 ? 1.164 52.469 1.151 1 94.06 713 ALA B O 1
ATOM 14065 N N . ALA B 1 714 ? 1.111 51.938 -1.025 1 94 714 ALA B N 1
ATOM 14066 C CA . ALA B 1 714 ? 0.386 50.719 -0.756 1 94 714 ALA B CA 1
ATOM 14067 C C . ALA B 1 714 ? 1.245 49.719 0.045 1 94 714 ALA B C 1
ATOM 14069 O O . ALA B 1 714 ? 0.759 49.094 0.98 1 94 714 ALA B O 1
ATOM 14070 N N . ALA B 1 715 ? 2.486 49.625 -0.37 1 94.06 715 ALA B N 1
ATOM 14071 C CA . ALA B 1 715 ? 3.414 48.75 0.344 1 94.06 715 ALA B CA 1
ATOM 14072 C C . ALA B 1 715 ? 3.66 49.25 1.764 1 94.06 715 ALA B C 1
ATOM 14074 O O . ALA B 1 715 ? 3.781 48.438 2.699 1 94.06 715 ALA B O 1
ATOM 14075 N N . GLN B 1 716 ? 3.77 50.5 1.896 1 92.88 716 GLN B N 1
ATOM 14076 C CA . GLN B 1 716 ? 3.957 51.094 3.211 1 92.88 716 GLN B CA 1
ATOM 14077 C C . GLN B 1 716 ? 2.799 50.75 4.145 1 92.88 716 GLN B C 1
ATOM 14079 O O . GLN B 1 716 ? 3.012 50.438 5.32 1 92.88 716 GLN B O 1
ATOM 14084 N N . LYS B 1 717 ? 1.666 50.875 3.646 1 88.69 717 LYS B N 1
ATOM 14085 C CA . LYS B 1 717 ? 0.473 50.562 4.434 1 88.69 717 LYS B CA 1
ATOM 14086 C C . LYS B 1 717 ? 0.473 49.125 4.902 1 88.69 717 LYS B C 1
ATOM 14088 O O . LYS B 1 717 ? 0.129 48.812 6.051 1 88.69 717 LYS B O 1
ATOM 14093 N N . LEU B 1 718 ? 0.84 48.281 4.02 1 87.94 718 LEU B N 1
ATOM 14094 C CA . LEU B 1 718 ? 0.878 46.844 4.359 1 87.94 718 LEU B CA 1
ATOM 14095 C C . LEU B 1 718 ? 1.963 46.562 5.395 1 87.94 718 LEU B C 1
ATOM 14097 O O . LEU B 1 718 ? 1.794 45.719 6.258 1 87.94 718 LEU B O 1
ATOM 14101 N N . PHE B 1 719 ? 3.131 47.25 5.293 1 87.81 719 PHE B N 1
ATOM 14102 C CA . PHE B 1 719 ? 4.227 47.094 6.238 1 87.81 719 PHE B CA 1
ATOM 14103 C C . PHE B 1 719 ? 3.867 47.688 7.594 1 87.81 719 PHE B C 1
ATOM 14105 O O . PHE B 1 719 ? 4.273 47.156 8.633 1 87.81 719 PHE B O 1
ATOM 14112 N N . GLY B 1 720 ? 3.146 48.688 7.609 1 85.38 720 GLY B N 1
ATOM 14113 C CA . GLY B 1 720 ? 2.816 49.5 8.773 1 85.38 720 GLY B CA 1
ATOM 14114 C C . GLY B 1 720 ? 3.396 50.906 8.711 1 85.38 720 GLY B C 1
ATOM 14115 O O . GLY B 1 720 ? 4.617 51.094 8.727 1 85.38 720 GLY B O 1
ATOM 14116 N N . VAL B 1 721 ? 2.574 51.781 8.664 1 88.25 721 VAL B N 1
ATOM 14117 C CA . VAL B 1 721 ? 2.98 53.188 8.453 1 88.25 721 VAL B CA 1
ATOM 14118 C C . VAL B 1 721 ? 3.863 53.625 9.609 1 88.25 721 VAL B C 1
ATOM 14120 O O . VAL B 1 721 ? 4.922 54.219 9.391 1 88.25 721 VAL B O 1
ATOM 14123 N N . SER B 1 722 ? 3.475 53.281 10.758 1 86.12 722 SER B N 1
ATOM 14124 C CA . SER B 1 722 ? 4.234 53.719 11.922 1 86.12 722 SER B CA 1
ATOM 14125 C C . SER B 1 722 ? 5.582 53 12 1 86.12 722 SER B C 1
ATOM 14127 O O . SER B 1 722 ? 6.586 53.625 12.383 1 86.12 722 SER B O 1
ATOM 14129 N N . SER B 1 723 ? 5.562 51.781 11.719 1 86.12 723 SER B N 1
ATOM 14130 C CA . SER B 1 723 ? 6.812 51.031 11.695 1 86.12 723 SER B CA 1
ATOM 14131 C C . SER B 1 723 ? 7.781 51.625 10.664 1 86.12 723 SER B C 1
ATOM 14133 O O . SER B 1 723 ? 8.969 51.781 10.945 1 86.12 723 SER B O 1
ATOM 14135 N N . HIS B 1 724 ? 7.27 51.906 9.516 1 89.56 724 HIS B N 1
ATOM 14136 C CA . HIS B 1 724 ? 8.094 52.5 8.461 1 89.56 724 HIS B CA 1
ATOM 14137 C C . HIS B 1 724 ? 8.641 53.875 8.875 1 89.56 724 HIS B C 1
ATOM 14139 O O . HIS B 1 724 ? 9.797 54.188 8.594 1 89.56 724 HIS B O 1
ATOM 14145 N N . GLU B 1 725 ? 7.797 54.656 9.508 1 89.12 725 GLU B N 1
ATOM 14146 C CA . GLU B 1 725 ? 8.195 56 9.922 1 89.12 725 GLU B CA 1
ATOM 14147 C C . GLU B 1 725 ? 9.297 55.938 10.969 1 89.12 725 GLU B C 1
ATOM 14149 O O . GLU B 1 725 ? 10.156 56.812 11.016 1 89.12 725 GLU B O 1
ATOM 14154 N N . PHE B 1 726 ? 9.242 54.906 11.695 1 84.94 726 PHE B N 1
ATOM 14155 C CA . PHE B 1 726 ? 10.32 54.719 12.648 1 84.94 726 PHE B CA 1
ATOM 14156 C C . PHE B 1 726 ? 11.656 54.562 11.938 1 84.94 726 PHE B C 1
ATOM 14158 O O . PHE B 1 726 ? 12.633 55.25 12.266 1 84.94 726 PHE B O 1
ATOM 14165 N N . TYR B 1 727 ? 11.758 53.75 10.914 1 89.44 727 TYR B N 1
ATOM 14166 C CA . TYR B 1 727 ? 12.984 53.531 10.156 1 89.44 727 TYR B CA 1
ATOM 14167 C C . TYR B 1 727 ? 13.359 54.75 9.336 1 89.44 727 TYR B C 1
ATOM 14169 O O . TYR B 1 727 ? 14.539 55.094 9.195 1 89.44 727 TYR B O 1
ATOM 14177 N N . TRP B 1 728 ? 12.359 55.438 8.891 1 92.31 728 TRP B N 1
ATOM 14178 C CA . TRP B 1 728 ? 12.562 56.562 7.98 1 92.31 728 TRP B CA 1
ATOM 14179 C C . TRP B 1 728 ? 12.891 57.812 8.758 1 92.31 728 TRP B C 1
ATOM 14181 O O . TRP B 1 728 ? 14.008 58.344 8.68 1 92.31 728 TRP B O 1
ATOM 14191 N N . LYS B 1 729 ? 12.008 58.188 9.609 1 90.81 729 LYS B N 1
ATOM 14192 C CA . LYS B 1 729 ? 12.117 59.5 10.234 1 90.81 729 LYS B CA 1
ATOM 14193 C C . LYS B 1 729 ? 13.008 59.438 11.477 1 90.81 729 LYS B C 1
ATOM 14195 O O . LYS B 1 729 ? 13.789 60.375 11.727 1 90.81 729 LYS B O 1
ATOM 14200 N N . LYS B 1 730 ? 12.867 58.438 12.188 1 86.88 730 LYS B N 1
ATOM 14201 C CA . LYS B 1 730 ? 13.617 58.375 13.438 1 86.88 730 LYS B CA 1
ATOM 14202 C C . LYS B 1 730 ? 15.047 57.875 13.188 1 86.88 730 LYS B C 1
ATOM 14204 O O . LYS B 1 730 ? 15.992 58.406 13.781 1 86.88 730 LYS B O 1
ATOM 14209 N N . MET B 1 731 ? 15.234 57 12.312 1 90.94 731 MET B N 1
ATOM 14210 C CA . MET B 1 731 ? 16.547 56.406 12.148 1 90.94 731 MET B CA 1
ATOM 14211 C C . MET B 1 731 ? 17.234 56.938 10.898 1 90.94 731 MET B C 1
ATOM 14213 O O . MET B 1 731 ? 18.453 56.75 10.734 1 90.94 731 MET B O 1
ATOM 14217 N N . GLY B 1 732 ? 16.484 57.5 9.977 1 92.56 732 GLY B N 1
ATOM 14218 C CA . GLY B 1 732 ? 17.031 58.094 8.781 1 92.56 732 GLY B CA 1
ATOM 14219 C C . GLY B 1 732 ? 17.484 57.062 7.754 1 92.56 732 GLY B C 1
ATOM 14220 O O . GLY B 1 732 ? 18.438 57.312 7.004 1 92.56 732 GLY B O 1
ATOM 14221 N N . LEU B 1 733 ? 16.797 55.938 7.652 1 95.56 733 LEU B N 1
ATOM 14222 C CA . LEU B 1 733 ? 17.281 54.844 6.848 1 95.56 733 LEU B CA 1
ATOM 14223 C C . LEU B 1 733 ? 16.547 54.75 5.52 1 95.56 733 LEU B C 1
ATOM 14225 O O . LEU B 1 733 ? 16.812 53.875 4.695 1 95.56 733 LEU B O 1
ATOM 14229 N N . PHE B 1 734 ? 15.594 55.688 5.258 1 96.5 734 PHE B N 1
ATOM 14230 C CA . PHE B 1 734 ? 14.867 55.75 3.996 1 96.5 734 PHE B CA 1
ATOM 14231 C C . PHE B 1 734 ? 15 57.156 3.385 1 96.5 734 PHE B C 1
ATOM 14233 O O . PHE B 1 734 ? 15.227 58.125 4.098 1 96.5 734 PHE B O 1
ATOM 14240 N N . VAL B 1 735 ? 14.883 57.188 2.088 1 96.5 735 VAL B N 1
ATOM 14241 C CA . VAL B 1 735 ? 14.797 58.438 1.334 1 96.5 735 VAL B CA 1
ATOM 14242 C C . VAL B 1 735 ? 13.484 58.5 0.552 1 96.5 735 VAL B C 1
ATOM 14244 O O . VAL B 1 735 ? 13.094 57.5 -0.068 1 96.5 735 VAL B O 1
ATOM 14247 N N . LYS B 1 736 ? 12.797 59.594 0.669 1 96.81 736 LYS B N 1
ATOM 14248 C CA . LYS B 1 736 ? 11.523 59.75 -0.031 1 96.81 736 LYS B CA 1
ATOM 14249 C C . LYS B 1 736 ? 11.727 60.344 -1.418 1 96.81 736 LYS B C 1
ATOM 14251 O O . LYS B 1 736 ? 12.477 61.312 -1.577 1 96.81 736 LYS B O 1
ATOM 14256 N N . ALA B 1 737 ? 11.211 59.719 -2.422 1 97.5 737 ALA B N 1
ATOM 14257 C CA . ALA B 1 737 ? 11.109 60.219 -3.783 1 97.5 737 ALA B CA 1
ATOM 14258 C C . ALA B 1 737 ? 9.648 60.5 -4.164 1 97.5 737 ALA B C 1
ATOM 14260 O O . ALA B 1 737 ? 8.852 59.562 -4.246 1 97.5 737 ALA B O 1
ATOM 14261 N N . ASP B 1 738 ? 9.305 61.688 -4.504 1 96.25 738 ASP B N 1
ATOM 14262 C CA . ASP B 1 738 ? 7.906 62.062 -4.691 1 96.25 738 ASP B CA 1
ATOM 14263 C C . ASP B 1 738 ? 7.387 61.594 -6.039 1 96.25 738 ASP B C 1
ATOM 14265 O O . ASP B 1 738 ? 6.203 61.25 -6.172 1 96.25 738 ASP B O 1
ATOM 14269 N N . THR B 1 739 ? 8.328 61.594 -7.027 1 95.69 739 THR B N 1
ATOM 14270 C CA . THR B 1 739 ? 7.926 61.219 -8.375 1 95.69 739 THR B CA 1
ATOM 14271 C C . THR B 1 739 ? 8.883 60.156 -8.93 1 95.69 739 THR B C 1
ATOM 14273 O O . THR B 1 739 ? 9.961 59.938 -8.375 1 95.69 739 THR B O 1
ATOM 14276 N N . MET B 1 740 ? 8.461 59.594 -9.977 1 95.5 740 MET B N 1
ATOM 14277 C CA . MET B 1 740 ? 9.312 58.625 -10.664 1 95.5 740 MET B CA 1
ATOM 14278 C C . MET B 1 740 ? 10.609 59.281 -11.125 1 95.5 740 MET B C 1
ATOM 14280 O O . MET B 1 740 ? 11.664 58.625 -11.117 1 95.5 740 MET B O 1
ATOM 14284 N N . ARG B 1 741 ? 10.508 60.562 -11.508 1 95.94 741 ARG B N 1
ATOM 14285 C CA . ARG B 1 741 ? 11.695 61.312 -11.906 1 95.94 741 ARG B CA 1
ATOM 14286 C C . ARG B 1 741 ? 12.672 61.469 -10.742 1 95.94 741 ARG B C 1
ATOM 14288 O O . ARG B 1 741 ? 13.883 61.312 -10.914 1 95.94 741 ARG B O 1
ATOM 14295 N N . ASP B 1 742 ? 12.102 61.719 -9.586 1 97.44 742 ASP B N 1
ATOM 14296 C CA . ASP B 1 742 ? 12.922 61.812 -8.391 1 97.44 742 ASP B CA 1
ATOM 14297 C C . ASP B 1 742 ? 13.594 60.5 -8.055 1 97.44 742 ASP B C 1
ATOM 14299 O O . ASP B 1 742 ? 14.727 60.469 -7.578 1 97.44 742 ASP B O 1
ATOM 14303 N N . LEU B 1 743 ? 12.852 59.406 -8.266 1 97.81 743 LEU B N 1
ATOM 14304 C CA . LEU B 1 743 ? 13.383 58.062 -8.016 1 97.81 743 LEU B CA 1
ATOM 14305 C C . LEU B 1 743 ? 14.547 57.75 -8.961 1 97.81 743 LEU B C 1
ATOM 14307 O O . LEU B 1 743 ? 15.578 57.219 -8.531 1 97.81 743 LEU B O 1
ATOM 14311 N N . ALA B 1 744 ? 14.367 58.094 -10.211 1 97.75 744 ALA B N 1
ATOM 14312 C CA . ALA B 1 744 ? 15.43 57.906 -11.195 1 97.75 744 ALA B CA 1
ATOM 14313 C C . ALA B 1 744 ? 16.672 58.719 -10.836 1 97.75 744 ALA B C 1
ATOM 14315 O O . ALA B 1 744 ? 17.797 58.25 -11 1 97.75 744 ALA B O 1
ATOM 14316 N N . ALA B 1 745 ? 16.438 59.906 -10.391 1 97.06 745 ALA B N 1
ATOM 14317 C CA . ALA B 1 745 ? 17.547 60.781 -9.984 1 97.06 745 ALA B CA 1
ATOM 14318 C C . ALA B 1 745 ? 18.281 60.219 -8.789 1 97.06 745 ALA B C 1
ATOM 14320 O O . ALA B 1 745 ? 19.516 60.281 -8.719 1 97.06 745 ALA B O 1
ATOM 14321 N N . LEU B 1 746 ? 17.516 59.719 -7.879 1 96.5 746 LEU B N 1
ATOM 14322 C CA . LEU B 1 746 ? 18.094 59.125 -6.691 1 96.5 746 LEU B CA 1
ATOM 14323 C C . LEU B 1 746 ? 18.953 57.906 -7.066 1 96.5 746 LEU B C 1
ATOM 14325 O O . LEU B 1 746 ? 20.031 57.719 -6.508 1 96.5 746 LEU B O 1
ATOM 14329 N N . ILE B 1 747 ? 18.5 57.062 -7.98 1 97.06 747 ILE B N 1
ATOM 14330 C CA . ILE B 1 747 ? 19.203 55.875 -8.414 1 97.06 747 ILE B CA 1
ATOM 14331 C C . ILE B 1 747 ? 20.359 56.25 -9.32 1 97.06 747 ILE B C 1
ATOM 14333 O O . ILE B 1 747 ? 21.406 55.594 -9.328 1 97.06 747 ILE B O 1
ATOM 14337 N N . GLY B 1 748 ? 20.234 57.375 -10.047 1 95.5 748 GLY B N 1
ATOM 14338 C CA . GLY B 1 748 ? 21.25 57.844 -11 1 95.5 748 GLY B CA 1
ATOM 14339 C C . GLY B 1 748 ? 21.141 57.156 -12.352 1 95.5 748 GLY B C 1
ATOM 14340 O O . GLY B 1 748 ? 22.141 56.812 -12.961 1 95.5 748 GLY B O 1
ATOM 14341 N N . CYS B 1 749 ? 19.906 56.844 -12.75 1 96.06 749 CYS B N 1
ATOM 14342 C CA . CYS B 1 749 ? 19.672 56.188 -14.023 1 96.06 749 CYS B CA 1
ATOM 14343 C C . CYS B 1 749 ? 18.656 56.969 -14.859 1 96.06 749 CYS B C 1
ATOM 14345 O O . CYS B 1 749 ? 18.031 57.906 -14.375 1 96.06 749 CYS B O 1
ATOM 14347 N N . PRO B 1 750 ? 18.484 56.531 -16.172 1 96.31 750 PRO B N 1
ATOM 14348 C CA . PRO B 1 750 ? 17.5 57.219 -17 1 96.31 750 PRO B CA 1
ATOM 14349 C C . PRO B 1 750 ? 16.062 56.969 -16.547 1 96.31 750 PRO B C 1
ATOM 14351 O O . PRO B 1 750 ? 15.734 55.844 -16.125 1 96.31 750 PRO B O 1
ATOM 14354 N N . VAL B 1 751 ? 15.297 58.031 -16.609 1 96.56 751 VAL B N 1
ATOM 14355 C CA . VAL B 1 751 ? 13.914 57.969 -16.172 1 96.56 751 VAL B CA 1
ATOM 14356 C C . VAL B 1 751 ? 13.172 56.875 -16.969 1 96.56 751 VAL B C 1
ATOM 14358 O O . VAL B 1 751 ? 12.289 56.188 -16.422 1 96.56 751 VAL B O 1
ATOM 14361 N N . GLU B 1 752 ? 13.555 56.625 -18.188 1 95.88 752 GLU B N 1
ATOM 14362 C CA . GLU B 1 752 ? 12.906 55.625 -19.062 1 95.88 752 GLU B CA 1
ATOM 14363 C C . GLU B 1 752 ? 13.094 54.219 -18.531 1 95.88 752 GLU B C 1
ATOM 14365 O O . GLU B 1 752 ? 12.195 53.375 -18.672 1 95.88 752 GLU B O 1
ATOM 14370 N N . SER B 1 753 ? 14.188 54.031 -17.953 1 96.38 753 SER B N 1
ATOM 14371 C CA . SER B 1 753 ? 14.469 52.688 -17.422 1 96.38 753 SER B CA 1
ATOM 14372 C C . SER B 1 753 ? 13.562 52.375 -16.25 1 96.38 753 SER B C 1
ATOM 14374 O O . SER B 1 753 ? 12.992 51.281 -16.188 1 96.38 753 SER B O 1
ATOM 14376 N N . VAL B 1 754 ? 13.414 53.281 -15.336 1 96.94 754 VAL B N 1
ATOM 14377 C CA . VAL B 1 754 ? 12.562 53.094 -14.172 1 96.94 754 VAL B CA 1
ATOM 14378 C C . VAL B 1 754 ? 11.102 53 -14.602 1 96.94 754 VAL B C 1
ATOM 14380 O O . VAL B 1 754 ? 10.336 52.219 -14.055 1 96.94 754 VAL B O 1
ATOM 14383 N N . GLN B 1 755 ? 10.789 53.812 -15.578 1 96.38 755 GLN B N 1
ATOM 14384 C CA . GLN B 1 755 ? 9.422 53.781 -16.094 1 96.38 755 GLN B CA 1
ATOM 14385 C C . GLN B 1 755 ? 9.062 52.438 -16.688 1 96.38 755 GLN B C 1
ATOM 14387 O O . GLN B 1 755 ? 8 51.875 -16.391 1 96.38 755 GLN B O 1
ATOM 14392 N N . GLN B 1 756 ? 9.922 51.906 -17.469 1 95.81 756 GLN B N 1
ATOM 14393 C CA . GLN B 1 756 ? 9.688 50.594 -18.062 1 95.81 756 GLN B CA 1
ATOM 14394 C C . GLN B 1 756 ? 9.547 49.531 -17 1 95.81 756 GLN B C 1
ATOM 14396 O O . GLN B 1 756 ? 8.656 48.656 -17.094 1 95.81 756 GLN B O 1
ATOM 14401 N N . THR B 1 757 ? 10.43 49.594 -16.047 1 96.25 757 THR B N 1
ATOM 14402 C CA . THR B 1 757 ? 10.445 48.594 -14.969 1 96.25 757 THR B CA 1
ATOM 14403 C C . THR B 1 757 ? 9.141 48.656 -14.172 1 96.25 757 THR B C 1
ATOM 14405 O O . THR B 1 757 ? 8.516 47.625 -13.922 1 96.25 757 THR B O 1
ATOM 14408 N N . LEU B 1 758 ? 8.695 49.812 -13.812 1 96.5 758 LEU B N 1
ATOM 14409 C CA . LEU B 1 758 ? 7.535 49.969 -12.953 1 96.5 758 LEU B CA 1
ATOM 14410 C C . LEU B 1 758 ? 6.246 49.719 -13.727 1 96.5 758 LEU B C 1
ATOM 14412 O O . LEU B 1 758 ? 5.27 49.219 -13.164 1 96.5 758 LEU B O 1
ATOM 14416 N N . GLU B 1 759 ? 6.199 50.031 -14.992 1 95.88 759 GLU B N 1
ATOM 14417 C CA . GLU B 1 759 ? 5.035 49.75 -15.828 1 95.88 759 GLU B CA 1
ATOM 14418 C C . GLU B 1 759 ? 4.836 48.219 -15.992 1 95.88 759 GLU B C 1
ATOM 14420 O O . GLU B 1 759 ? 3.709 47.75 -15.922 1 95.88 759 GLU B O 1
ATOM 14425 N N . GLU B 1 760 ? 5.934 47.625 -16.25 1 94.5 760 GLU B N 1
ATOM 14426 C CA . GLU B 1 760 ? 5.863 46.156 -16.375 1 94.5 760 GLU B CA 1
ATOM 14427 C C . GLU B 1 760 ? 5.391 45.531 -15.07 1 94.5 760 GLU B C 1
ATOM 14429 O O . GLU B 1 760 ? 4.578 44.594 -15.086 1 94.5 760 GLU B O 1
ATOM 14434 N N . TYR B 1 761 ? 5.926 45.938 -13.969 1 94.94 761 TYR B N 1
ATOM 14435 C CA . TYR B 1 761 ? 5.547 45.375 -12.68 1 94.94 761 TYR B CA 1
ATOM 14436 C C . TYR B 1 761 ? 4.086 45.688 -12.367 1 94.94 761 TYR B C 1
ATOM 14438 O O . TYR B 1 761 ? 3.383 44.844 -11.797 1 94.94 761 TYR B O 1
ATOM 14446 N N . GLU B 1 762 ? 3.67 46.844 -12.68 1 95.06 762 GLU B N 1
ATOM 14447 C CA . GLU B 1 762 ? 2.279 47.25 -12.469 1 95.06 762 GLU B CA 1
ATOM 14448 C C . GLU B 1 762 ? 1.327 46.344 -13.258 1 95.06 762 GLU B C 1
ATOM 14450 O O . GLU B 1 762 ? 0.291 45.938 -12.734 1 95.06 762 GLU B O 1
ATOM 14455 N N . ARG B 1 763 ? 1.673 46.094 -14.438 1 92.5 763 ARG B N 1
ATOM 14456 C CA . ARG B 1 763 ? 0.862 45.219 -15.281 1 92.5 763 ARG B CA 1
ATOM 14457 C C . ARG B 1 763 ? 0.769 43.812 -14.695 1 92.5 763 ARG B C 1
ATOM 14459 O O . ARG B 1 763 ? -0.322 43.25 -14.602 1 92.5 763 ARG B O 1
ATOM 14466 N N . LEU B 1 764 ? 1.867 43.281 -14.305 1 89.38 764 LEU B N 1
ATOM 14467 C CA . LEU B 1 764 ? 1.932 41.938 -13.781 1 89.38 764 LEU B CA 1
ATOM 14468 C C . LEU B 1 764 ? 1.223 41.812 -12.438 1 89.38 764 LEU B C 1
ATOM 14470 O O . LEU B 1 764 ? 0.509 40.844 -12.172 1 89.38 764 LEU B O 1
ATOM 14474 N N . SER B 1 765 ? 1.438 42.75 -11.555 1 91.5 765 SER B N 1
ATOM 14475 C CA . SER B 1 765 ? 0.848 42.719 -10.219 1 91.5 765 SER B CA 1
ATOM 14476 C C . SER B 1 765 ? -0.665 42.906 -10.273 1 91.5 765 SER B C 1
ATOM 14478 O O . SER B 1 765 ? -1.396 42.344 -9.453 1 91.5 765 SER B O 1
ATOM 14480 N N . THR B 1 766 ? -1.082 43.625 -11.219 1 89.19 766 THR B N 1
ATOM 14481 C CA . THR B 1 766 ? -2.516 43.812 -11.398 1 89.19 766 THR B CA 1
ATOM 14482 C C . THR B 1 766 ? -3.172 42.562 -11.938 1 89.19 766 THR B C 1
ATOM 14484 O O . THR B 1 766 ? -4.23 42.125 -11.461 1 89.19 766 THR B O 1
ATOM 14487 N N . SER B 1 767 ? -2.473 41.969 -12.906 1 80.56 767 SER B N 1
ATOM 14488 C CA . SER B 1 767 ? -3.035 40.781 -13.531 1 80.56 767 SER B CA 1
ATOM 14489 C C . SER B 1 767 ? -2.693 39.531 -12.742 1 80.56 767 SER B C 1
ATOM 14491 O O . SER B 1 767 ? -3.223 38.438 -13.016 1 80.56 767 SER B O 1
ATOM 14493 N N . GLN B 1 768 ? -1.849 39.719 -11.773 1 79.94 768 GLN B N 1
ATOM 14494 C CA . GLN B 1 768 ? -1.407 38.625 -10.93 1 79.94 768 GLN B CA 1
ATOM 14495 C C . GLN B 1 768 ? -0.803 37.5 -11.766 1 79.94 768 GLN B C 1
ATOM 14497 O O . GLN B 1 768 ? -1.146 36.312 -11.586 1 79.94 768 GLN B O 1
ATOM 14502 N N . ARG B 1 769 ? -0.013 37.781 -12.727 1 78.94 769 ARG B N 1
ATOM 14503 C CA . ARG B 1 769 ? 0.673 36.844 -13.594 1 78.94 769 ARG B CA 1
ATOM 14504 C C . ARG B 1 769 ? 2.135 36.688 -13.188 1 78.94 769 ARG B C 1
ATOM 14506 O O . ARG B 1 769 ? 2.734 37.625 -12.641 1 78.94 769 ARG B O 1
ATOM 14513 N N . SER B 1 770 ? 2.66 35.531 -13.531 1 83.62 770 SER B N 1
ATOM 14514 C CA . SER B 1 770 ? 4.059 35.281 -13.195 1 83.62 770 SER B CA 1
ATOM 14515 C C . SER B 1 770 ? 4.992 36.125 -14.055 1 83.62 770 SER B C 1
ATOM 14517 O O . SER B 1 770 ? 4.754 36.312 -15.25 1 83.62 770 SER B O 1
ATOM 14519 N N . CYS B 1 771 ? 6.012 36.625 -13.391 1 88.38 771 CYS B N 1
ATOM 14520 C CA . CYS B 1 771 ? 7.027 37.406 -14.109 1 88.38 771 CYS B CA 1
ATOM 14521 C C . CYS B 1 771 ? 7.918 36.469 -14.93 1 88.38 771 CYS B C 1
ATOM 14523 O O . CYS B 1 771 ? 8.5 35.531 -14.398 1 88.38 771 CYS B O 1
ATOM 14525 N N . PRO B 1 772 ? 7.977 36.594 -16.125 1 82.25 772 PRO B N 1
ATOM 14526 C CA . PRO B 1 772 ? 8.781 35.719 -16.969 1 82.25 772 PRO B CA 1
ATOM 14527 C C . PRO B 1 772 ? 10.281 35.812 -16.688 1 82.25 772 PRO B C 1
ATOM 14529 O O . PRO B 1 772 ? 11.031 34.875 -16.953 1 82.25 772 PRO B O 1
ATOM 14532 N N . ILE B 1 773 ? 10.641 36.969 -16.125 1 84.88 773 ILE B N 1
ATOM 14533 C CA . ILE B 1 773 ? 12.062 37.219 -15.914 1 84.88 773 ILE B CA 1
ATOM 14534 C C . ILE B 1 773 ? 12.484 36.656 -14.555 1 84.88 773 ILE B C 1
ATOM 14536 O O . ILE B 1 773 ? 13.477 35.938 -14.445 1 84.88 773 ILE B O 1
ATOM 14540 N N . THR B 1 774 ? 11.719 37.031 -13.508 1 91.06 774 THR B N 1
ATOM 14541 C CA . THR B 1 774 ? 12.141 36.688 -12.156 1 91.06 774 THR B CA 1
ATOM 14542 C C . THR B 1 774 ? 11.359 35.469 -11.633 1 91.06 774 THR B C 1
ATOM 14544 O O . THR B 1 774 ? 11.664 34.938 -10.562 1 91.06 774 THR B O 1
ATOM 14547 N N . ARG B 1 775 ? 10.281 35.125 -12.32 1 82.88 775 ARG B N 1
ATOM 14548 C CA . ARG B 1 775 ? 9.406 34 -11.961 1 82.88 775 ARG B CA 1
ATOM 14549 C C . ARG B 1 775 ? 8.602 34.312 -10.703 1 82.88 775 ARG B C 1
ATOM 14551 O O . ARG B 1 775 ? 8.117 33.406 -10.023 1 82.88 775 ARG B O 1
ATOM 14558 N N . LYS B 1 776 ? 8.516 35.625 -10.367 1 90.62 776 LYS B N 1
ATOM 14559 C CA . LYS B 1 776 ? 7.668 36.062 -9.258 1 90.62 776 LYS B CA 1
ATOM 14560 C C . LYS B 1 776 ? 6.195 35.781 -9.562 1 90.62 776 LYS B C 1
ATOM 14562 O O . LYS B 1 776 ? 5.73 36.062 -10.672 1 90.62 776 LYS B O 1
ATOM 14567 N N . SER B 1 777 ? 5.492 35.219 -8.578 1 85.44 777 SER B N 1
ATOM 14568 C CA . SER B 1 777 ? 4.082 34.906 -8.805 1 85.44 777 SER B CA 1
ATOM 14569 C C . SER B 1 777 ? 3.207 35.469 -7.684 1 85.44 777 SER B C 1
ATOM 14571 O O . SER B 1 777 ? 1.979 35.438 -7.77 1 85.44 777 SER B O 1
ATOM 14573 N N . VAL B 1 778 ? 3.785 36 -6.637 1 87.25 778 VAL B N 1
ATOM 14574 C CA . VAL B 1 778 ? 3.041 36.562 -5.512 1 87.25 778 VAL B CA 1
ATOM 14575 C C . VAL B 1 778 ? 3.291 38.062 -5.422 1 87.25 778 VAL B C 1
ATOM 14577 O O . VAL B 1 778 ? 4.438 38.5 -5.316 1 87.25 778 VAL B O 1
ATOM 14580 N N . TYR B 1 779 ? 2.256 38.844 -5.551 1 91.62 779 TYR B N 1
ATOM 14581 C CA . TYR B 1 779 ? 2.318 40.312 -5.477 1 91.62 779 TYR B CA 1
ATOM 14582 C C . TYR B 1 779 ? 1.509 40.844 -4.297 1 91.62 779 TYR B C 1
ATOM 14584 O O . TYR B 1 779 ? 0.287 40.969 -4.387 1 91.62 779 TYR B O 1
ATOM 14592 N N . PRO B 1 780 ? 2.17 41.156 -3.225 1 89.44 780 PRO B N 1
ATOM 14593 C CA . PRO B 1 780 ? 1.435 41.625 -2.043 1 89.44 780 PRO B CA 1
ATOM 14594 C C . PRO B 1 780 ? 0.605 42.875 -2.316 1 89.44 780 PRO B C 1
ATOM 14596 O O . PRO B 1 780 ? -0.417 43.094 -1.663 1 89.44 780 PRO B O 1
ATOM 14599 N N . CYS B 1 781 ? 1.077 43.719 -3.281 1 91.5 781 CYS B N 1
ATOM 14600 C CA . CYS B 1 781 ? 0.35 44.906 -3.711 1 91.5 781 CYS B CA 1
ATOM 14601 C C . CYS B 1 781 ? 0.753 45.312 -5.125 1 91.5 781 CYS B C 1
ATOM 14603 O O . CYS B 1 781 ? 1.652 44.688 -5.715 1 91.5 781 CYS B O 1
ATOM 14605 N N . VAL B 1 782 ? 0.002 46.344 -5.637 1 93.75 782 VAL B N 1
ATOM 14606 C CA . VAL B 1 782 ? 0.334 46.875 -6.949 1 93.75 782 VAL B CA 1
ATOM 14607 C C . VAL B 1 782 ? 1.294 48.062 -6.789 1 93.75 782 VAL B C 1
ATOM 14609 O O . VAL B 1 782 ? 1.062 48.938 -5.969 1 93.75 782 VAL B O 1
ATOM 14612 N N . LEU B 1 783 ? 2.428 47.969 -7.352 1 93 783 LEU B N 1
ATOM 14613 C CA . LEU B 1 783 ? 3.406 49.031 -7.395 1 93 783 LEU B CA 1
ATOM 14614 C C . LEU B 1 783 ? 3.604 49.531 -8.82 1 93 783 LEU B C 1
ATOM 14616 O O . LEU B 1 783 ? 3.967 48.781 -9.711 1 93 783 LEU B O 1
ATOM 14620 N N . GLY B 1 784 ? 3.254 50.844 -9.062 1 93.75 784 GLY B N 1
ATOM 14621 C CA . GLY B 1 784 ? 3.303 51.406 -10.406 1 93.75 784 GLY B CA 1
ATOM 14622 C C . GLY B 1 784 ? 4.094 52.688 -10.492 1 93.75 784 GLY B C 1
ATOM 14623 O O . GLY B 1 784 ? 5.066 52.875 -9.758 1 93.75 784 GLY B O 1
ATOM 14624 N N . THR B 1 785 ? 3.725 53.594 -11.461 1 94.38 785 THR B N 1
ATOM 14625 C CA . THR B 1 785 ? 4.516 54.75 -11.805 1 94.38 785 THR B CA 1
ATOM 14626 C C . THR B 1 785 ? 4.078 55.969 -10.984 1 94.38 785 THR B C 1
ATOM 14628 O O . THR B 1 785 ? 4.676 57.031 -11.078 1 94.38 785 THR B O 1
ATOM 14631 N N . LYS B 1 786 ? 3.146 55.75 -10.141 1 92.88 786 LYS B N 1
ATOM 14632 C CA . LYS B 1 786 ? 2.674 56.844 -9.312 1 92.88 786 LYS B CA 1
ATOM 14633 C C . LYS B 1 786 ? 3.322 56.812 -7.934 1 92.88 786 LYS B C 1
ATOM 14635 O O . LYS B 1 786 ? 3.193 55.844 -7.199 1 92.88 786 LYS B O 1
ATOM 14640 N N . GLY B 1 787 ? 4.152 57.844 -7.621 1 90.56 787 GLY B N 1
ATOM 14641 C CA . GLY B 1 787 ? 4.73 57.969 -6.293 1 90.56 787 GLY B CA 1
ATOM 14642 C C . GLY B 1 787 ? 3.723 58.375 -5.238 1 90.56 787 GLY B C 1
ATOM 14643 O O . GLY B 1 787 ? 2.52 58.438 -5.504 1 90.56 787 GLY B O 1
ATOM 14644 N N . PRO B 1 788 ? 4.215 58.781 -4.043 1 95.88 788 PRO B N 1
ATOM 14645 C CA . PRO B 1 788 ? 5.617 58.812 -3.611 1 95.88 788 PRO B CA 1
ATOM 14646 C C . PRO B 1 788 ? 6.219 57.438 -3.418 1 95.88 788 PRO B C 1
ATOM 14648 O O . PRO B 1 788 ? 5.488 56.438 -3.324 1 95.88 788 PRO B O 1
ATOM 14651 N N . TYR B 1 789 ? 7.527 57.344 -3.492 1 97.62 789 TYR B N 1
ATOM 14652 C CA . TYR B 1 789 ? 8.312 56.125 -3.227 1 97.62 789 TYR B CA 1
ATOM 14653 C C . TYR B 1 789 ? 9.203 56.312 -2 1 97.62 789 TYR B C 1
ATOM 14655 O O . TYR B 1 789 ? 9.688 57.438 -1.742 1 97.62 789 TYR B O 1
ATOM 14663 N N . TYR B 1 790 ? 9.336 55.344 -1.237 1 97.44 790 TYR B N 1
ATOM 14664 C CA . TYR B 1 790 ? 10.266 55.281 -0.116 1 97.44 790 TYR B CA 1
ATOM 14665 C C . TYR B 1 790 ? 11.391 54.281 -0.391 1 97.44 790 TYR B C 1
ATOM 14667 O O . TYR B 1 790 ? 11.125 53.125 -0.632 1 97.44 790 TYR B O 1
ATOM 14675 N N . VAL B 1 791 ? 12.609 54.781 -0.363 1 97.81 791 VAL B N 1
ATOM 14676 C CA . VAL B 1 791 ? 13.719 53.969 -0.86 1 97.81 791 VAL B CA 1
ATOM 14677 C C . VAL B 1 791 ? 14.719 53.719 0.265 1 97.81 791 VAL B C 1
ATOM 14679 O O . VAL B 1 791 ? 15.164 54.656 0.933 1 97.81 791 VAL B O 1
ATOM 14682 N N . ALA B 1 792 ? 15.016 52.469 0.536 1 97.5 792 ALA B N 1
ATOM 14683 C CA . ALA B 1 792 ? 16.094 52.062 1.437 1 97.5 792 ALA B CA 1
ATOM 14684 C C . ALA B 1 792 ? 17.25 51.469 0.66 1 97.5 792 ALA B C 1
ATOM 14686 O O . ALA B 1 792 ? 17.062 50.844 -0.398 1 97.5 792 ALA B O 1
ATOM 14687 N N . PHE B 1 793 ? 18.469 51.656 1.107 1 97.56 793 PHE B N 1
ATOM 14688 C CA . PHE B 1 793 ? 19.656 51 0.578 1 97.56 793 PHE B CA 1
ATOM 14689 C C . PHE B 1 793 ? 19.984 49.75 1.37 1 97.56 793 PHE B C 1
ATOM 14691 O O . PHE B 1 793 ? 20.234 49.812 2.574 1 97.56 793 PHE B O 1
ATOM 14698 N N . VAL B 1 794 ? 19.891 48.625 0.653 1 98.12 794 VAL B N 1
ATOM 14699 C CA . VAL B 1 794 ? 19.984 47.344 1.389 1 98.12 794 VAL B CA 1
ATOM 14700 C C . VAL B 1 794 ? 21.203 46.562 0.92 1 98.12 794 VAL B C 1
ATOM 14702 O O . VAL B 1 794 ? 21.578 46.625 -0.255 1 98.12 794 VAL B O 1
ATOM 14705 N N . THR B 1 795 ? 21.875 45.844 1.807 1 97.75 795 THR B N 1
ATOM 14706 C CA . THR B 1 795 ? 23.047 45 1.525 1 97.75 795 THR B CA 1
ATOM 14707 C C . THR B 1 795 ? 22.938 43.656 2.238 1 97.75 795 THR B C 1
ATOM 14709 O O . THR B 1 795 ? 22.406 43.562 3.35 1 97.75 795 THR B O 1
ATOM 14712 N N . PRO B 1 796 ? 23.344 42.562 1.554 1 97.56 796 PRO B N 1
ATOM 14713 C CA . PRO B 1 796 ? 23.391 41.281 2.26 1 97.56 796 PRO B CA 1
ATOM 14714 C C . PRO B 1 796 ? 24.25 41.312 3.521 1 97.56 796 PRO B C 1
ATOM 14716 O O . PRO B 1 796 ? 25.375 41.844 3.486 1 97.56 796 PRO B O 1
ATOM 14719 N N . SER B 1 797 ? 23.734 40.844 4.629 1 97.44 797 SER B N 1
ATOM 14720 C CA . SER B 1 797 ? 24.406 40.875 5.93 1 97.44 797 SER B CA 1
ATOM 14721 C C . SER B 1 797 ? 24.234 39.562 6.688 1 97.44 797 SER B C 1
ATOM 14723 O O . SER B 1 797 ? 23.172 38.969 6.629 1 97.44 797 SER B O 1
ATOM 14725 N N . ILE B 1 798 ? 25.266 39.156 7.395 1 97.38 798 ILE B N 1
ATOM 14726 C CA . ILE B 1 798 ? 25.172 37.969 8.203 1 97.38 798 ILE B CA 1
ATOM 14727 C C . ILE B 1 798 ? 24.047 38.094 9.219 1 97.38 798 ILE B C 1
ATOM 14729 O O . ILE B 1 798 ? 23.984 39.062 9.969 1 97.38 798 ILE B O 1
ATOM 14733 N N . HIS B 1 799 ? 23.172 37.062 9.227 1 96.06 799 HIS B N 1
ATOM 14734 C CA . HIS B 1 799 ? 21.969 37.25 10.031 1 96.06 799 HIS B CA 1
ATOM 14735 C C . HIS B 1 799 ? 21.75 36.062 10.953 1 96.06 799 HIS B C 1
ATOM 14737 O O . HIS B 1 799 ? 21.188 36.188 12.047 1 96.06 799 HIS B O 1
ATOM 14743 N N . TYR B 1 800 ? 22.094 34.875 10.523 1 96.62 800 TYR B N 1
ATOM 14744 C CA . TYR B 1 800 ? 21.766 33.656 11.258 1 96.62 800 TYR B CA 1
ATOM 14745 C C . TYR B 1 800 ? 22.766 32.531 10.953 1 96.62 800 TYR B C 1
ATOM 14747 O O . TYR B 1 800 ? 23.266 32.438 9.836 1 96.62 800 TYR B O 1
ATOM 14755 N N . THR B 1 801 ? 23.062 31.719 11.898 1 97.88 801 THR B N 1
ATOM 14756 C CA . THR B 1 801 ? 23.875 30.516 11.688 1 97.88 801 THR B CA 1
ATOM 14757 C C . THR B 1 801 ? 23.031 29.266 11.805 1 97.88 801 THR B C 1
ATOM 14759 O O . THR B 1 801 ? 22.531 28.938 12.891 1 97.88 801 THR B O 1
ATOM 14762 N N . MET B 1 802 ? 22.891 28.5 10.695 1 97.81 802 MET B N 1
ATOM 14763 C CA . MET B 1 802 ? 22.062 27.297 10.695 1 97.81 802 MET B CA 1
ATOM 14764 C C . MET B 1 802 ? 22.734 26.172 11.484 1 97.81 802 MET B C 1
ATOM 14766 O O . MET B 1 802 ? 22.047 25.297 12.016 1 97.81 802 MET B O 1
ATOM 14770 N N . GLY B 1 803 ? 24.016 26.203 11.531 1 97.06 803 GLY B N 1
ATOM 14771 C CA . GLY B 1 803 ? 24.766 25.156 12.195 1 97.06 803 GLY B CA 1
ATOM 14772 C C . GLY B 1 803 ? 24.891 25.359 13.695 1 97.06 803 GLY B C 1
ATOM 14773 O O . GLY B 1 803 ? 24.875 26.484 14.172 1 97.06 803 GLY B O 1
ATOM 14774 N N . GLY B 1 804 ? 25.062 24.312 14.445 1 98.06 804 GLY B N 1
ATOM 14775 C CA . GLY B 1 804 ? 25.203 24.266 15.891 1 98.06 804 GLY B CA 1
ATOM 14776 C C . GLY B 1 804 ? 25.219 22.844 16.438 1 98.06 804 GLY B C 1
ATOM 14777 O O . GLY B 1 804 ? 25.547 21.906 15.719 1 98.06 804 GLY B O 1
ATOM 14778 N N . CYS B 1 805 ? 24.922 22.781 17.719 1 98.06 805 CYS B N 1
ATOM 14779 C CA . CYS B 1 805 ? 24.844 21.469 18.359 1 98.06 805 CYS B CA 1
ATOM 14780 C C . CYS B 1 805 ? 23.672 20.656 17.828 1 98.06 805 CYS B C 1
ATOM 14782 O O . CYS B 1 805 ? 22.531 21.125 17.828 1 98.06 805 CYS B O 1
ATOM 14784 N N . LEU B 1 806 ? 24 19.453 17.406 1 96 806 LEU B N 1
ATOM 14785 C CA . LEU B 1 806 ? 22.906 18.578 17 1 96 806 LEU B CA 1
ATOM 14786 C C . LEU B 1 806 ? 22.047 18.219 18.203 1 96 806 LEU B C 1
ATOM 14788 O O . LEU B 1 806 ? 22.562 17.891 19.281 1 96 806 LEU B O 1
ATOM 14792 N N . ILE B 1 807 ? 20.75 18.312 18.016 1 96.69 807 ILE B N 1
ATOM 14793 C CA . ILE B 1 807 ? 19.844 17.938 19.109 1 96.69 807 ILE B CA 1
ATOM 14794 C C . ILE B 1 807 ? 18.844 16.891 18.609 1 96.69 807 ILE B C 1
ATOM 14796 O O . ILE B 1 807 ? 18.641 16.75 17.406 1 96.69 807 ILE B O 1
ATOM 14800 N N . SER B 1 808 ? 18.266 16.125 19.562 1 95.62 808 SER B N 1
ATOM 14801 C CA . SER B 1 808 ? 17.094 15.297 19.281 1 95.62 808 SER B CA 1
ATOM 14802 C C . SER B 1 808 ? 15.812 16.125 19.328 1 95.62 808 SER B C 1
ATOM 14804 O O . SER B 1 808 ? 15.82 17.266 19.781 1 95.62 808 SER B O 1
ATOM 14806 N N . PRO B 1 809 ? 14.656 15.602 18.906 1 96.5 809 PRO B N 1
ATOM 14807 C CA . PRO B 1 809 ? 13.383 16.312 19 1 96.5 809 PRO B CA 1
ATOM 14808 C C . PRO B 1 809 ? 12.953 16.562 20.438 1 96.5 809 PRO B C 1
ATOM 14810 O O . PRO B 1 809 ? 12 17.312 20.688 1 96.5 809 PRO B O 1
ATOM 14813 N N . SER B 1 810 ? 13.703 16.016 21.391 1 97 810 SER B N 1
ATOM 14814 C CA . SER B 1 810 ? 13.492 16.312 22.812 1 97 810 SER B CA 1
ATOM 14815 C C . SER B 1 810 ? 14.516 17.328 23.328 1 97 810 SER B C 1
ATOM 14817 O O . SER B 1 810 ? 14.703 17.469 24.531 1 97 810 SER B O 1
ATOM 14819 N N . ALA B 1 811 ? 15.234 17.906 22.438 1 98.12 811 ALA B N 1
ATOM 14820 C CA . ALA B 1 811 ? 16.156 19.016 22.672 1 98.12 811 ALA B CA 1
ATOM 14821 C C . ALA B 1 811 ? 17.406 18.547 23.406 1 98.12 811 ALA B C 1
ATOM 14823 O O . ALA B 1 811 ? 18.078 19.328 24.078 1 98.12 811 ALA B O 1
ATOM 14824 N N . GLU B 1 812 ? 17.734 17.297 23.359 1 97.69 812 GLU B N 1
ATOM 14825 C CA . GLU B 1 812 ? 18.938 16.734 23.953 1 97.69 812 GLU B CA 1
ATOM 14826 C C . GLU B 1 812 ? 20.156 16.906 23.031 1 97.69 812 GLU B C 1
ATOM 14828 O O . GLU B 1 812 ? 20.141 16.453 21.891 1 97.69 812 GLU B O 1
ATOM 14833 N N . ILE B 1 813 ? 21.172 17.484 23.531 1 97.75 813 ILE B N 1
ATOM 14834 C CA . ILE B 1 813 ? 22.375 17.641 22.734 1 97.75 813 ILE B CA 1
ATOM 14835 C C . ILE B 1 813 ? 23.078 16.297 22.562 1 97.75 813 ILE B C 1
ATOM 14837 O O . ILE B 1 813 ? 23.281 15.57 23.547 1 97.75 813 ILE B O 1
ATOM 14841 N N . GLN B 1 814 ? 23.375 15.969 21.344 1 95.06 814 GLN B N 1
ATOM 14842 C CA . GLN B 1 814 ? 23.891 14.648 21.016 1 95.06 814 GLN B CA 1
ATOM 14843 C C . GLN B 1 814 ? 25.422 14.641 21 1 95.06 814 GLN B C 1
ATOM 14845 O O . GLN B 1 814 ? 26.047 15.648 20.672 1 95.06 814 GLN B O 1
ATOM 14850 N N . MET B 1 815 ? 25.922 13.555 21.297 1 92.25 815 MET B N 1
ATOM 14851 C CA . MET B 1 815 ? 27.359 13.359 21.234 1 92.25 815 MET B CA 1
ATOM 14852 C C . MET B 1 815 ? 27.797 12.883 19.844 1 92.25 815 MET B C 1
ATOM 14854 O O . MET B 1 815 ? 27 12.289 19.125 1 92.25 815 MET B O 1
ATOM 14858 N N . LYS B 1 816 ? 29.031 13.148 19.453 1 85.25 816 LYS B N 1
ATOM 14859 C CA . LYS B 1 816 ? 29.609 12.656 18.219 1 85.25 816 LYS B CA 1
ATOM 14860 C C . LYS B 1 816 ? 29.703 11.133 18.203 1 85.25 816 LYS B C 1
ATOM 14862 O O . LYS B 1 816 ? 30.047 10.523 19.219 1 85.25 816 LYS B O 1
ATOM 14867 N N . ASN B 1 817 ? 29.016 10.562 17.141 1 65.56 817 ASN B N 1
ATOM 14868 C CA . ASN B 1 817 ? 28.969 9.102 17.047 1 65.56 817 ASN B CA 1
ATOM 14869 C C . ASN B 1 817 ? 30.344 8.508 16.781 1 65.56 817 ASN B C 1
ATOM 14871 O O . ASN B 1 817 ? 30.922 8.711 15.711 1 65.56 817 ASN B O 1
ATOM 14875 N N . THR B 1 818 ? 31.234 8.273 17.766 1 55.28 818 THR B N 1
ATOM 14876 C CA . THR B 1 818 ? 32.531 7.648 17.5 1 55.28 818 THR B CA 1
ATOM 14877 C C . THR B 1 818 ? 32.375 6.141 17.312 1 55.28 818 THR B C 1
ATOM 14879 O O . THR B 1 818 ? 33.281 5.473 16.844 1 55.28 818 THR B O 1
ATOM 14882 N N . SER B 1 819 ? 31.469 5.566 17.984 1 51.66 819 SER B N 1
ATOM 14883 C CA . SER B 1 819 ? 31.438 4.109 17.984 1 51.66 819 SER B CA 1
ATOM 14884 C C . SER B 1 819 ? 30.562 3.582 16.844 1 51.66 819 SER B C 1
ATOM 14886 O O . SER B 1 819 ? 29.734 4.316 16.297 1 51.66 819 SER B O 1
ATOM 14888 N N . SER B 1 820 ? 31.062 2.389 16.344 1 46.19 820 SER B N 1
ATOM 14889 C CA . SER B 1 820 ? 30.469 1.494 15.359 1 46.19 820 SER B CA 1
ATOM 14890 C C . SER B 1 820 ? 29 1.261 15.641 1 46.19 820 SER B C 1
ATOM 14892 O O . SER B 1 820 ? 28.438 0.223 15.273 1 46.19 820 SER B O 1
ATOM 14894 N N . ARG B 1 821 ? 28.594 2.127 16.453 1 47.56 821 ARG B N 1
ATOM 14895 C CA . ARG B 1 821 ? 27.219 1.758 16.781 1 47.56 821 ARG B CA 1
ATOM 14896 C C . ARG B 1 821 ? 26.375 1.58 15.523 1 47.56 821 ARG B C 1
ATOM 14898 O O . ARG B 1 821 ? 26.656 2.195 14.492 1 47.56 821 ARG B O 1
ATOM 14905 N N . ALA B 1 822 ? 25.375 0.79 15.648 1 49.38 822 ALA B N 1
ATOM 14906 C CA . ALA B 1 822 ? 24.438 0.128 14.75 1 49.38 822 ALA B CA 1
ATOM 14907 C C . ALA B 1 822 ? 23.703 1.142 13.867 1 49.38 822 ALA B C 1
ATOM 14909 O O . ALA B 1 822 ? 23.406 2.256 14.312 1 49.38 822 ALA B O 1
ATOM 14910 N N . PRO B 1 823 ? 23.828 1.059 12.719 1 46.09 823 PRO B N 1
ATOM 14911 C CA . PRO B 1 823 ? 23.141 1.865 11.711 1 46.09 823 PRO B CA 1
ATOM 14912 C C . PRO B 1 823 ? 21.844 2.479 12.234 1 46.09 823 PRO B C 1
ATOM 14914 O O . PRO B 1 823 ? 21.391 3.506 11.719 1 46.09 823 PRO B O 1
ATOM 14917 N N . LEU B 1 824 ? 21.234 1.887 13.188 1 53.91 824 LEU B N 1
ATOM 14918 C CA . LEU B 1 824 ? 19.906 2.383 13.492 1 53.91 824 LEU B CA 1
ATOM 14919 C C . LEU B 1 824 ? 19.891 3.168 14.797 1 53.91 824 LEU B C 1
ATOM 14921 O O . LEU B 1 824 ? 18.828 3.566 15.281 1 53.91 824 LEU B O 1
ATOM 14925 N N . SER B 1 825 ? 21.156 3.262 15.562 1 53.88 825 SER B N 1
ATOM 14926 C CA . SER B 1 825 ? 21.047 3.93 16.859 1 53.88 825 SER B CA 1
ATOM 14927 C C . SER B 1 825 ? 21.156 5.445 16.703 1 53.88 825 SER B C 1
ATOM 14929 O O . SER B 1 825 ? 22.172 5.957 16.219 1 53.88 825 SER B O 1
ATOM 14931 N N . HIS B 1 826 ? 20.047 6.195 16.719 1 58.72 826 HIS B N 1
ATOM 14932 C CA . HIS B 1 826 ? 20.016 7.613 16.391 1 58.72 826 HIS B CA 1
ATOM 14933 C C . HIS B 1 826 ? 20.219 8.477 17.641 1 58.72 826 HIS B C 1
ATOM 14935 O O . HIS B 1 826 ? 20.359 9.695 17.531 1 58.72 826 HIS B O 1
ATOM 14941 N N . SER B 1 827 ? 20.328 7.891 18.906 1 71 827 SER B N 1
ATOM 14942 C CA . SER B 1 827 ? 20.344 8.914 19.953 1 71 827 SER B CA 1
ATOM 14943 C C . SER B 1 827 ? 21.438 8.648 20.969 1 71 827 SER B C 1
ATOM 14945 O O . SER B 1 827 ? 21.469 7.59 21.594 1 71 827 SER B O 1
ATOM 14947 N N . ASN B 1 828 ? 22.5 9.43 21.062 1 84.44 828 ASN B N 1
ATOM 14948 C CA . ASN B 1 828 ? 23.562 9.453 22.062 1 84.44 828 ASN B CA 1
ATOM 14949 C C . ASN B 1 828 ? 23.672 10.82 22.734 1 84.44 828 ASN B C 1
ATOM 14951 O O . ASN B 1 828 ? 24.641 11.555 22.5 1 84.44 828 ASN B O 1
ATOM 14955 N N . PRO B 1 829 ? 22.797 11.016 23.672 1 93.94 829 PRO B N 1
ATOM 14956 C CA . PRO B 1 829 ? 22.75 12.352 24.281 1 93.94 829 PRO B CA 1
ATOM 14957 C C . PRO B 1 829 ? 23.828 12.547 25.344 1 93.94 829 PRO B C 1
ATOM 14959 O O . PRO B 1 829 ? 24.281 11.578 25.969 1 93.94 829 PRO B O 1
ATOM 14962 N N . ILE B 1 830 ? 24.328 13.75 25.484 1 96.5 830 ILE B N 1
ATOM 14963 C CA . ILE B 1 830 ? 25 14.172 26.703 1 96.5 830 ILE B CA 1
ATOM 14964 C C . ILE B 1 830 ? 23.984 14.352 27.812 1 96.5 830 ILE B C 1
ATOM 14966 O O . ILE B 1 830 ? 23.141 15.25 27.766 1 96.5 830 ILE B O 1
ATOM 14970 N N . LEU B 1 831 ? 24.078 13.516 28.844 1 96.88 831 LEU B N 1
ATOM 14971 C CA . LEU B 1 831 ? 23.031 13.445 29.859 1 96.88 831 LEU B CA 1
ATOM 14972 C C . LEU B 1 831 ? 22.938 14.742 30.641 1 96.88 831 LEU B C 1
ATOM 14974 O O . LEU B 1 831 ? 23.969 15.273 31.094 1 96.88 831 LEU B O 1
ATOM 14978 N N . GLY B 1 832 ? 21.719 15.281 30.688 1 98 832 GLY B N 1
ATOM 14979 C CA . GLY B 1 832 ? 21.469 16.484 31.469 1 98 832 GLY B CA 1
ATOM 14980 C C . GLY B 1 832 ? 21.781 17.766 30.719 1 98 832 GLY B C 1
ATOM 14981 O O . GLY B 1 832 ? 21.75 18.844 31.281 1 98 832 GLY B O 1
ATOM 14982 N N . LEU B 1 833 ? 22.156 17.672 29.5 1 98.62 833 LEU B N 1
ATOM 14983 C CA . LEU B 1 833 ? 22.453 18.844 28.672 1 98.62 833 LEU B CA 1
ATOM 14984 C C . LEU B 1 833 ? 21.438 18.969 27.547 1 98.62 833 LEU B C 1
ATOM 14986 O O . LEU B 1 833 ? 21.281 18.062 26.719 1 98.62 833 LEU B O 1
ATOM 14990 N N . PHE B 1 834 ? 20.75 20.078 27.578 1 98.75 834 PHE B N 1
ATOM 14991 C CA . PHE B 1 834 ? 19.75 20.375 26.578 1 98.75 834 PHE B CA 1
ATOM 14992 C C . PHE B 1 834 ? 20.094 21.641 25.797 1 98.75 834 PHE B C 1
ATOM 14994 O O . PHE B 1 834 ? 20.938 22.422 26.234 1 98.75 834 PHE B O 1
ATOM 15001 N N . GLY B 1 835 ? 19.547 21.797 24.609 1 98.75 835 GLY B N 1
ATOM 15002 C CA . GLY B 1 835 ? 19.781 22.969 23.797 1 98.75 835 GLY B CA 1
ATOM 15003 C C . GLY B 1 835 ? 18.531 23.469 23.094 1 98.75 835 GLY B C 1
ATOM 15004 O O . GLY B 1 835 ? 17.672 22.672 22.703 1 98.75 835 GLY B O 1
ATOM 15005 N N . ALA B 1 836 ? 18.438 24.781 22.906 1 98.69 836 ALA B N 1
ATOM 15006 C CA . ALA B 1 836 ? 17.328 25.391 22.172 1 98.69 836 ALA B CA 1
ATOM 15007 C C . ALA B 1 836 ? 17.75 26.719 21.547 1 98.69 836 ALA B C 1
ATOM 15009 O O . ALA B 1 836 ? 18.531 27.469 22.125 1 98.69 836 ALA B O 1
ATOM 15010 N N . GLY B 1 837 ? 17.188 26.984 20.375 1 98.06 837 GLY B N 1
ATOM 15011 C CA . GLY B 1 837 ? 17.516 28.219 19.656 1 98.06 837 GLY B CA 1
ATOM 15012 C C . GLY B 1 837 ? 18.703 28.078 18.734 1 98.06 837 GLY B C 1
ATOM 15013 O O . GLY B 1 837 ? 19.047 26.953 18.328 1 98.06 837 GLY B O 1
ATOM 15014 N N . GLU B 1 838 ? 19.359 29.188 18.469 1 97.88 838 GLU B N 1
ATOM 15015 C CA . GLU B 1 838 ? 20.375 29.25 17.406 1 97.88 838 GLU B CA 1
ATOM 15016 C C . GLU B 1 838 ? 21.641 28.516 17.812 1 97.88 838 GLU B C 1
ATOM 15018 O O . GLU B 1 838 ? 22.5 28.25 16.969 1 97.88 838 GLU B O 1
ATOM 15023 N N . VAL B 1 839 ? 21.781 28.125 19.094 1 98.56 839 VAL B N 1
ATOM 15024 C CA . VAL B 1 839 ? 22.922 27.328 19.531 1 98.56 839 VAL B CA 1
ATOM 15025 C C . VAL B 1 839 ? 22.844 25.938 18.922 1 98.56 839 VAL B C 1
ATOM 15027 O O . VAL B 1 839 ? 23.859 25.234 18.812 1 98.56 839 VAL B O 1
ATOM 15030 N N . THR B 1 840 ? 21.688 25.531 18.438 1 98.31 840 THR B N 1
ATOM 15031 C CA . THR B 1 840 ? 21.453 24.172 17.953 1 98.31 840 THR B CA 1
ATOM 15032 C C . THR B 1 840 ? 21.438 24.156 16.422 1 98.31 840 THR B C 1
ATOM 15034 O O . THR B 1 840 ? 21.391 25.203 15.781 1 98.31 840 THR B O 1
ATOM 15037 N N . GLY B 1 841 ? 21.594 22.969 15.844 1 96.69 841 GLY B N 1
ATOM 15038 C CA . GLY B 1 841 ? 21.484 22.703 14.422 1 96.69 841 GLY B CA 1
ATOM 15039 C C . GLY B 1 841 ? 20.641 21.469 14.109 1 96.69 841 GLY B C 1
ATOM 15040 O O . GLY B 1 841 ? 20.281 20.719 15.008 1 96.69 841 GLY B O 1
ATOM 15041 N N . GLY B 1 842 ? 20.281 21.391 12.812 1 95.19 842 GLY B N 1
ATOM 15042 C CA . GLY B 1 842 ? 19.578 20.203 12.359 1 95.19 842 GLY B CA 1
ATOM 15043 C C . GLY B 1 842 ? 18.203 20.516 11.766 1 95.19 842 GLY B C 1
ATOM 15044 O O . GLY B 1 842 ? 17.641 19.703 11.039 1 95.19 842 GLY B O 1
ATOM 15045 N N . VAL B 1 843 ? 17.656 21.672 11.977 1 96.19 843 VAL B N 1
ATOM 15046 C CA . VAL B 1 843 ? 16.312 22.016 11.539 1 96.19 843 VAL B CA 1
ATOM 15047 C C . VAL B 1 843 ? 16.359 22.672 10.164 1 96.19 843 VAL B C 1
ATOM 15049 O O . VAL B 1 843 ? 15.617 22.297 9.258 1 96.19 843 VAL B O 1
ATOM 15052 N N . HIS B 1 844 ? 17.328 23.594 9.922 1 97.62 844 HIS B N 1
ATOM 15053 C CA . HIS B 1 844 ? 17.203 24.547 8.828 1 97.62 844 HIS B CA 1
ATOM 15054 C C . HIS B 1 844 ? 18.062 24.141 7.641 1 97.62 844 HIS B C 1
ATOM 15056 O O . HIS B 1 844 ? 17.875 24.641 6.527 1 97.62 844 HIS B O 1
ATOM 15062 N N . GLY B 1 845 ? 19 23.297 7.816 1 96.62 845 GLY B N 1
ATOM 15063 C CA . GLY B 1 845 ? 19.844 22.844 6.723 1 96.62 845 GLY B CA 1
ATOM 15064 C C . GLY B 1 845 ? 20.609 23.953 6.055 1 96.62 845 GLY B C 1
ATOM 15065 O O . GLY B 1 845 ? 21.281 24.734 6.73 1 96.62 845 GLY B O 1
ATOM 15066 N N . GLY B 1 846 ? 20.453 24.203 4.754 1 96.62 846 GLY B N 1
ATOM 15067 C CA . GLY B 1 846 ? 21.266 25.125 3.967 1 96.62 846 GLY B CA 1
ATOM 15068 C C . GLY B 1 846 ? 20.828 26.562 4.09 1 96.62 846 GLY B C 1
ATOM 15069 O O . GLY B 1 846 ? 21.609 27.484 3.801 1 96.62 846 GLY B O 1
ATOM 15070 N N . ASN B 1 847 ? 19.609 26.75 4.512 1 96.81 847 ASN B N 1
ATOM 15071 C CA . ASN B 1 847 ? 19 28.078 4.637 1 96.81 847 ASN B CA 1
ATOM 15072 C C . ASN B 1 847 ? 17.797 28.047 5.578 1 96.81 847 ASN B C 1
ATOM 15074 O O . ASN B 1 847 ? 17.078 27.047 5.645 1 96.81 847 ASN B O 1
ATOM 15078 N N . ARG B 1 848 ? 17.703 29.156 6.277 1 96.25 848 ARG B N 1
ATOM 15079 C CA . ARG B 1 848 ? 16.578 29.234 7.215 1 96.25 848 ARG B CA 1
ATOM 15080 C C . ARG B 1 848 ? 15.414 30.016 6.605 1 96.25 848 ARG B C 1
ATOM 15082 O O . ARG B 1 848 ? 15.602 31.094 6.043 1 96.25 848 ARG B O 1
ATOM 15089 N N . LEU B 1 849 ? 14.242 29.469 6.777 1 95.5 849 LEU B N 1
ATOM 15090 C CA . LEU B 1 849 ? 13.016 30.141 6.379 1 95.5 849 LEU B CA 1
ATOM 15091 C C . LEU B 1 849 ? 12.68 31.266 7.348 1 95.5 849 LEU B C 1
ATOM 15093 O O . LEU B 1 849 ? 12.734 31.078 8.562 1 95.5 849 LEU B O 1
ATOM 15097 N N . GLY B 1 850 ? 12.336 32.406 6.785 1 94.75 850 GLY B N 1
ATOM 15098 C CA . GLY B 1 850 ? 11.992 33.5 7.645 1 94.75 850 GLY B CA 1
ATOM 15099 C C . GLY B 1 850 ? 10.891 33.188 8.641 1 94.75 850 GLY B C 1
ATOM 15100 O O . GLY B 1 850 ? 9.914 32.531 8.297 1 94.75 850 GLY B O 1
ATOM 15101 N N . GLY B 1 851 ? 11.109 33.594 9.906 1 95.75 851 GLY B N 1
ATOM 15102 C CA . GLY B 1 851 ? 10.125 33.375 10.953 1 95.75 851 GLY B CA 1
ATOM 15103 C C . GLY B 1 851 ? 10.367 32.094 11.75 1 95.75 851 GLY B C 1
ATOM 15104 O O . GLY B 1 851 ? 9.828 31.938 12.844 1 95.75 851 GLY B O 1
ATOM 15105 N N . ASN B 1 852 ? 11.18 31.141 11.234 1 97.62 852 ASN B N 1
ATOM 15106 C CA . ASN B 1 852 ? 11.422 29.859 11.883 1 97.62 852 ASN B CA 1
ATOM 15107 C C . ASN B 1 852 ? 12.336 30.016 13.094 1 97.62 852 ASN B C 1
ATOM 15109 O O . ASN B 1 852 ? 12.375 29.141 13.969 1 97.62 852 ASN B O 1
ATOM 15113 N N . SER B 1 853 ? 13.141 31.125 13.156 1 96.5 853 SER B N 1
ATOM 15114 C CA . SER B 1 853 ? 14.055 31.297 14.281 1 96.5 853 SER B CA 1
ATOM 15115 C C . SER B 1 853 ? 13.289 31.516 15.586 1 96.5 853 SER B C 1
ATOM 15117 O O . SER B 1 853 ? 13.539 30.828 16.578 1 96.5 853 SER B O 1
ATOM 15119 N N . LEU B 1 854 ? 12.352 32.469 15.562 1 97.62 854 LEU B N 1
ATOM 15120 C CA . LEU B 1 854 ? 11.555 32.688 16.766 1 97.62 854 LEU B CA 1
ATOM 15121 C C . LEU B 1 854 ? 10.742 31.453 17.109 1 97.62 854 LEU B C 1
ATOM 15123 O O . LEU B 1 854 ? 10.586 31.109 18.297 1 97.62 854 LEU B O 1
ATOM 15127 N N . LEU B 1 855 ? 10.227 30.828 16.078 1 98.38 855 LEU B N 1
ATOM 15128 C CA . LEU B 1 855 ? 9.414 29.641 16.312 1 98.38 855 LEU B CA 1
ATOM 15129 C C . LEU B 1 855 ? 10.227 28.531 16.984 1 98.38 855 LEU B C 1
ATOM 15131 O O . LEU B 1 855 ? 9.766 27.906 17.938 1 98.38 855 LEU B O 1
ATOM 15135 N N . GLU B 1 856 ? 11.406 28.281 16.438 1 98.25 856 GLU B N 1
ATOM 15136 C CA . GLU B 1 856 ? 12.242 27.234 17.016 1 98.25 856 GLU B CA 1
ATOM 15137 C C . GLU B 1 856 ? 12.594 27.531 18.469 1 98.25 856 GLU B C 1
ATOM 15139 O O . GLU B 1 856 ? 12.688 26.625 19.297 1 98.25 856 GLU B O 1
ATOM 15144 N N . CYS B 1 857 ? 12.828 28.844 18.75 1 98.56 857 CYS B N 1
ATOM 15145 C CA . CYS B 1 857 ? 13.133 29.234 20.125 1 98.56 857 CYS B CA 1
ATOM 15146 C C . CYS B 1 857 ? 12.008 28.844 21.062 1 98.56 857 CYS B C 1
ATOM 15148 O O . CYS B 1 857 ? 12.25 28.25 22.125 1 98.56 857 CYS B O 1
ATOM 15150 N N . VAL B 1 858 ? 10.797 29.109 20.656 1 98.62 858 VAL B N 1
ATOM 15151 C CA . VAL B 1 858 ? 9.664 28.844 21.531 1 98.62 858 VAL B CA 1
ATOM 15152 C C . VAL B 1 858 ? 9.438 27.344 21.625 1 98.62 858 VAL B C 1
ATOM 15154 O O . VAL B 1 858 ? 9.305 26.797 22.719 1 98.62 858 VAL B O 1
ATOM 15157 N N . VAL B 1 859 ? 9.406 26.625 20.469 1 98.44 859 VAL B N 1
ATOM 15158 C CA . VAL B 1 859 ? 9.062 25.219 20.422 1 98.44 859 VAL B CA 1
ATOM 15159 C C . VAL B 1 859 ? 10.109 24.406 21.188 1 98.44 859 VAL B C 1
ATOM 15161 O O . VAL B 1 859 ? 9.781 23.719 22.156 1 98.44 859 VAL B O 1
ATOM 15164 N N . PHE B 1 860 ? 11.352 24.531 20.828 1 98.69 860 PHE B N 1
ATOM 15165 C CA . PHE B 1 860 ? 12.375 23.688 21.438 1 98.69 860 PHE B CA 1
ATOM 15166 C C . PHE B 1 860 ? 12.781 24.25 22.797 1 98.69 860 PHE B C 1
ATOM 15168 O O . PHE B 1 860 ? 13.289 23.516 23.641 1 98.69 860 PHE B O 1
ATOM 15175 N N . GLY B 1 861 ? 12.609 25.609 23.031 1 98.88 861 GLY B N 1
ATOM 15176 C CA . GLY B 1 861 ? 12.789 26.125 24.375 1 98.88 861 GLY B CA 1
ATOM 15177 C C . GLY B 1 861 ? 11.844 25.484 25.375 1 98.88 861 GLY B C 1
ATOM 15178 O O . GLY B 1 861 ? 12.273 25.062 26.453 1 98.88 861 GLY B O 1
ATOM 15179 N N . ARG B 1 862 ? 10.617 25.406 25.016 1 98.44 862 ARG B N 1
ATOM 15180 C CA . ARG B 1 862 ? 9.625 24.812 25.906 1 98.44 862 ARG B CA 1
ATOM 15181 C C . ARG B 1 862 ? 9.875 23.328 26.094 1 98.44 862 ARG B C 1
ATOM 15183 O O . ARG B 1 862 ? 9.727 22.797 27.203 1 98.44 862 ARG B O 1
ATOM 15190 N N . ILE B 1 863 ? 10.25 22.625 25.016 1 98.31 863 ILE B N 1
ATOM 15191 C CA . ILE B 1 863 ? 10.547 21.203 25.094 1 98.31 863 ILE B CA 1
ATOM 15192 C C . ILE B 1 863 ? 11.742 20.984 26.016 1 98.31 863 ILE B C 1
ATOM 15194 O O . ILE B 1 863 ? 11.719 20.109 26.891 1 98.31 863 ILE B O 1
ATOM 15198 N N . ALA B 1 864 ? 12.828 21.812 25.844 1 98.81 864 ALA B N 1
ATOM 15199 C CA . ALA B 1 864 ? 14.008 21.719 26.703 1 98.81 864 ALA B CA 1
ATOM 15200 C C . ALA B 1 864 ? 13.641 21.969 28.156 1 98.81 864 ALA B C 1
ATOM 15202 O O . ALA B 1 864 ? 14.125 21.266 29.047 1 98.81 864 ALA B O 1
ATOM 15203 N N . GLY B 1 865 ? 12.836 22.984 28.391 1 98.75 865 GLY B N 1
ATOM 15204 C CA . GLY B 1 865 ? 12.398 23.266 29.75 1 98.75 865 GLY B CA 1
ATOM 15205 C C . GLY B 1 865 ? 11.648 22.109 30.391 1 98.75 865 GLY B C 1
ATOM 15206 O O . GLY B 1 865 ? 11.898 21.781 31.547 1 98.75 865 GLY B O 1
ATOM 15207 N N . ASP B 1 866 ? 10.742 21.547 29.625 1 97.75 866 ASP B N 1
ATOM 15208 C CA . ASP B 1 866 ? 9.953 20.422 30.109 1 97.75 866 ASP B CA 1
ATOM 15209 C C . ASP B 1 866 ? 10.852 19.234 30.438 1 97.75 866 ASP B C 1
ATOM 15211 O O . ASP B 1 866 ? 10.75 18.641 31.516 1 97.75 866 ASP B O 1
ATOM 15215 N N . ARG B 1 867 ? 11.758 18.875 29.562 1 98 867 ARG B N 1
ATOM 15216 C CA . ARG B 1 867 ? 12.609 17.703 29.703 1 98 867 ARG B CA 1
ATOM 15217 C C . ARG B 1 867 ? 13.625 17.891 30.828 1 98 867 ARG B C 1
ATOM 15219 O O . ARG B 1 867 ? 13.922 16.953 31.578 1 98 867 ARG B O 1
ATOM 15226 N N . ALA B 1 868 ? 14.156 19.109 30.922 1 98.56 868 ALA B N 1
ATOM 15227 C CA . ALA B 1 868 ? 15.133 19.406 31.969 1 98.56 868 ALA B CA 1
ATOM 15228 C C . ALA B 1 868 ? 14.484 19.375 33.344 1 98.56 868 ALA B C 1
ATOM 15230 O O . ALA B 1 868 ? 15.086 18.875 34.312 1 98.56 868 ALA B O 1
ATOM 15231 N N . SER B 1 869 ? 13.32 19.844 33.469 1 97.81 869 SER B N 1
ATOM 15232 C CA . SER B 1 869 ? 12.648 19.969 34.75 1 97.81 869 SER B CA 1
ATOM 15233 C C . SER B 1 869 ? 12.172 18.609 35.25 1 97.81 869 SER B C 1
ATOM 15235 O O . SER B 1 869 ? 12 18.406 36.469 1 97.81 869 SER B O 1
ATOM 15237 N N . THR B 1 870 ? 11.992 17.641 34.375 1 96.75 870 THR B N 1
ATOM 15238 C CA . THR B 1 870 ? 11.445 16.344 34.781 1 96.75 870 THR B CA 1
ATOM 15239 C C . THR B 1 870 ? 12.555 15.305 34.844 1 96.75 870 THR B C 1
ATOM 15241 O O . THR B 1 870 ? 12.281 14.102 34.875 1 96.75 870 THR B O 1
ATOM 15244 N N . ILE B 1 871 ? 13.75 15.734 34.875 1 96.94 871 ILE B N 1
ATOM 15245 C CA . ILE B 1 871 ? 14.891 14.836 34.781 1 96.94 871 ILE B CA 1
ATOM 15246 C C . ILE B 1 871 ? 15.016 14.008 36.031 1 96.94 871 ILE B C 1
ATOM 15248 O O . ILE B 1 871 ? 15.461 12.859 36 1 96.94 871 ILE B O 1
ATOM 15252 N N . LEU B 1 872 ? 14.625 14.555 37.25 1 95.62 872 LEU B N 1
ATOM 15253 C CA . LEU B 1 872 ? 14.656 13.836 38.5 1 95.62 872 LEU B CA 1
ATOM 15254 C C . LEU B 1 872 ? 13.32 13.164 38.781 1 95.62 872 LEU B C 1
ATOM 15256 O O . LEU B 1 872 ? 12.281 13.82 38.812 1 95.62 872 LEU B O 1
ATOM 15260 N N . GLN B 1 873 ? 13.367 11.883 38.969 1 96.31 873 GLN B N 1
ATOM 15261 C CA . GLN B 1 873 ? 12.148 11.109 39.188 1 96.31 873 GLN B CA 1
ATOM 15262 C C . GLN B 1 873 ? 12.227 10.281 40.469 1 96.31 873 GLN B C 1
ATOM 15264 O O . GLN B 1 873 ? 13.32 9.898 40.906 1 96.31 873 GLN B O 1
ATOM 15269 N N . ARG B 1 874 ? 11.109 9.938 41 1 94.56 874 ARG B N 1
ATOM 15270 C CA . ARG B 1 874 ? 11.031 9.141 42.219 1 94.56 874 ARG B CA 1
ATOM 15271 C C . ARG B 1 874 ? 11.492 7.711 41.969 1 94.56 874 ARG B C 1
ATOM 15273 O O . ARG B 1 874 ? 12.031 7.059 42.875 1 94.56 874 ARG B O 1
ATOM 15280 N N . LYS B 1 875 ? 11.172 7.293 40.781 1 94 875 LYS B N 1
ATOM 15281 C CA . LYS B 1 875 ? 11.539 5.93 40.406 1 94 875 LYS B CA 1
ATOM 15282 C C . LYS B 1 875 ? 12.508 5.93 39.219 1 94 875 LYS B C 1
ATOM 15284 O O . LYS B 1 875 ? 12.422 6.785 38.344 1 94 875 LYS B O 1
ATOM 15289 N N . SER B 1 876 ? 13.328 4.953 39.25 1 93.56 876 SER B N 1
ATOM 15290 C CA . SER B 1 876 ? 14.289 4.832 38.156 1 93.56 876 SER B CA 1
ATOM 15291 C C . SER B 1 876 ? 13.641 4.227 36.938 1 93.56 876 SER B C 1
ATOM 15293 O O . SER B 1 876 ? 14.102 4.457 35.812 1 93.56 876 SER B O 1
ATOM 15295 N N . SER B 1 877 ? 12.625 3.406 37.156 1 95.81 877 SER B N 1
ATOM 15296 C CA . SER B 1 877 ? 11.867 2.82 36.062 1 95.81 877 SER B CA 1
ATOM 15297 C C . SER B 1 877 ? 10.594 3.604 35.781 1 95.81 877 SER B C 1
ATOM 15299 O O . SER B 1 877 ? 9.891 4.004 36.719 1 95.81 877 SER B O 1
ATOM 15301 N N . ALA B 1 878 ? 10.328 3.84 34.562 1 97.19 878 ALA B N 1
ATOM 15302 C CA . ALA B 1 878 ? 9.188 4.684 34.188 1 97.19 878 ALA B CA 1
ATOM 15303 C C . ALA B 1 878 ? 7.898 3.875 34.125 1 97.19 878 ALA B C 1
ATOM 15305 O O . ALA B 1 878 ? 6.855 4.336 34.625 1 97.19 878 ALA B O 1
ATOM 15306 N N . LEU B 1 879 ? 7.93 2.641 33.531 1 97.56 879 LEU B N 1
ATOM 15307 C CA . LEU B 1 879 ? 6.699 1.885 33.344 1 97.56 879 LEU B CA 1
ATOM 15308 C C . LEU B 1 879 ? 6.434 0.944 34.5 1 97.56 879 LEU B C 1
ATOM 15310 O O . LEU B 1 879 ? 7.367 0.524 35.188 1 97.56 879 LEU B O 1
ATOM 15314 N N . SER B 1 880 ? 5.172 0.676 34.719 1 95.06 880 SER B N 1
ATOM 15315 C CA . SER B 1 880 ? 4.691 -0.217 35.781 1 95.06 880 SER B CA 1
ATOM 15316 C C . SER B 1 880 ? 3.852 -1.35 35.219 1 95.06 880 SER B C 1
ATOM 15318 O O . SER B 1 880 ? 3.23 -1.193 34.156 1 95.06 880 SER B O 1
ATOM 15320 N N . PHE B 1 881 ? 3.885 -2.518 35.875 1 94.06 881 PHE B N 1
ATOM 15321 C CA . PHE B 1 881 ? 3.066 -3.65 35.438 1 94.06 881 PHE B CA 1
ATOM 15322 C C . PHE B 1 881 ? 1.632 -3.492 35.938 1 94.06 881 PHE B C 1
ATOM 15324 O O . PHE B 1 881 ? 0.736 -4.211 35.5 1 94.06 881 PHE B O 1
ATOM 15331 N N . LYS B 1 882 ? 1.365 -2.512 36.688 1 91.88 882 LYS B N 1
ATOM 15332 C CA . LYS B 1 882 ? 0.072 -2.402 37.375 1 91.88 882 LYS B CA 1
ATOM 15333 C C . LYS B 1 882 ? -0.654 -1.125 36.969 1 91.88 882 LYS B C 1
ATOM 15335 O O . LYS B 1 882 ? -1.879 -1.119 36.812 1 91.88 882 LYS B O 1
ATOM 15340 N N . VAL B 1 883 ? 0.125 -0.078 36.844 1 93.44 883 VAL B N 1
ATOM 15341 C CA . VAL B 1 883 ? -0.504 1.221 36.625 1 93.44 883 VAL B CA 1
ATOM 15342 C C . VAL B 1 883 ? -0.092 1.769 35.25 1 93.44 883 VAL B C 1
ATOM 15344 O O . VAL B 1 883 ? 1.013 1.499 34.781 1 93.44 883 VAL B O 1
ATOM 15347 N N . TRP B 1 884 ? -1.017 2.52 34.656 1 95.06 884 TRP B N 1
ATOM 15348 C CA . TRP B 1 884 ? -0.735 3.172 33.375 1 95.06 884 TRP B CA 1
ATOM 15349 C C . TRP B 1 884 ? 0.134 4.41 33.562 1 95.06 884 TRP B C 1
ATOM 15351 O O . TRP B 1 884 ? -0.06 5.164 34.531 1 95.06 884 TRP B O 1
ATOM 15361 N N . THR B 1 885 ? 1.114 4.582 32.719 1 96.88 885 THR B N 1
ATOM 15362 C CA . THR B 1 885 ? 2.021 5.727 32.719 1 96.88 885 THR B CA 1
ATOM 15363 C C . THR B 1 885 ? 1.826 6.598 31.5 1 96.88 885 THR B C 1
ATOM 15365 O O . THR B 1 885 ? 1.768 6.09 30.375 1 96.88 885 THR B O 1
ATOM 15368 N N . THR B 1 886 ? 1.75 7.945 31.734 1 97.12 886 THR B N 1
ATOM 15369 C CA . THR B 1 886 ? 1.627 8.859 30.594 1 97.12 886 THR B CA 1
ATOM 15370 C C . THR B 1 886 ? 2.982 9.086 29.938 1 97.12 886 THR B C 1
ATOM 15372 O O . THR B 1 886 ? 3.965 9.406 30.609 1 97.12 886 THR B O 1
ATOM 15375 N N . VAL B 1 887 ? 3.053 8.844 28.641 1 97.75 887 VAL B N 1
ATOM 15376 C CA . VAL B 1 887 ? 4.238 9.109 27.844 1 97.75 887 VAL B CA 1
ATOM 15377 C C . VAL B 1 887 ? 3.879 10.039 26.688 1 97.75 887 VAL B C 1
ATOM 15379 O O . VAL B 1 887 ? 2.705 10.164 26.328 1 97.75 887 VAL B O 1
ATOM 15382 N N . VAL B 1 888 ? 4.836 10.703 26.125 1 97.88 888 VAL B N 1
ATOM 15383 C CA . VAL B 1 888 ? 4.586 11.695 25.078 1 97.88 888 VAL B CA 1
ATOM 15384 C C . VAL B 1 888 ? 5.352 11.305 23.812 1 97.88 888 VAL B C 1
ATOM 15386 O O . VAL B 1 888 ? 6.547 11 23.875 1 97.88 888 VAL B O 1
ATOM 15389 N N . LEU B 1 889 ? 4.668 11.305 22.688 1 97.38 889 LEU B N 1
ATOM 15390 C CA . LEU B 1 889 ? 5.301 10.992 21.406 1 97.38 889 LEU B CA 1
ATOM 15391 C C . LEU B 1 889 ? 6.316 12.062 21.031 1 97.38 889 LEU B C 1
ATOM 15393 O O . LEU B 1 889 ? 5.965 13.234 20.891 1 97.38 889 LEU B O 1
ATOM 15397 N N . ARG B 1 890 ? 7.496 11.617 20.891 1 95.75 890 ARG B N 1
ATOM 15398 C CA . ARG B 1 890 ? 8.641 12.484 20.625 1 95.75 890 ARG B CA 1
ATOM 15399 C C . ARG B 1 890 ? 8.844 12.656 19.125 1 95.75 890 ARG B C 1
ATOM 15401 O O . ARG B 1 890 ? 9.172 13.75 18.656 1 95.75 890 ARG B O 1
ATOM 15408 N N . GLU B 1 891 ? 8.844 11.586 18.453 1 95 891 GLU B N 1
ATOM 15409 C CA . GLU B 1 891 ? 9.078 11.641 17.016 1 95 891 GLU B CA 1
ATOM 15410 C C . GLU B 1 891 ? 8.516 10.414 16.312 1 95 891 GLU B C 1
ATOM 15412 O O . GLU B 1 891 ? 8.266 9.391 16.953 1 95 891 GLU B O 1
ATOM 15417 N N . VAL B 1 892 ? 8.266 10.656 15.047 1 92.94 892 VAL B N 1
ATOM 15418 C CA . VAL B 1 892 ? 7.816 9.586 14.156 1 92.94 892 VAL B CA 1
ATOM 15419 C C . VAL B 1 892 ? 8.789 9.445 12.984 1 92.94 892 VAL B C 1
ATOM 15421 O O . VAL B 1 892 ? 9.156 10.438 12.344 1 92.94 892 VAL B O 1
ATOM 15424 N N . ARG B 1 893 ? 9.297 8.297 12.766 1 90.88 893 ARG B N 1
ATOM 15425 C CA . ARG B 1 893 ? 10.133 8.008 11.609 1 90.88 893 ARG B CA 1
ATOM 15426 C C . ARG B 1 893 ? 9.484 6.949 10.719 1 90.88 893 ARG B C 1
ATOM 15428 O O . ARG B 1 893 ? 8.977 5.941 11.211 1 90.88 893 ARG B O 1
ATOM 15435 N N . GLU B 1 894 ? 9.375 7.23 9.453 1 87.88 894 GLU B N 1
ATOM 15436 C CA . GLU B 1 894 ? 8.688 6.324 8.539 1 87.88 894 GLU B CA 1
ATOM 15437 C C . GLU B 1 894 ? 9.328 6.344 7.152 1 87.88 894 GLU B C 1
ATOM 15439 O O . GLU B 1 894 ? 10.039 7.289 6.805 1 87.88 894 GLU B O 1
ATOM 15444 N N . GLY B 1 895 ? 9.156 5.223 6.344 1 77.06 895 GLY B N 1
ATOM 15445 C CA . GLY B 1 895 ? 9.641 5.125 4.977 1 77.06 895 GLY B CA 1
ATOM 15446 C C . GLY B 1 895 ? 11.125 4.824 4.887 1 77.06 895 GLY B C 1
ATOM 15447 O O . GLY B 1 895 ? 11.797 4.672 5.91 1 77.06 895 GLY B O 1
ATOM 15448 N N . GLY B 1 896 ? 11.633 4.648 3.758 1 78.88 896 GLY B N 1
ATOM 15449 C CA . GLY B 1 896 ? 13.047 4.406 3.523 1 78.88 896 GLY B CA 1
ATOM 15450 C C . GLY B 1 896 ? 13.531 3.092 4.109 1 78.88 896 GLY B C 1
ATOM 15451 O O . GLY B 1 896 ? 12.969 2.033 3.822 1 78.88 896 GLY B O 1
ATOM 15452 N N . VAL B 1 897 ? 14.359 3.225 5.121 1 80.12 897 VAL B N 1
ATOM 15453 C CA . VAL B 1 897 ? 15.031 2.061 5.688 1 80.12 897 VAL B CA 1
ATOM 15454 C C . VAL B 1 897 ? 14.078 1.31 6.613 1 80.12 897 VAL B C 1
ATOM 15456 O O . VAL B 1 897 ? 14.266 0.123 6.883 1 80.12 897 VAL B O 1
ATOM 15459 N N . TYR B 1 898 ? 12.984 1.985 7.027 1 87 898 TYR B N 1
ATOM 15460 C CA . TYR B 1 898 ? 12.055 1.378 7.969 1 87 898 TYR B CA 1
ATOM 15461 C C . TYR B 1 898 ? 11.023 0.52 7.246 1 87 898 TYR B C 1
ATOM 15463 O O . TYR B 1 898 ? 10.375 -0.332 7.855 1 87 898 TYR B O 1
ATOM 15471 N N . GLY B 1 899 ? 10.961 0.733 5.91 1 83.12 899 GLY B N 1
ATOM 15472 C CA . GLY B 1 899 ? 10.031 -0.061 5.121 1 83.12 899 GLY B CA 1
ATOM 15473 C C . GLY B 1 899 ? 8.75 0.676 4.789 1 83.12 899 GLY B C 1
ATOM 15474 O O . GLY B 1 899 ? 8.328 1.562 5.535 1 83.12 899 GLY B O 1
ATOM 15475 N N . ALA B 1 900 ? 8.07 0.268 3.711 1 78.69 900 ALA B N 1
ATOM 15476 C CA . ALA B 1 900 ? 6.812 0.858 3.266 1 78.69 900 ALA B CA 1
ATOM 15477 C C . ALA B 1 900 ? 5.691 0.577 4.262 1 78.69 900 ALA B C 1
ATOM 15479 O O . ALA B 1 900 ? 5.508 -0.563 4.695 1 78.69 900 ALA B O 1
ATOM 15480 N N . GLY B 1 901 ? 5.004 1.589 4.691 1 80.38 901 GLY B N 1
ATOM 15481 C CA . GLY B 1 901 ? 3.859 1.454 5.578 1 80.38 901 GLY B CA 1
ATOM 15482 C C . GLY B 1 901 ? 4.246 1.298 7.035 1 80.38 901 GLY B C 1
ATOM 15483 O O . GLY B 1 901 ? 3.381 1.229 7.91 1 80.38 901 GLY B O 1
ATOM 15484 N N . SER B 1 902 ? 5.566 1.215 7.309 1 88.31 902 SER B N 1
ATOM 15485 C CA . SER B 1 902 ? 6.039 1.052 8.68 1 88.31 902 SER B CA 1
ATOM 15486 C C . SER B 1 902 ? 6.355 2.398 9.32 1 88.31 902 SER B C 1
ATOM 15488 O O . SER B 1 902 ? 6.863 3.305 8.656 1 88.31 902 SER B O 1
ATOM 15490 N N . ARG B 1 903 ? 6.004 2.516 10.633 1 90.38 903 ARG B N 1
ATOM 15491 C CA . ARG B 1 903 ? 6.266 3.715 11.422 1 90.38 903 ARG B CA 1
ATOM 15492 C C . ARG B 1 903 ? 6.961 3.365 12.734 1 90.38 903 ARG B C 1
ATOM 15494 O O . ARG B 1 903 ? 6.539 2.449 13.438 1 90.38 903 ARG B O 1
ATOM 15501 N N . VAL B 1 904 ? 7.984 4.023 12.961 1 93.5 904 VAL B N 1
ATOM 15502 C CA . VAL B 1 904 ? 8.625 3.939 14.273 1 93.5 904 VAL B CA 1
ATOM 15503 C C . VAL B 1 904 ? 8.203 5.133 15.125 1 93.5 904 VAL B C 1
ATOM 15505 O O . VAL B 1 904 ? 8.438 6.285 14.75 1 93.5 904 VAL B O 1
ATOM 15508 N N . LEU B 1 905 ? 7.484 4.809 16.141 1 96.06 905 LEU B N 1
ATOM 15509 C CA . LEU B 1 905 ? 7.07 5.836 17.094 1 96.06 905 LEU B CA 1
ATOM 15510 C C . LEU B 1 905 ? 7.98 5.844 18.312 1 96.06 905 LEU B C 1
ATOM 15512 O O . LEU B 1 905 ? 8.109 4.832 19.016 1 96.06 905 LEU B O 1
ATOM 15516 N N . ARG B 1 906 ? 8.672 6.828 18.609 1 96.44 906 ARG B N 1
ATOM 15517 C CA . ARG B 1 906 ? 9.516 7.004 19.781 1 96.44 906 ARG B CA 1
ATOM 15518 C C . ARG B 1 906 ? 8.828 7.891 20.828 1 96.44 906 ARG B C 1
ATOM 15520 O O . ARG B 1 906 ? 8.461 9.031 20.516 1 96.44 906 ARG B O 1
ATOM 15527 N N . PHE B 1 907 ? 8.695 7.422 21.969 1 97.88 907 PHE B N 1
ATOM 15528 C CA . PHE B 1 907 ? 8.039 8.148 23.047 1 97.88 907 PHE B CA 1
ATOM 15529 C C . PHE B 1 907 ? 9.047 8.586 24.109 1 97.88 907 PHE B C 1
ATOM 15531 O O . PHE B 1 907 ? 10.016 7.875 24.375 1 97.88 907 PHE B O 1
ATOM 15538 N N . ASN B 1 908 ? 8.797 9.758 24.703 1 97.75 908 ASN B N 1
ATOM 15539 C CA . ASN B 1 908 ? 9.5 10.18 25.906 1 97.75 908 ASN B CA 1
ATOM 15540 C C . ASN B 1 908 ? 8.906 9.531 27.156 1 97.75 908 ASN B C 1
ATOM 15542 O O . ASN B 1 908 ? 7.707 9.641 27.422 1 97.75 908 ASN B O 1
ATOM 15546 N N . LEU B 1 909 ? 9.805 8.898 27.859 1 98 909 LEU B N 1
ATOM 15547 C CA . LEU B 1 909 ? 9.406 8.562 29.219 1 98 909 LEU B CA 1
ATOM 15548 C C . LEU B 1 909 ? 9.281 9.812 30.078 1 98 909 LEU B C 1
ATOM 15550 O O . LEU B 1 909 ? 9.766 10.883 29.703 1 98 909 LEU B O 1
ATOM 15554 N N . PRO B 1 910 ? 8.602 9.734 31.188 1 97.25 910 PRO B N 1
ATOM 15555 C CA . PRO B 1 910 ? 8.438 10.945 32 1 97.25 910 PRO B CA 1
ATOM 15556 C C . PRO B 1 910 ? 9.758 11.625 32.344 1 97.25 910 PRO B C 1
ATOM 15558 O O . PRO B 1 910 ? 9.867 12.852 32.25 1 97.25 910 PRO B O 1
ATOM 15561 N N . GLY B 1 911 ? 10.742 10.875 32.688 1 96.88 911 GLY B N 1
ATOM 15562 C CA . GLY B 1 911 ? 12.055 11.438 32.969 1 96.88 911 GLY B CA 1
ATOM 15563 C C . GLY B 1 911 ? 13.094 11.117 31.922 1 96.88 911 GLY B C 1
ATOM 15564 O O . GLY B 1 911 ? 13.094 10.016 31.359 1 96.88 911 GLY B O 1
ATOM 15565 N N . ALA B 1 912 ? 14.031 12.023 31.688 1 95.81 912 ALA B N 1
ATOM 15566 C CA . ALA B 1 912 ? 15.031 11.883 30.625 1 95.81 912 ALA B CA 1
ATOM 15567 C C . ALA B 1 912 ? 16.062 10.82 31 1 95.81 912 ALA B C 1
ATOM 15569 O O . ALA B 1 912 ? 16.766 10.305 30.125 1 95.81 912 ALA B O 1
ATOM 15570 N N . LEU B 1 913 ? 16.172 10.469 32.25 1 96.06 913 LEU B N 1
ATOM 15571 C CA . LEU B 1 913 ? 17.203 9.516 32.688 1 96.06 913 LEU B CA 1
ATOM 15572 C C . LEU B 1 913 ? 16.562 8.219 33.188 1 96.06 913 LEU B C 1
ATOM 15574 O O . LEU B 1 913 ? 17.234 7.348 33.719 1 96.06 913 LEU B O 1
ATOM 15578 N N . GLN B 1 914 ? 15.312 8.047 32.938 1 96.75 914 GLN B N 1
ATOM 15579 C CA . GLN B 1 914 ? 14.625 6.836 33.375 1 96.75 914 GLN B CA 1
ATOM 15580 C C . GLN B 1 914 ? 14.805 5.715 32.344 1 96.75 914 GLN B C 1
ATOM 15582 O O . GLN B 1 914 ? 14.922 5.973 31.141 1 96.75 914 GLN B O 1
ATOM 15587 N N . ARG B 1 915 ? 14.859 4.566 32.875 1 96.25 915 ARG B N 1
ATOM 15588 C CA . ARG B 1 915 ? 14.734 3.383 32.031 1 96.25 915 ARG B CA 1
ATOM 15589 C C . ARG B 1 915 ? 13.273 2.949 31.891 1 96.25 915 ARG B C 1
ATOM 15591 O O . ARG B 1 915 ? 12.422 3.408 32.656 1 96.25 915 ARG B O 1
ATOM 15598 N N . SER B 1 916 ? 13 2.123 30.922 1 96.88 916 SER B N 1
ATOM 15599 C CA . SER B 1 916 ? 11.625 1.669 30.734 1 96.88 916 SER B CA 1
ATOM 15600 C C . SER B 1 916 ? 11.164 0.803 31.906 1 96.88 916 SER B C 1
ATOM 15602 O O . SER B 1 916 ? 10.016 0.894 32.344 1 96.88 916 SER B O 1
ATOM 15604 N N . GLY B 1 917 ? 12.062 0.004 32.469 1 96.38 917 GLY B N 1
ATOM 15605 C CA . GLY B 1 917 ? 11.719 -0.967 33.5 1 96.38 917 GLY B CA 1
ATOM 15606 C C . GLY B 1 917 ? 11.43 -2.35 32.938 1 96.38 917 GLY B C 1
ATOM 15607 O O . GLY B 1 917 ? 11.18 -3.289 33.719 1 96.38 917 GLY B O 1
ATOM 15608 N N . LEU B 1 918 ? 11.555 -2.543 31.672 1 96.38 918 LEU B N 1
ATOM 15609 C CA . LEU B 1 918 ? 11.32 -3.818 31.016 1 96.38 918 LEU B CA 1
ATOM 15610 C C . LEU B 1 918 ? 12.617 -4.617 30.906 1 96.38 918 LEU B C 1
ATOM 15612 O O . LEU B 1 918 ? 13.703 -4.043 30.891 1 96.38 918 LEU B O 1
ATOM 15616 N N . SER B 1 919 ? 12.469 -5.914 30.844 1 94.81 919 SER B N 1
ATOM 15617 C CA . SER B 1 919 ? 13.57 -6.789 30.453 1 94.81 919 SER B CA 1
ATOM 15618 C C . SER B 1 919 ? 13.562 -7.059 28.953 1 94.81 919 SER B C 1
ATOM 15620 O O . SER B 1 919 ? 12.57 -6.789 28.281 1 94.81 919 SER B O 1
ATOM 15622 N N . LEU B 1 920 ? 14.719 -7.543 28.516 1 95.69 920 LEU B N 1
ATOM 15623 C CA . LEU B 1 920 ? 14.812 -7.895 27.109 1 95.69 920 LEU B CA 1
ATOM 15624 C C . LEU B 1 920 ? 13.781 -8.953 26.734 1 95.69 920 LEU B C 1
ATOM 15626 O O . LEU B 1 920 ? 13.727 -10.016 27.359 1 95.69 920 LEU B O 1
ATOM 15630 N N . GLY B 1 921 ? 12.922 -8.656 25.766 1 95.5 921 GLY B N 1
ATOM 15631 C CA . GLY B 1 921 ? 11.93 -9.609 25.297 1 95.5 921 GLY B CA 1
ATOM 15632 C C . GLY B 1 921 ? 10.539 -9.336 25.844 1 95.5 921 GLY B C 1
ATOM 15633 O O . GLY B 1 921 ? 9.562 -9.922 25.375 1 95.5 921 GLY B O 1
ATOM 15634 N N . GLN B 1 922 ? 10.414 -8.383 26.781 1 95.31 922 GLN B N 1
ATOM 15635 C CA . GLN B 1 922 ? 9.102 -8.008 27.297 1 95.31 922 GLN B CA 1
ATOM 15636 C C . GLN B 1 922 ? 8.43 -6.961 26.406 1 95.31 922 GLN B C 1
ATOM 15638 O O . GLN B 1 922 ? 9.094 -6.312 25.594 1 95.31 922 GLN B O 1
ATOM 15643 N N . PHE B 1 923 ? 7.066 -6.891 26.469 1 95.94 923 PHE B N 1
ATOM 15644 C CA . PHE B 1 923 ? 6.34 -5.965 25.594 1 95.94 923 PHE B CA 1
ATOM 15645 C C . PHE B 1 923 ? 5.496 -5 26.422 1 95.94 923 PHE B C 1
ATOM 15647 O O . PHE B 1 923 ? 5.598 -4.98 27.656 1 95.94 923 PHE B O 1
ATOM 15654 N N . ILE B 1 924 ? 4.816 -4.047 25.766 1 96.38 924 ILE B N 1
ATOM 15655 C CA . ILE B 1 924 ? 4.039 -3.025 26.453 1 96.38 924 ILE B CA 1
ATOM 15656 C C . ILE B 1 924 ? 2.605 -3.025 25.938 1 96.38 924 ILE B C 1
ATOM 15658 O O . ILE B 1 924 ? 2.338 -3.539 24.844 1 96.38 924 ILE B O 1
ATOM 15662 N N . ALA B 1 925 ? 1.712 -2.559 26.781 1 94.5 925 ALA B N 1
ATOM 15663 C CA . ALA B 1 925 ? 0.369 -2.166 26.359 1 94.5 925 ALA B CA 1
ATOM 15664 C C . ALA B 1 925 ? 0.268 -0.654 26.188 1 94.5 925 ALA B C 1
ATOM 15666 O O . ALA B 1 925 ? 0.857 0.107 26.953 1 94.5 925 ALA B O 1
ATOM 15667 N N . ILE B 1 926 ? -0.336 -0.186 25.188 1 95.25 926 ILE B N 1
ATOM 15668 C CA . ILE B 1 926 ? -0.585 1.229 24.938 1 95.25 926 ILE B CA 1
ATOM 15669 C C . ILE B 1 926 ? -2.086 1.469 24.781 1 95.25 926 ILE B C 1
ATOM 15671 O O . ILE B 1 926 ? -2.795 0.645 24.203 1 95.25 926 ILE B O 1
ATOM 15675 N N . ARG B 1 927 ? -2.617 2.492 25.344 1 92.75 927 ARG B N 1
ATOM 15676 C CA . ARG B 1 927 ? -4.043 2.75 25.188 1 92.75 927 ARG B CA 1
ATOM 15677 C C . ARG B 1 927 ? -4.305 4.23 24.922 1 92.75 927 ARG B C 1
ATOM 15679 O O . ARG B 1 927 ? -3.477 5.078 25.25 1 92.75 927 ARG B O 1
ATOM 15686 N N . GLY B 1 928 ? -5.355 4.562 24.281 1 88.56 928 GLY B N 1
ATOM 15687 C CA . GLY B 1 928 ? -5.867 5.887 23.969 1 88.56 928 GLY B CA 1
ATOM 15688 C C . GLY B 1 928 ? -7.316 5.875 23.516 1 88.56 928 GLY B C 1
ATOM 15689 O O . GLY B 1 928 ? -7.891 4.812 23.281 1 88.56 928 GLY B O 1
ATOM 15690 N N . ASP B 1 929 ? -7.898 7.039 23.5 1 87.06 929 ASP B N 1
ATOM 15691 C CA . ASP B 1 929 ? -9.297 7.191 23.094 1 87.06 929 ASP B CA 1
ATOM 15692 C C . ASP B 1 929 ? -9.414 7.5 21.609 1 87.06 929 ASP B C 1
ATOM 15694 O O . ASP B 1 929 ? -8.703 8.359 21.078 1 87.06 929 ASP B O 1
ATOM 15698 N N . TRP B 1 930 ? -10.211 6.75 20.906 1 89.81 930 TRP B N 1
ATOM 15699 C CA . TRP B 1 930 ? -10.453 6.961 19.484 1 89.81 930 TRP B CA 1
ATOM 15700 C C . TRP B 1 930 ? -11.93 6.754 19.156 1 89.81 930 TRP B C 1
ATOM 15702 O O . TRP B 1 930 ? -12.477 5.672 19.375 1 89.81 930 TRP B O 1
ATOM 15712 N N . ASP B 1 931 ? -12.641 7.805 18.719 1 90.75 931 ASP B N 1
ATOM 15713 C CA . ASP B 1 931 ? -14.047 7.781 18.328 1 90.75 931 ASP B CA 1
ATOM 15714 C C . ASP B 1 931 ? -14.922 7.305 19.484 1 90.75 931 ASP B C 1
ATOM 15716 O O . ASP B 1 931 ? -15.883 6.555 19.281 1 90.75 931 ASP B O 1
ATOM 15720 N N . GLY B 1 932 ? -14.578 7.613 20.688 1 87.62 932 GLY B N 1
ATOM 15721 C CA . GLY B 1 932 ? -15.391 7.328 21.859 1 87.62 932 GLY B CA 1
ATOM 15722 C C . GLY B 1 932 ? -15.117 5.961 22.469 1 87.62 932 GLY B C 1
ATOM 15723 O O . GLY B 1 932 ? -15.797 5.539 23.406 1 87.62 932 GLY B O 1
ATOM 15724 N N . GLN B 1 933 ? -14.102 5.312 21.922 1 83.56 933 GLN B N 1
ATOM 15725 C CA . GLN B 1 933 ? -13.695 4.016 22.453 1 83.56 933 GLN B CA 1
ATOM 15726 C C . GLN B 1 933 ? -12.25 4.039 22.938 1 83.56 933 GLN B C 1
ATOM 15728 O O . GLN B 1 933 ? -11.398 4.688 22.328 1 83.56 933 GLN B O 1
ATOM 15733 N N . GLN B 1 934 ? -12.039 3.395 24.062 1 85.5 934 GLN B N 1
ATOM 15734 C CA . GLN B 1 934 ? -10.664 3.238 24.516 1 85.5 934 GLN B CA 1
ATOM 15735 C C . GLN B 1 934 ? -9.992 2.051 23.844 1 85.5 934 GLN B C 1
ATOM 15737 O O . GLN B 1 934 ? -10.43 0.909 24 1 85.5 934 GLN B O 1
ATOM 15742 N N . LEU B 1 935 ? -9.031 2.316 23.125 1 87.19 935 LEU B N 1
ATOM 15743 C CA . LEU B 1 935 ? -8.289 1.28 22.406 1 87.19 935 LEU B CA 1
ATOM 15744 C C . LEU B 1 935 ? -7.059 0.851 23.188 1 87.19 935 LEU B C 1
ATOM 15746 O O . LEU B 1 935 ? -6.383 1.686 23.797 1 87.19 935 LEU B O 1
ATOM 15750 N N . ILE B 1 936 ? -6.848 -0.433 23.234 1 90.5 936 ILE B N 1
ATOM 15751 C CA . ILE B 1 936 ? -5.645 -0.975 23.859 1 90.5 936 ILE B CA 1
ATOM 15752 C C . ILE B 1 936 ? -4.891 -1.844 22.859 1 90.5 936 ILE B C 1
ATOM 15754 O O . ILE B 1 936 ? -5.484 -2.701 22.203 1 90.5 936 ILE B O 1
ATOM 15758 N N . GLY B 1 937 ? -3.699 -1.559 22.641 1 89.44 937 GLY B N 1
ATOM 15759 C CA . GLY B 1 937 ? -2.838 -2.355 21.781 1 89.44 937 GLY B CA 1
ATOM 15760 C C . GLY B 1 937 ? -1.579 -2.836 22.484 1 89.44 937 GLY B C 1
ATOM 15761 O O . GLY B 1 937 ? -1.206 -2.311 23.531 1 89.44 937 GLY B O 1
ATOM 15762 N N . TYR B 1 938 ? -0.989 -3.879 22 1 91.94 938 TYR B N 1
ATOM 15763 C CA . TYR B 1 938 ? 0.228 -4.461 22.547 1 91.94 938 TYR B CA 1
ATOM 15764 C C . TYR B 1 938 ? 1.372 -4.391 21.547 1 91.94 938 TYR B C 1
ATOM 15766 O O . TYR B 1 938 ? 1.197 -4.723 20.375 1 91.94 938 TYR B O 1
ATOM 15774 N N . TYR B 1 939 ? 2.494 -3.877 21.969 1 94.06 939 TYR B N 1
ATOM 15775 C CA . TYR B 1 939 ? 3.65 -3.705 21.109 1 94.06 939 TYR B CA 1
ATOM 15776 C C . TYR B 1 939 ? 4.938 -4.098 21.828 1 94.06 939 TYR B C 1
ATOM 15778 O O . TYR B 1 939 ? 5.078 -3.871 23.031 1 94.06 939 TYR B O 1
ATOM 15786 N N . SER B 1 940 ? 5.84 -4.711 21.094 1 95.38 940 SER B N 1
ATOM 15787 C CA . SER B 1 940 ? 7.191 -4.93 21.594 1 95.38 940 SER B CA 1
ATOM 15788 C C . SER B 1 940 ? 8.094 -3.74 21.297 1 95.38 940 SER B C 1
ATOM 15790 O O . SER B 1 940 ? 8.156 -3.275 20.156 1 95.38 940 SER B O 1
ATOM 15792 N N . PRO B 1 941 ? 8.773 -3.238 22.328 1 96.31 941 PRO B N 1
ATOM 15793 C CA . PRO B 1 941 ? 9.711 -2.15 22.047 1 96.31 941 PRO B CA 1
ATOM 15794 C C . PRO B 1 941 ? 10.867 -2.586 21.156 1 96.31 941 PRO B C 1
ATOM 15796 O O . PRO B 1 941 ? 11.273 -3.75 21.203 1 96.31 941 PRO B O 1
ATOM 15799 N N . ILE B 1 942 ? 11.414 -1.662 20.422 1 95 942 ILE B N 1
ATOM 15800 C CA . ILE B 1 942 ? 12.602 -1.966 19.625 1 95 942 ILE B CA 1
ATOM 15801 C C . ILE B 1 942 ? 13.828 -1.311 20.266 1 95 942 ILE B C 1
ATOM 15803 O O . ILE B 1 942 ? 14.953 -1.538 19.828 1 95 942 ILE B O 1
ATOM 15807 N N . THR B 1 943 ? 13.602 -0.477 21.312 1 94.06 943 THR B N 1
ATOM 15808 C CA . THR B 1 943 ? 14.68 0.047 22.141 1 94.06 943 THR B CA 1
ATOM 15809 C C . THR B 1 943 ? 15.125 -0.994 23.156 1 94.06 943 THR B C 1
ATOM 15811 O O . THR B 1 943 ? 14.375 -1.914 23.484 1 94.06 943 THR B O 1
ATOM 15814 N N . LEU B 1 944 ? 16.281 -0.804 23.672 1 93.06 944 LEU B N 1
ATOM 15815 C CA . LEU B 1 944 ? 16.812 -1.707 24.688 1 93.06 944 LEU B CA 1
ATOM 15816 C C . LEU B 1 944 ? 16.344 -1.295 26.078 1 93.06 944 LEU B C 1
ATOM 15818 O O . LEU B 1 944 ? 16.016 -0.13 26.312 1 93.06 944 LEU B O 1
ATOM 15822 N N . PRO B 1 945 ? 16.328 -2.211 26.984 1 92.94 945 PRO B N 1
ATOM 15823 C CA . PRO B 1 945 ? 15.93 -1.907 28.359 1 92.94 945 PRO B CA 1
ATOM 15824 C C . PRO B 1 945 ? 16.812 -0.848 29 1 92.94 945 PRO B C 1
ATOM 15826 O O . PRO B 1 945 ? 16.375 -0.135 29.906 1 92.94 945 PRO B O 1
ATOM 15829 N N . ASP B 1 946 ? 18.031 -0.688 28.547 1 89 946 ASP B N 1
ATOM 15830 C CA . ASP B 1 946 ? 18.953 0.239 29.188 1 89 946 ASP B CA 1
ATOM 15831 C C . ASP B 1 946 ? 18.984 1.579 28.453 1 89 946 ASP B C 1
ATOM 15833 O O . ASP B 1 946 ? 19.75 2.469 28.828 1 89 946 ASP B O 1
ATOM 15837 N N . ASP B 1 947 ? 18.25 1.73 27.422 1 91.5 947 ASP B N 1
ATOM 15838 C CA . ASP B 1 947 ? 18.109 3.045 26.797 1 91.5 947 ASP B CA 1
ATOM 15839 C C . ASP B 1 947 ? 17.406 4.023 27.75 1 91.5 947 ASP B C 1
ATOM 15841 O O . ASP B 1 947 ? 16.469 3.65 28.453 1 91.5 947 ASP B O 1
ATOM 15845 N N . LEU B 1 948 ? 17.906 5.227 27.766 1 93.62 948 LEU B N 1
ATOM 15846 C CA . LEU B 1 948 ? 17.422 6.18 28.75 1 93.62 948 LEU B CA 1
ATOM 15847 C C . LEU B 1 948 ? 16.422 7.148 28.125 1 93.62 948 LEU B C 1
ATOM 15849 O O . LEU B 1 948 ? 16.641 7.641 27.016 1 93.62 948 LEU B O 1
ATOM 15853 N N . GLY B 1 949 ? 15.297 7.371 28.828 1 95.69 949 GLY B N 1
ATOM 15854 C CA . GLY B 1 949 ? 14.391 8.484 28.594 1 95.69 949 GLY B CA 1
ATOM 15855 C C . GLY B 1 949 ? 13.445 8.258 27.438 1 95.69 949 GLY B C 1
ATOM 15856 O O . GLY B 1 949 ? 12.672 9.141 27.078 1 95.69 949 GLY B O 1
ATOM 15857 N N . MET B 1 950 ? 13.531 7.066 26.797 1 96.25 950 MET B N 1
ATOM 15858 C CA . MET B 1 950 ? 12.727 6.883 25.594 1 96.25 950 MET B CA 1
ATOM 15859 C C . MET B 1 950 ? 12.312 5.422 25.422 1 96.25 950 MET B C 1
ATOM 15861 O O . MET B 1 950 ? 12.883 4.539 26.062 1 96.25 950 MET B O 1
ATOM 15865 N N . ILE B 1 951 ? 11.359 5.188 24.641 1 97.12 951 ILE B N 1
ATOM 15866 C CA . ILE B 1 951 ? 10.906 3.859 24.25 1 97.12 951 ILE B CA 1
ATOM 15867 C C . ILE B 1 951 ? 10.336 3.904 22.828 1 97.12 951 ILE B C 1
ATOM 15869 O O . ILE B 1 951 ? 9.523 4.773 22.516 1 97.12 951 ILE B O 1
ATOM 15873 N N . ASP B 1 952 ? 10.781 3.016 21.922 1 95.75 952 ASP B N 1
ATOM 15874 C CA . ASP B 1 952 ? 10.359 2.959 20.531 1 95.75 952 ASP B CA 1
ATOM 15875 C C . ASP B 1 952 ? 9.461 1.748 20.266 1 95.75 952 ASP B C 1
ATOM 15877 O O . ASP B 1 952 ? 9.719 0.662 20.797 1 95.75 952 ASP B O 1
ATOM 15881 N N . ILE B 1 953 ? 8.445 1.975 19.547 1 95.69 953 ILE B N 1
ATOM 15882 C CA . ILE B 1 953 ? 7.664 0.842 19.078 1 95.69 953 ILE B CA 1
ATOM 15883 C C . ILE B 1 953 ? 7.574 0.881 17.547 1 95.69 953 ILE B C 1
ATOM 15885 O O . ILE B 1 953 ? 7.723 1.942 16.938 1 95.69 953 ILE B O 1
ATOM 15889 N N . LEU B 1 954 ? 7.445 -0.235 16.984 1 93.38 954 LEU B N 1
ATOM 15890 C CA . LEU B 1 954 ? 7.23 -0.401 15.555 1 93.38 954 LEU B CA 1
ATOM 15891 C C . LEU B 1 954 ? 5.758 -0.675 15.25 1 93.38 954 LEU B C 1
ATOM 15893 O O . LEU B 1 954 ? 5.172 -1.604 15.812 1 93.38 954 LEU B O 1
ATOM 15897 N N . ALA B 1 955 ? 5.156 0.177 14.445 1 90.62 955 ALA B N 1
ATOM 15898 C CA . ALA B 1 955 ? 3.752 0.015 14.07 1 90.62 955 ALA B CA 1
ATOM 15899 C C . ALA B 1 955 ? 3.574 0.106 12.555 1 90.62 955 ALA B C 1
ATOM 15901 O O . ALA B 1 955 ? 4.465 0.583 11.852 1 90.62 955 ALA B O 1
ATOM 15902 N N . ARG B 1 956 ? 2.521 -0.454 12.062 1 86.38 956 ARG B N 1
ATOM 15903 C CA . ARG B 1 956 ? 2.174 -0.336 10.648 1 86.38 956 ARG B CA 1
ATOM 15904 C C . ARG B 1 956 ? 0.967 0.575 10.453 1 86.38 956 ARG B C 1
ATOM 15906 O O . ARG B 1 956 ? 0.033 0.555 11.258 1 86.38 956 ARG B O 1
ATOM 15913 N N . SER B 1 957 ? 1 1.297 9.406 1 81.25 957 SER B N 1
ATOM 15914 C CA . SER B 1 957 ? -0.071 2.248 9.125 1 81.25 957 SER B CA 1
ATOM 15915 C C . SER B 1 957 ? -1.165 1.616 8.273 1 81.25 957 SER B C 1
ATOM 15917 O O . SER B 1 957 ? -2.277 2.143 8.195 1 81.25 957 SER B O 1
ATOM 15919 N N . ASP B 1 958 ? -0.929 0.507 7.707 1 76.75 958 ASP B N 1
ATOM 15920 C CA . ASP B 1 958 ? -1.861 -0.032 6.723 1 76.75 958 ASP B CA 1
ATOM 15921 C C . ASP B 1 958 ? -2.58 -1.265 7.266 1 76.75 958 ASP B C 1
ATOM 15923 O O . ASP B 1 958 ? -3.543 -1.744 6.66 1 76.75 958 ASP B O 1
ATOM 15927 N N . LYS B 1 959 ? -2.168 -1.799 8.406 1 76.94 959 LYS B N 1
ATOM 15928 C CA . LYS B 1 959 ? -2.785 -3.006 8.945 1 76.94 959 LYS B CA 1
ATOM 15929 C C . LYS B 1 959 ? -2.971 -2.9 10.453 1 76.94 959 LYS B C 1
ATOM 15931 O O . LYS B 1 959 ? -2.312 -2.09 11.109 1 76.94 959 LYS B O 1
ATOM 15936 N N . GLY B 1 960 ? -3.926 -3.584 10.984 1 76.12 960 GLY B N 1
ATOM 15937 C CA . GLY B 1 960 ? -4.129 -3.666 12.422 1 76.12 960 GLY B CA 1
ATOM 15938 C C . GLY B 1 960 ? -5.383 -2.951 12.891 1 76.12 960 GLY B C 1
ATOM 15939 O O . GLY B 1 960 ? -5.855 -2.023 12.234 1 76.12 960 GLY B O 1
ATOM 15940 N N . THR B 1 961 ? -5.852 -3.295 14.031 1 76.31 961 THR B N 1
ATOM 15941 C CA . THR B 1 961 ? -7.078 -2.742 14.602 1 76.31 961 THR B CA 1
ATOM 15942 C C . THR B 1 961 ? -6.855 -1.306 15.062 1 76.31 961 THR B C 1
ATOM 15944 O O . THR B 1 961 ? -7.797 -0.51 15.109 1 76.31 961 THR B O 1
ATOM 15947 N N . LEU B 1 962 ? -5.555 -0.986 15.477 1 87.56 962 LEU B N 1
ATOM 15948 C CA . LEU B 1 962 ? -5.262 0.345 16 1 87.56 962 LEU B CA 1
ATOM 15949 C C . LEU B 1 962 ? -4.676 1.238 14.906 1 87.56 962 LEU B C 1
ATOM 15951 O O . LEU B 1 962 ? -4.203 2.34 15.195 1 87.56 962 LEU B O 1
ATOM 15955 N N . ARG B 1 963 ? -4.723 0.762 13.688 1 87.12 963 ARG B N 1
ATOM 15956 C CA . ARG B 1 963 ? -3.988 1.408 12.602 1 87.12 963 ARG B CA 1
ATOM 15957 C C . ARG B 1 963 ? -4.402 2.869 12.453 1 87.12 963 ARG B C 1
ATOM 15959 O O . ARG B 1 963 ? -3.553 3.742 12.266 1 87.12 963 ARG B O 1
ATOM 15966 N N . GLU B 1 964 ? -5.672 3.178 12.578 1 87.88 964 GLU B N 1
ATOM 15967 C CA . GLU B 1 964 ? -6.133 4.547 12.375 1 87.88 964 GLU B CA 1
ATOM 15968 C C . GLU B 1 964 ? -5.633 5.473 13.477 1 87.88 964 GLU B C 1
ATOM 15970 O O . GLU B 1 964 ? -5.148 6.574 13.203 1 87.88 964 GLU B O 1
ATOM 15975 N N . TRP B 1 965 ? -5.746 5.027 14.695 1 90.62 965 TRP B N 1
ATOM 15976 C CA . TRP B 1 965 ? -5.332 5.836 15.844 1 90.62 965 TRP B CA 1
ATOM 15977 C C . TRP B 1 965 ? -3.822 6.035 15.852 1 90.62 965 TRP B C 1
ATOM 15979 O O . TRP B 1 965 ? -3.338 7.16 15.992 1 90.62 965 TRP B O 1
ATOM 15989 N N . ILE B 1 966 ? -3.098 4.977 15.68 1 89.62 966 ILE B N 1
ATOM 15990 C CA . ILE B 1 966 ? -1.641 5.02 15.734 1 89.62 966 ILE B CA 1
ATOM 15991 C C . ILE B 1 966 ? -1.105 5.887 14.594 1 89.62 966 ILE B C 1
ATOM 15993 O O . ILE B 1 966 ? -0.104 6.59 14.758 1 89.62 966 ILE B O 1
ATOM 15997 N N . SER B 1 967 ? -1.81 5.82 13.438 1 90 967 SER B N 1
ATOM 15998 C CA . SER B 1 967 ? -1.389 6.613 12.281 1 90 967 SER B CA 1
ATOM 15999 C C . SER B 1 967 ? -1.69 8.094 12.492 1 90 967 SER B C 1
ATOM 16001 O O . SER B 1 967 ? -1.069 8.953 11.859 1 90 967 SER B O 1
ATOM 16003 N N . ALA B 1 968 ? -2.604 8.359 13.375 1 92.44 968 ALA B N 1
ATOM 16004 C CA . ALA B 1 968 ? -3.012 9.742 13.609 1 92.44 968 ALA B CA 1
ATOM 16005 C C . ALA B 1 968 ? -2.086 10.422 14.609 1 92.44 968 ALA B C 1
ATOM 16007 O O . ALA B 1 968 ? -2.08 11.656 14.719 1 92.44 968 ALA B O 1
ATOM 16008 N N . LEU B 1 969 ? -1.265 9.727 15.32 1 94.56 969 LEU B N 1
ATOM 16009 C CA . LEU B 1 969 ? -0.392 10.289 16.344 1 94.56 969 LEU B CA 1
ATOM 16010 C C . LEU B 1 969 ? 0.692 11.156 15.719 1 94.56 969 LEU B C 1
ATOM 16012 O O . LEU B 1 969 ? 1.236 10.82 14.672 1 94.56 969 LEU B O 1
ATOM 16016 N N . GLU B 1 970 ? 0.924 12.281 16.328 1 95.19 970 GLU B N 1
ATOM 16017 C CA . GLU B 1 970 ? 1.962 13.227 15.93 1 95.19 970 GLU B CA 1
ATOM 16018 C C . GLU B 1 970 ? 2.809 13.656 17.125 1 95.19 970 GLU B C 1
ATOM 16020 O O . GLU B 1 970 ? 2.385 13.516 18.281 1 95.19 970 GLU B O 1
ATOM 16025 N N . PRO B 1 971 ? 4.039 14.141 16.875 1 96.5 971 PRO B N 1
ATOM 16026 C CA . PRO B 1 971 ? 4.887 14.578 18 1 96.5 971 PRO B CA 1
ATOM 16027 C C . PRO B 1 971 ? 4.18 15.57 18.922 1 96.5 971 PRO B C 1
ATOM 16029 O O . PRO B 1 971 ? 3.666 16.594 18.453 1 96.5 971 PRO B O 1
ATOM 16032 N N . GLY B 1 972 ? 4.203 15.227 20.188 1 96.56 972 GLY B N 1
ATOM 16033 C CA . GLY B 1 972 ? 3.518 16.047 21.172 1 96.56 972 GLY B CA 1
ATOM 16034 C C . GLY B 1 972 ? 2.293 15.375 21.75 1 96.56 972 GLY B C 1
ATOM 16035 O O . GLY B 1 972 ? 1.815 15.766 22.828 1 96.56 972 GLY B O 1
ATOM 16036 N N . ASP B 1 973 ? 1.817 14.289 21.109 1 96.56 973 ASP B N 1
ATOM 16037 C CA . ASP B 1 973 ? 0.662 13.555 21.609 1 96.56 973 ASP B CA 1
ATOM 16038 C C . ASP B 1 973 ? 1.026 12.742 22.859 1 96.56 973 ASP B C 1
ATOM 16040 O O . ASP B 1 973 ? 2.104 12.141 22.922 1 96.56 973 ASP B O 1
ATOM 16044 N N . ALA B 1 974 ? 0.155 12.781 23.859 1 96.81 974 ALA B N 1
ATOM 16045 C CA . ALA B 1 974 ? 0.33 11.961 25.047 1 96.81 974 ALA B CA 1
ATOM 16046 C C . ALA B 1 974 ? -0.542 10.703 24.984 1 96.81 974 ALA B C 1
ATOM 16048 O O . ALA B 1 974 ? -1.683 10.758 24.516 1 96.81 974 ALA B O 1
ATOM 16049 N N . VAL B 1 975 ? 0.032 9.586 25.344 1 96.12 975 VAL B N 1
ATOM 16050 C CA . VAL B 1 975 ? -0.677 8.32 25.453 1 96.12 975 VAL B CA 1
ATOM 16051 C C . VAL B 1 975 ? -0.305 7.637 26.766 1 96.12 975 VAL B C 1
ATOM 16053 O O . VAL B 1 975 ? 0.499 8.156 27.547 1 96.12 975 VAL B O 1
ATOM 16056 N N . GLU B 1 976 ? -0.955 6.555 27.062 1 96.31 976 GLU B N 1
ATOM 16057 C CA . GLU B 1 976 ? -0.639 5.82 28.281 1 96.31 976 GLU B CA 1
ATOM 16058 C C . GLU B 1 976 ? -0.083 4.434 27.969 1 96.31 976 GLU B C 1
ATOM 16060 O O . GLU B 1 976 ? -0.536 3.777 27.031 1 96.31 976 GLU B O 1
ATOM 16065 N N . MET B 1 977 ? 0.959 4.035 28.719 1 97.25 977 MET B N 1
ATOM 16066 C CA . MET B 1 977 ? 1.627 2.754 28.516 1 97.25 977 MET B CA 1
ATOM 16067 C C . MET B 1 977 ? 1.722 1.977 29.828 1 97.25 977 MET B C 1
ATOM 16069 O O . MET B 1 977 ? 1.74 2.57 30.906 1 97.25 977 MET B O 1
ATOM 16073 N N . LYS B 1 978 ? 1.729 0.702 29.688 1 96.62 978 LYS B N 1
ATOM 16074 C CA . LYS B 1 978 ? 1.914 -0.217 30.812 1 96.62 978 LYS B CA 1
ATOM 16075 C C . LYS B 1 978 ? 2.834 -1.373 30.422 1 96.62 978 LYS B C 1
ATOM 16077 O O . LYS B 1 978 ? 2.816 -1.834 29.281 1 96.62 978 LYS B O 1
ATOM 16082 N N . ALA B 1 979 ? 3.746 -1.751 31.359 1 96.25 979 ALA B N 1
ATOM 16083 C CA . ALA B 1 979 ? 4.617 -2.898 31.125 1 96.25 979 ALA B CA 1
ATOM 16084 C C . ALA B 1 979 ? 3.822 -4.199 31.125 1 96.25 979 ALA B C 1
ATOM 16086 O O . ALA B 1 979 ? 2.842 -4.336 31.859 1 96.25 979 ALA B O 1
ATOM 16087 N N . CYS B 1 980 ? 4.156 -5.074 30.297 1 94.31 980 CYS B N 1
ATOM 16088 C CA . CYS B 1 980 ? 3.559 -6.402 30.234 1 94.31 980 CYS B CA 1
ATOM 16089 C C . CYS B 1 980 ? 4.629 -7.484 30.312 1 94.31 980 CYS B C 1
ATOM 16091 O O . CYS B 1 980 ? 5.82 -7.184 30.375 1 94.31 980 CYS B O 1
ATOM 16093 N N . GLY B 1 981 ? 4.23 -8.719 30.438 1 91.31 981 GLY B N 1
ATOM 16094 C CA . GLY B 1 981 ? 5.164 -9.828 30.547 1 91.31 981 GLY B CA 1
ATOM 16095 C C . GLY B 1 981 ? 5.91 -10.117 29.266 1 91.31 981 GLY B C 1
ATOM 16096 O O . GLY B 1 981 ? 6.273 -9.195 28.531 1 91.31 981 GLY B O 1
ATOM 16097 N N . GLY B 1 982 ? 6.332 -11.258 28.953 1 91.94 982 GLY B N 1
ATOM 16098 C CA . GLY B 1 982 ? 7.055 -11.688 27.766 1 91.94 982 GLY B CA 1
ATOM 16099 C C . GLY B 1 982 ? 8.172 -12.672 28.062 1 91.94 982 GLY B C 1
ATOM 16100 O O . GLY B 1 982 ? 8.055 -13.477 28.984 1 91.94 982 GLY B O 1
ATOM 16101 N N . LEU B 1 983 ? 9.281 -12.859 27.219 1 90.94 983 LEU B N 1
ATOM 16102 C CA . LEU B 1 983 ? 10.352 -13.852 27.297 1 90.94 983 LEU B CA 1
ATOM 16103 C C . LEU B 1 983 ? 11.266 -13.562 28.484 1 90.94 983 LEU B C 1
ATOM 16105 O O . LEU B 1 983 ? 11.625 -14.477 29.234 1 90.94 983 LEU B O 1
ATOM 16109 N N . VAL B 1 984 ? 11.594 -12.578 28.938 1 93.81 984 VAL B N 1
ATOM 16110 C CA . VAL B 1 984 ? 12.578 -12.094 29.906 1 93.81 984 VAL B CA 1
ATOM 16111 C C . VAL B 1 984 ? 13.93 -12.758 29.641 1 93.81 984 VAL B C 1
ATOM 16113 O O . VAL B 1 984 ? 14.266 -13.773 30.266 1 93.81 984 VAL B O 1
ATOM 16116 N N . ILE B 1 985 ? 14.727 -12.281 28.891 1 95.81 985 ILE B N 1
ATOM 16117 C CA . ILE B 1 985 ? 16.078 -12.742 28.578 1 95.81 985 ILE B CA 1
ATOM 16118 C C . ILE B 1 985 ? 17.094 -11.984 29.438 1 95.81 985 ILE B C 1
ATOM 16120 O O . ILE B 1 985 ? 17.266 -10.781 29.266 1 95.81 985 ILE B O 1
ATOM 16124 N N . GLU B 1 986 ? 17.797 -12.664 30.234 1 94.62 986 GLU B N 1
ATOM 16125 C CA . GLU B 1 986 ? 18.766 -12.031 31.125 1 94.62 986 GLU B CA 1
ATOM 16126 C C . GLU B 1 986 ? 20.094 -11.781 30.406 1 94.62 986 GLU B C 1
ATOM 16128 O O . GLU B 1 986 ? 20.594 -12.656 29.688 1 94.62 986 GLU B O 1
ATOM 16133 N N . ARG B 1 987 ? 20.547 -10.625 30.531 1 92 987 ARG B N 1
ATOM 16134 C CA . ARG B 1 987 ? 21.875 -10.25 30.031 1 92 987 ARG B CA 1
ATOM 16135 C C . ARG B 1 987 ? 22.891 -10.172 31.172 1 92 987 ARG B C 1
ATOM 16137 O O . ARG B 1 987 ? 22.922 -9.195 31.922 1 92 987 ARG B O 1
ATOM 16144 N N . ARG B 1 988 ? 23.656 -11.102 31.188 1 90.12 988 ARG B N 1
ATOM 16145 C CA . ARG B 1 988 ? 24.703 -11.102 32.219 1 90.12 988 ARG B CA 1
ATOM 16146 C C . ARG B 1 988 ? 26 -10.5 31.656 1 90.12 988 ARG B C 1
ATOM 16148 O O . ARG B 1 988 ? 26.781 -11.195 31.016 1 90.12 988 ARG B O 1
ATOM 16155 N N . LEU B 1 989 ? 26.219 -9.344 31.984 1 83.25 989 LEU B N 1
ATOM 16156 C CA . LEU B 1 989 ? 27.344 -8.57 31.453 1 83.25 989 LEU B CA 1
ATOM 16157 C C . LEU B 1 989 ? 28.672 -9.133 31.922 1 83.25 989 LEU B C 1
ATOM 16159 O O . LEU B 1 989 ? 29.656 -9.148 31.172 1 83.25 989 LEU B O 1
ATOM 16163 N N . SER B 1 990 ? 28.703 -9.672 33.188 1 79.94 990 SER B N 1
ATOM 16164 C CA . SER B 1 990 ? 29.938 -10.195 33.781 1 79.94 990 SER B CA 1
ATOM 16165 C C . SER B 1 990 ? 30.406 -11.445 33.031 1 79.94 990 SER B C 1
ATOM 16167 O O . SER B 1 990 ? 31.594 -11.594 32.719 1 79.94 990 SER B O 1
ATOM 16169 N N . ASP B 1 991 ? 29.484 -12.258 32.719 1 82.12 991 ASP B N 1
ATOM 16170 C CA . ASP B 1 991 ? 29.781 -13.523 32.062 1 82.12 991 ASP B CA 1
ATOM 16171 C C . ASP B 1 991 ? 29.688 -13.383 30.547 1 82.12 991 ASP B C 1
ATOM 16173 O O . ASP B 1 991 ? 30.125 -14.273 29.812 1 82.12 991 ASP B O 1
ATOM 16177 N N . LYS B 1 992 ? 29.203 -12.211 30.078 1 87.56 992 LYS B N 1
ATOM 16178 C CA . LYS B 1 992 ? 29.078 -11.883 28.656 1 87.56 992 LYS B CA 1
ATOM 16179 C C . LYS B 1 992 ? 28.156 -12.867 27.938 1 87.56 992 LYS B C 1
ATOM 16181 O O . LYS B 1 992 ? 28.438 -13.281 26.812 1 87.56 992 LYS B O 1
ATOM 16186 N N . HIS B 1 993 ? 27.125 -13.414 28.75 1 91.38 993 HIS B N 1
ATOM 16187 C CA . HIS B 1 993 ? 26.219 -14.375 28.125 1 91.38 993 HIS B CA 1
ATOM 16188 C C . HIS B 1 993 ? 24.75 -13.984 28.359 1 91.38 993 HIS B C 1
ATOM 16190 O O . HIS B 1 993 ? 24.453 -13.266 29.312 1 91.38 993 HIS B O 1
ATOM 16196 N N . PHE B 1 994 ? 23.922 -14.438 27.406 1 94.94 994 PHE B N 1
ATOM 16197 C CA . PHE B 1 994 ? 22.484 -14.438 27.656 1 94.94 994 PHE B CA 1
ATOM 16198 C C . PHE B 1 994 ? 22.078 -15.633 28.5 1 94.94 994 PHE B C 1
ATOM 16200 O O . PHE B 1 994 ? 22.672 -16.703 28.391 1 94.94 994 PHE B O 1
ATOM 16207 N N . VAL B 1 995 ? 21.219 -15.414 29.375 1 95.31 995 VAL B N 1
ATOM 16208 C CA . VAL B 1 995 ? 20.672 -16.5 30.172 1 95.31 995 VAL B CA 1
ATOM 16209 C C . VAL B 1 995 ? 19.141 -16.5 30.062 1 95.31 995 VAL B C 1
ATOM 16211 O O . VAL B 1 995 ? 18.516 -15.438 30.094 1 95.31 995 VAL B O 1
ATOM 16214 N N . PHE B 1 996 ? 18.609 -17.656 29.844 1 95.38 996 PHE B N 1
ATOM 16215 C CA . PHE B 1 996 ? 17.156 -17.828 29.766 1 95.38 996 PHE B CA 1
ATOM 16216 C C . PHE B 1 996 ? 16.719 -19.062 30.547 1 95.38 996 PHE B C 1
ATOM 16218 O O . PHE B 1 996 ? 17.172 -20.172 30.266 1 95.38 996 PHE B O 1
ATOM 16225 N N . MET B 1 997 ? 15.883 -18.844 31.484 1 92.12 997 MET B N 1
ATOM 16226 C CA . MET B 1 997 ? 15.383 -19.906 32.344 1 92.12 997 MET B CA 1
ATOM 16227 C C . MET B 1 997 ? 16.531 -20.781 32.844 1 92.12 997 MET B C 1
ATOM 16229 O O . MET B 1 997 ? 16.484 -22 32.75 1 92.12 997 MET B O 1
ATOM 16233 N N . GLY B 1 998 ? 17.578 -20.141 33.188 1 89.81 998 GLY B N 1
ATOM 16234 C CA . GLY B 1 998 ? 18.703 -20.797 33.844 1 89.81 998 GLY B CA 1
ATOM 16235 C C . GLY B 1 998 ? 19.703 -21.375 32.844 1 89.81 998 GLY B C 1
ATOM 16236 O O . GLY B 1 998 ? 20.766 -21.859 33.219 1 89.81 998 GLY B O 1
ATOM 16237 N N . HIS B 1 999 ? 19.484 -21.312 31.562 1 94.69 999 HIS B N 1
ATOM 16238 C CA . HIS B 1 999 ? 20.375 -21.844 30.547 1 94.69 999 HIS B CA 1
ATOM 16239 C C . HIS B 1 999 ? 21.219 -20.734 29.922 1 94.69 999 HIS B C 1
ATOM 16241 O O . HIS B 1 999 ? 20.719 -19.641 29.672 1 94.69 999 HIS B O 1
ATOM 16247 N N . ILE B 1 1000 ? 22.438 -21.062 29.719 1 95.5 1000 ILE B N 1
ATOM 16248 C CA . ILE B 1 1000 ? 23.297 -20.156 28.953 1 95.5 1000 ILE B CA 1
ATOM 16249 C C . ILE B 1 1000 ? 22.938 -20.234 27.469 1 95.5 1000 ILE B C 1
ATOM 16251 O O . ILE B 1 1000 ? 22.891 -21.328 26.906 1 95.5 1000 ILE B O 1
ATOM 16255 N N . ILE B 1 1001 ? 22.719 -19.156 26.875 1 96.5 1001 ILE B N 1
ATOM 16256 C CA . ILE B 1 1001 ? 22.266 -19.109 25.484 1 96.5 1001 ILE B CA 1
ATOM 16257 C C . ILE B 1 1001 ? 23.375 -18.531 24.594 1 96.5 1001 ILE B C 1
ATOM 16259 O O . ILE B 1 1001 ? 23.75 -17.375 24.75 1 96.5 1001 ILE B O 1
ATOM 16263 N N . ASN B 1 1002 ? 23.906 -19.312 23.688 1 95.06 1002 ASN B N 1
ATOM 16264 C CA . ASN B 1 1002 ? 24.906 -18.844 22.734 1 95.06 1002 ASN B CA 1
ATOM 16265 C C . ASN B 1 1002 ? 24.375 -18.922 21.297 1 95.06 1002 ASN B C 1
ATOM 16267 O O . ASN B 1 1002 ? 25.062 -18.531 20.359 1 95.06 1002 ASN B O 1
ATOM 16271 N N . LYS B 1 1003 ? 23.203 -19.5 21.141 1 96.94 1003 LYS B N 1
ATOM 16272 C CA . LYS B 1 1003 ? 22.531 -19.562 19.844 1 96.94 1003 LYS B CA 1
ATOM 16273 C C . LYS B 1 1003 ? 21.109 -19.016 19.953 1 96.94 1003 LYS B C 1
ATOM 16275 O O . LYS B 1 1003 ? 20.391 -19.312 20.922 1 96.94 1003 LYS B O 1
ATOM 16280 N N . LEU B 1 1004 ? 20.734 -18.203 18.953 1 97.5 1004 LEU B N 1
ATOM 16281 C CA . LEU B 1 1004 ? 19.391 -17.641 18.906 1 97.5 1004 LEU B CA 1
ATOM 16282 C C . LEU B 1 1004 ? 18.719 -17.938 17.562 1 97.5 1004 LEU B C 1
ATOM 16284 O O . LEU B 1 1004 ? 19.344 -17.812 16.516 1 97.5 1004 LEU B O 1
ATOM 16288 N N . CYS B 1 1005 ? 17.562 -18.453 17.594 1 98.31 1005 CYS B N 1
ATOM 16289 C CA . CYS B 1 1005 ? 16.703 -18.5 16.406 1 98.31 1005 CYS B CA 1
ATOM 16290 C C . CYS B 1 1005 ? 15.438 -17.672 16.609 1 98.31 1005 CYS B C 1
ATOM 16292 O O . CYS B 1 1005 ? 14.641 -17.969 17.516 1 98.31 1005 CYS B O 1
ATOM 16294 N N . LEU B 1 1006 ? 15.289 -16.688 15.789 1 98.44 1006 LEU B N 1
ATOM 16295 C CA . LEU B 1 1006 ? 14.18 -15.75 15.891 1 98.44 1006 LEU B CA 1
ATOM 16296 C C . LEU B 1 1006 ? 13.203 -15.938 14.734 1 98.44 1006 LEU B C 1
ATOM 16298 O O . LEU B 1 1006 ? 13.594 -15.812 13.57 1 98.44 1006 LEU B O 1
ATOM 16302 N N . ILE B 1 1007 ? 11.977 -16.25 15.039 1 98.5 1007 ILE B N 1
ATOM 16303 C CA . ILE B 1 1007 ? 10.961 -16.5 14.023 1 98.5 1007 ILE B CA 1
ATOM 16304 C C . ILE B 1 1007 ? 9.867 -15.438 14.109 1 98.5 1007 ILE B C 1
ATOM 16306 O O . ILE B 1 1007 ? 9.188 -15.32 15.141 1 98.5 1007 ILE B O 1
ATOM 16310 N N . ALA B 1 1008 ? 9.711 -14.688 13 1 97.69 1008 ALA B N 1
ATOM 16311 C CA . ALA B 1 1008 ? 8.805 -13.547 13.039 1 97.69 1008 ALA B CA 1
ATOM 16312 C C . ALA B 1 1008 ? 7.801 -13.602 11.891 1 97.69 1008 ALA B C 1
ATOM 16314 O O . ALA B 1 1008 ? 8.141 -14.016 10.781 1 97.69 1008 ALA B O 1
ATOM 16315 N N . GLY B 1 1009 ? 6.535 -13.227 12.172 1 95.19 1009 GLY B N 1
ATOM 16316 C CA . GLY B 1 1009 ? 5.504 -12.977 11.18 1 95.19 1009 GLY B CA 1
ATOM 16317 C C . GLY B 1 1009 ? 4.965 -11.562 11.211 1 95.19 1009 GLY B C 1
ATOM 16318 O O . GLY B 1 1009 ? 4.43 -11.117 12.227 1 95.19 1009 GLY B O 1
ATOM 16319 N N . GLY B 1 1010 ? 5.086 -10.836 10.062 1 91.19 1010 GLY B N 1
ATOM 16320 C CA . GLY B 1 1010 ? 4.582 -9.469 9.992 1 91.19 1010 GLY B CA 1
ATOM 16321 C C . GLY B 1 1010 ? 5.219 -8.547 11.016 1 91.19 1010 GLY B C 1
ATOM 16322 O O . GLY B 1 1010 ? 6.445 -8.445 11.086 1 91.19 1010 GLY B O 1
ATOM 16323 N N . THR B 1 1011 ? 4.438 -7.977 11.867 1 88.81 1011 THR B N 1
ATOM 16324 C CA . THR B 1 1011 ? 4.922 -7.027 12.867 1 88.81 1011 THR B CA 1
ATOM 16325 C C . THR B 1 1011 ? 5.578 -7.754 14.039 1 88.81 1011 THR B C 1
ATOM 16327 O O . THR B 1 1011 ? 6.195 -7.125 14.898 1 88.81 1011 THR B O 1
ATOM 16330 N N . GLY B 1 1012 ? 5.477 -9.062 13.992 1 93.88 1012 GLY B N 1
ATOM 16331 C CA . GLY B 1 1012 ? 6.152 -9.852 15.008 1 93.88 1012 GLY B CA 1
ATOM 16332 C C . GLY B 1 1012 ? 7.664 -9.734 14.945 1 93.88 1012 GLY B C 1
ATOM 16333 O O . GLY B 1 1012 ? 8.367 -10.234 15.828 1 93.88 1012 GLY B O 1
ATOM 16334 N N . VAL B 1 1013 ? 8.195 -8.945 14 1 96 1013 VAL B N 1
ATOM 16335 C CA . VAL B 1 1013 ? 9.633 -8.766 13.852 1 96 1013 VAL B CA 1
ATOM 16336 C C . VAL B 1 1013 ? 10.141 -7.785 14.906 1 96 1013 VAL B C 1
ATOM 16338 O O . VAL B 1 1013 ? 11.336 -7.742 15.203 1 96 1013 VAL B O 1
ATOM 16341 N N . ALA B 1 1014 ? 9.281 -7.016 15.547 1 95 1014 ALA B N 1
ATOM 16342 C CA . ALA B 1 1014 ? 9.656 -5.941 16.469 1 95 1014 ALA B CA 1
ATOM 16343 C C . ALA B 1 1014 ? 10.492 -6.477 17.625 1 95 1014 ALA B C 1
ATOM 16345 O O . ALA B 1 1014 ? 11.609 -6.004 17.859 1 95 1014 ALA B O 1
ATOM 16346 N N . PRO B 1 1015 ? 10.023 -7.523 18.359 1 96.75 1015 PRO B N 1
ATOM 16347 C CA . PRO B 1 1015 ? 10.875 -8.031 19.453 1 96.75 1015 PRO B CA 1
ATOM 16348 C C . PRO B 1 1015 ? 12.18 -8.641 18.938 1 96.75 1015 PRO B C 1
ATOM 16350 O O . PRO B 1 1015 ? 13.195 -8.586 19.625 1 96.75 1015 PRO B O 1
ATOM 16353 N N . MET B 1 1016 ? 12.117 -9.195 17.719 1 97.62 1016 MET B N 1
ATOM 16354 C CA . MET B 1 1016 ? 13.328 -9.781 17.141 1 97.62 1016 MET B CA 1
ATOM 16355 C C . MET B 1 1016 ? 14.383 -8.711 16.875 1 97.62 1016 MET B C 1
ATOM 16357 O O . MET B 1 1016 ? 15.578 -8.953 17.078 1 97.62 1016 MET B O 1
ATOM 16361 N N . LEU B 1 1017 ? 13.906 -7.547 16.391 1 95.44 1017 LEU B N 1
ATOM 16362 C CA . LEU B 1 1017 ? 14.828 -6.445 16.156 1 95.44 1017 LEU B CA 1
ATOM 16363 C C . LEU B 1 1017 ? 15.516 -6.012 17.438 1 95.44 1017 LEU B C 1
ATOM 16365 O O . LEU B 1 1017 ? 16.703 -5.699 17.438 1 95.44 1017 LEU B O 1
ATOM 16369 N N . GLN B 1 1018 ? 14.781 -5.961 18.5 1 95.38 1018 GLN B N 1
ATOM 16370 C CA . GLN B 1 1018 ? 15.367 -5.617 19.781 1 95.38 1018 GLN B CA 1
ATOM 16371 C C . GLN B 1 1018 ? 16.406 -6.648 20.203 1 95.38 1018 GLN B C 1
ATOM 16373 O O . GLN B 1 1018 ? 17.5 -6.285 20.672 1 95.38 1018 GLN B O 1
ATOM 16378 N N . ILE B 1 1019 ? 16.078 -7.945 20.109 1 96.25 1019 ILE B N 1
ATOM 16379 C CA . ILE B 1 1019 ? 16.969 -9.031 20.531 1 96.25 1019 ILE B CA 1
ATOM 16380 C C . ILE B 1 1019 ? 18.219 -9.016 19.672 1 96.25 1019 ILE B C 1
ATOM 16382 O O . ILE B 1 1019 ? 19.328 -9.195 20.172 1 96.25 1019 ILE B O 1
ATOM 16386 N N . ILE B 1 1020 ? 18.047 -8.82 18.375 1 94.94 1020 ILE B N 1
ATOM 16387 C CA . ILE B 1 1020 ? 19.188 -8.75 17.453 1 94.94 1020 ILE B CA 1
ATOM 16388 C C . ILE B 1 1020 ? 20.094 -7.594 17.859 1 94.94 1020 ILE B C 1
ATOM 16390 O O . ILE B 1 1020 ? 21.328 -7.742 17.875 1 94.94 1020 ILE B O 1
ATOM 16394 N N . LYS B 1 1021 ? 19.484 -6.438 18.141 1 90.88 1021 LYS B N 1
ATOM 16395 C CA . LYS B 1 1021 ? 20.25 -5.281 18.578 1 90.88 1021 LYS B CA 1
ATOM 16396 C C . LYS B 1 1021 ? 21.062 -5.613 19.828 1 90.88 1021 LYS B C 1
ATOM 16398 O O . LYS B 1 1021 ? 22.25 -5.281 19.906 1 90.88 1021 LYS B O 1
ATOM 16403 N N . ALA B 1 1022 ? 20.469 -6.258 20.781 1 92.25 1022 ALA B N 1
ATOM 16404 C CA . ALA B 1 1022 ? 21.141 -6.641 22.016 1 92.25 1022 ALA B CA 1
ATOM 16405 C C . ALA B 1 1022 ? 22.266 -7.641 21.75 1 92.25 1022 ALA B C 1
ATOM 16407 O O . ALA B 1 1022 ? 23.344 -7.559 22.344 1 92.25 1022 ALA B O 1
ATOM 16408 N N . ALA B 1 1023 ? 22 -8.57 20.875 1 91.69 1023 ALA B N 1
ATOM 16409 C CA . ALA B 1 1023 ? 22.938 -9.641 20.547 1 91.69 1023 ALA B CA 1
ATOM 16410 C C . ALA B 1 1023 ? 24.188 -9.086 19.891 1 91.69 1023 ALA B C 1
ATOM 16412 O O . ALA B 1 1023 ? 25.297 -9.602 20.094 1 91.69 1023 ALA B O 1
ATOM 16413 N N . PHE B 1 1024 ? 24.078 -8.039 19.203 1 88.31 1024 PHE B N 1
ATOM 16414 C CA . PHE B 1 1024 ? 25.188 -7.531 18.422 1 88.31 1024 PHE B CA 1
ATOM 16415 C C . PHE B 1 1024 ? 25.938 -6.434 19.172 1 88.31 1024 PHE B C 1
ATOM 16417 O O . PHE B 1 1024 ? 26.844 -5.809 18.641 1 88.31 1024 PHE B O 1
ATOM 16424 N N . MET B 1 1025 ? 25.531 -6.246 20.359 1 85 1025 MET B N 1
ATOM 16425 C CA . MET B 1 1025 ? 26.234 -5.305 21.219 1 85 1025 MET B CA 1
ATOM 16426 C C . MET B 1 1025 ? 27.312 -6.02 22.031 1 85 1025 MET B C 1
ATOM 16428 O O . MET B 1 1025 ? 27.094 -7.137 22.5 1 85 1025 MET B O 1
ATOM 16432 N N . LYS B 1 1026 ? 28.406 -5.363 22.141 1 83.88 1026 LYS B N 1
ATOM 16433 C CA . LYS B 1 1026 ? 29.422 -5.879 23.047 1 83.88 1026 LYS B CA 1
ATOM 16434 C C . LYS B 1 1026 ? 28.922 -5.883 24.484 1 83.88 1026 LYS B C 1
ATOM 16436 O O . LYS B 1 1026 ? 28.188 -4.98 24.906 1 83.88 1026 LYS B O 1
ATOM 16441 N N . PRO B 1 1027 ? 29.203 -6.934 25.203 1 85.5 1027 PRO B N 1
ATOM 16442 C CA . PRO B 1 1027 ? 30.172 -8 24.922 1 85.5 1027 PRO B CA 1
ATOM 16443 C C . PRO B 1 1027 ? 29.516 -9.258 24.359 1 85.5 1027 PRO B C 1
ATOM 16445 O O . PRO B 1 1027 ? 30.188 -10.266 24.141 1 85.5 1027 PRO B O 1
ATOM 16448 N N . PHE B 1 1028 ? 28.328 -9.258 24.188 1 87.44 1028 PHE B N 1
ATOM 16449 C CA . PHE B 1 1028 ? 27.562 -10.469 23.906 1 87.44 1028 PHE B CA 1
ATOM 16450 C C . PHE B 1 1028 ? 27.891 -10.992 22.516 1 87.44 1028 PHE B C 1
ATOM 16452 O O . PHE B 1 1028 ? 27.875 -12.203 22.281 1 87.44 1028 PHE B O 1
ATOM 16459 N N . ILE B 1 1029 ? 28.25 -10.141 21.578 1 87.31 1029 ILE B N 1
ATOM 16460 C CA . ILE B 1 1029 ? 28.547 -10.523 20.203 1 87.31 1029 ILE B CA 1
ATOM 16461 C C . ILE B 1 1029 ? 29.766 -11.461 20.172 1 87.31 1029 ILE B C 1
ATOM 16463 O O . ILE B 1 1029 ? 29.875 -12.305 19.281 1 87.31 1029 ILE B O 1
ATOM 16467 N N . ASP B 1 1030 ? 30.578 -11.32 21.203 1 85.94 1030 ASP B N 1
ATOM 16468 C CA . ASP B 1 1030 ? 31.812 -12.086 21.234 1 85.94 1030 ASP B CA 1
ATOM 16469 C C . ASP B 1 1030 ? 31.547 -13.539 21.625 1 85.94 1030 ASP B C 1
ATOM 16471 O O . ASP B 1 1030 ? 32.281 -14.445 21.234 1 85.94 1030 ASP B O 1
ATOM 16475 N N . THR B 1 1031 ? 30.547 -13.789 22.391 1 89.75 1031 THR B N 1
ATOM 16476 C CA . THR B 1 1031 ? 30.281 -15.133 22.906 1 89.75 1031 THR B CA 1
ATOM 16477 C C . THR B 1 1031 ? 29.172 -15.805 22.109 1 89.75 1031 THR B C 1
ATOM 16479 O O . THR B 1 1031 ? 28.969 -17.016 22.219 1 89.75 1031 THR B O 1
ATOM 16482 N N . LEU B 1 1032 ? 28.5 -15.07 21.312 1 91.94 1032 LEU B N 1
ATOM 16483 C CA . LEU B 1 1032 ? 27.406 -15.617 20.516 1 91.94 1032 LEU B CA 1
ATOM 16484 C C . LEU B 1 1032 ? 27.953 -16.422 19.344 1 91.94 1032 LEU B C 1
ATOM 16486 O O . LEU B 1 1032 ? 28.906 -16.016 18.672 1 91.94 1032 LEU B O 1
ATOM 16490 N N . GLU B 1 1033 ? 27.391 -17.594 19.141 1 94.19 1033 GLU B N 1
ATOM 16491 C CA . GLU B 1 1033 ? 27.812 -18.469 18.062 1 94.19 1033 GLU B CA 1
ATOM 16492 C C . GLU B 1 1033 ? 27.031 -18.172 16.781 1 94.19 1033 GLU B C 1
ATOM 16494 O O . GLU B 1 1033 ? 27.609 -18.141 15.688 1 94.19 1033 GLU B O 1
ATOM 16499 N N . SER B 1 1034 ? 25.719 -18.078 16.938 1 95.19 1034 SER B N 1
ATOM 16500 C CA . SER B 1 1034 ? 24.938 -17.844 15.742 1 95.19 1034 SER B CA 1
ATOM 16501 C C . SER B 1 1034 ? 23.578 -17.25 16.078 1 95.19 1034 SER B C 1
ATOM 16503 O O . SER B 1 1034 ? 23.016 -17.547 17.141 1 95.19 1034 SER B O 1
ATOM 16505 N N . VAL B 1 1035 ? 23.047 -16.359 15.188 1 96.88 1035 VAL B N 1
ATOM 16506 C CA . VAL B 1 1035 ? 21.703 -15.797 15.242 1 96.88 1035 VAL B CA 1
ATOM 16507 C C . VAL B 1 1035 ? 21 -16.016 13.906 1 96.88 1035 VAL B C 1
ATOM 16509 O O . VAL B 1 1035 ? 21.469 -15.547 12.867 1 96.88 1035 VAL B O 1
ATOM 16512 N N . HIS B 1 1036 ? 19.922 -16.812 13.961 1 97.56 1036 HIS B N 1
ATOM 16513 C CA . HIS B 1 1036 ? 19.109 -17.016 12.766 1 97.56 1036 HIS B CA 1
ATOM 16514 C C . HIS B 1 1036 ? 17.781 -16.266 12.859 1 97.56 1036 HIS B C 1
ATOM 16516 O O . HIS B 1 1036 ? 17.156 -16.25 13.922 1 97.56 1036 HIS B O 1
ATOM 16522 N N . LEU B 1 1037 ? 17.406 -15.578 11.766 1 98 1037 LEU B N 1
ATOM 16523 C CA . LEU B 1 1037 ? 16.094 -14.93 11.68 1 98 1037 LEU B CA 1
ATOM 16524 C C . LEU B 1 1037 ? 15.273 -15.516 10.539 1 98 1037 LEU B C 1
ATOM 16526 O O . LEU B 1 1037 ? 15.734 -15.562 9.391 1 98 1037 LEU B O 1
ATOM 16530 N N . ILE B 1 1038 ? 14.141 -16.078 10.82 1 98.12 1038 ILE B N 1
ATOM 16531 C CA . ILE B 1 1038 ? 13.141 -16.422 9.82 1 98.12 1038 ILE B CA 1
ATOM 16532 C C . ILE B 1 1038 ? 11.992 -15.414 9.859 1 98.12 1038 ILE B C 1
ATOM 16534 O O . ILE B 1 1038 ? 11.273 -15.32 10.859 1 98.12 1038 ILE B O 1
ATOM 16538 N N . TYR B 1 1039 ? 11.844 -14.617 8.805 1 97.44 1039 TYR B N 1
ATOM 16539 C CA . TYR B 1 1039 ? 10.914 -13.5 8.766 1 97.44 1039 TYR B CA 1
ATOM 16540 C C . TYR B 1 1039 ? 9.883 -13.688 7.652 1 97.44 1039 TYR B C 1
ATOM 16542 O O . TYR B 1 1039 ? 10.219 -13.562 6.469 1 97.44 1039 TYR B O 1
ATOM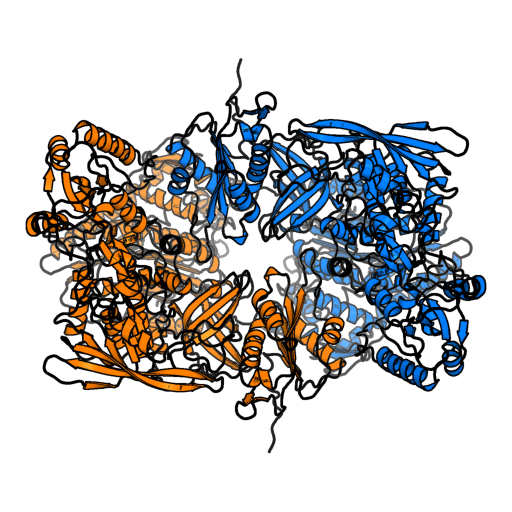 16550 N N . ALA B 1 1040 ? 8.648 -14 8.062 1 97.62 1040 ALA B N 1
ATOM 16551 C CA . ALA B 1 1040 ? 7.562 -14.242 7.113 1 97.62 1040 ALA B CA 1
ATOM 16552 C C . ALA B 1 1040 ? 6.668 -13.016 6.977 1 97.62 1040 ALA B C 1
ATOM 16554 O O . ALA B 1 1040 ? 6.398 -12.32 7.961 1 97.62 1040 ALA B O 1
ATOM 16555 N N . ALA B 1 1041 ? 6.25 -12.695 5.797 1 94.56 1041 ALA B N 1
ATOM 16556 C CA . ALA B 1 1041 ? 5.328 -11.602 5.508 1 94.56 1041 ALA B CA 1
ATOM 16557 C C . ALA B 1 1041 ? 4.441 -11.938 4.309 1 94.56 1041 ALA B C 1
ATOM 16559 O O . ALA B 1 1041 ? 4.691 -12.906 3.596 1 94.56 1041 ALA B O 1
ATOM 16560 N N . GLU B 1 1042 ? 3.338 -11.172 4.109 1 91.69 1042 GLU B N 1
ATOM 16561 C CA . GLU B 1 1042 ? 2.432 -11.391 2.984 1 91.69 1042 GLU B CA 1
ATOM 16562 C C . GLU B 1 1042 ? 3.104 -11.047 1.659 1 91.69 1042 GLU B C 1
ATOM 16564 O O . GLU B 1 1042 ? 3.018 -11.812 0.696 1 91.69 1042 GLU B O 1
ATOM 16569 N N . ASP B 1 1043 ? 3.729 -9.891 1.581 1 90.44 1043 ASP B N 1
ATOM 16570 C CA . ASP B 1 1043 ? 4.461 -9.469 0.391 1 90.44 1043 ASP B CA 1
ATOM 16571 C C . ASP B 1 1043 ? 5.719 -8.688 0.766 1 90.44 1043 ASP B C 1
ATOM 16573 O O . ASP B 1 1043 ? 5.969 -8.438 1.946 1 90.44 1043 ASP B O 1
ATOM 16577 N N . VAL B 1 1044 ? 6.473 -8.352 -0.23 1 89.75 1044 VAL B N 1
ATOM 16578 C CA . VAL B 1 1044 ? 7.801 -7.785 -0.015 1 89.75 1044 VAL B CA 1
ATOM 16579 C C . VAL B 1 1044 ? 7.68 -6.418 0.654 1 89.75 1044 VAL B C 1
ATOM 16581 O O . VAL B 1 1044 ? 8.562 -6.012 1.413 1 89.75 1044 VAL B O 1
ATOM 16584 N N . THR B 1 1045 ? 6.562 -5.699 0.456 1 85 1045 THR B N 1
ATOM 16585 C CA . THR B 1 1045 ? 6.371 -4.367 1.019 1 85 1045 THR B CA 1
ATOM 16586 C C . THR B 1 1045 ? 6.16 -4.441 2.529 1 85 1045 THR B C 1
ATOM 16588 O O . THR B 1 1045 ? 6.328 -3.445 3.234 1 85 1045 THR B O 1
ATOM 16591 N N . GLU B 1 1046 ? 5.906 -5.637 3.061 1 89.38 1046 GLU B N 1
ATOM 16592 C CA . GLU B 1 1046 ? 5.629 -5.801 4.484 1 89.38 1046 GLU B CA 1
ATOM 16593 C C . GLU B 1 1046 ? 6.891 -6.18 5.254 1 89.38 1046 GLU B C 1
ATOM 16595 O O . GLU B 1 1046 ? 6.887 -6.219 6.484 1 89.38 1046 GLU B O 1
ATOM 16600 N N . LEU B 1 1047 ? 7.973 -6.414 4.52 1 92.5 1047 LEU B N 1
ATOM 16601 C CA . LEU B 1 1047 ? 9.234 -6.695 5.188 1 92.5 1047 LEU B CA 1
ATOM 16602 C C . LEU B 1 1047 ? 9.867 -5.414 5.727 1 92.5 1047 LEU B C 1
ATOM 16604 O O . LEU B 1 1047 ? 10.648 -4.766 5.031 1 92.5 1047 LEU B O 1
ATOM 16608 N N . THR B 1 1048 ? 9.539 -5.203 6.949 1 91.44 1048 THR B N 1
ATOM 16609 C CA . THR B 1 1048 ? 10.086 -4.02 7.605 1 91.44 1048 THR B CA 1
ATOM 16610 C C . THR B 1 1048 ? 11.562 -4.211 7.918 1 91.44 1048 THR B C 1
ATOM 16612 O O . THR B 1 1048 ? 11.992 -5.305 8.281 1 91.44 1048 THR B O 1
ATOM 16615 N N . TYR B 1 1049 ? 12.484 -3.195 7.742 1 91.56 1049 TYR B N 1
ATOM 16616 C CA . TYR B 1 1049 ? 13.914 -3.168 8.039 1 91.56 1049 TYR B CA 1
ATOM 16617 C C . TYR B 1 1049 ? 14.68 -4.129 7.137 1 91.56 1049 TYR B C 1
ATOM 16619 O O . TYR B 1 1049 ? 15.727 -4.656 7.523 1 91.56 1049 TYR B O 1
ATOM 16627 N N . ARG B 1 1050 ? 14.07 -4.449 5.992 1 91 1050 ARG B N 1
ATOM 16628 C CA . ARG B 1 1050 ? 14.664 -5.434 5.098 1 91 1050 ARG B CA 1
ATOM 16629 C C . ARG B 1 1050 ? 16.109 -5.066 4.766 1 91 1050 ARG B C 1
ATOM 16631 O O . ARG B 1 1050 ? 17 -5.906 4.871 1 91 1050 ARG B O 1
ATOM 16638 N N . GLU B 1 1051 ? 16.422 -3.822 4.387 1 87.75 1051 GLU B N 1
ATOM 16639 C CA . GLU B 1 1051 ? 17.75 -3.381 3.994 1 87.75 1051 GLU B CA 1
ATOM 16640 C C . GLU B 1 1051 ? 18.719 -3.402 5.18 1 87.75 1051 GLU B C 1
ATOM 16642 O O . GLU B 1 1051 ? 19.891 -3.754 5.031 1 87.75 1051 GLU B O 1
ATOM 16647 N N . VAL B 1 1052 ? 18.203 -3.059 6.332 1 88.38 1052 VAL B N 1
ATOM 16648 C CA . VAL B 1 1052 ? 19.016 -3.049 7.543 1 88.38 1052 VAL B CA 1
ATOM 16649 C C . VAL B 1 1052 ? 19.406 -4.477 7.914 1 88.38 1052 VAL B C 1
ATOM 16651 O O . VAL B 1 1052 ? 20.547 -4.727 8.32 1 88.38 1052 VAL B O 1
ATOM 16654 N N . LEU B 1 1053 ? 18.5 -5.383 7.777 1 92.69 1053 LEU B N 1
ATOM 16655 C CA . LEU B 1 1053 ? 18.766 -6.785 8.086 1 92.69 1053 LEU B CA 1
ATOM 16656 C C . LEU B 1 1053 ? 19.75 -7.391 7.098 1 92.69 1053 LEU B C 1
ATOM 16658 O O . LEU B 1 1053 ? 20.594 -8.203 7.473 1 92.69 1053 LEU B O 1
ATOM 16662 N N . GLU B 1 1054 ? 19.641 -6.953 5.844 1 90.19 1054 GLU B N 1
ATOM 16663 C CA . GLU B 1 1054 ? 20.594 -7.406 4.84 1 90.19 1054 GLU B CA 1
ATOM 16664 C C . GLU B 1 1054 ? 22 -6.879 5.129 1 90.19 1054 GLU B C 1
ATOM 16666 O O . GLU B 1 1054 ? 22.984 -7.582 4.914 1 90.19 1054 GLU B O 1
ATOM 16671 N N . GLU B 1 1055 ? 22.047 -5.633 5.57 1 85.62 1055 GLU B N 1
ATOM 16672 C CA . GLU B 1 1055 ? 23.328 -5.031 5.93 1 85.62 1055 GLU B CA 1
ATOM 16673 C C . GLU B 1 1055 ? 23.953 -5.723 7.141 1 85.62 1055 GLU B C 1
ATOM 16675 O O . GLU B 1 1055 ? 25.156 -5.93 7.195 1 85.62 1055 GLU B O 1
ATOM 16680 N N . ARG B 1 1056 ? 23.094 -6.023 8.094 1 87.38 1056 ARG B N 1
ATOM 16681 C CA . ARG B 1 1056 ? 23.562 -6.73 9.281 1 87.38 1056 ARG B CA 1
ATOM 16682 C C . ARG B 1 1056 ? 24.125 -8.094 8.922 1 87.38 1056 ARG B C 1
ATOM 16684 O O . ARG B 1 1056 ? 25.109 -8.547 9.531 1 87.38 1056 ARG B O 1
ATOM 16691 N N . ARG B 1 1057 ? 23.547 -8.758 7.984 1 88.56 1057 ARG B N 1
ATOM 16692 C CA . ARG B 1 1057 ? 24.031 -10.047 7.512 1 88.56 1057 ARG B CA 1
ATOM 16693 C C . ARG B 1 1057 ? 25.438 -9.906 6.918 1 88.56 1057 ARG B C 1
ATOM 16695 O O . ARG B 1 1057 ? 26.328 -10.711 7.211 1 88.56 1057 ARG B O 1
ATOM 16702 N N . ARG B 1 1058 ? 25.656 -8.852 6.223 1 85.31 1058 ARG B N 1
ATOM 16703 C CA . ARG B 1 1058 ? 26.953 -8.625 5.574 1 85.31 1058 ARG B CA 1
ATOM 16704 C C . ARG B 1 1058 ? 28.031 -8.297 6.602 1 85.31 1058 ARG B C 1
ATOM 16706 O O . ARG B 1 1058 ? 29.172 -8.742 6.473 1 85.31 1058 ARG B O 1
ATOM 16713 N N . GLU B 1 1059 ? 27.594 -7.676 7.684 1 82.62 1059 GLU B N 1
ATOM 16714 C CA . GLU B 1 1059 ? 28.531 -7.199 8.688 1 82.62 1059 GLU B CA 1
ATOM 16715 C C . GLU B 1 1059 ? 28.875 -8.297 9.688 1 82.62 1059 GLU B C 1
ATOM 16717 O O . GLU B 1 1059 ? 29.938 -8.266 10.305 1 82.62 1059 GLU B O 1
ATOM 16722 N N . SER B 1 1060 ? 28.016 -9.219 9.938 1 84.94 1060 SER B N 1
ATOM 16723 C CA . SER B 1 1060 ? 28.156 -10.219 10.984 1 84.94 1060 SER B CA 1
ATOM 16724 C C . SER B 1 1060 ? 29.203 -11.266 10.617 1 84.94 1060 SER B C 1
ATOM 16726 O O . SER B 1 1060 ? 29.625 -12.055 11.469 1 84.94 1060 SER B O 1
ATOM 16728 N N . ARG B 1 1061 ? 29.75 -11.297 9.492 1 79 1061 ARG B N 1
ATOM 16729 C CA . ARG B 1 1061 ? 30.75 -12.242 9.031 1 79 1061 ARG B CA 1
ATOM 16730 C C . ARG B 1 1061 ? 30.328 -13.68 9.312 1 79 1061 ARG B C 1
ATOM 16732 O O . ARG B 1 1061 ? 31.094 -14.453 9.883 1 79 1061 ARG B O 1
ATOM 16739 N N . GLY B 1 1062 ? 29.016 -14.023 9.094 1 87.19 1062 GLY B N 1
ATOM 16740 C CA . GLY B 1 1062 ? 28.531 -15.398 9.094 1 87.19 1062 GLY B CA 1
ATOM 16741 C C . GLY B 1 1062 ? 27.75 -15.75 10.352 1 87.19 1062 GLY B C 1
ATOM 16742 O O . GLY B 1 1062 ? 27.109 -16.797 10.406 1 87.19 1062 GLY B O 1
ATOM 16743 N N . LYS B 1 1063 ? 27.766 -14.875 11.398 1 91.94 1063 LYS B N 1
ATOM 16744 C CA . LYS B 1 1063 ? 27.062 -15.172 12.648 1 91.94 1063 LYS B CA 1
ATOM 16745 C C . LYS B 1 1063 ? 25.562 -14.961 12.492 1 91.94 1063 LYS B C 1
ATOM 16747 O O . LYS B 1 1063 ? 24.766 -15.516 13.258 1 91.94 1063 LYS B O 1
ATOM 16752 N N . PHE B 1 1064 ? 25.219 -14.039 11.5 1 94.75 1064 PHE B N 1
ATOM 16753 C CA . PHE B 1 1064 ? 23.812 -13.703 11.328 1 94.75 1064 PHE B CA 1
ATOM 16754 C C . PHE B 1 1064 ? 23.297 -14.211 9.984 1 94.75 1064 PHE B C 1
ATOM 16756 O O . PHE B 1 1064 ? 23.828 -13.859 8.93 1 94.75 1064 PHE B O 1
ATOM 16763 N N . LYS B 1 1065 ? 22.297 -15.023 10.086 1 95.31 1065 LYS B N 1
ATOM 16764 C CA . LYS B 1 1065 ? 21.625 -15.492 8.875 1 95.31 1065 LYS B CA 1
ATOM 16765 C C . LYS B 1 1065 ? 20.141 -15.109 8.883 1 95.31 1065 LYS B C 1
ATOM 16767 O O . LYS B 1 1065 ? 19.484 -15.164 9.922 1 95.31 1065 LYS B O 1
ATOM 16772 N N . LYS B 1 1066 ? 19.641 -14.641 7.777 1 95.5 1066 LYS B N 1
ATOM 16773 C CA . LYS B 1 1066 ? 18.234 -14.273 7.672 1 95.5 1066 LYS B CA 1
ATOM 16774 C C . LYS B 1 1066 ? 17.562 -14.977 6.492 1 95.5 1066 LYS B C 1
ATOM 16776 O O . LYS B 1 1066 ? 18.188 -15.164 5.445 1 95.5 1066 LYS B O 1
ATOM 16781 N N . THR B 1 1067 ? 16.391 -15.438 6.684 1 96 1067 THR B N 1
ATOM 16782 C CA . THR B 1 1067 ? 15.547 -16.031 5.645 1 96 1067 THR B CA 1
ATOM 16783 C C . THR B 1 1067 ? 14.188 -15.344 5.586 1 96 1067 THR B C 1
ATOM 16785 O O . THR B 1 1067 ? 13.445 -15.344 6.57 1 96 1067 THR B O 1
ATOM 16788 N N . PHE B 1 1068 ? 13.867 -14.758 4.438 1 97.06 1068 PHE B N 1
ATOM 16789 C CA . PHE B 1 1068 ? 12.555 -14.156 4.238 1 97.06 1068 PHE B CA 1
ATOM 16790 C C . PHE B 1 1068 ? 11.586 -15.156 3.623 1 97.06 1068 PHE B C 1
ATOM 16792 O O . PHE B 1 1068 ? 11.969 -15.938 2.75 1 97.06 1068 PHE B O 1
ATOM 16799 N N . VAL B 1 1069 ? 10.414 -15.273 4.09 1 97.56 1069 VAL B N 1
ATOM 16800 C CA . VAL B 1 1069 ? 9.359 -16.125 3.551 1 97.56 1069 VAL B CA 1
ATOM 16801 C C . VAL B 1 1069 ? 8.156 -15.273 3.154 1 97.56 1069 VAL B C 1
ATOM 16803 O O . VAL B 1 1069 ? 7.57 -14.586 3.992 1 97.56 1069 VAL B O 1
ATOM 16806 N N . LEU B 1 1070 ? 7.797 -15.289 1.875 1 96.25 1070 LEU B N 1
ATOM 16807 C CA . LEU B 1 1070 ? 6.707 -14.445 1.395 1 96.25 1070 LEU B CA 1
ATOM 16808 C C . LEU B 1 1070 ? 5.543 -15.305 0.901 1 96.25 1070 LEU B C 1
ATOM 16810 O O . LEU B 1 1070 ? 5.75 -16.312 0.223 1 96.25 1070 LEU B O 1
ATOM 16814 N N . ASN B 1 1071 ? 4.293 -14.93 1.256 1 94.81 1071 ASN B N 1
ATOM 16815 C CA . ASN B 1 1071 ? 3.105 -15.586 0.72 1 94.81 1071 ASN B CA 1
ATOM 16816 C C . ASN B 1 1071 ? 2.832 -15.164 -0.72 1 94.81 1071 ASN B C 1
ATOM 16818 O O . ASN B 1 1071 ? 2.334 -15.953 -1.521 1 94.81 1071 ASN B O 1
ATOM 16822 N N . ARG B 1 1072 ? 3.059 -13.906 -1.038 1 92.38 1072 ARG B N 1
ATOM 16823 C CA . ARG B 1 1072 ? 2.926 -13.359 -2.385 1 92.38 1072 ARG B CA 1
ATOM 16824 C C . ARG B 1 1072 ? 4.23 -12.719 -2.844 1 92.38 1072 ARG B C 1
ATOM 16826 O O . ARG B 1 1072 ? 4.363 -11.492 -2.834 1 92.38 1072 ARG B O 1
ATOM 16833 N N . PRO B 1 1073 ? 5.145 -13.5 -3.324 1 94.31 1073 PRO B N 1
ATOM 16834 C CA . PRO B 1 1073 ? 6.453 -12.977 -3.73 1 94.31 1073 PRO B CA 1
ATOM 16835 C C . PRO B 1 1073 ? 6.395 -12.188 -5.039 1 94.31 1073 PRO B C 1
ATOM 16837 O O . PRO B 1 1073 ? 5.551 -12.469 -5.895 1 94.31 1073 PRO B O 1
ATOM 16840 N N . PRO B 1 1074 ? 7.211 -11.18 -5.168 1 90.94 1074 PRO B N 1
ATOM 16841 C CA . PRO B 1 1074 ? 7.352 -10.5 -6.457 1 90.94 1074 PRO B CA 1
ATOM 16842 C C . PRO B 1 1074 ? 8.086 -11.344 -7.496 1 90.94 1074 PRO B C 1
ATOM 16844 O O . PRO B 1 1074 ? 8.641 -12.391 -7.164 1 90.94 1074 PRO B O 1
ATOM 16847 N N . PRO B 1 1075 ? 8.094 -10.914 -8.758 1 90.56 1075 PRO B N 1
ATOM 16848 C CA . PRO B 1 1075 ? 8.891 -11.625 -9.758 1 90.56 1075 PRO B CA 1
ATOM 16849 C C . PRO B 1 1075 ? 10.375 -11.688 -9.406 1 90.56 1075 PRO B C 1
ATOM 16851 O O . PRO B 1 1075 ? 10.898 -10.758 -8.789 1 90.56 1075 PRO B O 1
ATOM 16854 N N . LEU B 1 1076 ? 11.039 -12.859 -9.719 1 93.25 1076 LEU B N 1
ATOM 16855 C CA . LEU B 1 1076 ? 12.477 -13.078 -9.562 1 93.25 1076 LEU B CA 1
ATOM 16856 C C . LEU B 1 1076 ? 12.836 -13.352 -8.109 1 93.25 1076 LEU B C 1
ATOM 16858 O O . LEU B 1 1076 ? 14.016 -13.383 -7.75 1 93.25 1076 LEU B O 1
ATOM 16862 N N . TRP B 1 1077 ? 11.789 -13.516 -7.219 1 94.25 1077 TRP B N 1
ATOM 16863 C CA . TRP B 1 1077 ? 12.023 -13.875 -5.824 1 94.25 1077 TRP B CA 1
ATOM 16864 C C . TRP B 1 1077 ? 12.609 -15.281 -5.719 1 94.25 1077 TRP B C 1
ATOM 16866 O O . TRP B 1 1077 ? 12.156 -16.203 -6.387 1 94.25 1077 TRP B O 1
ATOM 16876 N N . THR B 1 1078 ? 13.672 -15.516 -4.871 1 95.56 1078 THR B N 1
ATOM 16877 C CA . THR B 1 1078 ? 14.336 -16.812 -4.824 1 95.56 1078 THR B CA 1
ATOM 16878 C C . THR B 1 1078 ? 14.414 -17.328 -3.389 1 95.56 1078 THR B C 1
ATOM 16880 O O . THR B 1 1078 ? 14.961 -18.406 -3.137 1 95.56 1078 THR B O 1
ATOM 16883 N N . ASP B 1 1079 ? 13.859 -16.562 -2.354 1 94.44 1079 ASP B N 1
ATOM 16884 C CA . ASP B 1 1079 ? 13.883 -16.984 -0.955 1 94.44 1079 ASP B CA 1
ATOM 16885 C C . ASP B 1 1079 ? 12.648 -17.812 -0.616 1 94.44 1079 ASP B C 1
ATOM 16887 O O . ASP B 1 1079 ? 12.07 -18.469 -1.491 1 94.44 1079 ASP B O 1
ATOM 16891 N N . GLY B 1 1080 ? 12.352 -17.844 0.646 1 95 1080 GLY B N 1
ATOM 16892 C CA . GLY B 1 1080 ? 11.234 -18.672 1.079 1 95 1080 GLY B CA 1
ATOM 16893 C C . GLY B 1 1080 ? 9.898 -18.203 0.548 1 95 1080 GLY B C 1
ATOM 16894 O O . GLY B 1 1080 ? 9.688 -17 0.343 1 95 1080 GLY B O 1
ATOM 16895 N N . VAL B 1 1081 ? 9 -19.156 0.314 1 95.44 1081 VAL B N 1
ATOM 16896 C CA . VAL B 1 1081 ? 7.676 -18.859 -0.214 1 95.44 1081 VAL B CA 1
ATOM 16897 C C . VAL B 1 1081 ? 6.621 -19.625 0.581 1 95.44 1081 VAL B C 1
ATOM 16899 O O . VAL B 1 1081 ? 6.859 -20.75 1.018 1 95.44 1081 VAL B O 1
ATOM 16902 N N . GLY B 1 1082 ? 5.48 -18.891 0.732 1 92.62 1082 GLY B N 1
ATOM 16903 C CA . GLY B 1 1082 ? 4.371 -19.531 1.428 1 92.62 1082 GLY B CA 1
ATOM 16904 C C . GLY B 1 1082 ? 4.348 -19.234 2.914 1 92.62 1082 GLY B C 1
ATOM 16905 O O . GLY B 1 1082 ? 4.375 -18.062 3.316 1 92.62 1082 GLY B O 1
ATOM 16906 N N . PHE B 1 1083 ? 4.281 -20.359 3.721 1 90.81 1083 PHE B N 1
ATOM 16907 C CA . PHE B 1 1083 ? 4.258 -20.266 5.176 1 90.81 1083 PHE B CA 1
ATOM 16908 C C . PHE B 1 1083 ? 5.48 -20.938 5.785 1 90.81 1083 PHE B C 1
ATOM 16910 O O . PHE B 1 1083 ? 6.211 -21.656 5.094 1 90.81 1083 PHE B O 1
ATOM 16917 N N . ILE B 1 1084 ? 5.715 -20.625 7.023 1 94.56 1084 ILE B N 1
ATOM 16918 C CA . ILE B 1 1084 ? 6.797 -21.312 7.719 1 94.56 1084 ILE B CA 1
ATOM 16919 C C . ILE B 1 1084 ? 6.395 -22.766 8.008 1 94.56 1084 ILE B C 1
ATOM 16921 O O . ILE B 1 1084 ? 5.695 -23.031 8.992 1 94.56 1084 ILE B O 1
ATOM 16925 N N . ASP B 1 1085 ? 6.848 -23.625 7.156 1 88.81 1085 ASP B N 1
ATOM 16926 C CA . ASP B 1 1085 ? 6.465 -25.016 7.266 1 88.81 1085 ASP B CA 1
ATOM 16927 C C . ASP B 1 1085 ? 7.637 -25.875 7.754 1 88.81 1085 ASP B C 1
ATOM 16929 O O . ASP B 1 1085 ? 8.664 -25.344 8.172 1 88.81 1085 ASP B O 1
ATOM 16933 N N . ARG B 1 1086 ? 7.445 -27.172 7.848 1 87.31 1086 ARG B N 1
ATOM 16934 C CA . ARG B 1 1086 ? 8.438 -28.125 8.359 1 87.31 1086 ARG B CA 1
ATOM 16935 C C . ARG B 1 1086 ? 9.734 -28.031 7.566 1 87.31 1086 ARG B C 1
ATOM 16937 O O . ARG B 1 1086 ? 10.82 -28.125 8.141 1 87.31 1086 ARG B O 1
ATOM 16944 N N . GLY B 1 1087 ? 9.609 -27.797 6.207 1 85 1087 GLY B N 1
ATOM 16945 C CA . GLY B 1 1087 ? 10.797 -27.688 5.371 1 85 1087 GLY B CA 1
ATOM 16946 C C . GLY B 1 1087 ? 11.664 -26.484 5.719 1 85 1087 GLY B C 1
ATOM 16947 O O . GLY B 1 1087 ? 12.883 -26.609 5.832 1 85 1087 GLY B O 1
ATOM 16948 N N . ILE B 1 1088 ? 11.047 -25.375 5.906 1 91.19 1088 ILE B N 1
ATOM 16949 C CA . ILE B 1 1088 ? 11.773 -24.156 6.234 1 91.19 1088 ILE B CA 1
ATOM 16950 C C . ILE B 1 1088 ? 12.422 -24.281 7.609 1 91.19 1088 ILE B C 1
ATOM 16952 O O . ILE B 1 1088 ? 13.578 -23.906 7.793 1 91.19 1088 ILE B O 1
ATOM 16956 N N . LEU B 1 1089 ? 11.711 -24.797 8.57 1 93.5 1089 LEU B N 1
ATOM 16957 C CA . LEU B 1 1089 ? 12.227 -24.938 9.938 1 93.5 1089 LEU B CA 1
ATOM 16958 C C . LEU B 1 1089 ? 13.398 -25.906 9.984 1 93.5 1089 LEU B C 1
ATOM 16960 O O . LEU B 1 1089 ? 14.406 -25.641 10.633 1 93.5 1089 LEU B O 1
ATOM 16964 N N . THR B 1 1090 ? 13.297 -27.016 9.312 1 87.56 1090 THR B N 1
ATOM 16965 C CA . THR B 1 1090 ? 14.344 -28.016 9.297 1 87.56 1090 THR B CA 1
ATOM 16966 C C . THR B 1 1090 ? 15.617 -27.469 8.656 1 87.56 1090 THR B C 1
ATOM 16968 O O . THR B 1 1090 ? 16.734 -27.781 9.094 1 87.56 1090 THR B O 1
ATOM 16971 N N . ASN B 1 1091 ? 15.438 -26.562 7.691 1 86.12 1091 ASN B N 1
ATOM 16972 C CA . ASN B 1 1091 ? 16.578 -26.078 6.926 1 86.12 1091 ASN B CA 1
ATOM 16973 C C . ASN B 1 1091 ? 17.203 -24.859 7.574 1 86.12 1091 ASN B C 1
ATOM 16975 O O . ASN B 1 1091 ? 18.375 -24.562 7.348 1 86.12 1091 ASN B O 1
ATOM 16979 N N . HIS B 1 1092 ? 16.422 -24.141 8.406 1 92.25 1092 HIS B N 1
ATOM 16980 C CA . HIS B 1 1092 ? 16.938 -22.812 8.75 1 92.25 1092 HIS B CA 1
ATOM 16981 C C . HIS B 1 1092 ? 17.047 -22.656 10.258 1 92.25 1092 HIS B C 1
ATOM 16983 O O . HIS B 1 1092 ? 17.672 -21.703 10.734 1 92.25 1092 HIS B O 1
ATOM 16989 N N . VAL B 1 1093 ? 16.484 -23.5 10.992 1 94.19 1093 VAL B N 1
ATOM 16990 C CA . VAL B 1 1093 ? 16.688 -23.484 12.438 1 94.19 1093 VAL B CA 1
ATOM 16991 C C . VAL B 1 1093 ? 17.906 -24.328 12.789 1 94.19 1093 VAL B C 1
ATOM 16993 O O . VAL B 1 1093 ? 18.109 -25.406 12.211 1 94.19 1093 VAL B O 1
ATOM 16996 N N . GLN B 1 1094 ? 18.703 -23.875 13.664 1 92.94 1094 GLN B N 1
ATOM 16997 C CA . GLN B 1 1094 ? 19.859 -24.641 14.109 1 92.94 1094 GLN B CA 1
ATOM 16998 C C . GLN B 1 1094 ? 19.438 -25.953 14.75 1 92.94 1094 GLN B C 1
ATOM 17000 O O . GLN B 1 1094 ? 18.312 -26.094 15.227 1 92.94 1094 GLN B O 1
ATOM 17005 N N . PRO B 1 1095 ? 20.328 -26.938 14.82 1 89.56 1095 PRO B N 1
ATOM 17006 C CA . PRO B 1 1095 ? 20 -28.219 15.453 1 89.56 1095 PRO B CA 1
ATOM 17007 C C . PRO B 1 1095 ? 19.625 -28.078 16.922 1 89.56 1095 PRO B C 1
ATOM 17009 O O . PRO B 1 1095 ? 20.125 -27.188 17.609 1 89.56 1095 PRO B O 1
ATOM 17012 N N . PRO B 1 1096 ? 18.75 -28.922 17.438 1 92.44 1096 PRO B N 1
ATOM 17013 C CA . PRO B 1 1096 ? 18.312 -28.844 18.828 1 92.44 1096 PRO B CA 1
ATOM 17014 C C . PRO B 1 1096 ? 19.469 -28.922 19.812 1 92.44 1096 PRO B C 1
ATOM 17016 O O . PRO B 1 1096 ? 20.375 -29.75 19.656 1 92.44 1096 PRO B O 1
ATOM 17019 N N . SER B 1 1097 ? 19.547 -28.031 20.766 1 93.88 1097 SER B N 1
ATOM 17020 C CA . SER B 1 1097 ? 20.531 -27.984 21.844 1 93.88 1097 SER B CA 1
ATOM 17021 C C . SER B 1 1097 ? 20.016 -27.188 23.031 1 93.88 1097 SER B C 1
ATOM 17023 O O . SER B 1 1097 ? 19.031 -26.438 22.906 1 93.88 1097 SER B O 1
ATOM 17025 N N . ASP B 1 1098 ? 20.703 -27.281 24.156 1 94.12 1098 ASP B N 1
ATOM 17026 C CA . ASP B 1 1098 ? 20.25 -26.609 25.375 1 94.12 1098 ASP B CA 1
ATOM 17027 C C . ASP B 1 1098 ? 20.828 -25.188 25.453 1 94.12 1098 ASP B C 1
ATOM 17029 O O . ASP B 1 1098 ? 20.531 -24.453 26.406 1 94.12 1098 ASP B O 1
ATOM 17033 N N . ASN B 1 1099 ? 21.594 -24.812 24.531 1 96 1099 ASN B N 1
ATOM 17034 C CA . ASN B 1 1099 ? 22.094 -23.438 24.484 1 96 1099 ASN B CA 1
ATOM 17035 C C . ASN B 1 1099 ? 21.453 -22.641 23.359 1 96 1099 ASN B C 1
ATOM 17037 O O . ASN B 1 1099 ? 21.953 -21.594 22.969 1 96 1099 ASN B O 1
ATOM 17041 N N . LEU B 1 1100 ? 20.344 -23.203 22.75 1 97.19 1100 LEU B N 1
ATOM 17042 C CA . LEU B 1 1100 ? 19.594 -22.531 21.688 1 97.19 1100 LEU B CA 1
ATOM 17043 C C . LEU B 1 1100 ? 18.25 -22.047 22.203 1 97.19 1100 LEU B C 1
ATOM 17045 O O . LEU B 1 1100 ? 17.438 -22.828 22.688 1 97.19 1100 LEU B O 1
ATOM 17049 N N . LEU B 1 1101 ? 18.047 -20.75 22.125 1 97.69 1101 LEU B N 1
ATOM 17050 C CA . LEU B 1 1101 ? 16.734 -20.188 22.391 1 97.69 1101 LEU B CA 1
ATOM 17051 C C . LEU B 1 1101 ? 15.992 -19.875 21.094 1 97.69 1101 LEU B C 1
ATOM 17053 O O . LEU B 1 1101 ? 16.516 -19.156 20.234 1 97.69 1101 LEU B O 1
ATOM 17057 N N . VAL B 1 1102 ? 14.82 -20.453 20.906 1 98.31 1102 VAL B N 1
ATOM 17058 C CA . VAL B 1 1102 ? 13.953 -20.141 19.781 1 98.31 1102 VAL B CA 1
ATOM 17059 C C . VAL B 1 1102 ? 12.82 -19.234 20.234 1 98.31 1102 VAL B C 1
ATOM 17061 O O . VAL B 1 1102 ? 11.945 -19.656 21 1 98.31 1102 VAL B O 1
ATOM 17064 N N . ALA B 1 1103 ? 12.828 -17.984 19.766 1 97.94 1103 ALA B N 1
ATOM 17065 C CA . ALA B 1 1103 ? 11.766 -17.031 20.078 1 97.94 1103 ALA B CA 1
ATOM 17066 C C . ALA B 1 1103 ? 10.836 -16.844 18.891 1 97.94 1103 ALA B C 1
ATOM 17068 O O . ALA B 1 1103 ? 11.289 -16.672 17.75 1 97.94 1103 ALA B O 1
ATOM 17069 N N . ILE B 1 1104 ? 9.5 -16.922 19.125 1 97.81 1104 ILE B N 1
ATOM 17070 C CA . ILE B 1 1104 ? 8.508 -16.859 18.062 1 97.81 1104 ILE B CA 1
ATOM 17071 C C . ILE B 1 1104 ? 7.535 -15.703 18.344 1 97.81 1104 ILE B C 1
ATOM 17073 O O . ILE B 1 1104 ? 7.07 -15.531 19.469 1 97.81 1104 ILE B O 1
ATOM 17077 N N . CYS B 1 1105 ? 7.266 -14.875 17.297 1 96.56 1105 CYS B N 1
ATOM 17078 C CA . CYS B 1 1105 ? 6.254 -13.828 17.406 1 96.56 1105 CYS B CA 1
ATOM 17079 C C . CYS B 1 1105 ? 5.555 -13.609 16.078 1 96.56 1105 CYS B C 1
ATOM 17081 O O . CYS B 1 1105 ? 6.207 -13.477 15.031 1 96.56 1105 CYS B O 1
ATOM 17083 N N . GLY B 1 1106 ? 4.27 -13.594 16 1 92.56 1106 GLY B N 1
ATOM 17084 C CA . GLY B 1 1106 ? 3.453 -13.438 14.805 1 92.56 1106 GLY B CA 1
ATOM 17085 C C . GLY B 1 1106 ? 2.006 -13.844 15.008 1 92.56 1106 GLY B C 1
ATOM 17086 O O . GLY B 1 1106 ? 1.551 -13.977 16.156 1 92.56 1106 GLY B O 1
ATOM 17087 N N . PRO B 1 1107 ? 1.267 -14.055 13.961 1 87.5 1107 PRO B N 1
ATOM 17088 C CA . PRO B 1 1107 ? -0.124 -14.492 14.117 1 87.5 1107 PRO B CA 1
ATOM 17089 C C . PRO B 1 1107 ? -0.25 -15.797 14.898 1 87.5 1107 PRO B C 1
ATOM 17091 O O . PRO B 1 1107 ? 0.586 -16.688 14.75 1 87.5 1107 PRO B O 1
ATOM 17094 N N . PRO B 1 1108 ? -1.27 -15.984 15.625 1 84.44 1108 PRO B N 1
ATOM 17095 C CA . PRO B 1 1108 ? -1.442 -17.156 16.484 1 84.44 1108 PRO B CA 1
ATOM 17096 C C . PRO B 1 1108 ? -1.385 -18.469 15.719 1 84.44 1108 PRO B C 1
ATOM 17098 O O . PRO B 1 1108 ? -0.804 -19.438 16.203 1 84.44 1108 PRO B O 1
ATOM 17101 N N . VAL B 1 1109 ? -1.951 -18.453 14.539 1 82.12 1109 VAL B N 1
ATOM 17102 C CA . VAL B 1 1109 ? -1.97 -19.672 13.742 1 82.12 1109 VAL B CA 1
ATOM 17103 C C . VAL B 1 1109 ? -0.542 -20.078 13.391 1 82.12 1109 VAL B C 1
ATOM 17105 O O . VAL B 1 1109 ? -0.192 -21.266 13.469 1 82.12 1109 VAL B O 1
ATOM 17108 N N . MET B 1 1110 ? 0.302 -19.172 13.008 1 91.56 1110 MET B N 1
ATOM 17109 C CA . MET B 1 1110 ? 1.701 -19.453 12.695 1 91.56 1110 MET B CA 1
ATOM 17110 C C . MET B 1 1110 ? 2.449 -19.953 13.922 1 91.56 1110 MET B C 1
ATOM 17112 O O . MET B 1 1110 ? 3.221 -20.906 13.836 1 91.56 1110 MET B O 1
ATOM 17116 N N . GLN B 1 1111 ? 2.201 -19.297 15.102 1 92.81 1111 GLN B N 1
ATOM 17117 C CA . GLN B 1 1111 ? 2.877 -19.688 16.328 1 92.81 1111 GLN B CA 1
ATOM 17118 C C . GLN B 1 1111 ? 2.574 -21.141 16.703 1 92.81 1111 GLN B C 1
ATOM 17120 O O . GLN B 1 1111 ? 3.482 -21.891 17.047 1 92.81 1111 GLN B O 1
ATOM 17125 N N . ARG B 1 1112 ? 1.337 -21.5 16.594 1 87.38 1112 ARG B N 1
ATOM 17126 C CA . ARG B 1 1112 ? 0.91 -22.859 16.938 1 87.38 1112 ARG B CA 1
ATOM 17127 C C . ARG B 1 1112 ? 1.559 -23.891 16.031 1 87.38 1112 ARG B C 1
ATOM 17129 O O . ARG B 1 1112 ? 2.062 -24.906 16.5 1 87.38 1112 ARG B O 1
ATOM 17136 N N . ILE B 1 1113 ? 1.584 -23.594 14.781 1 90.31 1113 ILE B N 1
ATOM 17137 C CA . ILE B 1 1113 ? 2.111 -24.531 13.797 1 90.31 1113 ILE B CA 1
ATOM 17138 C C . ILE B 1 1113 ? 3.621 -24.672 13.977 1 90.31 1113 ILE B C 1
ATOM 17140 O O . ILE B 1 1113 ? 4.156 -25.781 13.938 1 90.31 1113 ILE B O 1
ATOM 17144 N N . VAL B 1 1114 ? 4.328 -23.578 14.164 1 95.5 1114 VAL B N 1
ATOM 17145 C CA . VAL B 1 1114 ? 5.781 -23.578 14.312 1 95.5 1114 VAL B CA 1
ATOM 17146 C C . VAL B 1 1114 ? 6.168 -24.344 15.578 1 95.5 1114 VAL B C 1
ATOM 17148 O O . VAL B 1 1114 ? 7.07 -25.188 15.555 1 95.5 1114 VAL B O 1
ATOM 17151 N N . LYS B 1 1115 ? 5.477 -24.094 16.672 1 94.06 1115 LYS B N 1
ATOM 17152 C CA . LYS B 1 1115 ? 5.777 -24.781 17.938 1 94.06 1115 LYS B CA 1
ATOM 17153 C C . LYS B 1 1115 ? 5.535 -26.281 17.812 1 94.06 1115 LYS B C 1
ATOM 17155 O O . LYS B 1 1115 ? 6.355 -27.078 18.266 1 94.06 1115 LYS B O 1
ATOM 17160 N N . ALA B 1 1116 ? 4.414 -26.609 17.203 1 91.31 1116 ALA B N 1
ATOM 17161 C CA . ALA B 1 1116 ? 4.086 -28.031 17.031 1 91.31 1116 ALA B CA 1
ATOM 17162 C C . ALA B 1 1116 ? 5.129 -28.734 16.172 1 91.31 1116 ALA B C 1
ATOM 17164 O O . ALA B 1 1116 ? 5.523 -29.859 16.469 1 91.31 1116 ALA B O 1
ATOM 17165 N N . THR B 1 1117 ? 5.566 -28.062 15.156 1 92.81 1117 THR B N 1
ATOM 17166 C CA . THR B 1 1117 ? 6.543 -28.656 14.242 1 92.81 1117 THR B CA 1
ATOM 17167 C C . THR B 1 1117 ? 7.895 -28.812 14.93 1 92.81 1117 THR B C 1
ATOM 17169 O O . THR B 1 1117 ? 8.555 -29.844 14.781 1 92.81 1117 THR B O 1
ATOM 17172 N N . LEU B 1 1118 ? 8.305 -27.828 15.703 1 95.06 1118 LEU B N 1
ATOM 17173 C CA . LEU B 1 1118 ? 9.586 -27.891 16.391 1 95.06 1118 LEU B CA 1
ATOM 17174 C C . LEU B 1 1118 ? 9.562 -28.984 17.469 1 95.06 1118 LEU B C 1
ATOM 17176 O O . LEU B 1 1118 ? 10.586 -29.625 17.734 1 95.06 1118 LEU B O 1
ATOM 17180 N N . LYS B 1 1119 ? 8.414 -29.172 18.141 1 93.12 1119 LYS B N 1
ATOM 17181 C CA . LYS B 1 1119 ? 8.273 -30.266 19.094 1 93.12 1119 LYS B CA 1
ATOM 17182 C C . LYS B 1 1119 ? 8.523 -31.609 18.438 1 93.12 1119 LYS B C 1
ATOM 17184 O O . LYS B 1 1119 ? 9.266 -32.438 18.969 1 93.12 1119 LYS B O 1
ATOM 17189 N N . THR B 1 1120 ? 7.961 -31.734 17.219 1 87.94 1120 THR B N 1
ATOM 17190 C CA . THR B 1 1120 ? 8.109 -33 16.5 1 87.94 1120 THR B CA 1
ATOM 17191 C C . THR B 1 1120 ? 9.539 -33.156 16.016 1 87.94 1120 THR B C 1
ATOM 17193 O O . THR B 1 1120 ? 9.984 -34.281 15.781 1 87.94 1120 THR B O 1
ATOM 17196 N N . LEU B 1 1121 ? 10.312 -32.125 15.922 1 87.94 1121 LEU B N 1
ATOM 17197 C CA . LEU B 1 1121 ? 11.688 -32.156 15.438 1 87.94 1121 LEU B CA 1
ATOM 17198 C C . LEU B 1 1121 ? 12.656 -32.375 16.594 1 87.94 1121 LEU B C 1
ATOM 17200 O O . LEU B 1 1121 ? 13.875 -32.438 16.391 1 87.94 1121 LEU B O 1
ATOM 17204 N N . GLY B 1 1122 ? 12.172 -32.344 17.891 1 89.19 1122 GLY B N 1
ATOM 17205 C CA . GLY B 1 1122 ? 12.984 -32.75 19.031 1 89.19 1122 GLY B CA 1
ATOM 17206 C C . GLY B 1 1122 ? 13.586 -31.578 19.781 1 89.19 1122 GLY B C 1
ATOM 17207 O O . GLY B 1 1122 ? 14.539 -31.75 20.547 1 89.19 1122 GLY B O 1
ATOM 17208 N N . TYR B 1 1123 ? 13.07 -30.469 19.609 1 94.5 1123 TYR B N 1
ATOM 17209 C CA . TYR B 1 1123 ? 13.609 -29.297 20.312 1 94.5 1123 TYR B CA 1
ATOM 17210 C C . TYR B 1 1123 ? 13.125 -29.266 21.766 1 94.5 1123 TYR B C 1
ATOM 17212 O O . TYR B 1 1123 ? 12.07 -29.812 22.078 1 94.5 1123 TYR B O 1
ATOM 17220 N N . ASN B 1 1124 ? 13.984 -28.688 22.641 1 94.25 1124 ASN B N 1
ATOM 17221 C CA . ASN B 1 1124 ? 13.594 -28.453 24.031 1 94.25 1124 ASN B CA 1
ATOM 17222 C C . ASN B 1 1124 ? 12.523 -27.375 24.141 1 94.25 1124 ASN B C 1
ATOM 17224 O O . ASN B 1 1124 ? 12.828 -26.188 24.031 1 94.25 1124 ASN B O 1
ATOM 17228 N N . MET B 1 1125 ? 11.32 -27.75 24.438 1 94.12 1125 MET B N 1
ATOM 17229 C CA . MET B 1 1125 ? 10.18 -26.844 24.344 1 94.12 1125 MET B CA 1
ATOM 17230 C C . MET B 1 1125 ? 10.234 -25.797 25.453 1 94.12 1125 MET B C 1
ATOM 17232 O O . MET B 1 1125 ? 9.531 -24.781 25.406 1 94.12 1125 MET B O 1
ATOM 17236 N N . ASN B 1 1126 ? 11.172 -25.953 26.422 1 92.69 1126 ASN B N 1
ATOM 17237 C CA . ASN B 1 1126 ? 11.406 -24.906 27.406 1 92.69 1126 ASN B CA 1
ATOM 17238 C C . ASN B 1 1126 ? 12.172 -23.734 26.812 1 92.69 1126 ASN B C 1
ATOM 17240 O O . ASN B 1 1126 ? 12.156 -22.625 27.359 1 92.69 1126 ASN B O 1
ATOM 17244 N N . LEU B 1 1127 ? 12.836 -24.062 25.766 1 96.38 1127 LEU B N 1
ATOM 17245 C CA . LEU B 1 1127 ? 13.648 -23.031 25.109 1 96.38 1127 LEU B CA 1
ATOM 17246 C C . LEU B 1 1127 ? 13.031 -22.609 23.797 1 96.38 1127 LEU B C 1
ATOM 17248 O O . LEU B 1 1127 ? 13.664 -21.906 23 1 96.38 1127 LEU B O 1
ATOM 17252 N N . VAL B 1 1128 ? 11.828 -23.125 23.469 1 97.31 1128 VAL B N 1
ATOM 17253 C CA . VAL B 1 1128 ? 11 -22.672 22.359 1 97.31 1128 VAL B CA 1
ATOM 17254 C C . VAL B 1 1128 ? 9.789 -21.906 22.891 1 97.31 1128 VAL B C 1
ATOM 17256 O O . VAL B 1 1128 ? 8.836 -22.5 23.391 1 97.31 1128 VAL B O 1
ATOM 17259 N N . ARG B 1 1129 ? 9.867 -20.516 22.719 1 95.44 1129 ARG B N 1
ATOM 17260 C CA . ARG B 1 1129 ? 8.859 -19.703 23.375 1 95.44 1129 ARG B CA 1
ATOM 17261 C C . ARG B 1 1129 ? 8.32 -18.625 22.453 1 95.44 1129 ARG B C 1
ATOM 17263 O O . ARG B 1 1129 ? 9.055 -18.094 21.609 1 95.44 1129 ARG B O 1
ATOM 17270 N N . THR B 1 1130 ? 7.012 -18.359 22.641 1 94.88 1130 THR B N 1
ATOM 17271 C CA . THR B 1 1130 ? 6.438 -17.172 22 1 94.88 1130 THR B CA 1
ATOM 17272 C C . THR B 1 1130 ? 6.605 -15.945 22.875 1 94.88 1130 THR B C 1
ATOM 17274 O O . THR B 1 1130 ? 6.723 -16.062 24.109 1 94.88 1130 THR B O 1
ATOM 17277 N N . VAL B 1 1131 ? 6.68 -14.812 22.312 1 92.44 1131 VAL B N 1
ATOM 17278 C CA . VAL B 1 1131 ? 6.926 -13.57 23.031 1 92.44 1131 VAL B CA 1
ATOM 17279 C C . VAL B 1 1131 ? 5.77 -13.289 24 1 92.44 1131 VAL B C 1
ATOM 17281 O O . VAL B 1 1131 ? 5.973 -12.742 25.078 1 92.44 1131 VAL B O 1
ATOM 17284 N N . ASP B 1 1132 ? 4.559 -13.727 23.625 1 86.62 1132 ASP B N 1
ATOM 17285 C CA . ASP B 1 1132 ? 3.381 -13.383 24.406 1 86.62 1132 ASP B CA 1
ATOM 17286 C C . ASP B 1 1132 ? 3.061 -14.484 25.422 1 86.62 1132 ASP B C 1
ATOM 17288 O O . ASP B 1 1132 ? 2.033 -14.438 26.094 1 86.62 1132 ASP B O 1
ATOM 17292 N N . GLU B 1 1133 ? 3.857 -15.547 25.516 1 82 1133 GLU B N 1
ATOM 17293 C CA . GLU B 1 1133 ? 3.572 -16.672 26.406 1 82 1133 GLU B CA 1
ATOM 17294 C C . GLU B 1 1133 ? 3.902 -16.328 27.844 1 82 1133 GLU B C 1
ATOM 17296 O O . GLU B 1 1133 ? 4.906 -15.664 28.125 1 82 1133 GLU B O 1
ATOM 17301 N N . THR B 1 1134 ? 2.861 -16.516 28.781 1 63.47 1134 THR B N 1
ATOM 17302 C CA . THR B 1 1134 ? 3.057 -16.297 30.203 1 63.47 1134 THR B CA 1
ATOM 17303 C C . THR B 1 1134 ? 3.982 -17.359 30.797 1 63.47 1134 THR B C 1
ATOM 17305 O O . THR B 1 1134 ? 4.047 -18.484 30.281 1 63.47 1134 THR B O 1
ATOM 17308 N N . GLU B 1 1135 ? 4.945 -16.969 31.719 1 54.97 1135 GLU B N 1
ATOM 17309 C CA . GLU B 1 1135 ? 5.863 -17.891 32.375 1 54.97 1135 GLU B CA 1
ATOM 17310 C C . GLU B 1 1135 ? 5.137 -19.156 32.844 1 54.97 1135 GLU B C 1
ATOM 17312 O O . GLU B 1 1135 ? 4 -19.094 33.312 1 54.97 1135 GLU B O 1
ATOM 17317 N N . PRO B 1 1136 ? 5.699 -20.312 32.438 1 44.41 1136 PRO B N 1
ATOM 17318 C CA . PRO B 1 1136 ? 5.129 -21.531 33.031 1 44.41 1136 PRO B CA 1
ATOM 17319 C C . PRO B 1 1136 ? 5.039 -21.453 34.562 1 44.41 1136 PRO B C 1
ATOM 17321 O O . PRO B 1 1136 ? 5.867 -20.797 35.188 1 44.41 1136 PRO B O 1
ATOM 17324 N N . SER B 1 1137 ? 3.852 -21.469 35.156 1 37.47 1137 SER B N 1
ATOM 17325 C CA . SER B 1 1137 ? 3.613 -21.5 36.594 1 37.47 1137 SER B CA 1
ATOM 17326 C C . SER B 1 1137 ? 4.621 -22.391 37.312 1 37.47 1137 SER B C 1
ATOM 17328 O O . SER B 1 1137 ? 4.609 -22.484 38.531 1 37.47 1137 SER B O 1
ATOM 17330 N N . GLY B 1 1138 ? 5.184 -23.484 36.812 1 33.28 1138 GLY B N 1
ATOM 17331 C CA . GLY B 1 1138 ? 5.719 -24.5 37.688 1 33.28 1138 GLY B CA 1
ATOM 17332 C C . GLY B 1 1138 ? 6.977 -24.062 38.406 1 33.28 1138 GLY B C 1
ATOM 17333 O O . GLY B 1 1138 ? 7.633 -24.875 39.062 1 33.28 1138 GLY B O 1
ATOM 17334 N N . SER B 1 1139 ? 7.758 -23.203 38.156 1 30.45 1139 SER B N 1
ATOM 17335 C CA . SER B 1 1139 ? 8.945 -23.234 39 1 30.45 1139 SER B CA 1
ATOM 17336 C C . SER B 1 1139 ? 8.625 -22.75 40.406 1 30.45 1139 SER B C 1
ATOM 17338 O O . SER B 1 1139 ? 8.609 -21.531 40.688 1 30.45 1139 SER B O 1
ATOM 17340 N N . SER B 1 1140 ? 7.523 -23.359 41.031 1 23.17 1140 SER B N 1
ATOM 17341 C CA . SER B 1 1140 ? 7.629 -23.484 42.469 1 23.17 1140 SER B CA 1
ATOM 17342 C C . SER B 1 1140 ? 8.891 -24.234 42.875 1 23.17 1140 SER B C 1
ATOM 17344 O O . SER B 1 1140 ? 8.992 -25.438 42.688 1 23.17 1140 SER B O 1
ATOM 17346 N N . LYS B 1 1141 ? 10.023 -24.203 42.781 1 20.61 1141 LYS B N 1
ATOM 17347 C CA . LYS B 1 1141 ? 10.797 -24.781 43.875 1 20.61 1141 LYS B CA 1
ATOM 17348 C C . LYS B 1 1141 ? 10.359 -24.188 45.219 1 20.61 1141 LYS B C 1
ATOM 17350 O O . LYS B 1 1141 ? 9.805 -23.094 45.25 1 20.61 1141 LYS B O 1
ATOM 17355 N N . ILE B 1 1142 ? 11.234 -24.781 46.281 1 19.31 1142 ILE B N 1
ATOM 17356 C CA . ILE B 1 1142 ? 11.875 -24.781 47.594 1 19.31 1142 ILE B CA 1
ATOM 17357 C C . ILE B 1 1142 ? 12.461 -23.406 47.875 1 19.31 1142 ILE B C 1
ATOM 17359 O O . ILE B 1 1142 ? 13.117 -22.812 47.031 1 19.31 1142 ILE B O 1
#

Foldseek 3Di:
DQPLAFDPWFDQFQQVVLLVVALVVQVVVPDDDDFDPWDKDWDWDAAPNWIKIKIFTDHPVCVVVLVVQLVVLVVVLSVCLQQAADCVRCNHVQNVQLQDDAPDKDQHDPLVLVLVVLQVVLCVLLVNFRFQQCVVLLVVQLVVLAPDDDDPVVSVVSLVQRGPVNFWDADSVSRIIGGNDNRGHGDSVLFSVLSSQQSSQVSSVVVPGFFMWMDIRQKIFTGAPDSRRHFDKDFAWDADDPVCLVPPDPDTGTSHMDTHHLKIKHKDFQRPPWDAGPVGFTFRSRAQSVVSHTDGDDQQFWGMKMWMWNTSSSRSSLNSSLNNVRALVSSQVSLVVQQQALGHTDKMWIAHNHSRFIFMHDDALADDPVQLCQLLVFFDAWEEEEEAQALLRLLLQVLLVVSPYFYEYEAQAQDHHFCLLQAFQAFFAGSENLCSNVRWDDALVQQLVLLVVLQPPFFADSFLQQLLHRCRRVLVVVLVVLPQAFNAWFAFASHPTTGGTAHDADPVQADDRRSNSSSVSSVCCCVPPVVVRYHYHYSKAWQAWAWDWDADLLGDIAIATFWTWIDHPPDDIDIDGTNFYEYAQFAQLQAPDPPALCCVQAVVANQFAAQGDNSRNLNLQVRVVVVFFDKTQSNFFFWAFFFFADPVQQQPSHGRDDHSLLVRLAWFWAALQLAGQAQSRHARVRNQVRQVVSVDADPPRSGFRKTKTKDFPSSCVSSGVNVVCCCCVVVPQKDKAQFLVSVCVVSVHDSVRNQVRQAVQQVCLVVQHADPRHRHRDGSDHGHRGHTMIIGIGGTHGYAGQMAFEAALLQFGAGPPPDPAAPVPPGHGNHSYGYFARNYHNRRNNGRDPNSRSSRSNSNSSSSSQQNRRQGGPDQAQAAQPDKHKKFFRGWDDDDLQFAQKIKTKIFGSHQFHFNPDAQLWKKWWWDDDSSTITIDIFRWLDHRRHGGMTITMDGCPDGPCNVVVVSHGGNDMIIMHTDGFQRWDQDSVVLFIDGPRFTAQAEEEEEEQSSCRSVNNVVSVCCRPPNVVRHQAYEYEYEYAEPRRPTSVVSLVVVCVVSVHRYYYFYEYQDYDPPDDTHYRACALVNCVPGPDQADRNYAYEYTYSPVNLVRSLVSVVVSPHDSSRHDYGNDDPDPPPPDD/DQDQAFDDWFDQFQQVVLLVVALVVQVVVVDDDDFDPWDKDWDWDAAPNWIKIKIFTDHPVCVVVLVVLLVVLVVVLSVCLQQAADCVRCNHVQNVQLQDDAPDKDQHDPLVLVLVVLQVVLCVLLVNQRFQQCVVLLVLQLVVLAPDDDDPVVSVVSLVQRGPVNFWDADSVSRIIGGNDNRGHGDSPLQSVLSSQQSSQVSSVVVPGFFMWMDIRQKIFTGAPDSRRHFDKDFAWDAADPVCLVPPDPDTGTNHMDTHHLKIKHKDFQRPPWDAGPVGFTFRSRAQSVVSHTDGDDQQFWGMKMWMWNTSSSRSSLNSSLNNVRALVSSQVSLVVQQQALGHTDKMWIAHNHSRFIFMHDDALADDPVQLCQLLVFFDAWEEEEEAQALLRLLLQVLLVVSPYFYEYEAQAQDHHFCLLQAFQAFFAGSENLCSNVRWDDALVQQLVLLVVLQPPFFADSFLQQLLHRCRRVLVVVLVVLPQAFNDWFAFASHPTTGGTAHDADPVQADDRRSNSSSVSSVCCCVPPVVVRYHYHYSKAWQAWAWDWDADLLGDIAIATFWTWIDHPPGDIDIDTTNFYEYAQFAQLQAPDPPALCCVQAVVANQFAAQGDNSRNLNLQVRVVVVFFDKTQSNFFFWAFFFFADPVQQQPSHGRDDHSVLVRLAWFWAALQLAGQAQSRHARRRNQVRQVVSVDADPPRSGFRKTKTKDFPSSCVSSGVNVVCCCCVVVPQKDKAQFLVSVCVVSVHDSVRNQVRQAVQQVCLVVQHADPRHRHRDGSDHGHRGHTMIITIGGTHGYAGQMAFEAALLQFGAGDPPDPAAPVPPGHGNHNYGYFARNYHNRRNNGRDPNSRSSRSNSNSSSSSQQNRRQGGPDQAQAAQPDKHKKFFRGWDDDDLQFFQKIKTKIFGSHQFHFNPDAQLWKKWWWDDDSSIITIDIFRWLDHRRHGGMTITMDGCPDHPCNVVVVSHGGNDMIIMHTDGFQRWDQDSVVLFIDGPRFTAQAEEEEEEQSSCRSVNNVVSVCCRPPNVVRHQAYEYEYEYAEPRRPTSVVSLVVVCVVSVNRYYYFYEYQDYDPPDDTHYRACALVNCVPGPDQADRNYAYEYTYSPVNLVRSLVSVVVSPHDSSRHYYGNDDPDPPPPDD

Organism: Trypanosoma brucei brucei (strain 927/4 GUTat10.1) (NCBI:txid185431)

Sequence (2284 aa):
MVDGRSSASIVAVDPERAARERDAAARALLQDSPLHTTMQYATSGLELTVPYALKVVASADTFDRAKEVADEVLRCAWQLADTVLNSFNPNSEVSLVGRLPVGQKHQMSAPLKRVMACCQRVYNSSAGCFDPSTAPVAKALREIALGKERNNACLEALTQACTLPNSFVIDFEAGTISRKHEHASLDLGGVSKGYIVDYVIDNINAAGFQNVFFDWGGDCRASGMNARNTPWVVGITRPPSLDMLRNPPKEASYISVISLDNEALATSGDYENLIYTADDKPLTCTYDWKAKELMKPSQSNIAQVSVKCYSAMYADALATACFIKRDPAKVRQLLDGWRYVRDTVRDYRVYVRENERVAKMFEIATEDAEMRKRRISNTLPARVIVVGGGLAGLSAAIEAAGCGAQVVLMEKEAKLGGNSAKATSGINGWGTRAQAKASIVDGGKYFERDTYKSGIGGNTDPALVKTLSMKSADAIGWLTSLGVPLTVLSQLGGHSRKRTHRAPDKKDGTPLPIGFTIMKTLEDHVRGNLSGRITIMENCSVTSLLSETKERPDGTKQIRVTGVEFTQAGSGKTTILADAVILATGGFSNDKTADSLLREHAPHLVNFPTTNGPWATGDGVKLAQRLGAQLVDMDKVQLHPTGLINPKDPANPTKFLGPEALRGSGGVLLNKQGKRFVNELDLRSVVSKAIMEQGAEYPGSGGSMFAYCVLNAAAQKLFGVSSHEFYWKKMGLFVKADTMRDLAALIGCPVESVQQTLEEYERLSTSQRSCPITRKSVYPCVLGTKGPYYVAFVTPSIHYTMGGCLISPSAEIQMKNTSSRAPLSHSNPILGLFGAGEVTGGVHGGNRLGGNSLLECVVFGRIAGDRASTILQRKSSALSFKVWTTVVLREVREGGVYGAGSRVLRFNLPGALQRSGLSLGQFIAIRGDWDGQQLIGYYSPITLPDDLGMIDILARSDKGTLREWISALEPGDAVEMKACGGLVIERRLSDKHFVFMGHIINKLCLIAGGTGVAPMLQIIKAAFMKPFIDTLESVHLIYAAEDVTELTYREVLEERRRESRGKFKKTFVLNRPPPLWTDGVGFIDRGILTNHVQPPSDNLLVAICGPPVMQRIVKATLKTLGYNMNLVRTVDETEPSGSSKIMVDGRSSASIVAVDPERAARERDAAARALLQDSPLHTTMQYATSGLELTVPYALKVVASADTFDRAKEVADEVLRCAWQLADTVLNSFNPNSEVSLVGRLPVGQKHQMSAPLKRVMACCQRVYNSSAGCFDPSTAPVAKALREIALGKERNNACLEALTQACTLPNSFVIDFEAGTISRKHEHASLDLGGVSKGYIVDYVIDNINAAGFQNVFFDWGGDCRASGMNARNTPWVVGITRPPSLDMLRNPPKEASYISVISLDNEALATSGDYENLIYTADDKPLTCTYDWKAKELMKPSQSNIAQVSVKCYSAMYADALATACFIKRDPAKVRQLLDGWRYVRDTVRDYRVYVRENERVAKMFEIATEDAEMRKRRISNTLPARVIVVGGGLAGLSAAIEAAGCGAQVVLMEKEAKLGGNSAKATSGINGWGTRAQAKASIVDGGKYFERDTYKSGIGGNTDPALVKTLSMKSADAIGWLTSLGVPLTVLSQLGGHSRKRTHRAPDKKDGTPLPIGFTIMKTLEDHVRGNLSGRITIMENCSVTSLLSETKERPDGTKQIRVTGVEFTQAGSGKTTILADAVILATGGFSNDKTADSLLREHAPHLVNFPTTNGPWATGDGVKLAQRLGAQLVDMDKVQLHPTGLINPKDPANPTKFLGPEALRGSGGVLLNKQGKRFVNELDLRSVVSKAIMEQGAEYPGSGGSMFAYCVLNAAAQKLFGVSSHEFYWKKMGLFVKADTMRDLAALIGCPVESVQQTLEEYERLSTSQRSCPITRKSVYPCVLGTKGPYYVAFVTPSIHYTMGGCLISPSAEIQMKNTSSRAPLSHSNPILGLFGAGEVTGGVHGGNRLGGNSLLECVVFGRIAGDRASTILQRKSSALSFKVWTTVVLREVREGGVYGAGSRVLRFNLPGALQRSGLSLGQFIAIRGDWDGQQLIGYYSPITLPDDLGMIDILARSDKGTLREWISALEPGDAVEMKACGGLVIERRLSDKHFVFMGHIINKLCLIAGGTGVAPMLQIIKAAFMKPFIDTLESVHLIYAAEDVTELTYREVLEERRRESRGKFKKTFVLNRPPPLWTDGVGFIDRGILTNHVQPPSDNLLVAICGPPVMQRIVKATLKTLGYNMNLVRTVDETEPSGSSKI

Nearest PDB structures (foldseek):
  6nxi-assembly1_A  TM=8.439E-01  e=9.650E-19  Vibrio cholerae
  7esb-assembly1_A  TM=8.472E-01  e=5.235E-19  Listeria monocytogenes 10403S
  7f2u-assembly2_B  TM=8.393E-01  e=1.140E-18  Listeria monocytogenes 10403S
  4xgw-assembly1_C  TM=8.496E-01  e=2.933E-18  Escherichia coli K-12
  7f39-assembly1_A  TM=8.303E-01  e=2.775E-18  Listeria monocytogenes 10403S

Radius of gyration: 42.2 Å; Cα contacts (8 Å, |Δi|>4): 5463; chains: 2; bounding box: 92×122×103 Å

GO terms:
  GO:0005737 cytoplasm (C, HTP)
  GO:0016156 fumarate reductase (NADH) activity (F, IDA)
  GO:0020015 glycosome (C, IDA)

pLDDT: mean 91.23, std 10.69, range [18.66, 98.94]

Secondary structure (DSSP, 8-state):
---TTS-S-EE---HHHHHHHHHHHHHHHHS-----S-EEEEEEEEETTEEEEEEEEE-TTTHHHHHHHHHHHHHHHHHHIIIII-TTSTTSHHHHHTTSPTT--EE--HHHHHHHHHHHHHHHHTTTSS-GGGHHHHHHHHHHHTT----HHHHHHHHHH-SHHHHEEEETTTTEEEESSTT-----TTTHHHHHHHHHHHHHHHTT--EEEEEETTEEEEESB-TTSSBEEEEEEPPPPGGGSSS--SSPPEEEEEEESSEEEEEEESSSS-EE-TT--EE-SPEETTTTEE----SSSEEEEEEEES-HHHHHHHHHHHHHH-SHHHHHHHHHTTTTSTT-EEEEEEEETGGGEEEE---TT---HHHHHHHTTTBPP-EEEEE--SHHHHHHHHHHHHTT-EEEEE-SSSSS-TTTTT--S-EE-SS-HHHHHTT----HHHHHHHHHHHTTTS---HHHHHHHHHTHHHHHHHHHHTT----EEE--TT-SS--EEEPPPPTTS----HHHHHHHHHHHHHHHHSTTTEEEE-SEEEEEEEEEEEE-TTS-EEEEEEEEEEEETTS-EEEEE-SEEEE-----TT--STT-HHHHH-GGGTTS-BSS-TT-S-HHHHHHHHTTBPEE-TT-EEEEEEEEP-TTSTT-SBPEE--THHHHTT-EEE-TTS-B-S-TTS-HHHHHHHHHHT-PBPTTSSS-B-EEEEE-HHHHHHH-HHHHHIIIIIT--EEEESSHHHHHHHHTS-HHHHHHHHHHHHHHHHHTPPPTTT-----SS---S---EEEEEEEEEEEEE--EEEB-TT-EEEBP--S---TT----EEEEEEE-STTEESSSTTSPPTTHHHHHHHHHHHHHHHHHHT--BS-SB---SSS-EEEEEEEEEESGGG-TTEEEEEEE-SSTT-B--PPEEEEEEEEEEETTEEEEEEE-BSS-TT--SEEEEEEESSSSTTHHHHHH--TT-EEEEEEEEEEEEEEETTTTEEEETTEEE-EEEEEEEGGGHHHHHHHHHHHTSTTHHHH--EEEEEEEESSGGG-TTHHHHHHHHHHTTTSEEEEEEESSPPTT--SEESS--HHHHHHHSPPP-TTEEEEEES-HHHHHHHHHHHHHTT--GGGEEETT----TT----/---TTS-S-EE---HHHHHHHHHHHHHHHHS-----S-EEEEEEEEETTEEEEEEEEE-TTTHHHHHHHHHHHHHHHHHHIIIII-TTSTTSHHHHHHHSPTT--EE--HHHHHHHHHHHHHHHHTTTSS-GGGHHHHHHHHHHHTTPPP-HHHHHHHHHH-SHHHHEEEETTTTEEEESSTT-----TTTHHHHHHHHHHHHHHHTT--EEEEEETTEEEEESB-TTSSBEEEEEEPPPPGGGSSS--SSPPEEEEEEESSEEEEEEESSSS-EE-TT--EE-S-EETTTTEE----SSSEEEEEEEES-HHHHHHHHHHHHHH-SHHHHHHHHHTTTTSTT-EEEEEEEETGGGEEEE---TT---HHHHHHHTTTBPP-EEEEE--SHHHHHHHHHHHHTT-EEEEE-SSSSS-TTGGG--S-EE-SS-HHHHHTT----HHHHHHHHHHHTTTS---HHHHHHHHHTHHHHHHHHHHTT----EEE--TT-SS--EEEPPPPTTS----HHHHHHHHHHHHHHHHSTTTEEEE-SEEEEEEEEEEEE-TTS-EEEEEEEEEEEETTS-EEEEE-SEEEE-----TT--STT-HHHHH-GGGTTS-BSS-TT-S-HHHHHHHHTTBPEE-TT-EEEEEEEEP-TTSTT-SBPEE--THHHHTT-EEE-TTS-B-S-TTS-HHHHHHHHHHT-PBPTTSSS-B-EEEEE-HHHHHHH-HHHHHIIIIIT--EEEESSHHHHHHHHTS-HHHHHHHHHHHHHHHHHTPPPTTT-----SS---S---EEEEEEEEEEEEE--EEEB-TT-EEEBP--S---TT----EEEEEEE-STTEESSSTTSPPTTHHHHHHHHHHHHHHHHHHT--BS-SB---SSS-EEEEEEEEEESGGG-TTEEEEEEE-SSTT-B--PPEEEEEEEEEEETTEEEEEEE-BSS-TT--SEEEEEEESSSSTTHHHHHH--TT-EEEEEEEEEEEEEEETTTTEEEETTEEE-EEEEEEEGGGHHHHHHHHHHHTSTTHHHH--EEEEEEEESSGGG-TTHHHHHHHHHHTTTSEEEEEEESSPPTT--SEESS--HHHHHHHSPPP-TTEEEEEES-HHHHHHHHHHHHHTT--GGGEEETT----TT----

Solvent-accessible surface area (backbone atoms only — not comparable to full-atom values): 114121 Å² total; per-residue (Å²): 132,73,54,87,83,57,69,80,28,72,51,83,66,61,33,68,60,52,48,50,52,29,27,52,54,27,53,62,70,70,58,81,76,73,80,47,96,52,46,66,50,73,53,70,52,71,53,97,89,31,49,34,40,40,38,39,40,37,51,84,90,45,35,67,56,49,52,51,50,51,54,51,44,49,53,50,44,51,48,47,44,45,47,39,56,24,63,84,33,73,81,5,50,46,29,43,61,36,66,52,57,62,66,50,71,39,77,51,52,72,69,56,47,54,53,50,51,50,47,52,51,48,16,62,67,50,73,56,55,35,50,46,24,35,41,58,50,46,50,52,51,50,42,34,40,69,65,44,83,81,52,64,71,59,48,51,53,43,58,69,42,35,33,54,81,57,16,38,51,74,38,79,88,82,33,32,40,21,27,65,40,85,74,31,35,64,40,50,80,54,33,48,58,16,41,48,46,42,50,46,54,52,52,44,37,71,74,69,44,53,20,33,39,38,35,46,70,70,27,25,37,28,30,53,39,42,54,61,69,39,68,37,71,48,75,41,69,50,77,65,53,85,89,26,52,90,60,56,71,90,74,80,49,31,61,38,60,45,72,26,77,51,21,12,35,8,65,27,61,53,72,57,78,66,42,59,28,85,85,66,46,65,28,32,78,48,63,29,72,89,77,71,39,60,37,60,70,54,54,82,32,53,40,33,19,34,21,27,13,57,33,20,26,60,12,24,37,50,10,44,35,40,43,64,56,44,37,64,67,56,33,49,61,49,49,62,73,28,54,47,36,54,69,21,41,79,41,38,42,38,36,23,63,52,61,54,28,56,20,54,63,81,69,74,33,41,58,52,70,65,52,48,50,60,34,51,65,54,43,38,75,24,41,33,36,27,37,20,42,23,54,14,18,49,32,14,48,55,36,13,36,72,65,54,14,39,31,41,38,32,18,57,45,86,61,74,21,68,63,44,32,67,37,57,51,31,33,38,38,47,70,40,69,46,33,13,73,69,62,42,79,66,39,59,68,58,54,44,25,35,43,37,49,42,8,57,92,43,51,53,41,57,42,41,39,47,39,50,48,56,35,17,31,57,43,53,50,53,45,38,72,71,64,45,60,62,64,36,74,40,38,42,34,48,52,91,52,67,34,23,26,27,42,59,58,44,95,88,45,48,54,46,57,36,19,40,51,49,41,48,48,52,50,48,45,40,66,68,76,33,48,90,33,42,45,80,39,58,37,25,40,78,76,41,71,36,67,49,78,45,74,43,91,60,67,47,80,42,45,33,39,42,30,37,30,32,36,37,82,98,48,70,82,46,74,49,78,25,64,12,39,35,36,15,41,30,25,30,57,40,24,80,57,94,82,23,57,30,54,71,46,35,54,92,52,65,84,50,31,18,54,52,53,79,77,24,48,21,59,41,37,54,49,41,45,75,74,42,39,24,70,34,47,64,59,24,64,38,40,36,40,37,20,37,43,34,82,91,50,37,47,52,55,62,29,53,71,44,42,58,41,47,39,33,18,38,27,42,52,27,44,66,60,35,38,70,82,62,29,68,52,39,40,46,65,58,44,24,50,51,37,52,71,67,70,40,62,43,83,74,21,83,75,41,34,37,34,38,37,40,25,38,66,61,20,36,56,65,57,27,56,42,48,49,41,44,44,28,71,71,66,51,41,43,46,82,22,66,37,54,63,46,44,16,60,70,57,65,33,58,50,66,40,35,48,53,40,25,48,51,44,25,52,31,36,69,68,60,43,59,35,88,85,48,62,36,63,80,59,71,43,68,49,53,71,67,50,46,33,42,36,30,43,22,22,52,16,32,62,44,32,35,18,20,33,26,49,48,69,61,12,31,29,23,38,53,82,78,63,87,63,56,94,78,70,84,76,51,57,36,39,40,34,24,34,14,34,38,20,26,17,35,56,28,13,42,28,72,50,75,24,47,62,58,33,41,8,41,46,32,4,30,40,24,12,46,43,45,16,23,40,41,50,80,52,63,44,57,42,32,79,83,48,77,29,45,31,31,32,43,33,64,50,63,39,78,65,44,13,62,56,26,34,37,44,32,26,32,40,57,19,54,68,18,24,44,63,52,50,45,53,28,30,31,37,37,37,48,79,54,69,38,35,43,40,40,48,75,44,32,38,49,50,59,42,82,38,57,17,44,50,28,34,69,46,45,53,81,51,69,89,57,14,67,60,64,59,61,61,40,36,39,22,54,41,31,32,25,42,48,67,30,59,50,47,43,75,39,75,89,77,28,39,37,33,45,96,87,30,59,39,34,30,39,35,34,38,21,28,53,77,28,40,29,42,48,52,23,51,52,53,55,44,66,31,58,55,31,44,76,56,45,64,37,38,32,36,40,43,33,26,60,31,72,58,53,42,58,33,49,65,55,53,53,49,47,33,69,68,45,79,74,32,35,46,78,43,51,24,21,56,49,64,59,84,79,41,61,68,47,64,49,68,85,42,68,69,54,48,64,74,61,46,78,79,72,51,82,32,41,39,33,43,33,31,45,56,67,70,59,52,53,51,45,52,54,48,40,53,75,71,61,39,58,64,90,35,49,42,45,39,84,44,76,76,78,80,69,83,66,77,133,132,73,55,89,85,55,76,77,31,71,49,81,65,62,35,67,62,50,49,51,53,29,26,52,53,28,52,59,71,68,57,79,71,76,80,47,96,49,46,68,50,72,53,69,51,72,52,98,88,32,48,35,40,40,38,38,38,35,50,84,90,45,34,70,58,50,50,53,51,50,52,50,44,50,54,52,43,52,48,47,45,44,46,39,58,24,62,85,32,73,81,5,49,46,28,44,62,35,66,50,58,62,66,48,73,40,78,52,53,71,69,56,47,54,53,50,51,50,47,53,53,49,17,62,68,49,74,56,57,36,48,46,24,35,41,60,52,46,51,52,52,50,41,34,40,70,64,43,83,84,52,65,71,58,50,52,52,44,57,69,42,35,34,53,80,58,16,37,51,74,36,78,88,82,33,31,40,22,26,65,42,87,74,29,34,64,41,52,81,54,33,49,59,15,42,46,45,43,50,45,54,51,52,44,36,72,74,69,46,54,20,34,38,40,35,47,68,71,29,25,39,29,29,51,37,41,54,61,70,38,68,37,71,46,76,40,69,50,79,65,54,84,89,25,52,89,62,56,71,91,72,82,50,32,62,38,60,45,74,26,77,51,21,12,34,8,66,29,62,54,73,56,77,65,43,59,28,86,85,65,46,66,28,32,78,50,62,29,74,90,79,72,40,60,39,61,70,53,52,81,32,53,40,34,20,34,21,27,12,58,32,19,26,58,12,23,37,50,9,43,36,39,43,64,57,45,36,64,66,54,32,50,60,50,49,62,75,28,53,48,37,54,69,22,42,79,40,40,41,37,34,23,62,52,62,54,27,56,19,53,62,83,69,73,31,42,58,53,70,67,53,47,50,59,33,53,64,54,43,39,76,24,42,32,36,28,39,19,42,22,54,15,19,48,32,14,46,55,35,13,38,74,65,53,12,39,32,39,37,32,18,58,46,86,61,75,21,68,64,44,33,68,38,57,53,32,33,38,37,46,70,40,68,48,32,13,74,67,62,43,76,64,40,58,71,58,53,45,26,34,42,37,47,41,8,56,93,44,52,53,41,58,41,42,39,48,39,50,46,58,37,18,31,56,43,54,50,53,45,38,73,70,63,43,60,60,64,35,74,40,38,41,34,48,52,91,52,66,33,23,27,26,43,60,59,42,94,88,45,48,55,46,56,37,20,38,50,50,42,50,48,51,51,48,44,40,66,69,75,34,48,91,35,41,45,80,40,60,38,25,41,75,76,40,71,36,68,48,77,45,74,42,90,62,68,47,80,42,44,34,38,41,30,38,30,31,37,36,82,97,48,70,82,44,74,49,78,26,65,15,39,35,35,16,41,28,26,31,56,39,24,78,54,95,81,24,56,30,54,71,44,36,53,92,53,66,84,48,32,18,53,52,53,80,75,24,47,20,57,41,38,55,48,41,44,77,74,43,39,24,68,34,48,64,59,25,65,36,41,37,39,38,21,37,43,34,83,90,50,38,46,51,54,62,30,51,71,46,43,57,40,47,39,33,17,38,27,41,53,25,43,66,62,35,39,69,80,62,28,68,53,36,40,46,66,57,44,24,50,52,39,50,70,67,69,41,62,44,83,74,21,84,75,41,33,36,34,40,36,40,26,38,65,64,21,37,55,64,58,28,57,42,49,49,42,44,44,28,71,74,66,51,42,44,46,81,20,66,36,53,62,45,44,16,58,72,56,66,31,58,50,64,40,36,48,53,40,24,48,52,44,25,53,30,36,69,68,60,43,60,36,87,84,48,63,34,63,80,58,70,43,67,50,52,74,67,52,46,31,41,34,30,44,22,20,53,14,33,61,43,33,35,18,20,33,27,48,48,69,62,13,32,29,22,38,53,82,79,63,87,64,54,95,78,71,84,79,52,56,35,41,40,35,26,35,15,32,38,19,26,16,36,54,28,12,43,28,71,49,74,23,48,62,58,33,41,6,41,46,31,5,29,42,23,11,46,45,43,19,21,39,40,50,80,52,62,43,57,44,32,79,84,47,77,29,43,30,31,32,44,34,62,49,63,40,78,65,45,12,62,56,26,34,38,42,33,27,32,40,57,20,54,68,18,24,44,64,51,51,45,51,29,30,31,37,39,39,48,78,54,69,38,34,43,38,40,47,76,45,30,37,48,49,58,43,82,38,58,16,42,49,29,34,68,47,45,54,83,52,69,87,56,14,70,61,64,59,61,60,39,36,38,23,55,40,34,32,25,42,47,68,30,61,49,46,42,76,39,74,91,78,28,37,37,34,46,95,88,28,57,39,35,30,38,34,35,39,21,30,51,78,28,39,30,42,46,51,22,51,51,55,55,44,66,31,57,56,30,44,78,57,45,64,37,37,32,36,41,42,33,26,59,32,73,60,50,42,60,32,50,65,55,54,53,49,46,34,68,68,44,75,73,33,36,46,77,44,51,23,21,57,49,64,60,84,79,42,61,69,47,61,48,68,85,43,68,69,54,48,65,73,60,45,76,79,72,51,81,34,41,38,34,44,35,32,46,55,67,70,58,51,53,52,44,52,54,48,42,52,76,72,61,40,57,63,89,36,49,40,45,40,83,44,74,74,77,79,68,85,66,78,135